Protein AF-0000000084405190 (afdb_homodimer)

InterPro domains:
  IPR005117 Nitrite/Sulfite reductase ferredoxin-like domain [PF03460] (567-628)
  IPR006066 Nitrite/sulphite reductase iron-sulphur/sirohaem-binding site [PR00397] (641-659)
  IPR006066 Nitrite/sulphite reductase iron-sulphur/sirohaem-binding site [PR00397] (684-702)
  IPR006066 Nitrite/sulphite reductase iron-sulphur/sirohaem-binding site [PS00365] (684-700)
  IPR006067 Nitrite/sulphite reductase 4Fe-4S domain [PF01077] (637-772)
  IPR007419 BFD-like [2Fe-2S]-binding domain [PF04324] (428-476)
  IPR007419 BFD-like [2Fe-2S]-binding domain [PF04324] (493-541)
  IPR012744 Nitrite reductase [NAD(P)H] large subunit, NirB [TIGR02374] (13-800)
  IPR016156 FAD/NAD-linked reductase, dimerisation domain superfamily [G3DSA:3.30.390.30] (323-403)
  IPR017121 Nitrite reductase [NAD(P)H], large subunit [PIRSF037149] (9-800)
  IPR023753 FAD/NAD(P)-binding domain [PF07992] (12-297)
  IPR036136 Nitrite/Sulfite reductase ferredoxin-like domain superfamily [SSF55124] (526-631)
  IPR036188 FAD/NAD(P)-binding domain superfamily [G3DSA:3.50.50.60] (14-304)
  IPR036188 FAD/NAD(P)-binding domain superfamily [G3DSA:3.50.50.60] (122-246)
  IPR036188 FAD/NAD(P)-binding domain superfamily [SSF51905] (7-195)
  IPR036188 FAD/NAD(P)-binding domain superfamily [SSF51905] (155-314)
  IPR041575 NADH-rubredoxin oxidoreductase, C-terminal [PF18267] (324-391)
  IPR041854 BFD-like [2Fe-2S]-binding domain superfamily [G3DSA:1.10.10.1100] (427-479)
  IPR045854 Nitrite and sulphite reductase 4Fe-4S domain-like superfamily [G3DSA:3.30.413.10] (640-800)
  IPR045854 Nitrite and sulphite reductase 4Fe-4S domain-like superfamily [SSF56014] (638-800)

Organism: Acidithiobacillus ferrooxidans (NCBI:txid920)

Secondary structure (DSSP, 8-state):
--------PPEEEEEE--SHHHHHHHHHHHHH-TTSEEEEEE-SSSS-SB-GGGHHHHHTTSS-GGGGBSS-HHHHHHTT-EEETT--EEEEETTTTEEEETTS-EEE-SEEEE---EEEP----TTTTSTTEEE-SSHHHHHHHHHHHTT-SEEEEE--SHHHHHHHHHHHHTT-EEEEEESSSSSSTTT--HHHHHHHHHHHHHTTEEEEES--EEEEEESSSEEEEEETTS-EEE-SEEEE-S-EEE--HHHHHTT--BSSSEEE-TTSB-SSTTEEE-STTEEETTB---SHHHHHHHHHHHHHHHTT-----------EEEEEETTEEEEEEESTT--TT-EEEEEEEGGGTEEEEEEEETTEEEEEEEES--TTHHHHHHHHHHT-B-GGGGGGTTT-SGGGT--TT-SSS-GGGS-TTSEEETTTTEEHHHHHHHHHHHT--SHHHHHHHH-TTSSS-TTHHHHHHHHHHHHGGG---------SSTT-S--HHHHHHHHHHTT--SHHHHHHHHT-SSTT--TTHHHHHHHHHHHH-TTTPPP-GGGS-HHHHHTSEE-TTS-EEE-B--GGGEE-HHHHHHHHHHHHHTT-SEEEE-TTS-EEEEEE-GGGHHHHHHHH---B--TTSSBEEEEEE--HHHH-SS--S-HHHHHHHHHHHHTT-B-SS-EEEEEESSTT-TT-GGGSSEEEEEETTEEEEEES-B-SSS-B--EEEEEESSHHHHHHHHHHHHHHHHHHSPTT--HHHHHHHH-HHHHIIIIII-HHHHHHHHHHHHHHHHT---HHHHHHTTS---S---------/--------PPEEEEEE--SHHHHHHHHHHHHH-TTSEEEEEE-SSSS-SB-GGGHHHHHTTSS-GGGGBSS-HHHHHHTT-EEETT--EEEEETTTTEEEETTS-EEE-SEEEE---EEEP----TTTTSTTEEE-SSHHHHHHHHHHHTT-SEEEEE--SHHHHHHHHHHHHTT-EEEEEESSSSSSTTT--HHHHHHHHHHHHHTTEEEEES--EEEEEESSSEEEEEETTS-EEE-SEEEE-S-EEE--HHHHHTT--BSSSEEE-TTSB-SSTTEEE-STTEEETTB---SHHHHHHHHHHHHHHHTT-----------EEEEEETTEEEEEEESTT--TT-EEEEEEEGGGTEEEEEEEETTEEEEEEEES--TTHHHHHHHHHHT-B-GGGGGGTTT-SGGGT--TT-SSSHHHHS-TT-EEETTTTEEHHHHHHHHHHHT--SHHHHHHHH-TTSSS-TTHHHHHHHHHHHHGGG---------SSTT-S--HHHHHHHHHHTT--SHHHHHHHHT-SSTT--TTHHHHHHHHHHHH-TTTPPP-GGGS-HHHHHTSEE-TTS-EEE-B--GGGEE-HHHHHHHHHHHHHTT-SEEEE-TTS-EEEEEE-GGGHHHHHHHH---B--TTSSBEEEEEE--HHHH-SS--S-HHHHHHHHHHHHTT-B-SS-EEEEEESSTT-TT-GGGSSEEEEEETTEEEEEES-B-SSS-B--EEEEEESSHHHHHHHHHHHHHHHHHHSPTT--HHHHHHHH-HHHHIIIIII-HHHHHHHHHHHHHHHHT---HHHHHHTTS---S---------

Foldseek 3Di:
DPPPPPPPDAFEEEEEAQEDLRVLLVVLLCVLPLRRYAYEYEHQAQAHYFAQVCLLCVLLVNDPPVVRHQAHPVNCVVSNYHYDHNWHWQAAAVVQQWTATPVGDIDHGQFYEYEHAWAFDFDPAAPCPAPQEAERGDPVRSVSVSVLLLVAEEEEEEAQAPVSLSNQNSSVSSPHQYEYEEQAPFGNVVFDPPVLRVLVQVVVVVVRYHYDYNWAWHHFDDDRHTFWTATPVGDIDGHRHYYYRHDIAADCVNVVNNPWDADSAGEAEFLQATPPNRYGYFYQRYAYPNDGDNDDQLRSLSSNSNSCVVSVVNDGTHPDDQDWDWDQRPNKTKIKGAPQVEDPQKDKDWDDDSVQFWIKIFIDHPQFTRMIITIRACQQVVVSVVSNVVRPRCVVPVVCSRVHDVVVPWDDPPDGLVLVVDDQCCQLAPVQRFGLVNLLCCCSVVVDQDLVSSCVRGVGCVPPNLSVSSSLSSSCVSCPSNNCPPPQQPPQDPFDSDHLVRLLVCCQVVVPQEPQSSCVVRPTNDSVDDLRVLLQNLLSNCLNPVQRHDHDLLSFDPCVLLLFAADPVRATKAWFDDFQLDDDPVLVVQLVVLCVVQVQVDWDADLQNTIIRPDHHSVCVLVSCLSSVGFGQSCRAQFENHEHEDQAPVDDPAFQARQSVLRRVLCVQRPQPHALGYFYAYEYRAPVCPRVRQQGQWRWHHDNQAIWIWHQHHDPSIGDTTHTLDGDRDSVLVNLLVQQLRLCRRNPPGRPDGSNVVCVVCDSVNSSVQCPVPPVNSNVSSVSSSVSVVSDDRQSVCVNVVNDDSPDDPNPPPDD/DPPPPPPPDAFEEEEEAQEDLRVLLVVLLCVLPLRRYAYEYEHQAQAHYFALVCLLCVLLVNDPPVVRHQAHPVNCVVSNYHYHHNWHWQAAAVVQQWTATPVGDIDHGQFYEYEHAWAFDFDPAAPCVAPQEAERGDPVRSVSVSVLLLVAEEEEEEAQADVRLSNQNSSVSSPHQYEYEYQAPFGNVVFDPPVLRVLVQVVVVVVRYHYDYNWAWHHFDDDRHTFWTATPVGDIDGHRHYYYRHDIAADCVNVVNNVWDADSAGEAEFLQATPPNRYGYFYQRYAYPNDGDDDDQLRSLSSNSNSCVVSVVPDGTHPDDQAWDWDQRPNKTKIKGAPQVEDPQKDKDWDDDSVQFWIKIFIDHPQFTRMIITIRACQQRVVSVVSNVVRPRCVVPVVCSRVHDVVVPWDDPRDGLVLVVDDQCCQLAPVQRFGLVNLLCCCSVVVDQDLVSSCVRGVGCVPPNLSVSSSLSSSCVSCPSNNCPPPQQDPQDPFDSDHLVRLLVCCQVVVPQEPQSSCVVRPTNDSVDDLRVLLQNLLSNCLNPVQRHDHDLLSFDPCVLLVFAADPVRATKAWFDDFQLDDDPVLVVQLVVLCVVQVQPDWDADLQNTIIRPRHHSVCVLVSCLSSVGFGQSCRAQFENHEHEDQAPVDDPAFQARQSVLRRVLCVQRPQPHALGYFYAYEYRAPVCPRVRQQGQWRWHHDNQAIWIWHQHHDPSIGDTTHTLDGDRDSVLVNLLVQQLRLCRRNPPGRPDGRNVVCVVCDSVNSSVQCPVPPVNSNVSSVSSSVSVVSDDRQSVCVNVVNDDSPDDPNPPPDD

pLDDT: mean 86.78, std 14.2, range [25.88, 98.69]

Sequence (1632 aa):
MNPVAVQHRKARLVVVGNGMAGIRAVEELLKMAPELYEITIFGDEPHPNYNRILLTPVLAGEMALEETILNPLGWYAEHGITLHTGSRVTAIDRVKRQVLTEDGCSAPYDRLLLAIGAAAAIAPIPGNHLPGVFSYRDMSDVEELTRSSELGGEAVVIGGGLLGLEVAHGLRARGMGVTVVHRRAWPLDKQLDARGGALLQKAMEDRGVRFLLDKESAEILGDTHVTGLRFTDDSEISADVLVMTIGIKPRIAIAQAAGLQCETGILVNDTLQTYDPRIYAVGECVQHRGQTYGLVAPLFEQAKVAANHLAEYGRMRYQGSVTSTKLKVTGIELFSAGDFMGGEGFEEVTLLDGNQGIYKKVILQDNKVVGGLLYGDTSIGPWLFQLMRDGTDVSAFRDNIVFGETHLGNSGHAGENQASRLADGAEICGCNGVAKGSIVRAIREQGLFTLEEVRKCTKASASCGSCTGLVEQLLASTLGGFYDSSPKKKALCGCTDFTHQEIRDAIIQQKLLSVRQTFARLGWRHPGGCATCRPAVNYYVRTAWPAEGLDDAQSRSINERAHANIQKDGTYSVIPRIYGGVTSPAELKRIAEVAERHNVPMVKFTGGQRLDLLGVKKEDLPQIWAELGMPSGHAYGKALRTVKSCVGTEFCRFGVQDSTHLAIELEKGLERMWAPHKVKLAVSGCPRNCSESTIKDFGIIGVDSGWELYVGGNGGMKVRAAELLCKVKTHDEVLEMAKAFLQMYREDAQYLERTAPWVERVGLDHIKAIVVMDVASRQQLAARLDFALSQEKDPWAEAVSGCLNIHAAPLRRIPAMNPVAVQHRKARLVVVGNGMAGIRAVEELLKMAPELYEITIFGDEPHPNYNRILLTPVLAGEMALEETILNPLGWYAEHGITLHTGSRVTAIDRVKRQVLTEDGCSAPYDRLLLAIGAAAAIAPIPGNHLPGVFSYRDMSDVEELTRSSELGGEAVVIGGGLLGLEVAHGLRARGMGVTVVHRRAWPLDKQLDARGGALLQKAMEDRGVRFLLDKESAEILGDTHVTGLRFTDDSEISADVLVMTIGIKPRIAIAQAAGLQCETGILVNDTLQTYDPRIYAVGECVQHRGQTYGLVAPLFEQAKVAANHLAEYGRMRYQGSVTSTKLKVTGIELFSAGDFMGGEGFEEVTLLDGNQGIYKKVILQDNKVVGGLLYGDTSIGPWLFQLMRDGTDVSAFRDNIVFGETHLGNSGHAGENQASRLADGAEICGCNGVAKGSIVRAIREQGLFTLEEVRKCTKASASCGSCTGLVEQLLASTLGGFYDSSPKKKALCGCTDFTHQEIRDAIIQQKLLSVRQTFARLGWRHPGGCATCRPAVNYYVRTAWPAEGLDDAQSRSINERAHANIQKDGTYSVIPRIYGGVTSPAELKRIAEVAERHNVPMVKFTGGQRLDLLGVKKEDLPQIWAELGMPSGHAYGKALRTVKSCVGTEFCRFGVQDSTHLAIELEKGLERMWAPHKVKLAVSGCPRNCSESTIKDFGIIGVDSGWELYVGGNGGMKVRAAELLCKVKTHDEVLEMAKAFLQMYREDAQYLERTAPWVERVGLDHIKAIVVMDVASRQQLAARLDFALSQEKDPWAEAVSGCLNIHAAPLRRIPA

Structure (mmCIF, N/CA/C/O backbone):
data_AF-0000000084405190-model_v1
#
loop_
_entity.id
_entity.type
_entity.pdbx_description
1 polymer 'Nitrite reductase large subunit'
#
loop_
_atom_site.group_PDB
_atom_site.id
_atom_site.type_symbol
_atom_site.label_atom_id
_atom_site.label_alt_id
_atom_site.label_comp_id
_atom_site.label_asym_id
_atom_site.label_entity_id
_atom_site.label_seq_id
_atom_site.pdbx_PDB_ins_code
_atom_site.Cartn_x
_atom_site.Cartn_y
_atom_site.Cartn_z
_atom_site.occupancy
_atom_site.B_iso_or_equiv
_atom_site.auth_seq_id
_atom_site.auth_comp_id
_atom_site.auth_asym_id
_atom_site.auth_atom_id
_atom_site.pdbx_PDB_model_num
ATOM 1 N N . MET A 1 1 ? -19.141 66.938 41.375 1 25.88 1 MET A N 1
ATOM 2 C CA . MET A 1 1 ? -17.812 66.875 40.75 1 25.88 1 MET A CA 1
ATOM 3 C C . MET A 1 1 ? -17.672 65.625 39.906 1 25.88 1 MET A C 1
ATOM 5 O O . MET A 1 1 ? -17.875 64.562 40.375 1 25.88 1 MET A O 1
ATOM 9 N N . ASN A 1 2 ? -18 65.688 38.625 1 30.11 2 ASN A N 1
ATOM 10 C CA . ASN A 1 2 ? -18.094 64.625 37.656 1 30.11 2 ASN A CA 1
ATOM 11 C C . ASN A 1 2 ? -16.812 63.812 37.562 1 30.11 2 ASN A C 1
ATOM 13 O O . ASN A 1 2 ? -15.719 64.375 37.594 1 30.11 2 ASN A O 1
ATOM 17 N N . PRO A 1 3 ? -16.781 62.562 38.094 1 37.75 3 PRO A N 1
ATOM 18 C CA . PRO A 1 3 ? -15.539 61.75 38.094 1 37.75 3 PRO A CA 1
ATOM 19 C C . PRO A 1 3 ? -14.812 61.812 36.75 1 37.75 3 PRO A C 1
ATOM 21 O O . PRO A 1 3 ? -15.445 61.75 35.688 1 37.75 3 PRO A O 1
ATOM 24 N N . VAL A 1 4 ? -13.883 62.75 36.625 1 41 4 VAL A N 1
ATOM 25 C CA . VAL A 1 4 ? -12.984 62.875 35.469 1 41 4 VAL A CA 1
ATOM 26 C C . VAL A 1 4 ? -12.562 61.469 35.031 1 41 4 VAL A C 1
ATOM 28 O O . VAL A 1 4 ? -12.102 60.656 35.812 1 41 4 VAL A O 1
ATOM 31 N N . ALA A 1 5 ? -13.133 60.906 34.062 1 43.72 5 ALA A N 1
ATOM 32 C CA . ALA A 1 5 ? -12.719 59.719 33.312 1 43.72 5 ALA A CA 1
ATOM 33 C C . ALA A 1 5 ? -11.203 59.719 33.125 1 43.72 5 ALA A C 1
ATOM 35 O O . ALA A 1 5 ? -10.648 60.531 32.406 1 43.72 5 ALA A O 1
ATOM 36 N N . VAL A 1 6 ? -10.43 59.375 34.062 1 40.53 6 VAL A N 1
ATOM 37 C CA . VAL A 1 6 ? -9.008 59.156 33.844 1 40.53 6 VAL A CA 1
ATOM 38 C C . VAL A 1 6 ? -8.781 58.406 32.531 1 40.53 6 VAL A C 1
ATOM 40 O O . VAL A 1 6 ? -9.25 57.281 32.375 1 40.53 6 VAL A O 1
ATOM 43 N N . GLN A 1 7 ? -8.844 59 31.422 1 42.34 7 GLN A N 1
ATOM 44 C CA . GLN A 1 7 ? -8.492 58.375 30.141 1 42.34 7 GLN A CA 1
ATOM 45 C C . GLN A 1 7 ? -7.25 57.531 30.266 1 42.34 7 GLN A C 1
ATOM 47 O O . GLN A 1 7 ? -6.168 58 30.594 1 42.34 7 GLN A O 1
ATOM 52 N N . HIS A 1 8 ? -7.215 56.344 30.766 1 52.09 8 HIS A N 1
ATOM 53 C CA . HIS A 1 8 ? -6.148 55.344 30.938 1 52.09 8 HIS A CA 1
ATOM 54 C C . HIS A 1 8 ? -5.234 55.312 29.719 1 52.09 8 HIS A C 1
ATOM 56 O O . HIS A 1 8 ? -5.684 55.031 28.609 1 52.09 8 HIS A O 1
ATOM 62 N N . ARG A 1 9 ? -4.102 56.125 29.625 1 72.19 9 ARG A N 1
ATOM 63 C CA . ARG A 1 9 ? -3.115 56.25 28.562 1 72.19 9 ARG A CA 1
ATOM 64 C C . ARG A 1 9 ? -2.508 54.875 28.219 1 72.19 9 ARG A C 1
ATOM 66 O O . ARG A 1 9 ? -2.07 54.156 29.109 1 72.19 9 ARG A O 1
ATOM 73 N N . LYS A 1 10 ? -2.523 54.375 27 1 88.5 10 LYS A N 1
ATOM 74 C CA . LYS A 1 10 ? -1.909 53.125 26.5 1 88.5 10 LYS A CA 1
ATOM 75 C C . LYS A 1 10 ? -0.402 53.125 26.734 1 88.5 10 LYS A C 1
ATOM 77 O O . LYS A 1 10 ? 0.24 54.188 26.672 1 88.5 10 LYS A O 1
ATOM 82 N N . ALA A 1 11 ? 0.119 52.125 27.266 1 94.19 11 ALA A N 1
ATOM 83 C CA . ALA A 1 11 ? 1.569 51.969 27.344 1 94.19 11 ALA A CA 1
ATOM 84 C C . ALA A 1 11 ? 2.215 52.125 25.969 1 94.19 11 ALA A C 1
ATOM 86 O O . ALA A 1 11 ? 1.584 51.844 24.953 1 94.19 11 ALA A O 1
ATOM 87 N N . ARG A 1 12 ? 3.479 52.688 25.922 1 95.69 12 ARG A N 1
ATOM 88 C CA . ARG A 1 12 ? 4.176 52.906 24.672 1 95.69 12 ARG A CA 1
ATOM 89 C C . ARG A 1 12 ? 5.117 51.75 24.328 1 95.69 12 ARG A C 1
ATOM 91 O O . ARG A 1 12 ? 6.027 51.469 25.109 1 95.69 12 ARG A O 1
ATOM 98 N N . LEU A 1 13 ? 4.879 51.156 23.203 1 97.88 13 LEU A N 1
ATOM 99 C CA . LEU A 1 13 ? 5.793 50.156 22.656 1 97.88 13 LEU A CA 1
ATOM 100 C C . LEU A 1 13 ? 6.547 50.688 21.453 1 97.88 13 LEU A C 1
ATOM 102 O O . LEU A 1 13 ? 5.934 51.156 20.484 1 97.88 13 LEU A O 1
ATOM 106 N N . VAL A 1 14 ? 7.852 50.719 21.562 1 98.31 14 VAL A N 1
ATOM 107 C CA . VAL A 1 14 ? 8.688 51.094 20.422 1 98.31 14 VAL A CA 1
ATOM 108 C C . VAL A 1 14 ? 9.328 49.844 19.828 1 98.31 14 VAL A C 1
ATOM 110 O O . VAL A 1 14 ? 9.859 49 20.562 1 98.31 14 VAL A O 1
ATOM 113 N N . VAL A 1 15 ? 9.242 49.656 18.531 1 98.5 15 VAL A N 1
ATOM 114 C CA . VAL A 1 15 ? 9.875 48.562 17.797 1 98.5 15 VAL A CA 1
ATOM 115 C C . VAL A 1 15 ? 11 49.125 16.922 1 98.5 15 VAL A C 1
ATOM 117 O O . VAL A 1 15 ? 10.766 50 16.078 1 98.5 15 VAL A O 1
ATOM 120 N N . VAL A 1 16 ? 12.156 48.625 17.172 1 98.31 16 VAL A N 1
ATOM 121 C CA . VAL A 1 16 ? 13.281 48.969 16.312 1 98.31 16 VAL A CA 1
ATOM 122 C C . VAL A 1 16 ? 13.523 47.875 15.297 1 98.31 16 VAL A C 1
ATOM 124 O O . VAL A 1 16 ? 14.078 46.812 15.625 1 98.31 16 VAL A O 1
ATOM 127 N N . GLY A 1 17 ? 13.211 48.156 14.086 1 96.75 17 GLY A N 1
ATOM 128 C CA . GLY A 1 17 ? 13.25 47.188 13.016 1 96.75 17 GLY A CA 1
ATOM 129 C C . GLY A 1 17 ? 11.883 46.875 12.422 1 96.75 17 GLY A C 1
ATOM 130 O O . GLY A 1 17 ? 10.961 46.469 13.141 1 96.75 17 GLY A O 1
ATOM 131 N N . ASN A 1 18 ? 11.672 47.062 11.172 1 96.62 18 ASN A N 1
ATOM 132 C CA . ASN A 1 18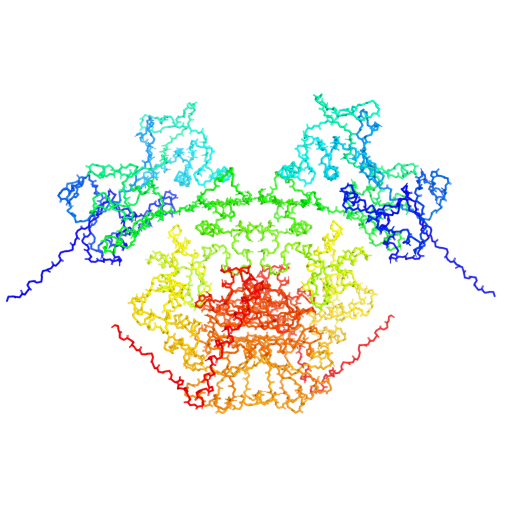 ? 10.422 46.844 10.461 1 96.62 18 ASN A CA 1
ATOM 133 C C . ASN A 1 18 ? 10.523 45.656 9.516 1 96.62 18 ASN A C 1
ATOM 135 O O . ASN A 1 18 ? 10.031 45.719 8.391 1 96.62 18 ASN A O 1
ATOM 139 N N . GLY A 1 19 ? 11.203 44.625 10.008 1 94.19 19 GLY A N 1
ATOM 140 C CA . GLY A 1 19 ? 11.352 43.406 9.25 1 94.19 19 GLY A CA 1
ATOM 141 C C . GLY A 1 19 ? 10.328 42.344 9.609 1 94.19 19 GLY A C 1
ATOM 142 O O . GLY A 1 19 ? 9.422 42.594 10.414 1 94.19 19 GLY A O 1
ATOM 143 N N . MET A 1 20 ? 10.531 41.156 9.109 1 89.12 20 MET A N 1
ATOM 144 C CA . MET A 1 20 ? 9.547 40.094 9.18 1 89.12 20 MET A CA 1
ATOM 145 C C . MET A 1 20 ? 9.328 39.656 10.625 1 89.12 20 MET A C 1
ATOM 147 O O . MET A 1 20 ? 8.188 39.531 11.078 1 89.12 20 MET A O 1
ATOM 151 N N . ALA A 1 21 ? 10.375 39.438 11.352 1 92.44 21 ALA A N 1
ATOM 152 C CA . ALA A 1 21 ? 10.25 38.969 12.719 1 92.44 21 ALA A CA 1
ATOM 153 C C . ALA A 1 21 ? 9.586 40.031 13.609 1 92.44 21 ALA A C 1
ATOM 155 O O . ALA A 1 21 ? 8.703 39.688 14.406 1 92.44 21 ALA A O 1
ATOM 156 N N . GLY A 1 22 ? 9.969 41.25 13.477 1 96.38 22 GLY A N 1
ATOM 157 C CA . GLY A 1 22 ? 9.398 42.312 14.273 1 96.38 22 GLY A CA 1
ATOM 158 C C . GLY A 1 22 ? 7.922 42.531 14.031 1 96.38 22 GLY A C 1
ATOM 159 O O . GLY A 1 22 ? 7.133 42.594 14.977 1 96.38 22 GLY A O 1
ATOM 160 N N . ILE A 1 23 ? 7.598 42.594 12.805 1 94.88 23 ILE A N 1
ATOM 161 C CA . ILE A 1 23 ? 6.207 42.844 12.453 1 94.88 23 ILE A CA 1
ATOM 162 C C . ILE A 1 23 ? 5.348 41.625 12.797 1 94.88 23 ILE A C 1
ATOM 164 O O . ILE A 1 23 ? 4.191 41.781 13.211 1 94.88 23 ILE A O 1
ATOM 168 N N . ARG A 1 24 ? 5.965 40.469 12.633 1 91.81 24 ARG A N 1
ATOM 169 C CA . ARG A 1 24 ? 5.242 39.281 13.078 1 91.81 24 ARG A CA 1
ATOM 170 C C . ARG A 1 24 ? 4.918 39.375 14.57 1 91.81 24 ARG A C 1
ATOM 172 O O . ARG A 1 24 ? 3.818 39 14.992 1 91.81 24 ARG A O 1
ATOM 179 N N . ALA A 1 25 ? 5.828 39.812 15.375 1 94.69 25 ALA A N 1
ATOM 180 C CA . ALA A 1 25 ? 5.586 40 16.812 1 94.69 25 ALA A CA 1
ATOM 181 C C . ALA A 1 25 ? 4.457 41 17.047 1 94.69 25 ALA A C 1
ATOM 183 O O . ALA A 1 25 ? 3.598 40.781 17.906 1 94.69 25 ALA A O 1
ATOM 184 N N . VAL A 1 26 ? 4.426 42.031 16.281 1 95.94 26 VAL A N 1
ATOM 185 C CA . VAL A 1 26 ? 3.4 43.062 16.406 1 95.94 26 VAL A CA 1
ATOM 186 C C . VAL A 1 26 ? 2.041 42.5 16 1 95.94 26 VAL A C 1
ATOM 188 O O . VAL A 1 26 ? 1.036 42.75 16.672 1 95.94 26 VAL A O 1
ATOM 191 N N . GLU A 1 27 ? 2.078 41.781 14.883 1 91.31 27 GLU A N 1
ATOM 192 C CA . GLU A 1 27 ? 0.845 41.125 14.445 1 91.31 27 GLU A CA 1
ATOM 193 C C . GLU A 1 27 ? 0.275 40.219 15.539 1 91.31 27 GLU A C 1
ATOM 195 O O . GLU A 1 27 ? -0.919 40.281 15.836 1 91.31 27 GLU A O 1
ATOM 200 N N . GLU A 1 28 ? 1.157 39.469 16.094 1 88.44 28 GLU A N 1
ATOM 201 C CA . GLU A 1 28 ? 0.735 38.562 17.156 1 88.44 28 GLU A CA 1
ATOM 202 C C . GLU A 1 28 ? 0.257 39.312 18.375 1 88.44 28 GLU A C 1
ATOM 204 O O . GLU A 1 28 ? -0.717 38.906 19.031 1 88.44 28 GLU A O 1
ATOM 209 N N . LEU A 1 29 ? 0.822 40.344 18.688 1 92.81 29 LEU A N 1
ATOM 210 C CA . LEU A 1 29 ? 0.462 41.188 19.828 1 92.81 29 LEU A CA 1
ATOM 211 C C . LEU A 1 29 ? -0.918 41.812 19.641 1 92.81 29 LEU A C 1
ATOM 213 O O . LEU A 1 29 ? -1.727 41.844 20.562 1 92.81 29 LEU A O 1
ATOM 217 N N . LEU A 1 30 ? -1.134 42.281 18.453 1 90.69 30 LEU A N 1
ATOM 218 C CA . LEU A 1 30 ? -2.408 42.906 18.156 1 90.69 30 LEU A CA 1
ATOM 219 C C . LEU A 1 30 ? -3.555 41.906 18.234 1 90.69 30 LEU A C 1
ATOM 221 O O . LEU A 1 30 ? -4.672 42.281 18.625 1 90.69 30 LEU A O 1
ATOM 225 N N . LYS A 1 31 ? -3.199 40.75 17.875 1 82.19 31 LYS A N 1
ATOM 226 C CA . LYS A 1 31 ? -4.199 39.688 18 1 82.19 31 LYS A CA 1
ATOM 227 C C . LYS A 1 31 ? -4.516 39.406 19.469 1 82.19 31 LYS A C 1
ATOM 229 O O . LYS A 1 31 ? -5.668 39.156 19.828 1 82.19 31 LYS A O 1
ATOM 234 N N . MET A 1 32 ? -3.492 39.5 20.25 1 81.88 32 MET A N 1
ATOM 235 C CA . MET A 1 32 ? -3.607 39.156 21.656 1 81.88 32 MET A CA 1
ATOM 236 C C . MET A 1 32 ? -4.133 40.344 22.469 1 81.88 32 MET A C 1
ATOM 238 O O . MET A 1 32 ? -4.973 40.156 23.359 1 81.88 32 MET A O 1
ATOM 242 N N . ALA A 1 33 ? -3.635 41.5 22.188 1 87.69 33 ALA A N 1
ATOM 243 C CA . ALA A 1 33 ? -3.957 42.688 22.938 1 87.69 33 ALA A CA 1
ATOM 244 C C . ALA A 1 33 ? -3.969 43.938 22.047 1 87.69 33 ALA A C 1
ATOM 246 O O . ALA A 1 33 ? -3.068 44.75 22.109 1 87.69 33 ALA A O 1
ATOM 247 N N . PRO A 1 34 ? -5.094 44.125 21.328 1 85.56 34 PRO A N 1
ATOM 248 C CA . PRO A 1 34 ? -5.117 45.156 20.297 1 85.56 34 PRO A CA 1
ATOM 249 C C . PRO A 1 34 ? -5.039 46.562 20.859 1 85.56 34 PRO A C 1
ATOM 251 O O . PRO A 1 34 ? -4.57 47.5 20.188 1 85.56 34 PRO A O 1
ATOM 254 N N . GLU A 1 35 ? -5.422 46.812 22.125 1 88.81 35 GLU A N 1
ATOM 255 C CA . GLU A 1 35 ? -5.512 48.156 22.625 1 88.81 35 GLU A CA 1
ATOM 256 C C . GLU A 1 35 ? -4.539 48.406 23.781 1 88.81 35 GLU A C 1
ATOM 258 O O . GLU A 1 35 ? -4.609 49.438 24.469 1 88.81 35 GLU A O 1
ATOM 263 N N . LEU A 1 36 ? -3.627 47.531 23.844 1 92.06 36 LEU A N 1
ATOM 264 C CA . LEU A 1 36 ? -2.77 47.594 25.016 1 92.06 36 LEU A CA 1
ATOM 265 C C . LEU A 1 36 ? -1.692 48.688 24.844 1 92.06 36 LEU A C 1
ATOM 267 O O . LEU A 1 36 ? -1.296 49.312 25.812 1 92.06 36 LEU A O 1
ATOM 271 N N . TYR A 1 37 ? -1.259 48.812 23.594 1 95.94 37 TYR A N 1
ATOM 272 C CA . TYR A 1 37 ? -0.106 49.688 23.391 1 95.94 37 TYR A CA 1
ATOM 273 C C . TYR A 1 37 ? -0.41 50.75 22.344 1 95.94 37 TYR A C 1
ATOM 275 O O . TYR A 1 37 ? -1.218 50.531 21.438 1 95.94 37 TYR A O 1
ATOM 283 N N . GLU A 1 38 ? 0.249 51.906 22.531 1 96.12 38 GLU A N 1
ATOM 284 C CA . GLU A 1 38 ? 0.568 52.781 21.422 1 96.12 38 GLU A CA 1
ATOM 285 C C . GLU A 1 38 ? 1.888 52.375 20.766 1 96.12 38 GLU A C 1
ATOM 287 O O . GLU A 1 38 ? 2.953 52.531 21.375 1 96.12 38 GLU A O 1
ATOM 292 N N . ILE A 1 39 ? 1.816 51.969 19.547 1 97.75 39 ILE A N 1
ATOM 293 C CA . ILE A 1 39 ? 2.977 51.312 18.938 1 97.75 39 ILE A CA 1
ATOM 294 C C . ILE A 1 39 ? 3.645 52.281 17.953 1 97.75 39 ILE A C 1
ATOM 296 O O . ILE A 1 39 ? 2.977 52.875 17.109 1 97.75 39 ILE A O 1
ATOM 300 N N . THR A 1 40 ? 4.957 52.469 18.109 1 97.69 40 THR A N 1
ATOM 301 C CA . THR A 1 40 ? 5.805 53.188 17.156 1 97.69 40 THR A CA 1
ATOM 302 C C . THR A 1 40 ? 6.898 52.281 16.609 1 97.69 40 THR A C 1
ATOM 304 O O . THR A 1 40 ? 7.609 51.625 17.375 1 97.69 40 THR A O 1
ATOM 307 N N . ILE A 1 41 ? 7.055 52.25 15.281 1 97.88 41 ILE A N 1
ATOM 308 C CA . ILE A 1 41 ? 8.031 51.375 14.641 1 97.88 41 ILE A CA 1
ATOM 309 C C . ILE A 1 41 ? 9.023 52.219 13.844 1 97.88 41 ILE A C 1
ATOM 311 O O . ILE A 1 41 ? 8.633 53.156 13.141 1 97.88 41 ILE A O 1
ATOM 315 N N . PHE A 1 42 ? 10.258 51.875 14.016 1 97.75 42 PHE A N 1
ATOM 316 C CA . PHE A 1 42 ? 11.312 52.5 13.227 1 97.75 42 PHE A CA 1
ATOM 317 C C . PHE A 1 42 ? 11.969 51.5 12.297 1 97.75 42 PHE A C 1
ATOM 319 O O . PHE A 1 42 ? 12.43 50.438 12.742 1 97.75 42 PHE A O 1
ATOM 326 N N . GLY A 1 43 ? 12 51.75 11.047 1 95.56 43 GLY A N 1
ATOM 327 C CA . GLY A 1 43 ? 12.734 50.969 10.055 1 95.56 43 GLY A CA 1
ATOM 328 C C . GLY A 1 43 ? 13.805 51.781 9.344 1 95.56 43 GLY A C 1
ATOM 329 O O . GLY A 1 43 ? 13.617 52.969 9.062 1 95.56 43 GLY A O 1
ATOM 330 N N . ASP A 1 44 ? 14.836 51.125 9.055 1 94 44 ASP A N 1
ATOM 331 C CA . ASP A 1 44 ? 15.922 51.844 8.391 1 94 44 ASP A CA 1
ATOM 332 C C . ASP A 1 44 ? 15.719 51.844 6.875 1 94 44 ASP A C 1
ATOM 334 O O . ASP A 1 44 ? 16.328 52.656 6.172 1 94 44 ASP A O 1
ATOM 338 N N . GLU A 1 45 ? 14.906 51 6.336 1 93.12 45 GLU A N 1
ATOM 339 C CA . GLU A 1 45 ? 14.609 50.969 4.91 1 93.12 45 GLU A CA 1
ATOM 340 C C . GLU A 1 45 ? 13.414 51.844 4.57 1 93.12 45 GLU A C 1
ATOM 342 O O . GLU A 1 45 ? 12.555 52.094 5.418 1 93.12 45 GLU A O 1
ATOM 347 N N . PRO A 1 46 ? 13.344 52.312 3.375 1 93.19 46 PRO A N 1
ATOM 348 C CA . PRO A 1 46 ? 12.242 53.188 2.996 1 93.19 46 PRO A CA 1
ATOM 349 C C . PRO A 1 46 ? 10.961 52.438 2.658 1 93.19 46 PRO A C 1
ATOM 351 O O . PRO A 1 46 ? 9.977 53.062 2.225 1 93.19 46 PRO A O 1
ATOM 354 N N . HIS A 1 47 ? 10.93 51.219 2.895 1 92.5 47 HIS A N 1
ATOM 355 C CA . HIS A 1 47 ? 9.812 50.344 2.525 1 92.5 47 HIS A CA 1
ATOM 356 C C . HIS A 1 47 ? 9.109 49.781 3.762 1 92.5 47 HIS A C 1
ATOM 358 O O . HIS A 1 47 ? 9.703 49.719 4.84 1 92.5 47 HIS A O 1
ATOM 364 N N . PRO A 1 48 ? 7.73 49.438 3.623 1 94.25 48 PRO A N 1
ATOM 365 C CA . PRO A 1 48 ? 7.102 48.688 4.699 1 94.25 48 PRO A CA 1
ATOM 366 C C . PRO A 1 48 ? 7.625 47.25 4.785 1 94.25 48 PRO A C 1
ATOM 368 O O . PRO A 1 48 ? 8.562 46.875 4.066 1 94.25 48 PRO A O 1
ATOM 371 N N . ASN A 1 49 ? 7.121 46.562 5.711 1 93.62 49 ASN A N 1
ATOM 372 C CA . ASN A 1 49 ? 7.559 45.156 5.891 1 93.62 49 ASN A CA 1
ATOM 373 C C . ASN A 1 49 ? 7.305 44.344 4.641 1 93.62 49 ASN A C 1
ATOM 375 O O . ASN A 1 49 ? 6.215 44.375 4.07 1 93.62 49 ASN A O 1
ATOM 379 N N . TYR A 1 50 ? 8.344 43.688 4.156 1 89 50 TYR A N 1
ATOM 380 C CA . TYR A 1 50 ? 8.25 42.844 2.975 1 89 50 TYR A CA 1
ATOM 381 C C . TYR A 1 50 ? 8.922 41.5 3.219 1 89 50 TYR A C 1
ATOM 383 O O . TYR A 1 50 ? 9.633 41.312 4.207 1 89 50 TYR A O 1
ATOM 391 N N . ASN A 1 51 ? 8.594 40.594 2.385 1 84.56 51 ASN A N 1
ATOM 392 C CA . ASN A 1 51 ? 9.156 39.25 2.473 1 84.56 51 ASN A CA 1
ATOM 393 C C . ASN A 1 51 ? 10.547 39.156 1.855 1 84.56 51 ASN A C 1
ATOM 395 O O . ASN A 1 51 ? 10.688 39.062 0.637 1 84.56 51 ASN A O 1
ATOM 399 N N . ARG A 1 52 ? 11.469 39.156 2.676 1 82.56 52 ARG A N 1
ATOM 400 C CA . ARG A 1 52 ? 12.859 39.188 2.227 1 82.56 52 ARG A CA 1
ATOM 401 C C . ARG A 1 52 ? 13.242 37.906 1.492 1 82.56 52 ARG A C 1
ATOM 403 O O . ARG A 1 52 ? 14.141 37.938 0.648 1 82.56 52 ARG A O 1
ATOM 410 N N . ILE A 1 53 ? 12.656 36.875 1.77 1 72.31 53 ILE A N 1
ATOM 411 C CA . ILE A 1 53 ? 12.93 35.594 1.122 1 72.31 53 ILE A CA 1
ATOM 412 C C . ILE A 1 53 ? 12.609 35.688 -0.367 1 72.31 53 ILE A C 1
ATOM 414 O O . ILE A 1 53 ? 13.266 35.031 -1.193 1 72.31 53 ILE A O 1
ATOM 418 N N . LEU A 1 54 ? 11.625 36.5 -0.709 1 74.44 54 LEU A N 1
ATOM 419 C CA . LEU A 1 54 ? 11.125 36.625 -2.074 1 74.44 54 LEU A CA 1
ATOM 420 C C . LEU A 1 54 ? 11.977 37.562 -2.898 1 74.44 54 LEU A C 1
ATOM 422 O O . LEU A 1 54 ? 11.617 37.906 -4.027 1 74.44 54 LEU A O 1
ATOM 426 N N . LEU A 1 55 ? 13.062 37.969 -2.373 1 81.88 55 LEU A N 1
ATOM 427 C CA . LEU A 1 55 ? 13.938 38.875 -3.121 1 81.88 55 LEU A CA 1
ATOM 428 C C . LEU A 1 55 ? 14.586 38.156 -4.293 1 81.88 55 LEU A C 1
ATOM 430 O O . LEU A 1 55 ? 14.922 38.75 -5.305 1 81.88 55 LEU A O 1
ATOM 434 N N . THR A 1 56 ? 14.68 36.844 -4.121 1 76.81 56 THR A N 1
ATOM 435 C CA . THR A 1 56 ? 15.305 36.031 -5.176 1 76.81 56 THR A CA 1
ATOM 436 C C . THR A 1 56 ? 14.43 36.031 -6.426 1 76.81 56 THR A C 1
ATOM 438 O O . THR A 1 56 ? 14.922 36.25 -7.535 1 76.81 56 THR A O 1
ATOM 441 N N . PRO A 1 57 ? 13.148 35.688 -6.34 1 74.75 57 PRO A N 1
ATOM 442 C CA . PRO A 1 57 ? 12.289 35.781 -7.523 1 74.75 57 PRO A CA 1
ATOM 443 C C . PRO A 1 57 ? 12.281 37.188 -8.133 1 74.75 57 PRO A C 1
ATOM 445 O O . PRO A 1 57 ? 12.141 37.344 -9.352 1 74.75 57 PRO A O 1
ATOM 448 N N . VAL A 1 58 ? 12.461 38.188 -7.297 1 81.62 58 VAL A N 1
ATOM 449 C CA . VAL A 1 58 ? 12.531 39.562 -7.793 1 81.62 58 VAL A CA 1
ATOM 450 C C . VAL A 1 58 ? 13.789 39.75 -8.633 1 81.62 58 VAL A C 1
ATOM 452 O O . VAL A 1 58 ? 13.734 40.312 -9.742 1 81.62 58 VAL A O 1
ATOM 455 N N . LEU A 1 59 ? 14.852 39.281 -8.141 1 85.19 59 LEU A N 1
ATOM 456 C CA . LEU A 1 59 ? 16.109 39.344 -8.875 1 85.19 59 LEU A CA 1
ATOM 457 C C . LEU A 1 59 ? 16.016 38.594 -10.195 1 85.19 59 LEU A C 1
ATOM 459 O O . LEU A 1 59 ? 16.547 39.031 -11.219 1 85.19 59 LEU A O 1
ATOM 463 N N . ALA A 1 60 ? 15.32 37.531 -10.164 1 80.19 60 ALA A N 1
ATOM 464 C CA . ALA A 1 60 ? 15.164 36.688 -11.359 1 80.19 60 ALA A CA 1
ATOM 465 C C . ALA A 1 60 ? 14.156 37.312 -12.328 1 80.19 60 ALA A C 1
ATOM 467 O O . ALA A 1 60 ? 13.984 36.812 -13.445 1 80.19 60 ALA A O 1
ATOM 468 N N . GLY A 1 61 ? 13.438 38.312 -11.883 1 78.81 61 GLY A N 1
ATOM 469 C CA . GLY A 1 61 ? 12.453 38.969 -12.727 1 78.81 61 GLY A CA 1
ATOM 470 C C . GLY A 1 61 ? 11.109 38.281 -12.727 1 78.81 61 GLY A C 1
ATOM 471 O O . GLY A 1 61 ? 10.258 38.531 -13.578 1 78.81 61 GLY A O 1
ATOM 472 N N . GLU A 1 62 ? 10.977 37.438 -11.812 1 72.88 62 GLU A N 1
ATOM 473 C CA . GLU A 1 62 ? 9.766 36.625 -11.766 1 72.88 62 GLU A CA 1
ATOM 474 C C . GLU A 1 62 ? 8.68 37.312 -10.93 1 72.88 62 GLU A C 1
ATOM 476 O O . GLU A 1 62 ? 7.504 36.969 -11.023 1 72.88 62 GLU A O 1
ATOM 481 N N . MET A 1 63 ? 9.102 38.25 -10.117 1 76 63 MET A N 1
ATOM 482 C CA . MET A 1 63 ? 8.203 38.938 -9.188 1 76 63 MET A CA 1
ATOM 483 C C . MET A 1 63 ? 8.555 40.406 -9.086 1 76 63 MET A C 1
ATOM 485 O O . MET A 1 63 ? 9.727 40.781 -9.133 1 76 63 MET A O 1
ATOM 489 N N . ALA A 1 64 ? 7.5 41.188 -9.039 1 81.56 64 ALA A N 1
ATOM 490 C CA . ALA A 1 64 ? 7.727 42.594 -8.789 1 81.56 64 ALA A CA 1
ATOM 491 C C . ALA A 1 64 ? 7.98 42.844 -7.309 1 81.56 64 ALA A C 1
ATOM 493 O O . ALA A 1 64 ? 7.488 42.125 -6.449 1 81.56 64 ALA A O 1
ATOM 494 N N . LEU A 1 65 ? 8.773 43.844 -7.059 1 80.62 65 LEU A N 1
ATOM 495 C CA . LEU A 1 65 ? 9.156 44.156 -5.691 1 80.62 65 LEU A CA 1
ATOM 496 C C . LEU A 1 65 ? 7.93 44.438 -4.828 1 80.62 65 LEU A C 1
ATOM 498 O O . LEU A 1 65 ? 7.898 44.062 -3.654 1 80.62 65 LEU A O 1
ATOM 502 N N . GLU A 1 66 ? 6.938 45 -5.371 1 81.81 66 GLU A N 1
ATOM 503 C CA . GLU A 1 66 ? 5.719 45.344 -4.648 1 81.81 66 GLU A CA 1
ATOM 504 C C . GLU A 1 66 ? 4.973 44.094 -4.191 1 81.81 66 GLU A C 1
ATOM 506 O O . GLU A 1 66 ? 4.27 44.125 -3.178 1 81.81 66 GLU A O 1
ATOM 511 N N . GLU A 1 67 ? 5.258 43.125 -4.965 1 78.88 67 GLU A N 1
ATOM 512 C CA . GLU A 1 67 ? 4.559 41.875 -4.676 1 78.88 67 GLU A CA 1
ATOM 513 C C . GLU A 1 67 ? 5.145 41.188 -3.447 1 78.88 67 GLU A C 1
ATOM 515 O O . GLU A 1 67 ? 4.535 40.25 -2.895 1 78.88 67 GLU A O 1
ATOM 520 N N . THR A 1 68 ? 6.273 41.688 -2.969 1 81.25 68 THR A N 1
ATOM 521 C CA . THR A 1 68 ? 6.922 41.062 -1.821 1 81.25 68 THR A CA 1
ATOM 522 C C . THR A 1 68 ? 6.414 41.656 -0.516 1 81.25 68 THR A C 1
ATOM 524 O O . THR A 1 68 ? 6.727 41.156 0.568 1 81.25 68 THR A O 1
ATOM 527 N N . ILE A 1 69 ? 5.562 42.75 -0.643 1 86.62 69 ILE A N 1
ATOM 528 C CA . ILE A 1 69 ? 5.117 43.469 0.542 1 86.62 69 ILE A CA 1
ATOM 529 C C . ILE A 1 69 ? 4.16 42.594 1.352 1 86.62 69 ILE A C 1
ATOM 531 O O . ILE A 1 69 ? 3.18 42.062 0.814 1 86.62 69 ILE A O 1
ATOM 535 N N . LEU A 1 70 ? 4.531 42.406 2.619 1 83.06 70 LEU A N 1
ATOM 536 C CA . LEU A 1 70 ? 3.697 41.625 3.52 1 83.06 70 LEU A CA 1
ATOM 537 C C . LEU A 1 70 ? 2.668 42.5 4.219 1 83.06 70 LEU A C 1
ATOM 539 O O . LEU A 1 70 ? 1.508 42.125 4.367 1 83.06 70 LEU A O 1
ATOM 543 N N . ASN A 1 71 ? 3.076 43.656 4.746 1 88.38 71 ASN A N 1
ATOM 544 C CA . ASN A 1 71 ? 2.234 44.656 5.398 1 88.38 71 ASN A CA 1
ATOM 545 C C . ASN A 1 71 ? 2.303 46 4.68 1 88.38 71 ASN A C 1
ATOM 547 O O . ASN A 1 71 ? 3.256 46.781 4.863 1 88.38 71 ASN A O 1
ATOM 551 N N . PRO A 1 72 ? 1.231 46.312 3.867 1 90.19 72 PRO A N 1
ATOM 552 C CA . PRO A 1 72 ? 1.24 47.625 3.207 1 90.19 72 PRO A CA 1
ATOM 553 C C . PRO A 1 72 ? 1.119 48.781 4.195 1 90.19 72 PRO A C 1
ATOM 555 O O . PRO A 1 72 ? 0.744 48.594 5.352 1 90.19 72 PRO A O 1
ATOM 558 N N . LEU A 1 73 ? 1.403 49.969 3.697 1 93.38 73 LEU A N 1
ATOM 559 C CA . LEU A 1 73 ? 1.363 51.156 4.551 1 93.38 73 LEU A CA 1
ATOM 560 C C . LEU A 1 73 ? -0.02 51.312 5.164 1 93.38 73 LEU A C 1
ATOM 562 O O . LEU A 1 73 ? -0.143 51.781 6.305 1 93.38 73 LEU A O 1
ATOM 566 N N . GLY A 1 74 ? -1.012 51 4.449 1 92.31 74 GLY A N 1
ATOM 567 C CA . GLY A 1 74 ? -2.377 51.062 4.941 1 92.31 74 GLY A CA 1
ATOM 568 C C . GLY A 1 74 ? -2.623 50.219 6.172 1 92.31 74 GLY A C 1
ATOM 569 O O . GLY A 1 74 ? -3.4 50.594 7.051 1 92.31 74 GLY A O 1
ATOM 570 N N . TRP A 1 75 ? -1.898 49.156 6.285 1 91.56 75 TRP A N 1
ATOM 571 C CA . TRP A 1 75 ? -2.057 48.25 7.426 1 91.56 75 TRP A CA 1
ATOM 572 C C . TRP A 1 75 ? -1.626 48.938 8.719 1 91.56 75 TRP A C 1
ATOM 574 O O . TRP A 1 75 ? -2.285 48.812 9.75 1 91.56 75 TRP A O 1
ATOM 584 N N . TYR A 1 76 ? -0.562 49.625 8.711 1 95.69 76 TYR A N 1
ATOM 585 C CA . TYR A 1 76 ? -0.06 50.344 9.883 1 95.69 76 TYR A CA 1
ATOM 586 C C . TYR A 1 76 ? -1.049 51.406 10.336 1 95.69 76 TYR A C 1
ATOM 588 O O . TYR A 1 76 ? -1.36 51.5 11.523 1 95.69 76 TYR A O 1
ATOM 596 N N . ALA A 1 77 ? -1.616 52.094 9.391 1 93.75 77 ALA A N 1
ATOM 597 C CA . ALA A 1 77 ? -2.584 53.125 9.688 1 93.75 77 ALA A CA 1
ATOM 598 C C . ALA A 1 77 ? -3.863 52.562 10.289 1 93.75 77 ALA A C 1
ATOM 600 O O . ALA A 1 77 ? -4.41 53.094 11.25 1 93.75 77 ALA A O 1
ATOM 601 N N . GLU A 1 78 ? -4.258 51.531 9.758 1 91.75 78 GLU A N 1
ATOM 602 C CA . GLU A 1 78 ? -5.484 50.875 10.203 1 91.75 78 GLU A CA 1
ATOM 603 C C . GLU A 1 78 ? -5.355 50.406 11.648 1 91.75 78 GLU A C 1
ATOM 605 O O . GLU A 1 78 ? -6.344 50.344 12.383 1 91.75 78 GLU A O 1
ATOM 610 N N . HIS A 1 79 ? -4.141 50.125 12.07 1 93.12 79 HIS A N 1
ATOM 611 C CA . HIS A 1 79 ? -3.939 49.594 13.406 1 93.12 79 HIS A CA 1
ATOM 612 C C . HIS A 1 79 ? -3.4 50.688 14.352 1 93.12 79 HIS A C 1
ATOM 614 O O . HIS A 1 79 ? -2.93 50.375 15.445 1 93.12 79 HIS A O 1
ATOM 620 N N . GLY A 1 80 ? -3.428 51.844 13.859 1 94.06 80 GLY A N 1
ATOM 621 C CA . GLY A 1 80 ? -2.99 52.969 14.688 1 94.06 80 GLY A CA 1
ATOM 622 C C . GLY A 1 80 ? -1.506 52.938 15 1 94.06 80 GLY A C 1
ATOM 623 O O . GLY A 1 80 ? -1.078 53.375 16.062 1 94.06 80 GLY A O 1
ATOM 624 N N . ILE A 1 81 ? -0.693 52.344 14.117 1 96.94 81 ILE A N 1
ATOM 625 C CA . ILE A 1 81 ? 0.748 52.219 14.305 1 96.94 81 ILE A CA 1
ATOM 626 C C . ILE A 1 81 ? 1.463 53.375 13.602 1 96.94 81 ILE A C 1
ATOM 628 O O . ILE A 1 81 ? 1.165 53.688 12.445 1 96.94 81 ILE A O 1
ATOM 632 N N . THR A 1 82 ? 2.342 54.062 14.32 1 96.81 82 THR A N 1
ATOM 633 C CA . THR A 1 82 ? 3.191 55.062 13.695 1 96.81 82 THR A CA 1
ATOM 634 C C . THR A 1 82 ? 4.461 54.438 13.133 1 96.81 82 THR A C 1
ATOM 636 O O . THR A 1 82 ? 5.332 54 13.891 1 96.81 82 THR A O 1
ATOM 639 N N . LEU A 1 83 ? 4.551 54.375 11.836 1 96.94 83 LEU A N 1
ATOM 640 C CA . LEU A 1 83 ? 5.727 53.812 11.172 1 96.94 83 LEU A CA 1
ATOM 641 C C . LEU A 1 83 ? 6.637 54.906 10.648 1 96.94 83 LEU A C 1
ATOM 643 O O . LEU A 1 83 ? 6.18 55.812 9.938 1 96.94 83 LEU A O 1
ATOM 647 N N . HIS A 1 84 ? 7.836 54.875 11.078 1 96.44 84 HIS A N 1
ATOM 648 C CA . HIS A 1 84 ? 8.875 55.75 10.523 1 96.44 84 HIS A CA 1
ATOM 649 C C . HIS A 1 84 ? 9.805 54.969 9.602 1 96.44 84 HIS A C 1
ATOM 651 O O . HIS A 1 84 ? 10.719 54.281 10.07 1 96.44 84 HIS A O 1
ATOM 657 N N . THR A 1 85 ? 9.664 55.125 8.312 1 94.44 85 THR A N 1
ATOM 658 C CA . THR A 1 85 ? 10.539 54.469 7.348 1 94.44 85 THR A CA 1
ATOM 659 C C . THR A 1 85 ? 11.797 55.312 7.113 1 94.44 85 THR A C 1
ATOM 661 O O . THR A 1 85 ? 11.781 56.531 7.277 1 94.44 85 THR A O 1
ATOM 664 N N . GLY A 1 86 ? 12.836 54.625 6.754 1 93.44 86 GLY A N 1
ATOM 665 C CA . GLY A 1 86 ? 14.07 55.344 6.492 1 93.44 86 GLY A CA 1
ATOM 666 C C . GLY A 1 86 ? 14.633 56.031 7.719 1 93.44 86 GLY A C 1
ATOM 667 O O . GLY A 1 86 ? 15.336 57.031 7.602 1 93.44 86 GLY A O 1
ATOM 668 N N . SER A 1 87 ? 14.234 55.594 8.828 1 94.06 87 SER A N 1
ATOM 669 C CA . SER A 1 87 ? 14.656 56.188 10.102 1 94.06 87 SER A CA 1
ATOM 670 C C . SER A 1 87 ? 15.445 55.156 10.938 1 94.06 87 SER A C 1
ATOM 672 O O . SER A 1 87 ? 14.859 54.406 11.703 1 94.06 87 SER A O 1
ATOM 674 N N . ARG A 1 88 ? 16.734 55.344 10.867 1 95.12 88 ARG A N 1
ATOM 675 C CA . ARG A 1 88 ? 17.609 54.406 11.578 1 95.12 88 ARG A CA 1
ATOM 676 C C . ARG A 1 88 ? 17.781 54.844 13.039 1 95.12 88 ARG A C 1
ATOM 678 O O . ARG A 1 88 ? 18.109 56 13.32 1 95.12 88 ARG A O 1
ATOM 685 N N . VAL A 1 89 ? 17.516 53.938 13.945 1 96.94 89 VAL A N 1
ATOM 686 C CA . VAL A 1 89 ? 17.781 54.156 15.359 1 96.94 89 VAL A CA 1
ATOM 687 C C . VAL A 1 89 ? 19.266 54 15.641 1 96.94 89 VAL A C 1
ATOM 689 O O . VAL A 1 89 ? 19.859 52.969 15.273 1 96.94 89 VAL A O 1
ATOM 692 N N . THR A 1 90 ? 19.859 55 16.312 1 95.62 90 THR A N 1
ATOM 693 C CA . THR A 1 90 ? 21.297 54.969 16.5 1 95.62 90 THR A CA 1
ATOM 694 C C . THR A 1 90 ? 21.656 54.75 17.969 1 95.62 90 THR A C 1
ATOM 696 O O . THR A 1 90 ? 22.781 54.406 18.297 1 95.62 90 THR A O 1
ATOM 699 N N . ALA A 1 91 ? 20.641 55 18.812 1 96.62 91 ALA A N 1
ATOM 700 C CA . ALA A 1 91 ? 20.969 54.844 20.234 1 96.62 91 ALA A CA 1
ATOM 701 C C . ALA A 1 91 ? 19.719 54.531 21.047 1 96.62 91 ALA A C 1
ATOM 703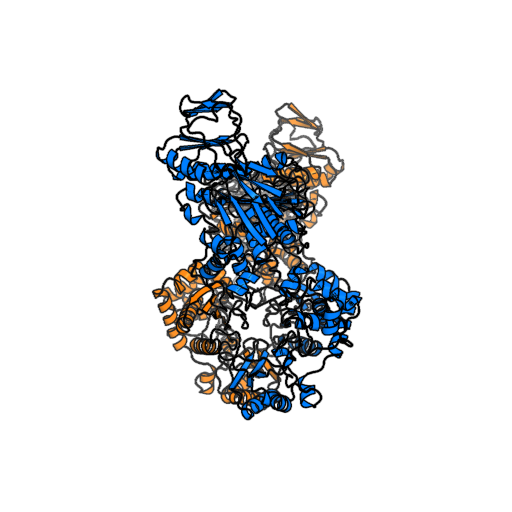 O O . ALA A 1 91 ? 18.609 54.906 20.672 1 96.62 91 ALA A O 1
ATOM 704 N N . ILE A 1 92 ? 20 53.812 22.156 1 97.25 92 ILE A N 1
ATOM 705 C CA . ILE A 1 92 ? 18.984 53.531 23.156 1 97.25 92 ILE A CA 1
ATOM 706 C C . ILE A 1 92 ? 19.406 54.094 24.516 1 97.25 92 ILE A C 1
ATOM 708 O O . ILE A 1 92 ? 20.484 53.781 25.016 1 97.25 92 ILE A O 1
ATOM 712 N N . ASP A 1 93 ? 18.609 54.938 25.031 1 96.75 93 ASP A N 1
ATOM 713 C CA . ASP A 1 93 ? 18.828 55.469 26.391 1 96.75 93 ASP A CA 1
ATOM 714 C C . ASP A 1 93 ? 17.969 54.719 27.406 1 96.75 93 ASP A C 1
ATOM 716 O O . ASP A 1 93 ? 16.797 55.062 27.594 1 96.75 93 ASP A O 1
ATOM 720 N N . ARG A 1 94 ? 18.531 53.875 28.109 1 95.44 94 ARG A N 1
ATOM 721 C CA . ARG A 1 94 ? 17.781 53.031 29.031 1 95.44 94 ARG A CA 1
ATOM 722 C C . ARG A 1 94 ? 17.359 53.781 30.281 1 95.44 94 ARG A C 1
ATOM 724 O O . ARG A 1 94 ? 16.406 53.406 30.953 1 95.44 94 ARG A O 1
ATOM 731 N N . VAL A 1 95 ? 18.094 54.812 30.578 1 94.56 95 VAL A N 1
ATOM 732 C CA . VAL A 1 95 ? 17.766 55.625 31.75 1 94.56 95 VAL A CA 1
ATOM 733 C C . VAL A 1 95 ? 16.516 56.469 31.5 1 94.56 95 VAL A C 1
ATOM 735 O O . VAL A 1 95 ? 15.57 56.438 32.281 1 94.56 95 VAL A O 1
ATOM 738 N N . LYS A 1 96 ? 16.516 57.188 30.406 1 95.25 96 LYS A N 1
ATOM 739 C CA . LYS A 1 96 ? 15.367 58 30.047 1 95.25 96 LYS A CA 1
ATOM 740 C C . LYS A 1 96 ? 14.289 57.188 29.344 1 95.25 96 LYS A C 1
ATOM 742 O O . LYS A 1 96 ? 13.18 57.656 29.125 1 95.25 96 LYS A O 1
ATOM 747 N N . ARG A 1 97 ? 14.609 55.969 29 1 96.31 97 ARG A N 1
ATOM 748 C CA . ARG A 1 97 ? 13.727 55.031 28.312 1 96.31 97 ARG A CA 1
ATOM 749 C C . ARG A 1 97 ? 13.234 55.594 26.984 1 96.31 97 ARG A C 1
ATOM 751 O O . ARG A 1 97 ? 12.031 55.656 26.75 1 96.31 97 ARG A O 1
ATOM 758 N N . GLN A 1 98 ? 14.172 55.875 26.172 1 97.25 98 GLN A N 1
ATOM 759 C CA . GLN A 1 98 ? 13.852 56.406 24.859 1 97.25 98 GLN A CA 1
ATOM 760 C C . GLN A 1 98 ? 14.852 55.938 23.812 1 97.25 98 GLN A C 1
ATOM 762 O O . GLN A 1 98 ? 15.977 55.562 24.156 1 97.25 98 GLN A O 1
ATOM 767 N N . VAL A 1 99 ? 14.469 55.906 22.562 1 97.75 99 VAL A N 1
ATOM 768 C CA . VAL A 1 99 ? 15.352 55.625 21.453 1 97.75 99 VAL A CA 1
ATOM 769 C C . VAL A 1 99 ? 15.617 56.875 20.641 1 97.75 99 VAL A C 1
ATOM 771 O O . VAL A 1 99 ? 14.766 57.781 20.594 1 97.75 99 VAL A O 1
ATOM 774 N N . LEU A 1 100 ? 16.781 56.938 20.062 1 97.06 100 LEU A N 1
ATOM 775 C CA . LEU A 1 100 ? 17.172 58.094 19.266 1 97.06 100 LEU A CA 1
ATOM 776 C C . LEU A 1 100 ? 17.469 57.656 17.828 1 97.06 100 LEU A C 1
ATOM 778 O O . LEU A 1 100 ? 18.109 56.656 17.594 1 97.06 100 LEU A O 1
ATOM 782 N N . THR A 1 101 ? 17 58.438 16.906 1 95.31 101 THR A N 1
ATOM 783 C CA . THR A 1 101 ? 17.234 58.156 15.5 1 95.31 101 THR A CA 1
ATOM 784 C C . THR A 1 101 ? 18.359 59.031 14.953 1 95.31 101 THR A C 1
ATOM 786 O O . THR A 1 101 ? 18.781 60 15.617 1 95.31 101 THR A O 1
ATOM 789 N N . GLU A 1 102 ? 18.812 58.656 13.82 1 92.06 102 GLU A N 1
ATOM 790 C CA . GLU A 1 102 ? 19.891 59.375 13.156 1 92.06 102 GLU A CA 1
ATOM 791 C C . GLU A 1 102 ? 19.453 60.812 12.844 1 92.06 102 GLU A C 1
ATOM 793 O O . GLU A 1 102 ? 20.266 61.75 12.906 1 92.06 102 GLU A O 1
ATOM 798 N N . ASP A 1 103 ? 18.172 61.031 12.5 1 88 103 ASP A N 1
ATOM 799 C CA . ASP A 1 103 ? 17.656 62.375 12.117 1 88 103 ASP A CA 1
ATOM 800 C C . ASP A 1 103 ? 17.281 63.188 13.344 1 88 103 ASP A C 1
ATOM 802 O O . ASP A 1 103 ? 16.75 64.312 13.219 1 88 103 ASP A O 1
ATOM 806 N N . GLY A 1 104 ? 17.453 62.656 14.531 1 86.62 104 GLY A N 1
ATOM 807 C CA . GLY A 1 104 ? 17.281 63.438 15.742 1 86.62 104 GLY A CA 1
ATOM 808 C C . GLY A 1 104 ? 15.93 63.188 16.406 1 86.62 104 GLY A C 1
ATOM 809 O O . GLY A 1 104 ? 15.641 63.781 17.453 1 86.62 104 GLY A O 1
ATOM 810 N N . CYS A 1 105 ? 15.172 62.375 15.859 1 89.44 105 CYS A N 1
ATOM 811 C CA . CYS A 1 105 ? 13.891 62.062 16.469 1 89.44 105 CYS A CA 1
ATOM 812 C C . CYS A 1 105 ? 14.086 61.156 17.688 1 89.44 105 CYS A C 1
ATOM 814 O O . CYS A 1 105 ? 15.016 60.344 17.719 1 89.44 105 CYS A O 1
ATOM 816 N N . SER A 1 106 ? 13.312 61.406 18.719 1 93.62 106 SER A N 1
ATOM 817 C CA . SER A 1 106 ? 13.32 60.562 19.906 1 93.62 106 SER A CA 1
ATOM 818 C C . SER A 1 106 ? 11.922 60.031 20.219 1 93.62 106 SER A C 1
ATOM 820 O O . SER A 1 106 ? 10.93 60.719 19.984 1 93.62 106 SER A O 1
ATOM 822 N N . ALA A 1 107 ? 11.867 58.844 20.688 1 96.19 107 ALA A N 1
ATOM 823 C CA . ALA A 1 107 ? 10.602 58.219 21.078 1 96.19 107 ALA A CA 1
ATOM 824 C C . ALA A 1 107 ? 10.719 57.531 22.422 1 96.19 107 ALA A C 1
ATOM 826 O O . ALA A 1 107 ? 11.531 56.625 22.594 1 96.19 107 ALA A O 1
ATOM 827 N N . PRO A 1 108 ? 9.953 58 23.391 1 96.44 108 PRO A N 1
ATOM 828 C CA . PRO A 1 108 ? 9.945 57.312 24.672 1 96.44 108 PRO A CA 1
ATOM 829 C C . PRO A 1 108 ? 9.242 55.969 24.609 1 96.44 108 PRO A C 1
ATOM 831 O O . PRO A 1 108 ? 8.344 55.75 23.781 1 96.44 108 PRO A O 1
ATOM 834 N N . TYR A 1 109 ? 9.719 55.031 25.5 1 97.06 109 TYR A N 1
ATOM 835 C CA . TYR A 1 109 ? 9.07 53.719 25.516 1 97.06 109 TYR A CA 1
ATOM 836 C C . TYR A 1 109 ? 8.828 53.25 26.938 1 97.06 109 TYR A C 1
ATOM 838 O O . TYR A 1 109 ? 9.594 53.562 27.859 1 97.06 109 TYR A O 1
ATOM 846 N N . ASP A 1 110 ? 7.742 52.531 27.141 1 97 110 ASP A N 1
ATOM 847 C CA . ASP A 1 110 ? 7.531 51.719 28.328 1 97 110 ASP A CA 1
ATOM 848 C C . ASP A 1 110 ? 8.078 50.312 28.125 1 97 110 ASP A C 1
ATOM 850 O O . ASP A 1 110 ? 8.594 49.688 29.062 1 97 110 ASP A O 1
ATOM 854 N N . ARG A 1 111 ? 7.969 49.812 26.891 1 97.81 111 ARG A N 1
ATOM 855 C CA . ARG A 1 111 ? 8.578 48.594 26.406 1 97.81 111 ARG A CA 1
ATOM 856 C C . ARG A 1 111 ? 9.281 48.781 25.078 1 97.81 111 ARG A C 1
ATOM 858 O O . ARG A 1 111 ? 8.852 49.625 24.266 1 97.81 111 ARG A O 1
ATOM 865 N N . LEU A 1 112 ? 10.344 48.062 24.891 1 98.38 112 LEU A N 1
ATOM 866 C CA . LEU A 1 112 ? 11.125 48.156 23.672 1 98.38 112 LEU A CA 1
ATOM 867 C C . LEU A 1 112 ? 11.32 46.781 23.047 1 98.38 112 LEU A C 1
ATOM 869 O O . LEU A 1 112 ? 11.617 45.812 23.766 1 98.38 112 LEU A O 1
ATOM 873 N N . LEU A 1 113 ? 11.094 46.625 21.766 1 98.56 113 LEU A N 1
ATOM 874 C CA . LEU A 1 113 ? 11.375 45.406 21.016 1 98.56 113 LEU A CA 1
ATOM 875 C C . LEU A 1 113 ? 12.461 45.656 19.969 1 98.56 113 LEU A C 1
ATOM 877 O O . LEU A 1 113 ? 12.297 46.469 19.062 1 98.56 113 LEU A O 1
ATOM 881 N N . LEU A 1 114 ? 13.508 44.938 20.141 1 98.38 114 LEU A N 1
ATOM 882 C CA . LEU A 1 114 ? 14.594 45 19.172 1 98.38 114 LEU A CA 1
ATOM 883 C C . LEU A 1 114 ? 14.43 43.906 18.109 1 98.38 114 LEU A C 1
ATOM 885 O O . LEU A 1 114 ? 14.484 42.719 18.422 1 98.38 114 LEU A O 1
ATOM 889 N N . ALA A 1 115 ? 14.219 44.281 16.875 1 98.06 115 ALA A N 1
ATOM 890 C CA . ALA A 1 115 ? 14.109 43.406 15.711 1 98.06 115 ALA A CA 1
ATOM 891 C C . ALA A 1 115 ? 14.969 43.938 14.562 1 98.06 115 ALA A C 1
ATOM 893 O O . ALA A 1 115 ? 14.477 44.094 13.438 1 98.06 115 ALA A O 1
ATOM 894 N N . ILE A 1 116 ? 16.219 44.062 14.805 1 96.56 116 ILE A N 1
ATOM 895 C CA . ILE A 1 116 ? 17.094 44.812 13.922 1 96.56 116 ILE A CA 1
ATOM 896 C C . ILE A 1 116 ? 17.766 43.875 12.938 1 96.56 116 ILE A C 1
ATOM 898 O O . ILE A 1 116 ? 18.469 44.312 12.016 1 96.56 116 ILE A O 1
ATOM 902 N N . GLY A 1 117 ? 17.625 42.625 13.078 1 94.88 117 GLY A N 1
ATOM 903 C CA . GLY A 1 117 ? 18.047 41.656 12.102 1 94.88 117 GLY A CA 1
ATOM 904 C C . GLY A 1 117 ? 19.547 41.5 12.016 1 94.88 117 GLY A C 1
ATOM 905 O O . GLY A 1 117 ? 20.25 41.656 13.016 1 94.88 117 GLY A O 1
ATOM 906 N N . ALA A 1 118 ? 20 41.031 10.891 1 94.25 118 ALA A N 1
ATOM 907 C CA . ALA A 1 118 ? 21.422 40.781 10.641 1 94.25 118 ALA A CA 1
ATOM 908 C C . ALA A 1 118 ? 21.906 41.531 9.391 1 94.25 118 ALA A C 1
ATOM 910 O O . ALA A 1 118 ? 21.094 41.938 8.562 1 94.25 118 ALA A O 1
ATOM 911 N N . ALA A 1 119 ? 23.188 41.781 9.383 1 91.62 119 ALA A N 1
ATOM 912 C CA . ALA A 1 119 ? 23.812 42.375 8.211 1 91.62 119 ALA A CA 1
ATOM 913 C C . ALA A 1 119 ? 24.547 41.312 7.379 1 91.62 119 ALA A C 1
ATOM 915 O O . ALA A 1 119 ? 24.922 40.25 7.902 1 91.62 119 ALA A O 1
ATOM 916 N N . ALA A 1 120 ? 24.672 41.625 6.07 1 90.69 120 ALA A N 1
ATOM 917 C CA . ALA A 1 120 ? 25.469 40.719 5.227 1 90.69 120 ALA A CA 1
ATOM 918 C C . ALA A 1 120 ? 26.938 40.719 5.66 1 90.69 120 ALA A C 1
ATOM 920 O O . ALA A 1 120 ? 27.484 41.781 5.988 1 90.69 120 ALA A O 1
ATOM 921 N N . ALA A 1 121 ? 27.453 39.562 5.73 1 89.69 121 ALA A N 1
ATOM 922 C CA . ALA A 1 121 ? 28.891 39.469 6.02 1 89.69 121 ALA A CA 1
ATOM 923 C C . ALA A 1 121 ? 29.719 39.875 4.801 1 89.69 121 ALA A C 1
ATOM 925 O O . ALA A 1 121 ? 29.375 39.531 3.668 1 89.69 121 ALA A O 1
ATOM 926 N N . ILE A 1 122 ? 30.719 40.688 5.012 1 89.75 122 ILE A N 1
ATOM 927 C CA . ILE A 1 122 ? 31.609 41.094 3.945 1 89.75 122 ILE A CA 1
ATOM 928 C C . ILE A 1 122 ? 33 40.531 4.195 1 89.75 122 ILE A C 1
ATOM 930 O O . ILE A 1 122 ? 33.562 40.656 5.289 1 89.75 122 ILE A O 1
ATOM 934 N N . ALA A 1 123 ? 33.5 39.812 3.188 1 89.62 123 ALA A N 1
ATOM 935 C CA . ALA A 1 123 ? 34.844 39.281 3.326 1 89.62 123 ALA A CA 1
ATOM 936 C C . ALA A 1 123 ? 35.875 40.375 3.436 1 89.62 123 ALA A C 1
ATOM 938 O O . ALA A 1 123 ? 35.875 41.344 2.654 1 89.62 123 ALA A O 1
ATOM 939 N N . PRO A 1 124 ? 36.688 40.219 4.43 1 90.19 124 PRO A N 1
ATOM 940 C CA . PRO A 1 124 ? 37.719 41.25 4.609 1 90.19 124 PRO A CA 1
ATOM 941 C C . PRO A 1 124 ? 38.875 41.094 3.637 1 90.19 124 PRO A C 1
ATOM 943 O O . PRO A 1 124 ? 40.031 40.844 4.059 1 90.19 124 PRO A O 1
ATOM 946 N N . ILE A 1 125 ? 38.688 41.25 2.41 1 92.94 125 ILE A N 1
ATOM 947 C CA . ILE A 1 125 ? 39.719 41.125 1.377 1 92.94 125 ILE A CA 1
ATOM 948 C C . ILE A 1 125 ? 39.875 42.469 0.662 1 92.94 125 ILE A C 1
ATOM 950 O O . ILE A 1 125 ? 38.906 43.25 0.544 1 92.94 125 ILE A O 1
ATOM 954 N N . PRO A 1 126 ? 41.094 42.75 0.225 1 94.56 126 PRO A N 1
ATOM 955 C CA . PRO A 1 126 ? 41.312 44 -0.493 1 94.56 126 PRO A CA 1
ATOM 956 C C . PRO A 1 126 ? 40.406 44.125 -1.712 1 94.56 126 PRO A C 1
ATOM 958 O O . PRO A 1 126 ? 40.156 43.156 -2.434 1 94.56 126 PRO A O 1
ATOM 961 N N . GLY A 1 127 ? 39.875 45.344 -1.863 1 94.19 127 GLY A N 1
ATOM 962 C CA . GLY A 1 127 ? 39.062 45.625 -3.029 1 94.19 127 GLY A CA 1
ATOM 963 C C . GLY A 1 127 ? 37.562 45.469 -2.771 1 94.19 127 GLY A C 1
ATOM 964 O O . GLY A 1 127 ? 36.75 45.719 -3.66 1 94.19 127 GLY A O 1
ATOM 965 N N . ASN A 1 128 ? 37.188 45.125 -1.541 1 93.44 128 ASN A N 1
ATOM 966 C CA . ASN A 1 128 ? 35.781 44.812 -1.252 1 93.44 128 ASN A CA 1
ATOM 967 C C . ASN A 1 128 ? 34.938 46.062 -1.244 1 93.44 128 ASN A C 1
ATOM 969 O O . ASN A 1 128 ? 33.688 46 -1.164 1 93.44 128 ASN A O 1
ATOM 973 N N . HIS A 1 129 ? 35.531 47.25 -1.502 1 92.38 129 HIS A N 1
ATOM 974 C CA . HIS A 1 129 ? 34.812 48.5 -1.521 1 92.38 129 HIS A CA 1
ATOM 975 C C . HIS A 1 129 ? 34.594 48.969 -2.951 1 92.38 129 HIS A C 1
ATOM 977 O O . HIS A 1 129 ? 33.906 49.969 -3.168 1 92.38 129 HIS A O 1
ATOM 983 N N . LEU A 1 130 ? 35.125 48.312 -3.879 1 93.94 130 LEU A N 1
ATOM 984 C CA . LEU A 1 130 ? 35.062 48.75 -5.27 1 93.94 130 LEU A CA 1
ATOM 985 C C . LEU A 1 130 ? 33.656 48.719 -5.801 1 93.94 130 LEU A C 1
ATOM 987 O O . LEU A 1 130 ? 32.875 47.812 -5.473 1 93.94 130 LEU A O 1
ATOM 991 N N . PRO A 1 131 ? 33.344 49.781 -6.625 1 92.62 131 PRO A N 1
ATOM 992 C CA . PRO A 1 131 ? 32.062 49.656 -7.34 1 92.62 131 PRO A CA 1
ATOM 993 C C . PRO A 1 131 ? 31.953 48.375 -8.141 1 92.62 131 PRO A C 1
ATOM 995 O O . PRO A 1 131 ? 32.938 47.938 -8.758 1 92.62 131 PRO A O 1
ATOM 998 N N . GLY A 1 132 ? 30.812 47.75 -7.957 1 93.12 132 GLY A N 1
ATOM 999 C CA . GLY A 1 132 ? 30.594 46.469 -8.602 1 93.12 132 GLY A CA 1
ATOM 1000 C C . GLY A 1 132 ? 30.578 45.312 -7.625 1 93.12 132 GLY A C 1
ATOM 1001 O O . GLY A 1 132 ? 30.188 44.188 -7.988 1 93.12 132 GLY A O 1
ATOM 1002 N N . VAL A 1 133 ? 31.078 45.625 -6.473 1 94.62 133 VAL A N 1
ATOM 1003 C CA . VAL A 1 133 ? 30.984 44.625 -5.398 1 94.62 133 VAL A CA 1
ATOM 1004 C C . VAL A 1 133 ? 29.688 44.844 -4.617 1 94.62 133 VAL A C 1
ATOM 1006 O O . VAL A 1 133 ? 29.422 45.938 -4.129 1 94.62 133 VAL A O 1
ATOM 1009 N N . PHE A 1 134 ? 28.922 43.781 -4.559 1 93.94 134 PHE A N 1
ATOM 1010 C CA . PHE A 1 134 ? 27.609 43.906 -3.93 1 93.94 134 PHE A CA 1
ATOM 1011 C C . PHE A 1 134 ? 27.422 42.844 -2.846 1 93.94 134 PHE A C 1
ATOM 1013 O O . PHE A 1 134 ? 28.062 41.781 -2.887 1 93.94 134 PHE A O 1
ATOM 1020 N N . SER A 1 135 ? 26.609 43.188 -1.891 1 91.81 135 SER A N 1
ATOM 1021 C CA . SER A 1 135 ? 26.016 42.188 -0.994 1 91.81 135 SER A CA 1
ATOM 1022 C C . SER A 1 135 ? 24.578 41.875 -1.403 1 91.81 135 SER A C 1
ATOM 1024 O O . SER A 1 135 ? 24.062 42.469 -2.355 1 91.81 135 SER A O 1
ATOM 1026 N N . TYR A 1 136 ? 24 40.875 -0.801 1 90.81 136 TYR A N 1
ATOM 1027 C CA . TYR A 1 136 ? 22.625 40.5 -1.101 1 90.81 136 TYR A CA 1
ATOM 1028 C C . TYR A 1 136 ? 21.812 40.312 0.18 1 90.81 136 TYR A C 1
ATOM 1030 O O . TYR A 1 136 ? 21.812 39.219 0.753 1 90.81 136 TYR A O 1
ATOM 1038 N N . ARG A 1 137 ? 21.094 41.312 0.547 1 89.75 137 ARG A N 1
ATOM 1039 C CA . ARG A 1 137 ? 20.391 41.219 1.822 1 89.75 137 ARG A CA 1
ATOM 1040 C C . ARG A 1 137 ? 19.047 41.938 1.747 1 89.75 137 ARG A C 1
ATOM 1042 O O . ARG A 1 137 ? 18.047 41.438 2.287 1 89.75 137 ARG A O 1
ATOM 1049 N N . ASP A 1 138 ? 19.016 43.062 1.13 1 89.69 138 ASP A N 1
ATOM 1050 C CA . ASP A 1 138 ? 17.797 43.844 1.17 1 89.69 138 ASP A CA 1
ATOM 1051 C C . ASP A 1 138 ? 17.391 44.312 -0.229 1 89.69 138 ASP A C 1
ATOM 1053 O O . ASP A 1 138 ? 18.016 43.938 -1.219 1 89.69 138 ASP A O 1
ATOM 1057 N N . MET A 1 139 ? 16.359 45.125 -0.308 1 88.88 139 MET A N 1
ATOM 1058 C CA . MET A 1 139 ? 15.773 45.531 -1.575 1 88.88 139 MET A CA 1
ATOM 1059 C C . MET A 1 139 ? 16.75 46.406 -2.361 1 88.88 139 MET A C 1
ATOM 1061 O O . MET A 1 139 ? 16.781 46.344 -3.592 1 88.88 139 MET A O 1
ATOM 1065 N N . SER A 1 140 ? 17.422 47.219 -1.627 1 90.75 140 SER A N 1
ATOM 1066 C CA . SER A 1 140 ? 18.406 48.094 -2.287 1 90.75 140 SER A CA 1
ATOM 1067 C C . SER A 1 140 ? 19.469 47.25 -3 1 90.75 140 SER A C 1
ATOM 1069 O O . SER A 1 140 ? 19.875 47.594 -4.113 1 90.75 140 SER A O 1
ATOM 1071 N N . ASP A 1 141 ? 19.906 46.188 -2.377 1 90.06 141 ASP A N 1
ATOM 1072 C CA . ASP A 1 141 ? 20.875 45.281 -2.992 1 90.06 141 ASP A CA 1
ATOM 1073 C C . ASP A 1 141 ? 20.328 44.719 -4.301 1 90.06 141 ASP A C 1
ATOM 1075 O O . ASP A 1 141 ? 21.047 44.656 -5.301 1 90.06 141 ASP A O 1
ATOM 1079 N N . VAL A 1 142 ? 19.109 44.281 -4.281 1 89.75 142 VAL A N 1
ATOM 1080 C CA . VAL A 1 142 ? 18.484 43.656 -5.441 1 89.75 142 VAL A CA 1
ATOM 1081 C C . VAL A 1 142 ? 18.359 44.688 -6.574 1 89.75 142 VAL A C 1
ATOM 1083 O O . VAL A 1 142 ? 18.609 44.344 -7.738 1 89.75 142 VAL A O 1
ATOM 1086 N N . GLU A 1 143 ? 17.953 45.844 -6.188 1 89.44 143 GLU A N 1
ATOM 1087 C CA . GLU A 1 143 ? 17.828 46.906 -7.191 1 89.44 143 GLU A CA 1
ATOM 1088 C C . GLU A 1 143 ? 19.188 47.219 -7.84 1 89.44 143 GLU A C 1
ATOM 1090 O O . GLU A 1 143 ? 19.266 47.344 -9.062 1 89.44 143 GLU A O 1
ATOM 1095 N N . GLU A 1 144 ? 20.172 47.312 -7.051 1 90.69 144 GLU A N 1
ATOM 1096 C CA . GLU A 1 144 ? 21.516 47.594 -7.562 1 90.69 144 GLU A CA 1
ATOM 1097 C C . GLU A 1 144 ? 22.016 46.469 -8.453 1 90.69 144 GLU A C 1
ATOM 1099 O O . GLU A 1 144 ? 22.609 46.719 -9.5 1 90.69 144 GLU A O 1
ATOM 1104 N N . LEU A 1 145 ? 21.812 45.312 -8.008 1 91.12 145 LEU A N 1
ATOM 1105 C CA . LEU A 1 145 ? 22.234 44.156 -8.766 1 91.12 145 LEU A CA 1
ATOM 1106 C C . LEU A 1 145 ? 21.484 44.031 -10.086 1 91.12 145 LEU A C 1
ATOM 1108 O O . LEU A 1 145 ? 22.047 43.656 -11.102 1 91.12 145 LEU A O 1
ATOM 1112 N N . THR A 1 146 ? 20.203 44.281 -10.016 1 90.25 146 THR A N 1
ATOM 1113 C CA . THR A 1 146 ? 19.375 44.281 -11.219 1 90.25 146 THR A CA 1
ATOM 1114 C C . THR A 1 146 ? 19.891 45.281 -12.25 1 90.25 146 THR A C 1
ATOM 1116 O O . THR A 1 146 ? 20 44.938 -13.438 1 90.25 146 THR A O 1
ATOM 1119 N N . ARG A 1 147 ? 20.219 46.438 -11.789 1 90 147 ARG A N 1
ATOM 1120 C CA . ARG A 1 147 ? 20.734 47.469 -12.672 1 90 147 ARG A CA 1
ATOM 1121 C C . ARG A 1 147 ? 22.078 47.062 -13.266 1 90 147 ARG A C 1
ATOM 1123 O O . ARG A 1 147 ? 22.312 47.219 -14.461 1 90 147 ARG A O 1
ATOM 1130 N N . SER A 1 148 ? 22.859 46.531 -12.469 1 89.69 148 SER A N 1
ATOM 1131 C CA . SER A 1 148 ? 24.188 46.125 -12.906 1 89.69 148 SER A CA 1
ATOM 1132 C C . SER A 1 148 ? 24.125 44.938 -13.883 1 89.69 148 SER A C 1
ATOM 1134 O O . SER A 1 148 ? 24.953 44.844 -14.789 1 89.69 148 SER A O 1
ATOM 1136 N N . SER A 1 149 ? 23.219 44.125 -13.703 1 90.31 149 SER A N 1
ATOM 1137 C CA . SER A 1 149 ? 23.094 42.906 -14.516 1 90.31 149 SER A CA 1
ATOM 1138 C C . SER A 1 149 ? 22.609 43.25 -15.93 1 90.31 149 SER A C 1
ATOM 1140 O O . SER A 1 149 ? 22.812 42.469 -16.859 1 90.31 149 SER A O 1
ATOM 1142 N N . GLU A 1 150 ? 21.938 44.344 -16.047 1 88.38 150 GLU A N 1
ATOM 1143 C CA . GLU A 1 150 ? 21.422 44.75 -17.344 1 88.38 150 GLU A CA 1
ATOM 1144 C C . GLU A 1 150 ? 22.562 45 -18.328 1 88.38 150 GLU A C 1
ATOM 1146 O O . GLU A 1 150 ? 22.375 44.906 -19.547 1 88.38 150 GLU A O 1
ATOM 1151 N N . LEU A 1 151 ? 23.719 45.281 -17.844 1 86.62 151 LEU A N 1
ATOM 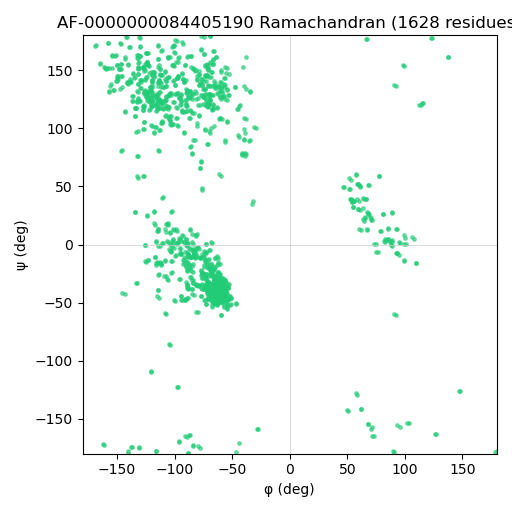1152 C CA . LEU A 1 151 ? 24.875 45.562 -18.688 1 86.62 151 LEU A CA 1
ATOM 1153 C C . LEU A 1 151 ? 25.484 44.25 -19.203 1 86.62 151 LEU A C 1
ATOM 1155 O O . LEU A 1 151 ? 26.281 44.25 -20.141 1 86.62 151 LEU A O 1
ATOM 1159 N N . GLY A 1 152 ? 25.047 43.125 -18.672 1 87.38 152 GLY A N 1
ATOM 1160 C CA . GLY A 1 152 ? 25.594 41.812 -19.031 1 87.38 152 GLY A CA 1
ATOM 1161 C C . GLY A 1 152 ? 26.984 41.594 -18.484 1 87.38 152 GLY A C 1
ATOM 1162 O O . GLY A 1 152 ? 27.375 42.219 -17.5 1 87.38 152 GLY A O 1
ATOM 1163 N N . GLY A 1 153 ? 27.703 40.562 -19.016 1 93.44 153 GLY A N 1
ATOM 1164 C CA . GLY A 1 153 ? 29.062 40.281 -18.625 1 93.44 153 GLY A CA 1
ATOM 1165 C C . GLY A 1 153 ? 29.172 39.094 -17.688 1 93.44 153 GLY A C 1
ATOM 1166 O O . GLY A 1 153 ? 28.344 38.188 -17.703 1 93.44 153 GLY A O 1
ATOM 1167 N N . GLU A 1 154 ? 30.297 39.188 -16.891 1 96.19 154 GLU A N 1
ATOM 1168 C CA . GLU A 1 154 ? 30.625 38.062 -16 1 96.19 154 GLU A CA 1
ATOM 1169 C C . GLU A 1 154 ? 30.375 38.406 -14.547 1 96.19 154 GLU A C 1
ATOM 1171 O O . GLU A 1 154 ? 30.859 39.438 -14.055 1 96.19 154 GLU A O 1
ATOM 1176 N N . ALA A 1 155 ? 29.562 37.594 -13.938 1 96.81 155 ALA A N 1
ATOM 1177 C CA . ALA A 1 155 ? 29.297 37.75 -12.508 1 96.81 155 ALA A CA 1
ATOM 1178 C C . ALA A 1 155 ? 29.969 36.656 -11.703 1 96.81 155 ALA A C 1
ATOM 1180 O O . ALA A 1 155 ? 30 35.469 -12.125 1 96.81 155 ALA A O 1
ATOM 1181 N N . VAL A 1 156 ? 30.562 37.031 -10.625 1 97.31 156 VAL A N 1
ATOM 1182 C CA . VAL A 1 156 ? 31.141 36.094 -9.68 1 97.31 156 VAL A CA 1
ATOM 1183 C C . VAL A 1 156 ? 30.391 36.156 -8.352 1 97.31 156 VAL A C 1
ATOM 1185 O O . VAL A 1 156 ? 30.219 37.25 -7.785 1 97.31 156 VAL A O 1
ATOM 1188 N N . VAL A 1 157 ? 29.906 35.062 -7.898 1 96.38 157 VAL A N 1
ATOM 1189 C CA . VAL A 1 157 ? 29.234 34.969 -6.605 1 96.38 157 VAL A CA 1
ATOM 1190 C C . VAL A 1 157 ? 30.141 34.219 -5.621 1 96.38 157 VAL A C 1
ATOM 1192 O O . VAL A 1 157 ? 30.469 33.062 -5.836 1 96.38 157 VAL A O 1
ATOM 1195 N N . ILE A 1 158 ? 30.547 34.875 -4.59 1 95.81 158 ILE A N 1
ATOM 1196 C CA . ILE A 1 158 ? 31.359 34.25 -3.564 1 95.81 158 ILE A CA 1
ATOM 1197 C C . ILE A 1 158 ? 30.453 33.625 -2.494 1 95.81 158 ILE A C 1
ATOM 1199 O O . ILE A 1 158 ? 29.75 34.344 -1.782 1 95.81 158 ILE A O 1
ATOM 1203 N N . GLY A 1 159 ? 30.578 32.312 -2.354 1 93.75 159 GLY A N 1
ATOM 1204 C CA . GLY A 1 159 ? 29.719 31.562 -1.443 1 93.75 159 GLY A CA 1
ATOM 1205 C C . GLY A 1 159 ? 28.766 30.625 -2.156 1 93.75 159 GLY A C 1
ATOM 1206 O O . GLY A 1 159 ? 27.891 31.062 -2.914 1 93.75 159 GLY A O 1
ATOM 1207 N N . GLY A 1 160 ? 28.891 29.422 -1.871 1 91.94 160 GLY A N 1
ATOM 1208 C CA . GLY A 1 160 ? 28.047 28.422 -2.49 1 91.94 160 GLY A CA 1
ATOM 1209 C C . GLY A 1 160 ? 26.938 27.938 -1.584 1 91.94 160 GLY A C 1
ATOM 1210 O O . GLY A 1 160 ? 26.484 26.797 -1.689 1 91.94 160 GLY A O 1
ATOM 1211 N N . GLY A 1 161 ? 26.484 28.766 -0.678 1 88.5 161 GLY A N 1
ATOM 1212 C CA . GLY A 1 161 ? 25.328 28.469 0.167 1 88.5 161 GLY A CA 1
ATOM 1213 C C . GLY A 1 161 ? 24 28.797 -0.493 1 88.5 161 GLY A C 1
ATOM 1214 O O . GLY A 1 161 ? 23.953 29.078 -1.689 1 88.5 161 GLY A O 1
ATOM 1215 N N . LEU A 1 162 ? 22.969 28.688 0.248 1 80.44 162 LEU A N 1
ATOM 1216 C CA . LEU A 1 162 ? 21.609 28.875 -0.264 1 80.44 162 LEU A CA 1
ATOM 1217 C C . LEU A 1 162 ? 21.469 30.219 -0.974 1 80.44 162 LEU A C 1
ATOM 1219 O O . LEU A 1 162 ? 21.047 30.266 -2.131 1 80.44 162 LEU A O 1
ATOM 1223 N N . LEU A 1 163 ? 21.844 31.234 -0.316 1 83.12 163 LEU A N 1
ATOM 1224 C CA . LEU A 1 163 ? 21.703 32.562 -0.882 1 83.12 163 LEU A CA 1
ATOM 1225 C C . LEU A 1 163 ? 22.547 32.719 -2.148 1 83.12 163 LEU A C 1
ATOM 1227 O O . LEU A 1 163 ? 22.109 33.312 -3.131 1 83.12 163 LEU A O 1
ATOM 1231 N N . GLY A 1 164 ? 23.719 32.188 -2.082 1 90.31 164 GLY A N 1
ATOM 1232 C CA . GLY A 1 164 ? 24.609 32.25 -3.234 1 90.31 164 GLY A CA 1
ATOM 1233 C C . GLY A 1 164 ? 24.047 31.562 -4.461 1 90.31 164 GLY A C 1
ATOM 1234 O O . GLY A 1 164 ? 24.094 32.094 -5.566 1 90.31 164 GLY A O 1
ATOM 1235 N N . LEU A 1 165 ? 23.547 30.469 -4.254 1 89.44 165 LEU A N 1
ATOM 1236 C CA . LEU A 1 165 ? 23 29.703 -5.371 1 89.44 165 LEU A CA 1
ATOM 1237 C C . LEU A 1 165 ? 21.75 30.375 -5.93 1 89.44 165 LEU A C 1
ATOM 1239 O O . LEU A 1 165 ? 21.516 30.359 -7.141 1 89.44 165 LEU A O 1
ATOM 1243 N N . GLU A 1 166 ? 20.969 30.938 -5.109 1 82.62 166 GLU A N 1
ATOM 1244 C CA . GLU A 1 166 ? 19.797 31.688 -5.555 1 82.62 166 GLU A CA 1
ATOM 1245 C C . GLU A 1 166 ? 20.188 32.906 -6.375 1 82.62 166 GLU A C 1
ATOM 1247 O O . GLU A 1 166 ? 19.578 33.188 -7.414 1 82.62 166 GLU A O 1
ATOM 1252 N N . VAL A 1 167 ? 21.125 33.562 -5.891 1 90.06 167 VAL A N 1
ATOM 1253 C CA . VAL A 1 167 ? 21.625 34.75 -6.598 1 90.06 167 VAL A CA 1
ATOM 1254 C C . VAL A 1 167 ? 22.203 34.312 -7.949 1 90.06 167 VAL A C 1
ATOM 1256 O O . VAL A 1 167 ? 21.969 34.969 -8.961 1 90.06 167 VAL A O 1
ATOM 1259 N N . ALA A 1 168 ? 22.984 33.281 -7.906 1 92.56 168 ALA A N 1
ATOM 1260 C CA . ALA A 1 168 ? 23.547 32.75 -9.148 1 92.56 168 ALA A CA 1
ATOM 1261 C C . ALA A 1 168 ? 22.469 32.469 -10.172 1 92.56 168 ALA A C 1
ATOM 1263 O O . ALA A 1 168 ? 22.578 32.812 -11.344 1 92.56 168 ALA A O 1
ATOM 1264 N N . HIS A 1 169 ? 21.453 31.828 -9.727 1 87.38 169 HIS A N 1
ATOM 1265 C CA . HIS A 1 169 ? 20.328 31.516 -10.602 1 87.38 169 HIS A CA 1
ATOM 1266 C C . HIS A 1 169 ? 19.672 32.781 -11.133 1 87.38 169 HIS A C 1
ATOM 1268 O O . HIS A 1 169 ? 19.344 32.844 -12.32 1 87.38 169 HIS A O 1
ATOM 1274 N N . GLY A 1 170 ? 19.438 33.719 -10.266 1 86.44 170 GLY A N 1
ATOM 1275 C CA . GLY A 1 170 ? 18.844 35 -10.664 1 86.44 170 GLY A CA 1
ATOM 1276 C C . GLY A 1 170 ? 19.656 35.75 -11.695 1 86.44 170 GLY A C 1
ATOM 1277 O O . GLY A 1 170 ? 19.109 36.25 -12.68 1 86.44 170 GLY A O 1
ATOM 1278 N N . LEU A 1 171 ? 20.906 35.812 -11.5 1 92.31 171 LEU A N 1
ATOM 1279 C CA . LEU A 1 171 ? 21.781 36.531 -12.422 1 92.31 171 LEU A CA 1
ATOM 1280 C C . LEU A 1 171 ? 21.875 35.812 -13.758 1 92.31 171 LEU A C 1
ATOM 1282 O O . LEU A 1 171 ? 21.922 36.438 -14.812 1 92.31 171 LEU A O 1
ATOM 1286 N N . ARG A 1 172 ? 21.922 34.5 -13.664 1 91.31 172 ARG A N 1
ATOM 1287 C CA . ARG A 1 172 ? 21.922 33.719 -14.891 1 91.31 172 ARG A CA 1
ATOM 1288 C C . ARG A 1 172 ? 20.656 33.969 -15.695 1 91.31 172 ARG A C 1
ATOM 1290 O O . ARG A 1 172 ? 20.688 34.062 -16.922 1 91.31 172 ARG A O 1
ATOM 1297 N N . ALA A 1 173 ? 19.594 34 -15.023 1 86.5 173 ALA A N 1
ATOM 1298 C CA . ALA A 1 173 ? 18.312 34.25 -15.656 1 86.5 173 ALA A CA 1
ATOM 1299 C C . ALA A 1 173 ? 18.281 35.625 -16.344 1 86.5 173 ALA A C 1
ATOM 1301 O O . ALA A 1 173 ? 17.562 35.812 -17.328 1 86.5 173 ALA A O 1
ATOM 1302 N N . ARG A 1 174 ? 19.109 36.5 -15.852 1 89.44 174 ARG A N 1
ATOM 1303 C CA . ARG A 1 174 ? 19.188 37.844 -16.422 1 89.44 174 ARG A CA 1
ATOM 1304 C C . ARG A 1 174 ? 20.203 37.875 -17.547 1 89.44 174 ARG A C 1
ATOM 1306 O O . ARG A 1 174 ? 20.469 38.969 -18.109 1 89.44 174 ARG A O 1
ATOM 1313 N N . GLY A 1 175 ? 20.812 36.719 -17.828 1 89.69 175 GLY A N 1
ATOM 1314 C CA . GLY A 1 175 ? 21.625 36.594 -19.031 1 89.69 175 GLY A CA 1
ATOM 1315 C C . GLY A 1 175 ? 23.109 36.75 -18.75 1 89.69 175 GLY A C 1
ATOM 1316 O O . GLY A 1 175 ? 23.922 36.75 -19.688 1 89.69 175 GLY A O 1
ATOM 1317 N N . MET A 1 176 ? 23.531 36.812 -17.562 1 94 176 MET A N 1
ATOM 1318 C CA . MET A 1 176 ? 24.953 36.938 -17.234 1 94 176 MET A CA 1
ATOM 1319 C C . MET A 1 176 ? 25.641 35.594 -17.234 1 94 176 MET A C 1
ATOM 1321 O O . MET A 1 176 ? 25 34.562 -17.016 1 94 176 MET A O 1
ATOM 1325 N N . GLY A 1 177 ? 26.906 35.625 -17.547 1 95.44 177 GLY A N 1
ATOM 1326 C CA . GLY A 1 177 ? 27.734 34.469 -17.156 1 95.44 177 GLY A CA 1
ATOM 1327 C C . GLY A 1 177 ? 28.047 34.438 -15.672 1 95.44 177 GLY A C 1
ATOM 1328 O O . GLY A 1 177 ? 28.438 35.469 -15.094 1 95.44 177 GLY A O 1
ATOM 1329 N N . VAL A 1 178 ? 27.766 33.344 -15.047 1 96.38 178 VAL A N 1
ATOM 1330 C CA . VAL A 1 178 ? 27.875 33.344 -13.594 1 96.38 178 VAL A CA 1
ATOM 1331 C C . VAL A 1 178 ? 28.828 32.25 -13.148 1 96.38 178 VAL A C 1
ATOM 1333 O O . VAL A 1 178 ? 28.734 31.109 -13.625 1 96.38 178 VAL A O 1
ATOM 1336 N N . THR A 1 179 ? 29.734 32.562 -12.289 1 97.38 179 THR A N 1
ATOM 1337 C CA . THR A 1 179 ? 30.625 31.609 -11.625 1 97.38 179 THR A CA 1
ATOM 1338 C C . THR A 1 179 ? 30.453 31.688 -10.109 1 97.38 179 THR A C 1
ATOM 1340 O O . THR A 1 179 ? 30.609 32.75 -9.516 1 97.38 179 THR A O 1
ATOM 1343 N N . VAL A 1 180 ? 30.141 30.594 -9.531 1 96.75 180 VAL A N 1
ATOM 1344 C CA . VAL A 1 180 ? 30.047 30.516 -8.078 1 96.75 180 VAL A CA 1
ATOM 1345 C C . VAL A 1 180 ? 31.375 30.016 -7.496 1 96.75 180 VAL A C 1
ATOM 1347 O O . VAL A 1 180 ? 31.859 28.953 -7.895 1 96.75 180 VAL A O 1
ATOM 1350 N N . VAL A 1 181 ? 31.922 30.797 -6.609 1 96.88 181 VAL A N 1
ATOM 1351 C CA . VAL A 1 181 ? 33.156 30.422 -5.93 1 96.88 181 VAL A CA 1
ATOM 1352 C C . VAL A 1 181 ? 32.844 29.984 -4.496 1 96.88 181 VAL A C 1
ATOM 1354 O O . VAL A 1 181 ? 32.156 30.703 -3.758 1 96.88 181 VAL A O 1
ATOM 1357 N N . HIS A 1 182 ? 33.344 28.828 -4.133 1 95.12 182 HIS A N 1
ATOM 1358 C CA . HIS A 1 182 ? 33.094 28.281 -2.809 1 95.12 182 HIS A CA 1
ATOM 1359 C C . HIS A 1 182 ? 34.312 27.609 -2.225 1 95.12 182 HIS A C 1
ATOM 1361 O O . HIS A 1 182 ? 35.031 26.891 -2.932 1 95.12 182 HIS A O 1
ATOM 1367 N N . ARG A 1 183 ? 34.531 27.844 -0.993 1 92.75 183 ARG A N 1
ATOM 1368 C CA . ARG A 1 183 ? 35.719 27.344 -0.343 1 92.75 183 ARG A CA 1
ATOM 1369 C C . ARG A 1 183 ? 35.625 25.844 -0.073 1 92.75 183 ARG A C 1
ATOM 1371 O O . ARG A 1 183 ? 36.625 25.172 0.057 1 92.75 183 ARG A O 1
ATOM 1378 N N . ARG A 1 184 ? 34.469 25.312 0.04 1 92.94 184 ARG A N 1
ATOM 1379 C CA . ARG A 1 184 ? 34.281 23.922 0.388 1 92.94 184 ARG A CA 1
ATOM 1380 C C . ARG A 1 184 ? 34.156 23.047 -0.864 1 92.94 184 ARG A C 1
ATOM 1382 O O . ARG A 1 184 ? 34.125 23.578 -1.981 1 92.94 184 ARG A O 1
ATOM 1389 N N . ALA A 1 185 ? 34.094 21.719 -0.679 1 93.5 185 ALA A N 1
ATOM 1390 C CA . ALA A 1 185 ? 34.219 20.75 -1.761 1 93.5 185 ALA A CA 1
ATOM 1391 C C . ALA A 1 185 ? 32.938 20.656 -2.57 1 93.5 185 ALA A C 1
ATOM 1393 O O . ALA A 1 185 ? 32.969 20.219 -3.727 1 93.5 185 ALA A O 1
ATOM 1394 N N . TRP A 1 186 ? 31.766 21.031 -2.01 1 93.94 186 TRP A N 1
ATOM 1395 C CA . TRP A 1 186 ? 30.484 21 -2.73 1 93.94 186 TRP A CA 1
ATOM 1396 C C . TRP A 1 186 ? 29.562 22.094 -2.254 1 93.94 186 TRP A C 1
ATOM 1398 O O . TRP A 1 186 ? 29.703 22.609 -1.14 1 93.94 186 TRP A O 1
ATOM 1408 N N . PRO A 1 187 ? 28.641 22.609 -3.115 1 93.69 187 PRO A N 1
ATOM 1409 C CA . PRO A 1 187 ? 27.703 23.656 -2.717 1 93.69 187 PRO A CA 1
ATOM 1410 C C . PRO A 1 187 ? 26.703 23.172 -1.672 1 93.69 187 PRO A C 1
ATOM 1412 O O . PRO A 1 187 ? 26.422 21.984 -1.577 1 93.69 187 PRO A O 1
ATOM 1415 N N . LEU A 1 188 ? 26.188 24.109 -0.913 1 90.06 188 LEU A N 1
ATOM 1416 C CA . LEU A 1 188 ? 25.203 23.859 0.141 1 90.06 188 LEU A CA 1
ATOM 1417 C C . LEU A 1 188 ? 25.703 22.766 1.083 1 90.06 188 LEU A C 1
ATOM 1419 O O . LEU A 1 188 ? 24.984 21.781 1.338 1 90.06 188 LEU A O 1
ATOM 1423 N N . ASP A 1 189 ? 26.953 22.922 1.491 1 89.81 189 ASP A N 1
ATOM 1424 C CA . ASP A 1 189 ? 27.656 21.906 2.262 1 89.81 189 ASP A CA 1
ATOM 1425 C C . ASP A 1 189 ? 27.094 21.797 3.676 1 89.81 189 ASP A C 1
ATOM 1427 O O . ASP A 1 189 ? 27.344 20.812 4.375 1 89.81 189 ASP A O 1
ATOM 1431 N N . LYS A 1 190 ? 26.266 22.766 4.078 1 81.31 190 LYS A N 1
ATOM 1432 C CA . LYS A 1 190 ? 25.641 22.688 5.391 1 81.31 190 LYS A CA 1
ATOM 1433 C C . LYS A 1 190 ? 24.328 21.891 5.324 1 81.31 190 LYS A C 1
ATOM 1435 O O . LYS A 1 190 ? 23.891 21.328 6.328 1 81.31 190 LYS A O 1
ATOM 1440 N N . GLN A 1 191 ? 23.797 21.812 4.121 1 84.69 191 GLN A N 1
ATOM 1441 C CA . GLN A 1 191 ? 22.484 21.219 3.986 1 84.69 191 GLN A CA 1
ATOM 1442 C C . GLN A 1 191 ? 22.547 19.922 3.186 1 84.69 191 GLN A C 1
ATOM 1444 O O . GLN A 1 191 ? 21.578 19.141 3.17 1 84.69 191 GLN A O 1
ATOM 1449 N N . LEU A 1 192 ? 23.625 19.703 2.492 1 90.19 192 LEU A N 1
ATOM 1450 C CA . LEU A 1 192 ? 23.766 18.516 1.666 1 90.19 192 LEU A CA 1
ATOM 1451 C C . LEU A 1 192 ? 25.062 17.766 1.995 1 90.19 192 LEU A C 1
ATOM 1453 O O . LEU A 1 192 ? 26.016 18.375 2.498 1 90.19 192 LEU A O 1
ATOM 1457 N N . ASP A 1 193 ? 25.047 16.484 1.762 1 90.94 193 ASP A N 1
ATOM 1458 C CA . ASP A 1 193 ? 26.297 15.734 1.794 1 90.94 193 ASP A CA 1
ATOM 1459 C C . ASP A 1 193 ? 26.969 15.734 0.427 1 90.94 193 ASP A C 1
ATOM 1461 O O . ASP A 1 193 ? 26.531 16.438 -0.487 1 90.94 193 ASP A O 1
ATOM 1465 N N . ALA A 1 194 ? 28.078 15.086 0.366 1 91.44 194 ALA A N 1
ATOM 1466 C CA . ALA A 1 194 ? 28.891 15.117 -0.839 1 91.44 194 ALA A CA 1
ATOM 1467 C C . ALA A 1 194 ? 28.109 14.664 -2.059 1 91.44 194 ALA A C 1
ATOM 1469 O O . ALA A 1 194 ? 28.219 15.25 -3.137 1 91.44 194 ALA A O 1
ATOM 1470 N N . ARG A 1 195 ? 27.344 13.617 -1.929 1 90.12 195 ARG A N 1
ATOM 1471 C CA . ARG A 1 195 ? 26.578 13.086 -3.043 1 90.12 195 ARG A CA 1
ATOM 1472 C C . ARG A 1 195 ? 25.484 14.07 -3.471 1 90.12 195 ARG A C 1
ATOM 1474 O O . ARG A 1 195 ? 25.312 14.328 -4.664 1 90.12 195 ARG A O 1
ATOM 1481 N N . GLY A 1 196 ? 24.719 14.555 -2.529 1 90.56 196 GLY A N 1
ATOM 1482 C CA . GLY A 1 196 ? 23.703 15.57 -2.83 1 90.56 196 GLY A CA 1
ATOM 1483 C C . GLY A 1 196 ? 24.297 16.812 -3.463 1 90.56 196 GLY A C 1
ATOM 1484 O O . GLY A 1 196 ? 23.719 17.359 -4.406 1 90.56 196 GLY A O 1
ATOM 1485 N N . GLY A 1 197 ? 25.391 17.234 -2.936 1 93.25 197 GLY A N 1
ATOM 1486 C CA . GLY A 1 197 ? 26.078 18.375 -3.494 1 93.25 197 GLY A CA 1
ATOM 1487 C C . GLY A 1 197 ? 26.516 18.172 -4.938 1 93.25 197 GLY A C 1
ATOM 1488 O O . GLY A 1 197 ? 26.391 19.094 -5.758 1 93.25 197 GLY A O 1
ATOM 1489 N N . ALA A 1 198 ? 27.016 16.984 -5.191 1 92.56 198 ALA A N 1
ATOM 1490 C CA . ALA A 1 198 ? 27.438 16.672 -6.551 1 92.56 198 ALA A CA 1
ATOM 1491 C C . ALA A 1 198 ? 26.266 16.688 -7.516 1 92.56 198 ALA A C 1
ATOM 1493 O O . ALA A 1 198 ? 26.391 17.156 -8.648 1 92.56 198 ALA A O 1
ATOM 1494 N N . LEU A 1 199 ? 25.156 16.141 -7.102 1 90.44 199 LEU A N 1
ATOM 1495 C CA . LEU A 1 199 ? 23.953 16.156 -7.918 1 90.44 199 LEU A CA 1
ATOM 1496 C C . LEU A 1 199 ? 23.5 17.594 -8.203 1 90.44 199 LEU A C 1
ATOM 1498 O O . LEU A 1 199 ? 23.156 17.922 -9.336 1 90.44 199 LEU A O 1
ATOM 1502 N N . LEU A 1 200 ? 23.547 18.422 -7.199 1 91.75 200 LEU A N 1
ATOM 1503 C CA . LEU A 1 200 ? 23.141 19.812 -7.332 1 91.75 200 LEU A CA 1
ATOM 1504 C C . LEU A 1 200 ? 24.094 20.562 -8.258 1 91.75 200 LEU A C 1
ATOM 1506 O O . LEU A 1 200 ? 23.641 21.328 -9.117 1 91.75 200 LEU A O 1
ATOM 1510 N N . GLN A 1 201 ? 25.359 20.359 -8.047 1 93.19 201 GLN A N 1
ATOM 1511 C CA . GLN A 1 201 ? 26.359 20.984 -8.898 1 93.19 201 GLN A CA 1
ATOM 1512 C C . GLN A 1 201 ? 26.125 20.656 -10.367 1 93.19 201 GLN A C 1
ATOM 1514 O O . GLN A 1 201 ? 26.109 21.547 -11.219 1 93.19 201 GLN A O 1
ATOM 1519 N N . LYS A 1 202 ? 25.969 19.391 -10.594 1 90.81 202 LYS A N 1
ATOM 1520 C CA . LYS A 1 202 ? 25.734 18.953 -11.969 1 90.81 202 LYS A CA 1
ATOM 1521 C C . LYS A 1 202 ? 24.469 19.594 -12.547 1 90.81 202 LYS A C 1
ATOM 1523 O O . LYS A 1 202 ? 24.469 20.062 -13.68 1 90.81 202 LYS A O 1
ATOM 1528 N N . ALA A 1 203 ? 23.438 19.609 -11.812 1 89.62 203 ALA A N 1
ATOM 1529 C CA . ALA A 1 203 ? 22.172 20.188 -12.258 1 89.62 203 ALA A CA 1
ATOM 1530 C C . ALA A 1 203 ? 22.328 21.672 -12.586 1 89.62 203 ALA A C 1
ATOM 1532 O O . ALA A 1 203 ? 21.781 22.141 -13.586 1 89.62 203 ALA A O 1
ATOM 1533 N N . MET A 1 204 ? 23.031 22.422 -11.805 1 91.56 204 MET A N 1
ATOM 1534 C CA . MET A 1 204 ? 23.219 23.859 -12.008 1 91.56 204 MET A CA 1
ATOM 1535 C C . MET A 1 204 ? 24.172 24.125 -13.18 1 91.56 204 MET A C 1
ATOM 1537 O O . MET A 1 204 ? 23.969 25.062 -13.945 1 91.56 204 MET A O 1
ATOM 1541 N N . GLU A 1 205 ? 25.156 23.25 -13.305 1 93.19 205 GLU A N 1
ATOM 1542 C CA . GLU A 1 205 ? 26.047 23.375 -14.445 1 93.19 205 GLU A CA 1
ATOM 1543 C C . GLU A 1 205 ? 25.312 23.125 -15.758 1 93.19 205 GLU A C 1
ATOM 1545 O O . GLU A 1 205 ? 25.578 23.797 -16.75 1 93.19 205 GLU A O 1
ATOM 1550 N N . ASP A 1 206 ? 24.422 22.203 -15.672 1 88.94 206 ASP A N 1
ATOM 1551 C CA . ASP A 1 206 ? 23.594 21.938 -16.844 1 88.94 206 ASP A CA 1
ATOM 1552 C C . ASP A 1 206 ? 22.75 23.156 -17.203 1 88.94 206 ASP A C 1
ATOM 1554 O O . ASP A 1 206 ? 22.344 23.297 -18.359 1 88.94 206 ASP A O 1
ATOM 1558 N N . ARG A 1 207 ? 22.609 24.062 -16.281 1 87.56 207 ARG A N 1
ATOM 1559 C CA . ARG A 1 207 ? 21.812 25.266 -16.516 1 87.56 207 ARG A CA 1
ATOM 1560 C C . ARG A 1 207 ? 22.703 26.469 -16.781 1 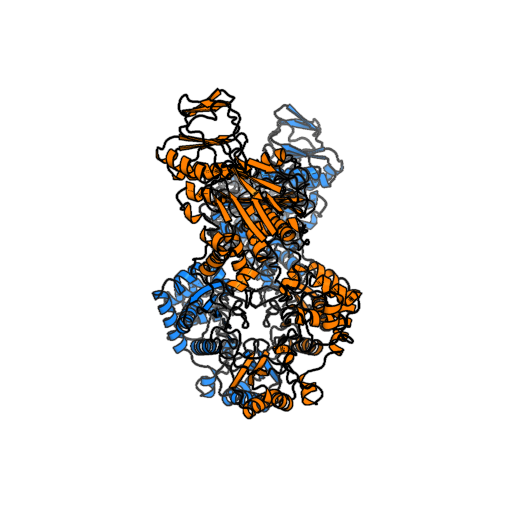87.56 207 ARG A C 1
ATOM 1562 O O . ARG A 1 207 ? 22.234 27.609 -16.812 1 87.56 207 ARG A O 1
ATOM 1569 N N . GLY A 1 208 ? 23.984 26.219 -16.75 1 91.06 208 GLY A N 1
ATOM 1570 C CA . GLY A 1 208 ? 24.891 27.25 -17.25 1 91.06 208 GLY A CA 1
ATOM 1571 C C . GLY A 1 208 ? 25.672 27.938 -16.141 1 91.06 208 GLY A C 1
ATOM 1572 O O . GLY A 1 208 ? 26.359 28.938 -16.391 1 91.06 208 GLY A O 1
ATOM 1573 N N . VAL A 1 209 ? 25.562 27.531 -14.961 1 94.19 209 VAL A N 1
ATOM 1574 C CA . VAL A 1 209 ? 26.328 28.109 -13.859 1 94.19 209 VAL A CA 1
ATOM 1575 C C . VAL A 1 209 ? 27.656 27.375 -13.711 1 94.19 209 VAL A C 1
ATOM 1577 O O . VAL A 1 209 ? 27.703 26.141 -13.789 1 94.19 209 VAL A O 1
ATOM 1580 N N . ARG A 1 210 ? 28.703 28.078 -13.586 1 95.56 210 ARG A N 1
ATOM 1581 C CA . ARG A 1 210 ? 30.016 27.5 -13.383 1 95.56 210 ARG A CA 1
ATOM 1582 C C . ARG A 1 210 ? 30.391 27.484 -11.898 1 95.56 210 ARG A C 1
ATOM 1584 O O . ARG A 1 210 ? 30.016 28.391 -11.156 1 95.56 210 ARG A O 1
ATOM 1591 N N . PHE A 1 211 ? 31.109 26.422 -11.531 1 96.56 211 PHE A N 1
ATOM 1592 C CA . PHE A 1 211 ? 31.531 26.312 -10.133 1 96.56 211 PHE A CA 1
ATOM 1593 C C . PHE A 1 211 ? 33.031 26.25 -10.023 1 96.56 211 PHE A C 1
ATOM 1595 O O . PHE A 1 211 ? 33.688 25.578 -10.836 1 96.56 211 PHE A O 1
ATOM 1602 N N . LEU A 1 212 ? 33.625 27.016 -9.164 1 96.88 212 LEU A N 1
ATOM 1603 C CA . LEU A 1 212 ? 35 26.859 -8.688 1 96.88 212 LEU A CA 1
ATOM 1604 C C . LEU A 1 212 ? 35.031 26.5 -7.203 1 96.88 212 LEU A C 1
ATOM 1606 O O . LEU A 1 212 ? 34.969 27.391 -6.348 1 96.88 212 LEU A O 1
ATOM 1610 N N . LEU A 1 213 ? 35.188 25.25 -6.949 1 95.31 213 LEU A N 1
ATOM 1611 C CA . LEU A 1 213 ? 35.125 24.734 -5.59 1 95.31 213 LEU A CA 1
ATOM 1612 C C . LEU A 1 213 ? 36.531 24.578 -5.008 1 95.31 213 LEU A C 1
ATOM 1614 O O . LEU A 1 213 ? 37.531 24.609 -5.742 1 95.31 213 LEU A O 1
ATOM 1618 N N . ASP A 1 214 ? 36.625 24.5 -3.697 1 94.25 214 ASP A N 1
ATOM 1619 C CA . ASP A 1 214 ? 37.875 24.406 -2.982 1 94.25 214 ASP A CA 1
ATOM 1620 C C . ASP A 1 214 ? 38.812 25.578 -3.334 1 94.25 214 ASP A C 1
ATOM 1622 O O . ASP A 1 214 ? 40 25.391 -3.572 1 94.25 214 ASP A O 1
ATOM 1626 N N . LYS A 1 215 ? 38.156 26.766 -3.506 1 93.75 215 LYS A N 1
ATOM 1627 C CA . LYS A 1 215 ? 38.906 27.984 -3.852 1 93.75 215 LYS A CA 1
ATOM 1628 C C . LYS A 1 215 ? 38.688 29.078 -2.805 1 93.75 215 LYS A C 1
ATOM 1630 O O . LYS A 1 215 ? 37.531 29.312 -2.375 1 93.75 215 LYS A O 1
ATOM 1635 N N . GLU A 1 216 ? 39.719 29.703 -2.438 1 93.56 216 GLU A N 1
ATOM 1636 C CA . GLU A 1 216 ? 39.656 30.781 -1.464 1 93.56 216 GLU A CA 1
ATOM 1637 C C . GLU A 1 216 ? 40 32.125 -2.105 1 93.56 216 GLU A C 1
ATOM 1639 O O . GLU A 1 216 ? 41.031 32.25 -2.773 1 93.56 216 GLU A O 1
ATOM 1644 N N . SER A 1 217 ? 39.188 33.125 -1.869 1 94.38 217 SER A N 1
ATOM 1645 C CA . SER A 1 217 ? 39.375 34.469 -2.451 1 94.38 217 SER A CA 1
ATOM 1646 C C . SER A 1 217 ? 40.469 35.219 -1.72 1 94.38 217 SER A C 1
ATOM 1648 O O . SER A 1 217 ? 40.531 35.219 -0.489 1 94.38 217 SER A O 1
ATOM 1650 N N . ALA A 1 218 ? 41.281 35.906 -2.5 1 95.31 218 ALA A N 1
ATOM 1651 C CA . ALA A 1 218 ? 42.406 36.625 -1.904 1 95.31 218 ALA A CA 1
ATOM 1652 C C . ALA A 1 218 ? 42.25 38.125 -2.084 1 95.31 218 ALA A C 1
ATOM 1654 O O . ALA A 1 218 ? 42.5 38.906 -1.163 1 95.31 218 ALA A O 1
ATOM 1655 N N . GLU A 1 219 ? 41.875 38.531 -3.275 1 96.62 219 GLU A N 1
ATOM 1656 C CA . GLU A 1 219 ? 41.812 39.938 -3.59 1 96.62 219 GLU A CA 1
ATOM 1657 C C . GLU A 1 219 ? 40.844 40.219 -4.734 1 96.62 219 GLU A C 1
ATOM 1659 O O . GLU A 1 219 ? 40.781 39.469 -5.711 1 96.62 219 GLU A O 1
ATOM 1664 N N . ILE A 1 220 ? 40.062 41.281 -4.527 1 96.75 220 ILE A N 1
ATOM 1665 C CA . ILE A 1 220 ? 39.188 41.75 -5.621 1 96.75 220 ILE A CA 1
ATOM 1666 C C . ILE A 1 220 ? 39.969 42.75 -6.492 1 96.75 220 ILE A C 1
ATOM 1668 O O . ILE A 1 220 ? 40.5 43.75 -5.992 1 96.75 220 ILE A O 1
ATOM 1672 N N . LEU A 1 221 ? 40 42.5 -7.781 1 97 221 LEU A N 1
ATOM 1673 C CA . LEU A 1 221 ? 40.844 43.25 -8.711 1 97 221 LEU A CA 1
ATOM 1674 C C . LEU A 1 221 ? 40.031 44.406 -9.312 1 97 221 LEU A C 1
ATOM 1676 O O . LEU A 1 221 ? 38.844 44.312 -9.523 1 97 221 LEU A O 1
ATOM 1680 N N . GLY A 1 222 ? 40.719 45.5 -9.602 1 94.12 222 GLY A N 1
ATOM 1681 C CA . GLY A 1 222 ? 40.156 46.688 -10.266 1 94.12 222 GLY A CA 1
ATOM 1682 C C . GLY A 1 222 ? 40.625 48 -9.656 1 94.12 222 GLY A C 1
ATOM 1683 O O . GLY A 1 222 ? 41.125 48 -8.523 1 94.12 222 GLY A O 1
ATOM 1684 N N . ASP A 1 223 ? 40.5 49.062 -10.344 1 92.19 223 ASP A N 1
ATOM 1685 C CA . ASP A 1 223 ? 40.844 50.406 -9.859 1 92.19 223 ASP A CA 1
ATOM 1686 C C . ASP A 1 223 ? 39.594 51.219 -9.586 1 92.19 223 ASP A C 1
ATOM 1688 O O . ASP A 1 223 ? 39.312 51.594 -8.438 1 92.19 223 ASP A O 1
ATOM 1692 N N . THR A 1 224 ? 38.812 51.406 -10.562 1 92.56 224 THR A N 1
ATOM 1693 C CA . THR A 1 224 ? 37.594 52.219 -10.422 1 92.56 224 THR A CA 1
ATOM 1694 C C . THR A 1 224 ? 36.375 51.312 -10.297 1 92.56 224 THR A C 1
ATOM 1696 O O . THR A 1 224 ? 35.312 51.781 -9.828 1 92.56 224 THR A O 1
ATOM 1699 N N . HIS A 1 225 ? 36.594 50.156 -10.82 1 94.19 225 HIS A N 1
ATOM 1700 C CA . HIS A 1 225 ? 35.531 49.156 -10.82 1 94.19 225 HIS A CA 1
ATOM 1701 C C . HIS A 1 225 ? 36.094 47.75 -10.773 1 94.19 225 HIS A C 1
ATOM 1703 O O . HIS A 1 225 ? 37.219 47.531 -11.195 1 94.19 225 HIS A O 1
ATOM 1709 N N . VAL A 1 226 ? 35.312 46.844 -10.266 1 95.81 226 VAL A N 1
ATOM 1710 C CA . VAL A 1 226 ? 35.781 45.438 -10.18 1 95.81 226 VAL A CA 1
ATOM 1711 C C . VAL A 1 226 ? 36.062 44.906 -11.578 1 95.81 226 VAL A C 1
ATOM 1713 O O . VAL A 1 226 ? 35.312 45.188 -12.516 1 95.81 226 VAL A O 1
ATOM 1716 N N . THR A 1 227 ? 37.188 44.219 -11.719 1 96.06 227 THR A N 1
ATOM 1717 C CA . THR A 1 227 ? 37.5 43.625 -13.008 1 96.06 227 THR A CA 1
ATOM 1718 C C . THR A 1 227 ? 37.75 42.125 -12.852 1 96.06 227 THR A C 1
ATOM 1720 O O . THR A 1 227 ? 37.812 41.406 -13.844 1 96.06 227 THR A O 1
ATOM 1723 N N . GLY A 1 228 ? 37.938 41.75 -11.641 1 96.81 228 GLY A N 1
ATOM 1724 C CA . GLY A 1 228 ? 38.188 40.312 -11.453 1 96.81 228 GLY A CA 1
ATOM 1725 C C . GLY A 1 228 ? 38.406 39.938 -10 1 96.81 228 GLY A C 1
ATOM 1726 O O . GLY A 1 228 ? 38.25 40.781 -9.109 1 96.81 228 GLY A O 1
ATOM 1727 N N . LEU A 1 229 ? 38.688 38.625 -9.742 1 97.12 229 LEU A N 1
ATOM 1728 C CA . LEU A 1 229 ? 38.938 38.031 -8.43 1 97.12 229 LEU A CA 1
ATOM 1729 C C . LEU A 1 229 ? 40.188 37.156 -8.469 1 97.12 229 LEU A C 1
ATOM 1731 O O . LEU A 1 229 ? 40.344 36.344 -9.367 1 97.12 229 LEU A O 1
ATOM 1735 N N . ARG A 1 230 ? 41.062 37.438 -7.613 1 97.62 230 ARG A N 1
ATOM 1736 C CA . ARG A 1 230 ? 42.25 36.625 -7.465 1 97.62 230 ARG A CA 1
ATOM 1737 C C . ARG A 1 230 ? 42.125 35.688 -6.27 1 97.62 230 ARG A C 1
ATOM 1739 O O . ARG A 1 230 ? 41.625 36.062 -5.215 1 97.62 230 ARG A O 1
ATOM 1746 N N . PHE A 1 231 ? 42.656 34.438 -6.504 1 96.69 231 PHE A N 1
ATOM 1747 C CA . PHE A 1 231 ? 42.594 33.438 -5.457 1 96.69 231 PHE A CA 1
ATOM 1748 C C . PHE A 1 231 ? 43.906 33.312 -4.73 1 96.69 231 PHE A C 1
ATOM 1750 O O . PHE A 1 231 ? 44.906 33.875 -5.164 1 96.69 231 PHE A O 1
ATOM 1757 N N . THR A 1 232 ? 43.906 32.562 -3.646 1 94.31 232 THR A N 1
ATOM 1758 C CA . THR A 1 232 ? 45.094 32.406 -2.822 1 94.31 232 THR A CA 1
ATOM 1759 C C . THR A 1 232 ? 46.156 31.609 -3.574 1 94.31 232 THR A C 1
ATOM 1761 O O . THR A 1 232 ? 47.344 31.703 -3.268 1 94.31 232 THR A O 1
ATOM 1764 N N . ASP A 1 233 ? 45.781 30.844 -4.594 1 93.31 233 ASP A N 1
ATOM 1765 C CA . ASP A 1 233 ? 46.75 30.094 -5.402 1 93.31 233 ASP A CA 1
ATOM 1766 C C . ASP A 1 233 ? 47.25 30.938 -6.578 1 93.31 233 ASP A C 1
ATOM 1768 O O . ASP A 1 233 ? 47.875 30.422 -7.5 1 93.31 233 ASP A O 1
ATOM 1772 N N . ASP A 1 234 ? 46.781 32.125 -6.688 1 93.12 234 ASP A N 1
ATOM 1773 C CA . ASP A 1 234 ? 47.25 33.156 -7.605 1 93.12 234 ASP A CA 1
ATOM 1774 C C . ASP A 1 234 ? 46.531 33.062 -8.953 1 93.12 234 ASP A C 1
ATOM 1776 O O . ASP A 1 234 ? 46.781 33.875 -9.852 1 93.12 234 ASP A O 1
ATOM 1780 N N . SER A 1 235 ? 45.656 32.094 -9.016 1 95.5 235 SER A N 1
ATOM 1781 C CA . SER A 1 235 ? 44.812 32.125 -10.211 1 95.5 235 SER A CA 1
ATOM 1782 C C . SER A 1 235 ? 43.781 33.219 -10.156 1 95.5 235 SER A C 1
ATOM 1784 O O . SER A 1 235 ? 43.469 33.75 -9.078 1 95.5 235 SER A O 1
ATOM 1786 N N . GLU A 1 236 ? 43.312 33.719 -11.391 1 96.75 236 GLU A N 1
ATOM 1787 C CA . GLU A 1 236 ? 42.375 34.812 -11.469 1 96.75 236 GLU A CA 1
ATOM 1788 C C . GLU A 1 236 ? 41.219 34.5 -12.398 1 96.75 236 GLU A C 1
ATOM 1790 O O . GLU A 1 236 ? 41.344 33.656 -13.297 1 96.75 236 GLU A O 1
ATOM 1795 N N . ILE A 1 237 ? 40.062 35.125 -12.125 1 96.81 237 ILE A N 1
ATOM 1796 C CA . ILE A 1 237 ? 38.938 35.062 -13.055 1 96.81 237 ILE A CA 1
ATOM 1797 C C . ILE A 1 237 ? 38.375 36.469 -13.281 1 96.81 237 ILE A C 1
ATOM 1799 O O . ILE A 1 237 ? 38.5 37.344 -12.414 1 96.81 237 ILE A O 1
ATOM 1803 N N . SER A 1 238 ? 37.844 36.688 -14.391 1 96 238 SER A N 1
ATOM 1804 C CA . SER A 1 238 ? 37.25 38 -14.719 1 96 238 SER A CA 1
ATOM 1805 C C . SER A 1 238 ? 35.875 38.156 -14.094 1 96 238 SER A C 1
ATOM 1807 O O . SER A 1 238 ? 35.156 37.188 -13.914 1 96 238 SER A O 1
ATOM 1809 N N . ALA A 1 239 ? 35.531 39.406 -13.68 1 96.31 239 ALA A N 1
ATOM 1810 C CA . ALA A 1 239 ? 34.219 39.688 -13.117 1 96.31 239 ALA A CA 1
ATOM 1811 C C . ALA A 1 239 ? 33.812 41.156 -13.336 1 96.31 239 ALA A C 1
ATOM 1813 O O . ALA A 1 239 ? 34.625 42.031 -13.125 1 96.31 239 ALA A O 1
ATOM 1814 N N . ASP A 1 240 ? 32.656 41.344 -13.773 1 95.62 240 ASP A N 1
ATOM 1815 C CA . ASP A 1 240 ? 32.062 42.688 -13.875 1 95.62 240 ASP A CA 1
ATOM 1816 C C . ASP A 1 240 ? 31.219 43 -12.656 1 95.62 240 ASP A C 1
ATOM 1818 O O . ASP A 1 240 ? 31.047 44.188 -12.312 1 95.62 240 ASP A O 1
ATOM 1822 N N . VAL A 1 241 ? 30.719 41.969 -12.148 1 95.56 241 VAL A N 1
ATOM 1823 C CA . VAL A 1 241 ? 29.906 42.062 -10.938 1 95.56 241 VAL A CA 1
ATOM 1824 C C . VAL A 1 241 ? 30.359 41 -9.945 1 95.56 241 VAL A C 1
ATOM 1826 O O . VAL A 1 241 ? 30.625 39.844 -10.328 1 95.56 241 VAL A O 1
ATOM 1829 N N . LEU A 1 242 ? 30.547 41.406 -8.734 1 96.44 242 LEU A N 1
ATOM 1830 C CA . LEU A 1 242 ? 30.906 40.469 -7.676 1 96.44 242 LEU A CA 1
ATOM 1831 C C . LEU A 1 242 ? 29.906 40.562 -6.516 1 96.44 242 LEU A C 1
ATOM 1833 O O . LEU A 1 242 ? 29.672 41.656 -5.988 1 96.44 242 LEU A O 1
ATOM 1837 N N . VAL A 1 243 ? 29.328 39.469 -6.184 1 95.56 243 VAL A N 1
ATOM 1838 C CA . VAL A 1 243 ? 28.359 39.438 -5.09 1 95.56 243 VAL A CA 1
ATOM 1839 C C . VAL A 1 243 ? 28.891 38.594 -3.949 1 95.56 243 VAL A C 1
ATOM 1841 O O . VAL A 1 243 ? 29.25 37.438 -4.164 1 95.56 243 VAL A O 1
ATOM 1844 N N . MET A 1 244 ? 28.906 39.062 -2.787 1 94.31 244 MET A N 1
ATOM 1845 C CA . MET A 1 244 ? 29.344 38.312 -1.617 1 94.31 244 MET A CA 1
ATOM 1846 C C . MET A 1 244 ? 28.156 37.719 -0.86 1 94.31 244 MET A C 1
ATOM 1848 O O . MET A 1 244 ? 27.297 38.469 -0.385 1 94.31 244 MET A O 1
ATOM 1852 N N . THR A 1 245 ? 28.125 36.469 -0.792 1 92.25 245 THR A N 1
ATOM 1853 C CA . THR A 1 245 ? 27.078 35.75 -0.054 1 92.25 245 THR A CA 1
ATOM 1854 C C . THR A 1 245 ? 27.703 34.781 0.936 1 92.25 245 THR A C 1
ATOM 1856 O O . THR A 1 245 ? 27.375 33.594 0.921 1 92.25 245 THR A O 1
ATOM 1859 N N . ILE A 1 246 ? 28.484 35.25 1.828 1 89.5 246 ILE A N 1
ATOM 1860 C CA . ILE A 1 246 ? 29.297 34.375 2.672 1 89.5 246 ILE A CA 1
ATOM 1861 C C . ILE A 1 246 ? 28.703 34.312 4.078 1 89.5 246 ILE A C 1
ATOM 1863 O O . ILE A 1 246 ? 29.406 34.062 5.051 1 89.5 246 ILE A O 1
ATOM 1867 N N . GLY A 1 247 ? 27.469 34.719 4.23 1 86.44 247 GLY A N 1
ATOM 1868 C CA . GLY A 1 247 ? 26.797 34.594 5.52 1 86.44 247 GLY A CA 1
ATOM 1869 C C . GLY A 1 247 ? 26.297 35.938 6.039 1 86.44 247 GLY A C 1
ATOM 1870 O O . GLY A 1 247 ? 26.344 36.938 5.332 1 86.44 247 GLY A O 1
ATOM 1871 N N . ILE A 1 248 ? 25.625 35.844 7.211 1 88.12 248 ILE A N 1
ATOM 1872 C CA . ILE A 1 248 ? 25.062 37.031 7.844 1 88.12 248 ILE A CA 1
ATOM 1873 C C . ILE A 1 248 ? 25.625 37.188 9.25 1 88.12 248 ILE A C 1
ATOM 1875 O O . ILE A 1 248 ? 26.109 36.219 9.844 1 88.12 248 ILE A O 1
ATOM 1879 N N . LYS A 1 249 ? 25.656 38.375 9.695 1 91.06 249 LYS A N 1
ATOM 1880 C CA . LYS A 1 249 ? 26.094 38.688 11.047 1 91.06 249 LYS A CA 1
ATOM 1881 C C . LYS A 1 249 ? 25.016 39.438 11.805 1 91.06 249 LYS A C 1
ATOM 1883 O O . LYS A 1 249 ? 24.562 40.5 11.359 1 91.06 249 LYS A O 1
ATOM 1888 N N . PRO A 1 250 ? 24.641 38.938 12.992 1 95.38 250 PRO A N 1
ATOM 1889 C CA . PRO A 1 250 ? 23.641 39.656 13.781 1 95.38 250 PRO A CA 1
ATOM 1890 C C . PRO A 1 250 ? 24.031 41.094 14.086 1 95.38 250 PRO A C 1
ATOM 1892 O O . PRO A 1 250 ? 25.203 41.375 14.383 1 95.38 250 PRO A O 1
ATOM 1895 N N . ARG A 1 251 ? 23.062 42 13.922 1 95.56 251 ARG A N 1
ATOM 1896 C CA . ARG A 1 251 ? 23.281 43.406 14.297 1 95.56 251 ARG A CA 1
ATOM 1897 C C . ARG A 1 251 ? 23.141 43.594 15.805 1 95.56 251 ARG A C 1
ATOM 1899 O O . ARG A 1 251 ? 22.031 43.5 16.344 1 95.56 251 ARG A O 1
ATOM 1906 N N . ILE A 1 252 ? 24.312 43.875 16.438 1 96.31 252 ILE A N 1
ATOM 1907 C CA . ILE A 1 252 ? 24.234 43.906 17.891 1 96.31 252 ILE A CA 1
ATOM 1908 C C . ILE A 1 252 ? 24.781 45.25 18.406 1 96.31 252 ILE A C 1
ATOM 1910 O O . ILE A 1 252 ? 24.719 45.531 19.609 1 96.31 252 ILE A O 1
ATOM 1914 N N . ALA A 1 253 ? 25.219 46.125 17.547 1 95.5 253 ALA A N 1
ATOM 1915 C CA . ALA A 1 253 ? 25.984 47.312 17.938 1 95.5 253 ALA A CA 1
ATOM 1916 C C . ALA A 1 253 ? 25.156 48.219 18.844 1 95.5 253 ALA A C 1
ATOM 1918 O O . ALA A 1 253 ? 25.656 48.688 19.875 1 95.5 253 ALA A O 1
ATOM 1919 N N . ILE A 1 254 ? 23.906 48.531 18.516 1 96.31 254 ILE A N 1
ATOM 1920 C CA . ILE A 1 254 ? 23.078 49.469 19.281 1 96.31 254 ILE A CA 1
ATOM 1921 C C . ILE A 1 254 ? 22.75 48.875 20.641 1 96.31 254 ILE A C 1
ATOM 1923 O O . ILE A 1 254 ? 22.656 49.594 21.641 1 96.31 254 ILE A O 1
ATOM 1927 N N . ALA A 1 255 ? 22.594 47.594 20.688 1 97.19 255 ALA A N 1
ATOM 1928 C CA . ALA A 1 255 ? 22.297 46.906 21.953 1 97.19 255 ALA A CA 1
ATOM 1929 C C . ALA A 1 255 ? 23.531 46.906 22.859 1 97.19 255 ALA A C 1
ATOM 1931 O O . ALA A 1 255 ? 23.422 47.156 24.062 1 97.19 255 ALA A O 1
ATOM 1932 N N . GLN A 1 256 ? 24.609 46.625 22.234 1 96.25 256 GLN A N 1
ATOM 1933 C CA . GLN A 1 256 ? 25.859 46.656 22.984 1 96.25 256 GLN A CA 1
ATOM 1934 C C . GLN A 1 256 ? 26.141 48.031 23.562 1 96.25 256 GLN A C 1
ATOM 1936 O O . GLN A 1 256 ? 26.531 48.156 24.719 1 96.25 256 GLN A O 1
ATOM 1941 N N . ALA A 1 257 ? 25.938 49.031 22.812 1 96.69 257 ALA A N 1
ATOM 1942 C CA . ALA A 1 257 ? 26.172 50.438 23.219 1 96.69 257 ALA A CA 1
ATOM 1943 C C . ALA A 1 257 ? 25.219 50.812 24.344 1 96.69 257 ALA A C 1
ATOM 1945 O O . ALA A 1 257 ? 25.547 51.688 25.172 1 96.69 257 ALA A O 1
ATOM 1946 N N . ALA A 1 258 ? 24.078 50.219 24.375 1 96.56 258 ALA A N 1
ATOM 1947 C CA . ALA A 1 258 ? 23.062 50.531 25.391 1 96.56 258 ALA A CA 1
ATOM 1948 C C . ALA A 1 258 ? 23.312 49.75 26.672 1 96.56 258 ALA A C 1
ATOM 1950 O O . ALA A 1 258 ? 22.578 49.906 27.656 1 96.56 258 ALA A O 1
ATOM 1951 N N . GLY A 1 259 ? 24.312 48.875 26.672 1 95.5 259 GLY A N 1
ATOM 1952 C CA . GLY A 1 259 ? 24.688 48.156 27.859 1 95.5 259 GLY A CA 1
ATOM 1953 C C . GLY A 1 259 ? 24 46.812 27.984 1 95.5 259 GLY A C 1
ATOM 1954 O O . GLY A 1 259 ? 24.016 46.188 29.047 1 95.5 259 GLY A O 1
ATOM 1955 N N . LEU A 1 260 ? 23.406 46.375 26.938 1 96.75 260 LEU A N 1
ATOM 1956 C CA . LEU A 1 260 ? 22.797 45.062 26.938 1 96.75 260 LEU A CA 1
ATOM 1957 C C . LEU A 1 260 ? 23.828 43.969 26.672 1 96.75 260 LEU A C 1
ATOM 1959 O O . LEU A 1 260 ? 24.812 44.219 25.953 1 96.75 260 LEU A O 1
ATOM 1963 N N . GLN A 1 261 ? 23.672 42.812 27.188 1 96.38 261 GLN A N 1
ATOM 1964 C CA . GLN A 1 261 ? 24.609 41.719 26.984 1 96.38 261 GLN A CA 1
ATOM 1965 C C . GLN A 1 261 ? 24.469 41.125 25.578 1 96.38 261 GLN A C 1
ATOM 1967 O O . GLN A 1 261 ? 23.359 40.812 25.141 1 96.38 261 GLN A O 1
ATOM 1972 N N . CYS A 1 262 ? 25.625 41.062 24.906 1 96.94 262 CYS A N 1
ATOM 1973 C CA . CYS A 1 262 ? 25.672 40.5 23.562 1 96.94 262 CYS A CA 1
ATOM 1974 C C . CYS A 1 262 ? 26.859 39.531 23.406 1 96.94 262 CYS A C 1
ATOM 1976 O O . CYS A 1 262 ? 27.859 39.688 24.109 1 96.94 262 CYS A O 1
ATOM 1978 N N . GLU A 1 263 ? 26.734 38.531 22.703 1 95.94 263 GLU A N 1
ATOM 1979 C CA . GLU A 1 263 ? 27.781 37.656 22.188 1 95.94 263 GLU A CA 1
ATOM 1980 C C . GLU A 1 263 ? 27.75 37.625 20.656 1 95.94 263 GLU A C 1
ATOM 1982 O O . GLU A 1 263 ? 27.906 38.656 20 1 95.94 263 GLU A O 1
ATOM 1987 N N . THR A 1 264 ? 27.328 36.469 20.172 1 94.19 264 THR A N 1
ATOM 1988 C CA . THR A 1 264 ? 27.109 36.438 18.719 1 94.19 264 THR A CA 1
ATOM 1989 C C . THR A 1 264 ? 25.891 37.281 18.344 1 94.19 264 THR A C 1
ATOM 1991 O O . THR A 1 264 ? 25.875 37.938 17.312 1 94.19 264 THR A O 1
ATOM 1994 N N . GLY A 1 265 ? 24.984 37.25 19.172 1 97.06 265 GLY A N 1
ATOM 1995 C CA . GLY A 1 265 ? 23.766 38.062 19.062 1 97.06 265 GLY A CA 1
ATOM 1996 C C . GLY A 1 265 ? 23.359 38.688 20.375 1 97.06 265 GLY A C 1
ATOM 1997 O O . GLY A 1 265 ? 24.125 38.656 21.359 1 97.06 265 GLY A O 1
ATOM 1998 N N . ILE A 1 266 ? 22.203 39.344 20.406 1 97.69 266 ILE A N 1
ATOM 1999 C CA . ILE A 1 266 ? 21.641 39.875 21.641 1 97.69 266 ILE A CA 1
ATOM 2000 C C . ILE A 1 266 ? 21.141 38.719 22.531 1 97.69 266 ILE A C 1
ATOM 2002 O O . ILE A 1 266 ? 20.281 37.938 22.125 1 97.69 266 ILE A O 1
ATOM 2006 N N . LEU A 1 267 ? 21.688 38.594 23.703 1 97.25 267 LEU A N 1
ATOM 2007 C CA . LEU A 1 267 ? 21.328 37.5 24.594 1 97.25 267 LEU A CA 1
ATOM 2008 C C . LEU A 1 267 ? 19.906 37.688 25.125 1 97.25 267 LEU A C 1
ATOM 2010 O O . LEU A 1 267 ? 19.578 38.75 25.656 1 97.25 267 LEU A O 1
ATOM 2014 N N . VAL A 1 268 ? 19.109 36.688 24.938 1 96.94 268 VAL A N 1
ATOM 2015 C CA . VAL A 1 268 ? 17.75 36.719 25.469 1 96.94 268 VAL A CA 1
ATOM 2016 C C . VAL A 1 268 ? 17.469 35.406 26.219 1 96.94 268 VAL A C 1
ATOM 2018 O O . VAL A 1 268 ? 18.156 34.406 26.016 1 96.94 268 VAL A O 1
ATOM 2021 N N . ASN A 1 269 ? 16.516 35.469 27.109 1 94.88 269 ASN A N 1
ATOM 2022 C CA . ASN A 1 269 ? 16.078 34.281 27.812 1 94.88 269 ASN A CA 1
ATOM 2023 C C . ASN A 1 269 ? 14.922 33.594 27.078 1 94.88 269 ASN A C 1
ATOM 2025 O O . ASN A 1 269 ? 14.633 33.938 25.938 1 94.88 269 ASN A O 1
ATOM 2029 N N . ASP A 1 270 ? 14.25 32.719 27.734 1 93.69 270 ASP A N 1
ATOM 2030 C CA . ASP A 1 270 ? 13.211 31.891 27.109 1 93.69 270 ASP A CA 1
ATOM 2031 C C . ASP A 1 270 ? 11.961 32.719 26.828 1 93.69 270 ASP A C 1
ATOM 2033 O O . ASP A 1 270 ? 11.07 32.281 26.078 1 93.69 270 ASP A O 1
ATOM 2037 N N . THR A 1 271 ? 11.852 33.875 27.391 1 94.12 271 THR A N 1
ATOM 2038 C CA . THR A 1 271 ? 10.719 34.75 27.156 1 94.12 271 THR A CA 1
ATOM 2039 C C . THR A 1 271 ? 11.086 35.844 26.172 1 94.12 271 THR A C 1
ATOM 2041 O O . THR A 1 271 ? 10.312 36.781 25.969 1 94.12 271 THR A O 1
ATOM 2044 N N . LEU A 1 272 ? 12.328 35.781 25.641 1 96.5 272 LEU A N 1
ATOM 2045 C CA . LEU A 1 272 ? 12.914 36.688 24.641 1 96.5 272 LEU A CA 1
ATOM 2046 C C . LEU A 1 272 ? 13.156 38.062 25.234 1 96.5 272 LEU A C 1
ATOM 2048 O O . LEU A 1 272 ? 13.141 39.062 24.5 1 96.5 272 LEU A O 1
ATOM 2052 N N . GLN A 1 273 ? 13.336 38.094 26.547 1 96.06 273 GLN A N 1
ATOM 2053 C CA . GLN A 1 273 ? 13.719 39.312 27.25 1 96.06 273 GLN A CA 1
ATOM 2054 C C . GLN A 1 273 ? 15.234 39.406 27.391 1 96.06 273 GLN A C 1
ATOM 2056 O O . GLN A 1 273 ? 15.906 38.375 27.594 1 96.06 273 GLN A O 1
ATOM 2061 N N . THR A 1 274 ? 15.703 40.656 27.25 1 96.38 274 THR A N 1
ATOM 2062 C CA . THR A 1 274 ? 17.109 40.906 27.562 1 96.38 274 THR A CA 1
ATOM 2063 C C . THR A 1 274 ? 17.312 41.031 29.062 1 96.38 274 THR A C 1
ATOM 2065 O O . THR A 1 274 ? 16.391 40.781 29.844 1 96.38 274 THR A O 1
ATOM 2068 N N . TYR A 1 275 ? 18.609 41.406 29.344 1 91.56 275 TYR A N 1
ATOM 2069 C CA . TYR A 1 275 ? 18.891 41.594 30.766 1 91.56 275 TYR A CA 1
ATOM 2070 C C . TYR A 1 275 ? 18.016 42.719 31.328 1 91.56 275 TYR A C 1
ATOM 2072 O O . TYR A 1 275 ? 17.719 42.719 32.531 1 91.56 275 TYR A O 1
ATOM 2080 N N . ASP A 1 276 ? 17.578 43.688 30.625 1 94.88 276 ASP A N 1
ATOM 2081 C CA . ASP A 1 276 ? 16.594 44.719 30.984 1 94.88 276 ASP A CA 1
ATOM 2082 C C . ASP A 1 276 ? 15.172 44.188 30.734 1 94.88 276 ASP A C 1
ATOM 2084 O O . ASP A 1 276 ? 14.781 43.969 29.594 1 94.88 276 ASP A O 1
ATOM 2088 N N . PRO A 1 277 ? 14.406 44 31.734 1 93.25 277 PRO A N 1
ATOM 2089 C CA . PRO A 1 277 ? 13.086 43.375 31.594 1 93.25 277 PRO A CA 1
ATOM 2090 C C . PRO A 1 277 ? 12.148 44.188 30.703 1 93.25 277 PRO A C 1
ATOM 2092 O O . PRO A 1 277 ? 11.117 43.656 30.266 1 93.25 277 PRO A O 1
ATOM 2095 N N . ARG A 1 278 ? 12.438 45.406 30.422 1 95.94 278 ARG A N 1
ATOM 2096 C CA . ARG A 1 278 ? 11.578 46.25 29.578 1 95.94 278 ARG A CA 1
ATOM 2097 C C . ARG A 1 278 ? 11.938 46.094 28.109 1 95.94 278 ARG A C 1
ATOM 2099 O O . ARG A 1 278 ? 11.203 46.562 27.234 1 95.94 278 ARG A O 1
ATOM 2106 N N . ILE A 1 279 ? 13.07 45.406 27.844 1 97.88 279 ILE A N 1
ATOM 2107 C CA . ILE A 1 279 ? 13.57 45.344 26.469 1 97.88 279 ILE A CA 1
ATOM 2108 C C . ILE A 1 279 ? 13.555 43.875 26 1 97.88 279 ILE A C 1
ATOM 2110 O O . ILE A 1 279 ? 14.234 43.031 26.578 1 97.88 279 ILE A O 1
ATOM 2114 N N . TYR A 1 280 ? 12.805 43.594 24.938 1 98.25 280 TYR A N 1
ATOM 2115 C CA . TYR A 1 280 ? 12.719 42.312 24.25 1 98.25 280 TYR A CA 1
ATOM 2116 C C . TYR A 1 280 ? 13.492 42.344 22.938 1 98.25 280 TYR A C 1
ATOM 2118 O O . TYR A 1 280 ? 13.828 43.438 22.422 1 98.25 280 TYR A O 1
ATOM 2126 N N . ALA A 1 281 ? 13.805 41.156 22.438 1 98.38 281 ALA A N 1
ATOM 2127 C CA . ALA A 1 281 ? 14.438 41.062 21.125 1 98.38 281 ALA A CA 1
ATOM 2128 C C . ALA A 1 281 ? 14 39.812 20.391 1 98.38 281 ALA A C 1
ATOM 2130 O O . ALA A 1 281 ? 13.781 38.75 21 1 98.38 281 ALA A O 1
ATOM 2131 N N . VAL A 1 282 ? 13.875 39.938 19.047 1 97.44 282 VAL A N 1
ATOM 2132 C CA . VAL A 1 282 ? 13.492 38.781 18.219 1 97.44 282 VAL A CA 1
ATOM 2133 C C . VAL A 1 282 ? 14.242 38.844 16.891 1 97.44 282 VAL A C 1
ATOM 2135 O O . VAL A 1 282 ? 14.773 39.906 16.516 1 97.44 282 VAL A O 1
ATOM 2138 N N . GLY A 1 283 ? 14.281 37.688 16.234 1 95 283 GLY A N 1
ATOM 2139 C CA . GLY A 1 283 ? 14.812 37.625 14.875 1 95 283 GLY A CA 1
ATOM 2140 C C . GLY A 1 283 ? 16.281 37.281 14.828 1 95 283 GLY A C 1
ATOM 2141 O O . GLY A 1 283 ? 16.812 36.688 15.766 1 95 283 GLY A O 1
ATOM 2142 N N . GLU A 1 284 ? 16.922 37.688 13.766 1 93.94 284 GLU A N 1
ATOM 2143 C CA . GLU A 1 284 ? 18.281 37.25 13.469 1 93.94 284 GLU A CA 1
ATOM 2144 C C . GLU A 1 284 ? 19.297 37.906 14.383 1 93.94 284 GLU A C 1
ATOM 2146 O O . GLU A 1 284 ? 20.438 37.469 14.484 1 93.94 284 GLU A O 1
ATOM 2151 N N . CYS A 1 285 ? 18.891 38.906 15.102 1 97.19 285 CYS A N 1
ATOM 2152 C CA . CYS A 1 285 ? 19.812 39.625 15.977 1 97.19 285 CYS A CA 1
ATOM 2153 C C . CYS A 1 285 ? 19.938 38.906 17.328 1 97.19 285 CYS A C 1
ATOM 2155 O O . CYS A 1 285 ? 20.766 39.281 18.156 1 97.19 285 CYS A O 1
ATOM 2157 N N . VAL A 1 286 ? 19.188 37.906 17.484 1 96.25 286 VAL A N 1
ATOM 2158 C CA . VAL A 1 286 ? 19.031 37.281 18.812 1 96.25 286 VAL A CA 1
ATOM 2159 C C . VAL A 1 286 ? 19.891 36.062 18.922 1 96.25 286 VAL A C 1
ATOM 2161 O O . VAL A 1 286 ? 20.047 35.312 17.938 1 96.25 286 VAL A O 1
ATOM 2164 N N . GLN A 1 287 ? 20.547 35.906 20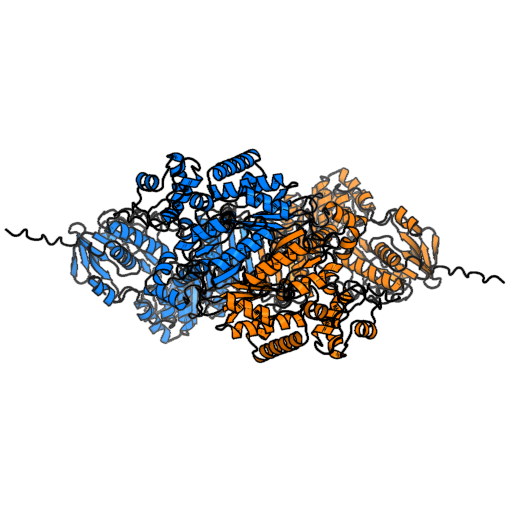.062 1 95.62 287 GLN A N 1
ATOM 2165 C CA . GLN A 1 287 ? 21.156 34.656 20.469 1 95.62 287 GLN A CA 1
ATOM 2166 C C . GLN A 1 287 ? 20.406 34.031 21.641 1 95.62 287 GLN A C 1
ATOM 2168 O O . GLN A 1 287 ? 20.266 34.656 22.703 1 95.62 287 GLN A O 1
ATOM 2173 N N . HIS A 1 288 ? 19.859 32.906 21.438 1 94.19 288 HIS A N 1
ATOM 2174 C CA . HIS A 1 288 ? 19.094 32.156 22.453 1 94.19 288 HIS A CA 1
ATOM 2175 C C . HIS A 1 288 ? 19.719 30.797 22.719 1 94.19 288 HIS A C 1
ATOM 2177 O O . HIS A 1 288 ? 19.938 30.016 21.781 1 94.19 288 HIS A O 1
ATOM 2183 N N . ARG A 1 289 ? 20.125 30.562 23.922 1 91.25 289 ARG A N 1
ATOM 2184 C CA . ARG A 1 289 ? 20.75 29.312 24.344 1 91.25 289 ARG A CA 1
ATOM 2185 C C . ARG A 1 289 ? 21.938 28.969 23.453 1 91.25 289 ARG A C 1
ATOM 2187 O O . ARG A 1 289 ? 22.062 27.844 22.984 1 91.25 289 ARG A O 1
ATOM 2194 N N . GLY A 1 290 ? 22.609 30.031 23.094 1 89.38 290 GLY A N 1
ATOM 2195 C CA . GLY A 1 290 ? 23.859 29.859 22.359 1 89.38 290 GLY A CA 1
ATOM 2196 C C . GLY A 1 290 ? 23.656 29.75 20.859 1 89.38 290 GLY A C 1
ATOM 2197 O O . GLY A 1 290 ? 24.625 29.578 20.109 1 89.38 290 GLY A O 1
ATOM 2198 N N . GLN A 1 291 ? 22.438 29.875 20.422 1 88.38 291 GLN A N 1
ATOM 2199 C CA . GLN A 1 291 ? 22.156 29.688 19 1 88.38 291 GLN A CA 1
ATOM 2200 C C . GLN A 1 291 ? 21.562 30.938 18.375 1 88.38 291 GLN A C 1
ATOM 2202 O O . GLN A 1 291 ? 20.828 31.672 19.031 1 88.38 291 GLN A O 1
ATOM 2207 N N . THR A 1 292 ? 21.906 31.172 17.109 1 89.88 292 THR A N 1
ATOM 2208 C CA . THR A 1 292 ? 21.266 32.156 16.266 1 89.88 292 THR A CA 1
ATOM 2209 C C . THR A 1 292 ? 20.531 31.5 15.109 1 89.88 292 THR A C 1
ATOM 2211 O O . THR A 1 292 ? 20.969 30.469 14.594 1 89.88 292 THR A O 1
ATOM 2214 N N . TYR A 1 293 ? 19.438 32.031 14.859 1 83.25 293 TYR A N 1
ATOM 2215 C CA . TYR A 1 293 ? 18.625 31.406 13.805 1 83.25 293 TYR A CA 1
ATOM 2216 C C . TYR A 1 293 ? 18.484 32.344 12.617 1 83.25 293 TYR A C 1
ATOM 2218 O O . TYR A 1 293 ? 18.359 33.562 12.789 1 83.25 293 TYR A O 1
ATOM 2226 N N . GLY A 1 294 ? 18.625 31.797 11.461 1 77.69 294 GLY A N 1
ATOM 2227 C CA . GLY A 1 294 ? 18.406 32.531 10.227 1 77.69 294 GLY A CA 1
ATOM 2228 C C . GLY A 1 294 ? 17.281 31.969 9.383 1 77.69 294 GLY A C 1
ATOM 2229 O O . GLY A 1 294 ? 17.312 32.031 8.156 1 77.69 294 GLY A O 1
ATOM 2230 N N . LEU A 1 295 ? 16.328 31.344 10.062 1 71.19 295 LEU A N 1
ATOM 2231 C CA . LEU A 1 295 ? 15.188 30.734 9.391 1 71.19 295 LEU A CA 1
ATOM 2232 C C . LEU A 1 295 ? 13.883 31.344 9.891 1 71.19 295 LEU A C 1
ATOM 2234 O O . LEU A 1 295 ? 13.766 31.688 11.07 1 71.19 295 LEU A O 1
ATOM 2238 N N . VAL A 1 296 ? 13 31.375 9.023 1 71.81 296 VAL A N 1
ATOM 2239 C CA . VAL A 1 296 ? 11.758 32.094 9.297 1 71.81 296 VAL A CA 1
ATOM 2240 C C . VAL A 1 296 ? 11 31.391 10.43 1 71.81 296 VAL A C 1
ATOM 2242 O O . VAL A 1 296 ? 10.516 32.031 11.359 1 71.81 296 VAL A O 1
ATOM 2245 N N . ALA A 1 297 ? 11.008 30.078 10.438 1 66.38 297 ALA A N 1
ATOM 2246 C CA . ALA A 1 297 ? 10.156 29.344 11.375 1 66.38 297 ALA A CA 1
ATOM 2247 C C . ALA A 1 297 ? 10.578 29.609 12.812 1 66.38 297 ALA A C 1
ATOM 2249 O O . ALA A 1 297 ? 9.766 30 13.648 1 66.38 297 ALA A O 1
ATOM 2250 N N . PRO A 1 298 ? 11.812 29.453 13.07 1 75.12 298 PRO A N 1
ATOM 2251 C CA . PRO A 1 298 ? 12.242 29.781 14.438 1 75.12 298 PRO A CA 1
ATOM 2252 C C . PRO A 1 298 ? 11.992 31.234 14.805 1 75.12 298 PRO A C 1
ATOM 2254 O O . PRO A 1 298 ? 11.602 31.531 15.938 1 75.12 298 PRO A O 1
ATOM 2257 N N . LEU A 1 299 ? 12.125 32.094 13.852 1 85.81 299 LEU A N 1
ATOM 2258 C CA . LEU A 1 299 ? 12 33.531 14.125 1 85.81 299 LEU A CA 1
ATOM 2259 C C . LEU A 1 299 ? 10.555 33.906 14.406 1 85.81 299 LEU A C 1
ATOM 2261 O O . LEU A 1 299 ? 10.273 34.719 15.273 1 85.81 299 LEU A O 1
ATOM 2265 N N . PHE A 1 300 ? 9.727 33.312 13.695 1 81.19 300 PHE A N 1
ATOM 2266 C CA . PHE A 1 300 ? 8.312 33.594 13.922 1 81.19 300 PHE A CA 1
ATOM 2267 C C . PHE A 1 300 ? 7.844 33 15.242 1 81.19 300 PHE A C 1
ATOM 2269 O O . PHE A 1 300 ? 6.984 33.562 15.922 1 81.19 300 PHE A O 1
ATOM 2276 N N . GLU A 1 301 ? 8.461 31.875 15.586 1 80.31 301 GLU A N 1
ATOM 2277 C CA . GLU A 1 301 ? 8.18 31.312 16.906 1 80.31 301 GLU A CA 1
ATOM 2278 C C . GLU A 1 301 ? 8.641 32.25 18.016 1 80.31 301 GLU A C 1
ATOM 2280 O O . GLU A 1 301 ? 7.926 32.469 19 1 80.31 301 GLU A O 1
ATOM 2285 N N . GLN A 1 302 ? 9.742 32.781 17.828 1 89.56 302 GLN A N 1
ATOM 2286 C CA . GLN A 1 302 ? 10.242 33.812 18.75 1 89.56 302 GLN A CA 1
ATOM 2287 C C . GLN A 1 302 ? 9.273 34.969 18.875 1 89.56 302 GLN A C 1
ATOM 2289 O O . GLN A 1 302 ? 8.969 35.438 19.969 1 89.56 302 GLN A O 1
ATOM 2294 N N . ALA A 1 303 ? 8.836 35.344 17.688 1 92.31 303 ALA A N 1
ATOM 2295 C CA . ALA A 1 303 ? 7.941 36.5 17.625 1 92.31 303 ALA A CA 1
ATOM 2296 C C . ALA A 1 303 ? 6.656 36.25 18.406 1 92.31 303 ALA A C 1
ATOM 2298 O O . ALA A 1 303 ? 6.188 37.125 19.141 1 92.31 303 ALA A O 1
ATOM 2299 N N . LYS A 1 304 ? 6.184 35.125 18.281 1 87.56 304 LYS A N 1
ATOM 2300 C CA . LYS A 1 304 ? 4.953 34.75 18.984 1 87.56 304 LYS A CA 1
ATOM 2301 C C . LYS A 1 304 ? 5.16 34.719 20.484 1 87.56 304 LYS A C 1
ATOM 2303 O O . LYS A 1 304 ? 4.316 35.219 21.25 1 87.56 304 LYS A O 1
ATOM 2308 N N . VAL A 1 305 ? 6.262 34.188 20.906 1 90.31 305 VAL A N 1
ATOM 2309 C CA . VAL A 1 305 ? 6.574 34.125 22.344 1 90.31 305 VAL A CA 1
ATOM 2310 C C . VAL A 1 305 ? 6.77 35.531 22.891 1 90.31 305 VAL A C 1
ATOM 2312 O O . VAL A 1 305 ? 6.25 35.844 23.969 1 90.31 305 VAL A O 1
ATOM 2315 N N . ALA A 1 306 ? 7.43 36.344 22.188 1 95.94 306 ALA A N 1
ATOM 2316 C CA . ALA A 1 306 ? 7.641 37.719 22.625 1 95.94 306 ALA A CA 1
ATOM 2317 C C . ALA A 1 306 ? 6.316 38.469 22.75 1 95.94 306 ALA A C 1
ATOM 2319 O O . ALA A 1 306 ? 6.094 39.219 23.719 1 95.94 306 ALA A O 1
ATOM 2320 N N . ALA A 1 307 ? 5.508 38.25 21.75 1 93 307 ALA A N 1
ATOM 2321 C CA . ALA A 1 307 ? 4.195 38.906 21.75 1 93 307 ALA A CA 1
ATOM 2322 C C . ALA A 1 307 ? 3.373 38.469 22.969 1 93 307 ALA A C 1
ATOM 2324 O O . ALA A 1 307 ? 2.684 39.281 23.578 1 93 307 ALA A O 1
ATOM 2325 N N . ASN A 1 308 ? 3.508 37.219 23.281 1 91.06 308 ASN A N 1
ATOM 2326 C CA . ASN A 1 308 ? 2.795 36.688 24.438 1 91.06 308 ASN A CA 1
ATOM 2327 C C . ASN A 1 308 ? 3.193 37.375 25.734 1 91.06 308 ASN A C 1
ATOM 2329 O O . ASN A 1 308 ? 2.342 37.656 26.578 1 91.06 308 ASN A O 1
ATOM 2333 N N . HIS A 1 309 ? 4.363 37.688 25.875 1 92.38 309 HIS A N 1
ATOM 2334 C CA . HIS A 1 309 ? 4.855 38.312 27.094 1 92.38 309 HIS A CA 1
ATOM 2335 C C . HIS A 1 309 ? 4.633 39.812 27.062 1 92.38 309 HIS A C 1
ATOM 2337 O O . HIS A 1 309 ? 4.367 40.438 28.109 1 92.38 309 HIS A O 1
ATOM 2343 N N . LEU A 1 310 ? 4.703 40.406 25.922 1 94.94 310 LEU A N 1
ATOM 2344 C CA . LEU A 1 310 ? 4.367 41.812 25.781 1 94.94 310 LEU A CA 1
ATOM 2345 C C . LEU A 1 310 ? 2.889 42.062 26.078 1 94.94 310 LEU A C 1
ATOM 2347 O O . LEU A 1 310 ? 2.514 43.094 26.594 1 94.94 310 LEU A O 1
ATOM 2351 N N . ALA A 1 311 ? 2.162 41.094 25.734 1 91.75 311 ALA A N 1
ATOM 2352 C CA . ALA A 1 311 ? 0.726 41.156 26 1 91.75 311 ALA A CA 1
ATOM 2353 C C . ALA A 1 311 ? 0.42 40.844 27.453 1 91.75 311 ALA A C 1
ATOM 2355 O O . ALA A 1 311 ? -0.743 40.844 27.875 1 91.75 311 ALA A O 1
ATOM 2356 N N . GLU A 1 312 ? 1.431 40.5 28.203 1 86.62 312 GLU A N 1
ATOM 2357 C CA . GLU A 1 312 ? 1.356 40.25 29.625 1 86.62 312 GLU A CA 1
ATOM 2358 C C . GLU A 1 312 ? 0.602 38.969 29.922 1 86.62 312 GLU A C 1
ATOM 2360 O O . GLU A 1 312 ? -0.046 38.844 30.969 1 86.62 312 GLU A O 1
ATOM 2365 N N . TYR A 1 313 ? 0.595 38.188 28.953 1 80.19 313 TYR A N 1
ATOM 2366 C CA . TYR A 1 313 ? 0.006 36.875 29.172 1 80.19 313 TYR A CA 1
ATOM 2367 C C . TYR A 1 313 ? 0.952 35.969 29.969 1 80.19 313 TYR A C 1
ATOM 2369 O O . TYR A 1 313 ? 0.519 35.219 30.859 1 80.19 313 TYR A O 1
ATOM 2377 N N . GLY A 1 314 ? 2.303 36.062 29.781 1 75.44 314 GLY A N 1
ATOM 2378 C CA . GLY A 1 314 ? 3.363 35.438 30.531 1 75.44 314 GLY A CA 1
ATOM 2379 C C . GLY A 1 314 ? 3.322 33.906 30.438 1 75.44 314 GLY A C 1
ATOM 2380 O O . GLY A 1 314 ? 3.789 33.219 31.344 1 75.44 314 GLY A O 1
ATOM 2381 N N . ARG A 1 315 ? 2.877 33.281 29.375 1 73.75 315 ARG A N 1
ATOM 2382 C CA . ARG A 1 315 ? 2.604 31.828 29.344 1 73.75 315 ARG A CA 1
ATOM 2383 C C . ARG A 1 315 ? 3.561 31.125 28.391 1 73.75 315 ARG A C 1
ATOM 2385 O O . ARG A 1 315 ? 3.896 29.953 28.609 1 73.75 315 ARG A O 1
ATOM 2392 N N . MET A 1 316 ? 4.098 31.734 27.406 1 78.31 316 MET A N 1
ATOM 2393 C CA . MET A 1 316 ? 4.863 31.062 26.344 1 78.31 316 MET A CA 1
ATOM 2394 C C . MET A 1 316 ? 6.359 31.156 26.625 1 78.31 316 MET A C 1
ATOM 2396 O O . MET A 1 316 ? 6.82 32.094 27.281 1 78.31 316 MET A O 1
ATOM 2400 N N . ARG A 1 317 ? 7.047 30.078 26.281 1 84.5 317 ARG A N 1
ATOM 2401 C CA . ARG A 1 317 ? 8.508 30.062 26.328 1 84.5 317 ARG A CA 1
ATOM 2402 C C . ARG A 1 317 ? 9.086 29.562 25.016 1 84.5 317 ARG A C 1
ATOM 2404 O O . ARG A 1 317 ? 8.531 28.656 24.375 1 84.5 317 ARG A O 1
ATOM 2411 N N . TYR A 1 318 ? 10.133 30.156 24.625 1 86.38 318 TYR A N 1
ATOM 2412 C CA . TYR A 1 318 ? 10.898 29.703 23.469 1 86.38 318 TYR A CA 1
ATOM 2413 C C . TYR A 1 318 ? 12.023 28.781 23.906 1 86.38 318 TYR A C 1
ATOM 2415 O O . TYR A 1 318 ? 12.938 29.188 24.625 1 86.38 318 TYR A O 1
ATOM 2423 N N . GLN A 1 319 ? 11.961 27.562 23.531 1 78.44 319 GLN A N 1
ATOM 2424 C CA . GLN A 1 319 ? 12.914 26.578 24.016 1 78.44 319 GLN A CA 1
ATOM 2425 C C . GLN A 1 319 ? 13.898 26.172 22.922 1 78.44 319 GLN A C 1
ATOM 2427 O O . GLN A 1 319 ? 14.602 25.172 23.062 1 78.44 319 GLN A O 1
ATOM 2432 N N . GLY A 1 320 ? 13.891 26.844 21.922 1 77.75 320 GLY A N 1
ATOM 2433 C CA . GLY A 1 320 ? 14.727 26.5 20.781 1 77.75 320 GLY A CA 1
ATOM 2434 C C . GLY A 1 320 ? 13.961 25.766 19.688 1 77.75 320 GLY A C 1
ATOM 2435 O O . GLY A 1 320 ? 12.859 25.266 19.922 1 77.75 320 GLY A O 1
ATOM 2436 N N . SER A 1 321 ? 14.391 25.844 18.438 1 64.31 321 SER A N 1
ATOM 2437 C CA . SER A 1 321 ? 13.734 25.219 17.297 1 64.31 321 SER A CA 1
ATOM 2438 C C . SER A 1 321 ? 14.625 24.156 16.672 1 64.31 321 SER A C 1
ATOM 2440 O O . SER A 1 321 ? 15.836 24.359 16.516 1 64.31 321 SER A O 1
ATOM 2442 N N . VAL A 1 322 ? 14.062 22.859 16.672 1 58.88 322 VAL A N 1
ATOM 2443 C CA . VAL A 1 322 ? 14.719 21.875 15.805 1 58.88 322 VAL A CA 1
ATOM 2444 C C . VAL A 1 322 ? 14.375 22.172 14.344 1 58.88 322 VAL A C 1
ATOM 2446 O O . VAL A 1 322 ? 13.203 22.297 13.992 1 58.88 322 VAL A O 1
ATOM 2449 N N . THR A 1 323 ? 15.445 22.406 13.664 1 60.69 323 THR A N 1
ATOM 2450 C CA . THR A 1 323 ? 15.094 22.969 12.359 1 60.69 323 THR A CA 1
ATOM 2451 C C . THR A 1 323 ? 15.352 21.953 11.25 1 60.69 323 THR A C 1
ATOM 2453 O O . THR A 1 323 ? 16.234 21.109 11.367 1 60.69 323 THR A O 1
ATOM 2456 N N . SER A 1 324 ? 14.234 21.688 10.469 1 65.62 324 SER A N 1
ATOM 2457 C CA . SER A 1 324 ? 14.422 21.109 9.148 1 65.62 324 SER A CA 1
ATOM 2458 C C . SER A 1 324 ? 14.523 22.188 8.07 1 65.62 324 SER A C 1
ATOM 2460 O O . SER A 1 324 ? 14.047 23.297 8.258 1 65.62 324 SER A O 1
ATOM 2462 N N . THR A 1 325 ? 15.422 21.953 7.145 1 68.06 325 THR A N 1
ATOM 2463 C CA . THR A 1 325 ? 15.578 22.891 6.047 1 68.06 325 THR A CA 1
ATOM 2464 C C . THR A 1 325 ? 14.938 22.344 4.77 1 68.06 325 THR A C 1
ATOM 2466 O O . THR A 1 325 ? 15.219 21.219 4.363 1 68.06 325 THR A O 1
ATOM 2469 N N . LYS A 1 326 ? 13.883 22.953 4.379 1 66.56 326 LYS A N 1
ATOM 2470 C CA . LYS A 1 326 ? 13.289 22.672 3.074 1 66.56 326 LYS A CA 1
ATOM 2471 C C . LYS A 1 326 ? 13.57 23.812 2.088 1 66.56 326 LYS A C 1
ATOM 2473 O O . LYS A 1 326 ? 13.242 24.969 2.354 1 66.56 326 LYS A O 1
ATOM 2478 N N . LEU A 1 327 ? 14.273 23.469 1.042 1 66.94 327 LEU A N 1
ATOM 2479 C CA . LEU A 1 327 ? 14.727 24.484 0.096 1 66.94 327 LEU A CA 1
ATOM 2480 C C . LEU A 1 327 ? 14.367 24.094 -1.334 1 66.94 327 LEU A C 1
ATOM 2482 O O . LEU A 1 327 ? 14.242 22.906 -1.641 1 66.94 327 LEU A O 1
ATOM 2486 N N . LYS A 1 328 ? 14 25.047 -2.043 1 66.94 328 LYS A N 1
ATOM 2487 C CA . LYS A 1 328 ? 13.898 24.875 -3.49 1 66.94 328 LYS A CA 1
ATOM 2488 C C . LYS A 1 328 ? 14.977 25.688 -4.211 1 66.94 328 LYS A C 1
ATOM 2490 O O . LYS A 1 328 ? 14.969 26.922 -4.184 1 66.94 328 LYS A O 1
ATOM 2495 N N . VAL A 1 329 ? 15.922 25.062 -4.691 1 67.5 329 VAL A N 1
ATOM 2496 C CA . VAL A 1 329 ? 17.016 25.719 -5.395 1 67.5 329 VAL A CA 1
ATOM 2497 C C . VAL A 1 329 ? 16.922 25.438 -6.891 1 67.5 329 VAL A C 1
ATOM 2499 O O . VAL A 1 329 ? 17.125 24.312 -7.336 1 67.5 329 VAL A O 1
ATOM 2502 N N . THR A 1 330 ? 16.609 26.438 -7.676 1 68.44 330 THR A N 1
ATOM 2503 C CA . THR A 1 330 ? 16.484 26.328 -9.125 1 68.44 330 THR A CA 1
ATOM 2504 C C . THR A 1 330 ? 15.539 25.203 -9.516 1 68.44 330 THR A C 1
ATOM 2506 O O . THR A 1 330 ? 15.867 24.359 -10.359 1 68.44 330 THR A O 1
ATOM 2509 N N . GLY A 1 331 ? 14.539 25.047 -8.82 1 68 331 GLY A N 1
ATOM 2510 C CA . GLY A 1 331 ? 13.5 24.094 -9.172 1 68 331 GLY A CA 1
ATOM 2511 C C . GLY A 1 331 ? 13.703 22.734 -8.531 1 68 331 GLY A C 1
ATOM 2512 O O . GLY A 1 331 ? 12.867 21.844 -8.68 1 68 331 GLY A O 1
ATOM 2513 N N . ILE A 1 332 ? 14.859 22.594 -7.895 1 80.38 332 ILE A N 1
ATOM 2514 C CA . ILE A 1 332 ? 15.125 21.328 -7.227 1 80.38 332 ILE A CA 1
ATOM 2515 C C . ILE A 1 332 ? 14.742 21.438 -5.75 1 80.38 332 ILE A C 1
ATOM 2517 O O . ILE A 1 332 ? 15.188 22.344 -5.051 1 80.38 332 ILE A O 1
ATOM 2521 N N . GLU A 1 333 ? 13.93 20.547 -5.301 1 78.81 333 GLU A N 1
ATOM 2522 C CA . GLU A 1 333 ? 13.5 20.531 -3.908 1 78.81 333 GLU A CA 1
ATOM 2523 C C . GLU A 1 333 ? 14.508 19.797 -3.029 1 78.81 333 GLU A C 1
ATOM 2525 O O . GLU A 1 333 ? 15.023 18.734 -3.416 1 78.81 333 GLU A O 1
ATOM 2530 N N . LEU A 1 334 ? 14.859 20.438 -1.995 1 83.94 334 LEU A N 1
ATOM 2531 C CA . LEU A 1 334 ? 15.812 19.875 -1.048 1 83.94 334 LEU A CA 1
ATOM 2532 C C . LEU A 1 334 ? 15.242 19.875 0.367 1 83.94 334 LEU A C 1
ATOM 2534 O O . LEU A 1 334 ? 14.5 20.797 0.739 1 83.94 334 LEU A O 1
ATOM 2538 N N . PHE A 1 335 ? 15.5 18.812 1.159 1 83.19 335 PHE A N 1
ATOM 2539 C CA . PHE A 1 335 ? 15.133 18.719 2.564 1 83.19 335 PHE A CA 1
ATOM 2540 C C . PHE A 1 335 ? 16.266 18.141 3.391 1 83.19 335 PHE A C 1
ATOM 2542 O O . PHE A 1 335 ? 16.922 17.188 2.967 1 83.19 335 PHE A O 1
ATOM 2549 N N . SER A 1 336 ? 16.641 18.797 4.426 1 86.56 336 SER A N 1
ATOM 2550 C CA . SER A 1 336 ? 17.594 18.203 5.355 1 86.56 336 SER A CA 1
ATOM 2551 C C . SER A 1 336 ? 17.203 18.5 6.801 1 86.56 336 SER A C 1
ATOM 2553 O O . SER A 1 336 ? 16.672 19.562 7.105 1 86.56 336 SER A O 1
ATOM 2555 N N . ALA A 1 337 ? 17.406 17.562 7.633 1 82.69 337 ALA A N 1
ATOM 2556 C CA . ALA A 1 337 ? 17.078 17.703 9.055 1 82.69 337 ALA A CA 1
ATOM 2557 C C . ALA A 1 337 ? 18 16.859 9.914 1 82.69 337 ALA A C 1
ATOM 2559 O O . ALA A 1 337 ? 18.422 15.773 9.5 1 82.69 337 ALA A O 1
ATOM 2560 N N . GLY A 1 338 ? 18.375 17.359 11.078 1 79.5 338 GLY A N 1
ATOM 2561 C CA . GLY A 1 338 ? 19.141 16.594 12.047 1 79.5 338 GLY A CA 1
ATOM 2562 C C . GLY A 1 338 ? 20.562 16.281 11.586 1 79.5 338 GLY A C 1
ATOM 2563 O O . GLY A 1 338 ? 21.172 17.078 10.875 1 79.5 338 GLY A O 1
ATOM 2564 N N . ASP A 1 339 ? 21.094 15.273 12.086 1 85.31 339 ASP A N 1
ATOM 2565 C CA . ASP A 1 339 ? 22.438 14.836 11.711 1 85.31 339 ASP A CA 1
ATOM 2566 C C . ASP A 1 339 ? 22.406 13.969 10.461 1 85.31 339 ASP A C 1
ATOM 2568 O O . ASP A 1 339 ? 22.609 12.758 10.531 1 85.31 339 ASP A O 1
ATOM 2572 N N . PHE A 1 340 ? 22.281 14.664 9.375 1 88.88 340 PHE A N 1
ATOM 2573 C CA . PHE A 1 340 ? 22.109 13.914 8.133 1 88.88 340 PHE A CA 1
ATOM 2574 C C . PHE A 1 340 ? 23.453 13.438 7.598 1 88.88 340 PHE A C 1
ATOM 2576 O O . PHE A 1 340 ? 23.5 12.594 6.699 1 88.88 340 PHE A O 1
ATOM 2583 N N . MET A 1 341 ? 24.578 13.875 8.164 1 86.69 341 MET A N 1
ATOM 2584 C CA . MET A 1 341 ? 25.891 13.43 7.719 1 86.69 341 MET A CA 1
ATOM 2585 C C . MET A 1 341 ? 26.188 12.023 8.227 1 86.69 341 MET A C 1
ATOM 2587 O O . MET A 1 341 ? 26.875 11.25 7.555 1 86.69 341 MET A O 1
ATOM 2591 N N . GLY A 1 342 ? 25.609 11.695 9.367 1 83 342 GLY A N 1
ATOM 2592 C CA . GLY A 1 342 ? 25.859 10.391 9.953 1 83 342 GLY A CA 1
ATOM 2593 C C . GLY A 1 342 ? 27.328 10.172 10.305 1 83 342 GLY A C 1
ATOM 2594 O O . GLY A 1 342 ? 27.984 11.078 10.789 1 83 342 GLY A O 1
ATOM 2595 N N . GLY A 1 343 ? 27.891 8.945 10.102 1 77.5 343 GLY A N 1
ATOM 2596 C CA . GLY A 1 343 ? 29.25 8.578 10.445 1 77.5 343 GLY A CA 1
ATOM 2597 C C . GLY A 1 343 ? 29.328 7.328 11.305 1 77.5 343 GLY A C 1
ATOM 2598 O O . GLY A 1 343 ? 28.438 6.484 11.266 1 77.5 343 GLY A O 1
ATOM 2599 N N . GLU A 1 344 ? 30.469 7.207 11.898 1 77.88 344 GLU A N 1
ATOM 2600 C CA . GLU A 1 344 ? 30.703 6.02 12.719 1 77.88 344 GLU A CA 1
ATOM 2601 C C . GLU A 1 344 ? 29.656 5.895 13.82 1 77.88 344 GLU A C 1
ATOM 2603 O O . GLU A 1 344 ? 29.344 6.871 14.508 1 77.88 344 GLU A O 1
ATOM 2608 N N . GLY A 1 345 ? 29.016 4.863 13.977 1 80.81 345 GLY A N 1
ATOM 2609 C CA . GLY A 1 345 ? 28.031 4.621 15.008 1 80.81 345 GLY A CA 1
ATOM 2610 C C . GLY A 1 345 ? 26.594 4.805 14.523 1 80.81 345 GLY A C 1
ATOM 2611 O O . GLY A 1 345 ? 25.641 4.488 15.242 1 80.81 345 GLY A O 1
ATOM 2612 N N . PHE A 1 346 ? 26.516 5.426 13.352 1 88.56 346 PHE A N 1
ATOM 2613 C CA . PHE A 1 346 ? 25.188 5.625 12.781 1 88.56 346 PHE A CA 1
ATOM 2614 C C . PHE A 1 346 ? 24.906 4.602 11.688 1 88.56 346 PHE A C 1
ATOM 2616 O O . PHE A 1 346 ? 25.828 4.012 11.125 1 88.56 346 PHE A O 1
ATOM 2623 N N . GLU A 1 347 ? 23.625 4.355 11.492 1 90.56 347 GLU A N 1
ATOM 2624 C CA . GLU A 1 347 ? 23.188 3.547 10.359 1 90.56 347 GLU A CA 1
ATOM 2625 C C . GLU A 1 347 ? 22.562 4.414 9.266 1 90.56 347 GLU A C 1
ATOM 2627 O O . GLU A 1 347 ? 21.953 5.445 9.562 1 90.56 347 GLU A O 1
ATOM 2632 N N . GLU A 1 348 ? 22.812 4 8.039 1 90.5 348 GLU A N 1
ATOM 2633 C CA . GLU A 1 348 ? 22.359 4.809 6.918 1 90.5 348 GLU A CA 1
ATOM 2634 C C . GLU A 1 348 ? 21.531 3.982 5.945 1 90.5 348 GLU A C 1
ATOM 2636 O O . GLU A 1 348 ? 21.859 2.832 5.656 1 90.5 348 GLU A O 1
ATOM 2641 N N . VAL A 1 349 ? 20.359 4.484 5.559 1 88.69 349 VAL A N 1
ATOM 2642 C CA . VAL A 1 349 ? 19.547 3.949 4.465 1 88.69 349 VAL A CA 1
ATOM 2643 C C . VAL A 1 349 ? 19.484 4.965 3.324 1 88.69 349 VAL A C 1
ATOM 2645 O O . VAL A 1 349 ? 19.109 6.117 3.529 1 88.69 349 VAL A O 1
ATOM 2648 N N . THR A 1 350 ? 19.875 4.574 2.123 1 89.56 350 THR A N 1
ATOM 2649 C CA . THR A 1 350 ? 19.938 5.527 1.02 1 89.56 350 THR A CA 1
ATOM 2650 C C . THR A 1 350 ? 19.203 4.984 -0.208 1 89.56 350 THR A C 1
ATOM 2652 O O . THR A 1 350 ? 19.281 3.787 -0.5 1 89.56 350 THR A O 1
ATOM 2655 N N . LEU A 1 351 ? 18.406 5.754 -0.86 1 87.12 351 LEU A N 1
ATOM 2656 C CA . LEU A 1 351 ? 17.828 5.52 -2.174 1 87.12 351 LEU A CA 1
ATOM 2657 C C . LEU A 1 351 ? 18.344 6.535 -3.188 1 87.12 351 LEU A C 1
ATOM 2659 O O . LEU A 1 351 ? 18.297 7.742 -2.945 1 87.12 351 LEU A O 1
ATOM 2663 N N . LEU A 1 352 ? 18.938 6.105 -4.258 1 87.06 352 LEU A N 1
ATOM 2664 C CA . LEU A 1 352 ? 19.5 7 -5.262 1 87.06 352 LEU A CA 1
ATOM 2665 C C . LEU A 1 352 ? 18.984 6.656 -6.652 1 87.06 352 LEU A C 1
ATOM 2667 O O . LEU A 1 352 ? 19.141 5.523 -7.117 1 87.06 352 LEU A O 1
ATOM 2671 N N . ASP A 1 353 ? 18.266 7.5 -7.293 1 85.56 353 ASP A N 1
ATOM 2672 C CA . ASP A 1 353 ? 17.953 7.531 -8.719 1 85.56 353 ASP A CA 1
ATOM 2673 C C . ASP A 1 353 ? 18.578 8.75 -9.391 1 85.56 353 ASP A C 1
ATOM 2675 O O . ASP A 1 353 ? 17.891 9.75 -9.633 1 85.56 353 ASP A O 1
ATOM 2679 N N . GLY A 1 354 ? 19.875 8.633 -9.688 1 78.69 354 GLY A N 1
ATOM 2680 C CA . GLY A 1 354 ? 20.672 9.75 -10.172 1 78.69 354 GLY A CA 1
ATOM 2681 C C . GLY A 1 354 ? 20.141 10.336 -11.469 1 78.69 354 GLY A C 1
ATOM 2682 O O . GLY A 1 354 ? 20.203 11.547 -11.68 1 78.69 354 GLY A O 1
ATOM 2683 N N . ASN A 1 355 ? 19.609 9.547 -12.281 1 79.31 355 ASN A N 1
ATOM 2684 C CA . ASN A 1 355 ? 19.141 10.016 -13.578 1 79.31 355 ASN A CA 1
ATOM 2685 C C . ASN A 1 355 ? 17.875 10.844 -13.453 1 79.31 355 ASN A C 1
ATOM 2687 O O . ASN A 1 355 ? 17.625 11.742 -14.266 1 79.31 355 ASN A O 1
ATOM 2691 N N . GLN A 1 356 ? 17.125 10.539 -12.43 1 79.5 356 GLN A N 1
ATOM 2692 C CA . GLN A 1 356 ? 15.914 11.32 -12.203 1 79.5 356 GLN A CA 1
ATOM 2693 C C . GLN A 1 356 ? 16.141 12.422 -11.172 1 79.5 356 GLN A C 1
ATOM 2695 O O . GLN A 1 356 ? 15.227 13.172 -10.844 1 79.5 356 GLN A O 1
ATOM 2700 N N . GLY A 1 357 ? 17.406 12.508 -10.703 1 86.25 357 GLY A N 1
ATOM 2701 C CA . GLY A 1 357 ? 17.734 13.523 -9.711 1 86.25 357 GLY A CA 1
ATOM 2702 C C . GLY A 1 357 ? 17.047 13.297 -8.375 1 86.25 357 GLY A C 1
ATOM 2703 O O . GLY A 1 357 ? 16.5 14.227 -7.789 1 86.25 357 GLY A O 1
ATOM 2704 N N . ILE A 1 358 ? 16.969 12.07 -7.992 1 87.44 358 ILE A N 1
ATOM 2705 C CA . ILE A 1 358 ? 16.359 11.734 -6.707 1 87.44 358 ILE A CA 1
ATOM 2706 C C . ILE A 1 358 ? 17.422 11.094 -5.797 1 87.44 358 ILE A C 1
ATOM 2708 O O . ILE A 1 358 ? 18.141 10.195 -6.215 1 87.44 358 ILE A O 1
ATOM 2712 N N . TYR A 1 359 ? 17.578 11.578 -4.609 1 91.5 359 TYR A N 1
ATOM 2713 C CA . TYR A 1 359 ? 18.484 11.062 -3.584 1 91.5 359 TYR A CA 1
ATOM 2714 C C . TYR A 1 359 ? 17.844 11.172 -2.201 1 91.5 359 TYR A C 1
ATOM 2716 O O . TYR A 1 359 ? 17.484 12.266 -1.76 1 91.5 359 TYR A O 1
ATOM 2724 N N . LYS A 1 360 ? 17.562 10.055 -1.552 1 90.88 360 LYS A N 1
ATOM 2725 C CA . LYS A 1 360 ? 17.031 10.016 -0.194 1 90.88 360 LYS A CA 1
ATOM 2726 C C . LYS A 1 360 ? 17.984 9.312 0.757 1 90.88 360 LYS A C 1
ATOM 2728 O O . LYS A 1 360 ? 18.484 8.219 0.458 1 90.88 360 LYS A O 1
ATOM 2733 N N . LYS A 1 361 ? 18.312 9.953 1.82 1 92 361 LYS A N 1
ATOM 2734 C CA . LYS A 1 361 ? 19.219 9.43 2.846 1 92 361 LYS A CA 1
ATOM 2735 C C . LYS A 1 361 ? 18.594 9.57 4.234 1 92 361 LYS A C 1
ATOM 2737 O O . LYS A 1 361 ? 18.188 10.656 4.629 1 92 361 LYS A O 1
ATOM 2742 N N . VAL A 1 362 ? 18.453 8.484 4.969 1 91.56 362 VAL A N 1
ATOM 2743 C CA . VAL A 1 362 ? 17.953 8.484 6.332 1 91.56 362 VAL A CA 1
ATOM 2744 C C . VAL A 1 362 ? 19 7.93 7.281 1 91.56 362 VAL A C 1
ATOM 2746 O O . VAL A 1 362 ? 19.578 6.867 7.031 1 91.56 362 VAL A O 1
ATOM 2749 N N . ILE A 1 363 ? 19.344 8.672 8.25 1 92 363 ILE A N 1
ATOM 2750 C CA . ILE A 1 363 ? 20.328 8.266 9.25 1 92 363 ILE A CA 1
ATOM 2751 C C . ILE A 1 363 ? 19.609 7.766 10.508 1 92 363 ILE A C 1
ATOM 2753 O O . ILE A 1 363 ? 18.703 8.43 11.016 1 92 363 ILE A O 1
ATOM 2757 N N . LEU A 1 364 ? 20 6.586 10.969 1 91.81 364 LEU A N 1
ATOM 2758 C CA . LEU A 1 364 ? 19.359 5.961 12.117 1 91.81 364 LEU A CA 1
ATOM 2759 C C . LEU A 1 364 ? 20.375 5.734 13.242 1 91.81 364 LEU A C 1
ATOM 2761 O O . LEU A 1 364 ? 21.547 5.484 12.977 1 91.81 364 LEU A O 1
ATOM 2765 N N . GLN A 1 365 ? 19.953 5.953 14.406 1 90.31 365 GLN A N 1
ATOM 2766 C CA . GLN A 1 365 ? 20.672 5.578 15.617 1 90.31 365 GLN A CA 1
ATOM 2767 C C . GLN A 1 365 ? 19.75 4.891 16.609 1 90.31 365 GLN A C 1
ATOM 2769 O O . GLN A 1 365 ? 18.703 5.445 17 1 90.31 365 GLN A O 1
ATOM 2774 N N . ASP A 1 366 ? 20.062 3.686 17.031 1 88.25 366 ASP A N 1
ATOM 2775 C CA . ASP A 1 366 ? 19.234 2.906 17.938 1 88.25 366 ASP A CA 1
ATOM 2776 C C . ASP A 1 366 ? 17.797 2.795 17.438 1 88.25 366 ASP A C 1
ATOM 2778 O O . ASP A 1 366 ? 16.844 3.059 18.172 1 88.25 366 ASP A O 1
ATOM 2782 N N . ASN A 1 367 ? 17.641 2.646 16.188 1 86.94 367 ASN A N 1
ATOM 2783 C CA . ASN A 1 367 ? 16.391 2.424 15.477 1 86.94 367 ASN A CA 1
ATOM 2784 C C . ASN A 1 367 ? 15.523 3.68 15.469 1 86.94 367 ASN A C 1
ATOM 2786 O O . ASN A 1 367 ? 14.297 3.594 15.328 1 86.94 367 ASN A O 1
ATOM 2790 N N . LYS A 1 368 ? 16.141 4.84 15.672 1 89.81 368 LYS A N 1
ATOM 2791 C CA . LYS A 1 368 ? 15.438 6.121 15.602 1 89.81 368 LYS A CA 1
ATOM 2792 C C . LYS A 1 368 ? 16.047 7.012 14.516 1 89.81 368 LYS A C 1
ATOM 2794 O O . LYS A 1 368 ? 17.25 7.008 14.312 1 89.81 368 LYS A O 1
ATOM 2799 N N . VAL A 1 369 ? 15.148 7.711 13.828 1 88.44 369 VAL A N 1
ATOM 2800 C CA . VAL A 1 369 ? 15.633 8.656 12.828 1 88.44 369 VAL A CA 1
ATOM 2801 C C . VAL A 1 369 ? 16.328 9.828 13.516 1 88.44 369 VAL A C 1
ATOM 2803 O O . VAL A 1 369 ? 15.758 10.477 14.391 1 88.44 369 VAL A O 1
ATOM 2806 N N . VAL A 1 370 ? 17.562 10.117 13.195 1 89.12 370 VAL A N 1
ATOM 2807 C CA . VAL A 1 370 ? 18.281 11.227 13.812 1 89.12 370 VAL A CA 1
ATOM 2808 C C . VAL A 1 370 ? 18.641 12.266 12.742 1 89.12 370 VAL A C 1
ATOM 2810 O O . VAL A 1 370 ? 19.047 13.383 13.07 1 89.12 370 VAL A O 1
ATOM 2813 N N . GLY A 1 371 ? 18.453 11.883 11.492 1 88.81 371 GLY A N 1
ATOM 2814 C CA . GLY A 1 371 ? 18.734 12.805 10.406 1 88.81 371 GLY A CA 1
ATOM 2815 C C . GLY A 1 371 ? 18.125 12.367 9.078 1 88.81 371 GLY A C 1
ATOM 2816 O O . GLY A 1 371 ? 17.875 11.18 8.875 1 88.81 371 GLY A O 1
ATOM 2817 N N . GLY A 1 372 ? 17.906 13.258 8.219 1 89.81 372 GLY A N 1
ATOM 2818 C CA . GLY A 1 372 ? 17.375 12.977 6.895 1 89.81 372 GLY A CA 1
ATOM 2819 C C . GLY A 1 372 ? 17.828 13.992 5.855 1 89.81 372 GLY A C 1
ATOM 2820 O O . GLY A 1 372 ? 17.953 15.18 6.152 1 89.81 372 GLY A O 1
ATOM 2821 N N . LEU A 1 373 ? 18.109 13.516 4.695 1 92.06 373 LEU A N 1
ATOM 2822 C CA . LEU A 1 373 ? 18.453 14.328 3.535 1 92.06 373 LEU A CA 1
ATOM 2823 C C . LEU A 1 373 ? 17.703 13.852 2.295 1 92.06 373 LEU A C 1
ATOM 2825 O O . LEU A 1 373 ? 17.781 12.68 1.93 1 92.06 373 LEU A O 1
ATOM 2829 N N . LEU A 1 374 ? 16.891 14.68 1.765 1 88.62 374 LEU A N 1
ATOM 2830 C CA . LEU A 1 374 ? 16.125 14.375 0.565 1 88.62 374 LEU A CA 1
ATOM 2831 C C . LEU A 1 374 ? 16.438 15.367 -0.553 1 88.62 374 LEU A C 1
ATOM 2833 O O . LEU A 1 374 ? 16.438 16.578 -0.334 1 88.62 374 LEU A O 1
ATOM 2837 N N . TYR A 1 375 ? 16.781 14.891 -1.688 1 90.81 375 TYR A N 1
ATOM 2838 C CA . TYR A 1 375 ? 17.094 15.656 -2.887 1 90.81 375 TYR A CA 1
ATOM 2839 C C . TYR A 1 375 ? 16.156 15.273 -4.035 1 90.81 375 TYR A C 1
ATOM 2841 O O . TYR A 1 375 ? 16.078 14.102 -4.41 1 90.81 375 TYR A O 1
ATOM 2849 N N . GLY A 1 376 ? 15.43 16.234 -4.633 1 85.19 376 GLY A N 1
ATOM 2850 C CA . GLY A 1 376 ? 14.539 16.016 -5.766 1 85.19 376 GLY A CA 1
ATOM 2851 C C . GLY A 1 376 ? 13.117 15.688 -5.352 1 85.19 376 GLY A C 1
ATOM 2852 O O . GLY A 1 376 ? 12.18 16.375 -5.762 1 85.19 376 GLY A O 1
ATOM 2853 N N . ASP A 1 377 ? 12.977 14.609 -4.621 1 80.25 377 ASP A N 1
ATOM 2854 C CA . ASP A 1 377 ? 11.695 14.219 -4.027 1 80.25 377 ASP A CA 1
ATOM 2855 C C . ASP A 1 377 ? 11.734 14.367 -2.508 1 80.25 377 ASP A C 1
ATOM 2857 O O . ASP A 1 377 ? 12.328 13.531 -1.814 1 80.25 377 ASP A O 1
ATOM 2861 N N . THR A 1 378 ? 11.094 15.414 -2.039 1 76.88 378 THR A N 1
ATOM 2862 C CA . THR A 1 378 ? 11.156 15.703 -0.609 1 76.88 378 THR A CA 1
ATOM 2863 C C . THR A 1 378 ? 9.828 15.367 0.068 1 76.88 378 THR A C 1
ATOM 2865 O O . THR A 1 378 ? 9.555 15.836 1.175 1 76.88 378 THR A O 1
ATOM 2868 N N . SER A 1 379 ? 8.984 14.547 -0.611 1 64 379 SER A N 1
ATOM 2869 C CA . SER A 1 379 ? 7.605 14.312 -0.199 1 64 379 SER A CA 1
ATOM 2870 C C . SER A 1 379 ? 7.543 13.672 1.184 1 64 379 SER A C 1
ATOM 2872 O O . SER A 1 379 ? 6.602 13.906 1.943 1 64 379 SER A O 1
ATOM 2874 N N . ILE A 1 380 ? 8.625 12.953 1.603 1 72.25 380 ILE A N 1
ATOM 2875 C CA . ILE A 1 380 ? 8.562 12.227 2.865 1 72.25 380 ILE A CA 1
ATOM 2876 C C . ILE A 1 380 ? 9.219 13.047 3.969 1 72.25 380 ILE A C 1
ATOM 2878 O O . ILE A 1 380 ? 9.289 12.609 5.121 1 72.25 380 ILE A O 1
ATOM 2882 N N . GLY A 1 381 ? 9.688 14.203 3.613 1 74.5 381 GLY A N 1
ATOM 2883 C CA . GLY A 1 381 ? 10.445 15.047 4.516 1 74.5 381 GLY A CA 1
ATOM 2884 C C . GLY A 1 381 ? 9.719 15.344 5.816 1 74.5 381 GLY A C 1
ATOM 2885 O O . GLY A 1 381 ? 10.242 15.062 6.898 1 74.5 381 GLY A O 1
ATOM 2886 N N . PRO A 1 382 ? 8.539 15.859 5.688 1 62.59 382 PRO A N 1
ATOM 2887 C CA . PRO A 1 382 ? 7.797 16.172 6.91 1 62.59 382 PRO A CA 1
ATOM 2888 C C . PRO A 1 382 ? 7.586 14.938 7.793 1 62.59 382 PRO A C 1
ATOM 2890 O O . PRO A 1 382 ? 7.695 15.031 9.023 1 62.59 382 PRO A O 1
ATOM 2893 N N . TRP A 1 383 ? 7.301 13.789 7.18 1 65.69 383 TRP A N 1
ATOM 2894 C CA . TRP A 1 383 ? 7.117 12.547 7.91 1 65.69 383 TRP A CA 1
ATOM 2895 C C . TRP A 1 383 ? 8.406 12.133 8.617 1 65.69 383 TRP A C 1
ATOM 2897 O O . TRP A 1 383 ? 8.383 11.766 9.797 1 65.69 383 TRP A O 1
ATOM 2907 N N . LEU A 1 384 ? 9.562 12.211 7.98 1 76.06 384 LEU A N 1
ATOM 2908 C CA . LEU A 1 384 ? 10.859 11.891 8.562 1 76.06 384 LEU A CA 1
ATOM 2909 C C . LEU A 1 384 ? 11.156 12.797 9.75 1 76.06 384 LEU A C 1
ATOM 2911 O O . LEU A 1 384 ? 11.656 12.336 10.781 1 76.06 384 LEU A O 1
ATOM 2915 N N . PHE A 1 385 ? 10.805 14.07 9.562 1 74.31 385 PHE A N 1
ATOM 2916 C CA . PHE A 1 385 ? 11.07 15.047 10.617 1 74.31 385 PHE A CA 1
ATOM 2917 C C . PHE A 1 385 ? 10.219 14.75 11.852 1 74.31 385 PHE A C 1
ATOM 2919 O O . PHE A 1 385 ? 10.695 14.867 12.977 1 74.31 385 PHE A O 1
ATOM 2926 N N . GLN A 1 386 ? 9.008 14.328 11.617 1 65.56 386 GLN A N 1
ATOM 2927 C CA . GLN A 1 386 ? 8.133 13.961 12.727 1 65.56 386 GLN A CA 1
ATOM 2928 C C . GLN A 1 386 ? 8.672 12.742 13.469 1 65.56 386 GLN A C 1
ATOM 2930 O O . GLN A 1 386 ? 8.656 12.703 14.703 1 65.56 386 GLN A O 1
ATOM 2935 N N . LEU A 1 387 ? 9.094 11.719 12.742 1 73.38 387 LEU A N 1
ATOM 2936 C CA . LEU A 1 387 ? 9.695 10.539 13.352 1 73.38 387 LEU A CA 1
ATOM 2937 C C . LEU A 1 387 ? 10.891 10.93 14.227 1 73.38 387 LEU A C 1
ATOM 2939 O O . LEU A 1 387 ? 11.078 10.367 15.312 1 73.38 387 LEU A O 1
ATOM 2943 N N . MET A 1 388 ? 11.711 11.867 13.75 1 77.5 388 MET A N 1
ATOM 2944 C CA . MET A 1 388 ? 12.906 12.336 14.445 1 77.5 388 MET A CA 1
ATOM 2945 C C . MET A 1 388 ? 12.531 13.047 15.742 1 77.5 388 MET A C 1
ATOM 2947 O O . MET A 1 388 ? 13.109 12.773 16.797 1 77.5 388 MET A O 1
ATOM 2951 N N . ARG A 1 389 ? 11.57 13.867 15.609 1 66.06 389 ARG A N 1
ATOM 2952 C CA . ARG A 1 389 ? 11.141 14.664 16.75 1 66.06 389 ARG A CA 1
ATOM 2953 C C . ARG A 1 389 ? 10.531 13.781 17.844 1 66.06 389 ARG A C 1
ATOM 2955 O O . ARG A 1 389 ? 10.781 13.984 19.031 1 66.06 389 ARG A O 1
ATOM 2962 N N . ASP A 1 390 ? 9.797 12.75 17.344 1 63.69 390 ASP A N 1
ATOM 2963 C CA . ASP A 1 390 ? 9.094 11.867 18.266 1 63.69 390 ASP A CA 1
ATOM 2964 C C . ASP A 1 390 ? 10.023 10.797 18.828 1 63.69 390 ASP A C 1
ATOM 2966 O O . ASP A 1 390 ? 9.695 10.125 19.797 1 63.69 390 ASP A O 1
ATOM 2970 N N . GLY A 1 391 ? 11.062 10.773 18.219 1 76.06 391 GLY A N 1
ATOM 2971 C CA . GLY A 1 391 ? 11.938 9.672 18.594 1 76.06 391 GLY A CA 1
ATOM 2972 C C . GLY A 1 391 ? 11.312 8.305 18.359 1 76.06 391 GLY A C 1
ATOM 2973 O O . GLY A 1 391 ? 11.461 7.402 19.188 1 76.06 391 GLY A O 1
ATOM 2974 N N . THR A 1 392 ? 10.586 8.203 17.297 1 72.25 392 THR A N 1
ATOM 2975 C CA . THR A 1 392 ? 9.828 6.992 17 1 72.25 392 THR A CA 1
ATOM 2976 C C . THR A 1 392 ? 10.766 5.836 16.656 1 72.25 392 THR A C 1
ATOM 2978 O O . THR A 1 392 ? 11.727 6.016 15.898 1 72.25 392 THR A O 1
ATOM 2981 N N . ASP A 1 393 ? 10.57 4.746 17.297 1 81.88 393 ASP A N 1
ATOM 2982 C CA . ASP A 1 393 ? 11.266 3.529 16.875 1 81.88 393 ASP A CA 1
ATOM 2983 C C . ASP A 1 393 ? 10.781 3.057 15.516 1 81.88 393 ASP A C 1
ATOM 2985 O O . ASP A 1 393 ? 9.602 2.734 15.344 1 81.88 393 ASP A O 1
ATOM 2989 N N . VAL A 1 394 ? 11.719 3.053 14.523 1 80.12 394 VAL A N 1
ATOM 2990 C CA . VAL A 1 394 ? 11.297 2.816 13.148 1 80.12 394 VAL A CA 1
ATOM 2991 C C . VAL A 1 394 ? 11.602 1.371 12.758 1 80.12 394 VAL A C 1
ATOM 2993 O O . VAL A 1 394 ? 11.492 1.002 11.586 1 80.12 394 VAL A O 1
ATOM 2996 N N . SER A 1 395 ? 11.914 0.495 13.695 1 75.5 395 SER A N 1
ATOM 2997 C CA . SER A 1 395 ? 12.32 -0.879 13.414 1 75.5 395 SER A CA 1
ATOM 2998 C C . SER A 1 395 ? 11.234 -1.619 12.633 1 75.5 395 SER A C 1
ATOM 3000 O O . SER A 1 395 ? 11.539 -2.43 11.758 1 75.5 395 SER A O 1
ATOM 3002 N N . ALA A 1 396 ? 10.031 -1.22 12.867 1 58.28 396 ALA A N 1
ATOM 3003 C CA . ALA A 1 396 ? 8.906 -1.946 12.289 1 58.28 396 ALA A CA 1
ATOM 3004 C C . ALA A 1 396 ? 8.742 -1.627 10.805 1 58.28 396 ALA A C 1
ATOM 3006 O O . ALA A 1 396 ? 8.172 -2.416 10.055 1 58.28 396 ALA A O 1
ATOM 3007 N N . PHE A 1 397 ? 9.203 -0.443 10.352 1 61.41 397 PHE A N 1
ATOM 3008 C CA . PHE A 1 397 ? 9 -0.056 8.961 1 61.41 397 PHE A CA 1
ATOM 3009 C C . PHE A 1 397 ? 10.281 0.503 8.359 1 61.41 397 PHE A C 1
ATOM 3011 O O . PHE A 1 397 ? 10.242 1.302 7.422 1 61.41 397 PHE A O 1
ATOM 3018 N N . ARG A 1 398 ? 11.414 0.116 8.812 1 77 398 ARG A N 1
ATOM 3019 C CA . ARG A 1 398 ? 12.727 0.578 8.367 1 77 398 ARG A CA 1
ATOM 3020 C C . ARG A 1 398 ? 12.922 0.323 6.879 1 77 398 ARG A C 1
ATOM 3022 O O . ARG A 1 398 ? 13.469 1.167 6.164 1 77 398 ARG A O 1
ATOM 3029 N N . ASP A 1 399 ? 12.344 -0.787 6.406 1 69.81 399 ASP A N 1
ATOM 3030 C CA . ASP A 1 399 ? 12.562 -1.205 5.023 1 69.81 399 ASP A CA 1
ATOM 3031 C C . ASP A 1 399 ? 11.852 -0.272 4.047 1 69.81 399 ASP A C 1
ATOM 3033 O O . ASP A 1 399 ? 12.203 -0.212 2.867 1 69.81 399 ASP A O 1
ATOM 3037 N N . ASN A 1 400 ? 10.867 0.444 4.562 1 64.56 400 ASN A N 1
ATOM 3038 C CA . ASN A 1 400 ? 10.078 1.314 3.701 1 64.56 400 ASN A CA 1
ATOM 3039 C C . ASN A 1 400 ? 10.266 2.785 4.059 1 64.56 400 ASN A C 1
ATOM 3041 O O . ASN A 1 400 ? 9.531 3.648 3.574 1 64.56 400 ASN A O 1
ATOM 3045 N N . ILE A 1 401 ? 11.242 3.035 4.867 1 77.31 401 ILE A N 1
ATOM 3046 C CA . ILE A 1 401 ? 11.328 4.355 5.484 1 77.31 401 ILE A CA 1
ATOM 3047 C C . ILE A 1 401 ? 11.594 5.41 4.41 1 77.31 401 ILE A C 1
ATOM 3049 O O . ILE A 1 401 ? 11.086 6.531 4.496 1 77.31 401 ILE A O 1
ATOM 3053 N N . VAL A 1 402 ? 12.328 5.043 3.307 1 80.56 402 VAL A N 1
ATOM 3054 C CA . VAL A 1 402 ? 12.68 6.039 2.299 1 80.56 402 VAL A CA 1
ATOM 3055 C C . VAL A 1 402 ? 11.516 6.227 1.329 1 80.56 402 VAL A C 1
ATOM 3057 O O . VAL A 1 402 ? 11.5 7.18 0.548 1 80.56 402 VAL A O 1
ATOM 3060 N N . PHE A 1 403 ? 10.531 5.461 1.408 1 64 403 PHE A N 1
ATOM 3061 C CA . PHE A 1 403 ? 9.406 5.559 0.493 1 64 403 PHE A CA 1
ATOM 3062 C C . PHE A 1 403 ? 8.25 6.324 1.134 1 64 403 PHE A C 1
ATOM 3064 O O . PHE A 1 403 ? 7.355 6.805 0.438 1 64 403 PHE A O 1
ATOM 3071 N N . GLY A 1 404 ? 8.336 6.551 2.271 1 58.88 404 GLY A N 1
ATOM 3072 C CA . GLY A 1 404 ? 7.309 7.355 2.912 1 58.88 404 GLY A CA 1
ATOM 3073 C C . GLY A 1 404 ? 6.168 6.527 3.477 1 58.88 404 GLY A C 1
ATOM 3074 O O . GLY A 1 404 ? 6.223 5.297 3.467 1 58.88 404 GLY A O 1
ATOM 3075 N N . GLU A 1 405 ? 5.184 7.164 4.039 1 46.78 405 GLU A N 1
ATOM 3076 C CA . GLU A 1 405 ? 4.047 6.578 4.742 1 46.78 405 GLU A CA 1
ATOM 3077 C C . GLU A 1 405 ? 3.131 5.824 3.781 1 46.78 405 GLU A C 1
ATOM 3079 O O . GLU A 1 405 ? 2.5 4.836 4.164 1 46.78 405 GLU A O 1
ATOM 3084 N N . THR A 1 406 ? 2.832 6.449 2.562 1 42.72 406 THR A N 1
ATOM 3085 C CA . THR A 1 406 ? 1.813 5.914 1.666 1 42.72 406 THR A CA 1
ATOM 3086 C C . THR A 1 406 ? 2.051 4.43 1.398 1 42.72 406 THR A C 1
ATOM 3088 O O . THR A 1 406 ? 1.101 3.668 1.216 1 42.72 406 THR A O 1
ATOM 3091 N N . HIS A 1 407 ? 3.273 4.16 1.017 1 40.53 407 HIS A N 1
ATOM 3092 C CA . HIS A 1 407 ? 3.418 2.764 0.626 1 40.53 407 HIS A CA 1
ATOM 3093 C C . HIS A 1 407 ? 3.158 1.831 1.805 1 40.53 407 HIS A C 1
ATOM 3095 O O . HIS A 1 407 ? 3.24 0.609 1.665 1 40.53 407 HIS A O 1
ATOM 3101 N N . LEU A 1 408 ? 3.08 2.484 2.912 1 33.75 408 LEU A N 1
ATOM 3102 C CA . LEU A 1 408 ? 2.59 1.641 3.996 1 33.75 408 LEU A CA 1
ATOM 3103 C C . LEU A 1 408 ? 1.084 1.428 3.883 1 33.75 408 LEU A C 1
ATOM 3105 O O . LEU A 1 408 ? 0.45 0.934 4.816 1 33.75 408 LEU A O 1
ATOM 3109 N N . GLY A 1 409 ? 0.596 1.089 2.688 1 31.97 409 GLY A N 1
ATOM 3110 C CA . GLY A 1 409 ? -0.737 0.602 2.371 1 31.97 409 GLY A CA 1
ATOM 3111 C C . GLY A 1 409 ? -1.791 1.692 2.395 1 31.97 409 GLY A C 1
ATOM 3112 O O . GLY A 1 409 ? -2.986 1.405 2.496 1 31.97 409 GLY A O 1
ATOM 3113 N N . ASN A 1 410 ? -1.448 2.949 2.828 1 29.77 410 ASN A N 1
ATOM 3114 C CA . ASN A 1 410 ? -2.615 3.805 3.025 1 29.77 410 ASN A CA 1
ATOM 3115 C C . ASN A 1 410 ? -3.229 4.23 1.694 1 29.77 410 ASN A C 1
ATOM 3117 O O . ASN A 1 410 ? -2.51 4.445 0.715 1 29.77 410 ASN A O 1
ATOM 3121 N N . SER A 1 411 ? -4.398 4.031 1.363 1 28.5 411 SER A N 1
ATOM 3122 C CA . SER A 1 411 ? -5.254 4.445 0.258 1 28.5 411 SER A CA 1
ATOM 3123 C C . SER A 1 411 ? -4.812 5.793 -0.31 1 28.5 411 SER A C 1
ATOM 3125 O O . SER A 1 411 ? -3.953 6.461 0.264 1 28.5 411 SER A O 1
ATOM 3127 N N . GLY A 1 412 ? -5.758 6.484 -1.013 1 29.7 412 GLY A N 1
ATOM 3128 C CA . GLY A 1 412 ? -6 7.555 -1.964 1 29.7 412 GLY A CA 1
ATOM 3129 C C . GLY A 1 412 ? -5.246 8.828 -1.638 1 29.7 412 GLY A C 1
ATOM 3130 O O . GLY A 1 412 ? -5.109 9.711 -2.486 1 29.7 412 GLY A O 1
ATOM 3131 N N . HIS A 1 413 ? -5.414 9.234 -0.399 1 29.33 413 HIS A N 1
ATOM 3132 C CA . HIS A 1 413 ? -5.039 10.625 -0.184 1 29.33 413 HIS A CA 1
ATOM 3133 C C . HIS A 1 413 ? -3.541 10.758 0.079 1 29.33 413 HIS A C 1
ATOM 3135 O O . HIS A 1 413 ? -3.059 11.844 0.415 1 29.33 413 HIS A O 1
ATOM 3141 N N . ALA A 1 414 ? -2.949 9.75 0.424 1 32.34 414 ALA A N 1
ATOM 3142 C CA . ALA A 1 414 ? -1.648 9.977 1.05 1 32.34 414 ALA A CA 1
ATOM 3143 C C . ALA A 1 414 ? -0.612 10.414 0.019 1 32.34 414 ALA A C 1
ATOM 3145 O O . ALA A 1 414 ? 0.584 10.461 0.314 1 32.34 414 ALA A O 1
ATOM 3146 N N . GLY A 1 415 ? -0.747 9.969 -1.177 1 32.5 415 GLY A N 1
ATOM 3147 C CA . GLY A 1 415 ? 0.487 10.273 -1.884 1 32.5 415 GLY A CA 1
ATOM 3148 C C . GLY A 1 415 ? 0.988 11.68 -1.626 1 32.5 415 GLY A C 1
ATOM 3149 O O . GLY A 1 415 ? 0.302 12.484 -0.988 1 32.5 415 GLY A O 1
ATOM 3150 N N . GLU A 1 416 ? 2.068 12.125 -2.424 1 34.91 416 GLU A N 1
ATOM 3151 C CA . GLU A 1 416 ? 2.859 13.336 -2.604 1 34.91 416 GLU A CA 1
ATOM 3152 C C . GLU A 1 416 ? 1.979 14.586 -2.555 1 34.91 416 GLU A C 1
ATOM 3154 O O . GLU A 1 416 ? 0.759 14.492 -2.701 1 34.91 416 GLU A O 1
ATOM 3159 N N . ASN A 1 417 ? 2.686 15.68 -2.127 1 40.69 417 ASN A N 1
ATOM 3160 C CA . ASN A 1 417 ? 2.326 17.078 -2.273 1 40.69 417 ASN A CA 1
ATOM 3161 C C . ASN A 1 417 ? 1.532 17.328 -3.555 1 40.69 417 ASN A C 1
ATOM 3163 O O . ASN A 1 417 ? 2.041 17.938 -4.5 1 40.69 417 ASN A O 1
ATOM 3167 N N . GLN A 1 418 ? 0.738 16.453 -3.865 1 46 418 GLN A N 1
ATOM 3168 C CA . GLN A 1 418 ? -0.093 16.5 -5.066 1 46 418 GLN A CA 1
ATOM 3169 C C . GLN A 1 418 ? -1.026 17.703 -5.039 1 46 418 GLN A C 1
ATOM 3171 O O . GLN A 1 418 ? -1.394 18.234 -6.09 1 46 418 GLN A O 1
ATOM 3176 N N . ALA A 1 419 ? -1.286 18.078 -3.748 1 55.44 419 ALA A N 1
ATOM 3177 C CA . ALA A 1 419 ? -2.25 19.172 -3.674 1 55.44 419 ALA A CA 1
ATOM 3178 C C . ALA A 1 419 ? -1.711 20.422 -4.359 1 55.44 419 ALA A C 1
ATOM 3180 O O . ALA A 1 419 ? -2.465 21.172 -4.988 1 55.44 419 ALA A O 1
ATOM 3181 N N . SER A 1 420 ? -0.325 20.578 -4.176 1 54.84 420 SER A N 1
ATOM 3182 C CA . SER A 1 420 ? 0.246 21.781 -4.77 1 54.84 420 SER A CA 1
ATOM 3183 C C . SER A 1 420 ? 0.204 21.719 -6.293 1 54.84 420 SER A C 1
ATOM 3185 O O . SER A 1 420 ? 0.18 22.75 -6.961 1 54.84 420 SER A O 1
ATOM 3187 N N . ARG A 1 421 ? 0.081 20.578 -6.82 1 49.62 421 ARG A N 1
ATOM 3188 C CA . ARG A 1 421 ? 0.126 20.406 -8.266 1 49.62 421 ARG A CA 1
ATOM 3189 C C . ARG A 1 421 ? -1.271 20.484 -8.875 1 49.62 421 ARG A C 1
ATOM 3191 O O . ARG A 1 421 ? -1.418 20.609 -10.094 1 49.62 421 ARG A O 1
ATOM 3198 N N . LEU A 1 422 ? -2.184 20.453 -7.91 1 62.47 422 LEU A N 1
ATOM 3199 C CA . LEU A 1 422 ? -3.551 20.562 -8.406 1 62.47 422 LEU A CA 1
ATOM 3200 C C . LEU A 1 422 ? -3.844 21.969 -8.898 1 62.47 422 LEU A C 1
ATOM 3202 O O . LEU A 1 422 ? -3.219 22.938 -8.438 1 62.47 422 LEU A O 1
ATOM 3206 N N . ALA A 1 423 ? -4.699 22.094 -9.984 1 64.38 423 ALA A N 1
ATOM 3207 C CA . ALA A 1 423 ? -5.137 23.406 -10.461 1 64.38 423 ALA A CA 1
ATOM 3208 C C . ALA A 1 423 ? -5.883 24.172 -9.367 1 64.38 423 ALA A C 1
ATOM 3210 O O . ALA A 1 423 ? -6.469 23.562 -8.469 1 64.38 423 ALA A O 1
ATOM 3211 N N . ASP A 1 424 ? -5.828 25.391 -9.328 1 70.38 424 ASP A N 1
ATOM 3212 C CA . ASP A 1 424 ? -6.496 26.234 -8.336 1 70.38 424 ASP A CA 1
ATOM 3213 C C . ASP A 1 424 ? -7.988 25.906 -8.266 1 70.38 424 ASP A C 1
ATOM 3215 O O . ASP A 1 424 ? -8.602 26.016 -7.195 1 70.38 424 ASP A O 1
ATOM 3219 N N . GLY A 1 425 ? -8.516 25.547 -9.43 1 70.94 425 GLY A N 1
ATOM 3220 C CA . GLY A 1 425 ? -9.938 25.25 -9.492 1 70.94 425 GLY A CA 1
ATOM 3221 C C . GLY A 1 425 ? -10.266 23.844 -9.023 1 70.94 425 GLY A C 1
ATOM 3222 O O . GLY A 1 425 ? -11.438 23.484 -8.898 1 70.94 425 GLY A O 1
ATOM 3223 N N . ALA A 1 426 ? -9.258 23.109 -8.703 1 74.44 426 ALA A N 1
ATOM 3224 C CA . ALA A 1 426 ? -9.484 21.734 -8.266 1 74.44 426 ALA A CA 1
ATOM 3225 C C . ALA A 1 426 ? -10.227 21.688 -6.93 1 74.44 426 ALA A C 1
ATOM 3227 O O . ALA A 1 426 ? -9.859 22.406 -5.992 1 74.44 426 ALA A O 1
ATOM 3228 N N . GLU A 1 427 ? -11.289 20.922 -6.91 1 74.56 427 GLU A N 1
ATOM 3229 C CA . GLU A 1 427 ? -12.047 20.75 -5.676 1 74.56 427 GLU A CA 1
ATOM 3230 C C . GLU A 1 427 ? -11.281 19.906 -4.668 1 74.56 427 GLU A C 1
ATOM 3232 O O . GLU A 1 427 ? -10.969 18.734 -4.934 1 74.56 427 GLU A O 1
ATOM 3237 N N . ILE A 1 428 ? -10.984 20.5 -3.543 1 75.81 428 ILE A N 1
ATOM 3238 C CA . ILE A 1 428 ? -10.234 19.828 -2.484 1 75.81 428 ILE A CA 1
ATOM 3239 C C . ILE A 1 428 ? -11.203 19.188 -1.486 1 75.81 428 ILE A C 1
ATOM 3241 O O . ILE A 1 428 ? -11.031 18.031 -1.098 1 75.81 428 ILE A O 1
ATOM 3245 N N . CYS A 1 429 ? -12.203 20 -1.081 1 77.19 429 CYS A N 1
ATOM 3246 C CA . CYS A 1 429 ? -13.234 19.5 -0.167 1 77.19 429 CYS A CA 1
ATOM 3247 C C . CYS A 1 429 ? -14.531 19.219 -0.909 1 77.19 429 CYS A C 1
ATOM 3249 O O . CYS A 1 429 ? -15.289 20.141 -1.221 1 77.19 429 CYS A O 1
ATOM 3251 N N . GLY A 1 430 ? -14.805 18.031 -1.073 1 68.62 430 GLY A N 1
ATOM 3252 C CA . GLY A 1 430 ? -15.977 17.625 -1.837 1 68.62 430 GLY A CA 1
ATOM 3253 C C . GLY A 1 430 ? -17.281 17.844 -1.09 1 68.62 430 GLY A C 1
ATOM 3254 O O . GLY A 1 430 ? -18.328 18.062 -1.704 1 68.62 430 GLY A O 1
ATOM 3255 N N . CYS A 1 431 ? -17.266 17.797 0.207 1 70.62 431 CYS A N 1
ATOM 3256 C CA . CYS A 1 431 ? -18.453 18 1.018 1 70.62 431 CYS A CA 1
ATOM 3257 C C . CYS A 1 431 ? -18.938 19.453 0.956 1 70.62 431 CYS A C 1
ATOM 3259 O O . CYS A 1 431 ? -20.141 19.703 0.91 1 70.62 431 CYS A O 1
ATOM 3261 N N . ASN A 1 432 ? -17.906 20.406 0.985 1 73.88 432 ASN A N 1
ATOM 3262 C CA . ASN A 1 432 ? -18.25 21.828 1.093 1 73.88 432 ASN A CA 1
ATOM 3263 C C . ASN A 1 432 ? -17.938 22.578 -0.2 1 73.88 432 ASN A C 1
ATOM 3265 O O . ASN A 1 432 ? -18.141 23.781 -0.282 1 73.88 432 ASN A O 1
ATOM 3269 N N . GLY A 1 433 ? -17.453 21.844 -1.19 1 72.25 433 GLY A N 1
ATOM 3270 C CA . GLY A 1 433 ? -17.188 22.438 -2.49 1 72.25 433 GLY A CA 1
ATOM 3271 C C . GLY A 1 433 ? -16.109 23.5 -2.449 1 72.25 433 GLY A C 1
ATOM 3272 O O . GLY A 1 433 ? -16.266 24.578 -3.016 1 72.25 433 GLY A O 1
ATOM 3273 N N . VAL A 1 434 ? -15.055 23.328 -1.706 1 80.56 434 VAL A N 1
ATOM 3274 C CA . VAL A 1 434 ? -13.977 24.297 -1.579 1 80.56 434 VAL A CA 1
ATOM 3275 C C . VAL A 1 434 ? -12.836 23.938 -2.533 1 80.56 434 VAL A C 1
ATOM 3277 O O . VAL A 1 434 ? -12.359 22.797 -2.537 1 80.56 434 VAL A O 1
ATOM 3280 N N . ALA A 1 435 ? -12.445 24.844 -3.33 1 80.94 435 ALA A N 1
ATOM 3281 C CA . ALA A 1 435 ? -11.383 24.625 -4.309 1 80.94 435 ALA A CA 1
ATOM 3282 C C . ALA A 1 435 ? -10.008 24.938 -3.711 1 80.94 435 ALA A C 1
ATOM 3284 O O . ALA A 1 435 ? -9.914 25.656 -2.713 1 80.94 435 ALA A O 1
ATOM 3285 N N . LYS A 1 436 ? -8.992 24.438 -4.355 1 82.44 436 LYS A N 1
ATOM 3286 C CA . LYS A 1 436 ? -7.625 24.688 -3.918 1 82.44 436 LYS A CA 1
ATOM 3287 C C . LYS A 1 436 ? -7.34 26.172 -3.82 1 82.44 436 LYS A C 1
ATOM 3289 O O . LYS A 1 436 ? -6.801 26.656 -2.816 1 82.44 436 LYS A O 1
ATOM 3294 N N . GLY A 1 437 ? -7.711 26.906 -4.863 1 79.25 437 GLY A N 1
ATOM 3295 C CA . GLY A 1 437 ? -7.441 28.328 -4.922 1 79.25 437 GLY A CA 1
ATOM 3296 C C . GLY A 1 437 ? -8.031 29.094 -3.75 1 79.25 437 GLY A C 1
ATOM 3297 O O . GLY A 1 437 ? -7.406 30.031 -3.236 1 79.25 437 GLY A O 1
ATOM 3298 N N . SER A 1 438 ? -9.227 28.656 -3.32 1 84.94 438 SER A N 1
ATOM 3299 C CA . SER A 1 438 ? -9.883 29.312 -2.195 1 84.94 438 SER A CA 1
ATOM 3300 C C . SER A 1 438 ? -9.117 29.078 -0.895 1 84.94 438 SER A C 1
ATOM 3302 O O . SER A 1 438 ? -9 29.984 -0.068 1 84.94 438 SER A O 1
ATOM 3304 N N . ILE A 1 439 ? -8.609 27.891 -0.807 1 86.94 439 ILE A N 1
ATOM 3305 C CA . ILE A 1 439 ? -7.879 27.547 0.408 1 86.94 439 ILE A CA 1
ATOM 3306 C C . ILE A 1 439 ? -6.551 28.297 0.447 1 86.94 439 ILE A C 1
ATOM 3308 O O . ILE A 1 439 ? -6.215 28.922 1.456 1 86.94 439 ILE A O 1
ATOM 3312 N N . VAL A 1 440 ? -5.875 28.266 -0.666 1 80.69 440 VAL A N 1
ATOM 3313 C CA . VAL A 1 440 ? -4.578 28.938 -0.75 1 80.69 440 VAL A CA 1
ATOM 3314 C C . VAL A 1 440 ? -4.746 30.438 -0.527 1 80.69 440 VAL A C 1
ATOM 3316 O O . VAL A 1 440 ? -3.965 31.047 0.202 1 80.69 440 VAL A O 1
ATOM 3319 N N . ARG A 1 441 ? -5.816 31.016 -1.125 1 78.69 441 ARG A N 1
ATOM 3320 C CA . ARG A 1 441 ? -6.105 32.438 -0.946 1 78.69 441 ARG A CA 1
ATOM 3321 C C . ARG A 1 441 ? -6.398 32.75 0.516 1 78.69 441 ARG A C 1
ATOM 3323 O O . ARG A 1 441 ? -5.918 33.75 1.045 1 78.69 441 ARG A O 1
ATOM 3330 N N . ALA A 1 442 ? -7.172 31.891 1.123 1 81.88 442 ALA A N 1
ATOM 3331 C CA . ALA A 1 442 ? -7.504 32.094 2.529 1 81.88 442 ALA A CA 1
ATOM 3332 C C . ALA A 1 442 ? -6.254 32.062 3.402 1 81.88 442 ALA A C 1
ATOM 3334 O O . ALA A 1 442 ? -6.09 32.875 4.312 1 81.88 442 ALA A O 1
ATOM 3335 N N . ILE A 1 443 ? -5.434 31.141 3.094 1 76.88 443 ILE A N 1
ATOM 3336 C CA . ILE A 1 443 ? -4.203 30.984 3.859 1 76.88 443 ILE A CA 1
ATOM 3337 C C . ILE A 1 443 ? -3.346 32.25 3.713 1 76.88 443 ILE A C 1
ATOM 3339 O O . ILE A 1 443 ? -2.852 32.781 4.703 1 76.88 443 ILE A O 1
ATOM 3343 N N . ARG A 1 444 ? -3.252 32.75 2.516 1 68.56 444 ARG A N 1
ATOM 3344 C CA . ARG A 1 444 ? -2.373 33.875 2.217 1 68.56 444 ARG A CA 1
ATOM 3345 C C . ARG A 1 444 ? -2.98 35.188 2.699 1 68.56 444 ARG A C 1
ATOM 3347 O O . ARG A 1 444 ? -2.303 36 3.34 1 68.56 444 ARG A O 1
ATOM 3354 N N . GLU A 1 445 ? -4.309 35.281 2.383 1 68.75 445 GLU A N 1
ATOM 3355 C CA . GLU A 1 445 ? -4.949 36.562 2.627 1 68.75 445 GLU A CA 1
ATOM 3356 C C . GLU A 1 445 ? -5.355 36.719 4.09 1 68.75 445 GLU A C 1
ATOM 3358 O O . GLU A 1 445 ? -5.336 37.812 4.641 1 68.75 445 GLU A O 1
ATOM 3363 N N . GLN A 1 446 ? -5.738 35.625 4.684 1 68.44 446 GLN A N 1
ATOM 3364 C CA . GLN A 1 446 ? -6.227 35.719 6.059 1 68.44 446 GLN A CA 1
ATOM 3365 C C . GLN A 1 446 ? -5.16 35.25 7.047 1 68.44 446 GLN A C 1
ATOM 3367 O O . GLN A 1 446 ? -5.391 35.25 8.258 1 68.44 446 GLN A O 1
ATOM 3372 N N . GLY A 1 447 ? -4.062 34.938 6.504 1 62.06 447 GLY A N 1
ATOM 3373 C CA . GLY A 1 447 ? -2.957 34.5 7.355 1 62.06 447 GLY A CA 1
ATOM 3374 C C . GLY A 1 447 ? -3.277 33.281 8.195 1 62.06 447 GLY A C 1
ATOM 3375 O O . GLY A 1 447 ? -3.129 33.312 9.422 1 62.06 447 GLY A O 1
ATOM 3376 N N . LEU A 1 448 ? -3.768 32.219 7.547 1 71 448 LEU A N 1
ATOM 3377 C CA . LEU A 1 448 ? -4.109 30.984 8.25 1 71 448 LEU A CA 1
ATOM 3378 C C . LEU A 1 448 ? -2.893 30.078 8.367 1 71 448 LEU A C 1
ATOM 3380 O O . LEU A 1 448 ? -2.156 29.891 7.391 1 71 448 LEU A O 1
ATOM 3384 N N . PHE A 1 449 ? -2.648 29.562 9.547 1 62.44 449 PHE A N 1
ATOM 3385 C CA . PHE A 1 449 ? -1.422 28.797 9.727 1 62.44 449 PHE A CA 1
ATOM 3386 C C . PHE A 1 449 ? -1.732 27.375 10.227 1 62.44 449 PHE A C 1
ATOM 3388 O O . PHE A 1 449 ? -0.841 26.531 10.297 1 62.44 449 PHE A O 1
ATOM 3395 N N . THR A 1 450 ? -2.969 27.266 10.633 1 70.5 450 THR A N 1
ATOM 3396 C CA . THR A 1 450 ? -3.334 25.953 11.172 1 70.5 450 THR A CA 1
ATOM 3397 C C . THR A 1 450 ? -4.523 25.375 10.422 1 70.5 450 THR A C 1
ATOM 3399 O O . THR A 1 450 ? -5.277 26.109 9.773 1 70.5 450 THR A O 1
ATOM 3402 N N . LEU A 1 451 ? -4.613 24.047 10.508 1 76.94 451 LEU A N 1
ATOM 3403 C CA . LEU A 1 451 ? -5.746 23.344 9.906 1 76.94 451 LEU A CA 1
ATOM 3404 C C . LEU A 1 451 ? -7.066 23.891 10.445 1 76.94 451 LEU A C 1
ATOM 3406 O O . LEU A 1 451 ? -8.016 24.094 9.688 1 76.94 451 LEU A O 1
ATOM 3410 N N . GLU A 1 452 ? -7.098 24.219 11.734 1 74.81 452 GLU A N 1
ATOM 3411 C CA . GLU A 1 452 ? -8.305 24.734 12.375 1 74.81 452 GLU A CA 1
ATOM 3412 C C . GLU A 1 452 ? -8.703 26.094 11.82 1 74.81 452 GLU A C 1
ATOM 3414 O O . GLU A 1 452 ? -9.883 26.359 11.609 1 74.81 452 GLU A O 1
ATOM 3419 N N . GLU A 1 453 ? -7.688 26.891 11.594 1 74.31 453 GLU A N 1
ATOM 3420 C CA . GLU A 1 453 ? -7.957 28.203 11.016 1 74.31 453 GLU A CA 1
ATOM 3421 C C . GLU A 1 453 ? -8.516 28.078 9.602 1 74.31 453 GLU A C 1
ATOM 3423 O O . GLU A 1 453 ? -9.43 28.812 9.219 1 74.31 453 GLU A O 1
ATOM 3428 N N . VAL A 1 454 ? -8.008 27.125 8.898 1 83 454 VAL A N 1
ATOM 3429 C CA . VAL A 1 454 ? -8.484 26.922 7.539 1 83 454 VAL A CA 1
ATOM 3430 C C . VAL A 1 454 ? -9.922 26.406 7.57 1 83 454 VAL A C 1
ATOM 3432 O O . VAL A 1 454 ? -10.766 26.859 6.797 1 83 454 VAL A O 1
ATOM 3435 N N . ARG A 1 455 ? -10.211 25.516 8.461 1 81.5 455 ARG A N 1
ATOM 3436 C CA . ARG A 1 455 ? -11.555 24.984 8.641 1 81.5 455 ARG A CA 1
ATOM 3437 C C . ARG A 1 455 ? -12.555 26.094 8.922 1 81.5 455 ARG A C 1
ATOM 3439 O O . ARG A 1 455 ? -13.625 26.141 8.305 1 81.5 455 ARG A O 1
ATOM 3446 N N . LYS A 1 456 ? -12.188 26.969 9.766 1 76.94 456 LYS A N 1
ATOM 3447 C CA . LYS A 1 456 ? -13.062 28.062 10.188 1 76.94 456 LYS A CA 1
ATOM 3448 C C . LYS A 1 456 ? -13.289 29.047 9.047 1 76.94 456 LYS A C 1
ATOM 3450 O O . LYS A 1 456 ? -14.398 29.547 8.859 1 76.94 456 LYS A O 1
ATOM 3455 N N . CYS A 1 457 ? -12.281 29.203 8.297 1 78.81 457 CYS A N 1
ATOM 3456 C CA . CYS A 1 457 ? -12.312 30.266 7.289 1 78.81 457 CYS A CA 1
ATOM 3457 C C . CYS A 1 457 ? -12.922 29.766 5.988 1 78.81 457 CYS A C 1
ATOM 3459 O O . CYS A 1 457 ? -13.641 30.5 5.305 1 78.81 457 CYS A O 1
ATOM 3461 N N . THR A 1 458 ? -12.648 28.516 5.637 1 85.06 458 THR A N 1
ATOM 3462 C CA . THR A 1 458 ? -13.023 28.047 4.305 1 85.06 458 THR A CA 1
ATOM 3463 C C . THR A 1 458 ? -14.055 26.938 4.387 1 85.06 458 THR A C 1
ATOM 3465 O O . THR A 1 458 ? -14.688 26.594 3.387 1 85.06 458 THR A O 1
ATOM 3468 N N . LYS A 1 459 ? -14.203 26.312 5.543 1 78.81 459 LYS A N 1
ATOM 3469 C CA . LYS A 1 459 ? -15.07 25.172 5.801 1 78.81 459 LYS A CA 1
ATOM 3470 C C . LYS A 1 459 ? -14.477 23.891 5.207 1 78.81 459 LYS A C 1
ATOM 3472 O O . LYS A 1 459 ? -15.062 22.812 5.328 1 78.81 459 LYS A O 1
ATOM 3477 N N . ALA A 1 460 ? -13.305 24.047 4.582 1 84 460 ALA A N 1
ATOM 3478 C CA . ALA A 1 460 ? -12.617 22.859 4.113 1 84 460 ALA A CA 1
ATOM 3479 C C . ALA A 1 460 ? -12.195 21.969 5.285 1 84 460 ALA A C 1
ATOM 3481 O O . ALA A 1 460 ? -11.695 22.469 6.297 1 84 460 ALA A O 1
ATOM 3482 N N . SER A 1 461 ? -12.414 20.594 5.113 1 78 461 SER A N 1
ATOM 3483 C CA . SER A 1 461 ? -12.047 19.578 6.102 1 78 461 SER A CA 1
ATOM 3484 C C . SER A 1 461 ? -12.891 19.719 7.363 1 78 461 SER A C 1
ATOM 3486 O O . SER A 1 461 ? -12.547 19.156 8.406 1 78 461 SER A O 1
ATOM 3488 N N . ALA A 1 462 ? -13.984 20.5 7.297 1 71.38 462 ALA A N 1
ATOM 3489 C CA . ALA A 1 462 ? -14.773 20.75 8.5 1 71.38 462 ALA A CA 1
ATOM 3490 C C . ALA A 1 462 ? -15.945 19.781 8.602 1 71.38 462 ALA A C 1
ATOM 3492 O O . ALA A 1 462 ? -16.656 19.75 9.609 1 71.38 462 ALA A O 1
ATOM 3493 N N . SER A 1 463 ? -16.141 19.031 7.535 1 63.47 463 SER A N 1
ATOM 3494 C CA . SER A 1 463 ? -17.281 18.109 7.512 1 63.47 463 SER A CA 1
ATOM 3495 C C . SER A 1 463 ? -16.844 16.672 7.734 1 63.47 463 SER A C 1
ATOM 3497 O O . SER A 1 463 ? -16.609 16.25 8.875 1 63.47 463 SER A O 1
ATOM 3499 N N . CYS A 1 464 ? -16.453 16 6.605 1 62.31 464 CYS A N 1
ATOM 3500 C CA . CYS A 1 464 ? -16.125 14.586 6.766 1 62.31 464 CYS A CA 1
ATOM 3501 C C . CYS A 1 464 ? -14.648 14.406 7.109 1 62.31 464 CYS A C 1
ATOM 3503 O O . CYS A 1 464 ? -14.25 13.375 7.652 1 62.31 464 CYS A O 1
ATOM 3505 N N . GLY A 1 465 ? -13.789 15.406 6.781 1 61.53 465 GLY A N 1
ATOM 3506 C CA . GLY A 1 465 ? -12.375 15.383 7.121 1 61.53 465 GLY A CA 1
ATOM 3507 C C . GLY A 1 465 ? -11.539 14.594 6.133 1 61.53 465 GLY A C 1
ATOM 3508 O O . GLY A 1 465 ? -10.328 14.453 6.309 1 61.53 465 GLY A O 1
ATOM 3509 N N . SER A 1 466 ? -12.125 14.07 5.043 1 63.28 466 SER A N 1
ATOM 3510 C CA . SER A 1 466 ? -11.375 13.258 4.09 1 63.28 466 SER A CA 1
ATOM 3511 C C . SER A 1 466 ? -10.281 14.078 3.41 1 63.28 466 SER A C 1
ATOM 3513 O O . SER A 1 466 ? -9.234 13.531 3.039 1 63.28 466 SER A O 1
ATOM 3515 N N . CYS A 1 467 ? -10.438 15.352 3.289 1 71.5 467 CYS A N 1
ATOM 3516 C CA . CYS A 1 467 ? -9.492 16.188 2.57 1 71.5 467 CYS A CA 1
ATOM 3517 C C . CYS A 1 467 ? -8.477 16.812 3.523 1 71.5 467 CYS A C 1
ATOM 3519 O O . CYS A 1 467 ? -7.688 17.672 3.127 1 71.5 467 CYS A O 1
ATOM 3521 N N . THR A 1 468 ? -8.586 16.406 4.809 1 71.88 468 THR A N 1
ATOM 3522 C CA . THR A 1 468 ? -7.715 17 5.816 1 71.88 468 THR A CA 1
ATOM 3523 C C . THR A 1 468 ? -6.254 16.938 5.367 1 71.88 468 THR A C 1
ATOM 3525 O O . THR A 1 468 ? -5.535 17.938 5.445 1 71.88 468 THR A O 1
ATOM 3528 N N . GLY A 1 469 ? -5.836 15.773 4.871 1 68.69 469 GLY A N 1
ATOM 3529 C CA . GLY A 1 469 ? -4.461 15.633 4.41 1 68.69 469 GLY A CA 1
ATOM 3530 C C . GLY A 1 469 ? -4.098 16.609 3.311 1 68.69 469 GLY A C 1
ATOM 3531 O O . GLY A 1 469 ? -3.023 17.219 3.34 1 68.69 469 GLY A O 1
ATOM 3532 N N . LEU A 1 470 ? -5.012 16.75 2.359 1 70.75 470 LEU A N 1
ATOM 3533 C CA . LEU A 1 470 ? -4.773 17.672 1.249 1 70.75 470 LEU A CA 1
ATOM 3534 C C . LEU A 1 470 ? -4.691 19.109 1.741 1 70.75 470 LEU A C 1
ATOM 3536 O O . LEU A 1 470 ? -3.846 19.875 1.279 1 70.75 470 LEU A O 1
ATOM 3540 N N . VAL A 1 471 ? -5.59 19.453 2.688 1 80.19 471 VAL A N 1
ATOM 3541 C CA . VAL A 1 471 ? -5.594 20.812 3.229 1 80.19 471 VAL A CA 1
ATOM 3542 C C . VAL A 1 471 ? -4.289 21.078 3.98 1 80.19 471 VAL A C 1
ATOM 3544 O O . VAL A 1 471 ? -3.701 22.156 3.863 1 80.19 471 VAL A O 1
ATOM 3547 N N . GLU A 1 472 ? -3.941 20 4.707 1 73.19 472 GLU A N 1
ATOM 3548 C CA . GLU A 1 472 ? -2.68 20.125 5.43 1 73.19 472 GLU A CA 1
ATOM 3549 C C . GLU A 1 472 ? -1.508 20.297 4.465 1 73.19 472 GLU A C 1
ATOM 3551 O O . GLU A 1 472 ? -0.596 21.078 4.723 1 73.19 472 GLU A O 1
ATOM 3556 N N . GLN A 1 473 ? -1.596 19.547 3.393 1 68.19 473 GLN A N 1
ATOM 3557 C CA . GLN A 1 473 ? -0.567 19.688 2.369 1 68.19 473 GLN A CA 1
ATOM 3558 C C . GLN A 1 473 ? -0.55 21.109 1.801 1 68.19 473 GLN A C 1
ATOM 3560 O O . GLN A 1 473 ? 0.52 21.672 1.569 1 68.19 473 GLN A O 1
ATOM 3565 N N . LEU A 1 474 ? -1.724 21.609 1.579 1 74.94 474 LEU A N 1
ATOM 3566 C CA . LEU A 1 474 ? -1.833 22.953 1.029 1 74.94 474 LEU A CA 1
ATOM 3567 C C . LEU A 1 474 ? -1.313 23.984 2.02 1 74.94 474 LEU A C 1
ATOM 3569 O O . LEU A 1 474 ? -0.654 24.953 1.628 1 74.94 474 LEU A O 1
ATOM 3573 N N . LEU A 1 475 ? -1.646 23.734 3.236 1 73.69 475 LEU A N 1
ATOM 3574 C CA . LEU A 1 475 ? -1.131 24.609 4.281 1 73.69 475 LEU A CA 1
ATOM 3575 C C . LEU A 1 475 ? 0.394 24.594 4.301 1 73.69 475 LEU A C 1
ATOM 3577 O O . LEU A 1 475 ? 1.027 25.656 4.328 1 73.69 475 LEU A O 1
ATOM 3581 N N . ALA A 1 476 ? 0.917 23.391 4.262 1 64.69 476 ALA A N 1
ATOM 3582 C CA . ALA A 1 476 ? 2.367 23.219 4.289 1 64.69 476 ALA A CA 1
ATOM 3583 C C . ALA A 1 476 ? 3.016 23.859 3.062 1 64.69 476 ALA A C 1
ATOM 3585 O O . ALA A 1 476 ? 4.039 24.547 3.174 1 64.69 476 ALA A O 1
ATOM 3586 N N . SER A 1 477 ? 2.344 23.547 1.937 1 65.5 477 SER A N 1
ATOM 3587 C CA . SER A 1 477 ? 2.91 24.047 0.684 1 65.5 477 SER A CA 1
ATOM 3588 C C . SER A 1 477 ? 2.797 25.562 0.584 1 65.5 477 SER A C 1
ATOM 3590 O O . SER A 1 477 ? 3.684 26.219 0.036 1 65.5 477 SER A O 1
ATOM 3592 N N . THR A 1 478 ? 1.713 26.062 1.023 1 65.62 478 THR A N 1
ATOM 3593 C CA . THR A 1 478 ? 1.462 27.5 0.91 1 65.62 478 THR A CA 1
ATOM 3594 C C . THR A 1 478 ? 2.297 28.266 1.923 1 65.62 478 THR A C 1
ATOM 3596 O O . THR A 1 478 ? 2.807 29.359 1.617 1 65.62 478 THR A O 1
ATOM 3599 N N . LEU A 1 479 ? 2.371 27.609 3.078 1 59.06 479 LEU A N 1
ATOM 3600 C CA . LEU A 1 479 ? 3.066 28.312 4.148 1 59.06 479 LEU A CA 1
ATOM 3601 C C . LEU A 1 479 ? 4.555 28 4.133 1 59.06 479 LEU A C 1
ATOM 3603 O O . LEU A 1 479 ? 5.359 28.719 4.719 1 59.06 479 LEU A O 1
ATOM 3607 N N . GLY A 1 480 ? 4.816 26.844 3.311 1 45.88 480 GLY A N 1
ATOM 3608 C CA . GLY A 1 480 ? 6.207 26.422 3.285 1 45.88 480 GLY A CA 1
ATOM 3609 C C . GLY A 1 480 ? 6.754 26.094 4.66 1 45.88 480 GLY A C 1
ATOM 3610 O O . GLY A 1 480 ? 6.152 25.312 5.402 1 45.88 480 GLY A O 1
ATOM 3611 N N . GLY A 1 481 ? 7.852 26.625 5.031 1 43.16 481 GLY A N 1
ATOM 3612 C CA . GLY A 1 481 ? 8.547 26.422 6.289 1 43.16 481 GLY A CA 1
ATOM 3613 C C . GLY A 1 481 ? 7.773 26.922 7.492 1 43.16 481 GLY A C 1
ATOM 3614 O O . GLY A 1 481 ? 8.125 26.625 8.633 1 43.16 481 GLY A O 1
ATOM 3615 N N . PHE A 1 482 ? 6.734 27.656 7.172 1 39.28 482 PHE A N 1
ATOM 3616 C CA . PHE A 1 482 ? 5.965 28.266 8.25 1 39.28 482 PHE A CA 1
ATOM 3617 C C . PHE A 1 482 ? 4.879 27.328 8.742 1 39.28 482 PHE A C 1
ATOM 3619 O O . PHE A 1 482 ? 4.199 27.625 9.734 1 39.28 482 PHE A O 1
ATOM 3626 N N . TYR A 1 483 ? 4.742 26.266 8.008 1 48.94 483 TYR A N 1
ATOM 3627 C CA . TYR A 1 483 ? 3.725 25.312 8.445 1 48.94 483 TYR A CA 1
ATOM 3628 C C . TYR A 1 483 ? 4.145 24.625 9.734 1 48.94 483 TYR A C 1
ATOM 3630 O O . TYR A 1 483 ? 5.223 24.031 9.805 1 48.94 483 TYR A O 1
ATOM 3638 N N . ASP A 1 484 ? 3.699 25.109 10.859 1 41.19 484 ASP A N 1
ATOM 3639 C CA . ASP A 1 484 ? 3.938 24.469 12.148 1 41.19 484 ASP A CA 1
ATOM 3640 C C . ASP A 1 484 ? 3.129 23.188 12.281 1 41.19 484 ASP A C 1
ATOM 3642 O O . ASP A 1 484 ? 1.923 23.219 12.539 1 41.19 484 ASP A O 1
ATOM 3646 N N . SER A 1 485 ? 3.686 22.125 11.797 1 43.75 485 SER A N 1
ATOM 3647 C CA . SER A 1 485 ? 3.059 20.828 11.977 1 43.75 485 SER A CA 1
ATOM 3648 C C . SER A 1 485 ? 3.219 20.328 13.414 1 43.75 485 SER A C 1
ATOM 3650 O O . SER A 1 485 ? 2.895 19.188 13.719 1 43.75 485 SER A O 1
ATOM 3652 N N . SER A 1 486 ? 4.035 21.109 14.305 1 40.66 486 SER A N 1
ATOM 3653 C CA . SER A 1 486 ? 4.422 20.609 15.617 1 40.66 486 SER A CA 1
ATOM 3654 C C . SER A 1 486 ? 3.236 19.984 16.344 1 40.66 486 SER A C 1
ATOM 3656 O O . SER A 1 486 ? 2.158 20.578 16.406 1 40.66 486 SER A O 1
ATOM 3658 N N . PRO A 1 487 ? 3.455 18.797 16.516 1 41.41 487 PRO A N 1
ATOM 3659 C CA . PRO A 1 487 ? 2.404 18.172 17.312 1 41.41 487 PRO A CA 1
ATOM 3660 C C . PRO A 1 487 ? 2.266 18.812 18.703 1 41.41 487 PRO A C 1
ATOM 3662 O O . PRO A 1 487 ? 3.189 18.75 19.516 1 41.41 487 PRO A O 1
ATOM 3665 N N . LYS A 1 488 ? 2.01 20.016 18.922 1 44.56 488 LYS A N 1
ATOM 3666 C CA . LYS A 1 488 ? 1.522 20.453 20.234 1 44.56 488 LYS A CA 1
ATOM 3667 C C . LYS A 1 488 ? 0.63 19.391 20.875 1 44.56 488 LYS A C 1
ATOM 3669 O O . LYS A 1 488 ? 0.025 18.578 20.172 1 44.56 488 LYS A O 1
ATOM 3674 N N . LYS A 1 489 ? 0.933 19.109 22.141 1 57.75 489 LYS A N 1
ATOM 3675 C CA . LYS A 1 489 ? -0.108 18.469 22.938 1 57.75 489 LYS A CA 1
ATOM 3676 C C . LYS A 1 489 ? -1.498 18.875 22.453 1 57.75 489 LYS A C 1
ATOM 3678 O O . LYS A 1 489 ? -1.881 20.031 22.562 1 57.75 489 LYS A O 1
ATOM 3683 N N . LYS A 1 490 ? -1.976 17.922 21.703 1 69.5 490 LYS A N 1
ATOM 3684 C CA . LYS A 1 490 ? -3.287 18.297 21.172 1 69.5 490 LYS A CA 1
ATOM 3685 C C . LYS A 1 490 ? -4.355 18.219 22.266 1 69.5 490 LYS A C 1
ATOM 3687 O O . LYS A 1 490 ? -4.688 17.141 22.734 1 69.5 490 LYS A O 1
ATOM 3692 N N . ALA A 1 491 ? -4.652 19.406 22.812 1 82.12 491 ALA A N 1
ATOM 3693 C CA . ALA A 1 491 ? -5.746 19.453 23.781 1 82.12 491 ALA A CA 1
ATOM 3694 C C . ALA A 1 491 ? -7.035 18.906 23.188 1 82.12 491 ALA A C 1
ATOM 3696 O O . ALA A 1 491 ? -7.184 18.859 21.953 1 82.12 491 ALA A O 1
ATOM 3697 N N . LEU A 1 492 ? -7.926 18.375 24.031 1 89.56 492 LEU A N 1
ATOM 3698 C CA . LEU A 1 492 ? -9.211 17.859 23.578 1 89.56 492 LEU A CA 1
ATOM 3699 C C . LEU A 1 492 ? -9.953 18.922 22.75 1 89.56 492 LEU A C 1
ATOM 3701 O O . LEU A 1 492 ? -10.539 18.609 21.719 1 89.56 492 LEU A O 1
ATOM 3705 N N . CYS A 1 493 ? -9.992 20.141 23.25 1 86.75 493 CYS A N 1
ATOM 3706 C CA . CYS A 1 493 ? -10.633 21.266 22.578 1 86.75 493 CYS A CA 1
ATOM 3707 C C . CYS A 1 493 ? -10.148 22.594 23.156 1 86.75 493 CYS A C 1
ATOM 3709 O O . CYS A 1 493 ? -9.242 22.609 23.984 1 86.75 493 CYS A O 1
ATOM 3711 N N . GLY A 1 494 ? -10.781 23.734 22.75 1 81.06 494 GLY A N 1
ATOM 3712 C CA . GLY A 1 494 ? -10.406 25.062 23.219 1 81.06 494 GLY A CA 1
ATOM 3713 C C . GLY A 1 494 ? -10.805 25.328 24.656 1 81.06 494 GLY A C 1
ATOM 3714 O O . GLY A 1 494 ? -10.312 26.266 25.281 1 81.06 494 GLY A O 1
ATOM 3715 N N . CYS A 1 495 ? -11.586 24.406 25.297 1 89.69 495 CYS A N 1
ATOM 3716 C CA . CYS A 1 495 ? -12.109 24.609 26.641 1 89.69 495 CYS A CA 1
ATOM 3717 C C . CYS A 1 495 ? -11.102 24.156 27.688 1 89.69 495 CYS A C 1
ATOM 3719 O O . CYS A 1 495 ? -11.25 24.469 28.875 1 89.69 495 CYS A O 1
ATOM 3721 N N . THR A 1 496 ? -10.055 23.469 27.297 1 91.31 496 THR A N 1
ATOM 3722 C CA . THR A 1 496 ? -9.102 22.906 28.234 1 91.31 496 THR A CA 1
ATOM 3723 C C . THR A 1 496 ? -7.734 22.734 27.594 1 91.31 496 THR A C 1
ATOM 3725 O O . THR A 1 496 ? -7.609 22.828 26.359 1 91.31 496 THR A O 1
ATOM 3728 N N . ASP A 1 497 ? -6.758 22.562 28.406 1 86.38 497 ASP A N 1
ATOM 3729 C CA . ASP A 1 497 ? -5.422 22.266 27.891 1 86.38 497 ASP A CA 1
ATOM 3730 C C . ASP A 1 497 ? -5.109 20.766 28.031 1 86.38 497 ASP A C 1
ATOM 3732 O O . ASP A 1 497 ? -4.055 20.312 27.594 1 86.38 497 ASP A O 1
ATOM 3736 N N . PHE A 1 498 ? -6.055 20.062 28.609 1 91.81 498 PHE A N 1
ATOM 3737 C CA . PHE A 1 498 ? -5.824 18.641 28.859 1 91.81 498 PHE A CA 1
ATOM 3738 C C . PHE A 1 498 ? -6.062 17.828 27.594 1 91.81 498 PHE A C 1
ATOM 3740 O O . PHE A 1 498 ? -6.98 18.125 26.812 1 91.81 498 PHE A O 1
ATOM 3747 N N . THR A 1 499 ? -5.215 16.844 27.438 1 90.31 499 THR A N 1
ATOM 3748 C CA . THR A 1 499 ? -5.402 15.875 26.359 1 90.31 499 THR A CA 1
ATOM 3749 C C . THR A 1 499 ? -6.496 14.875 26.703 1 90.31 499 THR A C 1
ATOM 3751 O O . THR A 1 499 ? -6.938 14.797 27.859 1 90.31 499 THR A O 1
ATOM 3754 N N . HIS A 1 500 ? -6.941 14.102 25.703 1 94 500 HIS A N 1
ATOM 3755 C CA . HIS A 1 500 ? -7.898 13.023 25.938 1 94 500 HIS A CA 1
ATOM 3756 C C . HIS A 1 500 ? -7.438 12.102 27.047 1 94 500 HIS A C 1
ATOM 3758 O O . HIS A 1 500 ? -8.203 11.805 27.969 1 94 500 HIS A O 1
ATOM 3764 N N . GLN A 1 501 ? -6.164 11.758 27.016 1 91.5 501 GLN A N 1
ATOM 3765 C CA . GLN A 1 501 ? -5.637 10.789 27.953 1 91.5 501 GLN A CA 1
ATOM 3766 C C . GLN A 1 501 ? -5.555 11.375 29.359 1 91.5 501 GLN A C 1
ATOM 3768 O O . GLN A 1 501 ? -5.867 10.695 30.344 1 91.5 501 GLN A O 1
ATOM 3773 N N . GLU A 1 502 ? -5.121 12.617 29.453 1 92.69 502 GLU A N 1
ATOM 3774 C CA . GLU A 1 502 ? -5.02 13.266 30.75 1 92.69 502 GLU A CA 1
ATOM 3775 C C . GLU A 1 502 ? -6.383 13.367 31.438 1 92.69 502 GLU A C 1
ATOM 3777 O O . GLU A 1 502 ? -6.488 13.211 32.656 1 92.69 502 GLU A O 1
ATOM 3782 N N . ILE A 1 503 ? -7.367 13.625 30.672 1 96.44 503 ILE A N 1
ATOM 3783 C CA . ILE A 1 503 ? -8.727 13.727 31.203 1 96.44 503 ILE A CA 1
ATOM 3784 C C . ILE A 1 503 ? -9.195 12.359 31.688 1 96.44 503 ILE A C 1
ATOM 3786 O O . ILE A 1 503 ? -9.758 12.242 32.781 1 96.44 503 ILE A O 1
ATOM 3790 N N . ARG A 1 504 ? -8.977 11.336 30.922 1 96 504 ARG A N 1
ATOM 3791 C CA . ARG A 1 504 ? -9.359 9.984 31.312 1 96 504 ARG A CA 1
ATOM 3792 C C . ARG A 1 504 ? -8.672 9.586 32.625 1 96 504 ARG A C 1
ATOM 3794 O O . ARG A 1 504 ? -9.297 9.008 33.5 1 96 504 ARG A O 1
ATOM 3801 N N . ASP A 1 505 ? -7.402 9.914 32.719 1 95.62 505 ASP A N 1
ATOM 3802 C CA . ASP A 1 505 ? -6.641 9.586 33.906 1 95.62 505 ASP A CA 1
ATOM 3803 C C . ASP A 1 505 ? -7.207 10.312 35.125 1 95.62 505 ASP A C 1
ATOM 3805 O O . ASP A 1 505 ? -7.32 9.734 36.219 1 95.62 505 ASP A O 1
ATOM 3809 N N . ALA A 1 506 ? -7.484 11.508 34.938 1 96.81 506 ALA A N 1
ATOM 3810 C CA . ALA A 1 506 ? -8.031 12.305 36.031 1 96.81 506 ALA A CA 1
ATOM 3811 C C . ALA A 1 506 ? -9.367 11.75 36.5 1 96.81 506 ALA A C 1
ATOM 3813 O O . ALA A 1 506 ? -9.648 11.719 37.719 1 96.81 506 ALA A O 1
ATOM 3814 N N . ILE A 1 507 ? -10.219 11.352 35.594 1 97.81 507 ILE A N 1
ATOM 3815 C CA . ILE A 1 507 ? -11.531 10.805 35.906 1 97.81 507 ILE A CA 1
ATOM 3816 C C . ILE A 1 507 ? -11.383 9.555 36.75 1 97.81 507 ILE A C 1
ATOM 3818 O O . ILE A 1 507 ? -12.109 9.383 37.75 1 97.81 507 ILE A O 1
ATOM 3822 N N . ILE A 1 508 ? -10.453 8.742 36.406 1 96.38 508 ILE A N 1
ATOM 3823 C CA . ILE A 1 508 ? -10.234 7.492 37.125 1 96.38 508 ILE A CA 1
ATOM 3824 C C . ILE A 1 508 ? -9.57 7.777 38.469 1 96.38 508 ILE A C 1
ATOM 3826 O O . ILE A 1 508 ? -10.031 7.293 39.5 1 96.38 508 ILE A O 1
ATOM 3830 N N . GLN A 1 509 ? -8.516 8.586 38.5 1 96.31 509 GLN A N 1
ATOM 3831 C CA . GLN A 1 509 ? -7.723 8.844 39.719 1 96.31 509 GLN A CA 1
ATOM 3832 C C . GLN A 1 509 ? -8.547 9.578 40.781 1 96.31 509 GLN A C 1
ATOM 3834 O O . GLN A 1 509 ? -8.391 9.328 41.969 1 96.31 509 GLN A O 1
ATOM 3839 N N . GLN A 1 510 ? -9.406 10.414 40.312 1 96.56 510 GLN A N 1
ATOM 3840 C CA . GLN A 1 510 ? -10.164 11.242 41.25 1 96.56 510 GLN A CA 1
ATOM 3841 C C . GLN A 1 510 ? -11.602 10.758 41.375 1 96.56 510 GLN A C 1
ATOM 3843 O O . GLN A 1 510 ? -12.422 11.383 42.031 1 96.56 510 GLN A O 1
ATOM 3848 N N . LYS A 1 511 ? -11.961 9.703 40.719 1 96.44 511 LYS A N 1
ATOM 3849 C CA . LYS A 1 511 ? -13.289 9.094 40.719 1 96.44 511 LYS A CA 1
ATOM 3850 C C . LYS A 1 511 ? -14.367 10.125 40.375 1 96.44 511 LYS A C 1
ATOM 3852 O O . LYS A 1 511 ? -15.305 10.32 41.156 1 96.44 511 LYS A O 1
ATOM 3857 N N . LEU A 1 512 ? -14.219 10.758 39.281 1 97.44 512 LEU A N 1
ATOM 3858 C CA . LEU A 1 512 ? -15.211 11.727 38.844 1 97.44 512 LEU A CA 1
ATOM 3859 C C . LEU A 1 512 ? -16.391 11.016 38.156 1 97.44 512 LEU A C 1
ATOM 3861 O O . LEU A 1 512 ? -16.188 10.188 37.281 1 97.44 512 LEU A O 1
ATOM 3865 N N . LEU A 1 513 ? -17.625 11.359 38.531 1 97.19 513 LEU A N 1
ATOM 3866 C CA . LEU A 1 513 ? -18.766 10.508 38.188 1 97.19 513 LEU A CA 1
ATOM 3867 C C . LEU A 1 513 ? -19.703 11.234 37.219 1 97.19 513 LEU A C 1
ATOM 3869 O O . LEU A 1 513 ? -20.734 10.68 36.844 1 97.19 513 LEU A O 1
ATOM 3873 N N . SER A 1 514 ? -19.344 12.5 36.875 1 96.44 514 SER A N 1
ATOM 3874 C CA . SER A 1 514 ? -20.203 13.227 35.938 1 96.44 514 SER A CA 1
ATOM 3875 C C . SER A 1 514 ? -19.406 14.234 35.125 1 96.44 514 SER A C 1
ATOM 3877 O O . SER A 1 514 ? -18.297 14.602 35.5 1 96.44 514 SER A O 1
ATOM 3879 N N . VAL A 1 515 ? -20.047 14.68 34 1 96.38 515 VAL A N 1
ATOM 3880 C CA . VAL A 1 515 ? -19.438 15.68 33.125 1 96.38 515 VAL A CA 1
ATOM 3881 C C . VAL A 1 515 ? -19.219 16.969 33.906 1 96.38 515 VAL A C 1
ATOM 3883 O O . VAL A 1 515 ? -18.141 17.562 33.844 1 96.38 515 VAL A O 1
ATOM 3886 N N . ARG A 1 516 ? -20.203 17.344 34.625 1 93.38 516 ARG A N 1
ATOM 3887 C CA . ARG A 1 516 ? -20.156 18.578 35.406 1 93.38 516 ARG A CA 1
ATOM 3888 C C . ARG A 1 516 ? -19.047 18.531 36.438 1 93.38 516 ARG A C 1
ATOM 3890 O O . ARG A 1 516 ? -18.328 19.516 36.656 1 93.38 516 ARG A O 1
ATOM 3897 N N . GLN A 1 517 ? -19.047 17.453 37.156 1 95.25 517 GLN A N 1
ATOM 3898 C CA . GLN A 1 517 ? -18 17.266 38.156 1 95.25 517 GLN A CA 1
ATOM 3899 C C . GLN A 1 517 ? -16.625 17.344 37.531 1 95.25 517 GLN A C 1
ATOM 3901 O O . GLN A 1 517 ? -15.695 17.922 38.094 1 95.25 517 GLN A O 1
ATOM 3906 N N . THR A 1 518 ? -16.453 16.781 36.406 1 96.94 518 THR A N 1
ATOM 3907 C CA . THR A 1 518 ? -15.172 16.75 35.688 1 96.94 518 THR A CA 1
ATOM 3908 C C . THR A 1 518 ? -14.758 18.156 35.281 1 96.94 518 THR A C 1
ATOM 3910 O O . THR A 1 518 ? -13.609 18.562 35.5 1 96.94 518 THR A O 1
ATOM 3913 N N . PHE A 1 519 ? -15.711 18.938 34.719 1 95.94 519 PHE A N 1
ATOM 3914 C CA . PHE A 1 519 ? -15.43 20.312 34.281 1 95.94 519 PHE A CA 1
ATOM 3915 C C . PHE A 1 519 ? -15.031 21.172 35.469 1 95.94 519 PHE A C 1
ATOM 3917 O O . PHE A 1 519 ? -14.086 21.953 35.375 1 95.94 519 PHE A O 1
ATOM 3924 N N . ALA A 1 520 ? -15.727 20.984 36.531 1 94.56 520 ALA A N 1
ATOM 3925 C CA . ALA A 1 520 ? -15.477 21.781 37.75 1 94.56 520 ALA A CA 1
ATOM 3926 C C . ALA A 1 520 ? -14.117 21.453 38.344 1 94.56 520 ALA A C 1
ATOM 3928 O O . ALA A 1 520 ? -13.344 22.359 38.656 1 94.56 520 ALA A O 1
ATOM 3929 N N . ARG A 1 521 ? -13.859 20.25 38.5 1 94.88 521 ARG A N 1
ATOM 3930 C CA . ARG A 1 521 ? -12.648 19.797 39.188 1 94.88 521 ARG A CA 1
ATOM 3931 C C . ARG A 1 521 ? -11.406 20.125 38.375 1 94.88 521 ARG A C 1
ATOM 3933 O O . ARG A 1 521 ? -10.336 20.375 38.938 1 94.88 521 ARG A O 1
ATOM 3940 N N . LEU A 1 522 ? -11.461 20.047 37.062 1 95.25 522 LEU A N 1
ATOM 3941 C CA . LEU A 1 522 ? -10.297 20.219 36.219 1 95.25 522 LEU A CA 1
ATOM 3942 C C . LEU A 1 522 ? -10.195 21.656 35.719 1 95.25 522 LEU A C 1
ATOM 3944 O O . LEU A 1 522 ? -9.273 22 34.969 1 95.25 522 LEU A O 1
ATOM 3948 N N . GLY A 1 523 ? -11.125 22.516 36 1 92.19 523 GLY A N 1
ATOM 3949 C CA . GLY A 1 523 ? -11.031 23.938 35.719 1 92.19 523 GLY A CA 1
ATOM 3950 C C . GLY A 1 523 ? -11.273 24.25 34.25 1 92.19 523 GLY A C 1
ATOM 3951 O O . GLY A 1 523 ? -10.461 24.922 33.625 1 92.19 523 GLY A O 1
ATOM 3952 N N . TRP A 1 524 ? -12.375 23.891 33.781 1 90.94 524 TRP A N 1
ATOM 3953 C CA . TRP A 1 524 ? -12.75 24.141 32.406 1 90.94 524 TRP A CA 1
ATOM 3954 C C . TRP A 1 524 ? -12.938 25.641 32.156 1 90.94 524 TRP A C 1
ATOM 3956 O O . TRP A 1 524 ? -13.516 26.344 32.969 1 90.94 524 TRP A O 1
ATOM 3966 N N . ARG A 1 525 ? -12.469 26.156 31.109 1 87.12 525 ARG A N 1
ATOM 3967 C CA . ARG A 1 525 ? -12.594 27.578 30.766 1 87.12 525 ARG A CA 1
ATOM 3968 C C . ARG A 1 525 ? -14.055 27.953 30.516 1 87.12 525 ARG A C 1
ATOM 3970 O O . ARG A 1 525 ? -14.484 29.047 30.891 1 87.12 525 ARG A O 1
ATOM 3977 N N . HIS A 1 526 ? -14.789 27.094 29.828 1 87.5 526 HIS A N 1
ATOM 3978 C CA . HIS A 1 526 ? -16.234 27.219 29.672 1 87.5 526 HIS A CA 1
ATOM 3979 C C . HIS A 1 526 ? -16.953 26.188 30.531 1 87.5 526 HIS A C 1
ATOM 3981 O O . HIS A 1 526 ? -16.984 25 30.188 1 87.5 526 HIS A O 1
ATOM 3987 N N . PRO A 1 527 ? -17.594 26.609 31.531 1 82.94 527 PRO A N 1
ATOM 3988 C CA . PRO A 1 527 ? -18.156 25.672 32.531 1 82.94 527 PRO A CA 1
ATOM 3989 C C . PRO A 1 527 ? -19.172 24.703 31.906 1 82.94 527 PRO A C 1
ATOM 3991 O O . PRO A 1 527 ? -19.375 23.609 32.438 1 82.94 527 PRO A O 1
ATOM 3994 N N . GLY A 1 528 ? -19.828 25.047 30.922 1 88.38 528 GLY A N 1
ATOM 3995 C CA . GLY A 1 528 ? -20.781 24.172 30.266 1 88.38 528 GLY A CA 1
ATOM 3996 C C . GLY A 1 528 ? -20.156 23.328 29.172 1 88.38 528 GLY A C 1
ATOM 3997 O O . GLY A 1 528 ? -20.828 22.484 28.578 1 88.38 528 GLY A O 1
ATOM 3998 N N . GLY A 1 529 ? -18.906 23.516 28.969 1 91.5 529 GLY A N 1
ATOM 3999 C CA . GLY A 1 529 ? -18.219 22.797 27.906 1 91.5 529 GLY A CA 1
ATOM 4000 C C . GLY A 1 529 ? -18.688 23.203 26.516 1 91.5 529 GLY A C 1
ATOM 4001 O O . GLY A 1 529 ? -19.531 24.094 26.375 1 91.5 529 GLY A O 1
ATOM 4002 N N . CYS A 1 530 ? -18.094 22.672 25.5 1 90.62 530 CYS A N 1
ATOM 4003 C CA . CYS A 1 530 ? -18.469 22.922 24.125 1 90.62 530 CYS A CA 1
ATOM 4004 C C . CYS A 1 530 ? -18.969 21.641 23.438 1 90.62 530 CYS A C 1
ATOM 4006 O O . CYS A 1 530 ? -19.094 20.609 24.094 1 90.62 530 CYS A O 1
ATOM 4008 N N . ALA A 1 531 ? -19.312 21.703 22.156 1 86.56 531 ALA A N 1
ATOM 4009 C CA . ALA A 1 531 ? -19.875 20.594 21.391 1 86.56 531 ALA A CA 1
ATOM 4010 C C . ALA A 1 531 ? -18.875 19.453 21.25 1 86.56 531 ALA A C 1
ATOM 4012 O O . ALA A 1 531 ? -19.266 18.297 21.016 1 86.56 531 ALA A O 1
ATOM 4013 N N . THR A 1 532 ? -17.594 19.719 21.438 1 89.62 532 THR A N 1
ATOM 4014 C CA . THR A 1 532 ? -16.547 18.734 21.266 1 89.62 532 THR A CA 1
ATOM 4015 C C . THR A 1 532 ? -16.281 18 22.578 1 89.62 532 THR A C 1
ATOM 4017 O O . THR A 1 532 ? -16.219 16.766 22.609 1 89.62 532 THR A O 1
ATOM 4020 N N . CYS A 1 533 ? -16.156 18.688 23.672 1 94.75 533 CYS A N 1
ATOM 4021 C CA . CYS A 1 533 ? -15.719 18.078 24.906 1 94.75 533 CYS A CA 1
ATOM 4022 C C . CYS A 1 533 ? -16.891 17.438 25.656 1 94.75 533 CYS A C 1
ATOM 4024 O O . CYS A 1 533 ? -16.719 16.453 26.359 1 94.75 533 CYS A O 1
ATOM 4026 N N . ARG A 1 534 ? -18.094 17.953 25.531 1 94.25 534 ARG A N 1
ATOM 4027 C CA . ARG A 1 534 ? -19.234 17.406 26.25 1 94.25 534 ARG A CA 1
ATOM 4028 C C . ARG A 1 534 ? -19.438 15.93 25.938 1 94.25 534 ARG A C 1
ATOM 4030 O O . ARG A 1 534 ? -19.438 15.102 26.859 1 94.25 534 ARG A O 1
ATOM 4037 N N . PRO A 1 535 ? -19.531 15.602 24.688 1 95.44 535 PRO A N 1
ATOM 4038 C CA . PRO A 1 535 ? -19.734 14.172 24.422 1 95.44 535 PRO A CA 1
ATOM 4039 C C . PRO A 1 535 ? -18.5 13.328 24.766 1 95.44 535 PRO A C 1
ATOM 4041 O O . PRO A 1 535 ? -18.641 12.195 25.219 1 95.44 535 PRO A O 1
ATOM 4044 N N . ALA A 1 536 ? -17.328 13.828 24.594 1 97.12 536 ALA A N 1
ATOM 4045 C CA . ALA A 1 536 ? -16.109 13.086 24.891 1 97.12 536 ALA A CA 1
ATOM 4046 C C . ALA A 1 536 ? -16.016 12.758 26.375 1 97.12 536 ALA A C 1
ATOM 4048 O O . ALA A 1 536 ? -15.797 11.602 26.75 1 97.12 536 ALA A O 1
ATOM 4049 N N . VAL A 1 537 ? -16.219 13.766 27.203 1 97.56 537 VAL A N 1
ATOM 4050 C CA . VAL A 1 537 ? -16.094 13.586 28.641 1 97.56 537 VAL A CA 1
ATOM 4051 C C . VAL A 1 537 ? -17.219 12.688 29.141 1 97.56 537 VAL A C 1
ATOM 4053 O O . VAL A 1 537 ? -17 11.859 30.047 1 97.56 537 VAL A O 1
ATOM 4056 N N . ASN A 1 538 ? -18.422 12.898 28.641 1 97.12 538 ASN A N 1
ATOM 4057 C CA . ASN A 1 538 ? -19.516 12 29 1 97.12 538 ASN A CA 1
ATOM 4058 C C . ASN A 1 538 ? -19.156 10.539 28.719 1 97.12 538 ASN A C 1
ATOM 4060 O O . ASN A 1 538 ? -19.422 9.672 29.547 1 97.12 538 ASN A O 1
ATOM 4064 N N . TYR A 1 539 ? -18.609 10.297 27.562 1 97.25 539 TYR A N 1
ATOM 4065 C CA . TYR A 1 539 ? -18.188 8.953 27.188 1 97.25 539 TYR A CA 1
ATOM 4066 C C . TYR A 1 539 ? -17.125 8.43 28.141 1 97.25 539 TYR A C 1
ATOM 4068 O O . TYR A 1 539 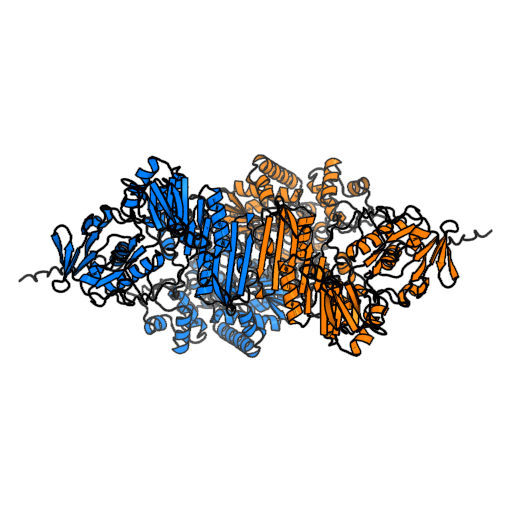? -17.172 7.277 28.578 1 97.25 539 TYR A O 1
ATOM 4076 N N . TYR A 1 540 ? -16.141 9.25 28.469 1 98.06 540 TYR A N 1
ATOM 4077 C CA . TYR A 1 540 ? -15.047 8.828 29.328 1 98.06 540 TYR A CA 1
ATOM 4078 C C . TYR A 1 540 ? -15.539 8.484 30.719 1 98.06 540 TYR A C 1
ATOM 4080 O O . TYR A 1 540 ? -15.102 7.5 31.312 1 98.06 540 TYR A O 1
ATOM 4088 N N . VAL A 1 541 ? -16.453 9.281 31.219 1 97.62 541 VAL A N 1
ATOM 4089 C CA . VAL A 1 541 ? -17 9.031 32.562 1 97.62 541 VAL A CA 1
ATOM 4090 C C . VAL A 1 541 ? -17.75 7.707 32.562 1 97.62 541 VAL A C 1
ATOM 4092 O O . VAL A 1 541 ? -17.547 6.875 33.438 1 97.62 541 VAL A O 1
ATOM 4095 N N . ARG A 1 542 ? -18.547 7.457 31.562 1 95.88 542 ARG A N 1
ATOM 4096 C CA . ARG A 1 542 ? -19.391 6.27 31.516 1 95.88 542 ARG A CA 1
ATOM 4097 C C . ARG A 1 542 ? -18.562 5.012 31.281 1 95.88 542 ARG A C 1
ATOM 4099 O O . ARG A 1 542 ? -18.891 3.938 31.781 1 95.88 542 ARG A O 1
ATOM 4106 N N . THR A 1 543 ? -17.5 5.133 30.531 1 96.75 543 THR A N 1
ATOM 4107 C CA . THR A 1 543 ? -16.625 3.988 30.266 1 96.75 543 THR A CA 1
ATOM 4108 C C . THR A 1 543 ? -15.812 3.627 31.5 1 96.75 543 THR A C 1
ATOM 4110 O O . THR A 1 543 ? -15.594 2.447 31.797 1 96.75 543 THR A O 1
ATOM 4113 N N . ALA A 1 544 ? -15.367 4.664 32.25 1 97 544 ALA A N 1
ATOM 4114 C CA . ALA A 1 544 ? -14.578 4.445 33.469 1 97 544 ALA A CA 1
ATOM 4115 C C . ALA A 1 544 ? -15.43 3.854 34.594 1 97 544 ALA A C 1
ATOM 4117 O O . ALA A 1 544 ? -14.961 3.016 35.344 1 97 544 ALA A O 1
ATOM 4118 N N . TRP A 1 545 ? -16.688 4.332 34.656 1 97.12 545 TRP A N 1
ATOM 4119 C CA . TRP A 1 545 ? -17.562 3.936 35.75 1 97.12 545 TRP A CA 1
ATOM 4120 C C . TRP A 1 545 ? -18.922 3.518 35.25 1 97.12 545 TRP A C 1
ATOM 4122 O O . TRP A 1 545 ? -19.922 4.207 35.469 1 97.12 545 TRP A O 1
ATOM 4132 N N . PRO A 1 546 ? -19.031 2.314 34.688 1 95.62 546 PRO A N 1
ATOM 4133 C CA . PRO A 1 546 ? -20.25 1.9 34 1 95.62 546 PRO A CA 1
ATOM 4134 C C . PRO A 1 546 ? -21.469 1.848 34.906 1 95.62 546 PRO A C 1
ATOM 4136 O O . PRO A 1 546 ? -22.594 2.121 34.5 1 95.62 546 PRO A O 1
ATOM 4139 N N . ALA A 1 547 ? -21.297 1.534 36.125 1 95 547 ALA A N 1
ATOM 4140 C CA . ALA A 1 547 ? -22.406 1.401 37.062 1 95 547 ALA A CA 1
ATOM 4141 C C . ALA A 1 547 ? -22.719 2.732 37.75 1 95 547 ALA A C 1
ATOM 4143 O O . ALA A 1 547 ? -23.875 3.068 37.969 1 95 547 ALA A O 1
ATOM 4144 N N . GLU A 1 548 ? -21.688 3.555 38 1 95.31 548 GLU A N 1
ATOM 4145 C CA . GLU A 1 548 ? -21.844 4.707 38.875 1 95.31 548 GLU A CA 1
ATOM 4146 C C . GLU A 1 548 ? -21.844 6.012 38.094 1 95.31 548 GLU A C 1
ATOM 4148 O O . GLU A 1 548 ? -22.359 7.027 38.562 1 95.31 548 GLU A O 1
ATOM 4153 N N . GLY A 1 549 ? -21.203 5.977 37 1 95.31 549 GLY A N 1
ATOM 4154 C CA . GLY A 1 549 ? -21.109 7.191 36.219 1 95.31 549 GLY A CA 1
ATOM 4155 C C . GLY A 1 549 ? -22.453 7.699 35.75 1 95.31 549 GLY A C 1
ATOM 4156 O O . GLY A 1 549 ? -23.297 6.914 35.281 1 95.31 549 GLY A O 1
ATOM 4157 N N . LEU A 1 550 ? -22.672 8.977 35.844 1 92.38 550 LEU A N 1
ATOM 4158 C CA . LEU A 1 550 ? -23.953 9.57 35.438 1 92.38 550 LEU A CA 1
ATOM 4159 C C . LEU A 1 550 ? -23.938 9.922 33.969 1 92.38 550 LEU A C 1
ATOM 4161 O O . LEU A 1 550 ? -23.031 10.609 33.469 1 92.38 550 LEU A O 1
ATOM 4165 N N . ASP A 1 551 ? -24.906 9.43 33.281 1 90.5 551 ASP A N 1
ATOM 4166 C CA . ASP A 1 551 ? -25.078 9.781 31.859 1 90.5 551 ASP A CA 1
ATOM 4167 C C . ASP A 1 551 ? -25.75 11.141 31.719 1 90.5 551 ASP A C 1
ATOM 4169 O O . ASP A 1 551 ? -26.797 11.406 32.344 1 90.5 551 ASP A O 1
ATOM 4173 N N . ASP A 1 552 ? -25.125 11.969 31 1 89.94 552 ASP A N 1
ATOM 4174 C CA . ASP A 1 552 ? -25.688 13.273 30.672 1 89.94 552 ASP A CA 1
ATOM 4175 C C . ASP A 1 552 ? -26.25 13.305 29.266 1 89.94 552 ASP A C 1
ATOM 4177 O O . ASP A 1 552 ? -25.516 13.484 28.297 1 89.94 552 ASP A O 1
ATOM 4181 N N . ALA A 1 553 ? -27.531 13.242 29.141 1 85.38 553 ALA A N 1
ATOM 4182 C CA . ALA A 1 553 ? -28.203 13.18 27.844 1 85.38 553 ALA A CA 1
ATOM 4183 C C . ALA A 1 553 ? -27.891 14.414 27 1 85.38 553 ALA A C 1
ATOM 4185 O O . ALA A 1 553 ? -27.797 14.336 25.766 1 85.38 553 ALA A O 1
ATOM 4186 N N . GLN A 1 554 ? -27.688 15.469 27.656 1 85.56 554 GLN A N 1
ATOM 4187 C CA . GLN A 1 554 ? -27.438 16.719 26.953 1 85.56 554 GLN A CA 1
ATOM 4188 C C . GLN A 1 554 ? -26.031 16.75 26.359 1 85.56 554 GLN A C 1
ATOM 4190 O O . GLN A 1 554 ? -25.734 17.578 25.5 1 85.56 554 GLN A O 1
ATOM 4195 N N . SER A 1 555 ? -25.234 15.859 26.891 1 90.94 555 SER A N 1
ATOM 4196 C CA . SER A 1 555 ? -23.859 15.812 26.422 1 90.94 555 SER A CA 1
ATOM 4197 C C . SER A 1 555 ? -23.688 14.781 25.297 1 90.94 555 SER A C 1
ATOM 4199 O O . SER A 1 555 ? -22.562 14.477 24.891 1 90.94 555 SER A O 1
ATOM 4201 N N . ARG A 1 556 ? -24.797 14.234 24.812 1 90.38 556 ARG A N 1
ATOM 4202 C CA . ARG A 1 556 ? -24.75 13.32 23.672 1 90.38 556 ARG A CA 1
ATOM 4203 C C . ARG A 1 556 ? -25.094 14.047 22.375 1 90.38 556 ARG A C 1
ATOM 4205 O O . ARG A 1 556 ? -25.688 15.133 22.391 1 90.38 556 ARG A O 1
ATOM 4212 N N . SER A 1 557 ? -24.656 13.492 21.312 1 88.44 557 SER A N 1
ATOM 4213 C CA . SER A 1 557 ? -25.047 14.031 20.016 1 88.44 557 SER A CA 1
ATOM 4214 C C . SER A 1 557 ? -26.547 13.898 19.781 1 88.44 557 SER A C 1
ATOM 4216 O O . SER A 1 557 ? -27.203 13.086 20.422 1 88.44 557 SER A O 1
ATOM 4218 N N . ILE A 1 558 ? -27.047 14.617 18.906 1 85.62 558 ILE A N 1
ATOM 4219 C CA . ILE A 1 558 ? -28.484 14.711 18.672 1 85.62 558 ILE A CA 1
ATOM 4220 C C . ILE A 1 558 ? -29.047 13.328 18.328 1 85.62 558 ILE A C 1
ATOM 4222 O O . ILE A 1 558 ? -30.125 12.953 18.797 1 85.62 558 ILE A O 1
ATOM 4226 N N . ASN A 1 559 ? -28.375 12.562 17.5 1 90.75 559 ASN A N 1
ATOM 4227 C CA . ASN A 1 559 ? -28.844 11.234 17.109 1 90.75 559 ASN A CA 1
ATOM 4228 C C . ASN A 1 559 ? -28.938 10.305 18.312 1 90.75 559 ASN A C 1
ATOM 4230 O O . ASN A 1 559 ? -29.891 9.539 18.438 1 90.75 559 ASN A O 1
ATOM 4234 N N . GLU A 1 560 ? -27.922 10.438 19.156 1 90.44 560 GLU A N 1
ATOM 4235 C CA . GLU A 1 560 ? -27.891 9.586 20.344 1 90.44 560 GLU A CA 1
ATOM 4236 C C . GLU A 1 560 ? -28.938 10.023 21.375 1 90.44 560 GLU A C 1
ATOM 4238 O O . GLU A 1 560 ? -29.547 9.195 22.047 1 90.44 560 GLU A O 1
ATOM 4243 N N . ARG A 1 561 ? -29.172 11.305 21.438 1 87.25 561 ARG A N 1
ATOM 4244 C CA . ARG A 1 561 ? -30.156 11.836 22.359 1 87.25 561 ARG A CA 1
ATOM 4245 C C . ARG A 1 561 ? -31.578 11.438 21.938 1 87.25 561 ARG A C 1
ATOM 4247 O O . ARG A 1 561 ? -32.406 11.125 22.781 1 87.25 561 ARG A O 1
ATOM 4254 N N . ALA A 1 562 ? -31.734 11.43 20.672 1 87.19 562 ALA A N 1
ATOM 4255 C CA . ALA A 1 562 ? -33.062 11.109 20.125 1 87.19 562 ALA A CA 1
ATOM 4256 C C . ALA A 1 562 ? -33.219 9.602 19.953 1 87.19 562 ALA A C 1
ATOM 4258 O O . ALA A 1 562 ? -34.344 9.125 19.703 1 87.19 562 ALA A O 1
ATOM 4259 N N . HIS A 1 563 ? -32.156 8.805 20.094 1 89.62 563 HIS A N 1
ATOM 4260 C CA . HIS A 1 563 ? -32.125 7.367 19.859 1 89.62 563 HIS A CA 1
ATOM 4261 C C . HIS A 1 563 ? -32.625 7.031 18.453 1 89.62 563 HIS A C 1
ATOM 4263 O O . HIS A 1 563 ? -33.406 6.078 18.281 1 89.62 563 HIS A O 1
ATOM 4269 N N . ALA A 1 564 ? -32.375 7.906 17.562 1 91.81 564 ALA A N 1
ATOM 4270 C CA . ALA A 1 564 ? -32.719 7.789 16.141 1 91.81 564 ALA A CA 1
ATOM 4271 C C . ALA A 1 564 ? -31.891 8.75 15.297 1 91.81 564 ALA A C 1
ATOM 4273 O O . ALA A 1 564 ? -31.422 9.773 15.797 1 91.81 564 ALA A O 1
ATOM 4274 N N . ASN A 1 565 ? -31.688 8.391 14.062 1 92.31 565 ASN A N 1
ATOM 4275 C CA . ASN A 1 565 ? -30.938 9.273 13.164 1 92.31 565 ASN A CA 1
ATOM 4276 C C . ASN A 1 565 ? -31.812 10.406 12.641 1 92.31 565 ASN A C 1
ATOM 4278 O O . ASN A 1 565 ? -32.844 10.164 11.977 1 92.31 565 ASN A O 1
ATOM 4282 N N . ILE A 1 566 ? -31.375 11.57 12.945 1 91.69 566 ILE A N 1
ATOM 4283 C CA . ILE A 1 566 ? -32.125 12.719 12.438 1 91.69 566 ILE A CA 1
ATOM 4284 C C . ILE A 1 566 ? -31.766 12.953 10.969 1 91.69 566 ILE A C 1
ATOM 4286 O O . ILE A 1 566 ? -30.609 12.812 10.578 1 91.69 566 ILE A O 1
ATOM 4290 N N . GLN A 1 567 ? -32.781 13.234 10.195 1 92.88 567 GLN A N 1
ATOM 4291 C CA . GLN A 1 567 ? -32.594 13.469 8.766 1 92.88 567 GLN A CA 1
ATOM 4292 C C . GLN A 1 567 ? -32.562 14.969 8.461 1 92.88 567 GLN A C 1
ATOM 4294 O O . GLN A 1 567 ? -32.719 15.797 9.359 1 92.88 567 GLN A O 1
ATOM 4299 N N . LYS A 1 568 ? -32.312 15.266 7.227 1 89.31 568 LYS A N 1
ATOM 4300 C CA . LYS A 1 568 ? -32.125 16.641 6.758 1 89.31 568 LYS A CA 1
ATOM 4301 C C . LYS A 1 568 ? -33.406 17.469 7.02 1 89.31 568 LYS A C 1
ATOM 4303 O O . LYS A 1 568 ? -33.312 18.656 7.34 1 89.31 568 LYS A O 1
ATOM 4308 N N . ASP A 1 569 ? -34.562 16.906 6.949 1 89.94 569 ASP A N 1
ATOM 4309 C CA . ASP A 1 569 ? -35.844 17.641 7.094 1 89.94 569 ASP A CA 1
ATOM 4310 C C . ASP A 1 569 ? -36.344 17.547 8.523 1 89.94 569 ASP A C 1
ATOM 4312 O O . ASP A 1 569 ? -37.5 17.938 8.797 1 89.94 569 ASP A O 1
ATOM 4316 N N . GLY A 1 570 ? -35.531 16.953 9.383 1 89.88 570 GLY A N 1
ATOM 4317 C CA . GLY A 1 570 ? -35.906 16.906 10.781 1 89.88 570 GLY A CA 1
ATOM 4318 C C . GLY A 1 570 ? -36.656 15.633 11.164 1 89.88 570 GLY A C 1
ATOM 4319 O O . GLY A 1 570 ? -36.906 15.391 12.336 1 89.88 570 GLY A O 1
ATOM 4320 N N . THR A 1 571 ? -36.969 14.852 10.141 1 94.56 571 THR A N 1
ATOM 4321 C CA . THR A 1 571 ? -37.562 13.547 10.438 1 94.56 571 THR A CA 1
ATOM 4322 C C . THR A 1 571 ? -36.5 12.57 10.898 1 94.56 571 THR A C 1
ATOM 4324 O O . THR A 1 571 ? -35.312 12.938 11.023 1 94.56 571 THR A O 1
ATOM 4327 N N . TYR A 1 572 ? -36.938 11.328 11.219 1 94.75 572 TYR A N 1
ATOM 4328 C CA . TYR A 1 572 ? -36.031 10.359 11.789 1 94.75 572 TYR A CA 1
ATOM 4329 C C . TYR A 1 572 ? -36.094 9.023 11.047 1 94.75 572 TYR A C 1
ATOM 4331 O O . TYR A 1 572 ? -37.031 8.781 10.297 1 94.75 572 TYR A O 1
ATOM 4339 N N . SER A 1 573 ? -35.094 8.227 11.234 1 95.25 573 SER A N 1
ATOM 4340 C CA . SER A 1 573 ? -35.094 6.863 10.719 1 95.25 573 SER A CA 1
ATOM 4341 C C . SER A 1 573 ? -35.25 5.848 11.844 1 95.25 573 SER A C 1
ATOM 4343 O O . SER A 1 573 ? -34.812 6.074 12.969 1 95.25 573 SER A O 1
ATOM 4345 N N . VAL A 1 574 ? -36 4.785 11.57 1 95.44 574 VAL A N 1
ATOM 4346 C CA . VAL A 1 574 ? -36.219 3.66 12.477 1 95.44 574 VAL A CA 1
ATOM 4347 C C . VAL A 1 574 ? -35.562 2.408 11.914 1 95.44 574 VAL A C 1
ATOM 4349 O O . VAL A 1 574 ? -35.906 1.948 10.82 1 95.44 574 VAL A O 1
ATOM 4352 N N . ILE A 1 575 ? -34.562 1.834 12.625 1 96.31 575 ILE A N 1
ATOM 4353 C CA . ILE A 1 575 ? -33.844 0.644 12.172 1 96.31 575 ILE A CA 1
ATOM 4354 C C . ILE A 1 575 ? -33.875 -0.424 13.266 1 96.31 575 ILE A C 1
ATOM 4356 O O . ILE A 1 575 ? -33.062 -0.415 14.188 1 96.31 575 ILE A O 1
ATOM 4360 N N . PRO A 1 576 ? -34.75 -1.373 13.148 1 95.62 576 PRO A N 1
ATOM 4361 C CA . PRO A 1 576 ? -34.812 -2.445 14.148 1 95.62 576 PRO A CA 1
ATOM 4362 C C . PRO A 1 576 ? -33.625 -3.4 14.055 1 95.62 576 PRO A C 1
ATOM 4364 O O . PRO A 1 576 ? -33.031 -3.541 12.984 1 95.62 576 PRO A O 1
ATOM 4367 N N . ARG A 1 577 ? -33.344 -4.008 15.141 1 95.31 577 ARG A N 1
ATOM 4368 C CA . ARG A 1 577 ? -32.281 -4.988 15.203 1 95.31 577 ARG A CA 1
ATOM 4369 C C . ARG A 1 577 ? -32.625 -6.25 14.422 1 95.31 577 ARG A C 1
ATOM 4371 O O . ARG A 1 577 ? -33.75 -6.738 14.508 1 95.31 577 ARG A O 1
ATOM 4378 N N . ILE A 1 578 ? -31.75 -6.688 13.57 1 96.44 578 ILE A N 1
ATOM 4379 C CA . ILE A 1 578 ? -31.812 -7.961 12.867 1 96.44 578 ILE A CA 1
ATOM 4380 C C . ILE A 1 578 ? -30.5 -8.734 13.086 1 96.44 578 ILE A C 1
ATOM 4382 O O . ILE A 1 578 ? -29.484 -8.43 12.461 1 96.44 578 ILE A O 1
ATOM 4386 N N . TYR A 1 579 ? -30.547 -9.727 13.906 1 97.06 579 TYR A N 1
ATOM 4387 C CA . TYR A 1 579 ? -29.344 -10.414 14.375 1 97.06 579 TYR A CA 1
ATOM 4388 C C . TYR A 1 579 ? -28.703 -11.219 13.25 1 97.06 579 TYR A C 1
ATOM 4390 O O . TYR A 1 579 ? -29.344 -12.109 12.68 1 97.06 579 TYR A O 1
ATOM 4398 N N . GLY A 1 580 ? -27.453 -10.898 12.938 1 96.5 580 GLY A N 1
ATOM 4399 C CA . GLY A 1 580 ? -26.719 -11.617 11.914 1 96.5 580 GLY A CA 1
ATOM 4400 C C . GLY A 1 580 ? -27.344 -11.523 10.539 1 96.5 580 GLY A C 1
ATOM 4401 O O . GLY A 1 580 ? -27.078 -12.344 9.664 1 96.5 580 GLY A O 1
ATOM 4402 N N . GLY A 1 581 ? -28.297 -10.633 10.352 1 97.31 581 GLY A N 1
ATOM 4403 C CA . GLY A 1 581 ? -29 -10.445 9.086 1 97.31 581 GLY A CA 1
ATOM 4404 C C . GLY A 1 581 ? -30.125 -11.43 8.875 1 97.31 581 GLY A C 1
ATOM 4405 O O . GLY A 1 581 ? -30.781 -11.43 7.828 1 97.31 581 GLY A O 1
ATOM 4406 N N . VAL A 1 582 ? -30.391 -12.297 9.844 1 98 582 VAL A N 1
ATOM 4407 C CA . VAL A 1 582 ? -31.422 -13.32 9.711 1 98 582 VAL A CA 1
ATOM 4408 C C . VAL A 1 582 ? -32.75 -12.773 10.219 1 98 582 VAL A C 1
ATOM 4410 O O . VAL A 1 582 ? -32.812 -12.172 11.297 1 98 582 VAL A O 1
ATOM 4413 N N . THR A 1 583 ? -33.75 -12.93 9.438 1 97.19 583 THR A N 1
ATOM 4414 C CA . THR A 1 583 ? -35.094 -12.5 9.82 1 97.19 583 THR A CA 1
ATOM 4415 C C . THR A 1 583 ? -36.094 -13.617 9.602 1 97.19 583 THR A C 1
ATOM 4417 O O . THR A 1 583 ? -35.719 -14.758 9.328 1 97.19 583 THR A O 1
ATOM 4420 N N . SER A 1 584 ? -37.375 -13.344 9.961 1 96.62 584 SER A N 1
ATOM 4421 C CA . SER A 1 584 ? -38.469 -14.281 9.75 1 96.62 584 SER A CA 1
ATOM 4422 C C . SER A 1 584 ? -39.594 -13.641 8.961 1 96.62 584 SER A C 1
ATOM 4424 O O . SER A 1 584 ? -39.719 -12.414 8.93 1 96.62 584 SER A O 1
ATOM 4426 N N . PRO A 1 585 ? -40.375 -14.531 8.273 1 96.88 585 PRO A N 1
ATOM 4427 C CA . PRO A 1 585 ? -41.531 -13.984 7.59 1 96.88 585 PRO A CA 1
ATOM 4428 C C . PRO A 1 585 ? -42.438 -13.164 8.516 1 96.88 585 PRO A C 1
ATOM 4430 O O . PRO A 1 585 ? -42.969 -12.117 8.117 1 96.88 585 PRO A O 1
ATOM 4433 N N . ALA A 1 586 ? -42.562 -13.562 9.695 1 96.25 586 ALA A N 1
ATOM 4434 C CA . ALA A 1 586 ? -43.406 -12.844 10.664 1 96.25 586 ALA A CA 1
ATOM 4435 C C . ALA A 1 586 ? -42.844 -11.453 10.945 1 96.25 586 ALA A C 1
ATOM 4437 O O . ALA A 1 586 ? -43.594 -10.477 11.008 1 96.25 586 ALA A O 1
ATOM 4438 N N . GLU A 1 587 ? -41.562 -11.391 11.203 1 96.06 587 GLU A N 1
ATOM 4439 C CA . GLU A 1 587 ? -40.906 -10.109 11.445 1 96.06 587 GLU A CA 1
ATOM 4440 C C . GLU A 1 587 ? -41.062 -9.188 10.234 1 96.06 587 GLU A C 1
ATOM 4442 O O . GLU A 1 587 ? -41.281 -7.988 10.383 1 96.06 587 GLU A O 1
ATOM 4447 N N . LEU A 1 588 ? -40.875 -9.703 9.055 1 97.12 588 LEU A N 1
ATOM 4448 C CA . LEU A 1 588 ? -40.969 -8.922 7.824 1 97.12 588 LEU A CA 1
ATOM 4449 C C . LEU A 1 588 ? -42.375 -8.352 7.66 1 97.12 588 LEU A C 1
ATOM 4451 O O . LEU A 1 588 ? -42.531 -7.195 7.277 1 97.12 588 LEU A O 1
ATOM 4455 N N . LYS A 1 589 ? -43.375 -9.164 7.898 1 96.56 589 LYS A N 1
ATOM 4456 C CA . LYS A 1 589 ? -44.75 -8.719 7.805 1 96.56 589 LYS A CA 1
ATOM 4457 C C . LYS A 1 589 ? -45.031 -7.598 8.805 1 96.56 589 LYS A C 1
ATOM 4459 O O . LYS A 1 589 ? -45.688 -6.613 8.461 1 96.56 589 LYS A O 1
ATOM 4464 N N . ARG A 1 590 ? -44.531 -7.812 9.977 1 96.81 590 ARG A N 1
ATOM 4465 C CA . ARG A 1 590 ? -44.75 -6.809 11.008 1 96.81 590 ARG A CA 1
ATOM 4466 C C . ARG A 1 590 ? -44.156 -5.469 10.609 1 96.81 590 ARG A C 1
ATOM 4468 O O . ARG A 1 590 ? -44.781 -4.422 10.758 1 96.81 590 ARG A O 1
ATOM 4475 N N . ILE A 1 591 ? -42.906 -5.457 10.148 1 97.56 591 ILE A N 1
ATOM 4476 C CA . ILE A 1 591 ? -42.25 -4.23 9.719 1 97.56 591 ILE A CA 1
ATOM 4477 C C . ILE A 1 591 ? -43.031 -3.588 8.578 1 97.56 591 ILE A C 1
ATOM 4479 O O . ILE A 1 591 ? -43.25 -2.373 8.57 1 97.56 591 ILE A O 1
ATOM 4483 N N . ALA A 1 592 ? -43.5 -4.441 7.621 1 97.62 592 ALA A N 1
ATOM 4484 C CA . ALA A 1 592 ? -44.25 -3.945 6.477 1 97.62 592 ALA A CA 1
ATOM 4485 C C . ALA A 1 592 ? -45.562 -3.295 6.926 1 97.62 592 ALA A C 1
ATOM 4487 O O . ALA A 1 592 ? -45.906 -2.225 6.434 1 97.62 592 ALA A O 1
ATOM 4488 N N . GLU A 1 593 ? -46.219 -3.875 7.801 1 97.44 593 GLU A N 1
ATOM 4489 C CA . GLU A 1 593 ? -47.5 -3.381 8.281 1 97.44 593 GLU A CA 1
ATOM 4490 C C . GLU A 1 593 ? -47.344 -2.064 9.039 1 97.44 593 GLU A C 1
ATOM 4492 O O . GLU A 1 593 ? -48.125 -1.143 8.867 1 97.44 593 GLU A O 1
ATOM 4497 N N . VAL A 1 594 ? -46.344 -2.039 9.891 1 97.81 594 VAL A N 1
ATOM 4498 C CA . VAL A 1 594 ? -46.094 -0.813 10.633 1 97.81 594 VAL A CA 1
ATOM 4499 C C . VAL A 1 594 ? -45.75 0.317 9.672 1 97.81 594 VAL A C 1
ATOM 4501 O O . VAL A 1 594 ? -46.219 1.442 9.82 1 97.81 594 VAL A O 1
ATOM 4504 N N . ALA A 1 595 ? -44.906 0.04 8.695 1 97.81 595 ALA A N 1
ATOM 4505 C CA . ALA A 1 595 ? -44.531 1.04 7.699 1 97.81 595 ALA A CA 1
ATOM 4506 C C . ALA A 1 595 ? -45.75 1.548 6.941 1 97.81 595 ALA A C 1
ATOM 4508 O O . ALA A 1 595 ? -45.844 2.742 6.648 1 97.81 595 ALA A O 1
ATOM 4509 N N . GLU A 1 596 ? -46.625 0.636 6.613 1 97.06 596 GLU A N 1
ATOM 4510 C CA . GLU A 1 596 ? -47.844 0.992 5.895 1 97.06 596 GLU A CA 1
ATOM 4511 C C . GLU A 1 596 ? -48.781 1.836 6.766 1 97.06 596 GLU A C 1
ATOM 4513 O O . GLU A 1 596 ? -49.312 2.861 6.32 1 97.06 596 GLU A O 1
ATOM 4518 N N . ARG A 1 597 ? -49.031 1.477 7.961 1 96.69 597 ARG A N 1
ATOM 4519 C CA . ARG A 1 597 ? -49.938 2.145 8.891 1 96.69 597 ARG A CA 1
ATOM 4520 C C . ARG A 1 597 ? -49.5 3.58 9.148 1 96.69 597 ARG A C 1
ATOM 4522 O O . ARG A 1 597 ? -50.312 4.48 9.273 1 96.69 597 ARG A O 1
ATOM 4529 N N . HIS A 1 598 ? -48.219 3.768 9.25 1 96.88 598 HIS A N 1
ATOM 4530 C CA . HIS A 1 598 ? -47.688 5.086 9.594 1 96.88 598 HIS A CA 1
ATOM 4531 C C . HIS A 1 598 ? -47.25 5.844 8.344 1 96.88 598 HIS A C 1
ATOM 4533 O O . HIS A 1 598 ? -46.594 6.887 8.445 1 96.88 598 HIS A O 1
ATOM 4539 N N . ASN A 1 599 ? -47.594 5.367 7.168 1 95.81 599 ASN A N 1
ATOM 4540 C CA . ASN A 1 599 ? -47.25 5.996 5.891 1 95.81 599 ASN A CA 1
ATOM 4541 C C . ASN A 1 599 ? -45.781 6.395 5.824 1 95.81 599 ASN A C 1
ATOM 4543 O O . ASN A 1 599 ? -45.469 7.551 5.535 1 95.81 599 ASN A O 1
ATOM 4547 N N . VAL A 1 600 ? -44.906 5.449 6.172 1 97.19 600 VAL A N 1
ATOM 4548 C CA . VAL A 1 600 ? -43.469 5.699 6.109 1 97.19 600 VAL A CA 1
ATOM 4549 C C . VAL A 1 600 ? -43.094 6.023 4.672 1 97.19 600 VAL A C 1
ATOM 4551 O O . VAL A 1 600 ? -43.344 5.246 3.752 1 97.19 600 VAL A O 1
ATOM 4554 N N . PRO A 1 601 ? -42.438 7.117 4.449 1 96.31 601 PRO A N 1
ATOM 4555 C CA . PRO A 1 601 ? -42.125 7.586 3.09 1 96.31 601 PRO A CA 1
ATOM 4556 C C . PRO A 1 601 ? -41.25 6.621 2.307 1 96.31 601 PRO A C 1
ATOM 4558 O O . PRO A 1 601 ? -41.438 6.434 1.103 1 96.31 601 PRO A O 1
ATOM 4561 N N . MET A 1 602 ? -40.25 6.012 2.961 1 97.12 602 MET A N 1
ATOM 4562 C CA . MET A 1 602 ? -39.344 5.105 2.256 1 97.12 602 MET A CA 1
ATOM 4563 C C . MET A 1 602 ? -38.875 3.977 3.17 1 97.12 602 MET A C 1
ATOM 4565 O O . MET A 1 602 ? -38.562 4.207 4.34 1 97.12 602 MET A O 1
ATOM 4569 N N . VAL A 1 603 ? -38.906 2.789 2.693 1 97.75 603 VAL A N 1
ATOM 4570 C CA . VAL A 1 603 ? -38.344 1.602 3.322 1 97.75 603 VAL A CA 1
ATOM 4571 C C . VAL A 1 603 ? -37.125 1.109 2.512 1 97.75 603 VAL A C 1
ATOM 4573 O O . VAL A 1 603 ? -37.25 0.853 1.312 1 97.75 603 VAL A O 1
ATOM 4576 N N . LYS A 1 604 ? -36 1.019 3.18 1 97.69 604 LYS A N 1
ATOM 4577 C CA . LYS A 1 604 ? -34.781 0.726 2.436 1 97.69 604 LYS A CA 1
ATOM 4578 C C . LYS A 1 604 ? -33.906 -0.273 3.188 1 97.69 604 LYS A C 1
ATOM 4580 O O . LYS A 1 604 ? -33.75 -0.187 4.41 1 97.69 604 LYS A O 1
ATOM 4585 N N . PHE A 1 605 ? -33.344 -1.181 2.418 1 97.19 605 PHE A N 1
ATOM 4586 C CA . PHE A 1 605 ? -32.344 -2.098 2.971 1 97.19 605 PHE A CA 1
ATOM 4587 C C . PHE A 1 605 ? -31.016 -1.381 3.229 1 97.19 605 PHE A C 1
ATOM 4589 O O . PHE A 1 605 ? -30.625 -0.502 2.461 1 97.19 605 PHE A O 1
ATOM 4596 N N . THR A 1 606 ? -30.312 -1.766 4.281 1 95.12 606 THR A N 1
ATOM 4597 C CA . THR A 1 606 ? -29.016 -1.173 4.594 1 95.12 606 THR A CA 1
ATOM 4598 C C . THR A 1 606 ? -27.891 -2.137 4.246 1 95.12 606 THR A C 1
ATOM 4600 O O . THR A 1 606 ? -28.109 -3.34 4.102 1 95.12 606 THR A O 1
ATOM 4603 N N . GLY A 1 607 ? -26.688 -1.604 4.113 1 92.31 607 GLY A N 1
ATOM 4604 C CA . GLY A 1 607 ? -25.516 -2.434 3.893 1 92.31 607 GLY A CA 1
ATOM 4605 C C . GLY A 1 607 ? -25.188 -3.324 5.074 1 92.31 607 GLY A C 1
ATOM 4606 O O . GLY A 1 607 ? -24.5 -4.336 4.918 1 92.31 607 GLY A O 1
ATOM 4607 N N . GLY A 1 608 ? -25.672 -2.971 6.223 1 94.38 608 GLY A N 1
ATOM 4608 C CA . GLY A 1 608 ? -25.453 -3.738 7.438 1 94.38 608 GLY A CA 1
ATOM 4609 C C . GLY A 1 608 ? -26.469 -4.852 7.637 1 94.38 608 GLY A C 1
ATOM 4610 O O . GLY A 1 608 ? -26.594 -5.387 8.734 1 94.38 608 GLY A O 1
ATOM 4611 N N . GLN A 1 609 ? -27.219 -5.164 6.621 1 96.25 609 GLN A N 1
ATOM 4612 C CA . GLN A 1 609 ? -28.172 -6.273 6.594 1 96.25 609 GLN A CA 1
ATOM 4613 C C . GLN A 1 609 ? -29.344 -6.023 7.539 1 96.25 609 GLN A C 1
ATOM 4615 O O . GLN A 1 609 ? -29.672 -6.883 8.359 1 96.25 609 GLN A O 1
ATOM 4620 N N . ARG A 1 610 ? -29.953 -4.863 7.418 1 96.56 610 ARG A N 1
ATOM 4621 C CA . ARG A 1 610 ? -31.156 -4.48 8.148 1 96.56 610 ARG A CA 1
ATOM 4622 C C . ARG A 1 610 ? -32.094 -3.697 7.258 1 96.56 610 ARG A C 1
ATOM 4624 O O . ARG A 1 610 ? -31.875 -3.57 6.055 1 96.56 610 ARG A O 1
ATOM 4631 N N . LEU A 1 611 ? -33.25 -3.275 7.855 1 96.81 611 LEU A N 1
ATOM 4632 C CA . LEU A 1 611 ? -34.219 -2.418 7.188 1 96.81 611 LEU A CA 1
ATOM 4633 C C . LEU A 1 611 ? -34.25 -1.039 7.84 1 96.81 611 LEU A C 1
ATOM 4635 O O . LEU A 1 611 ? -34.219 -0.927 9.062 1 96.81 611 LEU A O 1
ATOM 4639 N N . ASP A 1 612 ? -34.344 -0.053 7.012 1 96.94 612 ASP A N 1
ATOM 4640 C CA . ASP A 1 612 ? -34.406 1.343 7.434 1 96.94 612 ASP A CA 1
ATOM 4641 C C . ASP A 1 612 ? -35.75 1.979 7.066 1 96.94 612 ASP A C 1
ATOM 4643 O O . ASP A 1 612 ? -36.094 2.047 5.891 1 96.94 612 ASP A O 1
ATOM 4647 N N . LEU A 1 613 ? -36.531 2.369 8.008 1 97.88 613 LEU A N 1
ATOM 4648 C CA . LEU A 1 613 ? -37.719 3.162 7.801 1 97.88 613 LEU A CA 1
ATOM 4649 C C . LEU A 1 613 ? -37.406 4.652 7.871 1 97.88 613 LEU A C 1
ATOM 4651 O O . LEU A 1 613 ? -37.094 5.176 8.945 1 97.88 613 LEU A O 1
ATOM 4655 N N . LEU A 1 614 ? -37.562 5.359 6.785 1 97.38 614 LEU A N 1
ATOM 4656 C CA . LEU A 1 614 ? -37.094 6.73 6.676 1 97.38 614 LEU A CA 1
ATOM 4657 C C . LEU A 1 614 ? -38.25 7.711 6.605 1 97.38 614 LEU A C 1
ATOM 4659 O O . LEU A 1 614 ? -39.281 7.418 5.992 1 97.38 614 LEU A O 1
ATOM 4663 N N . GLY A 1 615 ? -38.031 8.891 7.191 1 96.56 615 GLY A N 1
ATOM 4664 C CA . GLY A 1 615 ? -39.031 9.969 7.109 1 96.56 615 GLY A CA 1
ATOM 4665 C C . GLY A 1 615 ? -40.062 9.922 8.227 1 96.56 615 GLY A C 1
ATOM 4666 O O . GLY A 1 615 ? -41.156 10.438 8.07 1 96.56 615 GLY A O 1
ATOM 4667 N N . VAL A 1 616 ? -39.688 9.367 9.352 1 96.62 616 VAL A N 1
ATOM 4668 C CA . VAL A 1 616 ? -40.594 9.211 10.469 1 96.62 616 VAL A CA 1
ATOM 4669 C C . VAL A 1 616 ? -40.594 10.477 11.328 1 96.62 616 VAL A C 1
ATOM 4671 O O . VAL A 1 616 ? -39.531 10.953 11.719 1 96.62 616 VAL A O 1
ATOM 4674 N N . LYS A 1 617 ? -41.719 10.945 11.602 1 93.81 617 LYS A N 1
ATOM 4675 C CA . LYS A 1 617 ? -41.812 12.125 12.461 1 93.81 617 LYS A CA 1
ATOM 4676 C C . LYS A 1 617 ? -41.469 11.773 13.906 1 93.81 617 LYS A C 1
ATOM 4678 O O . LYS A 1 617 ? -41.75 10.672 14.367 1 93.81 617 LYS A O 1
ATOM 4683 N N . LYS A 1 618 ? -40.969 12.758 14.594 1 90.06 618 LYS A N 1
ATOM 4684 C CA . LYS A 1 618 ? -40.531 12.57 15.969 1 90.06 618 LYS A CA 1
ATOM 4685 C C . LYS A 1 618 ? -41.656 12.062 16.844 1 90.06 618 LYS A C 1
ATOM 4687 O O . LYS A 1 618 ? -41.469 11.18 17.688 1 90.06 618 LYS A O 1
ATOM 4692 N N . GLU A 1 619 ? -42.844 12.562 16.719 1 89 619 GLU A N 1
ATOM 4693 C CA . GLU A 1 619 ? -44 12.266 17.562 1 89 619 GLU A CA 1
ATOM 4694 C C . GLU A 1 619 ? -44.469 10.836 17.359 1 89 619 GLU A C 1
ATOM 4696 O O . GLU A 1 619 ? -45.094 10.242 18.25 1 89 619 GLU A O 1
ATOM 4701 N N . ASP A 1 620 ? -44.094 10.242 16.203 1 92.88 620 ASP A N 1
ATOM 4702 C CA . ASP A 1 620 ? -44.594 8.914 15.867 1 92.88 620 ASP A CA 1
ATOM 4703 C C . ASP A 1 620 ? -43.625 7.832 16.359 1 92.88 620 ASP A C 1
ATOM 4705 O O . ASP A 1 620 ? -44 6.652 16.391 1 92.88 620 ASP A O 1
ATOM 4709 N N . LEU A 1 621 ? -42.469 8.133 16.734 1 92.94 621 LEU A N 1
ATOM 4710 C CA . LEU A 1 621 ? -41.375 7.191 17.031 1 92.94 621 LEU A CA 1
ATOM 4711 C C . LEU A 1 621 ? -41.812 6.223 18.125 1 92.94 621 LEU A C 1
ATOM 4713 O O . LEU A 1 621 ? -41.688 5.004 17.969 1 92.94 621 LEU A O 1
ATOM 4717 N N . PRO A 1 622 ? -42.406 6.73 19.25 1 90.81 622 PRO A N 1
ATOM 4718 C CA . PRO A 1 622 ? -42.75 5.789 20.312 1 90.81 622 PRO A CA 1
ATOM 4719 C C . PRO A 1 622 ? -43.781 4.766 19.875 1 90.81 622 PRO A C 1
ATOM 4721 O O . PRO A 1 622 ? -43.688 3.582 20.203 1 90.81 622 PRO A O 1
ATOM 4724 N N . GLN A 1 623 ? -44.75 5.207 19.188 1 92.94 623 GLN A N 1
ATOM 4725 C CA . GLN A 1 623 ? -45.812 4.309 18.719 1 92.94 623 GLN A CA 1
ATOM 4726 C C . GLN A 1 623 ? -45.281 3.289 17.719 1 92.94 623 GLN A C 1
ATOM 4728 O O . GLN A 1 623 ? -45.656 2.115 17.766 1 92.94 623 GLN A O 1
ATOM 4733 N N . ILE A 1 624 ? -44.469 3.713 16.812 1 95.44 624 ILE A N 1
ATOM 4734 C CA . ILE A 1 624 ? -43.875 2.834 15.812 1 95.44 624 ILE A CA 1
ATOM 4735 C C . ILE A 1 624 ? -43.031 1.747 16.5 1 95.44 624 ILE A C 1
ATOM 4737 O O . ILE A 1 624 ? -43.156 0.565 16.172 1 95.44 624 ILE A O 1
ATOM 4741 N N . TRP A 1 625 ? -42.25 2.082 17.438 1 94.81 625 TRP A N 1
ATOM 4742 C CA . TRP A 1 625 ? -41.406 1.112 18.156 1 94.81 625 TRP A CA 1
ATOM 4743 C C . TRP A 1 625 ? -42.281 0.151 18.969 1 94.81 625 TRP A C 1
ATOM 4745 O O . TRP A 1 625 ? -41.969 -1.04 19.062 1 94.81 625 TRP A O 1
ATOM 4755 N N . ALA A 1 626 ? -43.344 0.655 19.609 1 94.19 626 ALA A N 1
ATOM 4756 C CA . ALA A 1 626 ? -44.25 -0.199 20.359 1 94.19 626 ALA A CA 1
ATOM 4757 C C . ALA A 1 626 ? -44.906 -1.246 19.453 1 94.19 626 ALA A C 1
ATOM 4759 O O . ALA A 1 626 ? -45.062 -2.406 19.844 1 94.19 626 ALA A O 1
ATOM 4760 N N . GLU A 1 627 ? -45.219 -0.82 18.312 1 95.62 627 GLU A N 1
ATOM 4761 C CA . GLU A 1 627 ? -45.906 -1.715 17.375 1 95.62 627 GLU A CA 1
ATOM 4762 C C . GLU A 1 627 ? -44.906 -2.713 16.766 1 95.62 627 GLU A C 1
ATOM 4764 O O . GLU A 1 627 ? -45.281 -3.855 16.469 1 95.62 627 GLU A O 1
ATOM 4769 N N . LEU A 1 628 ? -43.719 -2.287 16.469 1 95.62 628 LEU A N 1
ATOM 4770 C CA . LEU A 1 628 ? -42.688 -3.197 15.961 1 95.62 628 LEU A CA 1
ATOM 4771 C C . LEU A 1 628 ? -42.375 -4.289 16.984 1 95.62 628 LEU A C 1
ATOM 4773 O O . LEU A 1 628 ? -42.281 -5.465 16.625 1 95.62 628 LEU A O 1
ATOM 4777 N N . GLY A 1 629 ? -42.219 -3.848 18.266 1 93.5 629 GLY A N 1
ATOM 4778 C CA . GLY A 1 629 ? -41.875 -4.793 19.312 1 93.5 629 GLY A CA 1
ATOM 4779 C C . GLY A 1 629 ? -40.5 -5.402 19.109 1 93.5 629 GLY A C 1
ATOM 4780 O O . GLY A 1 629 ? -40.25 -6.562 19.469 1 93.5 629 GLY A O 1
ATOM 4781 N N . MET A 1 630 ? -39.625 -4.816 18.438 1 93.94 630 MET A N 1
ATOM 4782 C CA . MET A 1 630 ? -38.25 -5.266 18.141 1 93.94 630 MET A CA 1
ATOM 4783 C C . MET A 1 630 ? -37.219 -4.367 18.828 1 93.94 630 MET A C 1
ATOM 4785 O O . MET A 1 630 ? -37.5 -3.188 19.062 1 93.94 630 MET A O 1
ATOM 4789 N N . PRO A 1 631 ? -36.094 -4.918 19.141 1 92.75 631 PRO A N 1
ATOM 4790 C CA . PRO A 1 631 ? -35.062 -4.074 19.734 1 92.75 631 PRO A CA 1
ATOM 4791 C C . PRO A 1 631 ? -34.469 -3.07 18.75 1 92.75 631 PRO A C 1
ATOM 4793 O O . PRO A 1 631 ? -34.531 -3.293 17.531 1 92.75 631 PRO A O 1
ATOM 4796 N N . SER A 1 632 ? -33.938 -1.995 19.297 1 92.44 632 SER A N 1
ATOM 4797 C CA . SER A 1 632 ? -33.25 -0.994 18.469 1 92.44 632 SER A CA 1
ATOM 4798 C C . SER A 1 632 ? -31.969 -1.54 17.891 1 92.44 632 SER A C 1
ATOM 4800 O O . SER A 1 632 ? -31.234 -2.264 18.562 1 92.44 632 SER A O 1
ATOM 4802 N N . GLY A 1 633 ? -31.688 -1.122 16.703 1 93 633 GLY A N 1
ATOM 4803 C CA . GLY A 1 633 ? -30.438 -1.499 16.062 1 93 633 GLY A CA 1
ATOM 4804 C C . GLY A 1 633 ? -29.281 -0.579 16.422 1 93 633 GLY A C 1
ATOM 4805 O O . GLY A 1 633 ? -28.125 -0.871 16.109 1 93 633 GLY A O 1
ATOM 4806 N N . HIS A 1 634 ? -29.531 0.563 17.078 1 93 634 HIS A N 1
ATOM 4807 C CA . HIS A 1 634 ? -28.547 1.561 17.5 1 93 634 HIS A CA 1
ATOM 4808 C C . HIS A 1 634 ? -27.781 2.113 16.312 1 93 634 HIS A C 1
ATOM 4810 O O . HIS A 1 634 ? -26.578 2.373 16.406 1 93 634 HIS A O 1
ATOM 4816 N N . ALA A 1 635 ? -28.359 2.193 15.148 1 90.69 635 ALA A N 1
ATOM 4817 C CA . ALA A 1 635 ? -27.719 2.646 13.922 1 90.69 635 ALA A CA 1
ATOM 4818 C C . ALA A 1 635 ? -27.406 4.137 13.984 1 90.69 635 ALA A C 1
ATOM 4820 O O . ALA A 1 635 ? -26.781 4.684 13.07 1 90.69 635 ALA A O 1
ATOM 4821 N N . TYR A 1 636 ? -27.672 4.82 15.055 1 88.56 636 TYR A N 1
ATOM 4822 C CA . TYR A 1 636 ? -27.547 6.266 15.195 1 88.56 636 TYR A CA 1
ATOM 4823 C C . TYR A 1 636 ? -26.359 6.625 16.094 1 88.56 636 TYR A C 1
ATOM 4825 O O . TYR A 1 636 ? -25.922 7.781 16.125 1 88.56 636 TYR A O 1
ATOM 4833 N N . GLY A 1 637 ? -25.828 5.707 16.781 1 88.62 637 GLY A N 1
ATOM 4834 C CA . GLY A 1 637 ? -24.859 6.051 17.828 1 88.62 637 GLY A CA 1
ATOM 4835 C C . GLY A 1 637 ? -23.469 5.551 17.531 1 88.62 637 GLY A C 1
ATOM 4836 O O . GLY A 1 637 ? -23.234 4.895 16.516 1 88.62 637 GLY A O 1
ATOM 4837 N N . LYS A 1 638 ? -22.562 6.016 18.375 1 94.56 638 LYS A N 1
ATOM 4838 C CA . LYS A 1 638 ? -21.234 5.418 18.469 1 94.56 638 LYS A CA 1
ATOM 4839 C C . LYS A 1 638 ? -21.281 4.109 19.25 1 94.56 638 LYS A C 1
ATOM 4841 O O . LYS A 1 638 ? -20.797 4.039 20.375 1 94.56 638 LYS A O 1
ATOM 4846 N N . ALA A 1 639 ? -21.859 3.174 18.594 1 95.19 639 ALA A N 1
ATOM 4847 C CA . ALA A 1 639 ? -22.203 1.87 19.156 1 95.19 639 ALA A CA 1
ATOM 4848 C C . ALA A 1 639 ? -21.969 0.757 18.125 1 95.19 639 ALA A C 1
ATOM 4850 O O . ALA A 1 639 ? -21.453 1.004 17.047 1 95.19 639 ALA A O 1
ATOM 4851 N N . LEU A 1 640 ? -22.234 -0.443 18.562 1 96 640 LEU A N 1
ATOM 4852 C CA . LEU A 1 640 ? -22.234 -1.532 17.594 1 96 640 LEU A CA 1
ATOM 4853 C C . LEU A 1 640 ? -23.328 -1.328 16.547 1 96 640 LEU A C 1
ATOM 4855 O O . LEU A 1 640 ? -24.516 -1.312 16.875 1 96 640 LEU A O 1
ATOM 4859 N N . ARG A 1 641 ? -22.844 -1.201 15.359 1 94.06 641 ARG A N 1
ATOM 4860 C CA . ARG A 1 641 ? -23.781 -0.919 14.273 1 94.06 641 ARG A CA 1
ATOM 4861 C C . ARG A 1 641 ? -24.281 -2.209 13.641 1 94.06 641 ARG A C 1
ATOM 4863 O O . ARG A 1 641 ? -25.469 -2.336 13.336 1 94.06 641 ARG A O 1
ATOM 4870 N N . THR A 1 642 ? -23.406 -3.096 13.336 1 92.88 642 THR A N 1
ATOM 4871 C CA . THR A 1 642 ? -23.844 -4.305 12.648 1 92.88 642 THR A CA 1
ATOM 4872 C C . THR A 1 642 ? -22.828 -5.426 12.82 1 92.88 642 THR A C 1
ATOM 4874 O O . THR A 1 642 ? -21.672 -5.176 13.164 1 92.88 642 THR A O 1
ATOM 4877 N N . VAL A 1 643 ? -23.328 -6.637 12.781 1 97.75 643 VAL A N 1
ATOM 4878 C CA . VAL A 1 643 ? -22.531 -7.832 12.547 1 97.75 643 VAL A CA 1
ATOM 4879 C C . VAL A 1 643 ? -22.984 -8.516 11.266 1 97.75 643 VAL A C 1
ATOM 4881 O O . VAL A 1 643 ? -23.891 -9.344 11.281 1 97.75 643 VAL A O 1
ATOM 4884 N N . LYS A 1 644 ? -22.266 -8.203 10.203 1 97.31 644 LYS A N 1
ATOM 4885 C CA . LYS A 1 644 ? -22.578 -8.766 8.891 1 97.31 644 LYS A CA 1
ATOM 4886 C C . LYS A 1 644 ? -22.109 -10.219 8.789 1 97.31 644 LYS A C 1
ATOM 4888 O O . LYS A 1 644 ? -21.047 -10.57 9.305 1 97.31 644 LYS A O 1
ATOM 4893 N N . SER A 1 645 ? -22.891 -11.062 8.109 1 98 645 SER A N 1
ATOM 4894 C CA . SER A 1 645 ? -22.453 -12.453 7.965 1 98 645 SER A CA 1
ATOM 4895 C C . SER A 1 645 ? -22.891 -13.031 6.629 1 98 645 SER A C 1
ATOM 4897 O O . SER A 1 645 ? -23.859 -12.555 6.027 1 98 645 SER A O 1
ATOM 4899 N N . CYS A 1 646 ? -22.141 -13.961 6.113 1 96.69 646 CYS A N 1
ATOM 4900 C CA . CYS A 1 646 ? -22.625 -14.828 5.047 1 96.69 646 CYS A CA 1
ATOM 4901 C C . CYS A 1 646 ? -23.344 -16.047 5.617 1 96.69 646 CYS A C 1
ATOM 4903 O O . CYS A 1 646 ? -23.75 -16.031 6.781 1 96.69 646 CYS A O 1
ATOM 4905 N N . VAL A 1 647 ? -23.562 -17.109 4.773 1 95.25 647 VAL A N 1
ATOM 4906 C CA . VAL A 1 647 ? -24.438 -18.188 5.23 1 95.25 647 VAL A CA 1
ATOM 4907 C C . VAL A 1 647 ? -23.594 -19.391 5.648 1 95.25 647 VAL A C 1
ATOM 4909 O O . VAL A 1 647 ? -24.141 -20.375 6.152 1 95.25 647 VAL A O 1
ATOM 4912 N N . GLY A 1 648 ? -22.312 -19.297 5.422 1 94.38 648 GLY A N 1
ATOM 4913 C CA . GLY A 1 648 ? -21.344 -20.266 5.926 1 94.38 648 GLY A CA 1
ATOM 4914 C C . GLY A 1 648 ? -21.734 -21.703 5.629 1 94.38 648 GLY A C 1
ATOM 4915 O O . GLY A 1 648 ? -22.25 -22 4.551 1 94.38 648 GLY A O 1
ATOM 4916 N N . THR A 1 649 ? -21.484 -22.656 6.535 1 93.56 649 THR A N 1
ATOM 4917 C CA . THR A 1 649 ? -21.641 -24.094 6.344 1 93.56 649 THR A CA 1
ATOM 4918 C C . THR A 1 649 ? -23.109 -24.469 6.305 1 93.56 649 THR A C 1
ATOM 4920 O O . THR A 1 649 ? -23.469 -25.562 5.875 1 93.56 649 THR A O 1
ATOM 4923 N N . GLU A 1 650 ? -23.906 -23.594 6.754 1 93.19 650 GLU A N 1
ATOM 4924 C CA . GLU A 1 650 ? -25.312 -23.922 6.828 1 93.19 650 GLU A CA 1
ATOM 4925 C C . GLU A 1 650 ? -25.906 -24.141 5.434 1 93.19 650 GLU A C 1
ATOM 4927 O O . GLU A 1 650 ? -26.719 -25.031 5.23 1 93.19 650 GLU A O 1
ATOM 4932 N N . PHE A 1 651 ? -25.453 -23.266 4.516 1 94.5 651 PHE A N 1
ATOM 4933 C CA . PHE A 1 651 ? -26.062 -23.375 3.197 1 94.5 651 PHE A CA 1
ATOM 4934 C C . PHE A 1 651 ? -25 -23.375 2.107 1 94.5 651 PHE A C 1
ATOM 4936 O O . PHE A 1 651 ? -25.141 -24.047 1.084 1 94.5 651 PHE A O 1
ATOM 4943 N N . CYS A 1 652 ? -23.906 -22.688 2.258 1 93.69 652 CYS A N 1
ATOM 4944 C CA . CYS A 1 652 ? -22.953 -22.438 1.188 1 93.69 652 CYS A CA 1
ATOM 4945 C C . CYS A 1 652 ? -22.109 -23.672 0.907 1 93.69 652 CYS A C 1
ATOM 4947 O O . CYS A 1 652 ? -21.594 -24.312 1.834 1 93.69 652 CYS A O 1
ATOM 4949 N N . ARG A 1 653 ? -21.891 -23.984 -0.3 1 88.94 653 ARG A N 1
ATOM 4950 C CA . ARG A 1 653 ? -21.109 -25.141 -0.728 1 88.94 653 ARG A CA 1
ATOM 4951 C C . ARG A 1 653 ? -19.641 -24.984 -0.356 1 88.94 653 ARG A C 1
ATOM 4953 O O . ARG A 1 653 ? -18.922 -25.969 -0.199 1 88.94 653 ARG A O 1
ATOM 4960 N N . PHE A 1 654 ? -19.266 -23.75 -0.173 1 85.94 654 PHE A N 1
ATOM 4961 C CA . PHE A 1 654 ? -17.859 -23.484 0.072 1 85.94 654 PHE A CA 1
ATOM 4962 C C . PHE A 1 654 ? -17.609 -23.203 1.549 1 85.94 654 PHE A C 1
ATOM 4964 O O . PHE A 1 654 ? -16.453 -23.219 2.004 1 85.94 654 PHE A O 1
ATOM 4971 N N . GLY A 1 655 ? -18.656 -22.953 2.281 1 92.06 655 GLY A N 1
ATOM 4972 C CA . GLY A 1 655 ? -18.516 -22.594 3.684 1 92.06 655 GLY A CA 1
ATOM 4973 C C . GLY A 1 655 ? -17.844 -23.672 4.508 1 92.06 655 GLY A C 1
ATOM 4974 O O . GLY A 1 655 ? -18.156 -24.859 4.371 1 92.06 655 GLY A O 1
ATOM 4975 N N . VAL A 1 656 ? -16.844 -23.266 5.32 1 91.06 656 VAL A N 1
ATOM 4976 C CA . VAL A 1 656 ? -16.109 -24.25 6.129 1 91.06 656 VAL A CA 1
ATOM 4977 C C . VAL A 1 656 ? -16.438 -24.031 7.605 1 91.06 656 VAL A C 1
ATOM 4979 O O . VAL A 1 656 ? -16.172 -24.906 8.438 1 91.06 656 VAL A O 1
ATOM 4982 N N . GLN A 1 657 ? -17 -22.859 7.945 1 94.88 657 GLN A N 1
ATOM 4983 C CA . GLN A 1 657 ? -17.422 -22.562 9.312 1 94.88 657 GLN A CA 1
ATOM 4984 C C . GLN A 1 657 ? -18.844 -22 9.336 1 94.88 657 GLN A C 1
ATOM 4986 O O . GLN A 1 657 ? -19.344 -21.516 8.312 1 94.88 657 GLN A O 1
ATOM 4991 N N . ASP A 1 658 ? -19.484 -22.062 10.5 1 96.62 658 ASP A N 1
ATOM 4992 C CA . ASP A 1 658 ? -20.844 -21.578 10.672 1 96.62 658 ASP A CA 1
ATOM 4993 C C . ASP A 1 658 ? -20.859 -20.078 11 1 96.62 658 ASP A C 1
ATOM 4995 O O . ASP A 1 658 ? -21.031 -19.688 12.156 1 96.62 658 ASP A O 1
ATOM 4999 N N . SER A 1 659 ? -20.797 -19.297 9.977 1 97.69 659 SER A N 1
ATOM 5000 C CA . SER A 1 659 ? -20.688 -17.859 10.133 1 97.69 659 SER A CA 1
ATOM 5001 C C . SER A 1 659 ? -21.984 -17.25 10.648 1 97.69 659 SER A C 1
ATOM 5003 O O . SER A 1 659 ? -21.953 -16.281 11.43 1 97.69 659 SER A O 1
ATOM 5005 N N . THR A 1 660 ? -23.172 -17.75 10.281 1 97.19 660 THR A N 1
ATOM 5006 C CA . THR A 1 660 ? -24.453 -17.203 10.68 1 97.19 660 THR A CA 1
ATOM 5007 C C . THR A 1 660 ? -24.641 -17.297 12.195 1 97.19 660 THR A C 1
ATOM 5009 O O . THR A 1 660 ? -24.953 -16.297 12.844 1 97.19 660 THR A O 1
ATOM 5012 N N . HIS A 1 661 ? -24.438 -18.422 12.711 1 97.19 661 HIS A N 1
ATOM 5013 C CA . HIS A 1 661 ? -24.609 -18.625 14.148 1 97.19 661 HIS A CA 1
ATOM 5014 C C . HIS A 1 661 ? -23.656 -17.766 14.953 1 97.19 661 HIS A C 1
ATOM 5016 O O . HIS A 1 661 ? -24.047 -17.156 15.953 1 97.19 661 HIS A O 1
ATOM 5022 N N . LEU A 1 662 ? -22.422 -17.75 14.523 1 98.19 662 LEU A N 1
ATOM 5023 C CA . LEU A 1 662 ? -21.438 -16.938 15.234 1 98.19 662 LEU A CA 1
ATOM 5024 C C . LEU A 1 662 ? -21.812 -15.469 15.211 1 98.19 662 LEU A C 1
ATOM 5026 O O . LEU A 1 662 ? -21.672 -14.773 16.219 1 98.19 662 LEU A O 1
ATOM 5030 N N . ALA A 1 663 ? -22.234 -14.984 14.078 1 98.44 663 ALA A N 1
ATOM 5031 C CA . ALA A 1 663 ? -22.609 -13.578 13.945 1 98.44 663 ALA A CA 1
ATOM 5032 C C . ALA A 1 663 ? -23.766 -13.234 14.875 1 98.44 663 ALA A C 1
ATOM 5034 O O . ALA A 1 663 ? -23.781 -12.164 15.484 1 98.44 663 ALA A O 1
ATOM 5035 N N . ILE A 1 664 ? -24.75 -14.109 14.953 1 98.06 664 ILE A N 1
ATOM 5036 C CA . ILE A 1 664 ? -25.906 -13.898 15.812 1 98.06 664 ILE A CA 1
ATOM 5037 C C . ILE A 1 664 ? -25.453 -13.828 17.266 1 98.06 664 ILE A C 1
ATOM 5039 O O . ILE A 1 664 ? -25.875 -12.93 18.016 1 98.06 664 ILE A O 1
ATOM 5043 N N . GLU A 1 665 ? -24.594 -14.695 17.641 1 97.75 665 GLU A N 1
ATOM 5044 C CA . GLU A 1 665 ? -24.109 -14.711 19.016 1 97.75 665 GLU A CA 1
ATOM 5045 C C . GLU A 1 665 ? -23.312 -13.445 19.328 1 97.75 665 GLU A C 1
ATOM 5047 O O . GLU A 1 665 ? -23.484 -12.867 20.406 1 97.75 665 GLU A O 1
ATOM 5052 N N . LEU A 1 666 ? -22.484 -13.07 18.453 1 98 666 LEU A N 1
ATOM 5053 C CA . LEU A 1 666 ? -21.703 -11.852 18.625 1 98 666 LEU A CA 1
ATOM 5054 C C . LEU A 1 666 ? -22.609 -10.641 18.781 1 98 666 LEU A C 1
ATOM 5056 O O . LEU A 1 666 ? -22.391 -9.812 19.672 1 98 666 LEU A O 1
ATOM 5060 N N . GLU A 1 667 ? -23.547 -10.523 17.906 1 97.25 667 GLU A N 1
ATOM 5061 C CA . GLU A 1 667 ? -24.438 -9.359 17.922 1 97.25 667 GLU A CA 1
ATOM 5062 C C . GLU A 1 667 ? -25.266 -9.328 19.203 1 97.25 667 GLU A C 1
ATOM 5064 O O . GLU A 1 667 ? -25.453 -8.266 19.797 1 97.25 667 GLU A O 1
ATOM 5069 N N . LYS A 1 668 ? -25.766 -10.453 19.641 1 96.31 668 LYS A N 1
ATOM 5070 C CA . LYS A 1 668 ? -26.531 -10.531 20.891 1 96.31 668 LYS A CA 1
ATOM 5071 C C . LYS A 1 668 ? -25.672 -10.195 22.094 1 96.31 668 LYS A C 1
ATOM 5073 O O . LYS A 1 668 ? -26.125 -9.531 23.031 1 96.31 668 LYS A O 1
ATOM 5078 N N . GLY A 1 669 ? -24.469 -10.648 22.016 1 95.75 669 GLY A N 1
ATOM 5079 C CA . GLY A 1 669 ? -23.562 -10.445 23.125 1 95.75 669 GLY A CA 1
ATOM 5080 C C . GLY A 1 669 ? -23.031 -9.023 23.219 1 95.75 669 GLY A C 1
ATOM 5081 O O . GLY A 1 669 ? -22.625 -8.578 24.297 1 95.75 669 GLY A O 1
ATOM 5082 N N . LEU A 1 670 ? -23.016 -8.305 22.125 1 96.94 670 LEU A N 1
ATOM 5083 C CA . LEU A 1 670 ? -22.344 -7.004 22.109 1 96.94 670 LEU A CA 1
ATOM 5084 C C . LEU A 1 670 ? -23.359 -5.887 21.844 1 96.94 670 LEU A C 1
ATOM 5086 O O . LEU A 1 670 ? -22.984 -4.711 21.797 1 96.94 670 LEU A O 1
ATOM 5090 N N . GLU A 1 671 ? -24.609 -6.348 21.75 1 92.94 671 GLU A N 1
ATOM 5091 C CA . GLU A 1 671 ? -25.609 -5.32 21.453 1 92.94 671 GLU A CA 1
ATOM 5092 C C . GLU A 1 671 ? -25.641 -4.254 22.547 1 92.94 671 GLU A C 1
ATOM 5094 O O . GLU A 1 671 ? -25.344 -4.535 23.703 1 92.94 671 GLU A O 1
ATOM 5099 N N . ARG A 1 672 ? -25.766 -2.984 22.344 1 90.12 672 ARG A N 1
ATOM 5100 C CA . ARG A 1 672 ? -25.859 -1.837 23.25 1 90.12 672 ARG A CA 1
ATOM 5101 C C . ARG A 1 672 ? -24.484 -1.354 23.656 1 90.12 672 ARG A C 1
ATOM 5103 O O . ARG A 1 672 ? -24.344 -0.52 24.562 1 90.12 672 ARG A O 1
ATOM 5110 N N . MET A 1 673 ? -23.438 -1.941 23.078 1 95.06 673 MET A N 1
ATOM 5111 C CA . MET A 1 673 ? -22.078 -1.479 23.359 1 95.06 673 MET A CA 1
ATOM 5112 C C . MET A 1 673 ? -21.859 -0.07 22.812 1 95.06 673 MET A C 1
ATOM 5114 O O . MET A 1 673 ? -22.047 0.175 21.625 1 95.06 673 MET A O 1
ATOM 5118 N N . TRP A 1 674 ? -21.547 0.803 23.688 1 95.25 674 TRP A N 1
ATOM 5119 C CA . TRP A 1 674 ? -21.094 2.121 23.266 1 95.25 674 TRP A CA 1
ATOM 5120 C C . TRP A 1 674 ? -19.578 2.143 23.109 1 95.25 674 TRP A C 1
ATOM 5122 O O . TRP A 1 674 ? -18.859 1.485 23.875 1 95.25 674 TRP A O 1
ATOM 5132 N N . ALA A 1 675 ? -19.109 2.807 22.141 1 97.31 675 ALA A N 1
ATOM 5133 C CA . ALA A 1 675 ? -17.688 2.873 21.812 1 97.31 675 ALA A CA 1
ATOM 5134 C C . ALA A 1 675 ? -17.281 4.285 21.406 1 97.31 675 ALA A C 1
ATOM 5136 O O . ALA A 1 675 ? -18.125 5.18 21.328 1 97.31 675 ALA A O 1
ATOM 5137 N N . PRO A 1 676 ? -15.938 4.492 21.281 1 96.44 676 PRO A N 1
ATOM 5138 C CA . PRO A 1 676 ? -15.492 5.824 20.859 1 96.44 676 PRO A CA 1
ATOM 5139 C C . PRO A 1 676 ? -16.094 6.258 19.531 1 96.44 676 PRO A C 1
ATOM 5141 O O . PRO A 1 676 ? -16.281 7.453 19.297 1 96.44 676 PRO A O 1
ATOM 5144 N N . HIS A 1 677 ? -16.297 5.359 18.734 1 96.44 677 HIS A N 1
ATOM 5145 C CA . HIS A 1 677 ? -16.906 5.547 17.422 1 96.44 677 HIS A CA 1
ATOM 5146 C C . HIS A 1 677 ? -17.75 4.332 17.031 1 96.44 677 HIS A C 1
ATOM 5148 O O . HIS A 1 677 ? -17.812 3.354 17.781 1 96.44 677 HIS A O 1
ATOM 5154 N N . LYS A 1 678 ? -18.469 4.496 15.914 1 95.56 678 LYS A N 1
ATOM 5155 C CA . LYS A 1 678 ? -19.266 3.373 15.438 1 95.56 678 LYS A CA 1
ATOM 5156 C C . LYS A 1 678 ? -18.406 2.133 15.219 1 95.56 678 LYS A C 1
ATOM 5158 O O . LYS A 1 678 ? -17.25 2.238 14.789 1 95.56 678 LYS A O 1
ATOM 5163 N N . VAL A 1 679 ? -18.938 0.944 15.516 1 97.69 679 VAL A N 1
ATOM 5164 C CA . VAL A 1 679 ? -18.219 -0.321 15.383 1 97.69 679 VAL A CA 1
ATOM 5165 C C . VAL A 1 679 ? -19 -1.269 14.484 1 97.69 679 VAL A C 1
ATOM 5167 O O . VAL A 1 679 ? -20.203 -1.457 14.664 1 97.69 679 VAL A O 1
ATOM 5170 N N . LYS A 1 680 ? -18.328 -1.812 13.508 1 97.06 680 LYS A N 1
ATOM 5171 C CA . LYS A 1 680 ? -18.922 -2.779 12.586 1 97.06 680 LYS A CA 1
ATOM 5172 C C . LYS A 1 680 ? -18.125 -4.082 12.57 1 97.06 680 LYS A C 1
ATOM 5174 O O . LYS A 1 680 ? -16.891 -4.059 12.453 1 97.06 680 LYS A O 1
ATOM 5179 N N . LEU A 1 681 ? -18.797 -5.184 12.703 1 98.25 681 LEU A N 1
ATOM 5180 C CA . LEU A 1 681 ? -18.188 -6.508 12.633 1 98.25 681 LEU A CA 1
ATOM 5181 C C . LEU A 1 681 ? -18.703 -7.277 11.422 1 98.25 681 LEU A C 1
ATOM 5183 O O . LEU A 1 681 ? -19.75 -6.93 10.852 1 98.25 681 LEU A O 1
ATOM 5187 N N . ALA A 1 682 ? -17.953 -8.281 11.016 1 98.31 682 ALA A N 1
ATOM 5188 C CA . ALA A 1 682 ? -18.391 -9.172 9.953 1 98.31 682 ALA A CA 1
ATOM 5189 C C . ALA A 1 682 ? -17.812 -10.578 10.141 1 98.31 682 ALA A C 1
ATOM 5191 O O . ALA A 1 682 ? -16.688 -10.734 10.633 1 98.31 682 ALA A O 1
ATOM 5192 N N . VAL A 1 683 ? -18.594 -11.562 9.766 1 98.5 683 VAL A N 1
ATOM 5193 C CA . VAL A 1 683 ? -18.188 -12.961 9.859 1 98.5 683 VAL A CA 1
ATOM 5194 C C . VAL A 1 683 ? -18.375 -13.641 8.5 1 98.5 683 VAL A C 1
ATOM 5196 O O . VAL A 1 683 ? -19.484 -13.719 7.984 1 98.5 683 VAL A O 1
ATOM 5199 N N . SER A 1 684 ? -17.297 -14.094 7.969 1 97.19 684 SER A N 1
ATOM 5200 C CA . SER A 1 684 ? -17.328 -14.891 6.746 1 97.19 684 SER A CA 1
ATOM 5201 C C . SER A 1 684 ? -17.031 -16.359 7.035 1 97.19 684 SER A C 1
ATOM 5203 O O . SER A 1 684 ? -16.156 -16.672 7.844 1 97.19 684 SER A O 1
ATOM 5205 N N . GLY A 1 685 ? -17.734 -17.234 6.359 1 95.69 685 GLY A N 1
ATOM 5206 C CA . GLY A 1 685 ? -17.625 -18.656 6.656 1 95.69 685 GLY A CA 1
ATOM 5207 C C . GLY A 1 685 ? -16.453 -19.328 5.977 1 95.69 685 GLY A C 1
ATOM 5208 O O . GLY A 1 685 ? -16.141 -20.484 6.258 1 95.69 685 GLY A O 1
ATOM 5209 N N . CYS A 1 686 ? -15.781 -18.672 5.105 1 91.62 686 CYS A N 1
ATOM 5210 C CA . CYS A 1 686 ? -14.625 -19.203 4.395 1 91.62 686 CYS A CA 1
ATOM 5211 C C . CYS A 1 686 ? -13.742 -18.078 3.865 1 91.62 686 CYS A C 1
ATOM 5213 O O . CYS A 1 686 ? -14.125 -16.906 3.922 1 91.62 686 CYS A O 1
ATOM 5215 N N . PRO A 1 687 ? -12.547 -18.297 3.277 1 88.06 687 PRO A N 1
ATOM 5216 C CA . PRO A 1 687 ? -11.578 -17.266 2.885 1 88.06 687 PRO A CA 1
ATOM 5217 C C . PRO A 1 687 ? -12.055 -16.438 1.699 1 88.06 687 PRO A C 1
ATOM 5219 O O . PRO A 1 687 ? -11.422 -15.43 1.354 1 88.06 687 PRO A O 1
ATOM 5222 N N . ARG A 1 688 ? -13.211 -16.828 1.144 1 87.69 688 ARG A N 1
ATOM 5223 C CA . ARG A 1 688 ? -13.75 -16 0.066 1 87.69 688 ARG A CA 1
ATOM 5224 C C . ARG A 1 688 ? -14.242 -14.656 0.595 1 87.69 688 ARG A C 1
ATOM 5226 O O . ARG A 1 688 ? -14.383 -13.695 -0.169 1 87.69 688 ARG A O 1
ATOM 5233 N N . ASN A 1 689 ? -14.523 -14.594 1.882 1 93.12 689 ASN A N 1
ATOM 5234 C CA . ASN A 1 689 ? -14.734 -13.328 2.578 1 93.12 689 ASN A CA 1
ATOM 5235 C C . ASN A 1 689 ? -15.914 -12.555 1.985 1 93.12 689 ASN A C 1
ATOM 5237 O O . ASN A 1 689 ? -15.812 -11.344 1.754 1 93.12 689 ASN A O 1
ATOM 5241 N N . CYS A 1 690 ? -17.031 -13.211 1.824 1 93.44 690 CYS A N 1
ATOM 5242 C CA . CYS A 1 690 ? -18.203 -12.625 1.171 1 93.44 690 CYS A CA 1
ATOM 5243 C C . CYS A 1 690 ? -18.828 -11.539 2.041 1 93.44 690 CYS A C 1
ATOM 5245 O O . CYS A 1 690 ? -19.562 -10.688 1.546 1 93.44 690 CYS A O 1
ATOM 5247 N N . SER A 1 691 ? -18.562 -11.531 3.311 1 95.31 691 SER A N 1
ATOM 5248 C CA . SER A 1 691 ? -19.109 -10.516 4.207 1 95.31 691 SER A CA 1
ATOM 5249 C C . SER A 1 691 ? -18.156 -9.328 4.344 1 95.31 691 SER A C 1
ATOM 5251 O O . SER A 1 691 ? -18.406 -8.422 5.141 1 95.31 691 SER A O 1
ATOM 5253 N N . GLU A 1 692 ? -17.062 -9.375 3.633 1 94.06 692 GLU A N 1
ATOM 5254 C CA . GLU A 1 692 ? -16.078 -8.289 3.633 1 94.06 692 GLU A CA 1
ATOM 5255 C C . GLU A 1 692 ? -15.531 -8.047 5.035 1 94.06 692 GLU A C 1
ATOM 5257 O O . GLU A 1 692 ? -15.508 -6.906 5.508 1 94.06 692 GLU A O 1
ATOM 5262 N N . SER A 1 693 ? -15.086 -9.102 5.633 1 95.88 693 SER A N 1
ATOM 5263 C CA . SER A 1 693 ? -14.617 -9.094 7.012 1 95.88 693 SER A CA 1
ATOM 5264 C C . SER A 1 693 ? -13.32 -8.305 7.145 1 95.88 693 SER A C 1
ATOM 5266 O O . SER A 1 693 ? -13.047 -7.719 8.195 1 95.88 693 SER A O 1
ATOM 5268 N N . THR A 1 694 ? -12.594 -8.141 6.102 1 93.19 694 THR A N 1
ATOM 5269 C CA . THR A 1 694 ? -11.25 -7.57 6.188 1 93.19 694 THR A CA 1
ATOM 5270 C C . THR A 1 694 ? -11.289 -6.055 6.047 1 93.19 694 THR A C 1
ATOM 5272 O O . THR A 1 694 ? -10.25 -5.402 5.973 1 93.19 694 THR A O 1
ATOM 5275 N N . ILE A 1 695 ? -12.445 -5.477 5.973 1 94.06 695 ILE A N 1
ATOM 5276 C CA . ILE A 1 695 ? -12.539 -4.02 5.969 1 94.06 695 ILE A CA 1
ATOM 5277 C C . ILE A 1 695 ? -13.445 -3.559 7.109 1 94.06 695 ILE A C 1
ATOM 5279 O O . ILE A 1 695 ? -14.148 -2.555 6.98 1 94.06 695 ILE A O 1
ATOM 5283 N N . LYS A 1 696 ? -13.562 -4.32 8.109 1 97.06 696 LYS A N 1
ATOM 5284 C CA . LYS A 1 696 ? -14.367 -4 9.281 1 97.06 696 LYS A CA 1
ATOM 5285 C C . LYS A 1 696 ? -13.492 -3.768 10.508 1 97.06 696 LYS A C 1
ATOM 5287 O O . LYS A 1 696 ? -12.305 -4.113 10.508 1 97.06 696 LYS A O 1
ATOM 5292 N N . ASP A 1 697 ? -14.141 -3.193 11.562 1 97.75 697 ASP A N 1
ATOM 5293 C CA . ASP A 1 697 ? -13.414 -2.959 12.812 1 97.75 697 ASP A CA 1
ATOM 5294 C C . ASP A 1 697 ? -12.883 -4.266 13.391 1 97.75 697 ASP A C 1
ATOM 5296 O O . ASP A 1 697 ? -11.758 -4.32 13.883 1 97.75 697 ASP A O 1
ATOM 5300 N N . PHE A 1 698 ? -13.711 -5.242 13.391 1 98.5 698 PHE A N 1
ATOM 5301 C CA . PHE A 1 698 ? -13.398 -6.609 13.773 1 98.5 698 PHE A CA 1
ATOM 5302 C C . PHE A 1 698 ? -13.977 -7.602 12.773 1 98.5 698 PHE A C 1
ATOM 5304 O O . PHE A 1 698 ? -15.195 -7.723 12.648 1 98.5 698 PHE A O 1
ATOM 5311 N N . GLY A 1 699 ? -13.07 -8.219 12.055 1 98 699 GLY A N 1
ATOM 5312 C CA . GLY A 1 699 ? -13.477 -9.164 11.023 1 98 699 GLY A CA 1
ATOM 5313 C C . GLY A 1 699 ? -13.078 -10.594 11.328 1 98 699 GLY A C 1
ATOM 5314 O O . GLY A 1 699 ? -11.992 -10.836 11.859 1 98 699 GLY A O 1
ATOM 5315 N N . ILE A 1 700 ? -13.984 -11.562 10.984 1 98.38 700 ILE A N 1
ATOM 5316 C CA . ILE A 1 700 ? -13.758 -12.984 11.258 1 98.38 700 ILE A CA 1
ATOM 5317 C C . ILE A 1 700 ? -13.898 -13.781 9.961 1 98.38 700 ILE A C 1
ATOM 5319 O O . ILE A 1 700 ? -14.867 -13.617 9.219 1 98.38 700 ILE A O 1
ATOM 5323 N N . ILE A 1 701 ? -12.922 -14.57 9.695 1 95.5 701 ILE A N 1
ATOM 5324 C CA . ILE A 1 701 ? -12.953 -15.422 8.508 1 95.5 701 ILE A CA 1
ATOM 5325 C C . ILE A 1 701 ? -12.797 -16.891 8.922 1 95.5 701 ILE A C 1
ATOM 5327 O O . ILE A 1 701 ? -11.836 -17.234 9.609 1 95.5 701 ILE A O 1
ATOM 5331 N N . GLY A 1 702 ? -13.734 -17.688 8.453 1 94.94 702 GLY A N 1
ATOM 5332 C CA . GLY A 1 702 ? -13.641 -19.109 8.703 1 94.94 702 GLY A CA 1
ATOM 5333 C C . GLY A 1 702 ? -12.602 -19.797 7.836 1 94.94 702 GLY A C 1
ATOM 5334 O O . GLY A 1 702 ? -12.461 -19.484 6.652 1 94.94 702 GLY A O 1
ATOM 5335 N N . VAL A 1 703 ? -11.781 -20.625 8.406 1 86.94 703 VAL A N 1
ATOM 5336 C CA . VAL A 1 703 ? -10.867 -21.531 7.727 1 86.94 703 VAL A CA 1
ATOM 5337 C C . VAL A 1 703 ? -11.109 -22.953 8.211 1 86.94 703 VAL A C 1
ATOM 5339 O O . VAL A 1 703 ? -11.836 -23.188 9.172 1 86.94 703 VAL A O 1
ATOM 5342 N N . ASP A 1 704 ? -10.602 -23.906 7.496 1 82.06 704 ASP A N 1
ATOM 5343 C CA . ASP A 1 704 ? -10.859 -25.312 7.828 1 82.06 704 ASP A CA 1
ATOM 5344 C C . ASP A 1 704 ? -10.477 -25.609 9.273 1 82.06 704 ASP A C 1
ATOM 5346 O O . ASP A 1 704 ? -11.164 -26.359 9.961 1 82.06 704 ASP A O 1
ATOM 5350 N N . SER A 1 705 ? -9.391 -25 9.789 1 84.31 705 SER A N 1
ATOM 5351 C CA . SER A 1 705 ? -8.852 -25.297 11.109 1 84.31 705 SER A CA 1
ATOM 5352 C C . SER A 1 705 ? -9.531 -24.453 12.188 1 84.31 705 SER A C 1
ATOM 5354 O O . SER A 1 705 ? -9.266 -24.625 13.375 1 84.31 705 SER A O 1
ATOM 5356 N N . GLY A 1 706 ? -10.445 -23.531 11.82 1 93.69 706 GLY A N 1
ATOM 5357 C CA . GLY A 1 706 ? -11.109 -22.656 12.781 1 93.69 706 GLY A CA 1
ATOM 5358 C C . GLY A 1 706 ? -11.43 -21.281 12.211 1 93.69 706 GLY A C 1
ATOM 5359 O O . GLY A 1 706 ? -12.055 -21.188 11.156 1 93.69 706 GLY A O 1
ATOM 5360 N N . TRP A 1 707 ? -10.914 -20.234 13.023 1 95.81 707 TRP A N 1
ATOM 5361 C CA . TRP A 1 707 ? -11.25 -18.875 12.633 1 95.81 707 TRP A CA 1
ATOM 5362 C C . TRP A 1 707 ? -10.008 -17.984 12.617 1 95.81 707 TRP A C 1
ATOM 5364 O O . TRP A 1 707 ? -9.148 -18.109 13.492 1 95.81 707 TRP A O 1
ATOM 5374 N N . GLU A 1 708 ? -9.93 -17.156 11.594 1 94 708 GLU A N 1
ATOM 5375 C CA . GLU A 1 708 ? -8.969 -16.047 11.578 1 94 708 GLU A CA 1
ATOM 5376 C C . GLU A 1 708 ? -9.625 -14.742 12 1 94 708 GLU A C 1
ATOM 5378 O O . GLU A 1 708 ? -10.695 -14.391 11.508 1 94 708 GLU A O 1
ATOM 5383 N N . LEU A 1 709 ? -9.008 -14.055 12.906 1 97.88 709 LEU A N 1
ATOM 5384 C CA . LEU A 1 709 ? -9.547 -12.797 13.414 1 97.88 709 LEU A CA 1
ATOM 5385 C C . LEU A 1 709 ? -8.742 -11.617 12.898 1 97.88 709 LEU A C 1
ATOM 5387 O O . LEU A 1 709 ? -7.512 -11.602 12.992 1 97.88 709 LEU A O 1
ATOM 5391 N N . TYR A 1 710 ? -9.438 -10.664 12.32 1 96.44 710 TYR A N 1
ATOM 5392 C CA . TYR A 1 710 ? -8.82 -9.477 11.75 1 96.44 710 TYR A CA 1
ATOM 5393 C C . TYR A 1 710 ? -9.32 -8.219 12.453 1 96.44 710 TYR A C 1
ATOM 5395 O O . TYR A 1 710 ? -10.477 -8.148 12.875 1 96.44 710 TYR A O 1
ATOM 5403 N N . VAL A 1 711 ? -8.398 -7.137 12.531 1 97.19 711 VAL A N 1
ATOM 5404 C CA . VAL A 1 711 ? -8.82 -5.945 13.258 1 97.19 711 VAL A CA 1
ATOM 5405 C C . VAL A 1 711 ? -8.336 -4.695 12.531 1 97.19 711 VAL A C 1
ATOM 5407 O O . VAL A 1 711 ? -7.379 -4.758 11.75 1 97.19 711 VAL A O 1
ATOM 5410 N N . GLY A 1 712 ? -9.062 -3.592 12.773 1 95.06 712 GLY A N 1
ATOM 5411 C CA . GLY A 1 712 ? -8.609 -2.285 12.32 1 95.06 712 GLY A CA 1
ATOM 5412 C C . GLY A 1 712 ? -8.914 -2.025 10.852 1 95.06 712 GLY A C 1
ATOM 5413 O O . GLY A 1 712 ? -8.18 -1.295 10.188 1 95.06 712 GLY A O 1
ATOM 5414 N N . GLY A 1 713 ? -9.906 -2.631 10.297 1 93.25 713 GLY A N 1
ATOM 5415 C CA . GLY A 1 713 ? -10.305 -2.385 8.922 1 93.25 713 GLY A CA 1
ATOM 5416 C C . GLY A 1 713 ? -11.25 -1.203 8.773 1 93.25 713 GLY A C 1
ATOM 5417 O O . GLY A 1 713 ? -11.82 -0.73 9.758 1 93.25 713 GLY A O 1
ATOM 5418 N N . ASN A 1 714 ? -11.344 -0.715 7.547 1 91.56 714 ASN A N 1
ATOM 5419 C CA . ASN A 1 714 ? -12.234 0.397 7.238 1 91.56 714 ASN A CA 1
ATOM 5420 C C . ASN A 1 714 ? -12.602 0.427 5.758 1 91.56 714 ASN A C 1
ATOM 5422 O O . ASN A 1 714 ? -11.734 0.28 4.895 1 91.56 714 ASN A O 1
ATOM 5426 N N . GLY A 1 715 ? -13.875 0.561 5.469 1 89.12 715 GLY A N 1
ATOM 5427 C CA . GLY A 1 715 ? -14.32 0.631 4.086 1 89.12 715 GLY A CA 1
ATOM 5428 C C . GLY A 1 715 ? -14.93 1.975 3.723 1 89.12 715 GLY A C 1
ATOM 5429 O O . GLY A 1 715 ? -15.523 2.125 2.652 1 89.12 715 GLY A O 1
ATOM 5430 N N . GLY A 1 716 ? -14.75 2.957 4.535 1 84.81 716 GLY A N 1
ATOM 5431 C CA . GLY A 1 716 ? -15.375 4.254 4.344 1 84.81 716 GLY A CA 1
ATOM 5432 C C . GLY A 1 716 ? -14.477 5.266 3.668 1 84.81 716 GLY A C 1
ATOM 5433 O O . GLY A 1 716 ? -13.914 4.992 2.604 1 84.81 716 GLY A O 1
ATOM 5434 N N . MET A 1 717 ? -14.281 6.309 4.309 1 75.94 717 MET A N 1
ATOM 5435 C CA . MET A 1 717 ? -13.586 7.461 3.748 1 75.94 717 MET A CA 1
ATOM 5436 C C . MET A 1 717 ? -12.172 7.078 3.305 1 75.94 717 MET A C 1
ATOM 5438 O O . MET A 1 717 ? -11.734 7.473 2.225 1 75.94 717 MET A O 1
ATOM 5442 N N . LYS A 1 718 ? -11.586 6.414 4.168 1 77.56 718 LYS A N 1
ATOM 5443 C CA . LYS A 1 718 ? -10.258 5.879 3.871 1 77.56 718 LYS A CA 1
ATOM 5444 C C . LYS A 1 718 ? -10.234 4.359 4.023 1 77.56 718 LYS A C 1
ATOM 5446 O O . LYS A 1 718 ? -10.375 3.838 5.133 1 77.56 718 LYS A O 1
ATOM 5451 N N . VAL A 1 719 ? -9.992 3.779 2.9 1 85.94 719 VAL A N 1
ATOM 5452 C CA . VAL A 1 719 ? -10.008 2.32 2.914 1 85.94 719 VAL A CA 1
ATOM 5453 C C . VAL A 1 719 ? -8.758 1.795 3.627 1 85.94 719 VAL A C 1
ATOM 5455 O O . VAL A 1 719 ? -7.656 2.305 3.418 1 85.94 719 VAL A O 1
ATOM 5458 N N . ARG A 1 720 ? -8.945 0.917 4.559 1 86.62 720 ARG A N 1
ATOM 5459 C CA . ARG A 1 720 ? -7.863 0.22 5.242 1 86.62 720 ARG A CA 1
ATOM 5460 C C . ARG A 1 720 ? -8.18 -1.263 5.402 1 86.62 720 ARG A C 1
ATOM 5462 O O . ARG A 1 720 ? -9.227 -1.624 5.941 1 86.62 720 ARG A O 1
ATOM 5469 N N . ALA A 1 721 ? -7.281 -2.047 4.895 1 87.38 721 ALA A N 1
ATOM 5470 C CA . ALA A 1 721 ? -7.434 -3.48 5.137 1 87.38 721 ALA A CA 1
ATOM 5471 C C . ALA A 1 721 ? -7.141 -3.826 6.594 1 87.38 721 ALA A C 1
ATOM 5473 O O . ALA A 1 721 ? -6.199 -3.297 7.188 1 87.38 721 ALA A O 1
ATOM 5474 N N . ALA A 1 722 ? -7.961 -4.652 7.125 1 92.31 722 ALA A N 1
ATOM 5475 C CA . ALA A 1 722 ? -7.73 -5.129 8.484 1 92.31 722 ALA A CA 1
ATOM 5476 C C . ALA A 1 722 ? -6.48 -6 8.562 1 92.31 722 ALA A C 1
ATOM 5478 O O . ALA A 1 722 ? -6.008 -6.504 7.539 1 92.31 722 ALA A O 1
ATOM 5479 N N . GLU A 1 723 ? -5.93 -6.133 9.742 1 87.81 723 GLU A N 1
ATOM 5480 C CA . GLU A 1 723 ? -4.734 -6.938 9.977 1 87.81 723 GLU A CA 1
ATOM 5481 C C . GLU A 1 723 ? -5.051 -8.164 10.828 1 87.81 723 GLU A C 1
ATOM 5483 O O . GLU A 1 723 ? -5.91 -8.109 11.711 1 87.81 723 GLU A O 1
ATOM 5488 N N . LEU A 1 724 ? -4.328 -9.234 10.523 1 90.19 724 LEU A N 1
ATOM 5489 C CA . LEU A 1 724 ? -4.555 -10.484 11.25 1 90.19 724 LEU A CA 1
ATOM 5490 C C . LEU A 1 724 ? -4.152 -10.344 12.711 1 90.19 724 LEU A C 1
ATOM 5492 O O . LEU A 1 724 ? -2.994 -10.047 13.016 1 90.19 724 LEU A O 1
ATOM 5496 N N . LEU A 1 725 ? -5.051 -10.469 13.586 1 94.62 725 LEU A N 1
ATOM 5497 C CA . LEU A 1 725 ? -4.797 -10.469 15.023 1 94.62 725 LEU A CA 1
ATOM 5498 C C . LEU A 1 725 ? -4.293 -11.828 15.492 1 94.62 725 LEU A C 1
ATOM 5500 O O . LEU A 1 725 ? -3.227 -11.922 16.094 1 94.62 725 LEU A O 1
ATOM 5504 N N . CYS A 1 726 ? -5.105 -12.844 15.234 1 93.56 726 CYS A N 1
ATOM 5505 C CA . CYS A 1 726 ? -4.727 -14.203 15.609 1 93.56 726 CYS A CA 1
ATOM 5506 C C . CYS A 1 726 ? -5.668 -15.227 14.984 1 93.56 726 CYS A C 1
ATOM 5508 O O . CYS A 1 726 ? -6.621 -14.859 14.297 1 93.56 726 CYS A O 1
ATOM 5510 N N . LYS A 1 727 ? -5.328 -16.5 15.094 1 91.62 727 LYS A N 1
ATOM 5511 C CA . LYS A 1 727 ? -6.176 -17.625 14.719 1 91.62 727 LYS A CA 1
ATOM 5512 C C . LYS A 1 727 ? -6.668 -18.391 15.945 1 91.62 727 LYS A C 1
ATOM 5514 O O . LYS A 1 727 ? -5.922 -18.578 16.906 1 91.62 727 LYS A O 1
ATOM 5519 N N . VAL A 1 728 ? -7.934 -18.703 15.922 1 95.31 728 VAL A N 1
ATOM 5520 C CA . VAL A 1 728 ? -8.5 -19.453 17.031 1 95.31 728 VAL A CA 1
ATOM 5521 C C . VAL A 1 728 ? -9.289 -20.641 16.484 1 95.31 728 VAL A C 1
ATOM 5523 O O . VAL A 1 728 ? -9.562 -20.719 15.281 1 95.31 728 VAL A O 1
ATOM 5526 N N . LYS A 1 729 ? -9.727 -21.594 17.375 1 92.88 729 LYS A N 1
ATOM 5527 C CA . LYS A 1 729 ? -10.312 -22.844 16.922 1 92.88 729 LYS A CA 1
ATOM 5528 C C . LYS A 1 729 ? -11.82 -22.859 17.125 1 92.88 729 LYS A C 1
ATOM 5530 O O . LYS A 1 729 ? -12.547 -23.531 16.375 1 92.88 729 LYS A O 1
ATOM 5535 N N . THR A 1 730 ? -12.289 -22.156 18.156 1 95.12 730 THR A N 1
ATOM 5536 C CA . THR A 1 730 ? -13.68 -22.344 18.547 1 95.12 730 THR A CA 1
ATOM 5537 C C . THR A 1 730 ? -14.438 -21.031 18.531 1 95.12 730 THR A C 1
ATOM 5539 O O . THR A 1 730 ? -13.828 -19.953 18.562 1 95.12 730 THR A O 1
ATOM 5542 N N . HIS A 1 731 ? -15.812 -21.094 18.562 1 95.69 731 HIS A N 1
ATOM 5543 C CA . HIS A 1 731 ? -16.688 -19.938 18.656 1 95.69 731 HIS A CA 1
ATOM 5544 C C . HIS A 1 731 ? -16.453 -19.156 19.953 1 95.69 731 HIS A C 1
ATOM 5546 O O . HIS A 1 731 ? -16.422 -17.922 19.953 1 95.69 731 HIS A O 1
ATOM 5552 N N . ASP A 1 732 ? -16.312 -19.891 21 1 96.5 732 ASP A N 1
ATOM 5553 C CA . ASP A 1 732 ? -16.141 -19.281 22.312 1 96.5 732 ASP A CA 1
ATOM 5554 C C . ASP A 1 732 ? -14.883 -18.422 22.359 1 96.5 732 ASP A C 1
ATOM 5556 O O . ASP A 1 732 ? -14.875 -17.344 22.953 1 96.5 732 ASP A O 1
ATOM 5560 N N . GLU A 1 733 ? -13.844 -18.938 21.734 1 97.38 733 GLU A N 1
ATOM 5561 C CA . GLU A 1 733 ? -12.602 -18.188 21.672 1 97.38 733 GLU A CA 1
ATOM 5562 C C . GLU A 1 733 ? -12.773 -16.891 20.875 1 97.38 733 GLU A C 1
ATOM 5564 O O . GLU A 1 733 ? -12.203 -15.859 21.219 1 97.38 733 GLU A O 1
ATOM 5569 N N . VAL A 1 734 ? -13.562 -16.953 19.812 1 98.31 734 VAL A N 1
ATOM 5570 C CA . VAL A 1 734 ? -13.828 -15.766 19.016 1 98.31 734 VAL A CA 1
ATOM 5571 C C . VAL A 1 734 ? -14.531 -14.719 19.875 1 98.31 734 VAL A C 1
ATOM 5573 O O . VAL A 1 734 ? -14.164 -13.539 19.859 1 98.31 734 VAL A O 1
ATOM 5576 N N . LEU A 1 735 ? -15.539 -15.164 20.625 1 98.12 735 LEU A N 1
ATOM 5577 C CA . LEU A 1 735 ? -16.312 -14.258 21.469 1 98.12 735 LEU A CA 1
ATOM 5578 C C . LEU A 1 735 ? -15.43 -13.594 22.516 1 98.12 735 LEU A C 1
ATOM 5580 O O . LEU A 1 735 ? -15.523 -12.383 22.734 1 98.12 735 LEU A O 1
ATOM 5584 N N . GLU A 1 736 ? -14.625 -14.359 23.109 1 97.94 736 GLU A N 1
ATOM 5585 C CA . GLU A 1 736 ? -13.727 -13.828 24.125 1 97.94 736 GLU A CA 1
ATOM 5586 C C . GLU A 1 736 ? -12.766 -12.805 23.547 1 97.94 736 GLU A C 1
ATOM 5588 O O . GLU A 1 736 ? -12.562 -11.734 24.109 1 97.94 736 GLU A O 1
ATOM 5593 N N . MET A 1 737 ? -12.156 -13.18 22.406 1 98.31 737 MET A N 1
ATOM 5594 C CA . MET A 1 737 ? -11.203 -12.297 21.734 1 98.31 737 MET A CA 1
ATOM 5595 C C . MET A 1 737 ? -11.867 -10.992 21.328 1 98.31 737 MET A C 1
ATOM 5597 O O . MET A 1 737 ? -11.281 -9.914 21.469 1 98.31 737 MET A O 1
ATOM 5601 N N . ALA A 1 738 ? -13.055 -11.117 20.766 1 98.56 738 ALA A N 1
ATOM 5602 C CA . ALA A 1 738 ? -13.797 -9.938 20.328 1 98.56 738 ALA A CA 1
ATOM 5603 C C . ALA A 1 738 ? -14.086 -9 21.5 1 98.56 738 ALA A C 1
ATOM 5605 O O . ALA A 1 738 ? -13.883 -7.789 21.391 1 98.56 738 ALA A O 1
ATOM 5606 N N . LYS A 1 739 ? -14.57 -9.562 22.609 1 98.44 739 LYS A N 1
ATOM 5607 C CA . LYS A 1 739 ? -14.875 -8.766 23.797 1 98.44 739 LYS A CA 1
ATOM 5608 C C . LYS A 1 739 ? -13.633 -8.078 24.328 1 98.44 739 LYS A C 1
ATOM 5610 O O . LYS A 1 739 ? -13.672 -6.891 24.672 1 98.44 739 LYS A O 1
ATOM 5615 N N . ALA A 1 740 ? -12.539 -8.789 24.391 1 98.62 740 ALA A N 1
ATOM 5616 C CA . ALA A 1 740 ? -11.297 -8.234 24.922 1 98.62 740 ALA A CA 1
ATOM 5617 C C . ALA A 1 740 ? -10.789 -7.094 24.047 1 98.62 740 ALA A C 1
ATOM 5619 O O . ALA A 1 740 ? -10.398 -6.039 24.562 1 98.62 740 ALA A O 1
ATOM 5620 N N . PHE A 1 741 ? -10.758 -7.324 22.766 1 98.31 741 PHE A N 1
ATOM 5621 C CA . PHE A 1 741 ? -10.289 -6.305 21.828 1 98.31 741 PHE A CA 1
ATOM 5622 C C . PHE A 1 741 ? -11.148 -5.047 21.922 1 98.31 741 PHE A C 1
ATOM 5624 O O . PHE A 1 741 ? -10.617 -3.938 22.016 1 98.31 741 PHE A O 1
ATOM 5631 N N . LEU A 1 742 ? -12.453 -5.215 21.875 1 98.69 742 LEU A N 1
ATOM 5632 C CA . LEU A 1 742 ? -13.375 -4.082 21.875 1 98.69 742 LEU A CA 1
ATOM 5633 C C . LEU A 1 742 ? -13.328 -3.334 23.203 1 98.69 742 LEU A C 1
ATOM 5635 O O . LEU A 1 742 ? -13.477 -2.111 23.234 1 98.69 742 LEU A O 1
ATOM 5639 N N . GLN A 1 743 ? -13.148 -4.078 24.297 1 98.62 743 GLN A N 1
ATOM 5640 C CA . GLN A 1 743 ? -13.039 -3.404 25.578 1 98.62 743 GLN A CA 1
ATOM 5641 C C . GLN A 1 743 ? -11.75 -2.592 25.672 1 98.62 743 GLN A C 1
ATOM 5643 O O . GLN A 1 743 ? -11.734 -1.492 26.219 1 98.62 743 GLN A O 1
ATOM 5648 N N . MET A 1 744 ? -10.688 -3.197 25.125 1 98.38 744 MET A N 1
ATOM 5649 C CA . MET A 1 744 ? -9.445 -2.422 25.062 1 98.38 744 MET A CA 1
ATOM 5650 C C . MET A 1 744 ? -9.648 -1.143 24.266 1 98.38 744 MET A C 1
ATOM 5652 O O . MET A 1 744 ? -9.188 -0.073 24.672 1 98.38 744 MET A O 1
ATOM 5656 N N . TYR A 1 745 ? -10.266 -1.269 23.172 1 98.19 745 TYR A N 1
ATOM 5657 C CA . TYR A 1 745 ? -10.594 -0.127 22.328 1 98.19 745 TYR A CA 1
ATOM 5658 C C . TYR A 1 745 ? -11.406 0.907 23.109 1 98.19 745 TYR A C 1
ATOM 5660 O O . TYR A 1 745 ? -11.086 2.098 23.078 1 98.19 745 TYR A O 1
ATOM 5668 N N . ARG A 1 746 ? -12.422 0.471 23.812 1 98.38 746 ARG A N 1
ATOM 5669 C CA . ARG A 1 746 ? -13.305 1.336 24.594 1 98.38 746 ARG A CA 1
ATOM 5670 C C . ARG A 1 746 ? -12.531 2.107 25.656 1 98.38 746 ARG A C 1
ATOM 5672 O O . ARG A 1 746 ? -12.805 3.285 25.891 1 98.38 746 ARG A O 1
ATOM 5679 N N . GLU A 1 747 ? -11.586 1.516 26.219 1 97.44 747 GLU A N 1
ATOM 5680 C CA . GLU A 1 747 ? -10.891 2.102 27.359 1 97.44 747 GLU A CA 1
ATOM 5681 C C . GLU A 1 747 ? -9.672 2.91 26.922 1 97.44 747 GLU A C 1
ATOM 5683 O O . GLU A 1 747 ? -9.148 3.727 27.672 1 97.44 747 GLU A O 1
ATOM 5688 N N . ASP A 1 748 ? -9.25 2.682 25.688 1 96.12 748 ASP A N 1
ATOM 5689 C CA . ASP A 1 748 ? -7.973 3.283 25.312 1 96.12 748 ASP A CA 1
ATOM 5690 C C . ASP A 1 748 ? -8.172 4.336 24.219 1 96.12 748 ASP A C 1
ATOM 5692 O O . ASP A 1 748 ? -7.48 5.359 24.203 1 96.12 748 ASP A O 1
ATOM 5696 N N . ALA A 1 749 ? -9.031 4.125 23.25 1 96.75 749 ALA A N 1
ATOM 5697 C CA . ALA A 1 749 ? -9.172 5.004 22.094 1 96.75 749 ALA A CA 1
ATOM 5698 C C . ALA A 1 749 ? -9.742 6.359 22.5 1 96.75 749 ALA A C 1
ATOM 5700 O O . ALA A 1 749 ? -10.516 6.457 23.453 1 96.75 749 ALA A O 1
ATOM 5701 N N . GLN A 1 750 ? -9.344 7.395 21.781 1 94.38 750 GLN A N 1
ATOM 5702 C CA . GLN A 1 750 ? -9.906 8.727 21.953 1 94.38 750 GLN A CA 1
ATOM 5703 C C . GLN A 1 750 ? -11.305 8.82 21.375 1 94.38 750 GLN A C 1
ATOM 5705 O O . GLN A 1 750 ? -11.625 8.141 20.391 1 94.38 750 GLN A O 1
ATOM 5710 N N . TYR A 1 751 ? -12.117 9.617 22.031 1 95.75 751 TYR A N 1
ATOM 5711 C CA . TYR A 1 751 ? -13.477 9.797 21.516 1 95.75 751 TYR A CA 1
ATOM 5712 C C . TYR A 1 751 ? -13.453 10.219 20.062 1 95.75 751 TYR A C 1
ATOM 5714 O O . TYR A 1 751 ? -12.695 11.117 19.672 1 95.75 751 TYR A O 1
ATOM 5722 N N . LEU A 1 752 ? -14.219 9.523 19.172 1 93.38 752 LEU A N 1
ATOM 5723 C CA . LEU A 1 752 ? -14.383 9.727 17.734 1 93.38 752 LEU A CA 1
ATOM 5724 C C . LEU A 1 752 ? -13.203 9.156 16.969 1 93.38 752 LEU A C 1
ATOM 5726 O O . LEU A 1 752 ? -13.023 9.453 15.781 1 93.38 752 LEU A O 1
ATOM 5730 N N . GLU A 1 753 ? -12.391 8.398 17.625 1 93.69 753 GLU A N 1
ATOM 5731 C CA . GLU A 1 753 ? -11.328 7.652 16.953 1 93.69 753 GLU A CA 1
ATOM 5732 C C . GLU A 1 753 ? -11.812 6.27 16.531 1 93.69 753 GLU A C 1
ATOM 5734 O O . GLU A 1 753 ? -12.227 5.469 17.359 1 93.69 753 GLU A O 1
ATOM 5739 N N . ARG A 1 754 ? -11.742 6 15.234 1 95.19 754 ARG A N 1
ATOM 5740 C CA . ARG A 1 754 ? -12.117 4.688 14.719 1 95.19 754 ARG A CA 1
ATOM 5741 C C . ARG A 1 754 ? -11.055 3.645 15.039 1 95.19 754 ARG A C 1
ATOM 5743 O O . ARG A 1 754 ? -9.922 3.99 15.367 1 95.19 754 ARG A O 1
ATOM 5750 N N . THR A 1 755 ? -11.367 2.406 14.93 1 97.06 755 THR A N 1
ATOM 5751 C CA . THR A 1 755 ? -10.414 1.344 15.25 1 97.06 755 THR A CA 1
ATOM 5752 C C . THR A 1 755 ? -9.219 1.39 14.305 1 97.06 755 THR A C 1
ATOM 5754 O O . THR A 1 755 ? -8.094 1.095 14.711 1 97.06 755 THR A O 1
ATOM 5757 N N . ALA A 1 756 ? -9.492 1.749 13.047 1 92.19 756 ALA A N 1
ATOM 5758 C CA . ALA A 1 756 ? -8.414 1.75 12.062 1 92.19 756 ALA A CA 1
ATOM 5759 C C . ALA A 1 756 ? -7.293 2.697 12.477 1 92.19 756 ALA A C 1
ATOM 5761 O O . ALA A 1 756 ? -6.16 2.268 12.688 1 92.19 756 ALA A O 1
ATOM 5762 N N . PRO A 1 757 ? -7.535 4.008 12.633 1 87.75 757 PRO A N 1
ATOM 5763 C CA . PRO A 1 757 ? -6.465 4.895 13.102 1 87.75 757 PRO A CA 1
ATOM 5764 C C . PRO A 1 757 ? -5.961 4.523 14.492 1 87.75 757 PRO A C 1
ATOM 5766 O O . PRO A 1 757 ? -4.781 4.723 14.797 1 87.75 757 PRO A O 1
ATOM 5769 N N . TRP A 1 758 ? -6.801 3.936 15.398 1 93.38 758 TRP A N 1
ATOM 5770 C CA . TRP A 1 758 ? -6.383 3.529 16.734 1 93.38 758 TRP A CA 1
ATOM 5771 C C . TRP A 1 758 ? -5.34 2.42 16.672 1 93.38 758 TRP A C 1
ATOM 5773 O O . TRP A 1 758 ? -4.316 2.479 17.359 1 93.38 758 TRP A O 1
ATOM 5783 N N . VAL A 1 759 ? -5.621 1.402 15.82 1 92.44 759 VAL A N 1
ATOM 5784 C CA . VAL A 1 759 ? -4.684 0.294 15.664 1 92.44 759 VAL A CA 1
ATOM 5785 C C . VAL A 1 759 ? -3.361 0.811 15.102 1 92.44 759 VAL A C 1
ATOM 5787 O O . VAL A 1 759 ? -2.289 0.348 15.5 1 92.44 759 VAL A O 1
ATOM 5790 N N . GLU A 1 760 ? -3.471 1.731 14.188 1 79.44 760 GLU A N 1
ATOM 5791 C CA . GLU A 1 760 ? -2.268 2.342 13.625 1 79.44 760 GLU A CA 1
ATOM 5792 C C . GLU A 1 760 ? -1.474 3.082 14.703 1 79.44 760 GLU A C 1
ATOM 5794 O O . GLU A 1 760 ? -0.243 3.008 14.734 1 79.44 760 GLU A O 1
ATOM 5799 N N . ARG A 1 761 ? -2.174 3.787 15.562 1 77.69 761 ARG A N 1
ATOM 5800 C CA . ARG A 1 761 ? -1.543 4.613 16.594 1 77.69 761 ARG A CA 1
ATOM 5801 C C . ARG A 1 761 ? -0.913 3.748 17.672 1 77.69 761 ARG A C 1
ATOM 5803 O O . ARG A 1 761 ? 0.238 3.965 18.062 1 77.69 761 ARG A O 1
ATOM 5810 N N . VAL A 1 762 ? -1.655 2.756 18.141 1 82.88 762 VAL A N 1
ATOM 5811 C CA . VAL A 1 762 ? -1.229 1.964 19.297 1 82.88 762 VAL A CA 1
ATOM 5812 C C . VAL A 1 762 ? -0.336 0.816 18.828 1 82.88 762 VAL A C 1
ATOM 5814 O O . VAL A 1 762 ? 0.527 0.351 19.578 1 82.88 762 VAL A O 1
ATOM 5817 N N . GLY A 1 763 ? -0.509 0.343 17.625 1 82.25 763 GLY A N 1
ATOM 5818 C CA . GLY A 1 763 ? 0.281 -0.75 17.094 1 82.25 763 GLY A CA 1
ATOM 5819 C C . GLY A 1 763 ? -0.345 -2.111 17.312 1 82.25 763 GLY A C 1
ATOM 5820 O O . GLY A 1 763 ? -0.824 -2.402 18.422 1 82.25 763 GLY A O 1
ATOM 5821 N N . LEU A 1 764 ? -0.324 -2.943 16.328 1 84.81 764 LEU A N 1
ATOM 5822 C CA . LEU A 1 764 ? -0.941 -4.262 16.406 1 84.81 764 LEU A CA 1
ATOM 5823 C C . LEU A 1 764 ? -0.199 -5.152 17.406 1 84.81 764 LEU A C 1
ATOM 5825 O O . LEU A 1 764 ? -0.815 -5.961 18.094 1 84.81 764 LEU A O 1
ATOM 5829 N N . ASP A 1 765 ? 1.114 -5.043 17.469 1 82.31 765 ASP A N 1
ATOM 5830 C CA . ASP A 1 765 ? 1.902 -5.875 18.375 1 82.31 765 ASP A CA 1
ATOM 5831 C C . ASP A 1 765 ? 1.527 -5.613 19.828 1 82.31 765 ASP A C 1
ATOM 5833 O O . ASP A 1 765 ? 1.451 -6.547 20.625 1 82.31 765 ASP A O 1
ATOM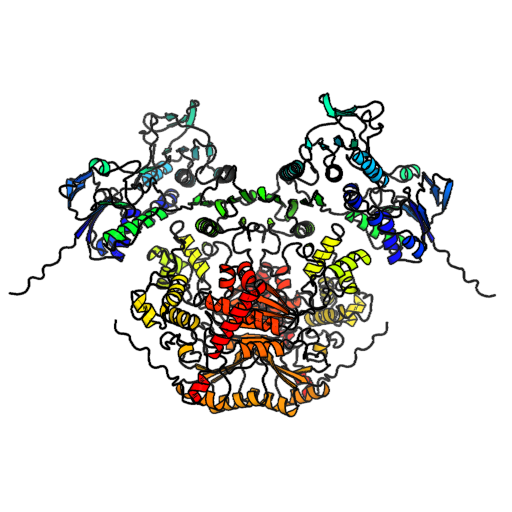 5837 N N . HIS A 1 766 ? 1.373 -4.32 20.094 1 86.81 766 HIS A N 1
ATOM 5838 C CA . HIS A 1 766 ? 0.944 -3.957 21.438 1 86.81 766 HIS A CA 1
ATOM 5839 C C . HIS A 1 766 ? -0.414 -4.57 21.766 1 86.81 766 HIS A C 1
ATOM 5841 O O . HIS A 1 766 ? -0.614 -5.094 22.859 1 86.81 766 HIS A O 1
ATOM 5847 N N . ILE A 1 767 ? -1.323 -4.555 20.906 1 94.56 767 ILE A N 1
ATOM 5848 C CA . ILE A 1 767 ? -2.654 -5.121 21.094 1 94.56 767 ILE A CA 1
ATOM 5849 C C . ILE A 1 767 ? -2.553 -6.637 21.25 1 94.56 767 ILE A C 1
ATOM 5851 O O . ILE A 1 767 ? -3.189 -7.215 22.141 1 94.56 767 ILE A O 1
ATOM 5855 N N . LYS A 1 768 ? -1.733 -7.281 20.422 1 93 768 LYS A N 1
ATOM 5856 C CA . LYS A 1 768 ? -1.542 -8.727 20.5 1 93 768 LYS A CA 1
ATOM 5857 C C . LYS A 1 768 ? -0.981 -9.133 21.859 1 93 768 LYS A C 1
ATOM 5859 O O . LYS A 1 768 ? -1.395 -10.141 22.438 1 93 768 LYS A O 1
ATOM 5864 N N . ALA A 1 769 ? -0.067 -8.336 22.359 1 91.12 769 ALA A N 1
ATOM 5865 C CA . ALA A 1 769 ? 0.56 -8.617 23.656 1 91.12 769 ALA A CA 1
ATOM 5866 C C . ALA A 1 769 ? -0.478 -8.664 24.766 1 91.12 769 ALA A C 1
ATOM 5868 O O . ALA A 1 769 ? -0.385 -9.492 25.672 1 91.12 769 ALA A O 1
ATOM 5869 N N . ILE A 1 770 ? -1.484 -7.863 24.672 1 94.5 770 ILE A N 1
ATOM 5870 C CA . ILE A 1 770 ? -2.451 -7.711 25.766 1 94.5 770 ILE A CA 1
ATOM 5871 C C . ILE A 1 770 ? -3.637 -8.648 25.531 1 94.5 770 ILE A C 1
ATOM 5873 O O . ILE A 1 770 ? -4.066 -9.359 26.438 1 94.5 770 ILE A O 1
ATOM 5877 N N . VAL A 1 771 ? -4.156 -8.719 24.312 1 97.56 771 VAL A N 1
ATOM 5878 C CA . VAL A 1 771 ? -5.41 -9.398 24 1 97.56 771 VAL A CA 1
ATOM 5879 C C . VAL A 1 771 ? -5.137 -10.867 23.688 1 97.56 771 VAL A C 1
ATOM 5881 O O . VAL A 1 771 ? -5.934 -11.742 24.031 1 97.56 771 VAL A O 1
ATOM 5884 N N . VAL A 1 772 ? -4.047 -11.164 23 1 96.31 772 VAL A N 1
ATOM 5885 C CA . VAL A 1 772 ? -3.818 -12.516 22.5 1 96.31 772 VAL A CA 1
ATOM 5886 C C . VAL A 1 772 ? -2.863 -13.258 23.438 1 96.31 772 VAL A C 1
ATOM 5888 O O . VAL A 1 772 ? -3.172 -14.352 23.906 1 96.31 772 VAL A O 1
ATOM 5891 N N . MET A 1 773 ? -1.718 -12.641 23.828 1 92.88 773 MET A N 1
ATOM 5892 C CA . MET A 1 773 ? -0.635 -13.336 24.516 1 92.88 773 MET A CA 1
ATOM 5893 C C . MET A 1 773 ? -0.891 -13.383 26.016 1 92.88 773 MET A C 1
ATOM 5895 O O . MET A 1 773 ? -0.584 -14.375 26.672 1 92.88 773 MET A O 1
ATOM 5899 N N . ASP A 1 774 ? -1.435 -12.32 26.594 1 95.12 774 ASP A N 1
ATOM 5900 C CA . ASP A 1 774 ? -1.712 -12.25 28.016 1 95.12 774 ASP A CA 1
ATOM 5901 C C . ASP A 1 774 ? -3.131 -12.727 28.328 1 95.12 774 ASP A C 1
ATOM 5903 O O . ASP A 1 774 ? -4.059 -11.922 28.406 1 95.12 774 ASP A O 1
ATOM 5907 N N . VAL A 1 775 ? -3.291 -13.984 28.703 1 96 775 VAL A N 1
ATOM 5908 C CA . VAL A 1 775 ? -4.586 -14.625 28.891 1 96 775 VAL A CA 1
ATOM 5909 C C . VAL A 1 775 ? -5.328 -13.953 30.047 1 96 775 VAL A C 1
ATOM 5911 O O . VAL A 1 775 ? -6.543 -13.742 29.969 1 96 775 VAL A O 1
ATOM 5914 N N . ALA A 1 776 ? -4.609 -13.633 31.047 1 96.06 776 ALA A N 1
ATOM 5915 C CA . ALA A 1 776 ? -5.234 -13.008 32.219 1 96.06 776 ALA A CA 1
ATOM 5916 C C . ALA A 1 776 ? -5.844 -11.656 31.859 1 96.06 776 ALA A C 1
ATOM 5918 O O . ALA A 1 776 ? -6.988 -11.367 32.219 1 96.06 776 ALA A O 1
ATOM 5919 N N . SER A 1 777 ? -5.098 -10.805 31.219 1 96.81 777 SER A N 1
ATOM 5920 C CA . SER A 1 777 ? -5.586 -9.5 30.797 1 96.81 777 SER A CA 1
ATOM 5921 C C . SER A 1 777 ? -6.777 -9.633 29.844 1 96.81 777 SER A C 1
ATOM 5923 O O . SER A 1 777 ? -7.734 -8.867 29.938 1 96.81 777 SER A O 1
ATOM 5925 N N . ARG A 1 778 ? -6.727 -10.578 29 1 97.5 778 ARG A N 1
ATOM 5926 C CA . ARG A 1 778 ? -7.809 -10.828 28.047 1 97.5 778 ARG A CA 1
ATOM 5927 C C . ARG A 1 778 ? -9.109 -11.141 28.781 1 97.5 778 ARG A C 1
ATOM 5929 O O . ARG A 1 778 ? -10.156 -10.562 28.469 1 97.5 778 ARG A O 1
ATOM 5936 N N . GLN A 1 779 ? -9.008 -12.008 29.703 1 97.81 779 GLN A N 1
ATOM 5937 C CA . GLN A 1 779 ? -10.188 -12.43 30.453 1 97.81 779 GLN A CA 1
ATOM 5938 C C . GLN A 1 779 ? -10.75 -11.281 31.281 1 97.81 779 GLN A C 1
ATOM 5940 O O . GLN A 1 779 ? -11.969 -11.133 31.406 1 97.81 779 GLN A O 1
ATOM 5945 N N . GLN A 1 780 ? -9.859 -10.5 31.812 1 97.81 780 GLN A N 1
ATOM 5946 C CA . GLN A 1 780 ? -10.305 -9.344 32.594 1 97.81 780 GLN A CA 1
ATOM 5947 C C . GLN A 1 780 ? -11.008 -8.32 31.703 1 97.81 780 GLN A C 1
ATOM 5949 O O . GLN A 1 780 ? -12.023 -7.746 32.094 1 97.81 780 GLN A O 1
ATOM 5954 N N . LEU A 1 781 ? -10.469 -8.07 30.594 1 98.25 781 LEU A N 1
ATOM 5955 C CA . LEU A 1 781 ? -11.086 -7.156 29.641 1 98.25 781 LEU A CA 1
ATOM 5956 C C . LEU A 1 781 ? -12.477 -7.648 29.234 1 98.25 781 LEU A C 1
ATOM 5958 O O . LEU A 1 781 ? -13.438 -6.879 29.25 1 98.25 781 LEU A O 1
ATOM 5962 N N . ALA A 1 782 ? -12.555 -8.922 28.891 1 98.12 782 ALA A N 1
ATOM 5963 C CA . ALA A 1 782 ? -13.836 -9.5 28.5 1 98.12 782 ALA A CA 1
ATOM 5964 C C . ALA A 1 782 ? -14.859 -9.375 29.625 1 98.12 782 ALA A C 1
ATOM 5966 O O . ALA A 1 782 ? -16.016 -9.039 29.375 1 98.12 782 ALA A O 1
ATOM 5967 N N . ALA A 1 783 ? -14.414 -9.633 30.812 1 97.94 783 ALA A N 1
ATOM 5968 C CA . ALA A 1 783 ? -15.305 -9.547 31.953 1 97.94 783 ALA A CA 1
ATOM 5969 C C . ALA A 1 783 ? -15.773 -8.117 32.188 1 97.94 783 ALA A C 1
ATOM 5971 O O . ALA A 1 783 ? -16.922 -7.887 32.562 1 97.94 783 ALA A O 1
ATOM 5972 N N . ARG A 1 784 ? -14.883 -7.16 32.062 1 97.75 784 ARG A N 1
ATOM 5973 C CA . ARG A 1 784 ? -15.25 -5.758 32.25 1 97.75 784 ARG A CA 1
ATOM 5974 C C . ARG A 1 784 ? -16.266 -5.309 31.219 1 97.75 784 ARG A C 1
ATOM 5976 O O . ARG A 1 784 ? -17.141 -4.488 31.5 1 97.75 784 ARG A O 1
ATOM 5983 N N . LEU A 1 785 ? -16.125 -5.797 29.984 1 98.12 785 LEU A N 1
ATOM 5984 C CA . LEU A 1 785 ? -17.109 -5.457 28.969 1 98.12 785 LEU A CA 1
ATOM 5985 C C . LEU A 1 785 ? -18.484 -6.039 29.328 1 98.12 785 LEU A C 1
ATOM 5987 O O . LEU A 1 785 ? -19.5 -5.363 29.188 1 98.12 785 LEU A O 1
ATOM 5991 N N . ASP A 1 786 ? -18.453 -7.32 29.719 1 97.56 786 ASP A N 1
ATOM 5992 C CA . ASP A 1 786 ? -19.719 -7.949 30.141 1 97.56 786 ASP A CA 1
ATOM 5993 C C . ASP A 1 786 ? -20.391 -7.145 31.234 1 97.56 786 ASP A C 1
ATOM 5995 O O . ASP A 1 786 ? -21.609 -6.969 31.219 1 97.56 786 ASP A O 1
ATOM 5999 N N . PHE A 1 787 ? -19.609 -6.684 32.156 1 97.38 787 PHE A N 1
ATOM 6000 C CA . PHE A 1 787 ? -20.141 -5.867 33.25 1 97.38 787 PHE A CA 1
ATOM 6001 C C . PHE A 1 787 ? -20.734 -4.566 32.719 1 97.38 787 PHE A C 1
ATOM 6003 O O . PHE A 1 787 ? -21.844 -4.18 33.094 1 97.38 787 PHE A O 1
ATOM 6010 N N . ALA A 1 788 ? -19.984 -3.906 31.906 1 97 788 ALA A N 1
ATOM 6011 C CA . ALA A 1 788 ? -20.453 -2.648 31.328 1 97 788 ALA A CA 1
ATOM 6012 C C . ALA A 1 788 ? -21.766 -2.848 30.578 1 97 788 ALA A C 1
ATOM 6014 O O . ALA A 1 788 ? -22.688 -2.041 30.719 1 97 788 ALA A O 1
ATOM 6015 N N . LEU A 1 789 ? -21.844 -3.893 29.781 1 96.44 789 LEU A N 1
ATOM 6016 C CA . LEU A 1 789 ? -23.016 -4.172 28.969 1 96.44 789 LEU A CA 1
ATOM 6017 C C . LEU A 1 789 ? -24.219 -4.5 29.844 1 96.44 789 LEU A C 1
ATOM 6019 O O . LEU A 1 789 ? -25.359 -4.184 29.5 1 96.44 789 LEU A O 1
ATOM 6023 N N . SER A 1 790 ? -23.984 -5.066 30.984 1 95.31 790 SER A N 1
ATOM 6024 C CA . SER A 1 790 ? -25.062 -5.434 31.906 1 95.31 790 SER A CA 1
ATOM 6025 C C . SER A 1 790 ? -25.734 -4.199 32.5 1 95.31 790 SER A C 1
ATOM 6027 O O . SER A 1 790 ? -26.844 -4.281 33 1 95.31 790 SER A O 1
ATOM 6029 N N . GLN A 1 791 ? -24.969 -3.045 32.344 1 93.44 791 GLN A N 1
ATOM 6030 C CA . GLN A 1 791 ? -25.531 -1.809 32.906 1 93.44 791 GLN A CA 1
ATOM 6031 C C . GLN A 1 791 ? -26.422 -1.109 31.875 1 93.44 791 GLN A C 1
ATOM 6033 O O . GLN A 1 791 ? -27.125 -0.154 32.219 1 93.44 791 GLN A O 1
ATOM 6038 N N . GLU A 1 792 ? -26.422 -1.549 30.641 1 91.06 792 GLU A N 1
ATOM 6039 C CA . GLU A 1 792 ? -27.109 -0.863 29.547 1 91.06 792 GLU A CA 1
ATOM 6040 C C . GLU A 1 792 ? -28.484 -1.486 29.281 1 91.06 792 GLU A C 1
ATOM 6042 O O . GLU A 1 792 ? -28.641 -2.707 29.375 1 91.06 792 GLU A O 1
ATOM 6047 N N . LYS A 1 793 ? -29.469 -0.646 28.938 1 86.94 793 LYS A N 1
ATOM 6048 C CA . LYS A 1 793 ? -30.812 -1.078 28.594 1 86.94 793 LYS A CA 1
ATOM 6049 C C . LYS A 1 793 ? -31.203 -0.572 27.203 1 86.94 793 LYS A C 1
ATOM 6051 O O . LYS A 1 793 ? -30.641 0.403 26.703 1 86.94 793 LYS A O 1
ATOM 6056 N N . ASP A 1 794 ? -32.125 -1.247 26.609 1 87.31 794 ASP A N 1
ATOM 6057 C CA . ASP A 1 794 ? -32.656 -0.763 25.344 1 87.31 794 ASP A CA 1
ATOM 6058 C C . ASP A 1 794 ? -33.5 0.483 25.547 1 87.31 794 ASP A C 1
ATOM 6060 O O . ASP A 1 794 ? -34.531 0.437 26.266 1 87.31 794 ASP A O 1
ATOM 6064 N N . PRO A 1 795 ? -33.094 1.5 24.922 1 85.44 795 PRO A N 1
ATOM 6065 C CA . PRO A 1 795 ? -33.781 2.76 25.203 1 85.44 795 PRO A CA 1
ATOM 6066 C C . PRO A 1 795 ? -35.25 2.729 24.781 1 85.44 795 PRO A C 1
ATOM 6068 O O . PRO A 1 795 ? -36.125 3.326 25.453 1 85.44 795 PRO A O 1
ATOM 6071 N N . TRP A 1 796 ? -35.562 2.094 23.75 1 88.44 796 TRP A N 1
ATOM 6072 C CA . TRP A 1 796 ? -36.938 2.1 23.281 1 88.44 796 TRP A CA 1
ATOM 6073 C C . TRP A 1 796 ? -37.812 1.127 24.078 1 88.44 796 TRP A C 1
ATOM 6075 O O . TRP A 1 796 ? -39 1.357 24.266 1 88.44 796 TRP A O 1
ATOM 6085 N N . ALA A 1 797 ? -37.219 0.037 24.453 1 85.25 797 ALA A N 1
ATOM 6086 C CA . ALA A 1 797 ? -37.938 -0.806 25.406 1 85.25 797 ALA A CA 1
ATOM 6087 C C . ALA A 1 797 ? -38.312 -0.029 26.656 1 85.25 797 ALA A C 1
ATOM 6089 O O . ALA A 1 797 ? -39.406 -0.176 27.188 1 85.25 797 ALA A O 1
ATOM 6090 N N . GLU A 1 798 ? -37.406 0.79 27.062 1 84.56 798 GLU A N 1
ATOM 6091 C CA . GLU A 1 798 ? -37.656 1.616 28.25 1 84.56 798 GLU A CA 1
ATOM 6092 C C . GLU A 1 798 ? -38.719 2.68 27.969 1 84.56 798 GLU A C 1
ATOM 6094 O O . GLU A 1 798 ? -39.562 2.961 28.828 1 84.56 798 GLU A O 1
ATOM 6099 N N . ALA A 1 799 ? -38.656 3.211 26.844 1 83.31 799 ALA A N 1
ATOM 6100 C CA . ALA A 1 799 ? -39.594 4.258 26.484 1 83.31 799 ALA A CA 1
ATOM 6101 C C . ALA A 1 799 ? -41 3.701 26.359 1 83.31 799 ALA A C 1
ATOM 6103 O O . ALA A 1 799 ? -41.969 4.301 26.875 1 83.31 799 ALA A O 1
ATOM 6104 N N . VAL A 1 800 ? -41.125 2.627 25.703 1 84.19 800 VAL A N 1
ATOM 6105 C CA . VAL A 1 800 ? -42.406 2.01 25.469 1 84.19 800 VAL A CA 1
ATOM 6106 C C . VAL A 1 800 ? -43 1.536 26.797 1 84.19 800 VAL A C 1
ATOM 6108 O O . VAL A 1 800 ? -44.219 1.592 26.984 1 84.19 800 VAL A O 1
ATOM 6111 N N . SER A 1 801 ? -42.125 1.174 27.688 1 82.75 801 SER A N 1
ATOM 6112 C CA . SER A 1 801 ? -42.594 0.724 28.984 1 82.75 801 SER A CA 1
ATOM 6113 C C . SER A 1 801 ? -42.906 1.905 29.906 1 82.75 801 SER A C 1
ATOM 6115 O O . SER A 1 801 ? -43.406 1.726 31.016 1 82.75 801 SER A O 1
ATOM 6117 N N . GLY A 1 802 ? -42.594 3.156 29.422 1 74.69 802 GLY A N 1
ATOM 6118 C CA . GLY A 1 802 ? -42.875 4.355 30.188 1 74.69 802 GLY A CA 1
ATOM 6119 C C . GLY A 1 802 ? -41.75 4.75 31.125 1 74.69 802 GLY A C 1
ATOM 6120 O O . GLY A 1 802 ? -41.844 5.75 31.844 1 74.69 802 GLY A O 1
ATOM 6121 N N . CYS A 1 803 ? -40.688 4.043 31.078 1 66.81 803 CYS A N 1
ATOM 6122 C CA . CYS A 1 803 ? -39.594 4.262 32.031 1 66.81 803 CYS A CA 1
ATOM 6123 C C . CYS A 1 803 ? -38.656 5.375 31.531 1 66.81 803 CYS A C 1
ATOM 6125 O O . CYS A 1 803 ? -37.875 5.898 32.312 1 66.81 803 CYS A O 1
ATOM 6127 N N . LEU A 1 804 ? -38.625 5.641 30.312 1 67.38 804 LEU A N 1
ATOM 6128 C CA . LEU A 1 804 ? -37.75 6.656 29.734 1 67.38 804 LEU A CA 1
ATOM 6129 C C . LEU A 1 804 ? -38.531 7.641 28.891 1 67.38 804 LEU A C 1
ATOM 6131 O O . LEU A 1 804 ? -39.375 7.23 28.078 1 67.38 804 LEU A O 1
ATOM 6135 N N . ASN A 1 805 ? -38.469 8.891 29.297 1 60.03 805 ASN A N 1
ATOM 6136 C CA . ASN A 1 805 ? -39.031 9.938 28.453 1 60.03 805 ASN A CA 1
ATOM 6137 C C . ASN A 1 805 ? -38.062 10.367 27.359 1 60.03 805 ASN A C 1
ATOM 6139 O O . ASN A 1 805 ? -37.062 11.055 27.641 1 60.03 805 ASN A O 1
ATOM 6143 N N . ILE A 1 806 ? -38.094 9.727 26.188 1 59.88 806 ILE A N 1
ATOM 6144 C CA . ILE A 1 806 ? -37.156 9.945 25.109 1 59.88 806 ILE A CA 1
ATOM 6145 C C . ILE A 1 806 ? -37.281 11.375 24.594 1 59.88 806 ILE A C 1
ATOM 6147 O O . ILE A 1 806 ? -36.438 11.836 23.828 1 59.88 806 ILE A O 1
ATOM 6151 N N . HIS A 1 807 ? -38.375 12.188 24.688 1 55 807 HIS A N 1
ATOM 6152 C CA . HIS A 1 807 ? -38.469 13.508 24.078 1 55 807 HIS A CA 1
ATOM 6153 C C . HIS A 1 807 ? -37.531 14.5 24.75 1 55 807 HIS A C 1
ATOM 6155 O O . HIS A 1 807 ? -37.469 14.578 25.969 1 55 807 HIS A O 1
ATOM 6161 N N . ALA A 1 808 ? -36.406 14.672 24.016 1 49.53 808 ALA A N 1
ATOM 6162 C CA . ALA A 1 808 ? -35.219 15.5 24.234 1 49.53 808 ALA A CA 1
ATOM 6163 C C . ALA A 1 808 ? -35.594 16.812 24.922 1 49.53 808 ALA A C 1
ATOM 6165 O O . ALA A 1 808 ? -36.438 17.578 24.406 1 49.53 808 ALA A O 1
ATOM 6166 N N . ALA A 1 809 ? -35.562 16.734 26.156 1 49.34 809 ALA A N 1
ATOM 6167 C CA . ALA A 1 809 ? -35.562 18.062 26.781 1 49.34 809 ALA A CA 1
ATOM 6168 C C . ALA A 1 809 ? -34.625 19.016 26.047 1 49.34 809 ALA A C 1
ATOM 6170 O O . ALA A 1 809 ? -33.562 18.609 25.562 1 49.34 809 ALA A O 1
ATOM 6171 N N . PRO A 1 810 ? -35.125 20.109 25.516 1 49.12 810 PRO A N 1
ATOM 6172 C CA . PRO A 1 810 ? -34.25 21.109 24.891 1 49.12 810 PRO A CA 1
ATOM 6173 C C . PRO A 1 810 ? -32.938 21.328 25.672 1 49.12 810 PRO A C 1
ATOM 6175 O O . PRO A 1 810 ? -32.906 21.078 26.875 1 49.12 810 PRO A O 1
ATOM 6178 N N . LEU A 1 811 ? -31.781 21.406 24.984 1 47.75 811 LEU A N 1
ATOM 6179 C CA . LEU A 1 811 ? -30.469 21.703 25.578 1 47.75 811 LEU A CA 1
ATOM 6180 C C . LEU A 1 811 ? -30.594 22.781 26.641 1 47.75 811 LEU A C 1
ATOM 6182 O O . LEU A 1 811 ? -31.203 23.828 26.391 1 47.75 811 LEU A O 1
ATOM 6186 N N . ARG A 1 812 ? -30.453 22.516 27.906 1 47.09 812 ARG A N 1
ATOM 6187 C CA . ARG A 1 812 ? -30.453 23.5 28.984 1 47.09 812 ARG A CA 1
ATOM 6188 C C . ARG A 1 812 ? -29.328 24.5 28.812 1 47.09 812 ARG A C 1
ATOM 6190 O O . ARG A 1 812 ? -28.188 24.109 28.547 1 47.09 812 ARG A O 1
ATOM 6197 N N . ARG A 1 813 ? -29.641 25.734 28.469 1 42.59 813 ARG A N 1
ATOM 6198 C CA . ARG A 1 813 ? -28.641 26.797 28.406 1 42.59 813 ARG A CA 1
ATOM 6199 C C . ARG A 1 813 ? -27.906 26.938 29.75 1 42.59 813 ARG A C 1
ATOM 6201 O O . ARG A 1 813 ? -28.547 27.109 30.797 1 42.59 813 ARG A O 1
ATOM 6208 N N . ILE A 1 814 ? -26.875 26.281 29.953 1 40.47 814 ILE A N 1
ATOM 6209 C CA . ILE A 1 814 ? -26.109 26.547 31.172 1 40.47 814 ILE A CA 1
ATOM 6210 C C . ILE A 1 814 ? -25.625 28 31.172 1 40.47 814 ILE A C 1
ATOM 6212 O O . ILE A 1 814 ? -24.984 28.453 30.219 1 40.47 814 ILE A O 1
ATOM 6216 N N . PRO A 1 815 ? -26.203 28.812 32 1 34.75 815 PRO A N 1
ATOM 6217 C CA . PRO A 1 815 ? -25.719 30.203 32.062 1 34.75 815 PRO A CA 1
ATOM 6218 C C . PRO A 1 815 ? -24.203 30.297 32.156 1 34.75 815 PRO A C 1
ATOM 6220 O O . PRO A 1 815 ? -23.547 29.422 32.719 1 34.75 815 PRO A O 1
ATOM 6223 N N . ALA A 1 816 ? -23.719 31.25 31.328 1 37.72 816 ALA A N 1
ATOM 6224 C CA . ALA A 1 816 ? -22.312 31.578 31.406 1 37.72 816 ALA A CA 1
ATOM 6225 C C . ALA A 1 816 ? -21.906 32 32.812 1 37.72 816 ALA A C 1
ATOM 6227 O O . ALA A 1 816 ? -22.656 32.688 33.5 1 37.72 816 ALA A O 1
ATOM 6228 N N . MET B 1 1 ? -4.48 -70.688 -38.156 1 26.23 1 MET B N 1
ATOM 6229 C CA . MET B 1 1 ? -3.141 -70.125 -37.938 1 26.23 1 MET B CA 1
ATOM 6230 C C . MET B 1 1 ? -3.188 -68.875 -37.094 1 26.23 1 MET B C 1
ATOM 6232 O O . MET B 1 1 ? -3.895 -67.938 -37.406 1 26.23 1 MET B O 1
ATOM 6236 N N . ASN B 1 2 ? -3.107 -69 -35.781 1 30.36 2 ASN B N 1
ATOM 6237 C CA . ASN B 1 2 ? -3.281 -68 -34.75 1 30.36 2 ASN B CA 1
ATOM 6238 C C . ASN B 1 2 ? -2.367 -66.812 -34.969 1 30.36 2 ASN B C 1
ATOM 6240 O O . ASN B 1 2 ? -1.191 -67 -35.281 1 30.36 2 ASN B O 1
ATOM 6244 N N . PRO B 1 3 ? -2.879 -65.625 -35.438 1 37.94 3 PRO B N 1
ATOM 6245 C CA . PRO B 1 3 ? -2.012 -64.5 -35.688 1 37.94 3 PRO B CA 1
ATOM 6246 C C . PRO B 1 3 ? -0.988 -64.25 -34.562 1 37.94 3 PRO B C 1
ATOM 6248 O O . PRO B 1 3 ? -1.323 -64.375 -33.406 1 37.94 3 PRO B O 1
ATOM 6251 N N . VAL B 1 4 ? 0.21 -64.812 -34.75 1 41.5 4 VAL B N 1
ATOM 6252 C CA . VAL B 1 4 ? 1.361 -64.562 -33.875 1 41.5 4 VAL B CA 1
ATOM 6253 C C . VAL B 1 4 ? 1.406 -63.125 -33.469 1 41.5 4 VAL B C 1
ATOM 6255 O O . VAL B 1 4 ? 1.366 -62.219 -34.344 1 41.5 4 VAL B O 1
ATOM 6258 N N . ALA B 1 5 ? 0.921 -62.75 -32.375 1 44.34 5 ALA B N 1
ATOM 6259 C CA . ALA B 1 5 ? 1.087 -61.469 -31.734 1 44.34 5 ALA B CA 1
ATOM 6260 C C . ALA B 1 5 ? 2.512 -60.938 -31.891 1 44.34 5 ALA B C 1
ATOM 6262 O O . ALA B 1 5 ? 3.457 -61.5 -31.344 1 44.34 5 ALA B O 1
ATOM 6263 N N . VAL B 1 6 ? 2.893 -60.438 -33 1 40.34 6 VAL B N 1
ATOM 6264 C CA . VAL B 1 6 ? 4.164 -59.75 -33.125 1 40.34 6 VAL B CA 1
ATOM 6265 C C . VAL B 1 6 ? 4.426 -58.906 -31.875 1 40.34 6 VAL B C 1
ATOM 6267 O O . VAL B 1 6 ? 3.66 -58 -31.562 1 40.34 6 VAL B O 1
ATOM 6270 N N . GLN B 1 7 ? 4.84 -59.469 -30.812 1 42.31 7 GLN B N 1
ATOM 6271 C CA . GLN B 1 7 ? 5.262 -58.719 -29.641 1 42.31 7 GLN B CA 1
ATOM 6272 C C . GLN B 1 7 ? 6.078 -57.5 -30.031 1 42.31 7 GLN B C 1
ATOM 6274 O O . GLN B 1 7 ? 7.148 -57.625 -30.625 1 42.31 7 GLN B O 1
ATOM 6279 N N . HIS B 1 8 ? 5.598 -56.375 -30.5 1 52.22 8 HIS B N 1
ATOM 6280 C CA . HIS B 1 8 ? 6.211 -55.125 -30.875 1 52.22 8 HIS B CA 1
ATOM 6281 C C . HIS B 1 8 ? 7.312 -54.719 -29.906 1 52.22 8 HIS B C 1
ATOM 6283 O O . HIS B 1 8 ? 7.059 -54.562 -28.719 1 52.22 8 HIS B O 1
ATOM 6289 N N . ARG B 1 9 ? 8.641 -55.094 -30.094 1 72.31 9 ARG B N 1
ATOM 6290 C CA . ARG B 1 9 ? 9.828 -54.844 -29.281 1 72.31 9 ARG B CA 1
ATOM 6291 C C . ARG B 1 9 ? 10.008 -53.344 -29.062 1 72.31 9 ARG B C 1
ATOM 6293 O O . ARG B 1 9 ? 9.953 -52.531 -30 1 72.31 9 ARG B O 1
ATOM 6300 N N . LYS B 1 10 ? 10.117 -52.812 -27.859 1 88.44 10 LYS B N 1
ATOM 6301 C CA . LYS B 1 10 ? 10.375 -51.438 -27.484 1 88.44 10 LYS B CA 1
ATOM 6302 C C . LYS B 1 10 ? 11.695 -50.938 -28.062 1 88.44 10 LYS B C 1
ATOM 6304 O O . LYS B 1 10 ? 12.656 -51.719 -28.172 1 88.44 10 LYS B O 1
ATOM 6309 N N . ALA B 1 11 ? 11.719 -49.812 -28.656 1 94.06 11 ALA B N 1
ATOM 6310 C CA . ALA B 1 11 ? 12.977 -49.188 -29.062 1 94.06 11 ALA B CA 1
ATOM 6311 C C . ALA B 1 11 ? 13.93 -49.031 -27.875 1 94.06 11 ALA B C 1
ATOM 6313 O O . ALA B 1 11 ? 13.492 -48.969 -26.734 1 94.06 11 ALA B O 1
ATOM 6314 N N . ARG B 1 12 ? 15.289 -49.125 -28.141 1 95.56 12 ARG B N 1
ATOM 6315 C CA . ARG B 1 12 ? 16.297 -49.062 -27.078 1 95.56 12 ARG B CA 1
ATOM 6316 C C . ARG B 1 12 ? 16.828 -47.656 -26.938 1 95.56 12 ARG B C 1
ATOM 6318 O O . ARG B 1 12 ? 17.375 -47.062 -27.891 1 95.56 12 ARG B O 1
ATOM 6325 N N . LEU B 1 13 ? 16.656 -47.094 -25.766 1 97.81 13 LEU B N 1
ATOM 6326 C CA . LEU B 1 13 ? 17.266 -45.844 -25.406 1 97.81 13 LEU B CA 1
ATOM 6327 C C . LEU B 1 13 ? 18.422 -46.031 -24.422 1 97.81 13 LEU B C 1
ATOM 6329 O O . LEU B 1 13 ? 18.234 -46.625 -23.359 1 97.81 13 LEU B O 1
ATOM 6333 N N . VAL B 1 14 ? 19.594 -45.625 -24.828 1 98.31 14 VAL B N 1
ATOM 6334 C CA . VAL B 1 14 ? 20.734 -45.625 -23.922 1 98.31 14 VAL B CA 1
ATOM 6335 C C . VAL B 1 14 ? 21.031 -44.219 -23.438 1 98.31 14 VAL B C 1
ATOM 6337 O O . VAL B 1 14 ? 21.062 -43.281 -24.25 1 98.31 14 VAL B O 1
ATOM 6340 N N . VAL B 1 15 ? 21.188 -44.031 -22.156 1 98.5 15 VAL B N 1
ATOM 6341 C CA . VAL B 1 15 ? 21.562 -42.75 -21.547 1 98.5 15 VAL B CA 1
ATOM 6342 C C . VAL B 1 15 ? 22.969 -42.844 -20.953 1 98.5 15 VAL B C 1
ATOM 6344 O O . VAL B 1 15 ? 23.234 -43.688 -20.125 1 98.5 15 VAL B O 1
ATOM 6347 N N . VAL B 1 16 ? 23.797 -42 -21.453 1 98.25 16 VAL B N 1
ATOM 6348 C CA . VAL B 1 16 ? 25.141 -41.906 -20.891 1 98.25 16 VAL B CA 1
ATOM 6349 C C . VAL B 1 16 ? 25.203 -40.75 -19.906 1 98.25 16 VAL B C 1
ATOM 6351 O O . VAL B 1 16 ? 25.266 -39.562 -20.312 1 98.25 16 VAL B O 1
ATOM 6354 N N . GLY B 1 17 ? 25.297 -41.062 -18.672 1 96.75 17 GLY B N 1
ATOM 6355 C CA . GLY B 1 17 ? 25.234 -40.062 -17.594 1 96.75 17 GLY B CA 1
ATOM 6356 C C . GLY B 1 17 ? 24.016 -40.25 -16.703 1 96.75 17 GLY B C 1
ATOM 6357 O O . GLY B 1 17 ? 22.891 -40.219 -17.188 1 96.75 17 GLY B O 1
ATOM 6358 N N . ASN B 1 18 ? 24.188 -40.438 -15.445 1 96.62 18 ASN B N 1
ATOM 6359 C CA . ASN B 1 18 ? 23.125 -40.594 -14.461 1 96.62 18 ASN B CA 1
ATOM 6360 C C . ASN B 1 18 ? 23.016 -39.406 -13.523 1 96.62 18 ASN B C 1
ATOM 6362 O O . ASN B 1 18 ? 22.844 -39.562 -12.32 1 96.62 18 ASN B O 1
ATOM 6366 N N . GLY B 1 19 ? 23.172 -38.219 -14.125 1 94.12 19 GLY B N 1
ATOM 6367 C CA . GLY B 1 19 ? 23.047 -37 -13.367 1 94.12 19 GLY B CA 1
ATOM 6368 C C . GLY B 1 19 ? 21.672 -36.375 -13.453 1 94.12 19 GLY B C 1
ATOM 6369 O O . GLY B 1 19 ? 20.75 -36.969 -14.023 1 94.12 19 GLY B O 1
ATOM 6370 N N . MET B 1 20 ? 21.578 -35.188 -12.977 1 88.88 20 MET B N 1
ATOM 6371 C CA . MET B 1 20 ? 20.297 -34.5 -12.781 1 88.88 20 MET B CA 1
ATOM 6372 C C . MET B 1 20 ? 19.625 -34.219 -14.125 1 88.88 20 MET B C 1
ATOM 6374 O O . MET B 1 20 ? 18.438 -34.531 -14.305 1 88.88 20 MET B O 1
ATOM 6378 N N . ALA B 1 21 ? 20.344 -33.719 -15.055 1 92.19 21 ALA B N 1
ATOM 6379 C CA . ALA B 1 21 ? 19.75 -33.375 -16.344 1 92.19 21 ALA B CA 1
ATOM 6380 C C . ALA B 1 21 ? 19.312 -34.625 -17.094 1 92.19 21 ALA B C 1
ATOM 6382 O O . ALA B 1 21 ? 18.203 -34.656 -17.656 1 92.19 21 ALA B O 1
ATOM 6383 N N . GLY B 1 22 ? 20.094 -35.625 -17.094 1 96.31 22 GLY B N 1
ATOM 6384 C CA . GLY B 1 22 ? 19.766 -36.875 -17.781 1 96.31 22 GLY B CA 1
ATOM 6385 C C . GLY B 1 22 ? 18.547 -37.562 -17.219 1 96.31 22 GLY B C 1
ATOM 6386 O O . GLY B 1 22 ? 17.641 -37.938 -17.953 1 96.31 22 GLY B O 1
ATOM 6387 N N . ILE B 1 23 ? 18.562 -37.688 -15.953 1 94.75 23 ILE B N 1
ATOM 6388 C CA . ILE B 1 23 ? 17.453 -38.375 -15.305 1 94.75 23 ILE B CA 1
ATOM 6389 C C . ILE B 1 23 ? 16.172 -37.562 -15.398 1 94.75 23 ILE B C 1
ATOM 6391 O O . ILE B 1 23 ? 15.086 -38.094 -15.547 1 94.75 23 ILE B O 1
ATOM 6395 N N . ARG B 1 24 ? 16.375 -36.25 -15.336 1 91.62 24 ARG B N 1
ATOM 6396 C CA . ARG B 1 24 ? 15.203 -35.406 -15.562 1 91.62 24 ARG B CA 1
ATOM 6397 C C . ARG B 1 24 ? 14.602 -35.656 -16.938 1 91.62 24 ARG B C 1
ATOM 6399 O O . ARG B 1 24 ? 13.383 -35.719 -17.094 1 91.62 24 ARG B O 1
ATOM 6406 N N . ALA B 1 25 ? 15.398 -35.781 -17.953 1 94.56 25 ALA B N 1
ATOM 6407 C CA . ALA B 1 25 ? 14.922 -36.094 -19.297 1 94.56 25 ALA B CA 1
ATOM 6408 C C . ALA B 1 25 ? 14.18 -37.438 -19.312 1 94.56 25 ALA B C 1
ATOM 6410 O O . ALA B 1 25 ? 13.125 -37.562 -19.938 1 94.56 25 ALA B O 1
ATOM 6411 N N . VAL B 1 26 ? 14.68 -38.406 -18.578 1 95.88 26 VAL B N 1
ATOM 6412 C CA . VAL B 1 26 ? 14.07 -39.719 -18.516 1 95.88 26 VAL B CA 1
ATOM 6413 C C . VAL B 1 26 ? 12.719 -39.625 -17.797 1 95.88 26 VAL B C 1
ATOM 6415 O O . VAL B 1 26 ? 11.734 -40.219 -18.234 1 95.88 26 VAL B O 1
ATOM 6418 N N . GLU B 1 27 ? 12.758 -38.875 -16.703 1 91 27 GLU B N 1
ATOM 6419 C CA . GLU B 1 27 ? 11.516 -38.688 -15.969 1 91 27 GLU B CA 1
ATOM 6420 C C . GLU B 1 27 ? 10.438 -38.094 -16.875 1 91 27 GLU B C 1
ATOM 6422 O O . GLU B 1 27 ? 9.305 -38.562 -16.891 1 91 27 GLU B O 1
ATOM 6427 N N . GLU B 1 28 ? 10.852 -37.062 -17.578 1 88.06 28 GLU B N 1
ATOM 6428 C CA . GLU B 1 28 ? 9.914 -36.406 -18.484 1 88.06 28 GLU B CA 1
ATOM 6429 C C . GLU B 1 28 ? 9.461 -37.344 -19.594 1 88.06 28 GLU B C 1
ATOM 6431 O O . GLU B 1 28 ? 8.289 -37.344 -19.984 1 88.06 28 GLU B O 1
ATOM 6436 N N . LEU B 1 29 ? 10.273 -38.156 -20.078 1 92.56 29 LEU B N 1
ATOM 6437 C CA . LEU B 1 29 ? 9.969 -39.094 -21.125 1 92.56 29 LEU B CA 1
ATOM 6438 C C . LEU B 1 29 ? 8.969 -40.156 -20.641 1 92.56 29 LEU B C 1
ATOM 6440 O O . LEU B 1 29 ? 8.031 -40.5 -21.359 1 92.56 29 LEU B O 1
ATOM 6444 N N . LEU B 1 30 ? 9.188 -40.594 -19.453 1 90.56 30 LEU B N 1
ATOM 6445 C CA . LEU B 1 30 ? 8.312 -41.625 -18.891 1 90.56 30 LEU B CA 1
ATOM 6446 C C . LEU B 1 30 ? 6.906 -41.062 -18.688 1 90.56 30 LEU B C 1
ATOM 6448 O O . LEU B 1 30 ? 5.926 -41.812 -18.812 1 90.56 30 LEU B O 1
ATOM 6452 N N . LYS B 1 31 ? 6.91 -39.844 -18.359 1 81.88 31 LYS B N 1
ATOM 6453 C CA . LYS B 1 31 ? 5.609 -39.188 -18.234 1 81.88 31 LYS B CA 1
ATOM 6454 C C . LYS B 1 31 ? 4.895 -39.125 -19.578 1 81.88 31 LYS B C 1
ATOM 6456 O O . LYS B 1 31 ? 3.676 -39.312 -19.641 1 81.88 31 LYS B O 1
ATOM 6461 N N . MET B 1 32 ? 5.684 -38.875 -20.562 1 81.69 32 MET B N 1
ATOM 6462 C CA . MET B 1 32 ? 5.141 -38.656 -21.906 1 81.69 32 MET B CA 1
ATOM 6463 C C . MET B 1 32 ? 4.883 -40 -22.609 1 81.69 32 MET B C 1
ATOM 6465 O O . MET B 1 32 ? 3.852 -40.156 -23.266 1 81.69 32 MET B O 1
ATOM 6469 N N . ALA B 1 33 ? 5.793 -40.875 -22.484 1 87.56 33 ALA B N 1
ATOM 6470 C CA . ALA B 1 33 ? 5.738 -42.156 -23.203 1 87.56 33 ALA B CA 1
ATOM 6471 C C . ALA B 1 33 ? 6.352 -43.281 -22.359 1 87.56 33 ALA B C 1
ATOM 6473 O O . ALA B 1 33 ? 7.445 -43.75 -22.656 1 87.56 33 ALA B O 1
ATOM 6474 N N . PRO B 1 34 ? 5.555 -43.812 -21.422 1 85.31 34 PRO B N 1
ATOM 6475 C CA . PRO B 1 34 ? 6.121 -44.75 -20.438 1 85.31 34 PRO B CA 1
ATOM 6476 C C . PRO B 1 34 ? 6.547 -46.062 -21.062 1 85.31 34 PRO B C 1
ATOM 6478 O O . PRO B 1 34 ? 7.438 -46.75 -20.531 1 85.31 34 PRO B O 1
ATOM 6481 N N . GLU B 1 35 ? 5.988 -46.469 -22.219 1 88.56 35 GLU B N 1
ATOM 6482 C CA . GLU B 1 35 ? 6.262 -47.812 -22.719 1 88.56 35 GLU B CA 1
ATOM 6483 C C . GLU B 1 35 ? 6.973 -47.75 -24.078 1 88.56 35 GLU B C 1
ATOM 6485 O O . GLU B 1 35 ? 7.094 -48.781 -24.766 1 88.56 35 GLU B O 1
ATOM 6490 N N . LEU B 1 36 ? 7.496 -46.656 -24.328 1 92.06 36 LEU B N 1
ATOM 6491 C CA . LEU B 1 36 ? 8.039 -46.469 -25.672 1 92.06 36 LEU B CA 1
ATOM 6492 C C . LEU B 1 36 ? 9.422 -47.094 -25.781 1 92.06 36 LEU B C 1
ATOM 6494 O O . LEU B 1 36 ? 9.789 -47.625 -26.844 1 92.06 36 LEU B O 1
ATOM 6498 N N . TYR B 1 37 ? 10.156 -47.031 -24.656 1 95.88 37 TYR B N 1
ATOM 6499 C CA . TYR B 1 37 ? 11.555 -47.438 -24.75 1 95.88 37 TYR B CA 1
ATOM 6500 C C . TYR B 1 37 ? 11.875 -48.5 -23.703 1 95.88 37 TYR B C 1
ATOM 6502 O O . TYR B 1 37 ? 11.273 -48.531 -22.625 1 95.88 37 TYR B O 1
ATOM 6510 N N . GLU B 1 38 ? 12.828 -49.375 -24.078 1 96.06 38 GLU B N 1
ATOM 6511 C CA . GLU B 1 38 ? 13.672 -50.031 -23.094 1 96.06 38 GLU B CA 1
ATOM 6512 C C . GLU B 1 38 ? 14.891 -49.188 -22.734 1 96.06 38 GLU B C 1
ATOM 6514 O O . GLU B 1 38 ? 15.773 -49 -23.578 1 96.06 38 GLU B O 1
ATOM 6519 N N . ILE B 1 39 ? 14.969 -48.75 -21.516 1 97.69 39 ILE B N 1
ATOM 6520 C CA . ILE B 1 39 ? 15.938 -47.719 -21.172 1 97.69 39 ILE B CA 1
ATOM 6521 C C . ILE B 1 39 ? 17.094 -48.375 -20.406 1 97.69 39 ILE B C 1
ATOM 6523 O O . ILE B 1 39 ? 16.891 -49.094 -19.438 1 97.69 39 ILE B O 1
ATOM 6527 N N . THR B 1 40 ? 18.328 -48.094 -20.859 1 97.69 40 THR B N 1
ATOM 6528 C CA . THR B 1 40 ? 19.562 -48.438 -20.156 1 97.69 40 THR B CA 1
ATOM 6529 C C . THR B 1 40 ? 20.375 -47.188 -19.828 1 97.69 40 THR B C 1
ATOM 6531 O O . THR B 1 40 ? 20.625 -46.375 -20.719 1 97.69 40 THR B O 1
ATOM 6534 N N . ILE B 1 41 ? 20.812 -47.062 -18.578 1 97.88 41 ILE B N 1
ATOM 6535 C CA . ILE B 1 41 ? 21.547 -45.875 -18.141 1 97.88 41 ILE B CA 1
ATOM 6536 C C . ILE B 1 41 ? 22.922 -46.281 -17.625 1 97.88 41 ILE B C 1
ATOM 6538 O O . ILE B 1 41 ? 23.047 -47.25 -16.875 1 97.88 41 ILE B O 1
ATOM 6542 N N . PHE B 1 42 ? 23.891 -45.531 -18.062 1 97.81 42 PHE B N 1
ATOM 6543 C CA . PHE B 1 42 ? 25.25 -45.75 -17.547 1 97.81 42 PHE B CA 1
ATOM 6544 C C . PHE B 1 42 ? 25.703 -44.531 -16.766 1 97.81 42 PHE B C 1
ATOM 6546 O O . PHE B 1 42 ? 25.656 -43.406 -17.266 1 97.81 42 PHE B O 1
ATOM 6553 N N . GLY B 1 43 ? 26.109 -44.688 -15.562 1 95.62 43 GLY B N 1
ATOM 6554 C CA . GLY B 1 43 ? 26.734 -43.688 -14.727 1 95.62 43 GLY B CA 1
ATOM 6555 C C . GLY B 1 43 ? 28.141 -44.062 -14.312 1 95.62 43 GLY B C 1
ATOM 6556 O O . GLY B 1 43 ? 28.438 -45.219 -14.031 1 95.62 43 GLY B O 1
ATOM 6557 N N . ASP B 1 44 ? 28.922 -43.062 -14.242 1 94.06 44 ASP B N 1
ATOM 6558 C CA . ASP B 1 44 ? 30.312 -43.344 -13.859 1 94.06 44 ASP B CA 1
ATOM 6559 C C . ASP B 1 44 ? 30.469 -43.344 -12.344 1 94.06 44 ASP B C 1
ATOM 6561 O O . ASP B 1 44 ? 31.453 -43.875 -11.82 1 94.06 44 ASP B O 1
ATOM 6565 N N . GLU B 1 45 ? 29.562 -42.812 -11.602 1 93.19 45 GLU B N 1
ATOM 6566 C CA . GLU B 1 45 ? 29.594 -42.812 -10.141 1 93.19 45 GLU B CA 1
ATOM 6567 C C . GLU B 1 45 ? 28.875 -44.031 -9.57 1 93.19 45 GLU B C 1
ATOM 6569 O O . GLU B 1 45 ? 27.984 -44.594 -10.211 1 93.19 45 GLU B O 1
ATOM 6574 N N . PRO B 1 46 ? 29.219 -44.438 -8.414 1 93.31 46 PRO B N 1
ATOM 6575 C CA . PRO B 1 46 ? 28.609 -45.625 -7.824 1 93.31 46 PRO B CA 1
ATOM 6576 C C . PRO B 1 46 ? 27.25 -45.344 -7.18 1 93.31 46 PRO B C 1
ATOM 6578 O O . PRO B 1 46 ? 26.672 -46.219 -6.555 1 93.31 46 PRO B O 1
ATOM 6581 N N . HIS B 1 47 ? 26.75 -44.188 -7.355 1 92.5 47 HIS B N 1
ATOM 6582 C CA . HIS B 1 47 ? 25.516 -43.75 -6.711 1 92.5 47 HIS B CA 1
ATOM 6583 C C . HIS B 1 47 ? 24.422 -43.531 -7.738 1 92.5 47 HIS B C 1
ATOM 6585 O O . HIS B 1 47 ? 24.688 -43.312 -8.922 1 92.5 47 HIS B O 1
ATOM 6591 N N . PRO B 1 48 ? 23.078 -43.656 -7.277 1 94.19 48 PRO B N 1
ATOM 6592 C CA . PRO B 1 48 ? 22 -43.188 -8.156 1 94.19 48 PRO B CA 1
ATOM 6593 C C . PRO B 1 48 ? 21.969 -41.688 -8.305 1 94.19 48 PRO B C 1
ATOM 6595 O O . PRO B 1 48 ? 22.844 -41 -7.797 1 94.19 48 PRO B O 1
ATOM 6598 N N . ASN B 1 49 ? 21.047 -41.25 -9.07 1 93.5 49 ASN B N 1
ATOM 6599 C CA . ASN B 1 49 ? 20.938 -39.812 -9.297 1 93.5 49 ASN B CA 1
ATOM 6600 C C . ASN B 1 49 ? 20.703 -39.031 -7.992 1 93.5 49 ASN B C 1
ATOM 6602 O O . ASN B 1 49 ? 19.859 -39.438 -7.191 1 93.5 49 ASN B O 1
ATOM 6606 N N . TYR B 1 50 ? 21.547 -38.062 -7.738 1 88.75 50 TYR B N 1
ATOM 6607 C CA . TYR B 1 50 ? 21.438 -37.25 -6.535 1 88.75 50 TYR B CA 1
ATOM 6608 C C . TYR B 1 50 ? 21.531 -35.75 -6.879 1 88.75 50 TYR B C 1
ATOM 6610 O O . TYR B 1 50 ? 21.906 -35.406 -7.996 1 88.75 50 TYR B O 1
ATOM 6618 N N . ASN B 1 51 ? 21.109 -34.969 -5.969 1 84.25 51 ASN B N 1
ATOM 6619 C CA . ASN B 1 51 ? 21.141 -33.531 -6.137 1 84.25 51 ASN B CA 1
ATOM 6620 C C . ASN B 1 51 ? 22.531 -32.969 -5.844 1 84.25 51 ASN B C 1
ATOM 6622 O O . ASN B 1 51 ? 22.875 -32.75 -4.684 1 84.25 51 ASN B O 1
ATOM 6626 N N . ARG B 1 52 ? 23.172 -32.656 -6.852 1 82.38 52 ARG B N 1
ATOM 6627 C CA . ARG B 1 52 ? 24.562 -32.219 -6.727 1 82.38 52 ARG B CA 1
ATOM 6628 C C . ARG B 1 52 ? 24.641 -30.859 -6.055 1 82.38 52 ARG B C 1
ATOM 6630 O O . ARG B 1 52 ? 25.656 -30.531 -5.441 1 82.38 52 ARG B O 1
ATOM 6637 N N . ILE B 1 53 ? 23.688 -30.094 -6.16 1 72.25 53 ILE B N 1
ATOM 6638 C CA . ILE B 1 53 ? 23.641 -28.766 -5.547 1 72.25 53 ILE B CA 1
ATOM 6639 C C . ILE B 1 53 ? 23.719 -28.906 -4.027 1 72.25 53 ILE B C 1
ATOM 6641 O O . ILE B 1 53 ? 24.281 -28.047 -3.352 1 72.25 53 ILE B O 1
ATOM 6645 N N . LEU B 1 54 ? 23.188 -30 -3.496 1 74.12 54 LEU B N 1
ATOM 6646 C CA . LEU B 1 54 ? 23.062 -30.203 -2.057 1 74.12 54 LEU B CA 1
ATOM 6647 C C . LEU B 1 54 ? 24.359 -30.781 -1.48 1 74.12 54 LEU B C 1
ATOM 6649 O O . LEU B 1 54 ? 24.406 -31.172 -0.313 1 74.12 54 LEU B O 1
ATOM 6653 N N . LEU B 1 55 ? 25.359 -30.812 -2.262 1 81.69 55 LEU B N 1
ATOM 6654 C CA . LEU B 1 55 ? 26.641 -31.312 -1.764 1 81.69 55 LEU B CA 1
ATOM 6655 C C . LEU B 1 55 ? 27.234 -30.359 -0.744 1 81.69 55 LEU B C 1
ATOM 6657 O O . LEU B 1 55 ? 27.984 -30.766 0.147 1 81.69 55 LEU B O 1
ATOM 6661 N N . THR B 1 56 ? 26.844 -29.109 -0.885 1 76.69 56 THR B N 1
ATOM 6662 C CA . THR B 1 56 ? 27.375 -28.094 0.028 1 76.69 56 THR B CA 1
ATOM 6663 C C . THR B 1 56 ? 26.859 -28.312 1.443 1 76.69 56 THR B C 1
ATOM 6665 O O . THR B 1 56 ? 27.625 -28.328 2.404 1 76.69 56 THR B O 1
ATOM 6668 N N . PRO B 1 57 ? 25.547 -28.438 1.656 1 74.31 57 PRO B N 1
ATOM 6669 C CA . PRO B 1 57 ? 25.047 -28.766 2.998 1 74.31 57 PRO B CA 1
ATOM 6670 C C . PRO B 1 57 ? 25.656 -30.062 3.547 1 74.31 57 PRO B C 1
ATOM 6672 O O . PRO B 1 57 ? 25.859 -30.188 4.758 1 74.31 57 PRO B O 1
ATOM 6675 N N . VAL B 1 58 ? 25.984 -31 2.662 1 81.5 58 VAL B N 1
ATOM 6676 C CA . VAL B 1 58 ? 26.625 -32.25 3.088 1 81.5 58 VAL B CA 1
ATOM 6677 C C . VAL B 1 58 ? 28.031 -31.953 3.619 1 81.5 58 VAL B C 1
ATOM 6679 O O . VAL B 1 58 ? 28.406 -32.438 4.691 1 81.5 58 VAL B O 1
ATOM 6682 N N . LEU B 1 59 ? 28.734 -31.141 2.904 1 85.06 59 LEU B N 1
ATOM 6683 C CA . LEU B 1 59 ? 30.062 -30.766 3.336 1 85.06 59 LEU B CA 1
ATOM 6684 C C . LEU B 1 59 ? 30.016 -30.016 4.668 1 85.06 59 LEU B C 1
ATOM 6686 O O . LEU B 1 59 ? 30.875 -30.234 5.531 1 85.06 59 LEU B O 1
ATOM 6690 N N . ALA B 1 60 ? 29.016 -29.25 4.84 1 79.81 60 ALA B N 1
ATOM 6691 C CA . ALA B 1 60 ? 28.859 -28.469 6.062 1 79.81 60 ALA B CA 1
ATOM 6692 C C . ALA B 1 60 ? 28.359 -29.344 7.215 1 79.81 60 ALA B C 1
ATOM 6694 O O . ALA B 1 60 ? 28.281 -28.891 8.359 1 79.81 60 ALA B O 1
ATOM 6695 N N . GLY B 1 61 ? 27.938 -30.562 6.906 1 78.75 61 GLY B N 1
ATOM 6696 C CA . GLY B 1 61 ? 27.453 -31.484 7.93 1 78.75 61 GLY B CA 1
ATOM 6697 C C . GLY B 1 61 ? 25.984 -31.281 8.258 1 78.75 61 GLY B C 1
ATOM 6698 O O . GLY B 1 61 ? 25.5 -31.781 9.266 1 78.75 61 GLY B O 1
ATOM 6699 N N . GLU B 1 62 ? 25.391 -30.578 7.418 1 72.31 62 GLU B N 1
ATOM 6700 C CA . GLU B 1 62 ? 23.984 -30.234 7.676 1 72.31 62 GLU B CA 1
ATOM 6701 C C . GLU B 1 62 ? 23.047 -31.281 7.082 1 72.31 62 GLU B C 1
ATOM 6703 O O . GLU B 1 62 ? 21.875 -31.359 7.453 1 72.31 62 GLU B O 1
ATOM 6708 N N . MET B 1 63 ? 23.562 -32.031 6.156 1 75.75 63 MET B N 1
ATOM 6709 C CA . MET B 1 63 ? 22.766 -33.031 5.43 1 75.75 63 MET B CA 1
ATOM 6710 C C . MET B 1 63 ? 23.578 -34.312 5.199 1 75.75 63 MET B C 1
ATOM 6712 O O . MET B 1 63 ? 24.781 -34.25 4.961 1 75.75 63 MET B O 1
ATOM 6716 N N . ALA B 1 64 ? 22.859 -35.406 5.375 1 81.38 64 ALA B N 1
ATOM 6717 C CA . ALA B 1 64 ? 23.5 -36.688 5.031 1 81.38 64 ALA B CA 1
ATOM 6718 C C . ALA B 1 64 ? 23.484 -36.906 3.521 1 81.38 64 ALA B C 1
ATOM 6720 O O . ALA B 1 64 ? 22.594 -36.406 2.82 1 81.38 64 ALA B O 1
ATOM 6721 N N . LEU B 1 65 ? 24.5 -37.531 3.066 1 80.44 65 LEU B N 1
ATOM 6722 C CA . LEU B 1 65 ? 24.672 -37.781 1.637 1 80.44 65 LEU B CA 1
ATOM 6723 C C . LEU B 1 65 ? 23.438 -38.5 1.066 1 80.44 65 LEU B C 1
ATOM 6725 O O . LEU B 1 65 ? 23.016 -38.188 -0.052 1 80.44 65 LEU B O 1
ATOM 6729 N N . GLU B 1 66 ? 22.844 -39.344 1.805 1 81.69 66 GLU B N 1
ATOM 6730 C CA . GLU B 1 66 ? 21.688 -40.125 1.364 1 81.69 66 GLU B CA 1
ATOM 6731 C C . GLU B 1 66 ? 20.484 -39.219 1.132 1 81.69 66 GLU B C 1
ATOM 6733 O O . GLU B 1 66 ? 19.625 -39.531 0.305 1 81.69 66 GLU B O 1
ATOM 6738 N N . GLU B 1 67 ? 20.578 -38.156 1.86 1 78.44 67 GLU B N 1
ATOM 6739 C CA . GLU B 1 67 ? 19.453 -37.25 1.784 1 78.44 67 GLU B CA 1
ATOM 6740 C C . GLU B 1 67 ? 19.469 -36.438 0.479 1 78.44 67 GLU B C 1
ATOM 6742 O O . GLU B 1 67 ? 18.469 -35.812 0.115 1 78.44 67 GLU B O 1
ATOM 6747 N N . THR B 1 68 ? 20.562 -36.562 -0.267 1 80.88 68 THR B N 1
ATOM 6748 C CA . THR B 1 68 ? 20.688 -35.812 -1.51 1 80.88 68 THR B CA 1
ATOM 6749 C C . THR B 1 68 ? 20.141 -36.625 -2.686 1 80.88 68 THR B C 1
ATOM 6751 O O . THR B 1 68 ? 20 -36.094 -3.793 1 80.88 68 THR B O 1
ATOM 6754 N N . ILE B 1 69 ? 19.766 -37.906 -2.414 1 86.38 69 ILE B N 1
ATOM 6755 C CA . ILE B 1 69 ? 19.344 -38.781 -3.492 1 86.38 69 ILE B CA 1
ATOM 6756 C C . ILE B 1 69 ? 17.984 -38.344 -4.031 1 86.38 69 ILE B C 1
ATOM 6758 O O . ILE B 1 69 ? 17.031 -38.156 -3.27 1 86.38 69 ILE B O 1
ATOM 6762 N N . LEU B 1 70 ? 17.984 -38.094 -5.336 1 82.31 70 LEU B N 1
ATOM 6763 C CA . LEU B 1 70 ? 16.75 -37.688 -5.996 1 82.31 70 LEU B CA 1
ATOM 6764 C C . LEU B 1 70 ? 15.945 -38.906 -6.477 1 82.31 70 LEU B C 1
ATOM 6766 O O . LEU B 1 70 ? 14.727 -38.938 -6.332 1 82.31 70 LEU B O 1
ATOM 6770 N N . ASN B 1 71 ? 16.594 -39.875 -7.125 1 88.06 71 ASN B N 1
ATOM 6771 C CA . ASN B 1 71 ? 16.016 -41.125 -7.605 1 88.06 71 ASN B CA 1
ATOM 6772 C C . ASN B 1 71 ? 16.703 -42.312 -6.973 1 88.06 71 ASN B C 1
ATOM 6774 O O . ASN B 1 71 ? 17.797 -42.719 -7.387 1 88.06 71 ASN B O 1
ATOM 6778 N N . PRO B 1 72 ? 16.016 -42.938 -5.945 1 89.88 72 PRO B N 1
ATOM 6779 C CA . PRO B 1 72 ? 16.625 -44.156 -5.355 1 89.88 72 PRO B CA 1
ATOM 6780 C C . PRO B 1 72 ? 16.688 -45.312 -6.328 1 89.88 72 PRO B C 1
ATOM 6782 O O . PRO B 1 72 ? 16.016 -45.312 -7.363 1 89.88 72 PRO B O 1
ATOM 6785 N N . LEU B 1 73 ? 17.453 -46.312 -5.953 1 93.38 73 LEU B N 1
ATOM 6786 C CA . LEU B 1 73 ? 17.625 -47.469 -6.816 1 93.38 73 LEU B CA 1
ATOM 6787 C C . LEU B 1 73 ? 16.297 -48.156 -7.109 1 93.38 73 LEU B C 1
ATOM 6789 O O . LEU B 1 73 ? 16.078 -48.656 -8.211 1 93.38 73 LEU B O 1
ATOM 6793 N N . GLY B 1 74 ? 15.43 -48.125 -6.168 1 92.31 74 GLY B N 1
ATOM 6794 C CA . GLY B 1 74 ? 14.102 -48.688 -6.34 1 92.31 74 GLY B CA 1
ATOM 6795 C C . GLY B 1 74 ? 13.305 -48.031 -7.445 1 92.31 74 GLY B C 1
ATOM 6796 O O . GLY B 1 74 ? 12.531 -48.688 -8.141 1 92.31 74 GLY B O 1
ATOM 6797 N N . TRP B 1 75 ? 13.578 -46.781 -7.68 1 91.44 75 TRP B N 1
ATOM 6798 C CA . TRP B 1 75 ? 12.867 -46.062 -8.719 1 91.44 75 TRP B CA 1
ATOM 6799 C C . TRP B 1 75 ? 13.203 -46.594 -10.102 1 91.44 75 TRP B C 1
ATOM 6801 O O . TRP B 1 75 ? 12.32 -46.75 -10.945 1 91.44 75 TRP B O 1
ATOM 6811 N N . TYR B 1 76 ? 14.422 -46.875 -10.375 1 95.62 76 TYR B N 1
ATOM 6812 C CA . TYR B 1 76 ? 14.859 -47.438 -11.648 1 95.62 76 TYR B CA 1
ATOM 6813 C C . TYR B 1 76 ? 14.219 -48.781 -11.906 1 95.62 76 TYR B C 1
ATOM 6815 O O . TYR B 1 76 ? 13.695 -49.031 -12.992 1 95.62 76 TYR B O 1
ATOM 6823 N N . ALA B 1 77 ? 14.141 -49.594 -10.883 1 93.62 77 ALA B N 1
ATOM 6824 C CA . ALA B 1 77 ? 13.555 -50.906 -10.984 1 93.62 77 ALA B CA 1
ATOM 6825 C C . ALA B 1 77 ? 12.055 -50.844 -11.258 1 93.62 77 ALA B C 1
ATOM 6827 O O . ALA B 1 77 ? 11.531 -51.562 -12.094 1 93.62 77 ALA B O 1
ATOM 6828 N N . GLU B 1 78 ? 11.469 -50 -10.602 1 91.62 78 GLU B N 1
ATOM 6829 C CA . GLU B 1 78 ? 10.023 -49.812 -10.742 1 91.62 78 GLU B CA 1
ATOM 6830 C C . GLU B 1 78 ? 9.656 -49.375 -12.156 1 91.62 78 GLU B C 1
ATOM 6832 O O . GLU B 1 78 ? 8.57 -49.688 -12.648 1 91.62 78 GLU B O 1
ATOM 6837 N N . HIS B 1 79 ? 10.578 -48.719 -12.844 1 93.06 79 HIS B N 1
ATOM 6838 C CA . HIS B 1 79 ? 10.273 -48.219 -14.18 1 93.06 79 HIS B CA 1
ATOM 6839 C C . HIS B 1 79 ? 10.922 -49.094 -15.258 1 93.06 79 HIS B C 1
ATOM 6841 O O . HIS B 1 79 ? 10.992 -48.688 -16.422 1 93.06 79 HIS B O 1
ATOM 6847 N N . GLY B 1 80 ? 11.406 -50.188 -14.797 1 93.94 80 GLY B N 1
ATOM 6848 C CA . GLY B 1 80 ? 12 -51.094 -15.742 1 93.94 80 GLY B CA 1
ATOM 6849 C C . GLY B 1 80 ? 13.273 -50.594 -16.375 1 93.94 80 GLY B C 1
ATOM 6850 O O . GLY B 1 80 ? 13.578 -50.906 -17.531 1 93.94 80 GLY B O 1
ATOM 6851 N N . ILE B 1 81 ? 14.023 -49.719 -15.703 1 96.94 81 ILE B N 1
ATOM 6852 C CA . ILE B 1 81 ? 15.258 -49.125 -16.203 1 96.94 81 ILE B CA 1
ATOM 6853 C C . ILE B 1 81 ? 16.453 -49.938 -15.719 1 96.94 81 ILE B C 1
ATOM 6855 O O . ILE B 1 81 ? 16.547 -50.281 -14.531 1 96.94 81 ILE B O 1
ATOM 6859 N N . THR B 1 82 ? 17.344 -50.312 -16.641 1 96.81 82 THR B N 1
ATOM 6860 C CA . THR B 1 82 ? 18.594 -50.938 -16.25 1 96.81 82 THR B CA 1
ATOM 6861 C C . THR B 1 82 ? 19.672 -49.875 -15.969 1 96.81 82 THR B C 1
ATOM 6863 O O . THR B 1 82 ? 20.141 -49.219 -16.891 1 96.81 82 THR B O 1
ATOM 6866 N N . LEU B 1 83 ? 20.016 -49.719 -14.727 1 96.94 83 LEU B N 1
ATOM 6867 C CA . LEU B 1 83 ? 21.047 -48.781 -14.336 1 96.94 83 LEU B CA 1
ATOM 6868 C C . LEU B 1 83 ? 22.375 -49.469 -14.07 1 96.94 83 LEU B C 1
ATOM 6870 O O . LEU B 1 83 ? 22.422 -50.438 -13.297 1 96.94 83 LEU B O 1
ATOM 6874 N N . HIS B 1 84 ? 23.359 -49.062 -14.766 1 96.5 84 HIS B N 1
ATOM 6875 C CA . HIS B 1 84 ? 24.734 -49.5 -14.492 1 96.5 84 HIS B CA 1
ATOM 6876 C C . HIS B 1 84 ? 25.516 -48.406 -13.773 1 96.5 84 HIS B C 1
ATOM 6878 O O . HIS B 1 84 ? 26.016 -47.469 -14.414 1 96.5 84 HIS B O 1
ATOM 6884 N N . THR B 1 85 ? 25.719 -48.531 -12.477 1 94.44 85 THR B N 1
ATOM 6885 C CA . THR B 1 85 ? 26.516 -47.594 -11.711 1 94.44 85 THR B CA 1
ATOM 6886 C C . THR B 1 85 ? 28 -47.938 -11.797 1 94.44 85 THR B C 1
ATOM 6888 O O . THR B 1 85 ? 28.359 -49.094 -11.992 1 94.44 85 THR B O 1
ATOM 6891 N N . GLY B 1 86 ? 28.797 -46.938 -11.672 1 93.44 86 GLY B N 1
ATOM 6892 C CA . GLY B 1 86 ? 30.234 -47.156 -11.719 1 93.44 86 GLY B CA 1
ATOM 6893 C C . GLY B 1 86 ? 30.703 -47.688 -13.062 1 93.44 86 GLY B C 1
ATOM 6894 O O . GLY B 1 86 ? 31.719 -48.375 -13.141 1 93.44 86 GLY B O 1
ATOM 6895 N N . SER B 1 87 ? 29.938 -47.469 -14.039 1 94.06 87 SER B N 1
ATOM 6896 C CA . SER B 1 87 ? 30.25 -47.938 -15.391 1 94.06 87 SER B CA 1
ATOM 6897 C C . SER B 1 87 ? 30.438 -46.75 -16.344 1 94.06 87 SER B C 1
ATOM 6899 O O . SER B 1 87 ? 29.469 -46.25 -16.938 1 94.06 87 SER B O 1
ATOM 6901 N N . ARG B 1 88 ? 31.703 -46.469 -16.594 1 95.06 88 ARG B N 1
ATOM 6902 C CA . ARG B 1 88 ? 32.031 -45.344 -17.453 1 95.06 88 ARG B CA 1
ATOM 6903 C C . ARG B 1 88 ? 32 -45.75 -18.922 1 95.06 88 ARG B C 1
ATOM 6905 O O . ARG B 1 88 ? 32.625 -46.719 -19.312 1 95.06 88 ARG B O 1
ATOM 6912 N N . VAL B 1 89 ? 31.219 -45.031 -19.703 1 97 89 VAL B N 1
ATOM 6913 C CA . VAL B 1 89 ? 31.234 -45.219 -21.156 1 97 89 VAL B CA 1
ATOM 6914 C C . VAL B 1 89 ? 32.469 -44.562 -21.766 1 97 89 VAL B C 1
ATOM 6916 O O . VAL B 1 89 ? 32.75 -43.406 -21.5 1 97 89 VAL B O 1
ATOM 6919 N N . THR B 1 90 ? 33.188 -45.344 -22.578 1 95.69 90 THR B N 1
ATOM 6920 C CA . THR B 1 90 ? 34.438 -44.812 -23.078 1 95.69 90 THR B CA 1
ATOM 6921 C C . THR B 1 90 ? 34.375 -44.562 -24.594 1 95.69 90 THR B C 1
ATOM 6923 O O . THR B 1 90 ? 35.219 -43.875 -25.141 1 95.69 90 THR B O 1
ATOM 6926 N N . ALA B 1 91 ? 33.344 -45.156 -25.188 1 96.62 91 ALA B N 1
ATOM 6927 C CA . ALA B 1 91 ? 33.281 -44.969 -26.641 1 96.62 91 ALA B CA 1
ATOM 6928 C C . ALA B 1 91 ? 31.844 -45.156 -27.141 1 96.62 91 ALA B C 1
ATOM 6930 O O . ALA B 1 91 ? 31.047 -45.875 -26.531 1 96.62 91 ALA B O 1
ATOM 6931 N N . ILE B 1 92 ? 31.609 -44.438 -28.25 1 97.25 92 ILE B N 1
ATOM 6932 C CA . ILE B 1 92 ? 30.359 -44.531 -28.984 1 97.25 92 ILE B CA 1
ATOM 6933 C C . ILE B 1 92 ? 30.641 -45 -30.422 1 97.25 92 ILE B C 1
ATOM 6935 O O . ILE B 1 92 ? 31.391 -44.344 -31.141 1 97.25 92 ILE B O 1
ATOM 6939 N N . ASP B 1 93 ? 30.078 -46.125 -30.781 1 96.75 93 ASP B N 1
ATOM 6940 C CA . ASP B 1 93 ? 30.141 -46.594 -32.156 1 96.75 93 ASP B CA 1
ATOM 6941 C C . ASP B 1 93 ? 28.875 -46.219 -32.938 1 96.75 93 ASP B C 1
ATOM 6943 O O . ASP B 1 93 ? 27.875 -46.938 -32.844 1 96.75 93 ASP B O 1
ATOM 6947 N N . ARG B 1 94 ? 28.953 -45.25 -33.719 1 95.56 94 ARG B N 1
ATOM 6948 C CA . ARG B 1 94 ? 27.766 -44.75 -34.406 1 95.56 94 ARG B CA 1
ATOM 6949 C C . ARG B 1 94 ? 27.359 -45.688 -35.562 1 95.56 94 ARG B C 1
ATOM 6951 O O . ARG B 1 94 ? 26.203 -45.688 -36 1 95.56 94 ARG B O 1
ATOM 6958 N N . VAL B 1 95 ? 28.312 -46.406 -36.062 1 94.62 95 VAL B N 1
ATOM 6959 C CA . VAL B 1 95 ? 28.031 -47.312 -37.156 1 94.62 95 VAL B CA 1
ATOM 6960 C C . VAL B 1 95 ? 27.234 -48.531 -36.656 1 94.62 95 VAL B C 1
ATOM 6962 O O . VAL B 1 95 ? 26.188 -48.844 -37.188 1 94.62 95 VAL B O 1
ATOM 6965 N N . LYS B 1 96 ? 27.734 -49.156 -35.625 1 95.31 96 LYS B N 1
ATOM 6966 C CA . LYS B 1 96 ? 27.047 -50.312 -35.031 1 95.31 96 LYS B CA 1
ATOM 6967 C C . LYS B 1 96 ? 25.938 -49.875 -34.094 1 95.31 96 LYS B C 1
ATOM 6969 O O . LYS B 1 96 ? 25.156 -50.688 -33.594 1 95.31 96 LYS B O 1
ATOM 6974 N N . ARG B 1 97 ? 25.891 -48.594 -33.781 1 96.31 97 ARG B N 1
ATOM 6975 C CA . ARG B 1 97 ? 24.906 -47.969 -32.875 1 96.31 97 ARG B CA 1
ATOM 6976 C C . ARG B 1 97 ? 24.953 -48.625 -31.5 1 96.31 97 ARG B C 1
ATOM 6978 O O . ARG B 1 97 ? 23.922 -49.094 -30.984 1 96.31 97 ARG B O 1
ATOM 6985 N N . GLN B 1 98 ? 26.078 -48.531 -30.922 1 97.25 98 GLN B N 1
ATOM 6986 C CA . GLN B 1 98 ? 26.266 -49.094 -29.578 1 97.25 98 GLN B CA 1
ATOM 6987 C C . GLN B 1 98 ? 27.25 -48.25 -28.766 1 97.25 98 GLN B C 1
ATOM 6989 O O . GLN B 1 98 ? 28.078 -47.531 -29.344 1 97.25 98 GLN B O 1
ATOM 6994 N N . VAL B 1 99 ? 27.188 -48.281 -27.484 1 97.75 99 VAL B N 1
ATOM 6995 C CA . VAL B 1 99 ? 28.141 -47.656 -26.578 1 97.75 99 VAL B CA 1
ATOM 6996 C C . VAL B 1 99 ? 29 -48.719 -25.891 1 97.75 99 VAL B C 1
ATOM 6998 O O . VAL B 1 99 ? 28.531 -49.844 -25.688 1 97.75 99 VAL B O 1
ATOM 7001 N N . LEU B 1 100 ? 30.203 -48.344 -25.609 1 97.06 100 LEU B N 1
ATOM 7002 C CA . LEU B 1 100 ? 31.141 -49.281 -24.953 1 97.06 100 LEU B CA 1
ATOM 7003 C C . LEU B 1 100 ? 31.594 -48.719 -23.609 1 97.06 100 LEU B C 1
ATOM 7005 O O . LEU B 1 100 ? 31.891 -47.531 -23.5 1 97.06 100 LEU B O 1
ATOM 7009 N N . THR B 1 101 ? 31.609 -49.562 -22.625 1 95.31 101 THR B N 1
ATOM 7010 C CA . THR B 1 101 ? 32.062 -49.156 -21.297 1 95.31 101 THR B CA 1
ATOM 7011 C C . THR B 1 101 ? 33.5 -49.594 -21.062 1 95.31 101 THR B C 1
ATOM 7013 O O . THR B 1 101 ? 34.062 -50.375 -21.828 1 95.31 101 THR B O 1
ATOM 7016 N N . GLU B 1 102 ? 34.062 -49 -20.047 1 92 102 GLU B N 1
ATOM 7017 C CA . GLU B 1 102 ? 35.438 -49.312 -19.672 1 92 102 GLU B CA 1
ATOM 7018 C C . GLU B 1 102 ? 35.594 -50.781 -19.328 1 92 102 GLU B C 1
ATOM 7020 O O . GLU B 1 102 ? 36.656 -51.375 -19.609 1 92 102 GLU B O 1
ATOM 7025 N N . ASP B 1 103 ? 34.562 -51.438 -18.703 1 87.94 103 ASP B N 1
ATOM 7026 C CA . ASP B 1 103 ? 34.656 -52.812 -18.266 1 87.94 103 ASP B CA 1
ATOM 7027 C C . ASP B 1 103 ? 34.312 -53.781 -19.406 1 87.94 103 ASP B C 1
ATOM 7029 O O . ASP B 1 103 ? 34.25 -55 -19.203 1 87.94 103 ASP B O 1
ATOM 7033 N N . GLY B 1 104 ? 34.031 -53.25 -20.578 1 86.5 104 GLY B N 1
ATOM 7034 C CA . GLY B 1 104 ? 33.844 -54.094 -21.75 1 86.5 104 GLY B CA 1
ATOM 7035 C C . GLY B 1 104 ? 32.406 -54.375 -22.094 1 86.5 104 GLY B C 1
ATOM 7036 O O . GLY B 1 104 ? 32.094 -55.062 -23.062 1 86.5 104 GLY B O 1
ATOM 7037 N N . CYS B 1 105 ? 31.547 -53.844 -21.344 1 89.44 105 CYS B N 1
ATOM 7038 C CA . CYS B 1 105 ? 30.141 -54 -21.641 1 89.44 105 CYS B CA 1
ATOM 7039 C C . CYS B 1 105 ? 29.734 -53.156 -22.844 1 89.44 105 CYS B C 1
ATOM 7041 O O . CYS B 1 105 ? 30.297 -52.094 -23.062 1 89.44 105 CYS B O 1
ATOM 7043 N N . SER B 1 106 ? 28.875 -53.719 -23.672 1 93.75 106 SER B N 1
ATOM 7044 C CA . SER B 1 106 ? 28.328 -52.969 -24.797 1 93.75 106 SER B CA 1
ATOM 7045 C C . SER B 1 106 ? 26.812 -52.969 -24.766 1 93.75 106 SER B C 1
ATOM 7047 O O . SER B 1 106 ? 26.188 -53.938 -24.328 1 93.75 106 SER B O 1
ATOM 7049 N N . ALA B 1 107 ? 26.234 -51.844 -25.172 1 96.19 107 ALA B N 1
ATOM 7050 C CA . ALA B 1 107 ? 24.781 -51.719 -25.234 1 96.19 107 ALA B CA 1
ATOM 7051 C C . ALA B 1 107 ? 24.344 -51.094 -26.547 1 96.19 107 ALA B C 1
ATOM 7053 O O . ALA B 1 107 ? 24.75 -49.969 -26.875 1 96.19 107 ALA B O 1
ATOM 7054 N N . PRO B 1 108 ? 23.594 -51.844 -27.328 1 96.38 108 PRO B N 1
ATOM 7055 C CA . PRO B 1 108 ? 23.062 -51.25 -28.547 1 96.38 108 PRO B CA 1
ATOM 7056 C C . PRO B 1 108 ? 21.969 -50.219 -28.281 1 96.38 108 PRO B C 1
ATOM 7058 O O . PRO B 1 108 ? 21.266 -50.281 -27.266 1 96.38 108 PRO B O 1
ATOM 7061 N N . TYR B 1 109 ? 21.891 -49.219 -29.234 1 97 109 TYR B N 1
ATOM 7062 C CA . TYR B 1 109 ? 20.844 -48.219 -29.047 1 97 109 TYR B CA 1
ATOM 7063 C C . TYR B 1 109 ? 20.141 -47.938 -30.375 1 97 109 TYR B C 1
ATOM 7065 O O . TYR B 1 109 ? 20.75 -48 -31.438 1 97 109 TYR B O 1
ATOM 7073 N N . ASP B 1 110 ? 18.859 -47.625 -30.297 1 96.94 110 ASP B N 1
ATOM 7074 C CA . ASP B 1 110 ? 18.109 -46.969 -31.375 1 96.94 110 ASP B CA 1
ATOM 7075 C C . ASP B 1 110 ? 18.188 -45.438 -31.25 1 96.94 110 ASP B C 1
ATOM 7077 O O . ASP B 1 110 ? 18.25 -44.75 -32.25 1 96.94 110 ASP B O 1
ATOM 7081 N N . ARG B 1 111 ? 18.188 -44.969 -30 1 97.75 111 ARG B N 1
ATOM 7082 C CA . ARG B 1 111 ? 18.438 -43.594 -29.625 1 97.75 111 ARG B CA 1
ATOM 7083 C C . ARG B 1 111 ? 19.453 -43.469 -28.5 1 97.75 111 ARG B C 1
ATOM 7085 O O . ARG B 1 111 ? 19.516 -44.375 -27.641 1 97.75 111 ARG B O 1
ATOM 7092 N N . LEU B 1 112 ? 20.219 -42.438 -28.531 1 98.38 112 LEU B N 1
ATOM 7093 C CA . LEU B 1 112 ? 21.234 -42.188 -27.531 1 98.38 112 LEU B CA 1
ATOM 7094 C C . LEU B 1 112 ? 21.078 -40.812 -26.922 1 98.38 112 LEU B C 1
ATOM 7096 O O . LEU B 1 112 ? 20.859 -39.844 -27.656 1 98.38 112 LEU B O 1
ATOM 7100 N N . LEU B 1 113 ? 21.125 -40.688 -25.594 1 98.56 113 LEU B N 1
ATOM 7101 C CA . LEU B 1 113 ? 21.125 -39.438 -24.891 1 98.56 113 LEU B CA 1
ATOM 7102 C C . LEU B 1 113 ? 22.438 -39.219 -24.141 1 98.56 113 LEU B C 1
ATOM 7104 O O . LEU B 1 113 ? 22.766 -40 -23.234 1 98.56 113 LEU B O 1
ATOM 7108 N N . LEU B 1 114 ? 23.109 -38.219 -24.516 1 98.38 114 LEU B N 1
ATOM 7109 C CA . LEU B 1 114 ? 24.328 -37.844 -23.812 1 98.38 114 LEU B CA 1
ATOM 7110 C C . LEU B 1 114 ? 24.062 -36.844 -22.703 1 98.38 114 LEU B C 1
ATOM 7112 O O . LEU B 1 114 ? 23.641 -35.719 -22.984 1 98.38 114 LEU B O 1
ATOM 7116 N N . ALA B 1 115 ? 24.266 -37.219 -21.484 1 98.06 115 ALA B N 1
ATOM 7117 C CA . ALA B 1 115 ? 24.125 -36.375 -20.281 1 98.06 115 ALA B CA 1
ATOM 7118 C C . ALA B 1 115 ? 25.344 -36.5 -19.375 1 98.06 115 ALA B C 1
ATOM 7120 O O . ALA B 1 115 ? 25.203 -36.781 -18.188 1 98.06 115 ALA B O 1
ATOM 7121 N N . ILE B 1 116 ? 26.469 -36.219 -19.906 1 96.62 116 ILE B N 1
ATOM 7122 C CA . ILE B 1 116 ? 27.734 -36.594 -19.281 1 96.62 116 ILE B CA 1
ATOM 7123 C C . ILE B 1 116 ? 28.25 -35.438 -18.438 1 96.62 116 ILE B C 1
ATOM 7125 O O . ILE B 1 116 ? 29.25 -35.594 -17.703 1 96.62 116 ILE B O 1
ATOM 7129 N N . GLY B 1 117 ? 27.656 -34.312 -18.484 1 94.88 117 GLY B N 1
ATOM 7130 C CA . GLY B 1 117 ? 27.938 -33.219 -17.594 1 94.88 117 GLY B CA 1
ATOM 7131 C C . GLY B 1 117 ? 29.281 -32.562 -17.844 1 94.88 117 GLY B C 1
ATOM 7132 O O . GLY B 1 117 ? 29.75 -32.5 -18.984 1 94.88 117 GLY B O 1
ATOM 7133 N N . ALA B 1 118 ? 29.781 -31.891 -16.844 1 94.31 118 ALA B N 1
ATOM 7134 C CA . ALA B 1 118 ? 31.047 -31.156 -16.906 1 94.31 118 ALA B CA 1
ATOM 7135 C C . ALA B 1 118 ? 32 -31.641 -15.828 1 94.31 118 ALA B C 1
ATOM 7137 O O . ALA B 1 118 ? 31.609 -32.281 -14.852 1 94.31 118 ALA B O 1
ATOM 7138 N N . ALA B 1 119 ? 33.281 -31.453 -16.125 1 91.69 119 ALA B N 1
ATOM 7139 C CA . ALA B 1 119 ? 34.312 -31.734 -15.148 1 91.69 119 ALA B CA 1
ATOM 7140 C C . ALA B 1 119 ? 34.812 -30.469 -14.469 1 91.69 119 ALA B C 1
ATOM 7142 O O . ALA B 1 119 ? 34.688 -29.375 -15.023 1 91.69 119 ALA B O 1
ATOM 7143 N N . ALA B 1 120 ? 35.312 -30.656 -13.219 1 90.75 120 ALA B N 1
ATOM 7144 C CA . ALA B 1 120 ? 35.938 -29.5 -12.547 1 90.75 120 ALA B CA 1
ATOM 7145 C C . ALA B 1 120 ? 37.188 -29.031 -13.297 1 90.75 120 ALA B C 1
ATOM 7147 O O . ALA B 1 120 ? 37.969 -29.844 -13.773 1 90.75 120 ALA B O 1
ATOM 7148 N N . ALA B 1 121 ? 37.25 -27.734 -13.445 1 89.69 121 ALA B N 1
ATOM 7149 C CA . ALA B 1 121 ? 38.469 -27.172 -14.039 1 89.69 121 ALA B CA 1
ATOM 7150 C C . ALA B 1 121 ? 39.625 -27.219 -13.055 1 89.69 121 ALA B C 1
ATOM 7152 O O . ALA B 1 121 ? 39.438 -26.969 -11.859 1 89.69 121 ALA B O 1
ATOM 7153 N N . ILE B 1 122 ? 40.781 -27.656 -13.508 1 89.81 122 ILE B N 1
ATOM 7154 C CA . ILE B 1 122 ? 41.969 -27.703 -12.688 1 89.81 122 ILE B CA 1
ATOM 7155 C C . ILE B 1 122 ? 43 -26.703 -13.219 1 89.81 122 ILE B C 1
ATOM 7157 O O . ILE B 1 122 ? 43.312 -26.703 -14.414 1 89.81 122 ILE B O 1
ATOM 7161 N N . ALA B 1 123 ? 43.406 -25.828 -12.32 1 89.75 123 ALA B N 1
ATOM 7162 C CA . ALA B 1 123 ? 44.438 -24.859 -12.734 1 89.75 123 ALA B CA 1
ATOM 7163 C C . ALA B 1 123 ? 45.719 -25.547 -13.117 1 89.75 123 ALA B C 1
ATOM 7165 O O . ALA B 1 123 ? 46.219 -26.406 -12.375 1 89.75 123 ALA B O 1
ATOM 7166 N N . PRO B 1 124 ? 46.188 -25.172 -14.266 1 90.19 124 PRO B N 1
ATOM 7167 C CA . PRO B 1 124 ? 47.438 -25.781 -14.703 1 90.19 124 PRO B CA 1
ATOM 7168 C C . PRO B 1 124 ? 48.656 -25.188 -14.016 1 90.19 124 PRO B C 1
ATOM 7170 O O . PRO B 1 124 ? 49.531 -24.609 -14.672 1 90.19 124 PRO B O 1
ATOM 7173 N N . ILE B 1 125 ? 48.812 -25.359 -12.773 1 93 125 ILE B N 1
ATOM 7174 C CA . ILE B 1 125 ? 49.938 -24.859 -11.992 1 93 125 ILE B CA 1
ATOM 7175 C C . ILE B 1 125 ? 50.688 -26.031 -11.375 1 93 125 ILE B C 1
ATOM 7177 O O . ILE B 1 125 ? 50.094 -27.062 -11.07 1 93 125 ILE B O 1
ATOM 7181 N N . PRO B 1 126 ? 52 -25.828 -11.234 1 94.56 126 PRO B N 1
ATOM 7182 C CA . PRO B 1 126 ? 52.781 -26.906 -10.625 1 94.56 126 PRO B CA 1
ATOM 7183 C C . PRO B 1 126 ? 52.281 -27.297 -9.242 1 94.56 126 PRO B C 1
ATOM 7185 O O . PRO B 1 126 ? 51.875 -26.438 -8.453 1 94.56 126 PRO B O 1
ATOM 7188 N N . GLY B 1 127 ? 52.25 -28.594 -9.023 1 94.25 127 GLY B N 1
ATOM 7189 C CA . GLY B 1 127 ? 51.875 -29.109 -7.719 1 94.25 127 GLY B CA 1
ATOM 7190 C C . GLY B 1 127 ? 50.406 -29.469 -7.629 1 94.25 127 GLY B C 1
ATOM 7191 O O . GLY B 1 127 ? 49.938 -29.938 -6.59 1 94.25 127 GLY B O 1
ATOM 7192 N N . ASN B 1 128 ? 49.625 -29.328 -8.727 1 93.5 128 ASN B N 1
ATOM 7193 C CA . ASN B 1 128 ? 48.188 -29.531 -8.68 1 93.5 128 ASN B CA 1
ATOM 7194 C C . ASN B 1 128 ? 47.844 -31 -8.547 1 93.5 128 ASN B C 1
ATOM 7196 O O . ASN B 1 128 ? 46.656 -31.344 -8.367 1 93.5 128 ASN B O 1
ATOM 7200 N N . HIS B 1 129 ? 48.875 -31.891 -8.477 1 92.44 129 HIS B N 1
ATOM 7201 C CA . HIS B 1 129 ? 48.625 -33.312 -8.344 1 92.44 129 HIS B CA 1
ATOM 7202 C C . HIS B 1 129 ? 48.906 -33.781 -6.914 1 92.44 129 HIS B C 1
ATOM 7204 O O . HIS B 1 129 ? 48.656 -34.938 -6.582 1 92.44 129 HIS B O 1
ATOM 7210 N N . LEU B 1 130 ? 49.375 -32.938 -6.098 1 94 130 LEU B N 1
ATOM 7211 C CA . LEU B 1 130 ? 49.781 -33.281 -4.746 1 94 130 LEU B CA 1
ATOM 7212 C C . LEU B 1 130 ? 48.594 -33.719 -3.91 1 94 130 LEU B C 1
ATOM 7214 O O . LEU B 1 130 ? 47.5 -33.156 -4.02 1 94 130 LEU B O 1
ATOM 7218 N N . PRO B 1 131 ? 48.875 -34.812 -3.08 1 92.62 131 PRO B N 1
ATOM 7219 C CA . PRO B 1 131 ? 47.812 -35.094 -2.094 1 92.62 131 PRO B CA 1
ATOM 7220 C C . PRO B 1 131 ? 47.469 -33.875 -1.243 1 92.62 131 PRO B C 1
ATOM 7222 O O . PRO B 1 131 ? 48.344 -33.125 -0.839 1 92.62 131 PRO B O 1
ATOM 7225 N N . GLY B 1 132 ? 46.156 -33.688 -1.144 1 93.12 132 GLY B N 1
ATOM 7226 C CA . GLY B 1 132 ? 45.656 -32.531 -0.422 1 93.12 132 GLY B CA 1
ATOM 7227 C C . GLY B 1 132 ? 45.031 -31.484 -1.327 1 93.12 132 GLY B C 1
ATOM 7228 O O . GLY B 1 132 ? 44.406 -30.547 -0.85 1 93.12 132 GLY B O 1
ATOM 7229 N N . VAL B 1 133 ? 45.344 -31.656 -2.584 1 94.62 133 VAL B N 1
ATOM 7230 C CA . VAL B 1 133 ? 44.688 -30.797 -3.572 1 94.62 133 VAL B CA 1
ATOM 7231 C C . VAL B 1 133 ? 43.406 -31.469 -4.047 1 94.62 133 VAL B C 1
ATOM 7233 O O . VAL B 1 133 ? 43.406 -32.625 -4.5 1 94.62 133 VAL B O 1
ATOM 7236 N N . PHE B 1 134 ? 42.312 -30.734 -3.896 1 93.94 134 PHE B N 1
ATOM 7237 C CA . PHE B 1 134 ? 41 -31.328 -4.219 1 93.94 134 PHE B CA 1
ATOM 7238 C C . PHE B 1 134 ? 40.25 -30.438 -5.199 1 93.94 134 PHE B C 1
ATOM 7240 O O . PHE B 1 134 ? 40.469 -29.234 -5.258 1 93.94 134 PHE B O 1
ATOM 7247 N N . SER B 1 135 ? 39.406 -31.094 -5.965 1 91.81 135 SER B N 1
ATOM 7248 C CA . SER B 1 135 ? 38.312 -30.406 -6.668 1 91.81 135 SER B CA 1
ATOM 7249 C C . SER B 1 135 ? 37 -30.578 -5.938 1 91.81 135 SER B C 1
ATOM 7251 O O . SER B 1 135 ? 36.938 -31.266 -4.918 1 91.81 135 SER B O 1
ATOM 7253 N N . TYR B 1 136 ? 35.969 -29.891 -6.352 1 90.81 136 TYR B N 1
ATOM 7254 C CA . TYR B 1 136 ? 34.656 -29.984 -5.73 1 90.81 136 TYR B CA 1
ATOM 7255 C C . TYR B 1 136 ? 33.562 -30.125 -6.789 1 90.81 136 TYR B C 1
ATOM 7257 O O . TYR B 1 136 ? 33.062 -29.125 -7.312 1 90.81 136 TYR B O 1
ATOM 7265 N N . ARG B 1 137 ? 33.188 -31.328 -7.02 1 89.75 137 ARG B N 1
ATOM 7266 C CA . ARG B 1 137 ? 32.219 -31.547 -8.102 1 89.75 137 ARG B CA 1
ATOM 7267 C C . ARG B 1 137 ? 31.234 -32.656 -7.746 1 89.75 137 ARG B C 1
ATOM 7269 O O . ARG B 1 137 ? 30.047 -32.562 -8.031 1 89.75 137 ARG B O 1
ATOM 7276 N N . ASP B 1 138 ? 31.75 -33.719 -7.176 1 89.75 138 ASP B N 1
ATOM 7277 C CA . ASP B 1 138 ? 30.891 -34.875 -6.969 1 89.75 138 ASP B CA 1
ATOM 7278 C C . ASP B 1 138 ? 31 -35.406 -5.531 1 89.75 138 ASP B C 1
ATOM 7280 O O . ASP B 1 138 ? 31.656 -34.781 -4.695 1 89.75 138 ASP B O 1
ATOM 7284 N N . MET B 1 139 ? 30.344 -36.5 -5.25 1 88.94 139 MET B N 1
ATOM 7285 C CA . MET B 1 139 ? 30.234 -37.031 -3.9 1 88.94 139 MET B CA 1
ATOM 7286 C C . MET B 1 139 ? 31.609 -37.469 -3.389 1 88.94 139 MET B C 1
ATOM 7288 O O . MET B 1 139 ? 31.891 -37.344 -2.197 1 88.94 139 MET B O 1
ATOM 7292 N N . SER B 1 140 ? 32.344 -38.031 -4.293 1 90.75 140 SER B N 1
ATOM 7293 C CA . SER B 1 140 ? 33.688 -38.469 -3.902 1 90.75 140 SER B CA 1
ATOM 7294 C C . SER B 1 140 ? 34.531 -37.312 -3.416 1 90.75 140 SER B C 1
ATOM 7296 O O . SER B 1 140 ? 35.25 -37.438 -2.43 1 90.75 140 SER B O 1
ATOM 7298 N N . ASP B 1 141 ? 34.406 -36.188 -4.086 1 90.12 141 ASP B N 1
ATOM 7299 C CA . ASP B 1 141 ? 35.125 -35 -3.672 1 90.12 141 ASP B CA 1
ATOM 7300 C C . ASP B 1 141 ? 34.719 -34.562 -2.256 1 90.12 141 ASP B C 1
ATOM 7302 O O . ASP B 1 141 ? 35.594 -34.25 -1.438 1 90.12 141 ASP B O 1
ATOM 7306 N N . VAL B 1 142 ? 33.469 -34.594 -1.982 1 89.81 142 VAL B N 1
ATOM 7307 C CA . VAL B 1 142 ? 32.938 -34.156 -0.691 1 89.81 142 VAL B CA 1
ATOM 7308 C C . VAL B 1 142 ? 33.438 -35.125 0.404 1 89.81 142 VAL B C 1
ATOM 7310 O O . VAL B 1 142 ? 33.812 -34.656 1.492 1 89.81 142 VAL B O 1
ATOM 7313 N N . GLU B 1 143 ? 33.375 -36.375 0.08 1 89.5 143 GLU B N 1
ATOM 7314 C CA . GLU B 1 143 ? 33.844 -37.344 1.047 1 89.5 143 GLU B CA 1
ATOM 7315 C C . GLU B 1 143 ? 35.312 -37.156 1.365 1 89.5 143 GLU B C 1
ATOM 7317 O O . GLU B 1 143 ? 35.719 -37.219 2.529 1 89.5 143 GLU B O 1
ATOM 7322 N N . GLU B 1 144 ? 36.094 -36.938 0.37 1 90.69 144 GLU B N 1
ATOM 7323 C CA . GLU B 1 144 ? 37.5 -36.719 0.556 1 90.69 144 GLU B CA 1
ATOM 7324 C C . GLU B 1 144 ? 37.781 -35.469 1.348 1 90.69 144 GLU B C 1
ATOM 7326 O O . GLU B 1 144 ? 38.656 -35.438 2.236 1 90.69 144 GLU B O 1
ATOM 7331 N N . LEU B 1 145 ? 37.094 -34.469 1.004 1 91.12 145 LEU B N 1
ATOM 7332 C CA . LEU B 1 145 ? 37.281 -33.188 1.687 1 91.12 145 LEU B CA 1
ATOM 7333 C C . LEU B 1 145 ? 36.844 -33.281 3.145 1 91.12 145 LEU B C 1
ATOM 7335 O O . LEU B 1 145 ? 37.469 -32.688 4.027 1 91.12 145 LEU B O 1
ATOM 7339 N N . THR B 1 146 ? 35.75 -33.969 3.365 1 90.31 146 THR B N 1
ATOM 7340 C CA . THR B 1 146 ? 35.25 -34.188 4.723 1 90.31 146 THR B CA 1
ATOM 7341 C C . THR B 1 146 ? 36.281 -34.906 5.574 1 90.31 146 THR B C 1
ATOM 7343 O O . THR B 1 146 ? 36.531 -34.5 6.711 1 90.31 146 THR B O 1
ATOM 7346 N N . ARG B 1 147 ? 36.875 -35.906 5.004 1 90.06 147 ARG B N 1
ATOM 7347 C CA . ARG B 1 147 ? 37.906 -36.656 5.707 1 90.06 147 ARG B CA 1
ATOM 7348 C C . ARG B 1 147 ? 39.125 -35.781 6 1 90.06 147 ARG B C 1
ATOM 7350 O O . ARG B 1 147 ? 39.656 -35.812 7.105 1 90.06 147 ARG B O 1
ATOM 7357 N N . SER B 1 148 ? 39.469 -35.062 5.07 1 89.69 148 SER B N 1
ATOM 7358 C CA . SER B 1 148 ? 40.656 -34.188 5.211 1 89.69 148 SER B CA 1
ATOM 7359 C C . SER B 1 148 ? 40.406 -33.094 6.219 1 89.69 148 SER B C 1
ATOM 7361 O O . SER B 1 148 ? 41.344 -32.656 6.934 1 89.69 148 SER B O 1
ATOM 7363 N N . SER B 1 149 ? 39.25 -32.625 6.273 1 90.25 149 SER B N 1
ATOM 7364 C CA . SER B 1 149 ? 38.906 -31.484 7.145 1 90.25 149 SER B CA 1
ATOM 7365 C C . SER B 1 149 ? 38.906 -31.906 8.609 1 90.25 149 SER B C 1
ATOM 7367 O O . SER B 1 149 ? 39.031 -31.062 9.5 1 90.25 149 SER B O 1
ATOM 7369 N N . GLU B 1 150 ? 38.688 -33.156 8.844 1 88.44 150 GLU B N 1
ATOM 7370 C CA . GLU B 1 150 ? 38.656 -33.656 10.211 1 88.44 150 GLU B CA 1
ATOM 7371 C C . GLU B 1 150 ? 40 -33.469 10.898 1 88.44 150 GLU B C 1
ATOM 7373 O O . GLU B 1 150 ? 40.062 -33.375 12.125 1 88.44 150 GLU B O 1
ATOM 7378 N N . LEU B 1 151 ? 41.031 -33.375 10.148 1 86.75 151 LEU B N 1
ATOM 7379 C CA . LEU B 1 151 ? 42.375 -33.188 10.695 1 86.75 151 LEU B CA 1
ATOM 7380 C C . LEU B 1 151 ? 42.594 -31.719 11.109 1 86.75 151 LEU B C 1
ATOM 7382 O O . LEU B 1 151 ? 43.562 -31.406 11.836 1 86.75 151 LEU B O 1
ATOM 7386 N N . GLY B 1 152 ? 41.719 -30.828 10.734 1 87.69 152 GLY B N 1
ATOM 7387 C CA . GLY B 1 152 ? 41.844 -29.406 11.008 1 87.69 152 GLY B CA 1
ATOM 7388 C C . GLY B 1 152 ? 42.906 -28.734 10.172 1 87.69 152 GLY B C 1
ATOM 7389 O O . GLY B 1 152 ? 43.281 -29.234 9.102 1 87.69 152 GLY B O 1
ATOM 7390 N N . GLY B 1 153 ? 43.312 -27.516 10.57 1 93.44 153 GLY B N 1
ATOM 7391 C CA . GLY B 1 153 ? 44.375 -26.781 9.891 1 93.44 153 GLY B CA 1
ATOM 7392 C C . GLY B 1 153 ? 43.875 -25.688 8.984 1 93.44 153 GLY B C 1
ATOM 7393 O O . GLY B 1 153 ? 42.812 -25.125 9.234 1 93.44 153 GLY B O 1
ATOM 7394 N N . GLU B 1 154 ? 44.75 -25.422 7.969 1 96.19 154 GLU B N 1
ATOM 7395 C CA . GLU B 1 154 ? 44.469 -24.297 7.074 1 96.19 154 GLU B CA 1
ATOM 7396 C C . GLU B 1 154 ? 44.031 -24.781 5.699 1 96.19 154 GLU B C 1
ATOM 7398 O O . GLU B 1 154 ? 44.719 -25.594 5.066 1 96.19 154 GLU B O 1
ATOM 7403 N N . ALA B 1 155 ? 42.875 -24.312 5.316 1 96.81 155 ALA B N 1
ATOM 7404 C CA . ALA B 1 155 ? 42.375 -24.609 3.98 1 96.81 155 ALA B CA 1
ATOM 7405 C C . ALA B 1 155 ? 42.438 -23.375 3.082 1 96.81 155 ALA B C 1
ATOM 7407 O O . ALA B 1 155 ? 42.156 -22.266 3.525 1 96.81 155 ALA B O 1
ATOM 7408 N N . VAL B 1 156 ? 42.875 -23.578 1.883 1 97.31 156 VAL B N 1
ATOM 7409 C CA . VAL B 1 156 ? 42.844 -22.531 0.873 1 97.31 156 VAL B CA 1
ATOM 7410 C C . VAL B 1 156 ? 41.906 -22.906 -0.26 1 97.31 156 VAL B C 1
ATOM 7412 O O . VAL B 1 156 ? 42 -24.016 -0.81 1 97.31 156 VAL B O 1
ATOM 7415 N N . VAL B 1 157 ? 40.969 -22.078 -0.554 1 96.31 157 VAL B N 1
ATOM 7416 C CA . VAL B 1 157 ? 40.062 -22.25 -1.666 1 96.31 157 VAL B CA 1
ATOM 7417 C C . VAL B 1 157 ? 40.406 -21.297 -2.797 1 96.31 157 VAL B C 1
ATOM 7419 O O . VAL B 1 157 ? 40.375 -20.078 -2.619 1 96.31 157 VAL B O 1
ATOM 7422 N N . ILE B 1 158 ? 40.781 -21.828 -3.912 1 95.81 158 ILE B N 1
ATOM 7423 C CA . ILE B 1 158 ? 41.062 -20.984 -5.07 1 95.81 158 ILE B CA 1
ATOM 7424 C C . ILE B 1 158 ? 39.812 -20.781 -5.891 1 95.81 158 ILE B C 1
ATOM 7426 O O . ILE B 1 158 ? 39.25 -21.719 -6.461 1 95.81 158 ILE B O 1
ATOM 7430 N N . GLY B 1 159 ? 39.406 -19.5 -6.004 1 93.69 159 GLY B N 1
ATOM 7431 C CA . GLY B 1 159 ? 38.188 -19.141 -6.672 1 93.69 159 GLY B CA 1
ATOM 7432 C C . GLY B 1 159 ? 37.156 -18.547 -5.73 1 93.69 159 GLY B C 1
ATOM 7433 O O . GLY B 1 159 ? 36.688 -19.234 -4.812 1 93.69 159 GLY B O 1
ATOM 7434 N N . GLY B 1 160 ? 36.781 -17.391 -6 1 91.88 160 GLY B N 1
ATOM 7435 C CA . GLY B 1 160 ? 35.812 -16.703 -5.172 1 91.88 160 GLY B CA 1
ATOM 7436 C C . GLY B 1 160 ? 34.438 -16.672 -5.785 1 91.88 160 GLY B C 1
ATOM 7437 O O . GLY B 1 160 ? 33.656 -15.75 -5.539 1 91.88 160 GLY B O 1
ATOM 7438 N N . GLY B 1 161 ? 34.094 -17.656 -6.598 1 88.5 161 GLY B N 1
ATOM 7439 C CA . GLY B 1 161 ? 32.75 -17.812 -7.148 1 88.5 161 GLY B CA 1
ATOM 7440 C C . GLY B 1 161 ? 31.812 -18.531 -6.215 1 88.5 161 GLY B C 1
ATOM 7441 O O . GLY B 1 161 ? 32.125 -18.75 -5.043 1 88.5 161 GLY B O 1
ATOM 7442 N N . LEU B 1 162 ? 30.656 -18.828 -6.703 1 80.31 162 LEU B N 1
ATOM 7443 C CA . LEU B 1 162 ? 29.609 -19.438 -5.902 1 80.31 162 LEU B CA 1
ATOM 7444 C C . LEU B 1 162 ? 30.094 -20.703 -5.227 1 80.31 162 LEU B C 1
ATOM 7446 O O . LEU B 1 162 ? 29.984 -20.859 -4.008 1 80.31 162 LEU B O 1
ATOM 7450 N N . LEU B 1 163 ? 30.625 -21.562 -5.984 1 83.12 163 LEU B N 1
ATOM 7451 C CA . LEU B 1 163 ? 31.094 -22.844 -5.453 1 83.12 163 LEU B CA 1
ATOM 7452 C C . LEU B 1 163 ? 32.188 -22.625 -4.418 1 83.12 163 LEU B C 1
ATOM 7454 O O . LEU B 1 163 ? 32.219 -23.297 -3.379 1 83.12 163 LEU B O 1
ATOM 7458 N N . GLY B 1 164 ? 33.062 -21.734 -4.738 1 90.25 164 GLY B N 1
ATOM 7459 C CA . GLY B 1 164 ? 34.156 -21.438 -3.818 1 90.25 164 GLY B CA 1
ATOM 7460 C C . GLY B 1 164 ? 33.688 -20.938 -2.469 1 90.25 164 GLY B C 1
ATOM 7461 O O . GLY B 1 164 ? 34.156 -21.375 -1.428 1 90.25 164 GLY B O 1
ATOM 7462 N N . LEU B 1 165 ? 32.812 -20.078 -2.516 1 89.44 165 LEU B N 1
ATOM 7463 C CA . LEU B 1 165 ? 32.281 -19.5 -1.278 1 89.44 165 LEU B CA 1
ATOM 7464 C C . LEU B 1 165 ? 31.516 -20.547 -0.477 1 89.44 165 LEU B C 1
ATOM 7466 O O . LEU B 1 165 ? 31.562 -20.562 0.755 1 89.44 165 LEU B O 1
ATOM 7470 N N . GLU B 1 166 ? 30.812 -21.375 -1.124 1 82.56 166 GLU B N 1
ATOM 7471 C CA . GLU B 1 166 ? 30.078 -22.453 -0.452 1 82.56 166 GLU B CA 1
ATOM 7472 C C . GLU B 1 166 ? 31.047 -23.438 0.213 1 82.56 166 GLU B C 1
ATOM 7474 O O . GLU B 1 166 ? 30.812 -23.859 1.351 1 82.56 166 GLU B O 1
ATOM 7479 N N . VAL B 1 167 ? 32.031 -23.75 -0.492 1 90 167 VAL B N 1
ATOM 7480 C CA . VAL B 1 167 ? 33.031 -24.641 0.04 1 90 167 VAL B CA 1
ATOM 7481 C C . VAL B 1 167 ? 33.719 -24 1.241 1 90 167 VAL B C 1
ATOM 7483 O O . VAL B 1 167 ? 33.938 -24.656 2.26 1 90 167 VAL B O 1
ATOM 7486 N N . ALA B 1 168 ? 34.062 -22.766 1.067 1 92.56 168 ALA B N 1
ATOM 7487 C CA . ALA B 1 168 ? 34.688 -22.031 2.164 1 92.56 168 ALA B CA 1
ATOM 7488 C C . ALA B 1 168 ? 33.812 -22.078 3.418 1 92.56 168 ALA B C 1
ATOM 7490 O O . ALA B 1 168 ? 34.312 -22.328 4.516 1 92.56 168 ALA B O 1
ATOM 7491 N N . HIS B 1 169 ? 32.594 -21.844 3.232 1 87.31 169 HIS B N 1
ATOM 7492 C CA . HIS B 1 169 ? 31.641 -21.891 4.344 1 87.31 169 HIS B CA 1
ATOM 7493 C C . HIS B 1 169 ? 31.594 -23.281 4.969 1 87.31 169 HIS B C 1
ATOM 7495 O O . HIS B 1 169 ? 31.594 -23.422 6.191 1 87.31 169 HIS B O 1
ATOM 7501 N N . GLY B 1 170 ? 31.516 -24.281 4.137 1 86.38 170 GLY B N 1
ATOM 7502 C CA . GLY B 1 170 ? 31.484 -25.656 4.613 1 86.38 170 GLY B CA 1
ATOM 7503 C C . GLY B 1 170 ? 32.719 -26.047 5.414 1 86.38 170 GLY B C 1
ATOM 7504 O O . GLY B 1 170 ? 32.594 -26.656 6.477 1 86.38 170 GLY B O 1
ATOM 7505 N N . LEU B 1 171 ? 33.844 -25.688 4.93 1 92.12 171 LEU B N 1
ATOM 7506 C CA . LEU B 1 171 ? 35.094 -26.031 5.605 1 92.12 171 LEU B CA 1
ATOM 7507 C C . LEU B 1 171 ? 35.219 -25.25 6.91 1 92.12 171 LEU B C 1
ATOM 7509 O O . LEU B 1 171 ? 35.719 -25.797 7.906 1 92.12 171 LEU B O 1
ATOM 7513 N N . ARG B 1 172 ? 34.812 -24.016 6.859 1 91.25 172 ARG B N 1
ATOM 7514 C CA . ARG B 1 172 ? 34.812 -23.234 8.086 1 91.25 172 ARG B CA 1
ATOM 7515 C C . ARG B 1 172 ? 33.906 -23.859 9.148 1 91.25 172 ARG B C 1
ATOM 7517 O O . ARG B 1 172 ? 34.25 -23.875 10.328 1 91.25 172 ARG B O 1
ATOM 7524 N N . ALA B 1 173 ? 32.812 -24.281 8.719 1 86.44 173 ALA B N 1
ATOM 7525 C CA . ALA B 1 173 ? 31.844 -24.922 9.625 1 86.44 173 ALA B CA 1
ATOM 7526 C C . ALA B 1 173 ? 32.469 -26.188 10.25 1 86.44 173 ALA B C 1
ATOM 7528 O O . ALA B 1 173 ? 32.094 -26.562 11.367 1 86.44 173 ALA B O 1
ATOM 7529 N N . ARG B 1 174 ? 33.406 -26.75 9.555 1 89.44 174 ARG B N 1
ATOM 7530 C CA . ARG B 1 174 ? 34.062 -27.953 10.039 1 89.44 174 ARG B CA 1
ATOM 7531 C C . ARG B 1 174 ? 35.25 -27.609 10.906 1 89.44 174 ARG B C 1
ATOM 7533 O O . ARG B 1 174 ? 36 -28.5 11.328 1 89.44 174 ARG B O 1
ATOM 7540 N N . GLY B 1 175 ? 35.469 -26.297 11.086 1 89.75 175 GLY B N 1
ATOM 7541 C CA . GLY B 1 175 ? 36.438 -25.859 12.078 1 89.75 175 GLY B CA 1
ATOM 7542 C C . GLY B 1 175 ? 37.781 -25.484 11.477 1 89.75 175 GLY B C 1
ATOM 7543 O O . GLY B 1 175 ? 38.719 -25.188 12.195 1 89.75 175 GLY B O 1
ATOM 7544 N N . MET B 1 176 ? 37.906 -25.469 10.203 1 94 176 MET B N 1
ATOM 7545 C CA . MET B 1 176 ? 39.188 -25.125 9.57 1 94 176 MET B CA 1
ATOM 7546 C C . MET B 1 176 ? 39.344 -23.609 9.461 1 94 176 MET B C 1
ATOM 7548 O O . MET B 1 176 ? 38.344 -22.891 9.414 1 94 176 MET B O 1
ATOM 7552 N N . GLY B 1 177 ? 40.594 -23.188 9.492 1 95.44 177 GLY B N 1
ATOM 7553 C CA . GLY B 1 177 ? 40.875 -21.859 8.961 1 95.44 177 GLY B CA 1
ATOM 7554 C C . GLY B 1 177 ? 40.812 -21.797 7.449 1 95.44 177 GLY B C 1
ATOM 7555 O O . GLY B 1 177 ? 41.375 -22.641 6.758 1 95.44 177 GLY B O 1
ATOM 7556 N N . VAL B 1 178 ? 40.031 -20.891 6.949 1 96.44 178 VAL B N 1
ATOM 7557 C CA . VAL B 1 178 ? 39.812 -20.906 5.508 1 96.44 178 VAL B CA 1
ATOM 7558 C C . VAL B 1 178 ? 40.188 -19.562 4.898 1 96.44 178 VAL B C 1
ATOM 7560 O O . VAL B 1 178 ? 39.844 -18.516 5.426 1 96.44 178 VAL B O 1
ATOM 7563 N N . THR B 1 179 ? 40.969 -19.594 3.854 1 97.38 179 THR B N 1
ATOM 7564 C CA . THR B 1 179 ? 41.281 -18.438 3.041 1 97.38 179 THR B CA 1
ATOM 7565 C C . THR B 1 179 ? 40.844 -18.625 1.6 1 97.38 179 THR B C 1
ATOM 7567 O O . THR B 1 179 ? 41.188 -19.609 0.955 1 97.38 179 THR B O 1
ATOM 7570 N N . VAL B 1 180 ? 40.031 -17.719 1.142 1 96.75 180 VAL B N 1
ATOM 7571 C CA . VAL B 1 180 ? 39.594 -17.75 -0.25 1 96.75 180 VAL B CA 1
ATOM 7572 C C . VAL B 1 180 ? 40.5 -16.844 -1.092 1 96.75 180 VAL B C 1
ATOM 7574 O O . VAL B 1 180 ? 40.688 -15.672 -0.774 1 96.75 180 VAL B O 1
ATOM 7577 N N . VAL B 1 181 ? 41.094 -17.422 -2.1 1 96.88 181 VAL B N 1
ATOM 7578 C CA . VAL B 1 181 ? 41.938 -16.703 -3.031 1 96.88 181 VAL B CA 1
ATOM 7579 C C . VAL B 1 181 ? 41.188 -16.453 -4.34 1 96.88 181 VAL B C 1
ATOM 7581 O O . VAL B 1 181 ? 40.656 -17.391 -4.93 1 96.88 181 VAL B O 1
ATOM 7584 N N . HIS B 1 182 ? 41.188 -15.211 -4.766 1 95.06 182 HIS B N 1
ATOM 7585 C CA . HIS B 1 182 ? 40.438 -14.844 -5.973 1 95.06 182 HIS B CA 1
ATOM 7586 C C . HIS B 1 182 ? 41.219 -13.82 -6.797 1 95.06 182 HIS B C 1
ATOM 7588 O O . HIS B 1 182 ? 41.781 -12.867 -6.246 1 95.06 182 HIS B O 1
ATOM 7594 N N . ARG B 1 183 ? 41.188 -14.016 -8.047 1 92.69 183 ARG B N 1
ATOM 7595 C CA . ARG B 1 183 ? 41.969 -13.164 -8.93 1 92.69 183 ARG B CA 1
ATOM 7596 C C . ARG B 1 183 ? 41.312 -11.805 -9.117 1 92.69 183 ARG B C 1
ATOM 7598 O O . ARG B 1 183 ? 41.969 -10.82 -9.453 1 92.69 183 ARG B O 1
ATOM 7605 N N . ARG B 1 184 ? 40.062 -11.711 -8.945 1 92.88 184 ARG B N 1
ATOM 7606 C CA . ARG B 1 184 ? 39.312 -10.477 -9.188 1 92.88 184 ARG B CA 1
ATOM 7607 C C . ARG B 1 184 ? 39.188 -9.648 -7.914 1 92.88 184 ARG B C 1
ATOM 7609 O O . ARG B 1 184 ? 39.594 -10.102 -6.836 1 92.88 184 ARG B O 1
ATOM 7616 N N . ALA B 1 185 ? 38.656 -8.43 -8.031 1 93.44 185 ALA B N 1
ATOM 7617 C CA . ALA B 1 185 ? 38.688 -7.422 -6.977 1 93.44 185 ALA B CA 1
ATOM 7618 C C . ALA B 1 185 ? 37.656 -7.727 -5.891 1 93.44 185 ALA B C 1
ATOM 7620 O O . ALA B 1 185 ? 37.781 -7.262 -4.758 1 93.44 185 ALA B O 1
ATOM 7621 N N . TRP B 1 186 ? 36.594 -8.516 -6.195 1 94 186 TRP B N 1
ATOM 7622 C CA . TRP B 1 186 ? 35.562 -8.883 -5.207 1 94 186 TRP B CA 1
ATOM 7623 C C . TRP B 1 186 ? 35 -10.258 -5.504 1 94 186 TRP B C 1
ATOM 7625 O O . TRP B 1 186 ? 35.031 -10.727 -6.641 1 94 186 TRP B O 1
ATOM 7635 N N . PRO B 1 187 ? 34.531 -11.008 -4.477 1 93.56 187 PRO B N 1
ATOM 7636 C CA . PRO B 1 187 ? 33.938 -12.328 -4.695 1 93.56 187 PRO B CA 1
ATOM 7637 C C . PRO B 1 187 ? 32.625 -12.273 -5.469 1 93.56 187 PRO B C 1
ATOM 7639 O O . PRO B 1 187 ? 31.953 -11.242 -5.465 1 93.56 187 PRO B O 1
ATOM 7642 N N . LEU B 1 188 ? 32.312 -13.359 -6.125 1 90 188 LEU B N 1
ATOM 7643 C CA . LEU B 1 188 ? 31.094 -13.492 -6.926 1 90 188 LEU B CA 1
ATOM 7644 C C . LEU B 1 188 ? 30.953 -12.336 -7.914 1 90 188 LEU B C 1
ATOM 7646 O O . LEU B 1 188 ? 29.922 -11.68 -7.969 1 90 188 LEU B O 1
ATOM 7650 N N . ASP B 1 189 ? 32.062 -12.094 -8.602 1 89.81 189 ASP B N 1
ATOM 7651 C CA . ASP B 1 189 ? 32.188 -10.93 -9.469 1 89.81 189 ASP B CA 1
ATOM 7652 C C . ASP B 1 189 ? 31.312 -11.078 -10.711 1 89.81 189 ASP B C 1
ATOM 7654 O O . ASP B 1 189 ? 31.047 -10.102 -11.414 1 89.81 189 ASP B O 1
ATOM 7658 N N . LYS B 1 190 ? 30.812 -12.289 -10.953 1 81.31 190 LYS B N 1
ATOM 7659 C CA . LYS B 1 190 ? 29.906 -12.484 -12.094 1 81.31 190 LYS B CA 1
ATOM 7660 C C . LYS B 1 190 ? 28.453 -12.188 -11.703 1 81.31 190 LYS B C 1
ATOM 7662 O O . LYS B 1 190 ? 27.641 -11.844 -12.562 1 81.31 190 LYS B O 1
ATOM 7667 N N . GLN B 1 191 ? 28.219 -12.242 -10.414 1 84.5 191 GLN B N 1
ATOM 7668 C CA . GLN B 1 191 ? 26.828 -12.125 -9.969 1 84.5 191 GLN B CA 1
ATOM 7669 C C . GLN B 1 191 ? 26.625 -10.852 -9.148 1 84.5 191 GLN B C 1
ATOM 7671 O O . GLN B 1 191 ? 25.484 -10.453 -8.891 1 84.5 191 GLN B O 1
ATOM 7676 N N . LEU B 1 192 ? 27.703 -10.242 -8.703 1 90.12 192 LEU B N 1
ATOM 7677 C CA . LEU B 1 192 ? 27.609 -9.039 -7.887 1 90.12 192 LEU B CA 1
ATOM 7678 C C . LEU B 1 192 ? 28.469 -7.922 -8.469 1 90.12 192 LEU B C 1
ATOM 7680 O O . LEU B 1 192 ? 29.422 -8.18 -9.203 1 90.12 192 LEU B O 1
ATOM 7684 N N . ASP B 1 193 ? 28.062 -6.703 -8.188 1 90.94 193 ASP B N 1
ATOM 7685 C CA . ASP B 1 193 ? 28.938 -5.566 -8.469 1 90.94 193 ASP B CA 1
ATOM 7686 C C . ASP B 1 193 ? 29.859 -5.285 -7.289 1 90.94 193 ASP B C 1
ATOM 7688 O O . ASP B 1 193 ? 29.891 -6.051 -6.324 1 90.94 193 ASP B O 1
ATOM 7692 N N . ALA B 1 194 ? 30.656 -4.297 -7.453 1 91.5 194 ALA B N 1
ATOM 7693 C CA . ALA B 1 194 ? 31.688 -3.994 -6.465 1 91.5 194 ALA B CA 1
ATOM 7694 C C . ALA B 1 194 ? 31.062 -3.789 -5.082 1 91.5 194 ALA B C 1
ATOM 7696 O O . ALA B 1 194 ? 31.609 -4.27 -4.082 1 91.5 194 ALA B O 1
ATOM 7697 N N . ARG B 1 195 ? 30 -3.066 -4.996 1 90.19 195 ARG B N 1
ATOM 7698 C CA . ARG B 1 195 ? 29.359 -2.789 -3.719 1 90.19 195 ARG B CA 1
ATOM 7699 C C . ARG B 1 195 ? 28.797 -4.066 -3.098 1 90.19 195 ARG B C 1
ATOM 7701 O O . ARG B 1 195 ? 29 -4.324 -1.91 1 90.19 195 ARG B O 1
ATOM 7708 N N . GLY B 1 196 ? 28.047 -4.828 -3.859 1 90.44 196 GLY B N 1
ATOM 7709 C CA . GLY B 1 196 ? 27.547 -6.109 -3.383 1 90.44 196 GLY B CA 1
ATOM 7710 C C . GLY B 1 196 ? 28.656 -7.055 -2.945 1 90.44 196 GLY B C 1
ATOM 7711 O O . GLY B 1 196 ? 28.531 -7.73 -1.921 1 90.44 196 GLY B O 1
ATOM 7712 N N . GLY B 1 197 ? 29.672 -7.094 -3.727 1 93.12 197 GLY B N 1
ATOM 7713 C CA . GLY B 1 197 ? 30.812 -7.914 -3.383 1 93.12 197 GLY B CA 1
ATOM 7714 C C . GLY B 1 197 ? 31.469 -7.52 -2.066 1 93.12 197 GLY B C 1
ATOM 7715 O O . GLY B 1 197 ? 31.844 -8.383 -1.274 1 93.12 197 GLY B O 1
ATOM 7716 N N . ALA B 1 198 ? 31.562 -6.207 -1.877 1 92.56 198 ALA B N 1
ATOM 7717 C CA . ALA B 1 198 ? 32.156 -5.711 -0.635 1 92.56 198 ALA B CA 1
ATOM 7718 C C . ALA B 1 198 ? 31.297 -6.094 0.568 1 92.56 198 ALA B C 1
ATOM 7720 O O . ALA B 1 198 ? 31.828 -6.457 1.623 1 92.56 198 ALA B O 1
ATOM 7721 N N . LEU B 1 199 ? 30.016 -5.969 0.431 1 90.38 199 LEU B N 1
ATOM 7722 C CA . LEU B 1 199 ? 29.094 -6.363 1.493 1 90.38 199 LEU B CA 1
ATOM 7723 C C . LEU B 1 199 ? 29.25 -7.848 1.815 1 90.38 199 LEU B C 1
ATOM 7725 O O . LEU B 1 199 ? 29.297 -8.227 2.986 1 90.38 199 LEU B O 1
ATOM 7729 N N . LEU B 1 200 ? 29.328 -8.656 0.801 1 91.69 200 LEU B N 1
ATOM 7730 C CA . LEU B 1 200 ? 29.469 -10.094 0.97 1 91.69 200 LEU B CA 1
ATOM 7731 C C . LEU B 1 200 ? 30.797 -10.438 1.631 1 91.69 200 LEU B C 1
ATOM 7733 O O . LEU B 1 200 ? 30.844 -11.266 2.545 1 91.69 200 LEU B O 1
ATOM 7737 N N . GLN B 1 201 ? 31.828 -9.82 1.146 1 93.19 201 GLN B N 1
ATOM 7738 C CA . GLN B 1 201 ? 33.156 -10.031 1.726 1 93.19 201 GLN B CA 1
ATOM 7739 C C . GLN B 1 201 ? 33.156 -9.742 3.223 1 93.19 201 GLN B C 1
ATOM 7741 O O . GLN B 1 201 ? 33.625 -10.547 4.02 1 93.19 201 GLN B O 1
ATOM 7746 N N . LYS B 1 202 ? 32.625 -8.594 3.525 1 90.81 202 LYS B N 1
ATOM 7747 C CA . LYS B 1 202 ? 32.562 -8.195 4.93 1 90.81 202 LYS B CA 1
ATOM 7748 C C . LYS B 1 202 ? 31.781 -9.203 5.75 1 90.81 202 LYS B C 1
ATOM 7750 O O . LYS B 1 202 ? 32.188 -9.602 6.844 1 90.81 202 LYS B O 1
ATOM 7755 N N . ALA B 1 203 ? 30.672 -9.617 5.27 1 89.5 203 ALA B N 1
ATOM 7756 C CA . ALA B 1 203 ? 29.812 -10.57 5.961 1 89.5 203 ALA B CA 1
ATOM 7757 C C . ALA B 1 203 ? 30.531 -11.898 6.191 1 89.5 203 ALA B C 1
ATOM 7759 O O . ALA B 1 203 ? 30.438 -12.484 7.273 1 89.5 203 ALA B O 1
ATOM 7760 N N . MET B 1 204 ? 31.266 -12.391 5.246 1 91.56 204 MET B N 1
ATOM 7761 C CA . MET B 1 204 ? 31.984 -13.656 5.348 1 91.56 204 MET B CA 1
ATOM 7762 C C . MET B 1 204 ? 33.188 -13.531 6.266 1 91.56 204 MET B C 1
ATOM 7764 O O . MET B 1 204 ? 33.5 -14.453 7.02 1 91.56 204 MET B O 1
ATOM 7768 N N . GLU B 1 205 ? 33.812 -12.375 6.199 1 93.25 205 GLU B N 1
ATOM 7769 C CA . GLU B 1 205 ? 34.938 -12.133 7.102 1 93.25 205 GLU B CA 1
ATOM 7770 C C . GLU B 1 205 ? 34.469 -12.094 8.555 1 93.25 205 GLU B C 1
ATOM 7772 O O . GLU B 1 205 ? 35.156 -12.594 9.445 1 93.25 205 GLU B O 1
ATOM 7777 N N . ASP B 1 206 ? 33.344 -11.539 8.711 1 88.94 206 ASP B N 1
ATOM 7778 C CA . ASP B 1 206 ? 32.75 -11.516 10.039 1 88.94 206 ASP B CA 1
ATOM 7779 C C . ASP B 1 206 ? 32.469 -12.93 10.547 1 88.94 206 ASP B C 1
ATOM 7781 O O . ASP B 1 206 ? 32.406 -13.164 11.758 1 88.94 206 ASP B O 1
ATOM 7785 N N . ARG B 1 207 ? 32.469 -13.883 9.633 1 87.69 207 ARG B N 1
ATOM 7786 C CA . ARG B 1 207 ? 32.188 -15.273 9.984 1 87.69 207 ARG B CA 1
ATOM 7787 C C . ARG B 1 207 ? 33.469 -16.094 10 1 87.69 207 ARG B C 1
ATOM 7789 O O . ARG B 1 207 ? 33.438 -17.312 10.094 1 87.69 207 ARG B O 1
ATOM 7796 N N . GLY B 1 208 ? 34.562 -15.414 9.711 1 91.06 208 GLY B N 1
ATOM 7797 C CA . GLY B 1 208 ? 35.844 -16.047 9.953 1 91.06 208 GLY B CA 1
ATOM 7798 C C . GLY B 1 208 ? 36.531 -16.484 8.672 1 91.06 208 GLY B C 1
ATOM 7799 O O . GLY B 1 208 ? 37.562 -17.172 8.719 1 91.06 208 GLY B O 1
ATOM 7800 N N . VAL B 1 209 ? 36.031 -16.172 7.559 1 94.19 209 VAL B N 1
ATOM 7801 C CA . VAL B 1 209 ? 36.688 -16.5 6.293 1 94.19 209 VAL B CA 1
ATOM 7802 C C . VAL B 1 209 ? 37.625 -15.359 5.883 1 94.19 209 VAL B C 1
ATOM 7804 O O . VAL B 1 209 ? 37.25 -14.188 5.984 1 94.19 209 VAL B O 1
ATOM 7807 N N . ARG B 1 210 ? 38.781 -15.68 5.504 1 95.56 210 ARG B N 1
ATOM 7808 C CA . ARG B 1 210 ? 39.75 -14.688 5.031 1 95.56 210 ARG B CA 1
ATOM 7809 C C . ARG B 1 210 ? 39.75 -14.609 3.508 1 95.56 210 ARG B C 1
ATOM 7811 O O . ARG B 1 210 ? 39.562 -15.617 2.828 1 95.56 210 ARG B O 1
ATOM 7818 N N . PHE B 1 211 ? 39.969 -13.398 3.023 1 96.56 211 PHE B N 1
ATOM 7819 C CA . PHE B 1 211 ? 40 -13.211 1.577 1 96.56 211 PHE B CA 1
ATOM 7820 C C . PHE B 1 211 ? 41.312 -12.633 1.134 1 96.56 211 PHE B C 1
ATOM 7822 O O . PHE B 1 211 ? 41.875 -11.75 1.793 1 96.56 211 PHE B O 1
ATOM 7829 N N . LEU B 1 212 ? 41.938 -13.188 0.137 1 96.88 212 LEU B N 1
ATOM 7830 C CA . LEU B 1 212 ? 43.031 -12.602 -0.63 1 96.88 212 LEU B CA 1
ATOM 7831 C C . LEU B 1 212 ? 42.594 -12.32 -2.066 1 96.88 212 LEU B C 1
ATOM 7833 O O . LEU B 1 212 ? 42.625 -13.219 -2.912 1 96.88 212 LEU B O 1
ATOM 7837 N N . LEU B 1 213 ? 42.25 -11.102 -2.301 1 95.31 213 LEU B N 1
ATOM 7838 C CA . LEU B 1 213 ? 41.719 -10.695 -3.594 1 95.31 213 LEU B CA 1
ATOM 7839 C C . LEU B 1 213 ? 42.844 -10.102 -4.469 1 95.31 213 LEU B C 1
ATOM 7841 O O . LEU B 1 213 ? 43.906 -9.766 -3.979 1 95.31 213 LEU B O 1
ATOM 7845 N N . ASP B 1 214 ? 42.594 -10.047 -5.77 1 94.25 214 ASP B N 1
ATOM 7846 C CA . ASP B 1 214 ? 43.562 -9.555 -6.746 1 94.25 214 ASP B CA 1
ATOM 7847 C C . ASP B 1 214 ? 44.875 -10.328 -6.648 1 94.25 214 ASP B C 1
ATOM 7849 O O . ASP B 1 214 ? 45.938 -9.734 -6.676 1 94.25 214 ASP B O 1
ATOM 7853 N N . LYS B 1 215 ? 44.75 -11.656 -6.383 1 93.69 215 LYS B N 1
ATOM 7854 C CA . LYS B 1 215 ? 45.906 -12.539 -6.25 1 93.69 215 LYS B CA 1
ATOM 7855 C C . LYS B 1 215 ? 45.844 -13.68 -7.262 1 93.69 215 LYS B C 1
ATOM 7857 O O . LYS B 1 215 ? 44.781 -14.305 -7.441 1 93.69 215 LYS B O 1
ATOM 7862 N N . GLU B 1 216 ? 46.938 -13.93 -7.863 1 93.5 216 GLU B N 1
ATOM 7863 C CA . GLU B 1 216 ? 47.031 -15.016 -8.836 1 93.5 216 GLU B CA 1
ATOM 7864 C C . GLU B 1 216 ? 47.938 -16.125 -8.336 1 93.5 216 GLU B C 1
ATOM 7866 O O . GLU B 1 216 ? 49.062 -15.859 -7.91 1 93.5 216 GLU B O 1
ATOM 7871 N N . SER B 1 217 ? 47.469 -17.375 -8.422 1 94.31 217 SER B N 1
ATOM 7872 C CA . SER B 1 217 ? 48.219 -18.516 -7.949 1 94.31 217 SER B CA 1
ATOM 7873 C C . SER B 1 217 ? 49.312 -18.891 -8.938 1 94.31 217 SER B C 1
ATOM 7875 O O . SER B 1 217 ? 49.094 -18.922 -10.148 1 94.31 217 SER B O 1
ATOM 7877 N N . ALA B 1 218 ? 50.469 -19.219 -8.383 1 95.25 218 ALA B N 1
ATOM 7878 C CA . ALA B 1 218 ? 51.625 -19.547 -9.242 1 95.25 218 ALA B CA 1
ATOM 7879 C C . ALA B 1 218 ? 52 -21 -9.086 1 95.25 218 ALA B C 1
ATOM 7881 O O . ALA B 1 218 ? 52.312 -21.688 -10.07 1 95.25 218 ALA B O 1
ATOM 7882 N N . GLU B 1 219 ? 52.062 -21.453 -7.855 1 96.56 219 GLU B N 1
ATOM 7883 C CA . GLU B 1 219 ? 52.562 -22.797 -7.586 1 96.56 219 GLU B CA 1
ATOM 7884 C C . GLU B 1 219 ? 52 -23.328 -6.262 1 96.56 219 GLU B C 1
ATOM 7886 O O . GLU B 1 219 ? 51.938 -22.594 -5.277 1 96.56 219 GLU B O 1
ATOM 7891 N N . ILE B 1 220 ? 51.625 -24.625 -6.324 1 96.75 220 ILE B N 1
ATOM 7892 C CA . ILE B 1 220 ? 51.25 -25.312 -5.09 1 96.75 220 ILE B CA 1
ATOM 7893 C C . ILE B 1 220 ? 52.5 -25.922 -4.449 1 96.75 220 ILE B C 1
ATOM 7895 O O . ILE B 1 220 ? 53.219 -26.703 -5.09 1 96.75 220 ILE B O 1
ATOM 7899 N N . LEU B 1 221 ? 52.719 -25.625 -3.182 1 97 221 LEU B N 1
ATOM 7900 C CA . LEU B 1 221 ? 53.938 -26.016 -2.49 1 97 221 LEU B CA 1
ATOM 7901 C C . LEU B 1 221 ? 53.75 -27.344 -1.772 1 97 221 LEU B C 1
ATOM 7903 O O . LEU B 1 221 ? 52.656 -27.656 -1.299 1 97 221 LEU B O 1
ATOM 7907 N N . GLY B 1 222 ? 54.812 -28.141 -1.687 1 94.06 222 GLY B N 1
ATOM 7908 C CA . GLY B 1 222 ? 54.844 -29.391 -0.957 1 94.06 222 GLY B CA 1
ATOM 7909 C C . GLY B 1 222 ? 55.562 -30.5 -1.702 1 94.06 222 GLY B C 1
ATOM 7910 O O . GLY B 1 222 ? 55.781 -30.406 -2.916 1 94.06 222 GLY B O 1
ATOM 7911 N N . ASP B 1 223 ? 55.969 -31.531 -1.036 1 92.12 223 ASP B N 1
ATOM 7912 C CA . ASP B 1 223 ? 56.656 -32.688 -1.633 1 92.12 223 ASP B CA 1
ATOM 7913 C C . ASP B 1 223 ? 55.719 -33.906 -1.651 1 92.12 223 ASP B C 1
ATOM 7915 O O . ASP B 1 223 ? 55.344 -34.375 -2.721 1 92.12 223 ASP B O 1
ATOM 7919 N N . THR B 1 224 ? 55.281 -34.281 -0.524 1 92.5 224 THR B N 1
ATOM 7920 C CA . THR B 1 224 ? 54.438 -35.469 -0.418 1 92.5 224 THR B CA 1
ATOM 7921 C C . THR B 1 224 ? 52.969 -35.062 -0.238 1 92.5 224 THR B C 1
ATOM 7923 O O . THR B 1 224 ? 52.062 -35.844 -0.492 1 92.5 224 THR B O 1
ATOM 7926 N N . HIS B 1 225 ? 52.875 -33.875 0.273 1 94.12 225 HIS B N 1
ATOM 7927 C CA . HIS B 1 225 ? 51.562 -33.312 0.542 1 94.12 225 HIS B CA 1
ATOM 7928 C C . HIS B 1 225 ? 51.594 -31.781 0.416 1 94.12 225 HIS B C 1
ATOM 7930 O O . HIS B 1 225 ? 52.656 -31.172 0.576 1 94.12 225 HIS B O 1
ATOM 7936 N N . VAL B 1 226 ? 50.469 -31.188 0.114 1 95.75 226 VAL B N 1
ATOM 7937 C CA . VAL B 1 226 ? 50.375 -29.734 -0.02 1 95.75 226 VAL B CA 1
ATOM 7938 C C . VAL B 1 226 ? 50.781 -29.078 1.301 1 95.75 226 VAL B C 1
ATOM 7940 O O . VAL B 1 226 ? 50.375 -29.547 2.375 1 95.75 226 VAL B O 1
ATOM 7943 N N . THR B 1 227 ? 51.594 -28.047 1.227 1 96.06 227 THR B N 1
ATOM 7944 C CA . THR B 1 227 ? 51.969 -27.328 2.43 1 96.06 227 THR B CA 1
ATOM 7945 C C . THR B 1 227 ? 51.656 -25.828 2.273 1 96.06 227 THR B C 1
ATOM 7947 O O . THR B 1 227 ? 51.688 -25.078 3.25 1 96.06 227 THR B O 1
ATOM 7950 N N . GLY B 1 228 ? 51.406 -25.453 1.063 1 96.75 228 GLY B N 1
ATOM 7951 C CA . GLY B 1 228 ? 51.125 -24.047 0.876 1 96.75 228 GLY B CA 1
ATOM 7952 C C . GLY B 1 228 ? 50.875 -23.672 -0.574 1 96.75 228 GLY B C 1
ATOM 7953 O O . GLY B 1 228 ? 50.812 -24.547 -1.44 1 96.75 228 GLY B O 1
ATOM 7954 N N . LEU B 1 229 ? 50.625 -22.359 -0.85 1 97.12 229 LEU B N 1
ATOM 7955 C CA . LEU B 1 229 ? 50.375 -21.766 -2.164 1 97.12 229 LEU B CA 1
ATOM 7956 C C . LEU B 1 229 ? 51.219 -20.516 -2.373 1 97.12 229 LEU B C 1
ATOM 7958 O O . LEU B 1 229 ? 51.281 -19.656 -1.495 1 97.12 229 LEU B O 1
ATOM 7962 N N . ARG B 1 230 ? 51.906 -20.531 -3.406 1 97.56 230 ARG B N 1
ATOM 7963 C CA . ARG B 1 230 ? 52.688 -19.359 -3.789 1 97.56 230 ARG B CA 1
ATOM 7964 C C . ARG B 1 230 ? 51.969 -18.562 -4.887 1 97.56 230 ARG B C 1
ATOM 7966 O O . ARG B 1 230 ? 51.406 -19.156 -5.816 1 97.56 230 ARG B O 1
ATOM 7973 N N . PHE B 1 231 ? 52.094 -17.219 -4.738 1 96.69 231 PHE B N 1
ATOM 7974 C CA . PHE B 1 231 ? 51.469 -16.344 -5.703 1 96.69 231 PHE B CA 1
ATOM 7975 C C . PHE B 1 231 ? 52.469 -15.789 -6.703 1 96.69 231 PHE B C 1
ATOM 7977 O O . PHE B 1 231 ? 53.688 -15.969 -6.527 1 96.69 231 PHE B O 1
ATOM 7984 N N . THR B 1 232 ? 51.969 -15.156 -7.723 1 94.31 232 THR B N 1
ATOM 7985 C CA . THR B 1 232 ? 52.812 -14.617 -8.781 1 94.31 232 THR B CA 1
ATOM 7986 C C . THR B 1 232 ? 53.688 -13.477 -8.258 1 94.31 232 THR B C 1
ATOM 7988 O O . THR B 1 232 ? 54.719 -13.18 -8.828 1 94.31 232 THR B O 1
ATOM 7991 N N . ASP B 1 233 ? 53.312 -12.836 -7.156 1 93.31 233 ASP B N 1
ATOM 7992 C CA . ASP B 1 233 ? 54.125 -11.773 -6.555 1 93.31 233 ASP B CA 1
ATOM 7993 C C . ASP B 1 233 ? 55.125 -12.352 -5.547 1 93.31 233 ASP B C 1
ATOM 7995 O O . ASP B 1 233 ? 55.719 -11.602 -4.77 1 93.31 233 ASP B O 1
ATOM 7999 N N . ASP B 1 234 ? 55.125 -13.617 -5.383 1 93.12 234 ASP B N 1
ATOM 8000 C CA . ASP B 1 234 ? 56.125 -14.391 -4.633 1 93.12 234 ASP B CA 1
ATOM 8001 C C . ASP B 1 234 ? 55.719 -14.492 -3.16 1 93.12 234 ASP B C 1
ATOM 8003 O O . ASP B 1 234 ? 56.438 -15.125 -2.369 1 93.12 234 ASP B O 1
ATOM 8007 N N . SER B 1 235 ? 54.625 -13.883 -2.859 1 95.5 235 SER B N 1
ATOM 8008 C CA . SER B 1 235 ? 54.125 -14.125 -1.512 1 95.5 235 SER B CA 1
ATOM 8009 C C . SER B 1 235 ? 53.531 -15.531 -1.377 1 95.5 235 SER B C 1
ATOM 8011 O O . SER B 1 235 ? 53.188 -16.156 -2.377 1 95.5 235 SER B O 1
ATOM 8013 N N . GLU B 1 236 ? 53.531 -16.094 -0.09 1 96.75 236 GLU B N 1
ATOM 8014 C CA . GLU B 1 236 ? 53.062 -17.453 0.158 1 96.75 236 GLU B CA 1
ATOM 8015 C C . GLU B 1 236 ? 52.094 -17.5 1.338 1 96.75 236 GLU B C 1
ATOM 8017 O O . GLU B 1 236 ? 52.156 -16.641 2.213 1 96.75 236 GLU B O 1
ATOM 8022 N N . ILE B 1 237 ? 51.219 -18.484 1.296 1 96.81 237 ILE B N 1
ATOM 8023 C CA . ILE B 1 237 ? 50.375 -18.781 2.453 1 96.81 237 ILE B CA 1
ATOM 8024 C C . ILE B 1 237 ? 50.406 -20.281 2.746 1 96.81 237 ILE B C 1
ATOM 8026 O O . ILE B 1 237 ? 50.625 -21.094 1.846 1 96.81 237 ILE B O 1
ATOM 8030 N N . SER B 1 238 ? 50.219 -20.641 3.943 1 95.94 238 SER B N 1
ATOM 8031 C CA . SER B 1 238 ? 50.219 -22.031 4.344 1 95.94 238 SER B CA 1
ATOM 8032 C C . SER B 1 238 ? 48.875 -22.688 4.031 1 95.94 238 SER B C 1
ATOM 8034 O O . SER B 1 238 ? 47.844 -22.016 4.066 1 95.94 238 SER B O 1
ATOM 8036 N N . ALA B 1 239 ? 48.875 -23.984 3.652 1 96.31 239 ALA B N 1
ATOM 8037 C CA . ALA B 1 239 ? 47.656 -24.734 3.389 1 96.31 239 ALA B CA 1
ATOM 8038 C C . ALA B 1 239 ? 47.844 -26.219 3.639 1 96.31 239 ALA B C 1
ATOM 8040 O O . ALA B 1 239 ? 48.844 -26.797 3.207 1 96.31 239 ALA B O 1
ATOM 8041 N N . ASP B 1 240 ? 46.938 -26.781 4.328 1 95.56 240 ASP B N 1
ATOM 8042 C CA . ASP B 1 240 ? 46.906 -28.234 4.512 1 95.56 240 ASP B CA 1
ATOM 8043 C C . ASP B 1 240 ? 45.969 -28.891 3.5 1 95.56 240 ASP B C 1
ATOM 8045 O O . ASP B 1 240 ? 46.125 -30.062 3.174 1 95.56 240 ASP B O 1
ATOM 8049 N N . VAL B 1 241 ? 45.031 -28.125 3.158 1 95.56 241 VAL B N 1
ATOM 8050 C CA . VAL B 1 241 ? 44.062 -28.531 2.16 1 95.56 241 VAL B CA 1
ATOM 8051 C C . VAL B 1 241 ? 43.875 -27.422 1.129 1 95.56 241 VAL B C 1
ATOM 8053 O O . VAL B 1 241 ? 43.812 -26.234 1.484 1 95.56 241 VAL B O 1
ATOM 8056 N N . LEU B 1 242 ? 43.938 -27.781 -0.109 1 96.44 242 LEU B N 1
ATOM 8057 C CA . LEU B 1 242 ? 43.688 -26.828 -1.185 1 96.44 242 LEU B CA 1
ATOM 8058 C C . LEU B 1 242 ? 42.562 -27.297 -2.098 1 96.44 242 LEU B C 1
ATOM 8060 O O . LEU B 1 242 ? 42.594 -28.422 -2.602 1 96.44 242 LEU B O 1
ATOM 8064 N N . VAL B 1 243 ? 41.562 -26.484 -2.25 1 95.56 243 VAL B N 1
ATOM 8065 C CA . VAL B 1 243 ? 40.438 -26.844 -3.098 1 95.56 243 VAL B CA 1
ATOM 8066 C C . VAL B 1 243 ? 40.375 -25.891 -4.293 1 95.56 243 VAL B C 1
ATOM 8068 O O . VAL B 1 243 ? 40.375 -24.672 -4.129 1 95.56 243 VAL B O 1
ATOM 8071 N N . MET B 1 244 ? 40.281 -26.391 -5.445 1 94.38 244 MET B N 1
ATOM 8072 C CA . MET B 1 244 ? 40.188 -25.594 -6.66 1 94.38 244 MET B CA 1
ATOM 8073 C C . MET B 1 244 ? 38.719 -25.484 -7.109 1 94.38 244 MET B C 1
ATOM 8075 O O . MET B 1 244 ? 38.094 -26.5 -7.41 1 94.38 244 MET B O 1
ATOM 8079 N N . THR B 1 245 ? 38.25 -24.312 -7.129 1 92.25 245 THR B N 1
ATOM 8080 C CA . THR B 1 245 ? 36.906 -24.031 -7.59 1 92.25 245 THR B CA 1
ATOM 8081 C C . THR B 1 245 ? 36.906 -22.938 -8.656 1 92.25 245 THR B C 1
ATOM 8083 O O . THR B 1 245 ? 36.219 -21.922 -8.523 1 92.25 245 THR B O 1
ATOM 8086 N N . ILE B 1 246 ? 37.594 -23.156 -9.727 1 89.44 246 ILE B N 1
ATOM 8087 C CA . ILE B 1 246 ? 37.812 -22.094 -10.695 1 89.44 246 ILE B CA 1
ATOM 8088 C C . ILE B 1 246 ? 36.969 -22.312 -11.93 1 89.44 246 ILE B C 1
ATOM 8090 O O . ILE B 1 246 ? 37.312 -21.844 -13.023 1 89.44 246 ILE B O 1
ATOM 8094 N N . GLY B 1 247 ? 35.938 -23.125 -11.836 1 86.5 247 GLY B N 1
ATOM 8095 C CA . GLY B 1 247 ? 35 -23.297 -12.938 1 86.5 247 GLY B CA 1
ATOM 8096 C C . GLY B 1 247 ? 34.875 -24.75 -13.367 1 86.5 247 GLY B C 1
ATOM 8097 O O . GLY B 1 247 ? 35.438 -25.641 -12.727 1 86.5 247 GLY B O 1
ATOM 8098 N N . ILE B 1 248 ? 33.969 -24.953 -14.359 1 88.19 248 ILE B N 1
ATOM 8099 C CA . ILE B 1 248 ? 33.719 -26.297 -14.891 1 88.19 248 ILE B CA 1
ATOM 8100 C C . ILE B 1 248 ? 33.969 -26.312 -16.391 1 88.19 248 ILE B C 1
ATOM 8102 O O . ILE B 1 248 ? 33.969 -25.25 -17.047 1 88.19 248 ILE B O 1
ATOM 8106 N N . LYS B 1 249 ? 34.281 -27.438 -16.875 1 91.12 249 LYS B N 1
ATOM 8107 C CA . LYS B 1 249 ? 34.5 -27.656 -18.297 1 91.12 249 LYS B CA 1
ATOM 8108 C C . LYS B 1 249 ? 33.594 -28.766 -18.812 1 91.12 249 LYS B C 1
ATOM 8110 O O . LYS B 1 249 ? 33.656 -29.891 -18.312 1 91.12 249 LYS B O 1
ATOM 8115 N N . PRO B 1 250 ? 32.844 -28.469 -19.875 1 95.44 250 PRO B N 1
ATOM 8116 C CA . PRO B 1 250 ? 31.984 -29.516 -20.438 1 95.44 250 PRO B CA 1
ATOM 8117 C C . PRO B 1 250 ? 32.781 -30.75 -20.875 1 95.44 250 PRO B C 1
ATOM 8119 O O . PRO B 1 250 ? 33.875 -30.625 -21.438 1 95.44 250 PRO B O 1
ATOM 8122 N N . ARG B 1 251 ? 32.219 -31.922 -20.516 1 95.62 251 ARG B N 1
ATOM 8123 C CA . ARG B 1 251 ? 32.812 -33.188 -20.984 1 95.62 251 ARG B CA 1
ATOM 8124 C C . ARG B 1 251 ? 32.406 -33.469 -22.438 1 95.62 251 ARG B C 1
ATOM 8126 O O . ARG B 1 251 ? 31.25 -33.781 -22.703 1 95.62 251 ARG B O 1
ATOM 8133 N N . ILE B 1 252 ? 33.438 -33.375 -23.328 1 96.38 252 ILE B N 1
ATOM 8134 C CA . ILE B 1 252 ? 33.062 -33.5 -24.719 1 96.38 252 ILE B CA 1
ATOM 8135 C C . ILE B 1 252 ? 33.875 -34.594 -25.391 1 96.38 252 ILE B C 1
ATOM 8137 O O . ILE B 1 252 ? 33.656 -34.938 -26.562 1 96.38 252 ILE B O 1
ATOM 8141 N N . ALA B 1 253 ? 34.781 -35.25 -24.688 1 95.56 253 ALA B N 1
ATOM 8142 C CA . ALA B 1 253 ? 35.781 -36.094 -25.281 1 95.56 253 ALA B CA 1
ATOM 8143 C C . ALA B 1 253 ? 35.156 -37.281 -26.016 1 95.56 253 ALA B C 1
ATOM 8145 O O . ALA B 1 253 ? 35.531 -37.594 -27.141 1 95.56 253 ALA B O 1
ATOM 8146 N N . ILE B 1 254 ? 34.188 -38 -25.422 1 96.38 254 ILE B N 1
ATOM 8147 C CA . ILE B 1 254 ? 33.594 -39.188 -26.016 1 96.38 254 ILE B CA 1
ATOM 8148 C C . ILE B 1 254 ? 32.781 -38.812 -27.234 1 96.38 254 ILE B C 1
ATOM 8150 O O . ILE B 1 254 ? 32.719 -39.562 -28.219 1 96.38 254 ILE B O 1
ATOM 8154 N N . ALA B 1 255 ? 32.156 -37.656 -27.203 1 97.25 255 ALA B N 1
ATOM 8155 C CA . ALA B 1 255 ? 31.391 -37.156 -28.344 1 97.25 255 ALA B CA 1
ATOM 8156 C C . ALA B 1 255 ? 32.281 -36.781 -29.5 1 97.25 255 ALA B C 1
ATOM 8158 O O . ALA B 1 255 ? 32.031 -37.125 -30.656 1 97.25 255 ALA B O 1
ATOM 8159 N N . GLN B 1 256 ? 33.344 -36.125 -29.125 1 96.25 256 GLN B N 1
ATOM 8160 C CA . GLN B 1 256 ? 34.312 -35.75 -30.141 1 96.25 256 GLN B CA 1
ATOM 8161 C C . GLN B 1 256 ? 34.938 -37 -30.812 1 96.25 256 GLN B C 1
ATOM 8163 O O . GLN B 1 256 ? 35.062 -37.031 -32.031 1 96.25 256 GLN B O 1
ATOM 8168 N N . ALA B 1 257 ? 35.25 -37.969 -30.078 1 96.69 257 ALA B N 1
ATOM 8169 C CA . ALA B 1 257 ? 35.844 -39.219 -30.578 1 96.69 257 ALA B CA 1
ATOM 8170 C C . ALA B 1 257 ? 34.844 -39.969 -31.469 1 96.69 257 ALA B C 1
ATOM 8172 O O . ALA B 1 257 ? 35.25 -40.688 -32.375 1 96.69 257 ALA B O 1
ATOM 8173 N N . ALA B 1 258 ? 33.594 -39.781 -31.219 1 96.56 258 ALA B N 1
ATOM 8174 C CA . ALA B 1 258 ? 32.531 -40.469 -31.984 1 96.56 258 ALA B CA 1
ATOM 8175 C C . ALA B 1 258 ? 32.219 -39.719 -33.281 1 96.56 258 ALA B C 1
ATOM 8177 O O . ALA B 1 258 ? 31.375 -40.156 -34.062 1 96.56 258 ALA B O 1
ATOM 8178 N N . GLY B 1 259 ? 32.844 -38.531 -33.469 1 95.62 259 GLY B N 1
ATOM 8179 C CA . GLY B 1 259 ? 32.688 -37.781 -34.688 1 95.62 259 GLY B CA 1
ATOM 8180 C C . GLY B 1 259 ? 31.562 -36.75 -34.594 1 95.62 259 GLY B C 1
ATOM 8181 O O . GLY B 1 259 ? 31.141 -36.188 -35.594 1 95.62 259 GLY B O 1
ATOM 8182 N N . LEU B 1 260 ? 31.094 -36.5 -33.438 1 96.81 260 LEU B N 1
ATOM 8183 C CA . LEU B 1 260 ? 30.094 -35.469 -33.25 1 96.81 260 LEU B CA 1
ATOM 8184 C C . LEU B 1 260 ? 30.734 -34.094 -33.188 1 96.81 260 LEU B C 1
ATOM 8186 O O . LEU B 1 260 ? 31.859 -33.969 -32.719 1 96.81 260 LEU B O 1
ATOM 8190 N N . GLN B 1 261 ? 30.078 -33.094 -33.594 1 96.44 261 GLN B N 1
ATOM 8191 C CA . GLN B 1 261 ? 30.594 -31.719 -33.594 1 96.44 261 GLN B CA 1
ATOM 8192 C C . GLN B 1 261 ? 30.578 -31.156 -32.156 1 96.44 261 GLN B C 1
ATOM 8194 O O . GLN B 1 261 ? 29.562 -31.219 -31.469 1 96.44 261 GLN B O 1
ATOM 8199 N N . CYS B 1 262 ? 31.766 -30.672 -31.766 1 97 262 CYS B N 1
ATOM 8200 C CA . CYS B 1 262 ? 31.922 -30.062 -30.438 1 97 262 CYS B CA 1
ATOM 8201 C C . CYS B 1 262 ? 32.719 -28.766 -30.531 1 97 262 CYS B C 1
ATOM 8203 O O . CYS B 1 262 ? 33.531 -28.594 -31.438 1 97 262 CYS B O 1
ATOM 8205 N N . GLU B 1 263 ? 32.406 -27.797 -29.781 1 96 263 GLU B N 1
ATOM 8206 C CA . GLU B 1 263 ? 33.188 -26.609 -29.484 1 96 263 GLU B CA 1
ATOM 8207 C C . GLU B 1 263 ? 33.469 -26.5 -27.984 1 96 263 GLU B C 1
ATOM 8209 O O . GLU B 1 263 ? 34.125 -27.391 -27.422 1 96 263 GLU B O 1
ATOM 8214 N N . THR B 1 264 ? 32.812 -25.547 -27.375 1 94.25 264 THR B N 1
ATOM 8215 C CA . THR B 1 264 ? 32.938 -25.531 -25.922 1 94.25 264 THR B CA 1
ATOM 8216 C C . THR B 1 264 ? 32.188 -26.719 -25.312 1 94.25 264 THR B C 1
ATOM 8218 O O . THR B 1 264 ? 32.656 -27.297 -24.312 1 94.25 264 THR B O 1
ATOM 8221 N N . GLY B 1 265 ? 31.172 -27.062 -25.906 1 97.12 265 GLY B N 1
ATOM 8222 C CA . GLY B 1 265 ? 30.359 -28.219 -25.547 1 97.12 265 GLY B CA 1
ATOM 8223 C C . GLY B 1 265 ? 29.906 -29.016 -26.75 1 97.12 265 GLY B C 1
ATOM 8224 O O . GLY B 1 265 ? 30.375 -28.781 -27.875 1 97.12 265 GLY B O 1
ATOM 8225 N N . ILE B 1 266 ? 29.078 -30.016 -26.547 1 97.69 266 ILE B N 1
ATOM 8226 C CA . ILE B 1 266 ? 28.469 -30.766 -27.641 1 97.69 266 ILE B CA 1
ATOM 8227 C C . ILE B 1 266 ? 27.422 -29.906 -28.344 1 97.69 266 ILE B C 1
ATOM 8229 O O . ILE B 1 266 ? 26.469 -29.438 -27.734 1 97.69 266 ILE B O 1
ATOM 8233 N N . LEU B 1 267 ? 27.609 -29.641 -29.609 1 97.25 267 LEU B N 1
ATOM 8234 C CA . LEU B 1 267 ? 26.703 -28.781 -30.344 1 97.25 267 LEU B CA 1
ATOM 8235 C C . LEU B 1 267 ? 25.344 -29.469 -30.547 1 97.25 267 LEU B C 1
ATOM 8237 O O . LEU B 1 267 ? 25.281 -30.594 -31.047 1 97.25 267 LEU B O 1
ATOM 8241 N N . VAL B 1 268 ? 24.328 -28.781 -30.172 1 96.94 268 VAL B N 1
ATOM 8242 C CA . VAL B 1 268 ? 22.969 -29.297 -30.375 1 96.94 268 VAL B CA 1
ATOM 8243 C C . VAL B 1 268 ? 22.094 -28.203 -31 1 96.94 268 VAL B C 1
ATOM 8245 O O . VAL B 1 268 ? 22.422 -27.016 -30.922 1 96.94 268 VAL B O 1
ATOM 8248 N N . ASN B 1 269 ? 21.062 -28.641 -31.656 1 94.94 269 ASN B N 1
ATOM 8249 C CA . ASN B 1 269 ? 20.078 -27.703 -32.188 1 94.94 269 ASN B CA 1
ATOM 8250 C C . ASN B 1 269 ? 18.969 -27.406 -31.203 1 94.94 269 ASN B C 1
ATOM 8252 O O . ASN B 1 269 ? 19.062 -27.766 -30.031 1 94.94 269 ASN B O 1
ATOM 8256 N N . ASP B 1 270 ? 17.891 -26.828 -31.641 1 93.56 270 ASP B N 1
ATOM 8257 C CA . ASP B 1 270 ? 16.812 -26.375 -30.766 1 93.56 270 ASP B CA 1
ATOM 8258 C C . ASP B 1 270 ? 16.016 -27.562 -30.234 1 93.56 270 ASP B C 1
ATOM 8260 O O . ASP B 1 270 ? 15.219 -27.422 -29.312 1 93.56 270 ASP B O 1
ATOM 8264 N N . THR B 1 271 ? 16.188 -28.719 -30.812 1 94.12 271 THR B N 1
ATOM 8265 C CA . THR B 1 271 ? 15.5 -29.922 -30.344 1 94.12 271 THR B CA 1
ATOM 8266 C C . THR B 1 271 ? 16.438 -30.797 -29.516 1 94.12 271 THR B C 1
ATOM 8268 O O . THR B 1 271 ? 16.094 -31.922 -29.172 1 94.12 271 THR B O 1
ATOM 8271 N N . LEU B 1 272 ? 17.672 -30.281 -29.281 1 96.5 272 LEU B N 1
ATOM 8272 C CA . LEU B 1 272 ? 18.734 -30.875 -28.484 1 96.5 272 LEU B CA 1
ATOM 8273 C C . LEU B 1 272 ? 19.297 -32.125 -29.141 1 96.5 272 LEU B C 1
ATOM 8275 O O . LEU B 1 272 ? 19.781 -33.031 -28.469 1 96.5 272 LEU B O 1
ATOM 8279 N N . GLN B 1 273 ? 19.156 -32.125 -30.469 1 96.06 273 GLN B N 1
ATOM 8280 C CA . GLN B 1 273 ? 19.766 -33.188 -31.281 1 96.06 273 GLN B CA 1
ATOM 8281 C C . GLN B 1 273 ? 21.156 -32.75 -31.766 1 96.06 273 GLN B C 1
ATOM 8283 O O . GLN B 1 273 ? 21.375 -31.578 -32.094 1 96.06 273 GLN B O 1
ATOM 8288 N N . THR B 1 274 ? 22.047 -33.781 -31.766 1 96.38 274 THR B N 1
ATOM 8289 C CA . THR B 1 274 ? 23.344 -33.562 -32.406 1 96.38 274 THR B CA 1
ATOM 8290 C C . THR B 1 274 ? 23.219 -33.656 -33.938 1 96.38 274 THR B C 1
ATOM 8292 O O . THR B 1 274 ? 22.125 -33.781 -34.469 1 96.38 274 THR B O 1
ATOM 8295 N N . TYR B 1 275 ? 24.469 -33.562 -34.531 1 91.56 275 TYR B N 1
ATOM 8296 C CA . TYR B 1 275 ? 24.469 -33.75 -35.969 1 91.56 275 TYR B CA 1
ATOM 8297 C C . TYR B 1 275 ? 23.922 -35.094 -36.375 1 91.56 275 TYR B C 1
ATOM 8299 O O . TYR B 1 275 ? 23.391 -35.281 -37.469 1 91.56 275 TYR B O 1
ATOM 8307 N N . ASP B 1 276 ? 24.031 -36.156 -35.625 1 94.94 276 ASP B N 1
ATOM 8308 C CA . ASP B 1 276 ? 23.406 -37.438 -35.781 1 94.94 276 ASP B CA 1
ATOM 8309 C C . ASP B 1 276 ? 21.984 -37.438 -35.188 1 94.94 276 ASP B C 1
ATOM 8311 O O . ASP B 1 276 ? 21.812 -37.312 -33.969 1 94.94 276 ASP B O 1
ATOM 8315 N N . PRO B 1 277 ? 20.984 -37.562 -35.969 1 93.31 277 PRO B N 1
ATOM 8316 C CA . PRO B 1 277 ? 19.609 -37.438 -35.531 1 93.31 277 PRO B CA 1
ATOM 8317 C C . PRO B 1 277 ? 19.219 -38.469 -34.469 1 93.31 277 PRO B C 1
ATOM 8319 O O . PRO B 1 277 ? 18.203 -38.312 -33.781 1 93.31 277 PRO B O 1
ATOM 8322 N N . ARG B 1 278 ? 19.969 -39.5 -34.312 1 96 278 ARG B N 1
ATOM 8323 C CA . ARG B 1 278 ? 19.656 -40.531 -33.312 1 96 278 ARG B CA 1
ATOM 8324 C C . ARG B 1 278 ? 20.266 -40.188 -31.953 1 96 278 ARG B C 1
ATOM 8326 O O . ARG B 1 278 ? 19.969 -40.844 -30.953 1 96 278 ARG B O 1
ATOM 8333 N N . ILE B 1 279 ? 21.141 -39.156 -31.938 1 97.94 279 ILE B N 1
ATOM 8334 C CA . ILE B 1 279 ? 21.875 -38.844 -30.719 1 97.94 279 ILE B CA 1
ATOM 8335 C C . ILE B 1 279 ? 21.469 -37.469 -30.203 1 97.94 279 ILE B C 1
ATOM 8337 O O . ILE B 1 279 ? 21.672 -36.469 -30.875 1 97.94 279 ILE B O 1
ATOM 8341 N N . TYR B 1 280 ? 20.938 -37.438 -28.969 1 98.25 280 TYR B N 1
ATOM 8342 C CA . TYR B 1 280 ? 20.562 -36.219 -28.25 1 98.25 280 TYR B CA 1
ATOM 8343 C C . TYR B 1 280 ? 21.578 -35.906 -27.141 1 98.25 280 TYR B C 1
ATOM 8345 O O . TYR B 1 280 ? 22.359 -36.781 -26.75 1 98.25 280 TYR B O 1
ATOM 8353 N N . ALA B 1 281 ? 21.578 -34.656 -26.688 1 98.38 281 ALA B N 1
ATOM 8354 C CA . ALA B 1 281 ? 22.422 -34.312 -25.547 1 98.38 281 ALA B CA 1
ATOM 8355 C C . ALA B 1 281 ? 21.75 -33.25 -24.688 1 98.38 281 ALA B C 1
ATOM 8357 O O . ALA B 1 281 ? 21.047 -32.375 -25.203 1 98.38 281 ALA B O 1
ATOM 8358 N N . VAL B 1 282 ? 21.969 -33.344 -23.359 1 97.38 282 VAL B N 1
ATOM 8359 C CA . VAL B 1 282 ? 21.422 -32.375 -22.422 1 97.38 282 VAL B CA 1
ATOM 8360 C C . VAL B 1 282 ? 22.422 -32.125 -21.297 1 97.38 282 VAL B C 1
ATOM 8362 O O . VAL B 1 282 ? 23.344 -32.906 -21.078 1 97.38 282 VAL B O 1
ATOM 8365 N N . GLY B 1 283 ? 22.219 -30.953 -20.625 1 94.94 283 GLY B N 1
ATOM 8366 C CA . GLY B 1 283 ? 23 -30.688 -19.422 1 94.94 283 GLY B CA 1
ATOM 8367 C C . GLY B 1 283 ? 24.234 -29.844 -19.703 1 94.94 283 GLY B C 1
ATOM 8368 O O . GLY B 1 283 ? 24.297 -29.141 -20.719 1 94.94 283 GLY B O 1
ATOM 8369 N N . GLU B 1 284 ? 25.188 -29.969 -18.828 1 93.88 284 GLU B N 1
ATOM 8370 C CA . GLU B 1 284 ? 26.328 -29.078 -18.828 1 93.88 284 GLU B CA 1
ATOM 8371 C C . GLU B 1 284 ? 27.281 -29.406 -19.969 1 93.88 284 GLU B C 1
ATOM 8373 O O . GLU B 1 284 ? 28.156 -28.594 -20.312 1 93.88 284 GLU B O 1
ATOM 8378 N N . CYS B 1 285 ? 27.094 -30.5 -20.625 1 97.19 285 CYS B N 1
ATOM 8379 C CA . CYS B 1 285 ? 27.984 -30.891 -21.703 1 97.19 285 CYS B CA 1
ATOM 8380 C C . CYS B 1 285 ? 27.547 -30.234 -23.016 1 97.19 285 CYS B C 1
ATOM 8382 O O . CYS B 1 285 ? 28.25 -30.344 -24.031 1 97.19 285 CYS B O 1
ATOM 8384 N N . VAL B 1 286 ? 26.484 -29.562 -22.984 1 96.25 286 VAL B N 1
ATOM 8385 C CA . VAL B 1 286 ? 25.844 -29.109 -24.203 1 96.25 286 VAL B CA 1
ATOM 8386 C C . VAL B 1 286 ? 26.188 -27.641 -24.469 1 96.25 286 VAL B C 1
ATOM 8388 O O . VAL B 1 286 ? 26.297 -26.844 -23.531 1 96.25 286 VAL B O 1
ATOM 8391 N N . GLN B 1 287 ? 26.469 -27.359 -25.719 1 95.62 287 GLN B N 1
ATOM 8392 C CA . GLN B 1 287 ? 26.516 -25.984 -26.219 1 95.62 287 GLN B CA 1
ATOM 8393 C C . GLN B 1 287 ? 25.344 -25.703 -27.156 1 95.62 287 GLN B C 1
ATOM 8395 O O . GLN B 1 287 ? 25.188 -26.375 -28.172 1 95.62 287 GLN B O 1
ATOM 8400 N N . HIS B 1 288 ? 24.5 -24.812 -26.812 1 94.31 288 HIS B N 1
ATOM 8401 C CA . HIS B 1 288 ? 23.328 -24.422 -27.594 1 94.31 288 HIS B CA 1
ATOM 8402 C C . HIS B 1 288 ? 23.375 -22.953 -27.938 1 94.31 288 HIS B C 1
ATOM 8404 O O . HIS B 1 288 ? 23.516 -22.094 -27.062 1 94.31 288 HIS B O 1
ATOM 8410 N N . ARG B 1 289 ? 23.391 -22.641 -29.203 1 91.38 289 ARG B N 1
ATOM 8411 C CA . ARG B 1 289 ? 23.438 -21.266 -29.703 1 91.38 289 ARG B CA 1
ATOM 8412 C C . ARG B 1 289 ? 24.609 -20.5 -29.109 1 91.38 289 ARG B C 1
ATOM 8414 O O . ARG B 1 289 ? 24.453 -19.375 -28.641 1 91.38 289 ARG B O 1
ATOM 8421 N N . GLY B 1 290 ? 25.656 -21.25 -28.953 1 89.62 290 GLY B N 1
ATOM 8422 C CA . GLY B 1 290 ? 26.906 -20.641 -28.516 1 89.62 290 GLY B CA 1
ATOM 8423 C C . GLY B 1 290 ? 27.031 -20.547 -27 1 89.62 290 GLY B C 1
ATOM 8424 O O . GLY B 1 290 ? 28.016 -20.031 -26.484 1 89.62 290 GLY B O 1
ATOM 8425 N N . GLN B 1 291 ? 26.047 -21.062 -26.297 1 88.5 291 GLN B N 1
ATOM 8426 C CA . GLN B 1 291 ? 26.047 -20.906 -24.859 1 88.5 291 GLN B CA 1
ATOM 8427 C C . GLN B 1 291 ? 26.078 -22.25 -24.156 1 88.5 291 GLN B C 1
ATOM 8429 O O . GLN B 1 291 ? 25.5 -23.234 -24.656 1 88.5 291 GLN B O 1
ATOM 8434 N N . THR B 1 292 ? 26.766 -22.297 -23 1 89.94 292 THR B N 1
ATOM 8435 C CA . THR B 1 292 ? 26.703 -23.422 -22.062 1 89.94 292 THR B CA 1
ATOM 8436 C C . THR B 1 292 ? 26.062 -23 -20.75 1 89.94 292 THR B C 1
ATOM 8438 O O . THR B 1 292 ? 26.234 -21.859 -20.312 1 89.94 292 THR B O 1
ATOM 8441 N N . TYR B 1 293 ? 25.281 -23.828 -20.281 1 83.31 293 TYR B N 1
ATOM 8442 C CA . TYR B 1 293 ? 24.562 -23.5 -19.047 1 83.31 293 TYR B CA 1
ATOM 8443 C C . TYR B 1 293 ? 25.031 -24.359 -17.891 1 83.31 293 TYR B C 1
ATOM 8445 O O . TYR B 1 293 ? 25.297 -25.562 -18.062 1 83.31 293 TYR B O 1
ATOM 8453 N N . GLY B 1 294 ? 25.234 -23.734 -16.781 1 77.88 294 GLY B N 1
ATOM 8454 C CA . GLY B 1 294 ? 25.562 -24.438 -15.555 1 77.88 294 GLY B CA 1
ATOM 8455 C C . GLY B 1 294 ? 24.531 -24.25 -14.461 1 77.88 294 GLY B C 1
ATOM 8456 O O . GLY B 1 294 ? 24.875 -24.266 -13.273 1 77.88 294 GLY B O 1
ATOM 8457 N N . LEU B 1 295 ? 23.312 -24.031 -14.875 1 71.31 295 LEU B N 1
ATOM 8458 C CA . LEU B 1 295 ? 22.219 -23.812 -13.938 1 71.31 295 LEU B CA 1
ATOM 8459 C C . LEU B 1 295 ? 21.109 -24.844 -14.156 1 71.31 295 LEU B C 1
ATOM 8461 O O . LEU B 1 295 ? 20.859 -25.266 -15.289 1 71.31 295 LEU B O 1
ATOM 8465 N N . VAL B 1 296 ? 20.516 -25.156 -13.125 1 72.06 296 VAL B N 1
ATOM 8466 C CA . VAL B 1 296 ? 19.562 -26.25 -13.133 1 72.06 296 VAL B CA 1
ATOM 8467 C C . VAL B 1 296 ? 18.375 -25.906 -14.039 1 72.06 296 VAL B C 1
ATOM 8469 O O . VAL B 1 296 ? 17.953 -26.734 -14.859 1 72.06 296 VAL B O 1
ATOM 8472 N N . ALA B 1 297 ? 17.938 -24.672 -13.992 1 66.5 297 ALA B N 1
ATOM 8473 C CA . ALA B 1 297 ? 16.703 -24.328 -14.68 1 66.5 297 ALA B CA 1
ATOM 8474 C C . ALA B 1 297 ? 16.844 -24.5 -16.188 1 66.5 297 ALA B C 1
ATOM 8476 O O . ALA B 1 297 ? 16.047 -25.188 -16.828 1 66.5 297 ALA B O 1
ATOM 8477 N N . PRO B 1 298 ? 17.859 -23.938 -16.719 1 75 298 PRO B N 1
ATOM 8478 C CA . PRO B 1 298 ? 18.047 -24.156 -18.156 1 75 298 PRO B CA 1
ATOM 8479 C C . PRO B 1 298 ? 18.234 -25.625 -18.516 1 75 298 PRO B C 1
ATOM 8481 O O . PRO B 1 298 ? 17.719 -26.094 -19.531 1 75 298 PRO B O 1
ATOM 8484 N N . LEU B 1 299 ? 18.875 -26.328 -17.641 1 85.75 299 LEU B N 1
ATOM 8485 C CA . LEU B 1 299 ? 19.188 -27.734 -17.938 1 85.75 299 LEU B CA 1
ATOM 8486 C C . LEU B 1 299 ? 17.938 -28.594 -17.891 1 85.75 299 LEU B C 1
ATOM 8488 O O . LEU B 1 299 ? 17.766 -29.5 -18.688 1 85.75 299 LEU B O 1
ATOM 8492 N N . PHE B 1 300 ? 17.125 -28.312 -16.984 1 81.25 300 PHE B N 1
ATOM 8493 C CA . PHE B 1 300 ? 15.883 -29.062 -16.891 1 81.25 300 PHE B CA 1
ATOM 8494 C C . PHE B 1 300 ? 14.953 -28.703 -18.047 1 81.25 300 PHE B C 1
ATOM 8496 O O . PHE B 1 300 ? 14.211 -29.562 -18.531 1 81.25 300 PHE B O 1
ATOM 8503 N N . GLU B 1 301 ? 15.047 -27.453 -18.484 1 80.44 301 GLU B N 1
ATOM 8504 C CA . GLU B 1 301 ? 14.305 -27.078 -19.672 1 80.44 301 GLU B CA 1
ATOM 8505 C C . GLU B 1 301 ? 14.797 -27.859 -20.891 1 80.44 301 GLU B C 1
ATOM 8507 O O . GLU B 1 301 ? 13.992 -28.359 -21.688 1 80.44 301 GLU B O 1
ATOM 8512 N N . GLN B 1 302 ? 16.031 -27.984 -21 1 89.5 302 GLN B N 1
ATOM 8513 C CA . GLN B 1 302 ? 16.625 -28.797 -22.047 1 89.5 302 GLN B CA 1
ATOM 8514 C C . GLN B 1 302 ? 16.109 -30.234 -21.969 1 89.5 302 GLN B C 1
ATOM 8516 O O . GLN B 1 302 ? 15.742 -30.812 -23 1 89.5 302 GLN B O 1
ATOM 8521 N N . ALA B 1 303 ? 16.109 -30.703 -20.734 1 92.19 303 ALA B N 1
ATOM 8522 C CA . ALA B 1 303 ? 15.711 -32.094 -20.516 1 92.19 303 ALA B CA 1
ATOM 8523 C C . ALA B 1 303 ? 14.273 -32.312 -20.969 1 92.19 303 ALA B C 1
ATOM 8525 O O . ALA B 1 303 ? 13.977 -33.312 -21.625 1 92.19 303 ALA B O 1
ATOM 8526 N N . LYS B 1 304 ? 13.477 -31.406 -20.703 1 87.5 304 LYS B N 1
ATOM 8527 C CA . LYS B 1 304 ? 12.07 -31.5 -21.078 1 87.5 304 LYS B CA 1
ATOM 8528 C C . LYS B 1 304 ? 11.914 -31.484 -22.594 1 87.5 304 LYS B C 1
ATOM 8530 O O . LYS B 1 304 ? 11.141 -32.281 -23.156 1 87.5 304 LYS B O 1
ATOM 8535 N N . VAL B 1 305 ? 12.641 -30.625 -23.25 1 90.31 305 VAL B N 1
ATOM 8536 C CA . VAL B 1 305 ? 12.578 -30.516 -24.703 1 90.31 305 VAL B CA 1
ATOM 8537 C C . VAL B 1 305 ? 13.109 -31.797 -25.344 1 90.31 305 VAL B C 1
ATOM 8539 O O . VAL B 1 305 ? 12.5 -32.344 -26.266 1 90.31 305 VAL B O 1
ATOM 8542 N N . ALA B 1 306 ? 14.164 -32.312 -24.844 1 96 306 ALA B N 1
ATOM 8543 C CA . ALA B 1 306 ? 14.727 -33.562 -25.359 1 96 306 ALA B CA 1
ATOM 8544 C C . ALA B 1 306 ? 13.742 -34.719 -25.203 1 96 306 ALA B C 1
ATOM 8546 O O . ALA B 1 306 ? 13.562 -35.531 -26.125 1 96 306 ALA B O 1
ATOM 8547 N N . ALA B 1 307 ? 13.141 -34.75 -24.031 1 92.94 307 ALA B N 1
ATOM 8548 C CA . ALA B 1 307 ? 12.156 -35.781 -23.766 1 92.94 307 ALA B CA 1
ATOM 8549 C C . ALA B 1 307 ? 10.984 -35.719 -24.734 1 92.94 307 ALA B C 1
ATOM 8551 O O . ALA B 1 307 ? 10.508 -36.75 -25.219 1 92.94 307 ALA B O 1
ATOM 8552 N N . ASN B 1 308 ? 10.617 -34.531 -25.047 1 91 308 ASN B N 1
ATOM 8553 C CA . ASN B 1 308 ? 9.516 -34.281 -25.969 1 91 308 ASN B CA 1
ATOM 8554 C C . ASN B 1 308 ? 9.828 -34.875 -27.359 1 91 308 ASN B C 1
ATOM 8556 O O . ASN B 1 308 ? 8.953 -35.469 -28 1 91 308 ASN B O 1
ATOM 8560 N N . HIS B 1 309 ? 10.969 -34.781 -27.766 1 92.25 309 HIS B N 1
ATOM 8561 C CA . HIS B 1 309 ? 11.359 -35.25 -29.094 1 92.25 309 HIS B CA 1
ATOM 8562 C C . HIS B 1 309 ? 11.672 -36.75 -29.078 1 92.25 309 HIS B C 1
ATOM 8564 O O . HIS B 1 309 ? 11.391 -37.438 -30.047 1 92.25 309 HIS B O 1
ATOM 8570 N N . LEU B 1 310 ? 12.203 -37.219 -27.984 1 94.88 310 LEU B N 1
ATOM 8571 C CA . LEU B 1 310 ? 12.406 -38.656 -27.828 1 94.88 310 LEU B CA 1
ATOM 8572 C C . LEU B 1 310 ? 11.07 -39.375 -27.781 1 94.88 310 LEU B C 1
ATOM 8574 O O . LEU B 1 310 ? 10.969 -40.531 -28.234 1 94.88 310 LEU B O 1
ATOM 8578 N N . ALA B 1 311 ? 10.148 -38.688 -27.25 1 91.62 311 ALA B N 1
ATOM 8579 C CA . ALA B 1 311 ? 8.797 -39.281 -27.188 1 91.62 311 ALA B CA 1
ATOM 8580 C C . ALA B 1 311 ? 8.086 -39.156 -28.531 1 91.62 311 ALA B C 1
ATOM 8582 O O . ALA B 1 311 ? 6.934 -39.562 -28.656 1 91.62 311 ALA B O 1
ATOM 8583 N N . GLU B 1 312 ? 8.734 -38.531 -29.469 1 86.5 312 GLU B N 1
ATOM 8584 C CA . GLU B 1 312 ? 8.266 -38.375 -30.844 1 86.5 312 GLU B CA 1
ATOM 8585 C C . GLU B 1 312 ? 7.066 -37.438 -30.906 1 86.5 312 GLU B C 1
ATOM 8587 O O . GLU B 1 312 ? 6.199 -37.594 -31.766 1 86.5 312 GLU B O 1
ATOM 8592 N N . TYR B 1 313 ? 7.004 -36.656 -29.938 1 80 313 TYR B N 1
ATOM 8593 C CA . TYR B 1 313 ? 5.969 -35.625 -29.969 1 80 313 TYR B CA 1
ATOM 8594 C C . TYR B 1 313 ? 6.352 -34.5 -30.922 1 80 313 TYR B C 1
ATOM 8596 O O . TYR B 1 313 ? 5.508 -34.031 -31.688 1 80 313 TYR B O 1
ATOM 8604 N N . GLY B 1 314 ? 7.664 -34.156 -31.047 1 75.31 314 GLY B N 1
ATOM 8605 C CA . GLY B 1 314 ? 8.242 -33.219 -32 1 75.31 314 GLY B CA 1
ATOM 8606 C C . GLY B 1 314 ? 7.715 -31.797 -31.859 1 75.31 314 GLY B C 1
ATOM 8607 O O . GLY B 1 314 ? 7.703 -31.031 -32.812 1 75.31 314 GLY B O 1
ATOM 8608 N N . ARG B 1 315 ? 7.305 -31.281 -30.703 1 74.25 315 ARG B N 1
ATOM 8609 C CA . ARG B 1 315 ? 6.582 -30.016 -30.562 1 74.25 315 ARG B CA 1
ATOM 8610 C C . ARG B 1 315 ? 7.422 -28.984 -29.828 1 74.25 315 ARG B C 1
ATOM 8612 O O . ARG B 1 315 ? 7.285 -27.781 -30.062 1 74.25 315 ARG B O 1
ATOM 8619 N N . MET B 1 316 ? 8.359 -29.344 -29 1 78.56 316 MET B N 1
ATOM 8620 C CA . MET B 1 316 ? 9.062 -28.406 -28.125 1 78.56 316 MET B CA 1
ATOM 8621 C C . MET B 1 316 ? 10.398 -28 -28.734 1 78.56 316 MET B C 1
ATOM 8623 O O . MET B 1 316 ? 11 -28.75 -29.5 1 78.56 316 MET B O 1
ATOM 8627 N N . ARG B 1 317 ? 10.742 -26.719 -28.516 1 84.56 317 ARG B N 1
ATOM 8628 C CA . ARG B 1 317 ? 12.047 -26.203 -28.891 1 84.56 317 ARG B CA 1
ATOM 8629 C C . ARG B 1 317 ? 12.711 -25.484 -27.734 1 84.56 317 ARG B C 1
ATOM 8631 O O . ARG B 1 317 ? 12.039 -24.797 -26.953 1 84.56 317 ARG B O 1
ATOM 8638 N N . TYR B 1 318 ? 13.961 -25.688 -27.609 1 86.38 318 TYR B N 1
ATOM 8639 C CA . TYR B 1 318 ? 14.766 -24.938 -26.641 1 86.38 318 TYR B CA 1
ATOM 8640 C C . TYR B 1 318 ? 15.391 -23.703 -27.297 1 86.38 318 TYR B C 1
ATOM 8642 O O . TYR B 1 318 ? 16.203 -23.828 -28.219 1 86.38 318 TYR B O 1
ATOM 8650 N N . GLN B 1 319 ? 15 -22.578 -26.875 1 78.94 319 GLN B N 1
ATOM 8651 C CA . GLN B 1 319 ? 15.43 -21.344 -27.547 1 78.94 319 GLN B CA 1
ATOM 8652 C C . GLN B 1 319 ? 16.422 -20.578 -26.672 1 78.94 319 GLN B C 1
ATOM 8654 O O . GLN B 1 319 ? 16.703 -19.406 -26.938 1 78.94 319 GLN B O 1
ATOM 8659 N N . GLY B 1 320 ? 16.891 -21.188 -25.734 1 77.75 320 GLY B N 1
ATOM 8660 C CA . GLY B 1 320 ? 17.781 -20.516 -24.797 1 77.75 320 GLY B CA 1
ATOM 8661 C C . GLY B 1 320 ? 17.078 -20.047 -23.531 1 77.75 320 GLY B C 1
ATOM 8662 O O . GLY B 1 320 ? 15.852 -19.969 -23.484 1 77.75 320 GLY B O 1
ATOM 8663 N N . SER B 1 321 ? 17.797 -19.906 -22.422 1 64.44 321 SER B N 1
ATOM 8664 C CA . SER B 1 321 ? 17.234 -19.469 -21.141 1 64.44 321 SER B CA 1
ATOM 8665 C C . SER B 1 321 ? 17.828 -18.141 -20.688 1 64.44 321 SER B C 1
ATOM 8667 O O . SER B 1 321 ? 19.031 -17.922 -20.812 1 64.44 321 SER B O 1
ATOM 8669 N N . VAL B 1 322 ? 16.875 -17.125 -20.5 1 59.06 322 VAL B N 1
ATOM 8670 C CA . VAL B 1 322 ? 17.344 -15.945 -19.781 1 59.06 322 VAL B CA 1
ATOM 8671 C C . VAL B 1 322 ? 17.453 -16.266 -18.297 1 59.06 322 VAL B C 1
ATOM 8673 O O . VAL B 1 322 ? 16.5 -16.766 -17.688 1 59.06 322 VAL B O 1
ATOM 8676 N N . THR B 1 323 ? 18.656 -16.094 -17.875 1 61.06 323 THR B N 1
ATOM 8677 C CA . THR B 1 323 ? 18.812 -16.688 -16.547 1 61.06 323 THR B CA 1
ATOM 8678 C C . THR B 1 323 ? 18.969 -15.594 -15.484 1 61.06 323 THR B C 1
ATOM 8680 O O . THR B 1 323 ? 19.469 -14.508 -15.773 1 61.06 323 THR B O 1
ATOM 8683 N N . SER B 1 324 ? 18.031 -15.672 -14.469 1 65.31 324 SER B N 1
ATOM 8684 C CA . SER B 1 324 ? 18.297 -14.992 -13.203 1 65.31 324 SER B CA 1
ATOM 8685 C C . SER B 1 324 ? 19 -15.922 -12.211 1 65.31 324 SER B C 1
ATOM 8687 O O . SER B 1 324 ? 18.906 -17.141 -12.328 1 65.31 324 SER B O 1
ATOM 8689 N N . THR B 1 325 ? 19.953 -15.344 -11.508 1 68.62 325 THR B N 1
ATOM 8690 C CA . THR B 1 325 ? 20.656 -16.125 -10.508 1 68.62 325 THR B CA 1
ATOM 8691 C C . THR B 1 325 ? 20.172 -15.789 -9.102 1 68.62 325 THR B C 1
ATOM 8693 O O . THR B 1 325 ? 20.125 -14.617 -8.719 1 68.62 325 THR B O 1
ATOM 8696 N N . LYS B 1 326 ? 19.5 -16.703 -8.508 1 66.44 326 LYS B N 1
ATOM 8697 C CA . LYS B 1 326 ? 19.156 -16.594 -7.09 1 66.44 326 LYS B CA 1
ATOM 8698 C C . LYS B 1 326 ? 20.016 -17.516 -6.238 1 66.44 326 LYS B C 1
ATOM 8700 O O . LYS B 1 326 ? 20.047 -18.734 -6.465 1 66.44 326 LYS B O 1
ATOM 8705 N N . LEU B 1 327 ? 20.766 -16.906 -5.359 1 66.94 327 LEU B N 1
ATOM 8706 C CA . LEU B 1 327 ? 21.734 -17.672 -4.578 1 66.94 327 LEU B CA 1
ATOM 8707 C C . LEU B 1 327 ? 21.594 -17.359 -3.09 1 66.94 327 LEU B C 1
ATOM 8709 O O . LEU B 1 327 ? 21.141 -16.281 -2.719 1 66.94 327 LEU B O 1
ATOM 8713 N N . LYS B 1 328 ? 21.75 -18.359 -2.352 1 66.44 328 LYS B N 1
ATOM 8714 C CA . LYS B 1 328 ? 21.922 -18.172 -0.915 1 66.44 328 LYS B CA 1
ATOM 8715 C C . LYS B 1 328 ? 23.344 -18.531 -0.484 1 66.44 328 LYS B C 1
ATOM 8717 O O . LYS B 1 328 ? 23.766 -19.688 -0.566 1 66.44 328 LYS B O 1
ATOM 8722 N N . VAL B 1 329 ? 24.109 -17.594 -0.206 1 67.31 329 VAL B N 1
ATOM 8723 C CA . VAL B 1 329 ? 25.5 -17.812 0.208 1 67.31 329 VAL B CA 1
ATOM 8724 C C . VAL B 1 329 ? 25.641 -17.516 1.701 1 67.31 329 VAL B C 1
ATOM 8726 O O . VAL B 1 329 ? 25.531 -16.375 2.131 1 67.31 329 VAL B O 1
ATOM 8729 N N . THR B 1 330 ? 25.875 -18.531 2.494 1 68.38 330 THR B N 1
ATOM 8730 C CA . THR B 1 330 ? 26.062 -18.406 3.936 1 68.38 330 THR B CA 1
ATOM 8731 C C . THR B 1 330 ? 24.891 -17.656 4.566 1 68.38 330 THR B C 1
ATOM 8733 O O . THR B 1 330 ? 25.094 -16.734 5.348 1 68.38 330 THR B O 1
ATOM 8736 N N . GLY B 1 331 ? 23.766 -17.891 4.129 1 67.75 331 GLY B N 1
ATOM 8737 C CA . GLY B 1 331 ? 22.578 -17.344 4.734 1 67.75 331 GLY B CA 1
ATOM 8738 C C . GLY B 1 331 ? 22.141 -16.016 4.117 1 67.75 331 GLY B C 1
ATOM 8739 O O . GLY B 1 331 ? 21.109 -15.461 4.48 1 67.75 331 GLY B O 1
ATOM 8740 N N . ILE B 1 332 ? 23.016 -15.523 3.244 1 80.19 332 ILE B N 1
ATOM 8741 C CA . ILE B 1 332 ? 22.672 -14.273 2.584 1 80.19 332 ILE B CA 1
ATOM 8742 C C . ILE B 1 332 ? 22.031 -14.562 1.229 1 80.19 332 ILE B C 1
ATOM 8744 O O . ILE B 1 332 ? 22.609 -15.289 0.41 1 80.19 332 ILE B O 1
ATOM 8748 N N . GLU B 1 333 ? 20.891 -14.031 1.008 1 78.38 333 GLU B N 1
ATOM 8749 C CA . GLU B 1 333 ? 20.172 -14.211 -0.254 1 78.38 333 GLU B CA 1
ATOM 8750 C C . GLU B 1 333 ? 20.656 -13.219 -1.306 1 78.38 333 GLU B C 1
ATOM 8752 O O . GLU B 1 333 ? 20.844 -12.039 -1.004 1 78.38 333 GLU B O 1
ATOM 8757 N N . LEU B 1 334 ? 20.969 -13.758 -2.42 1 83.62 334 LEU B N 1
ATOM 8758 C CA . LEU B 1 334 ? 21.422 -12.93 -3.533 1 83.62 334 LEU B CA 1
ATOM 8759 C C . LEU B 1 334 ? 20.594 -13.188 -4.781 1 83.62 334 LEU B C 1
ATOM 8761 O O . LEU B 1 334 ? 20.141 -14.312 -5.012 1 83.62 334 LEU B O 1
ATOM 8765 N N . PHE B 1 335 ? 20.297 -12.133 -5.566 1 83 335 PHE B N 1
ATOM 8766 C CA . PHE B 1 335 ? 19.609 -12.234 -6.852 1 83 335 PHE B CA 1
ATOM 8767 C C . PHE B 1 335 ? 20.266 -11.328 -7.887 1 83 335 PHE B C 1
ATOM 8769 O O . PHE B 1 335 ? 20.625 -10.188 -7.582 1 83 335 PHE B O 1
ATOM 8776 N N . SER B 1 336 ? 20.594 -11.859 -9 1 86.5 336 SER B N 1
ATOM 8777 C CA . SER B 1 336 ? 21.062 -11.023 -10.102 1 86.5 336 SER B CA 1
ATOM 8778 C C . SER B 1 336 ? 20.484 -11.484 -11.43 1 86.5 336 SER B C 1
ATOM 8780 O O . SER B 1 336 ? 20.281 -12.68 -11.648 1 86.5 336 SER B O 1
ATOM 8782 N N . ALA B 1 337 ? 20.141 -10.578 -12.25 1 82.62 337 ALA B N 1
ATOM 8783 C CA . ALA B 1 337 ? 19.578 -10.883 -13.562 1 82.62 337 ALA B CA 1
ATOM 8784 C C . ALA B 1 337 ? 19.938 -9.805 -14.578 1 82.62 337 ALA B C 1
ATOM 8786 O O . ALA B 1 337 ? 20.062 -8.625 -14.227 1 82.62 337 ALA B O 1
ATOM 8787 N N . GLY B 1 338 ? 20.203 -10.195 -15.828 1 79.56 338 GLY B N 1
ATOM 8788 C CA . GLY B 1 338 ? 20.438 -9.25 -16.906 1 79.56 338 GLY B CA 1
ATOM 8789 C C . GLY B 1 338 ? 21.719 -8.461 -16.766 1 79.56 338 GLY B C 1
ATOM 8790 O O . GLY B 1 338 ? 22.703 -8.977 -16.234 1 79.56 338 GLY B O 1
ATOM 8791 N N . ASP B 1 339 ? 21.75 -7.34 -17.328 1 85.38 339 ASP B N 1
ATOM 8792 C CA . ASP B 1 339 ? 22.906 -6.457 -17.25 1 85.38 339 ASP B CA 1
ATOM 8793 C C . ASP B 1 339 ? 22.859 -5.602 -15.984 1 85.38 339 ASP B C 1
ATOM 8795 O O . ASP B 1 339 ? 22.609 -4.398 -16.047 1 85.38 339 ASP B O 1
ATOM 8799 N N . PHE B 1 340 ? 23.219 -6.27 -14.922 1 88.88 340 PHE B N 1
ATOM 8800 C CA . PHE B 1 340 ? 23.078 -5.578 -13.641 1 88.88 340 PHE B CA 1
ATOM 8801 C C . PHE B 1 340 ? 24.266 -4.645 -13.398 1 88.88 340 PHE B C 1
ATOM 8803 O O . PHE B 1 340 ? 24.219 -3.807 -12.492 1 88.88 340 PHE B O 1
ATOM 8810 N N . MET B 1 341 ? 25.328 -4.676 -14.227 1 86.81 341 MET B N 1
ATOM 8811 C CA . MET B 1 341 ? 26.469 -3.781 -14.07 1 86.81 341 MET B CA 1
ATOM 8812 C C . MET B 1 341 ? 26.141 -2.381 -14.57 1 86.81 341 MET B C 1
ATOM 8814 O O . MET B 1 341 ? 26.641 -1.391 -14.039 1 86.81 341 MET B O 1
ATOM 8818 N N . GLY B 1 342 ? 25.234 -2.32 -15.539 1 83.31 342 GLY B N 1
ATOM 8819 C CA . GLY B 1 342 ? 24.891 -1.03 -16.109 1 83.31 342 GLY B CA 1
ATOM 8820 C C . GLY B 1 342 ? 26.062 -0.34 -16.781 1 83.31 342 GLY B C 1
ATOM 8821 O O . GLY B 1 342 ? 26.875 -0.987 -17.438 1 83.31 342 GLY B O 1
ATOM 8822 N N . GLY B 1 343 ? 26.203 1.004 -16.656 1 77.69 343 GLY B N 1
ATOM 8823 C CA . GLY B 1 343 ? 27.25 1.802 -17.281 1 77.69 343 GLY B CA 1
ATOM 8824 C C . GLY B 1 343 ? 26.703 2.965 -18.094 1 77.69 343 GLY B C 1
ATOM 8825 O O . GLY B 1 343 ? 25.609 3.451 -17.812 1 77.69 343 GLY B O 1
ATOM 8826 N N . GLU B 1 344 ? 27.578 3.443 -18.906 1 77.94 344 GLU B N 1
ATOM 8827 C CA . GLU B 1 344 ? 27.203 4.605 -19.703 1 77.94 344 GLU B CA 1
ATOM 8828 C C . GLU B 1 344 ? 25.953 4.316 -20.547 1 77.94 344 GLU B C 1
ATOM 8830 O O . GLU B 1 344 ? 25.859 3.268 -21.188 1 77.94 344 GLU B O 1
ATOM 8835 N N . GLY B 1 345 ? 24.984 5.051 -20.531 1 81.12 345 GLY B N 1
ATOM 8836 C CA . GLY B 1 345 ? 23.766 4.891 -21.312 1 81.12 345 GLY B CA 1
ATOM 8837 C C . GLY B 1 345 ? 22.641 4.254 -20.516 1 81.12 345 GLY B C 1
ATOM 8838 O O . GLY B 1 345 ? 21.5 4.191 -21 1 81.12 345 GLY B O 1
ATOM 8839 N N . PHE B 1 346 ? 23.031 3.707 -19.375 1 88.88 346 PHE B N 1
ATOM 8840 C CA . PHE B 1 346 ? 22.016 3.09 -18.531 1 88.88 346 PHE B CA 1
ATOM 8841 C C . PHE B 1 346 ? 21.656 4 -17.359 1 88.88 346 PHE B C 1
ATOM 8843 O O . PHE B 1 346 ? 22.438 4.891 -17 1 88.88 346 PHE B O 1
ATOM 8850 N N . GLU B 1 347 ? 20.453 3.809 -16.875 1 90.56 347 GLU B N 1
ATOM 8851 C CA . GLU B 1 347 ? 20.016 4.465 -15.641 1 90.56 347 GLU B CA 1
ATOM 8852 C C . GLU B 1 347 ? 20 3.479 -14.477 1 90.56 347 GLU B C 1
ATOM 8854 O O . GLU B 1 347 ? 19.719 2.291 -14.672 1 90.56 347 GLU B O 1
ATOM 8859 N N . GLU B 1 348 ? 20.359 4.008 -13.32 1 90.62 348 GLU B N 1
ATOM 8860 C CA . GLU B 1 348 ? 20.469 3.129 -12.156 1 90.62 348 GLU B CA 1
ATOM 8861 C C . GLU B 1 348 ? 19.641 3.658 -10.984 1 90.62 348 GLU B C 1
ATOM 8863 O O . GLU B 1 348 ? 19.609 4.867 -10.734 1 90.62 348 GLU B O 1
ATOM 8868 N N . VAL B 1 349 ? 18.812 2.799 -10.367 1 88.88 349 VAL B N 1
ATOM 8869 C CA . VAL B 1 349 ? 18.141 3.066 -9.102 1 88.88 349 VAL B CA 1
ATOM 8870 C C . VAL B 1 349 ? 18.688 2.141 -8.023 1 88.88 349 VAL B C 1
ATOM 8872 O O . VAL B 1 349 ? 18.703 0.918 -8.188 1 88.88 349 VAL B O 1
ATOM 8875 N N . THR B 1 350 ? 19.172 2.686 -6.918 1 89.56 350 THR B N 1
ATOM 8876 C CA . THR B 1 350 ? 19.797 1.86 -5.895 1 89.56 350 THR B CA 1
ATOM 8877 C C . THR B 1 350 ? 19.219 2.168 -4.516 1 89.56 350 THR B C 1
ATOM 8879 O O . THR B 1 350 ? 18.938 3.326 -4.199 1 89.56 350 THR B O 1
ATOM 8882 N N . LEU B 1 351 ? 18.906 1.202 -3.74 1 87.19 351 LEU B N 1
ATOM 8883 C CA . LEU B 1 351 ? 18.578 1.27 -2.32 1 87.19 351 LEU B CA 1
ATOM 8884 C C . LEU B 1 351 ? 19.625 0.539 -1.485 1 87.19 351 LEU B C 1
ATOM 8886 O O . LEU B 1 351 ? 19.938 -0.621 -1.759 1 87.19 351 LEU B O 1
ATOM 8890 N N . LEU B 1 352 ? 20.25 1.192 -0.556 1 87 352 LEU B N 1
ATOM 8891 C CA . LEU B 1 352 ? 21.297 0.59 0.26 1 87 352 LEU B CA 1
ATOM 8892 C C . LEU B 1 352 ? 21.016 0.792 1.745 1 87 352 LEU B C 1
ATOM 8894 O O . LEU B 1 352 ? 20.875 1.926 2.205 1 87 352 LEU B O 1
ATOM 8898 N N . ASP B 1 353 ? 20.797 -0.221 2.494 1 85.38 353 ASP B N 1
ATOM 8899 C CA . ASP B 1 353 ? 20.844 -0.3 3.951 1 85.38 353 ASP B CA 1
ATOM 8900 C C . ASP B 1 353 ? 21.969 -1.208 4.422 1 85.38 353 ASP B C 1
ATOM 8902 O O . ASP B 1 353 ? 21.75 -2.371 4.762 1 85.38 353 ASP B O 1
ATOM 8906 N N . GLY B 1 354 ? 23.172 -0.633 4.438 1 78.62 354 GLY B N 1
ATOM 8907 C CA . GLY B 1 354 ? 24.391 -1.39 4.691 1 78.62 354 GLY B CA 1
ATOM 8908 C C . GLY B 1 354 ? 24.391 -2.072 6.047 1 78.62 354 GLY B C 1
ATOM 8909 O O . GLY B 1 354 ? 24.922 -3.18 6.191 1 78.62 354 GLY B O 1
ATOM 8910 N N . ASN B 1 355 ? 23.812 -1.481 6.984 1 79.12 355 ASN B N 1
ATOM 8911 C CA . ASN B 1 355 ? 23.828 -2.029 8.336 1 79.12 355 ASN B CA 1
ATOM 8912 C C . ASN B 1 355 ? 22.938 -3.256 8.453 1 79.12 355 ASN B C 1
ATOM 8914 O O . ASN B 1 355 ? 23.203 -4.152 9.258 1 79.12 355 ASN B O 1
ATOM 8918 N N . GLN B 1 356 ? 21.922 -3.271 7.629 1 79.25 356 GLN B N 1
ATOM 8919 C CA . GLN B 1 356 ? 21.031 -4.43 7.645 1 79.25 356 GLN B CA 1
ATOM 8920 C C . GLN B 1 356 ? 21.406 -5.422 6.547 1 79.25 356 GLN B C 1
ATOM 8922 O O . GLN B 1 356 ? 20.75 -6.453 6.391 1 79.25 356 GLN B O 1
ATOM 8927 N N . GLY B 1 357 ? 22.484 -5.074 5.816 1 86.06 357 GLY B N 1
ATOM 8928 C CA . GLY B 1 357 ? 22.922 -5.953 4.738 1 86.06 357 GLY B CA 1
ATOM 8929 C C . GLY B 1 357 ? 21.922 -6.031 3.598 1 86.06 357 GLY B C 1
ATOM 8930 O O . GLY B 1 357 ? 21.609 -7.121 3.107 1 86.06 357 GLY B O 1
ATOM 8931 N N . ILE B 1 358 ? 21.328 -4.934 3.283 1 87.38 358 ILE B N 1
ATOM 8932 C CA . ILE B 1 358 ? 20.375 -4.875 2.176 1 87.38 358 ILE B CA 1
ATOM 8933 C C . ILE B 1 358 ? 20.922 -3.959 1.081 1 87.38 358 ILE B C 1
ATOM 8935 O O . ILE B 1 358 ? 21.375 -2.846 1.361 1 87.38 358 ILE B O 1
ATOM 8939 N N . TYR B 1 359 ? 20.969 -4.395 -0.129 1 91.38 359 TYR B N 1
ATOM 8940 C CA . TYR B 1 359 ? 21.391 -3.643 -1.308 1 91.38 359 TYR B CA 1
ATOM 8941 C C . TYR B 1 359 ? 20.547 -4.016 -2.52 1 91.38 359 TYR B C 1
ATOM 8943 O O . TYR B 1 359 ? 20.484 -5.184 -2.91 1 91.38 359 TYR B O 1
ATOM 8951 N N . LYS B 1 360 ? 19.766 -3.098 -3.039 1 90.75 360 LYS B N 1
ATOM 8952 C CA . LYS B 1 360 ? 18.969 -3.303 -4.242 1 90.75 360 LYS B CA 1
ATOM 8953 C C . LYS B 1 360 ? 19.391 -2.35 -5.355 1 90.75 360 LYS B C 1
ATOM 8955 O O . LYS B 1 360 ? 19.531 -1.146 -5.129 1 90.75 360 LYS B O 1
ATOM 8960 N N . LYS B 1 361 ? 19.656 -2.879 -6.484 1 92.19 361 LYS B N 1
ATOM 8961 C CA . LYS B 1 361 ? 20.078 -2.119 -7.664 1 92.19 361 LYS B CA 1
ATOM 8962 C C . LYS B 1 361 ? 19.25 -2.516 -8.891 1 92.19 361 LYS B C 1
ATOM 8964 O O . LYS B 1 361 ? 19.172 -3.699 -9.227 1 92.19 361 LYS B O 1
ATOM 8969 N N . VAL B 1 362 ? 18.594 -1.588 -9.531 1 91.44 362 VAL B N 1
ATOM 8970 C CA . VAL B 1 362 ? 17.828 -1.814 -10.75 1 91.44 362 VAL B CA 1
ATOM 8971 C C . VAL B 1 362 ? 18.391 -0.97 -11.883 1 91.44 362 VAL B C 1
ATOM 8973 O O . VAL B 1 362 ? 18.609 0.234 -11.727 1 91.44 362 VAL B O 1
ATOM 8976 N N . ILE B 1 363 ? 18.734 -1.579 -12.938 1 92 363 ILE B N 1
ATOM 8977 C CA . ILE B 1 363 ? 19.266 -0.901 -14.117 1 92 363 ILE B CA 1
ATOM 8978 C C . ILE B 1 363 ? 18.172 -0.729 -15.156 1 92 363 ILE B C 1
ATOM 8980 O O . ILE B 1 363 ? 17.453 -1.683 -15.469 1 92 363 ILE B O 1
ATOM 8984 N N . LEU B 1 364 ? 18.016 0.493 -15.648 1 91.88 364 LEU B N 1
ATOM 8985 C CA . LEU B 1 364 ? 16.953 0.812 -16.609 1 91.88 364 LEU B CA 1
ATOM 8986 C C . LEU B 1 364 ? 17.547 1.326 -17.922 1 91.88 364 LEU B C 1
ATOM 8988 O O . LEU B 1 364 ? 18.594 1.98 -17.906 1 91.88 364 LEU B O 1
ATOM 8992 N N . GLN B 1 365 ? 17 0.924 -18.969 1 90.44 365 GLN B N 1
ATOM 8993 C CA . GLN B 1 365 ? 17.266 1.473 -20.297 1 90.44 365 GLN B CA 1
ATOM 8994 C C . GLN B 1 365 ? 15.953 1.758 -21.031 1 90.44 365 GLN B C 1
ATOM 8996 O O . GLN B 1 365 ? 15.117 0.866 -21.188 1 90.44 365 GLN B O 1
ATOM 9001 N N . ASP B 1 366 ? 15.734 2.98 -21.453 1 88.44 366 ASP B N 1
ATOM 9002 C CA . ASP B 1 366 ? 14.516 3.387 -22.141 1 88.44 366 ASP B CA 1
ATOM 9003 C C . ASP B 1 366 ? 13.281 3.018 -21.312 1 88.44 366 ASP B C 1
ATOM 9005 O O . ASP B 1 366 ? 12.344 2.408 -21.844 1 88.44 366 ASP B O 1
ATOM 9009 N N . ASN B 1 367 ? 13.359 3.15 -20.078 1 87.06 367 ASN B N 1
ATOM 9010 C CA . ASN B 1 367 ? 12.289 2.955 -19.094 1 87.06 367 ASN B CA 1
ATOM 9011 C C . ASN B 1 367 ? 11.93 1.48 -18.938 1 87.06 367 ASN B C 1
ATOM 9013 O O . ASN B 1 367 ? 10.82 1.146 -18.531 1 87.06 367 ASN B O 1
ATOM 9017 N N . LYS B 1 368 ? 12.852 0.602 -19.328 1 89.94 368 LYS B N 1
ATOM 9018 C CA . LYS B 1 368 ? 12.672 -0.836 -19.141 1 89.94 368 LYS B CA 1
ATOM 9019 C C . LYS B 1 368 ? 13.773 -1.419 -18.25 1 89.94 368 LYS B C 1
ATOM 9021 O O . LYS B 1 368 ? 14.922 -0.987 -18.328 1 89.94 368 LYS B O 1
ATOM 9026 N N . VAL B 1 369 ? 13.344 -2.361 -17.406 1 88.44 369 VAL B N 1
ATOM 9027 C CA . VAL B 1 369 ? 14.336 -3.039 -16.578 1 88.44 369 VAL B CA 1
ATOM 9028 C C . VAL B 1 369 ? 15.219 -3.926 -17.453 1 88.44 369 VAL B C 1
ATOM 9030 O O . VAL B 1 369 ? 14.727 -4.762 -18.203 1 88.44 369 VAL B O 1
ATOM 9033 N N . VAL B 1 370 ? 16.516 -3.758 -17.422 1 89.12 370 VAL B N 1
ATOM 9034 C CA . VAL B 1 370 ? 17.422 -4.578 -18.219 1 89.12 370 VAL B CA 1
ATOM 9035 C C . VAL B 1 370 ? 18.344 -5.383 -17.297 1 89.12 370 VAL B C 1
ATOM 9037 O O . VAL B 1 370 ? 19.031 -6.305 -17.75 1 89.12 370 VAL B O 1
ATOM 9040 N N . GLY B 1 371 ? 18.312 -5.035 -16.016 1 89 371 GLY B N 1
ATOM 9041 C CA . GLY B 1 371 ? 19.125 -5.758 -15.055 1 89 371 GLY B CA 1
ATOM 9042 C C . GLY B 1 371 ? 18.719 -5.508 -13.617 1 89 371 GLY B C 1
ATOM 9043 O O . GLY B 1 371 ? 18.109 -4.477 -13.305 1 89 371 GLY B O 1
ATOM 9044 N N . GLY B 1 372 ? 19 -6.387 -12.773 1 89.75 372 GLY B N 1
ATOM 9045 C CA . GLY B 1 372 ? 18.719 -6.262 -11.352 1 89.75 372 GLY B CA 1
ATOM 9046 C C . GLY B 1 372 ? 19.703 -7.012 -10.477 1 89.75 372 GLY B C 1
ATOM 9047 O O . GLY B 1 372 ? 20.156 -8.094 -10.844 1 89.75 372 GLY B O 1
ATOM 9048 N N . LEU B 1 373 ? 20.062 -6.418 -9.391 1 92.06 373 LEU B N 1
ATOM 9049 C CA . LEU B 1 373 ? 20.922 -7.008 -8.367 1 92.06 373 LEU B CA 1
ATOM 9050 C C . LEU B 1 373 ? 20.344 -6.773 -6.973 1 92.06 373 LEU B C 1
ATOM 9052 O O . LEU B 1 373 ? 20.094 -5.629 -6.586 1 92.06 373 LEU B O 1
ATOM 9056 N N . LEU B 1 374 ? 20.016 -7.816 -6.309 1 88.44 374 LEU B N 1
ATOM 9057 C CA . LEU B 1 374 ? 19.469 -7.746 -4.957 1 88.44 374 LEU B CA 1
ATOM 9058 C C . LEU B 1 374 ? 20.344 -8.516 -3.975 1 88.44 374 LEU B C 1
ATOM 9060 O O . LEU B 1 374 ? 20.719 -9.656 -4.234 1 88.44 374 LEU B O 1
ATOM 9064 N N . TYR B 1 375 ? 20.734 -7.891 -2.928 1 90.75 375 TYR B N 1
ATOM 9065 C CA . TYR B 1 375 ? 21.547 -8.453 -1.858 1 90.75 375 TYR B CA 1
ATOM 9066 C C . TYR B 1 375 ? 20.828 -8.367 -0.52 1 90.75 375 TYR B C 1
ATOM 9068 O O . TYR B 1 375 ? 20.438 -7.281 -0.087 1 90.75 375 TYR B O 1
ATOM 9076 N N . GLY B 1 376 ? 20.609 -9.508 0.186 1 84.88 376 GLY B N 1
ATOM 9077 C CA . GLY B 1 376 ? 19.984 -9.547 1.494 1 84.88 376 GLY B CA 1
ATOM 9078 C C . GLY B 1 376 ? 18.484 -9.742 1.424 1 84.88 376 GLY B C 1
ATOM 9079 O O . GLY B 1 376 ? 17.938 -10.688 2.008 1 84.88 376 GLY B O 1
ATOM 9080 N N . ASP B 1 377 ? 17.828 -8.82 0.785 1 80.06 377 ASP B N 1
ATOM 9081 C CA . ASP B 1 377 ? 16.391 -8.922 0.504 1 80.06 377 ASP B CA 1
ATOM 9082 C C . ASP B 1 377 ? 16.141 -9.102 -0.99 1 80.06 377 ASP B C 1
ATOM 9084 O O . ASP B 1 377 ? 16.25 -8.156 -1.767 1 80.06 377 ASP B O 1
ATOM 9088 N N . THR B 1 378 ? 15.805 -10.328 -1.338 1 76.69 378 THR B N 1
ATOM 9089 C CA . THR B 1 378 ? 15.648 -10.641 -2.754 1 76.69 378 THR B CA 1
ATOM 9090 C C . THR B 1 378 ? 14.172 -10.812 -3.109 1 76.69 378 THR B C 1
ATOM 9092 O O . THR B 1 378 ? 13.844 -11.391 -4.148 1 76.69 378 THR B O 1
ATOM 9095 N N . SER B 1 379 ? 13.281 -10.305 -2.234 1 63.94 379 SER B N 1
ATOM 9096 C CA . SER B 1 379 ? 11.852 -10.57 -2.32 1 63.94 379 SER B CA 1
ATOM 9097 C C . SER B 1 379 ? 11.266 -10.047 -3.629 1 63.94 379 SER B C 1
ATOM 9099 O O . SER B 1 379 ? 10.32 -10.625 -4.172 1 63.94 379 SER B O 1
ATOM 9101 N N . ILE B 1 380 ? 11.906 -9.023 -4.25 1 72.12 380 ILE B N 1
ATOM 9102 C CA . ILE B 1 380 ? 11.312 -8.414 -5.438 1 72.12 380 ILE B CA 1
ATOM 9103 C C . ILE B 1 380 ? 11.961 -9 -6.691 1 72.12 380 ILE B C 1
ATOM 9105 O O . ILE B 1 380 ? 11.609 -8.609 -7.812 1 72.12 380 ILE B O 1
ATOM 9109 N N . GLY B 1 381 ? 12.859 -9.906 -6.484 1 74.06 381 GLY B N 1
ATOM 9110 C CA . GLY B 1 381 ? 13.641 -10.477 -7.57 1 74.06 381 GLY B CA 1
ATOM 9111 C C . GLY B 1 381 ? 12.789 -11.055 -8.68 1 74.06 381 GLY B C 1
ATOM 9112 O O . GLY B 1 381 ? 12.922 -10.656 -9.844 1 74.06 381 GLY B O 1
ATOM 9113 N N . PRO B 1 382 ? 11.914 -11.945 -8.312 1 62.78 382 PRO B N 1
ATOM 9114 C CA . PRO B 1 382 ? 11.062 -12.539 -9.352 1 62.78 382 PRO B CA 1
ATOM 9115 C C . PRO B 1 382 ? 10.25 -11.5 -10.117 1 62.78 382 PRO B C 1
ATOM 9117 O O . PRO B 1 382 ? 10.109 -11.602 -11.336 1 62.78 382 PRO B O 1
ATOM 9120 N N . TRP B 1 383 ? 9.734 -10.492 -9.414 1 65.69 383 TRP B N 1
ATOM 9121 C CA . TRP B 1 383 ? 8.977 -9.414 -10.047 1 65.69 383 TRP B CA 1
ATOM 9122 C C . TRP B 1 383 ? 9.859 -8.617 -11 1 65.69 383 TRP B C 1
ATOM 9124 O O . TRP B 1 383 ? 9.453 -8.336 -12.133 1 65.69 383 TRP B O 1
ATOM 9134 N N . LEU B 1 384 ? 11.086 -8.266 -10.641 1 75.81 384 LEU B N 1
ATOM 9135 C CA . LEU B 1 384 ? 12.023 -7.543 -11.492 1 75.81 384 LEU B CA 1
ATOM 9136 C C . LEU B 1 384 ? 12.344 -8.344 -12.75 1 75.81 384 LEU B C 1
ATOM 9138 O O . LEU B 1 384 ? 12.414 -7.781 -13.844 1 75.81 384 LEU B O 1
ATOM 9142 N N . PHE B 1 385 ? 12.508 -9.656 -12.531 1 74.44 385 PHE B N 1
ATOM 9143 C CA . PHE B 1 385 ? 12.852 -10.523 -13.648 1 74.44 385 PHE B CA 1
ATOM 9144 C C . PHE B 1 385 ? 11.703 -10.586 -14.648 1 74.44 385 PHE B C 1
ATOM 9146 O O . PHE B 1 385 ? 11.922 -10.578 -15.859 1 74.44 385 PHE B O 1
ATOM 9153 N N . GLN B 1 386 ? 10.492 -10.594 -14.141 1 65.69 386 GLN B N 1
ATOM 9154 C CA . GLN B 1 386 ? 9.32 -10.594 -15.016 1 65.69 386 GLN B CA 1
ATOM 9155 C C . GLN B 1 386 ? 9.234 -9.297 -15.812 1 65.69 386 GLN B C 1
ATOM 9157 O O . GLN B 1 386 ? 8.945 -9.312 -17.016 1 65.69 386 GLN B O 1
ATOM 9162 N N . LEU B 1 387 ? 9.438 -8.164 -15.156 1 73.25 387 LEU B N 1
ATOM 9163 C CA . LEU B 1 387 ? 9.445 -6.871 -15.844 1 73.25 387 LEU B CA 1
ATOM 9164 C C . LEU B 1 387 ? 10.469 -6.863 -16.969 1 73.25 387 LEU B C 1
ATOM 9166 O O . LEU B 1 387 ? 10.203 -6.316 -18.047 1 73.25 387 LEU B O 1
ATOM 9170 N N . MET B 1 388 ? 11.648 -7.434 -16.719 1 77.06 388 MET B N 1
ATOM 9171 C CA . MET B 1 388 ? 12.742 -7.492 -17.688 1 77.06 388 MET B CA 1
ATOM 9172 C C . MET B 1 388 ? 12.352 -8.336 -18.891 1 77.06 388 MET B C 1
ATOM 9174 O O . MET B 1 388 ? 12.555 -7.922 -20.031 1 77.06 388 MET B O 1
ATOM 9178 N N . ARG B 1 389 ? 11.773 -9.438 -18.594 1 66.19 389 ARG B N 1
ATOM 9179 C CA . ARG B 1 389 ? 11.398 -10.375 -19.641 1 66.19 389 ARG B CA 1
ATOM 9180 C C . ARG B 1 389 ? 10.297 -9.797 -20.516 1 66.19 389 ARG B C 1
ATOM 9182 O O . ARG B 1 389 ? 10.328 -9.953 -21.75 1 66.19 389 ARG B O 1
ATOM 9189 N N . ASP B 1 390 ? 9.391 -9.062 -19.844 1 63.88 390 ASP B N 1
ATOM 9190 C CA . ASP B 1 390 ? 8.242 -8.516 -20.547 1 63.88 390 ASP B CA 1
ATOM 9191 C C . ASP B 1 390 ? 8.602 -7.211 -21.25 1 63.88 390 ASP B C 1
ATOM 9193 O O . ASP B 1 390 ? 7.859 -6.734 -22.109 1 63.88 390 ASP B O 1
ATOM 9197 N N . GLY B 1 391 ? 9.672 -6.816 -20.906 1 76.12 391 GLY B N 1
ATOM 9198 C CA . GLY B 1 391 ? 10.008 -5.5 -21.422 1 76.12 391 GLY B CA 1
ATOM 9199 C C . GLY B 1 391 ? 9.016 -4.426 -21.016 1 76.12 391 GLY B C 1
ATOM 9200 O O . GLY B 1 391 ? 8.664 -3.561 -21.812 1 76.12 391 GLY B O 1
ATOM 9201 N N . THR B 1 392 ? 8.57 -4.523 -19.797 1 72.5 392 THR B N 1
ATOM 9202 C CA . THR B 1 392 ? 7.527 -3.637 -19.297 1 72.5 392 THR B CA 1
ATOM 9203 C C . THR B 1 392 ? 8.062 -2.217 -19.125 1 72.5 392 THR B C 1
ATOM 9205 O O . THR B 1 392 ? 9.164 -2.021 -18.609 1 72.5 392 THR B O 1
ATOM 9208 N N . ASP B 1 393 ? 7.371 -1.279 -19.656 1 82.06 393 ASP B N 1
ATOM 9209 C CA . ASP B 1 393 ? 7.676 0.118 -19.359 1 82.06 393 ASP B CA 1
ATOM 9210 C C . ASP B 1 393 ? 7.375 0.452 -17.906 1 82.06 393 ASP B C 1
ATOM 9212 O O . ASP B 1 393 ? 6.23 0.359 -17.469 1 82.06 393 ASP B O 1
ATOM 9216 N N . VAL B 1 394 ? 8.453 0.803 -17.156 1 80.19 394 VAL B N 1
ATOM 9217 C CA . VAL B 1 394 ? 8.297 0.939 -15.711 1 80.19 394 VAL B CA 1
ATOM 9218 C C . VAL B 1 394 ? 8.156 2.414 -15.336 1 80.19 394 VAL B C 1
ATOM 9220 O O . VAL B 1 394 ? 8.188 2.771 -14.156 1 80.19 394 VAL B O 1
ATOM 9223 N N . SER B 1 395 ? 7.938 3.314 -16.297 1 75.81 395 SER B N 1
ATOM 9224 C CA . SER B 1 395 ? 7.891 4.754 -16.047 1 75.81 395 SER B CA 1
ATOM 9225 C C . SER B 1 395 ? 6.824 5.105 -15.023 1 75.81 395 SER B C 1
ATOM 9227 O O . SER B 1 395 ? 7.016 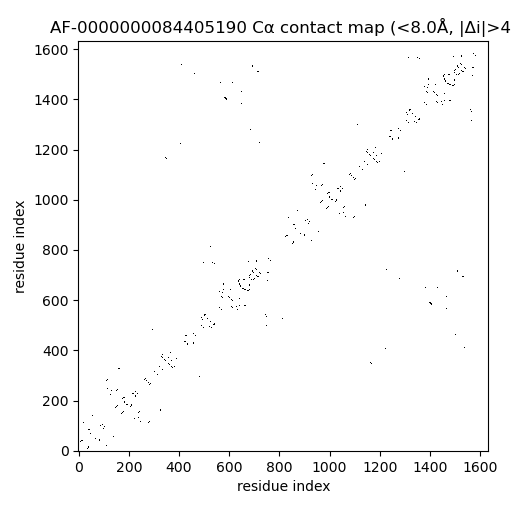6.008 -14.203 1 75.81 395 SER B O 1
ATOM 9229 N N . ALA B 1 396 ? 5.816 4.305 -14.984 1 58.28 396 ALA B N 1
ATOM 9230 C CA . ALA B 1 396 ? 4.664 4.621 -14.148 1 58.28 396 ALA B CA 1
ATOM 9231 C C . ALA B 1 396 ? 4.957 4.324 -12.68 1 58.28 396 ALA B C 1
ATOM 9233 O O . ALA B 1 396 ? 4.328 4.895 -11.781 1 58.28 396 ALA B O 1
ATOM 9234 N N . PHE B 1 397 ? 5.887 3.389 -12.398 1 61.53 397 PHE B N 1
ATOM 9235 C CA . PHE B 1 397 ? 6.141 3.012 -11.016 1 61.53 397 PHE B CA 1
ATOM 9236 C C . PHE B 1 397 ? 7.637 2.955 -10.734 1 61.53 397 PHE B C 1
ATOM 9238 O O . PHE B 1 397 ? 8.078 2.234 -9.836 1 61.53 397 PHE B O 1
ATOM 9245 N N . ARG B 1 398 ? 8.43 3.689 -11.398 1 77.06 398 ARG B N 1
ATOM 9246 C CA . ARG B 1 398 ? 9.883 3.725 -11.273 1 77.06 398 ARG B CA 1
ATOM 9247 C C . ARG B 1 398 ? 10.305 4.094 -9.859 1 77.06 398 ARG B C 1
ATOM 9249 O O . ARG B 1 398 ? 11.258 3.518 -9.312 1 77.06 398 ARG B O 1
ATOM 9256 N N . ASP B 1 399 ? 9.508 4.957 -9.219 1 69.75 399 ASP B N 1
ATOM 9257 C CA . ASP B 1 399 ? 9.867 5.484 -7.906 1 69.75 399 ASP B CA 1
ATOM 9258 C C . ASP B 1 399 ? 9.75 4.402 -6.832 1 69.75 399 ASP B C 1
ATOM 9260 O O . ASP B 1 399 ? 10.352 4.52 -5.762 1 69.75 399 ASP B O 1
ATOM 9264 N N . ASN B 1 400 ? 9 3.363 -7.141 1 64.44 400 ASN B N 1
ATOM 9265 C CA . ASN B 1 400 ? 8.766 2.309 -6.16 1 64.44 400 ASN B CA 1
ATOM 9266 C C . ASN B 1 400 ? 9.367 0.981 -6.609 1 64.44 400 ASN B C 1
ATOM 9268 O O . ASN B 1 400 ? 9.102 -0.061 -6.008 1 64.44 400 ASN B O 1
ATOM 9272 N N . ILE B 1 401 ? 10.156 1.05 -7.625 1 77.25 401 ILE B N 1
ATOM 9273 C CA . ILE B 1 401 ? 10.555 -0.182 -8.297 1 77.25 401 ILE B CA 1
ATOM 9274 C C . ILE B 1 401 ? 11.398 -1.036 -7.352 1 77.25 401 ILE B C 1
ATOM 9276 O O . ILE B 1 401 ? 11.312 -2.266 -7.371 1 77.25 401 ILE B O 1
ATOM 9280 N N . VAL B 1 402 ? 12.195 -0.391 -6.418 1 80.38 402 VAL B N 1
ATOM 9281 C CA . VAL B 1 402 ? 13.086 -1.162 -5.555 1 80.38 402 VAL B CA 1
ATOM 9282 C C . VAL B 1 402 ? 12.297 -1.703 -4.359 1 80.38 402 VAL B C 1
ATOM 9284 O O . VAL B 1 402 ? 12.789 -2.572 -3.631 1 80.38 402 VAL B O 1
ATOM 9287 N N . PHE B 1 403 ? 11.109 -1.327 -4.176 1 63.69 403 PHE B N 1
ATOM 9288 C CA . PHE B 1 403 ? 10.32 -1.773 -3.037 1 63.69 403 PHE B CA 1
ATOM 9289 C C . PHE B 1 403 ? 9.398 -2.922 -3.438 1 63.69 403 PHE B C 1
ATOM 9291 O O . PHE B 1 403 ? 8.898 -3.652 -2.578 1 63.69 403 PHE B O 1
ATOM 9298 N N . GLY B 1 404 ? 9.32 -3.16 -4.566 1 59.19 404 GLY B N 1
ATOM 9299 C CA . GLY B 1 404 ? 8.523 -4.297 -4.996 1 59.19 404 GLY B CA 1
ATOM 9300 C C . GLY B 1 404 ? 7.074 -3.945 -5.258 1 59.19 404 GLY B C 1
ATOM 9301 O O . GLY B 1 404 ? 6.699 -2.771 -5.215 1 59.19 404 GLY B O 1
ATOM 9302 N N . GLU B 1 405 ? 6.281 -4.91 -5.602 1 46.84 405 GLU B N 1
ATOM 9303 C CA . GLU B 1 405 ? 4.883 -4.789 -6.008 1 46.84 405 GLU B CA 1
ATOM 9304 C C . GLU B 1 405 ? 4.004 -4.352 -4.836 1 46.84 405 GLU B C 1
ATOM 9306 O O . GLU B 1 405 ? 3.006 -3.656 -5.027 1 46.84 405 GLU B O 1
ATOM 9311 N N . THR B 1 406 ? 4.227 -4.996 -3.602 1 42.59 406 THR B N 1
ATOM 9312 C CA . THR B 1 406 ? 3.312 -4.816 -2.48 1 42.59 406 THR B CA 1
ATOM 9313 C C . THR B 1 406 ? 3.086 -3.332 -2.199 1 42.59 406 THR B C 1
ATOM 9315 O O . THR B 1 406 ? 1.999 -2.934 -1.777 1 42.59 406 THR B O 1
ATOM 9318 N N . HIS B 1 407 ? 4.199 -2.639 -2.062 1 40.25 407 HIS B N 1
ATOM 9319 C CA . HIS B 1 407 ? 3.943 -1.267 -1.644 1 40.25 407 HIS B CA 1
ATOM 9320 C C . HIS B 1 407 ? 3.119 -0.518 -2.686 1 40.25 407 HIS B C 1
ATOM 9322 O O . HIS B 1 407 ? 2.799 0.659 -2.5 1 40.25 407 HIS B O 1
ATOM 9328 N N . LEU B 1 408 ? 3.037 -1.173 -3.773 1 33.41 408 LEU B N 1
ATOM 9329 C CA . LEU B 1 408 ? 2.045 -0.603 -4.676 1 33.41 408 LEU B CA 1
ATOM 9330 C C . LEU B 1 408 ? 0.631 -0.948 -4.219 1 33.41 408 LEU B C 1
ATOM 9332 O O . LEU B 1 408 ? -0.324 -0.819 -4.988 1 33.41 408 LEU B O 1
ATOM 9336 N N . GLY B 1 409 ? 0.326 -0.739 -2.924 1 31.8 409 GLY B N 1
ATOM 9337 C CA . GLY B 1 409 ? -0.985 -0.758 -2.297 1 31.8 409 GLY B CA 1
ATOM 9338 C C . GLY B 1 409 ? -1.525 -2.16 -2.082 1 31.8 409 GLY B C 1
ATOM 9339 O O . GLY B 1 409 ? -2.73 -2.346 -1.896 1 31.8 409 GLY B O 1
ATOM 9340 N N . ASN B 1 410 ? -0.829 -3.23 -2.596 1 29.78 410 ASN B N 1
ATOM 9341 C CA . ASN B 1 410 ? -1.588 -4.477 -2.527 1 29.78 410 ASN B CA 1
ATOM 9342 C C . ASN B 1 410 ? -1.687 -4.992 -1.095 1 29.78 410 ASN B C 1
ATOM 9344 O O . ASN B 1 410 ? -0.743 -4.855 -0.314 1 29.78 410 ASN B O 1
ATOM 9348 N N . SER B 1 411 ? -2.76 -5.199 -0.497 1 28.23 411 SER B N 1
ATOM 9349 C CA . SER B 1 411 ? -3.146 -5.816 0.769 1 28.23 411 SER B CA 1
ATOM 9350 C C . SER B 1 411 ? -2.152 -6.895 1.185 1 28.23 411 SER B C 1
ATOM 9352 O O . SER B 1 411 ? -1.278 -7.277 0.403 1 28.23 411 SER B O 1
ATOM 9354 N N . GLY B 1 412 ? -2.607 -7.84 2.072 1 29.5 412 GLY B N 1
ATOM 9355 C CA . GLY B 1 412 ? -2.254 -8.875 3.025 1 29.5 412 GLY B CA 1
ATOM 9356 C C . GLY B 1 412 ? -1.193 -9.828 2.506 1 29.5 412 GLY B C 1
ATOM 9357 O O . GLY B 1 412 ? -0.603 -10.594 3.275 1 29.5 412 GLY B O 1
ATOM 9358 N N . HIS B 1 413 ? -1.462 -10.312 1.309 1 29.12 413 HIS B N 1
ATOM 9359 C CA . HIS B 1 413 ? -0.651 -11.484 0.982 1 29.12 413 HIS B CA 1
ATOM 9360 C C . HIS B 1 413 ? 0.708 -11.07 0.426 1 29.12 413 HIS B C 1
ATOM 9362 O O . HIS B 1 413 ? 1.464 -11.914 -0.064 1 29.12 413 HIS B O 1
ATOM 9368 N N . ALA B 1 414 ? 0.804 -9.914 0.046 1 32.69 414 ALA B N 1
ATOM 9369 C CA . ALA B 1 414 ? 1.95 -9.641 -0.816 1 32.69 414 ALA B CA 1
ATOM 9370 C C . ALA B 1 414 ? 3.256 -9.695 -0.029 1 32.69 414 ALA B C 1
ATOM 9372 O O . ALA B 1 414 ? 4.309 -9.305 -0.533 1 32.69 414 ALA B O 1
ATOM 9373 N N . GLY B 1 415 ? 3.234 -9.344 1.197 1 32.53 415 GLY B N 1
ATOM 9374 C CA . GLY B 1 415 ? 4.621 -9.219 1.614 1 32.53 415 GLY B CA 1
ATOM 9375 C C . GLY B 1 415 ? 5.484 -10.391 1.191 1 32.53 415 GLY B C 1
ATOM 9376 O O . GLY B 1 415 ? 4.969 -11.406 0.715 1 32.53 415 GLY B O 1
ATOM 9377 N N . GLU B 1 416 ? 6.867 -10.367 1.591 1 34.56 416 GLU B N 1
ATOM 9378 C CA . GLU B 1 416 ? 8.039 -11.242 1.484 1 34.56 416 GLU B CA 1
ATOM 9379 C C . GLU B 1 416 ? 7.648 -12.703 1.651 1 34.56 416 GLU B C 1
ATOM 9381 O O . GLU B 1 416 ? 6.551 -13.016 2.121 1 34.56 416 GLU B O 1
ATOM 9386 N N . ASN B 1 417 ? 8.641 -13.555 1.137 1 40.84 417 ASN B N 1
ATOM 9387 C CA . ASN B 1 417 ? 8.898 -14.977 1.323 1 40.84 417 ASN B CA 1
ATOM 9388 C C . ASN B 1 417 ? 8.5 -15.445 2.721 1 40.84 417 ASN B C 1
ATOM 9390 O O . ASN B 1 417 ? 9.359 -15.789 3.531 1 40.84 417 ASN B O 1
ATOM 9394 N N . GLN B 1 418 ? 7.527 -14.906 3.188 1 46.22 418 GLN B N 1
ATOM 9395 C CA . GLN B 1 418 ? 7.039 -15.203 4.531 1 46.22 418 GLN B CA 1
ATOM 9396 C C . GLN B 1 418 ? 6.621 -16.656 4.652 1 46.22 418 GLN B C 1
ATOM 9398 O O . GLN B 1 418 ? 6.711 -17.25 5.734 1 46.22 418 GLN B O 1
ATOM 9403 N N . ALA B 1 419 ? 6.223 -17.141 3.426 1 55.41 419 ALA B N 1
ATOM 9404 C CA . ALA B 1 419 ? 5.73 -18.516 3.514 1 55.41 419 ALA B CA 1
ATOM 9405 C C . ALA B 1 419 ? 6.824 -19.453 4.008 1 55.41 419 ALA B C 1
ATOM 9407 O O . ALA B 1 419 ? 6.547 -20.406 4.754 1 55.41 419 ALA B O 1
ATOM 9408 N N . SER B 1 420 ? 8.102 -19.094 3.512 1 55.28 420 SER B N 1
ATOM 9409 C CA . SER B 1 420 ? 9.18 -19.984 3.914 1 55.28 420 SER B CA 1
ATOM 9410 C C . SER B 1 420 ? 9.453 -19.891 5.414 1 55.28 420 SER B C 1
ATOM 9412 O O . SER B 1 420 ? 9.945 -20.844 6.023 1 55.28 420 SER B O 1
ATOM 9414 N N . ARG B 1 421 ? 9.062 -18.859 6.008 1 50.47 421 ARG B N 1
ATOM 9415 C CA . ARG B 1 421 ? 9.352 -18.625 7.418 1 50.47 421 ARG B CA 1
ATOM 9416 C C . ARG B 1 421 ? 8.25 -19.188 8.305 1 50.47 421 ARG B C 1
ATOM 9418 O O . ARG B 1 421 ? 8.422 -19.312 9.523 1 50.47 421 ARG B O 1
ATOM 9425 N N . LEU B 1 422 ? 7.195 -19.531 7.582 1 62.28 422 LEU B N 1
ATOM 9426 C CA . LEU B 1 422 ? 6.102 -20.109 8.359 1 62.28 422 LEU B CA 1
ATOM 9427 C C . LEU B 1 422 ? 6.457 -21.5 8.836 1 62.28 422 LEU B C 1
ATOM 9429 O O . LEU B 1 422 ? 7.277 -22.188 8.219 1 62.28 422 LEU B O 1
ATOM 9433 N N . ALA B 1 423 ? 5.957 -21.859 10.07 1 64.5 423 ALA B N 1
ATOM 9434 C CA . ALA B 1 423 ? 6.141 -23.219 10.578 1 64.5 423 ALA B CA 1
ATOM 9435 C C . ALA B 1 423 ? 5.504 -24.234 9.641 1 64.5 423 ALA B C 1
ATOM 9437 O O . ALA B 1 423 ? 4.562 -23.922 8.914 1 64.5 423 ALA B O 1
ATOM 9438 N N . ASP B 1 424 ? 5.988 -25.375 9.555 1 70.69 424 ASP B N 1
ATOM 9439 C CA . ASP B 1 424 ? 5.469 -26.438 8.695 1 70.69 424 ASP B CA 1
ATOM 9440 C C . ASP B 1 424 ? 3.986 -26.688 8.961 1 70.69 424 ASP B C 1
ATOM 9442 O O . ASP B 1 424 ? 3.238 -27.047 8.047 1 70.69 424 ASP B O 1
ATOM 9446 N N . GLY B 1 425 ? 3.643 -26.5 10.227 1 70.75 425 GLY B N 1
ATOM 9447 C CA . GLY B 1 425 ? 2.258 -26.719 10.609 1 70.75 425 GLY B CA 1
ATOM 9448 C C . GLY B 1 425 ? 1.347 -25.562 10.281 1 70.75 425 GLY B C 1
ATOM 9449 O O . GLY B 1 425 ? 0.126 -25.656 10.422 1 70.75 425 GLY B O 1
ATOM 9450 N N . ALA B 1 426 ? 1.917 -24.516 9.758 1 74.5 426 ALA B N 1
ATOM 9451 C CA . ALA B 1 426 ? 1.121 -23.344 9.438 1 74.5 426 ALA B CA 1
ATOM 9452 C C . ALA B 1 426 ? 0.148 -23.625 8.297 1 74.5 426 ALA B C 1
ATOM 9454 O O . ALA B 1 426 ? 0.533 -24.203 7.273 1 74.5 426 ALA B O 1
ATOM 9455 N N . GLU B 1 427 ? -1.105 -23.297 8.547 1 74.75 427 GLU B N 1
ATOM 9456 C CA . GLU B 1 427 ? -2.125 -23.469 7.512 1 74.75 427 GLU B CA 1
ATOM 9457 C C . GLU B 1 427 ? -1.951 -22.438 6.395 1 74.75 427 GLU B C 1
ATOM 9459 O O . GLU B 1 427 ? -2.016 -21.234 6.633 1 74.75 427 GLU B O 1
ATOM 9464 N N . ILE B 1 428 ? -1.72 -22.922 5.211 1 76 428 ILE B N 1
ATOM 9465 C CA . ILE B 1 428 ? -1.508 -22.078 4.039 1 76 428 ILE B CA 1
ATOM 9466 C C . ILE B 1 428 ? -2.83 -21.891 3.301 1 76 428 ILE B C 1
ATOM 9468 O O . ILE B 1 428 ? -3.18 -20.766 2.932 1 76 428 ILE B O 1
ATOM 9472 N N . CYS B 1 429 ? -3.531 -23.016 3.084 1 77.31 429 CYS B N 1
ATOM 9473 C CA . CYS B 1 429 ? -4.836 -22.969 2.434 1 77.31 429 CYS B CA 1
ATOM 9474 C C . CYS B 1 429 ? -5.957 -23.156 3.447 1 77.31 429 CYS B C 1
ATOM 9476 O O . CYS B 1 429 ? -6.242 -24.281 3.867 1 77.31 429 CYS B O 1
ATOM 9478 N N . GLY B 1 430 ? -6.605 -22.125 3.725 1 68.75 430 GLY B N 1
ATOM 9479 C CA . GLY B 1 430 ? -7.648 -22.156 4.738 1 68.75 430 GLY B CA 1
ATOM 9480 C C . GLY B 1 430 ? -8.906 -22.859 4.277 1 68.75 430 GLY B C 1
ATOM 9481 O O . GLY B 1 430 ? -9.648 -23.422 5.09 1 68.75 430 GLY B O 1
ATOM 9482 N N . CYS B 1 431 ? -9.211 -22.875 3.012 1 70.75 431 CYS B N 1
ATOM 9483 C CA . CYS B 1 431 ? -10.398 -23.516 2.469 1 70.75 431 CYS B CA 1
ATOM 9484 C C . CYS B 1 431 ? -10.281 -25.031 2.566 1 70.75 431 CYS B C 1
ATOM 9486 O O . CYS B 1 431 ? -11.273 -25.719 2.854 1 70.75 431 CYS B O 1
ATOM 9488 N N . ASN B 1 432 ? -9.016 -25.562 2.273 1 73.75 432 ASN B N 1
ATOM 9489 C CA . ASN B 1 432 ? -8.828 -27 2.182 1 73.75 432 ASN B CA 1
ATOM 9490 C C . ASN B 1 432 ? -7.996 -27.531 3.346 1 73.75 432 ASN B C 1
ATOM 9492 O O . ASN B 1 432 ? -7.711 -28.734 3.414 1 73.75 432 ASN B O 1
ATOM 9496 N N . GLY B 1 433 ? -7.605 -26.641 4.242 1 72.06 433 GLY B N 1
ATOM 9497 C CA . GLY B 1 433 ? -6.867 -27.047 5.43 1 72.06 433 GLY B CA 1
ATOM 9498 C C . GLY B 1 433 ? -5.508 -27.641 5.113 1 72.06 433 GLY B C 1
ATOM 9499 O O . GLY B 1 433 ? -5.145 -28.688 5.656 1 72.06 433 GLY B O 1
ATOM 9500 N N . VAL B 1 434 ? -4.781 -27.125 4.172 1 80.81 434 VAL B N 1
ATOM 9501 C CA . VAL B 1 434 ? -3.477 -27.641 3.775 1 80.81 434 VAL B CA 1
ATOM 9502 C C . VAL B 1 434 ? -2.373 -26.859 4.48 1 80.81 434 VAL B C 1
ATOM 9504 O O . VAL B 1 434 ? -2.35 -25.625 4.426 1 80.81 434 VAL B O 1
ATOM 9507 N N . ALA B 1 435 ? -1.506 -27.531 5.129 1 80.81 435 ALA B N 1
ATOM 9508 C CA . ALA B 1 435 ? -0.408 -26.906 5.863 1 80.81 435 ALA B CA 1
ATOM 9509 C C . ALA B 1 435 ? 0.816 -26.719 4.973 1 80.81 435 ALA B C 1
ATOM 9511 O O . ALA B 1 435 ? 0.945 -27.391 3.939 1 80.81 435 ALA B O 1
ATOM 9512 N N . LYS B 1 436 ? 1.688 -25.844 5.406 1 82.44 436 LYS B N 1
ATOM 9513 C CA . LYS B 1 436 ? 2.926 -25.594 4.672 1 82.44 436 LYS B CA 1
ATOM 9514 C C . LYS B 1 436 ? 3.705 -26.891 4.449 1 82.44 436 LYS B C 1
ATOM 9516 O O . LYS B 1 436 ? 4.141 -27.172 3.334 1 82.44 436 LYS B O 1
ATOM 9521 N N . GLY B 1 437 ? 3.861 -27.656 5.52 1 79.19 437 GLY B N 1
ATOM 9522 C CA . GLY B 1 437 ? 4.633 -28.891 5.453 1 79.19 437 GLY B CA 1
ATOM 9523 C C . GLY B 1 437 ? 4.125 -29.859 4.406 1 79.19 437 GLY B C 1
ATOM 9524 O O . GLY B 1 437 ? 4.914 -30.531 3.729 1 79.19 437 GLY B O 1
ATOM 9525 N N . SER B 1 438 ? 2.797 -29.891 4.258 1 84.69 438 SER B N 1
ATOM 9526 C CA . SER B 1 438 ? 2.191 -30.781 3.275 1 84.69 438 SER B CA 1
ATOM 9527 C C . SER B 1 438 ? 2.518 -30.344 1.854 1 84.69 438 SER B C 1
ATOM 9529 O O . SER B 1 438 ? 2.773 -31.172 0.982 1 84.69 438 SER B O 1
ATOM 9531 N N . ILE B 1 439 ? 2.529 -29.062 1.708 1 86.88 439 ILE B N 1
ATOM 9532 C CA . ILE B 1 439 ? 2.805 -28.531 0.38 1 86.88 439 ILE B CA 1
ATOM 9533 C C . ILE B 1 439 ? 4.273 -28.75 0.026 1 86.88 439 ILE B C 1
ATOM 9535 O O . ILE B 1 439 ? 4.586 -29.25 -1.057 1 86.88 439 ILE B O 1
ATOM 9539 N N . VAL B 1 440 ? 5.113 -28.438 0.973 1 80.81 440 VAL B N 1
ATOM 9540 C CA . VAL B 1 440 ? 6.547 -28.578 0.748 1 80.81 440 VAL B CA 1
ATOM 9541 C C . VAL B 1 440 ? 6.891 -30.047 0.504 1 80.81 440 VAL B C 1
ATOM 9543 O O . VAL B 1 440 ? 7.664 -30.375 -0.401 1 80.81 440 VAL B O 1
ATOM 9546 N N . ARG B 1 441 ? 6.25 -30.938 1.296 1 78.56 441 ARG B N 1
ATOM 9547 C CA . ARG B 1 441 ? 6.465 -32.375 1.127 1 78.56 441 ARG B CA 1
ATOM 9548 C C . ARG B 1 441 ? 6 -32.844 -0.25 1 78.56 441 ARG B C 1
ATOM 9550 O O . ARG B 1 441 ? 6.684 -33.625 -0.91 1 78.56 441 ARG B O 1
ATOM 9557 N N . ALA B 1 442 ? 4.852 -32.344 -0.656 1 81.62 442 ALA B N 1
ATOM 9558 C CA . ALA B 1 442 ? 4.324 -32.719 -1.966 1 81.62 442 ALA B CA 1
ATOM 9559 C C . ALA B 1 442 ? 5.254 -32.25 -3.084 1 81.62 442 ALA B C 1
ATOM 9561 O O . ALA B 1 442 ? 5.504 -33 -4.039 1 81.62 442 ALA B O 1
ATOM 9562 N N . ILE B 1 443 ? 5.742 -31.109 -2.928 1 76.56 443 ILE B N 1
ATOM 9563 C CA . ILE B 1 443 ? 6.641 -30.547 -3.936 1 76.56 443 ILE B CA 1
ATOM 9564 C C . ILE B 1 443 ? 7.902 -31.406 -4.027 1 76.56 443 ILE B C 1
ATOM 9566 O O . ILE B 1 443 ? 8.328 -31.781 -5.121 1 76.56 443 ILE B O 1
ATOM 9570 N N . ARG B 1 444 ? 8.422 -31.781 -2.896 1 68.44 444 ARG B N 1
ATOM 9571 C CA . ARG B 1 444 ? 9.695 -32.5 -2.84 1 68.44 444 ARG B CA 1
ATOM 9572 C C . ARG B 1 444 ? 9.508 -33.969 -3.236 1 68.44 444 ARG B C 1
ATOM 9574 O O . ARG B 1 444 ? 10.273 -34.5 -4.043 1 68.44 444 ARG B O 1
ATOM 9581 N N . GLU B 1 445 ? 8.406 -34.531 -2.646 1 68.19 445 GLU B N 1
ATOM 9582 C CA . GLU B 1 445 ? 8.234 -35.969 -2.803 1 68.19 445 GLU B CA 1
ATOM 9583 C C . GLU B 1 445 ? 7.605 -36.312 -4.148 1 68.19 445 GLU B C 1
ATOM 9585 O O . GLU B 1 445 ? 7.902 -37.375 -4.734 1 68.19 445 GLU B O 1
ATOM 9590 N N . GLN B 1 446 ? 6.738 -35.469 -4.598 1 68.38 446 GLN B N 1
ATOM 9591 C CA . GLN B 1 446 ? 6.027 -35.75 -5.836 1 68.38 446 GLN B CA 1
ATOM 9592 C C . GLN B 1 446 ? 6.613 -34.969 -7.008 1 68.38 446 GLN B C 1
ATOM 9594 O O . GLN B 1 446 ? 6.148 -35.125 -8.141 1 68.38 446 GLN B O 1
ATOM 9599 N N . GLY B 1 447 ? 7.625 -34.25 -6.695 1 62.16 447 GLY B N 1
ATOM 9600 C CA . GLY B 1 447 ? 8.297 -33.531 -7.746 1 62.16 447 GLY B CA 1
ATOM 9601 C C . GLY B 1 447 ? 7.387 -32.531 -8.453 1 62.16 447 GLY B C 1
ATOM 9602 O O . GLY B 1 447 ? 7.273 -32.562 -9.68 1 62.16 447 GLY B O 1
ATOM 9603 N N . LEU B 1 448 ? 6.691 -31.688 -7.656 1 71 448 LEU B N 1
ATOM 9604 C CA . LEU B 1 448 ? 5.785 -30.688 -8.219 1 71 448 LEU B CA 1
ATOM 9605 C C . LEU B 1 448 ? 6.531 -29.406 -8.555 1 71 448 LEU B C 1
ATOM 9607 O O . LEU B 1 448 ? 7.34 -28.922 -7.754 1 71 448 LEU B O 1
ATOM 9611 N N . PHE B 1 449 ? 6.32 -28.875 -9.742 1 62.53 449 PHE B N 1
ATOM 9612 C CA . PHE B 1 449 ? 7.113 -27.719 -10.156 1 62.53 449 PHE B CA 1
ATOM 9613 C C . PHE B 1 449 ? 6.215 -26.547 -10.516 1 62.53 449 PHE B C 1
ATOM 9615 O O . PHE B 1 449 ? 6.699 -25.438 -10.742 1 62.53 449 PHE B O 1
ATOM 9622 N N . THR B 1 450 ? 4.953 -26.906 -10.641 1 70.75 450 THR B N 1
ATOM 9623 C CA . THR B 1 450 ? 4.035 -25.844 -11.031 1 70.75 450 THR B CA 1
ATOM 9624 C C . THR B 1 450 ? 2.906 -25.703 -10.016 1 70.75 450 THR B C 1
ATOM 9626 O O . THR B 1 450 ? 2.629 -26.625 -9.258 1 70.75 450 THR B O 1
ATOM 9629 N N . LEU B 1 451 ? 2.318 -24.5 -10.023 1 76.88 451 LEU B N 1
ATOM 9630 C CA . LEU B 1 451 ? 1.168 -24.234 -9.164 1 76.88 451 LEU B CA 1
ATOM 9631 C C . LEU B 1 451 ? 0.056 -25.25 -9.43 1 76.88 451 LEU B C 1
ATOM 9633 O O . LEU B 1 451 ? -0.579 -25.734 -8.492 1 76.88 451 LEU B O 1
ATOM 9637 N N . GLU B 1 452 ? -0.127 -25.609 -10.695 1 74.94 452 GLU B N 1
ATOM 9638 C CA . GLU B 1 452 ? -1.179 -26.547 -11.086 1 74.94 452 GLU B CA 1
ATOM 9639 C C . GLU B 1 452 ? -0.921 -27.938 -10.508 1 74.94 452 GLU B C 1
ATOM 9641 O O . GLU B 1 452 ? -1.852 -28.609 -10.062 1 74.94 452 GLU B O 1
ATOM 9646 N N . GLU B 1 453 ? 0.337 -28.312 -10.547 1 74.62 453 GLU B N 1
ATOM 9647 C CA . GLU B 1 453 ? 0.694 -29.609 -9.977 1 74.62 453 GLU B CA 1
ATOM 9648 C C . GLU B 1 453 ? 0.444 -29.641 -8.469 1 74.62 453 GLU B C 1
ATOM 9650 O O . GLU B 1 453 ? -0.034 -30.641 -7.934 1 74.62 453 GLU B O 1
ATOM 9655 N N . VAL B 1 454 ? 0.716 -28.531 -7.855 1 83.12 454 VAL B N 1
ATOM 9656 C CA . VAL B 1 454 ? 0.494 -28.453 -6.414 1 83.12 454 VAL B CA 1
ATOM 9657 C C . VAL B 1 454 ? -1.003 -28.5 -6.121 1 83.12 454 VAL B C 1
ATOM 9659 O O . VAL B 1 454 ? -1.436 -29.203 -5.203 1 83.12 454 VAL B O 1
ATOM 9662 N N . ARG B 1 455 ? -1.778 -27.812 -6.891 1 81.44 455 ARG B N 1
ATOM 9663 C CA . ARG B 1 455 ? -3.23 -27.812 -6.754 1 81.44 455 ARG B CA 1
ATOM 9664 C C . ARG B 1 455 ? -3.791 -29.219 -6.852 1 81.44 455 ARG B C 1
ATOM 9666 O O . ARG B 1 455 ? -4.609 -29.625 -6.027 1 81.44 455 ARG B O 1
ATOM 9673 N N . LYS B 1 456 ? -3.322 -29.938 -7.793 1 76.62 456 LYS B N 1
ATOM 9674 C CA . LYS B 1 456 ? -3.814 -31.297 -8.055 1 76.62 456 LYS B CA 1
ATOM 9675 C C . LYS B 1 456 ? -3.412 -32.25 -6.934 1 76.62 456 LYS B C 1
ATOM 9677 O O . LYS B 1 456 ? -4.199 -33.125 -6.535 1 76.62 456 LYS B O 1
ATOM 9682 N N . CYS B 1 457 ? -2.285 -32 -6.426 1 78.75 457 CYS B N 1
ATOM 9683 C CA . CYS B 1 457 ? -1.716 -32.969 -5.477 1 78.75 457 CYS B CA 1
ATOM 9684 C C . CYS B 1 457 ? -2.18 -32.656 -4.059 1 78.75 457 CYS B C 1
ATOM 9686 O O . CYS B 1 457 ? -2.424 -33.562 -3.27 1 78.75 457 CYS B O 1
ATOM 9688 N N . THR B 1 458 ? -2.291 -31.375 -3.717 1 84.88 458 THR B N 1
ATOM 9689 C CA . THR B 1 458 ? -2.516 -31.031 -2.318 1 84.88 458 THR B CA 1
ATOM 9690 C C . THR B 1 458 ? -3.877 -30.359 -2.137 1 84.88 458 THR B C 1
ATOM 9692 O O . THR B 1 458 ? -4.363 -30.234 -1.013 1 84.88 458 THR B O 1
ATOM 9695 N N . LYS B 1 459 ? -4.477 -29.906 -3.211 1 78.56 459 LYS B N 1
ATOM 9696 C CA . LYS B 1 459 ? -5.73 -29.156 -3.232 1 78.56 459 LYS B CA 1
ATOM 9697 C C . LYS B 1 459 ? -5.535 -27.734 -2.73 1 78.56 459 LYS B C 1
ATOM 9699 O O . LYS B 1 459 ? -6.484 -26.938 -2.678 1 78.56 459 LYS B O 1
ATOM 9704 N N . ALA B 1 460 ? -4.273 -27.422 -2.383 1 84.12 460 ALA B N 1
ATOM 9705 C CA . ALA B 1 460 ? -3.986 -26.031 -2.023 1 84.12 460 ALA B CA 1
ATOM 9706 C C . ALA B 1 460 ? -4.172 -25.109 -3.221 1 84.12 460 ALA B C 1
ATOM 9708 O O . ALA B 1 460 ? -3.764 -25.438 -4.336 1 84.12 460 ALA B O 1
ATOM 9709 N N . SER B 1 461 ? -4.844 -23.891 -2.949 1 77.94 461 SER B N 1
ATOM 9710 C CA . SER B 1 461 ? -5.09 -22.859 -3.953 1 77.94 461 SER B CA 1
ATOM 9711 C C . SER B 1 461 ? -6.082 -23.344 -5.008 1 77.94 461 SER B C 1
ATOM 9713 O O . SER B 1 461 ? -6.195 -22.75 -6.078 1 77.94 461 SER B O 1
ATOM 9715 N N . ALA B 1 462 ? -6.762 -24.469 -4.738 1 71.56 462 ALA B N 1
ATOM 9716 C CA . ALA B 1 462 ? -7.645 -25.047 -5.75 1 71.56 462 ALA B CA 1
ATOM 9717 C C . ALA B 1 462 ? -9.086 -24.578 -5.555 1 71.56 462 ALA B C 1
ATOM 9719 O O . ALA B 1 462 ? -9.953 -24.859 -6.379 1 71.56 462 ALA B O 1
ATOM 9720 N N . SER B 1 463 ? -9.312 -23.891 -4.449 1 63.03 463 SER B N 1
ATOM 9721 C CA . SER B 1 463 ? -10.672 -23.469 -4.137 1 63.03 463 SER B CA 1
ATOM 9722 C C . SER B 1 463 ? -10.859 -21.969 -4.395 1 63.03 463 SER B C 1
ATOM 9724 O O . SER B 1 463 ? -11.055 -21.562 -5.535 1 63.03 463 SER B O 1
ATOM 9726 N N . CYS B 1 464 ? -10.492 -21.156 -3.352 1 61.97 464 CYS B N 1
ATOM 9727 C CA . CYS B 1 464 ? -10.742 -19.719 -3.521 1 61.97 464 CYS B CA 1
ATOM 9728 C C . CYS B 1 464 ? -9.547 -19.031 -4.168 1 61.97 464 CYS B C 1
ATOM 9730 O O . CYS B 1 464 ? -9.688 -17.953 -4.742 1 61.97 464 CYS B O 1
ATOM 9732 N N . GLY B 1 465 ? -8.344 -19.641 -4.062 1 61.41 465 GLY B N 1
ATOM 9733 C CA . GLY B 1 465 ? -7.145 -19.125 -4.699 1 61.41 465 GLY B CA 1
ATOM 9734 C C . GLY B 1 465 ? -6.461 -18.031 -3.885 1 61.41 465 GLY B C 1
ATOM 9735 O O . GLY B 1 465 ? -5.445 -17.484 -4.309 1 61.41 465 GLY B O 1
ATOM 9736 N N . SER B 1 466 ? -6.938 -17.719 -2.682 1 63.34 466 SER B N 1
ATOM 9737 C CA . SER B 1 466 ? -6.348 -16.641 -1.878 1 63.34 466 SER B CA 1
ATOM 9738 C C . SER B 1 466 ? -4.91 -16.984 -1.485 1 63.34 466 SER B C 1
ATOM 9740 O O . SER B 1 466 ? -4.082 -16.078 -1.329 1 63.34 466 SER B O 1
ATOM 9742 N N . CYS B 1 467 ? -4.574 -18.219 -1.383 1 71.38 467 CYS B N 1
ATOM 9743 C CA . CYS B 1 467 ? -3.256 -18.641 -0.918 1 71.38 467 CYS B CA 1
ATOM 9744 C C . CYS B 1 467 ? -2.316 -18.875 -2.094 1 71.38 467 CYS B C 1
ATOM 9746 O O . CYS B 1 467 ? -1.204 -19.375 -1.912 1 71.38 467 CYS B O 1
ATOM 9748 N N . THR B 1 468 ? -2.83 -18.594 -3.303 1 71.94 468 THR B N 1
ATOM 9749 C CA . THR B 1 468 ? -2.039 -18.875 -4.496 1 71.94 468 THR B CA 1
ATOM 9750 C C . THR B 1 468 ? -0.642 -18.281 -4.375 1 71.94 468 THR B C 1
ATOM 9752 O O . THR B 1 468 ? 0.356 -18.953 -4.641 1 71.94 468 THR B O 1
ATOM 9755 N N . GLY B 1 469 ? -0.575 -17.016 -3.936 1 68.75 469 GLY B N 1
ATOM 9756 C CA . GLY B 1 469 ? 0.717 -16.375 -3.777 1 68.75 469 GLY B CA 1
ATOM 9757 C C . GLY B 1 469 ? 1.64 -17.109 -2.82 1 68.75 469 GLY B C 1
ATOM 9758 O O . GLY B 1 469 ? 2.826 -17.281 -3.105 1 68.75 469 GLY B O 1
ATOM 9759 N N . LEU B 1 470 ? 1.063 -17.516 -1.702 1 70.94 470 LEU B N 1
ATOM 9760 C CA . LEU B 1 470 ? 1.851 -18.234 -0.708 1 70.94 470 LEU B CA 1
ATOM 9761 C C . LEU B 1 470 ? 2.344 -19.562 -1.266 1 70.94 470 LEU B C 1
ATOM 9763 O O . LEU B 1 470 ? 3.49 -19.953 -1.03 1 70.94 470 LEU B O 1
ATOM 9767 N N . VAL B 1 471 ? 1.451 -20.25 -2.012 1 80.38 471 VAL B N 1
ATOM 9768 C CA . VAL B 1 471 ? 1.826 -21.531 -2.592 1 80.38 471 VAL B CA 1
ATOM 9769 C C . VAL B 1 471 ? 2.939 -21.344 -3.617 1 80.38 471 VAL B C 1
ATOM 9771 O O . VAL B 1 471 ? 3.893 -22.125 -3.67 1 80.38 471 VAL B O 1
ATOM 9774 N N . GLU B 1 472 ? 2.705 -20.25 -4.363 1 73.12 472 GLU B N 1
ATOM 9775 C CA . GLU B 1 472 ? 3.742 -19.938 -5.344 1 73.12 472 GLU B CA 1
ATOM 9776 C C . GLU B 1 472 ? 5.074 -19.641 -4.664 1 73.12 472 GLU B C 1
ATOM 9778 O O . GLU B 1 472 ? 6.129 -20.047 -5.145 1 73.12 472 GLU B O 1
ATOM 9783 N N . GLN B 1 473 ? 4.957 -18.922 -3.562 1 68.19 473 GLN B N 1
ATOM 9784 C CA . GLN B 1 473 ? 6.164 -18.641 -2.791 1 68.19 473 GLN B CA 1
ATOM 9785 C C . GLN B 1 473 ? 6.816 -19.922 -2.297 1 68.19 473 GLN B C 1
ATOM 9787 O O . GLN B 1 473 ? 8.039 -20.062 -2.324 1 68.19 473 GLN B O 1
ATOM 9792 N N . LEU B 1 474 ? 5.977 -20.812 -1.846 1 75 474 LEU B N 1
ATOM 9793 C CA . LEU B 1 474 ? 6.484 -22.078 -1.339 1 75 474 LEU B CA 1
ATOM 9794 C C . LEU B 1 474 ? 7.117 -22.906 -2.459 1 75 474 LEU B C 1
ATOM 9796 O O . LEU B 1 474 ? 8.148 -23.547 -2.258 1 75 474 LEU B O 1
ATOM 9800 N N . LEU B 1 475 ? 6.465 -22.844 -3.574 1 73.88 475 LEU B N 1
ATOM 9801 C CA . LEU B 1 475 ? 7.023 -23.516 -4.742 1 73.88 475 LEU B CA 1
ATOM 9802 C C . LEU B 1 475 ? 8.398 -22.953 -5.09 1 73.88 475 LEU B C 1
ATOM 9804 O O . LEU B 1 475 ? 9.352 -23.703 -5.293 1 73.88 475 LEU B O 1
ATOM 9808 N N . ALA B 1 476 ? 8.438 -21.625 -5.113 1 64.5 476 ALA B N 1
ATOM 9809 C CA . ALA B 1 476 ? 9.688 -20.953 -5.445 1 64.5 476 ALA B CA 1
ATOM 9810 C C . ALA B 1 476 ? 10.766 -21.25 -4.41 1 64.5 476 ALA B C 1
ATOM 9812 O O . ALA B 1 476 ? 11.922 -21.516 -4.77 1 64.5 476 ALA B O 1
ATOM 9813 N N . SER B 1 477 ? 10.305 -21.172 -3.156 1 65.38 477 SER B N 1
ATOM 9814 C CA . SER B 1 477 ? 11.258 -21.375 -2.076 1 65.38 477 SER B CA 1
ATOM 9815 C C . SER B 1 477 ? 11.734 -22.828 -2.02 1 65.38 477 SER B C 1
ATOM 9817 O O . SER B 1 477 ? 12.891 -23.094 -1.703 1 65.38 477 SER B O 1
ATOM 9819 N N . THR B 1 478 ? 10.844 -23.703 -2.236 1 65.75 478 THR B N 1
ATOM 9820 C CA . THR B 1 478 ? 11.156 -25.125 -2.131 1 65.75 478 THR B CA 1
ATOM 9821 C C . THR B 1 478 ? 11.977 -25.578 -3.332 1 65.75 478 THR B C 1
ATOM 9823 O O . THR B 1 478 ? 12.898 -26.391 -3.188 1 65.75 478 THR B O 1
ATOM 9826 N N . LEU B 1 479 ? 11.562 -25 -4.434 1 59.44 479 LEU B N 1
ATOM 9827 C CA . LEU B 1 479 ? 12.219 -25.438 -5.66 1 59.44 479 LEU B CA 1
ATOM 9828 C C . LEU B 1 479 ? 13.453 -24.609 -5.957 1 59.44 479 LEU B C 1
ATOM 9830 O O . LEU B 1 479 ? 14.32 -25.016 -6.73 1 59.44 479 LEU B O 1
ATOM 9834 N N . GLY B 1 480 ? 13.453 -23.406 -5.156 1 45.75 480 GLY B N 1
ATOM 9835 C CA . GLY B 1 480 ? 14.562 -22.5 -5.418 1 45.75 480 GLY B CA 1
ATOM 9836 C C . GLY B 1 480 ? 14.633 -22.047 -6.863 1 45.75 480 GLY B C 1
ATOM 9837 O O . GLY B 1 480 ? 13.641 -21.578 -7.418 1 45.75 480 GLY B O 1
ATOM 9838 N N . GLY B 1 481 ? 15.734 -22.172 -7.484 1 43.06 481 GLY B N 1
ATOM 9839 C CA . GLY B 1 481 ? 16.016 -21.781 -8.859 1 43.06 481 GLY B CA 1
ATOM 9840 C C . GLY B 1 481 ? 15.227 -22.578 -9.883 1 43.06 481 GLY B C 1
ATOM 9841 O O . GLY B 1 481 ? 15.188 -22.219 -11.055 1 43.06 481 GLY B O 1
ATOM 9842 N N . PHE B 1 482 ? 14.617 -23.625 -9.352 1 39.56 482 PHE B N 1
ATOM 9843 C CA . PHE B 1 482 ? 13.914 -24.531 -10.258 1 39.56 482 PHE B CA 1
ATOM 9844 C C . PHE B 1 482 ? 12.477 -24.078 -10.469 1 39.56 482 PHE B C 1
ATOM 9846 O O . PHE B 1 482 ? 11.758 -24.641 -11.289 1 39.56 482 PHE B O 1
ATOM 9853 N N . TYR B 1 483 ? 12.117 -23.109 -9.688 1 49.12 483 TYR B N 1
ATOM 9854 C CA . TYR B 1 483 ? 10.758 -22.625 -9.852 1 49.12 483 TYR B CA 1
ATOM 9855 C C . TYR B 1 483 ? 10.602 -21.875 -11.172 1 49.12 483 TYR B C 1
ATOM 9857 O O . TYR B 1 483 ? 11.352 -20.953 -11.461 1 49.12 483 TYR B O 1
ATOM 9865 N N . ASP B 1 484 ? 10.109 -22.531 -12.195 1 41.47 484 ASP B N 1
ATOM 9866 C CA . ASP B 1 484 ? 9.805 -21.906 -13.477 1 41.47 484 ASP B CA 1
ATOM 9867 C C . ASP B 1 484 ? 8.578 -21 -13.367 1 41.47 484 ASP B C 1
ATOM 9869 O O . ASP B 1 484 ? 7.445 -21.484 -13.344 1 41.47 484 ASP B O 1
ATOM 9873 N N . SER B 1 485 ? 8.844 -19.797 -12.984 1 43.72 485 SER B N 1
ATOM 9874 C CA . SER B 1 485 ? 7.773 -18.797 -12.969 1 43.72 485 SER B CA 1
ATOM 9875 C C . SER B 1 485 ? 7.418 -18.359 -14.383 1 43.72 485 SER B C 1
ATOM 9877 O O . SER B 1 485 ? 6.633 -17.422 -14.562 1 43.72 485 SER B O 1
ATOM 9879 N N . SER B 1 486 ? 8.227 -18.828 -15.461 1 40.78 486 SER B N 1
ATOM 9880 C CA . SER B 1 486 ? 8.102 -18.281 -16.812 1 40.78 486 SER B CA 1
ATOM 9881 C C . SER B 1 486 ? 6.641 -18.172 -17.234 1 40.78 486 SER B C 1
ATOM 9883 O O . SER B 1 486 ? 5.875 -19.125 -17.078 1 40.78 486 SER B O 1
ATOM 9885 N N . PRO B 1 487 ? 6.375 -17 -17.406 1 41.56 487 PRO B N 1
ATOM 9886 C CA . PRO B 1 487 ? 5.016 -16.859 -17.922 1 41.56 487 PRO B CA 1
ATOM 9887 C C . PRO B 1 487 ? 4.82 -17.547 -19.281 1 41.56 487 PRO B C 1
ATOM 9889 O O . PRO B 1 487 ? 5.453 -17.172 -20.266 1 41.56 487 PRO B O 1
ATOM 9892 N N . LYS B 1 488 ? 4.969 -18.766 -19.5 1 45.12 488 LYS B N 1
ATOM 9893 C CA . LYS B 1 488 ? 4.414 -19.391 -20.688 1 45.12 488 LYS B CA 1
ATOM 9894 C C . LYS B 1 488 ? 3.086 -18.75 -21.078 1 45.12 488 LYS B C 1
ATOM 9896 O O . LYS B 1 488 ? 2.391 -18.188 -20.234 1 45.12 488 LYS B O 1
ATOM 9901 N N . LYS B 1 489 ? 3.002 -18.438 -22.359 1 57.62 489 LYS B N 1
ATOM 9902 C CA . LYS B 1 489 ? 1.654 -18.219 -22.875 1 57.62 489 LYS B CA 1
ATOM 9903 C C . LYS B 1 489 ? 0.638 -19.078 -22.125 1 57.62 489 LYS B C 1
ATOM 9905 O O . LYS B 1 489 ? 0.68 -20.312 -22.203 1 57.62 489 LYS B O 1
ATOM 9910 N N . LYS B 1 490 ? 0.029 -18.328 -21.25 1 68.94 490 LYS B N 1
ATOM 9911 C CA . LYS B 1 490 ? -0.918 -19.125 -20.469 1 68.94 490 LYS B CA 1
ATOM 9912 C C . LYS B 1 490 ? -2.145 -19.484 -21.297 1 68.94 490 LYS B C 1
ATOM 9914 O O . LYS B 1 490 ? -2.943 -18.625 -21.656 1 68.94 490 LYS B O 1
ATOM 9919 N N . ALA B 1 491 ? -2.094 -20.719 -21.828 1 81.94 491 ALA B N 1
ATOM 9920 C CA . ALA B 1 491 ? -3.271 -21.219 -22.531 1 81.94 491 ALA B CA 1
ATOM 9921 C C . ALA B 1 491 ? -4.512 -21.141 -21.656 1 81.94 491 ALA B C 1
ATOM 9923 O O . ALA B 1 491 ? -4.402 -21.094 -20.422 1 81.94 491 ALA B O 1
ATOM 9924 N N . LEU B 1 492 ? -5.695 -21 -22.281 1 89.56 492 LEU B N 1
ATOM 9925 C CA . LEU B 1 492 ? -6.945 -20.969 -21.531 1 89.56 492 LEU B CA 1
ATOM 9926 C C . LEU B 1 492 ? -7.055 -22.188 -20.625 1 89.56 492 LEU B C 1
ATOM 9928 O O . LEU B 1 492 ? -7.48 -22.062 -19.469 1 89.56 492 LEU B O 1
ATOM 9932 N N . CYS B 1 493 ? -6.773 -23.359 -21.125 1 86.62 493 CYS B N 1
ATOM 9933 C CA . CYS B 1 493 ? -6.805 -24.609 -20.375 1 86.62 493 CYS B CA 1
ATOM 9934 C C . CYS B 1 493 ? -6.012 -25.688 -21.094 1 86.62 493 CYS B C 1
ATOM 9936 O O . CYS B 1 493 ? -5.348 -25.406 -22.109 1 86.62 493 CYS B O 1
ATOM 9938 N N . GLY B 1 494 ? -6.066 -26.969 -20.609 1 80.94 494 GLY B N 1
ATOM 9939 C CA . GLY B 1 494 ? -5.34 -28.078 -21.203 1 80.94 494 GLY B CA 1
ATOM 9940 C C . GLY B 1 494 ? -5.922 -28.547 -22.516 1 80.94 494 GLY B C 1
ATOM 9941 O O . GLY B 1 494 ? -5.266 -29.266 -23.266 1 80.94 494 GLY B O 1
ATOM 9942 N N . CYS B 1 495 ? -7.102 -28.016 -22.938 1 89.38 495 CYS B N 1
ATOM 9943 C CA . CYS B 1 495 ? -7.785 -28.453 -24.156 1 89.38 495 CYS B CA 1
ATOM 9944 C C . CYS B 1 495 ? -7.266 -27.703 -25.375 1 89.38 495 CYS B C 1
ATOM 9946 O O . CYS B 1 495 ? -7.543 -28.094 -26.516 1 89.38 495 CYS B O 1
ATOM 9948 N N . THR B 1 496 ? -6.488 -26.656 -25.188 1 91.06 496 THR B N 1
ATOM 9949 C CA . THR B 1 496 ? -6.031 -25.812 -26.297 1 91.06 496 THR B CA 1
ATOM 9950 C C . THR B 1 496 ? -4.715 -25.125 -25.938 1 91.06 496 THR B C 1
ATOM 9952 O O . THR B 1 496 ? -4.312 -25.109 -24.781 1 91.06 496 THR B O 1
ATOM 9955 N N . ASP B 1 497 ? -4.051 -24.656 -26.938 1 86.25 497 ASP B N 1
ATOM 9956 C CA . ASP B 1 497 ? -2.846 -23.859 -26.734 1 86.25 497 ASP B CA 1
ATOM 9957 C C . ASP B 1 497 ? -3.137 -22.375 -26.875 1 86.25 497 ASP B C 1
ATOM 9959 O O . ASP B 1 497 ? -2.256 -21.547 -26.656 1 86.25 497 ASP B O 1
ATOM 9963 N N . PHE B 1 498 ? -4.379 -22.094 -27.203 1 91.69 498 PHE B N 1
ATOM 9964 C CA . PHE B 1 498 ? -4.738 -20.703 -27.422 1 91.69 498 PHE B CA 1
ATOM 9965 C C . PHE B 1 498 ? -4.977 -19.984 -26.109 1 91.69 498 PHE B C 1
ATOM 9967 O O . PHE B 1 498 ? -5.539 -20.547 -25.172 1 91.69 498 PHE B O 1
ATOM 9974 N N . THR B 1 499 ? -4.535 -18.734 -26.109 1 90.19 499 THR B N 1
ATOM 9975 C CA . THR B 1 499 ? -4.816 -17.859 -24.984 1 90.19 499 THR B CA 1
ATOM 9976 C C . THR B 1 499 ? -6.25 -17.344 -25.031 1 90.19 499 THR B C 1
ATOM 9978 O O . THR B 1 499 ? -6.926 -17.484 -26.062 1 90.19 499 THR B O 1
ATOM 9981 N N . HIS B 1 500 ? -6.707 -16.734 -23.938 1 93.88 500 HIS B N 1
ATOM 9982 C CA . HIS B 1 500 ? -8.016 -16.094 -23.906 1 93.88 500 HIS B CA 1
ATOM 9983 C C . HIS B 1 500 ? -8.172 -15.117 -25.062 1 93.88 500 HIS B C 1
ATOM 9985 O O . HIS B 1 500 ? -9.18 -15.148 -25.781 1 93.88 500 HIS B O 1
ATOM 9991 N N . GLN B 1 501 ? -7.125 -14.336 -25.281 1 91.38 501 GLN B N 1
ATOM 9992 C CA . GLN B 1 501 ? -7.211 -13.281 -26.281 1 91.38 501 GLN B CA 1
ATOM 9993 C C . GLN B 1 501 ? -7.227 -13.859 -27.703 1 91.38 501 GLN B C 1
ATOM 9995 O O . GLN B 1 501 ? -7.969 -13.383 -28.562 1 91.38 501 GLN B O 1
ATOM 10000 N N . GLU B 1 502 ? -6.414 -14.859 -27.938 1 92.56 502 GLU B N 1
ATOM 10001 C CA . GLU B 1 502 ? -6.367 -15.484 -29.25 1 92.56 502 GLU B CA 1
ATOM 10002 C C . GLU B 1 502 ? -7.711 -16.109 -29.625 1 92.56 502 GLU B C 1
ATOM 10004 O O . GLU B 1 502 ? -8.133 -16.047 -30.781 1 92.56 502 GLU B O 1
ATOM 10009 N N . ILE B 1 503 ? -8.344 -16.672 -28.672 1 96.38 503 ILE B N 1
ATOM 10010 C CA . ILE B 1 503 ? -9.648 -17.281 -28.891 1 96.38 503 ILE B CA 1
ATOM 10011 C C . ILE B 1 503 ? -10.68 -16.203 -29.219 1 96.38 503 ILE B C 1
ATOM 10013 O O . ILE B 1 503 ? -11.469 -16.344 -30.156 1 96.38 503 ILE B O 1
ATOM 10017 N N . ARG B 1 504 ? -10.688 -15.125 -28.469 1 96 504 ARG B N 1
ATOM 10018 C CA . ARG B 1 504 ? -11.609 -14.023 -28.719 1 96 504 ARG B CA 1
ATOM 10019 C C . ARG B 1 504 ? -11.414 -13.453 -30.125 1 96 504 ARG B C 1
ATOM 10021 O O . ARG B 1 504 ? -12.383 -13.188 -30.828 1 96 504 ARG B O 1
ATOM 10028 N N . ASP B 1 505 ? -10.164 -13.305 -30.5 1 95.5 505 ASP B N 1
ATOM 10029 C CA . ASP B 1 505 ? -9.852 -12.773 -31.828 1 95.5 505 ASP B CA 1
ATOM 10030 C C . ASP B 1 505 ? -10.359 -13.711 -32.938 1 95.5 505 ASP B C 1
ATOM 10032 O O . ASP B 1 505 ? -10.914 -13.25 -33.938 1 95.5 505 ASP B O 1
ATOM 10036 N N . ALA B 1 506 ? -10.148 -14.914 -32.719 1 96.75 506 ALA B N 1
ATOM 10037 C CA . ALA B 1 506 ? -10.594 -15.906 -33.719 1 96.75 506 ALA B CA 1
ATOM 10038 C C . ALA B 1 506 ? -12.109 -15.891 -33.844 1 96.75 506 ALA B C 1
ATOM 10040 O O . ALA B 1 506 ? -12.641 -16 -34.969 1 96.75 506 ALA B O 1
ATOM 10041 N N . ILE B 1 507 ? -12.812 -15.797 -32.75 1 97.81 507 ILE B N 1
ATOM 10042 C CA . ILE B 1 507 ? -14.273 -15.773 -32.75 1 97.81 507 ILE B CA 1
ATOM 10043 C C . ILE B 1 507 ? -14.781 -14.594 -33.594 1 97.81 507 ILE B C 1
ATOM 10045 O O . ILE B 1 507 ? -15.719 -14.734 -34.375 1 97.81 507 ILE B O 1
ATOM 10049 N N . ILE B 1 508 ? -14.156 -13.477 -33.406 1 96.31 508 ILE B N 1
ATOM 10050 C CA . ILE B 1 508 ? -14.57 -12.266 -34.094 1 96.31 508 ILE B CA 1
ATOM 10051 C C . ILE B 1 508 ? -14.156 -12.344 -35.562 1 96.31 508 ILE B C 1
ATOM 10053 O O . ILE B 1 508 ? -14.969 -12.102 -36.438 1 96.31 508 ILE B O 1
ATOM 10057 N N . GLN B 1 509 ? -12.914 -12.719 -35.875 1 96.25 509 GLN B N 1
ATOM 10058 C CA . GLN B 1 509 ? -12.359 -12.719 -37.219 1 96.25 509 GLN B CA 1
ATOM 10059 C C . GLN B 1 509 ? -13.062 -13.75 -38.094 1 96.25 509 GLN B C 1
ATOM 10061 O O . GLN B 1 509 ? -13.266 -13.508 -39.281 1 96.25 509 GLN B O 1
ATOM 10066 N N . GLN B 1 510 ? -13.445 -14.82 -37.5 1 96.5 510 GLN B N 1
ATOM 10067 C CA . GLN B 1 510 ? -14.031 -15.906 -38.281 1 96.5 510 GLN B CA 1
ATOM 10068 C C . GLN B 1 510 ? -15.539 -15.984 -38.062 1 96.5 510 GLN B C 1
ATOM 10070 O O . GLN B 1 510 ? -16.203 -16.891 -38.562 1 96.5 510 GLN B O 1
ATOM 10075 N N . LYS B 1 511 ? -16.109 -15.109 -37.312 1 96.44 511 LYS B N 1
ATOM 10076 C CA . LYS B 1 511 ? -17.531 -15.023 -37 1 96.44 511 LYS B CA 1
ATOM 10077 C C . LYS B 1 511 ? -18.062 -16.359 -36.5 1 96.44 511 LYS B C 1
ATOM 10079 O O . LYS B 1 511 ? -19.016 -16.906 -37.031 1 96.44 511 LYS B O 1
ATOM 10084 N N . LEU B 1 512 ? -17.469 -16.844 -35.469 1 97.44 512 LEU B N 1
ATOM 10085 C CA . LEU B 1 512 ? -17.906 -18.078 -34.844 1 97.44 512 LEU B CA 1
ATOM 10086 C C . LEU B 1 512 ? -19.094 -17.828 -33.906 1 97.44 512 LEU B C 1
ATOM 10088 O O . LEU B 1 512 ? -19.031 -16.938 -33.062 1 97.44 512 LEU B O 1
ATOM 10092 N N . LEU B 1 513 ? -20.172 -18.609 -34.031 1 97.19 513 LEU B N 1
ATOM 10093 C CA . LEU B 1 513 ? -21.438 -18.234 -33.406 1 97.19 513 LEU B CA 1
ATOM 10094 C C . LEU B 1 513 ? -21.812 -19.203 -32.281 1 97.19 513 LEU B C 1
ATOM 10096 O O . LEU B 1 513 ? -22.859 -19.047 -31.641 1 97.19 513 LEU B O 1
ATOM 10100 N N . SER B 1 514 ? -20.953 -20.234 -32.062 1 96.5 514 SER B N 1
ATOM 10101 C CA . SER B 1 514 ? -21.266 -21.188 -30.984 1 96.5 514 SER B CA 1
ATOM 10102 C C . SER B 1 514 ? -20 -21.797 -30.406 1 96.5 514 SER B C 1
ATOM 10104 O O . SER B 1 514 ? -18.938 -21.75 -31.031 1 96.5 514 SER B O 1
ATOM 10106 N N . VAL B 1 515 ? -20.172 -22.391 -29.172 1 96.44 515 VAL B N 1
ATOM 10107 C CA . VAL B 1 515 ? -19.062 -23.062 -28.5 1 96.44 515 VAL B CA 1
ATOM 10108 C C . VAL B 1 515 ? -18.562 -24.234 -29.359 1 96.44 515 VAL B C 1
ATOM 10110 O O . VAL B 1 515 ? -17.359 -24.375 -29.562 1 96.44 515 VAL B O 1
ATOM 10113 N N . ARG B 1 516 ? -19.484 -24.953 -29.891 1 93.38 516 ARG B N 1
ATOM 10114 C CA . ARG B 1 516 ? -19.156 -26.125 -30.688 1 93.38 516 ARG B CA 1
ATOM 10115 C C . ARG B 1 516 ? -18.406 -25.734 -31.953 1 93.38 516 ARG B C 1
ATOM 10117 O O . ARG B 1 516 ? -17.438 -26.375 -32.344 1 93.38 516 ARG B O 1
ATOM 10124 N N . GLN B 1 517 ? -18.953 -24.75 -32.594 1 95.31 517 GLN B N 1
ATOM 10125 C CA . GLN B 1 517 ? -18.281 -24.234 -33.812 1 95.31 517 GLN B CA 1
ATOM 10126 C C . GLN B 1 517 ? -16.875 -23.781 -33.5 1 95.31 517 GLN B C 1
ATOM 10128 O O . GLN B 1 517 ? -15.945 -24 -34.281 1 95.31 517 GLN B O 1
ATOM 10133 N N . THR B 1 518 ? -16.672 -23.141 -32.406 1 96.94 518 THR B N 1
ATOM 10134 C CA . THR B 1 518 ? -15.375 -22.625 -32 1 96.94 518 THR B CA 1
ATOM 10135 C C . THR B 1 518 ? -14.398 -23.766 -31.734 1 96.94 518 THR B C 1
ATOM 10137 O O . THR B 1 518 ? -13.258 -23.75 -32.219 1 96.94 518 THR B O 1
ATOM 10140 N N . PHE B 1 519 ? -14.852 -24.812 -31 1 95.94 519 PHE B N 1
ATOM 10141 C CA . PHE B 1 519 ? -14.008 -25.969 -30.703 1 95.94 519 PHE B CA 1
ATOM 10142 C C . PHE B 1 519 ? -13.594 -26.688 -31.984 1 95.94 519 PHE B C 1
ATOM 10144 O O . PHE B 1 519 ? -12.43 -27.062 -32.156 1 95.94 519 PHE B O 1
ATOM 10151 N N . ALA B 1 520 ? -14.531 -26.797 -32.875 1 94.5 520 ALA B N 1
ATOM 10152 C CA . ALA B 1 520 ? -14.273 -27.5 -34.125 1 94.5 520 ALA B CA 1
ATOM 10153 C C . ALA B 1 520 ? -13.289 -26.734 -35 1 94.5 520 ALA B C 1
ATOM 10155 O O . ALA B 1 520 ? -12.328 -27.297 -35.531 1 94.5 520 ALA B O 1
ATOM 10156 N N . ARG B 1 521 ? -13.523 -25.516 -35.156 1 94.81 521 ARG B N 1
ATOM 10157 C CA . ARG B 1 521 ? -12.742 -24.688 -36.062 1 94.81 521 ARG B CA 1
ATOM 10158 C C . ARG B 1 521 ? -11.32 -24.5 -35.562 1 94.81 521 ARG B C 1
ATOM 10160 O O . ARG B 1 521 ? -10.375 -24.375 -36.344 1 94.81 521 ARG B O 1
ATOM 10167 N N . LEU B 1 522 ? -11.117 -24.391 -34.25 1 95.19 522 LEU B N 1
ATOM 10168 C CA . LEU B 1 522 ? -9.805 -24.094 -33.688 1 95.19 522 LEU B CA 1
ATOM 10169 C C . LEU B 1 522 ? -9.086 -25.375 -33.281 1 95.19 522 LEU B C 1
ATOM 10171 O O . LEU B 1 522 ? -7.965 -25.328 -32.781 1 95.19 522 LEU B O 1
ATOM 10175 N N . GLY B 1 523 ? -9.688 -26.531 -33.406 1 92.19 523 GLY B N 1
ATOM 10176 C CA . GLY B 1 523 ? -9.016 -27.797 -33.219 1 92.19 523 GLY B CA 1
ATOM 10177 C C . GLY B 1 523 ? -8.805 -28.125 -31.734 1 92.19 523 GLY B C 1
ATOM 10178 O O . GLY B 1 523 ? -7.68 -28.422 -31.312 1 92.19 523 GLY B O 1
ATOM 10179 N N . TRP B 1 524 ? -9.844 -28.188 -31.031 1 90.75 524 TRP B N 1
ATOM 10180 C CA . TRP B 1 524 ? -9.789 -28.484 -29.609 1 90.75 524 TRP B CA 1
ATOM 10181 C C . TRP B 1 524 ? -9.367 -29.938 -29.375 1 90.75 524 TRP B C 1
ATOM 10183 O O . TRP B 1 524 ? -9.797 -30.844 -30.094 1 90.75 524 TRP B O 1
ATOM 10193 N N . ARG B 1 525 ? -8.516 -30.203 -28.484 1 87.19 525 ARG B N 1
ATOM 10194 C CA . ARG B 1 525 ? -8.039 -31.547 -28.172 1 87.19 525 ARG B CA 1
ATOM 10195 C C . ARG B 1 525 ? -9.172 -32.438 -27.641 1 87.19 525 ARG B C 1
ATOM 10197 O O . ARG B 1 525 ? -9.227 -33.625 -27.953 1 87.19 525 ARG B O 1
ATOM 10204 N N . HIS B 1 526 ? -9.984 -31.875 -26.781 1 87.25 526 HIS B N 1
ATOM 10205 C CA . HIS B 1 526 ? -11.219 -32.5 -26.312 1 87.25 526 HIS B CA 1
ATOM 10206 C C . HIS B 1 526 ? -12.445 -31.859 -26.953 1 87.25 526 HIS B C 1
ATOM 10208 O O . HIS B 1 526 ? -12.828 -30.75 -26.562 1 87.25 526 HIS B O 1
ATOM 10214 N N . PRO B 1 527 ? -13.078 -32.5 -27.812 1 82.75 527 PRO B N 1
ATOM 10215 C CA . PRO B 1 527 ? -14.133 -31.891 -28.609 1 82.75 527 PRO B CA 1
ATOM 10216 C C . PRO B 1 527 ? -15.266 -31.328 -27.766 1 82.75 527 PRO B C 1
ATOM 10218 O O . PRO B 1 527 ? -15.977 -30.406 -28.188 1 82.75 527 PRO B O 1
ATOM 10221 N N . GLY B 1 528 ? -15.523 -31.844 -26.656 1 88.31 528 GLY B N 1
ATOM 10222 C CA . GLY B 1 528 ? -16.562 -31.344 -25.781 1 88.31 528 GLY B CA 1
ATOM 10223 C C . GLY B 1 528 ? -16.062 -30.297 -24.812 1 88.31 528 GLY B C 1
ATOM 10224 O O . GLY B 1 528 ? -16.844 -29.719 -24.047 1 88.31 528 GLY B O 1
ATOM 10225 N N . GLY B 1 529 ? -14.82 -30 -24.891 1 91.38 529 GLY B N 1
ATOM 10226 C CA . GLY B 1 529 ? -14.227 -29.031 -23.984 1 91.38 529 GLY B CA 1
ATOM 10227 C C . GLY B 1 529 ? -14.203 -29.516 -22.547 1 91.38 529 GLY B C 1
ATOM 10228 O O . GLY B 1 529 ? -14.609 -30.641 -22.25 1 91.38 529 GLY B O 1
ATOM 10229 N N . CYS B 1 530 ? -13.648 -28.766 -21.672 1 90.44 530 CYS B N 1
ATOM 10230 C CA . CYS B 1 530 ? -13.594 -29.078 -20.234 1 90.44 530 CYS B CA 1
ATOM 10231 C C . CYS B 1 530 ? -14.359 -28.047 -19.422 1 90.44 530 CYS B C 1
ATOM 10233 O O . CYS B 1 530 ? -14.992 -27.156 -19.984 1 90.44 530 CYS B O 1
ATOM 10235 N N . ALA B 1 531 ? -14.367 -28.156 -18.078 1 86.5 531 ALA B N 1
ATOM 10236 C CA . ALA B 1 531 ? -15.133 -27.312 -17.172 1 86.5 531 ALA B CA 1
ATOM 10237 C C . ALA B 1 531 ? -14.609 -25.875 -17.203 1 86.5 531 ALA B C 1
ATOM 10239 O O . ALA B 1 531 ? -15.336 -24.938 -16.859 1 86.5 531 ALA B O 1
ATOM 10240 N N . THR B 1 532 ? -13.398 -25.672 -17.688 1 89.62 532 THR B N 1
ATOM 10241 C CA . THR B 1 532 ? -12.773 -24.359 -17.703 1 89.62 532 THR B CA 1
ATOM 10242 C C . THR B 1 532 ? -13.086 -23.625 -19.016 1 89.62 532 THR B C 1
ATOM 10244 O O . THR B 1 532 ? -13.477 -22.453 -19 1 89.62 532 THR B O 1
ATOM 10247 N N . CYS B 1 533 ? -12.938 -24.281 -20.125 1 94.81 533 CYS B N 1
ATOM 10248 C CA . CYS B 1 533 ? -13.039 -23.594 -21.406 1 94.81 533 CYS B CA 1
ATOM 10249 C C . CYS B 1 533 ? -14.492 -23.469 -21.844 1 94.81 533 CYS B C 1
ATOM 10251 O O . CYS B 1 533 ? -14.859 -22.516 -22.531 1 94.81 533 CYS B O 1
ATOM 10253 N N . ARG B 1 534 ? -15.375 -24.375 -21.5 1 94.12 534 ARG B N 1
ATOM 10254 C CA . ARG B 1 534 ? -16.766 -24.312 -21.938 1 94.12 534 ARG B CA 1
ATOM 10255 C C . ARG B 1 534 ? -17.422 -23 -21.531 1 94.12 534 ARG B C 1
ATOM 10257 O O . ARG B 1 534 ? -17.922 -22.266 -22.391 1 94.12 534 ARG B O 1
ATOM 10264 N N . PRO B 1 535 ? -17.344 -22.672 -20.266 1 95.5 535 PRO B N 1
ATOM 10265 C CA . PRO B 1 535 ? -17.984 -21.406 -19.906 1 95.5 535 PRO B CA 1
ATOM 10266 C C . PRO B 1 535 ? -17.25 -20.188 -20.484 1 95.5 535 PRO B C 1
ATOM 10268 O O . PRO B 1 535 ? -17.891 -19.203 -20.844 1 95.5 535 PRO B O 1
ATOM 10271 N N . ALA B 1 536 ? -15.984 -20.219 -20.578 1 97.19 536 ALA B N 1
ATOM 10272 C CA . ALA B 1 536 ? -15.203 -19.094 -21.109 1 97.19 536 ALA B CA 1
ATOM 10273 C C . ALA B 1 536 ? -15.562 -18.812 -22.562 1 97.19 536 ALA B C 1
ATOM 10275 O O . ALA B 1 536 ? -15.867 -17.688 -22.938 1 97.19 536 ALA B O 1
ATOM 10276 N N . VAL B 1 537 ? -15.562 -19.875 -23.359 1 97.56 537 VAL B N 1
ATOM 10277 C CA . VAL B 1 537 ? -15.82 -19.719 -24.781 1 97.56 537 VAL B CA 1
ATOM 10278 C C . VAL B 1 537 ? -17.281 -19.312 -25 1 97.56 537 VAL B C 1
ATOM 10280 O O . VAL B 1 537 ? -17.578 -18.5 -25.891 1 97.56 537 VAL B O 1
ATOM 10283 N N . ASN B 1 538 ? -18.188 -19.922 -24.266 1 97.19 538 ASN B N 1
ATOM 10284 C CA . ASN B 1 538 ? -19.578 -19.5 -24.344 1 97.19 538 ASN B CA 1
ATOM 10285 C C . ASN B 1 538 ? -19.719 -18 -24.094 1 97.19 538 ASN B C 1
ATOM 10287 O O . ASN B 1 538 ? -20.453 -17.312 -24.812 1 97.19 538 ASN B O 1
ATOM 10291 N N . TYR B 1 539 ? -19.062 -17.516 -23.062 1 97.31 539 TYR B N 1
ATOM 10292 C CA . TYR B 1 539 ? -19.078 -16.094 -22.734 1 97.31 539 TYR B CA 1
ATOM 10293 C C . TYR B 1 539 ? -18.516 -15.266 -23.875 1 97.31 539 TYR B C 1
ATOM 10295 O O . TYR B 1 539 ? -19.078 -14.227 -24.234 1 97.31 539 TYR B O 1
ATOM 10303 N N . TYR B 1 540 ? -17.406 -15.68 -24.438 1 98 540 TYR B N 1
ATOM 10304 C CA . TYR B 1 540 ? -16.75 -14.922 -25.5 1 98 540 TYR B CA 1
ATOM 10305 C C . TYR B 1 540 ? -17.625 -14.844 -26.734 1 98 540 TYR B C 1
ATOM 10307 O O . TYR B 1 540 ? -17.719 -13.789 -27.375 1 98 540 TYR B O 1
ATOM 10315 N N . VAL B 1 541 ? -18.281 -15.938 -27.062 1 97.62 541 VAL B N 1
ATOM 10316 C CA . VAL B 1 541 ? -19.156 -15.961 -28.234 1 97.62 541 VAL B CA 1
ATOM 10317 C C . VAL B 1 541 ? -20.328 -15.008 -28.031 1 97.62 541 VAL B C 1
ATOM 10319 O O . VAL B 1 541 ? -20.625 -14.188 -28.891 1 97.62 541 VAL B O 1
ATOM 10322 N N . ARG B 1 542 ? -20.906 -15.023 -26.859 1 95.94 542 ARG B N 1
ATOM 10323 C CA . ARG B 1 542 ? -22.094 -14.219 -26.578 1 95.94 542 ARG B CA 1
ATOM 10324 C C . ARG B 1 542 ? -21.75 -12.734 -26.484 1 95.94 542 ARG B C 1
ATOM 10326 O O . ARG B 1 542 ? -22.547 -11.883 -26.859 1 95.94 542 ARG B O 1
ATOM 10333 N N . THR B 1 543 ? -20.578 -12.438 -26 1 96.69 543 THR B N 1
ATOM 10334 C CA . THR B 1 543 ? -20.156 -11.047 -25.875 1 96.69 543 THR B CA 1
ATOM 10335 C C . THR B 1 543 ? -19.812 -10.461 -27.25 1 96.69 543 THR B C 1
ATOM 10337 O O . THR B 1 543 ? -20.109 -9.297 -27.516 1 96.69 543 THR B O 1
ATOM 10340 N N . ALA B 1 544 ? -19.203 -11.297 -28.109 1 96.94 544 ALA B N 1
ATOM 10341 C CA . ALA B 1 544 ? -18.828 -10.859 -29.453 1 96.94 544 ALA B CA 1
ATOM 10342 C C . ALA B 1 544 ? -20.062 -10.664 -30.328 1 96.94 544 ALA B C 1
ATOM 10344 O O . ALA B 1 544 ? -20.109 -9.75 -31.156 1 96.94 544 ALA B O 1
ATOM 10345 N N . TRP B 1 545 ? -21.031 -11.562 -30.172 1 97.06 545 TRP B N 1
ATOM 10346 C CA . TRP B 1 545 ? -22.219 -11.555 -31.031 1 97.06 545 TRP B CA 1
ATOM 10347 C C . TRP B 1 545 ? -23.484 -11.648 -30.219 1 97.06 545 TRP B C 1
ATOM 10349 O O . TRP B 1 545 ? -24.188 -12.664 -30.25 1 97.06 545 TRP B O 1
ATOM 10359 N N . PRO B 1 546 ? -23.891 -10.539 -29.578 1 95.62 546 PRO B N 1
ATOM 10360 C CA . PRO B 1 546 ? -25.016 -10.57 -28.625 1 95.62 546 PRO B CA 1
ATOM 10361 C C . PRO B 1 546 ? -26.328 -11 -29.266 1 95.62 546 PRO B C 1
ATOM 10363 O O . PRO B 1 546 ? -27.156 -11.641 -28.609 1 95.62 546 PRO B O 1
ATOM 10366 N N . ALA B 1 547 ? -26.547 -10.688 -30.469 1 94.94 547 ALA B N 1
ATOM 10367 C CA . ALA B 1 547 ? -27.797 -11.008 -31.125 1 94.94 547 ALA B CA 1
ATOM 10368 C C . ALA B 1 547 ? -27.734 -12.383 -31.797 1 94.94 547 ALA B C 1
ATOM 10370 O O . ALA B 1 547 ? -28.719 -13.133 -31.766 1 94.94 547 ALA B O 1
ATOM 10371 N N . GLU B 1 548 ? -26.562 -12.797 -32.281 1 95.31 548 GLU B N 1
ATOM 10372 C CA . GLU B 1 548 ? -26.484 -13.961 -33.156 1 95.31 548 GLU B CA 1
ATOM 10373 C C . GLU B 1 548 ? -25.828 -15.148 -32.438 1 95.31 548 GLU B C 1
ATOM 10375 O O . GLU B 1 548 ? -26.031 -16.297 -32.844 1 95.31 548 GLU B O 1
ATOM 10380 N N . GLY B 1 549 ? -25.031 -14.836 -31.531 1 95.38 549 GLY B N 1
ATOM 10381 C CA . GLY B 1 549 ? -24.328 -15.898 -30.828 1 95.38 549 GLY B CA 1
ATOM 10382 C C . GLY B 1 549 ? -25.266 -16.844 -30.094 1 95.38 549 GLY B C 1
ATOM 10383 O O . GLY B 1 549 ? -26.203 -16.406 -29.438 1 95.38 549 GLY B O 1
ATOM 10384 N N . LEU B 1 550 ? -25.016 -18.125 -30.188 1 92.38 550 LEU B N 1
ATOM 10385 C CA . LEU B 1 550 ? -25.859 -19.125 -29.547 1 92.38 550 LEU B CA 1
ATOM 10386 C C . LEU B 1 550 ? -25.406 -19.375 -28.109 1 92.38 550 LEU B C 1
ATOM 10388 O O . LEU B 1 550 ? -24.234 -19.656 -27.875 1 92.38 550 LEU B O 1
ATOM 10392 N N . ASP B 1 551 ? -26.328 -19.266 -27.219 1 90.56 551 ASP B N 1
ATOM 10393 C CA . ASP B 1 551 ? -26.047 -19.578 -25.828 1 90.56 551 ASP B CA 1
ATOM 10394 C C . ASP B 1 551 ? -26.125 -21.078 -25.578 1 90.56 551 ASP B C 1
ATOM 10396 O O . ASP B 1 551 ? -27.109 -21.734 -25.953 1 90.56 551 ASP B O 1
ATOM 10400 N N . ASP B 1 552 ? -25.094 -21.594 -25.062 1 89.88 552 ASP B N 1
ATOM 10401 C CA . ASP B 1 552 ? -25.062 -23 -24.688 1 89.88 552 ASP B CA 1
ATOM 10402 C C . ASP B 1 552 ? -25.266 -23.172 -23.188 1 89.88 552 ASP B C 1
ATOM 10404 O O . ASP B 1 552 ? -24.312 -23.031 -22.406 1 89.88 552 ASP B O 1
ATOM 10408 N N . ALA B 1 553 ? -26.406 -23.578 -22.766 1 85.38 553 ALA B N 1
ATOM 10409 C CA . ALA B 1 553 ? -26.766 -23.719 -21.359 1 85.38 553 ALA B CA 1
ATOM 10410 C C . ALA B 1 553 ? -25.844 -24.719 -20.656 1 85.38 553 ALA B C 1
ATOM 10412 O O . ALA B 1 553 ? -25.516 -24.547 -19.484 1 85.38 553 ALA B O 1
ATOM 10413 N N . GLN B 1 554 ? -25.422 -25.641 -21.391 1 85.44 554 GLN B N 1
ATOM 10414 C CA . GLN B 1 554 ? -24.594 -26.688 -20.812 1 85.44 554 GLN B CA 1
ATOM 10415 C C . GLN B 1 554 ? -23.188 -26.172 -20.531 1 85.44 554 GLN B C 1
ATOM 10417 O O . GLN B 1 554 ? -22.422 -26.797 -19.781 1 85.44 554 GLN B O 1
ATOM 10422 N N . SER B 1 555 ? -22.891 -25.094 -21.203 1 90.94 555 SER B N 1
ATOM 10423 C CA . SER B 1 555 ? -21.547 -24.531 -21.031 1 90.94 555 SER B CA 1
ATOM 10424 C C . SER B 1 555 ? -21.531 -23.469 -19.922 1 90.94 555 SER B C 1
ATOM 10426 O O . SER B 1 555 ? -20.531 -22.781 -19.734 1 90.94 555 SER B O 1
ATOM 10428 N N . ARG B 1 556 ? -22.641 -23.328 -19.203 1 90.38 556 ARG B N 1
ATOM 10429 C CA . ARG B 1 556 ? -22.688 -22.406 -18.062 1 90.38 556 ARG B CA 1
ATOM 10430 C C . ARG B 1 556 ? -22.438 -23.156 -16.75 1 90.38 556 ARG B C 1
ATOM 10432 O O . ARG B 1 556 ? -22.594 -24.375 -16.688 1 90.38 556 ARG B O 1
ATOM 10439 N N . SER B 1 557 ? -22.016 -22.438 -15.781 1 88.44 557 SER B N 1
ATOM 10440 C CA . SER B 1 557 ? -21.875 -23.016 -14.453 1 88.44 557 SER B CA 1
ATOM 10441 C C . SER B 1 557 ? -23.234 -23.438 -13.898 1 88.44 557 SER B C 1
ATOM 10443 O O . SER B 1 557 ? -24.281 -22.953 -14.352 1 88.44 557 SER B O 1
ATOM 10445 N N . ILE B 1 558 ? -23.25 -24.25 -12.961 1 85.56 558 ILE B N 1
ATOM 10446 C CA . ILE B 1 558 ? -24.469 -24.859 -12.438 1 85.56 558 ILE B CA 1
ATOM 10447 C C . ILE B 1 558 ? -25.406 -23.766 -11.93 1 85.56 558 ILE B C 1
ATOM 10449 O O . ILE B 1 558 ? -26.625 -23.828 -12.133 1 85.56 558 ILE B O 1
ATOM 10453 N N . ASN B 1 559 ? -24.891 -22.766 -11.211 1 90.62 559 ASN B N 1
ATOM 10454 C CA . ASN B 1 559 ? -25.719 -21.688 -10.688 1 90.62 559 ASN B CA 1
ATOM 10455 C C . ASN B 1 559 ? -26.406 -20.922 -11.805 1 90.62 559 ASN B C 1
ATOM 10457 O O . ASN B 1 559 ? -27.578 -20.547 -11.688 1 90.62 559 ASN B O 1
ATOM 10461 N N . GLU B 1 560 ? -25.641 -20.688 -12.859 1 90.5 560 GLU B N 1
ATOM 10462 C CA . GLU B 1 560 ? -26.172 -19.938 -13.992 1 90.5 560 GLU B CA 1
ATOM 10463 C C . GLU B 1 560 ? -27.172 -20.781 -14.781 1 90.5 560 GLU B C 1
ATOM 10465 O O . GLU B 1 560 ? -28.172 -20.25 -15.273 1 90.5 560 GLU B O 1
ATOM 10470 N N . ARG B 1 561 ? -26.922 -22.047 -14.852 1 87.25 561 ARG B N 1
ATOM 10471 C CA . ARG B 1 561 ? -27.828 -22.938 -15.555 1 87.25 561 ARG B CA 1
ATOM 10472 C C . ARG B 1 561 ? -29.156 -23.062 -14.82 1 87.25 561 ARG B C 1
ATOM 10474 O O . ARG B 1 561 ? -30.219 -23.125 -15.453 1 87.25 561 ARG B O 1
ATOM 10481 N N . ALA B 1 562 ? -29.047 -23.078 -13.547 1 87.25 562 ALA B N 1
ATOM 10482 C CA . ALA B 1 562 ? -30.234 -23.234 -12.727 1 87.25 562 ALA B CA 1
ATOM 10483 C C . ALA B 1 562 ? -30.906 -21.891 -12.453 1 87.25 562 ALA B C 1
ATOM 10485 O O . ALA B 1 562 ? -32.031 -21.828 -11.945 1 87.25 562 ALA B O 1
ATOM 10486 N N . HIS B 1 563 ? -30.234 -20.75 -12.789 1 89.81 563 HIS B N 1
ATOM 10487 C CA . HIS B 1 563 ? -30.688 -19.391 -12.5 1 89.81 563 HIS B CA 1
ATOM 10488 C C . HIS B 1 563 ? -30.969 -19.203 -11.016 1 89.81 563 HIS B C 1
ATOM 10490 O O . HIS B 1 563 ? -31.969 -18.578 -10.641 1 89.81 563 HIS B O 1
ATOM 10496 N N . ALA B 1 564 ? -30.234 -19.891 -10.227 1 92.06 564 ALA B N 1
ATOM 10497 C CA . ALA B 1 564 ? -30.281 -19.844 -8.766 1 92.06 564 ALA B CA 1
ATOM 10498 C C . ALA B 1 564 ? -29 -20.406 -8.156 1 92.06 564 ALA B C 1
ATOM 10500 O O . ALA B 1 564 ? -28.297 -21.203 -8.789 1 92.06 564 ALA B O 1
ATOM 10501 N N . ASN B 1 565 ? -28.656 -19.938 -6.98 1 92.38 565 ASN B N 1
ATOM 10502 C CA . ASN B 1 565 ? -27.469 -20.453 -6.297 1 92.38 565 ASN B CA 1
ATOM 10503 C C . ASN B 1 565 ? -27.75 -21.797 -5.648 1 92.38 565 ASN B C 1
ATOM 10505 O O . ASN B 1 565 ? -28.609 -21.906 -4.773 1 92.38 565 ASN B O 1
ATOM 10509 N N . ILE B 1 566 ? -27 -22.734 -6.082 1 91.75 566 ILE B N 1
ATOM 10510 C CA . ILE B 1 566 ? -27.141 -24.062 -5.477 1 91.75 566 ILE B CA 1
ATOM 10511 C C . ILE B 1 566 ? -26.422 -24.094 -4.129 1 91.75 566 ILE B C 1
ATOM 10513 O O . ILE B 1 566 ? -25.344 -23.516 -3.986 1 91.75 566 ILE B O 1
ATOM 10517 N N . GLN B 1 567 ? -27.062 -24.688 -3.182 1 92.94 567 GLN B N 1
ATOM 10518 C CA . GLN B 1 567 ? -26.516 -24.797 -1.832 1 92.94 567 GLN B CA 1
ATOM 10519 C C . GLN B 1 567 ? -25.859 -26.156 -1.607 1 92.94 567 GLN B C 1
ATOM 10521 O O . GLN B 1 567 ? -25.906 -27.016 -2.482 1 92.94 567 GLN B O 1
ATOM 10526 N N . LYS B 1 568 ? -25.266 -26.281 -0.466 1 89.19 568 LYS B N 1
ATOM 10527 C CA . LYS B 1 568 ? -24.5 -27.484 -0.104 1 89.19 568 LYS B CA 1
ATOM 10528 C C . LYS B 1 568 ? -25.391 -28.719 -0.127 1 89.19 568 LYS B C 1
ATOM 10530 O O . LYS B 1 568 ? -24.953 -29.812 -0.507 1 89.19 568 LYS B O 1
ATOM 10535 N N . ASP B 1 569 ? -26.656 -28.641 0.227 1 89.88 569 ASP B N 1
ATOM 10536 C CA . ASP B 1 569 ? -27.562 -29.781 0.324 1 89.88 569 ASP B CA 1
ATOM 10537 C C . ASP B 1 569 ? -28.375 -29.953 -0.954 1 89.88 569 ASP B C 1
ATOM 10539 O O . ASP B 1 569 ? -29.328 -30.734 -0.99 1 89.88 569 ASP B O 1
ATOM 10543 N N . GLY B 1 570 ? -28.047 -29.125 -1.947 1 90 570 GLY B N 1
ATOM 10544 C CA . GLY B 1 570 ? -28.703 -29.281 -3.232 1 90 570 GLY B CA 1
ATOM 10545 C C . GLY B 1 570 ? -29.906 -28.375 -3.391 1 90 570 GLY B C 1
ATOM 10546 O O . GLY B 1 570 ? -30.5 -28.297 -4.473 1 90 570 GLY B O 1
ATOM 10547 N N . THR B 1 571 ? -30.281 -27.734 -2.281 1 94.62 571 THR B N 1
ATOM 10548 C CA . THR B 1 571 ? -31.344 -26.734 -2.383 1 94.62 571 THR B CA 1
ATOM 10549 C C . THR B 1 571 ? -30.828 -25.453 -3.031 1 94.62 571 THR B C 1
ATOM 10551 O O . THR B 1 571 ? -29.656 -25.375 -3.424 1 94.62 571 THR B O 1
ATOM 10554 N N . TYR B 1 572 ? -31.75 -24.484 -3.199 1 94.81 572 TYR B N 1
ATOM 10555 C CA . TYR B 1 572 ? -31.375 -23.266 -3.914 1 94.81 572 TYR B CA 1
ATOM 10556 C C . TYR B 1 572 ? -31.781 -22.016 -3.123 1 94.81 572 TYR B C 1
ATOM 10558 O O . TYR B 1 572 ? -32.562 -22.109 -2.174 1 94.81 572 TYR B O 1
ATOM 10566 N N . SER B 1 573 ? -31.188 -20.922 -3.48 1 95.31 573 SER B N 1
ATOM 10567 C CA . SER B 1 573 ? -31.578 -19.625 -2.92 1 95.31 573 SER B CA 1
ATOM 10568 C C . SER B 1 573 ? -32.344 -18.797 -3.939 1 95.31 573 SER B C 1
ATOM 10570 O O . SER B 1 573 ? -32.094 -18.875 -5.141 1 95.31 573 SER B O 1
ATOM 10572 N N . VAL B 1 574 ? -33.344 -18.047 -3.48 1 95.5 574 VAL B N 1
ATOM 10573 C CA . VAL B 1 574 ? -34.156 -17.125 -4.273 1 95.5 574 VAL B CA 1
ATOM 10574 C C . VAL B 1 574 ? -33.875 -15.688 -3.812 1 95.5 574 VAL B C 1
ATOM 10576 O O . VAL B 1 574 ? -34.125 -15.344 -2.654 1 95.5 574 VAL B O 1
ATOM 10579 N N . ILE B 1 575 ? -33.344 -14.82 -4.691 1 96.38 575 ILE B N 1
ATOM 10580 C CA . ILE B 1 575 ? -33.031 -13.438 -4.359 1 96.38 575 ILE B CA 1
ATOM 10581 C C . ILE B 1 575 ? -33.688 -12.5 -5.375 1 96.38 575 ILE B C 1
ATOM 10583 O O . ILE B 1 575 ? -33.125 -12.242 -6.445 1 96.38 575 ILE B O 1
ATOM 10587 N N . PRO B 1 576 ? -34.781 -11.93 -5.043 1 95.62 576 PRO B N 1
ATOM 10588 C CA . PRO B 1 576 ? -35.438 -10.992 -5.961 1 95.62 576 PRO B CA 1
ATOM 10589 C C . PRO B 1 576 ? -34.688 -9.672 -6.086 1 95.62 576 PRO B C 1
ATOM 10591 O O . PRO B 1 576 ? -33.969 -9.273 -5.164 1 95.62 576 PRO B O 1
ATOM 10594 N N . ARG B 1 577 ? -34.906 -9.055 -7.172 1 95.31 577 ARG B N 1
ATOM 10595 C CA . ARG B 1 577 ? -34.312 -7.746 -7.426 1 95.31 577 ARG B CA 1
ATOM 10596 C C . ARG B 1 577 ? -34.938 -6.676 -6.535 1 95.31 577 ARG B C 1
ATOM 10598 O O . ARG B 1 577 ? -36.156 -6.637 -6.359 1 95.31 577 ARG B O 1
ATOM 10605 N N . ILE B 1 578 ? -34.094 -5.906 -5.867 1 96.44 578 ILE B N 1
ATOM 10606 C CA . ILE B 1 578 ? -34.469 -4.711 -5.113 1 96.44 578 ILE B CA 1
ATOM 10607 C C . ILE B 1 578 ? -33.625 -3.533 -5.578 1 96.44 578 ILE B C 1
ATOM 10609 O O . ILE B 1 578 ? -32.438 -3.42 -5.207 1 96.44 578 ILE B O 1
ATOM 10613 N N . TYR B 1 579 ? -34.188 -2.652 -6.328 1 97.06 579 TYR B N 1
ATOM 10614 C CA . TYR B 1 579 ? -33.469 -1.597 -7.016 1 97.06 579 TYR B CA 1
ATOM 10615 C C . TYR B 1 579 ? -32.938 -0.569 -6.02 1 97.06 579 TYR B C 1
ATOM 10617 O O . TYR B 1 579 ? -33.719 0.058 -5.293 1 97.06 579 TYR B O 1
ATOM 10625 N N . GLY B 1 580 ? -31.625 -0.388 -6.004 1 96.5 580 GLY B N 1
ATOM 10626 C CA . GLY B 1 580 ? -30.984 0.589 -5.133 1 96.5 580 GLY B CA 1
ATOM 10627 C C . GLY B 1 580 ? -31.234 0.323 -3.658 1 96.5 580 GLY B C 1
ATOM 10628 O O . GLY B 1 580 ? -31.094 1.223 -2.828 1 96.5 580 GLY B O 1
ATOM 10629 N N . GLY B 1 581 ? -31.734 -0.84 -3.307 1 97.38 581 GLY B N 1
ATOM 10630 C CA . GLY B 1 581 ? -32.031 -1.216 -1.933 1 97.38 581 GLY B CA 1
ATOM 10631 C C . GLY B 1 581 ? -33.375 -0.705 -1.445 1 97.38 581 GLY B C 1
ATOM 10632 O O . GLY B 1 581 ? -33.719 -0.911 -0.286 1 97.38 581 GLY B O 1
ATOM 10633 N N . VAL B 1 582 ? -34.125 -0.03 -2.303 1 98 582 VAL B N 1
ATOM 10634 C CA . VAL B 1 582 ? -35.406 0.548 -1.909 1 98 582 VAL B CA 1
ATOM 10635 C C . VAL B 1 582 ? -36.5 -0.466 -2.141 1 98 582 VAL B C 1
ATOM 10637 O O . VAL B 1 582 ? -36.594 -1.094 -3.201 1 98 582 VAL B O 1
ATOM 10640 N N . THR B 1 583 ? -37.312 -0.647 -1.152 1 97.19 583 THR B N 1
ATOM 10641 C CA . THR B 1 583 ? -38.438 -1.552 -1.255 1 97.19 583 THR B CA 1
ATOM 10642 C C . THR B 1 583 ? -39.719 -0.868 -0.779 1 97.19 583 THR B C 1
ATOM 10644 O O . THR B 1 583 ? -39.75 0.345 -0.559 1 97.19 583 THR B O 1
ATOM 10647 N N . SER B 1 584 ? -40.844 -1.609 -0.867 1 96.56 584 SER B N 1
ATOM 10648 C CA . SER B 1 584 ? -42.125 -1.129 -0.389 1 96.56 584 SER B CA 1
ATOM 10649 C C . SER B 1 584 ? -42.75 -2.107 0.6 1 96.56 584 SER B C 1
ATOM 10651 O O . SER B 1 584 ? -42.406 -3.293 0.604 1 96.56 584 SER B O 1
ATOM 10653 N N . PRO B 1 585 ? -43.625 -1.536 1.471 1 96.88 585 PRO B N 1
ATOM 10654 C CA . PRO B 1 585 ? -44.344 -2.449 2.369 1 96.88 585 PRO B CA 1
ATOM 10655 C C . PRO B 1 585 ? -45.062 -3.576 1.625 1 96.88 585 PRO B C 1
ATOM 10657 O O . PRO B 1 585 ? -45.062 -4.723 2.084 1 96.88 585 PRO B O 1
ATOM 10660 N N . ALA B 1 586 ? -45.594 -3.297 0.513 1 96.25 586 ALA B N 1
ATOM 10661 C CA . ALA B 1 586 ? -46.281 -4.305 -0.281 1 96.25 586 ALA B CA 1
ATOM 10662 C C . ALA B 1 586 ? -45.312 -5.406 -0.733 1 96.25 586 ALA B C 1
ATOM 10664 O O . ALA B 1 586 ? -45.656 -6.59 -0.669 1 96.25 586 ALA B O 1
ATOM 10665 N N . GLU B 1 587 ? -44.219 -5.023 -1.249 1 96.06 587 GLU B N 1
ATOM 10666 C CA . GLU B 1 587 ? -43.188 -5.984 -1.681 1 96.06 587 GLU B CA 1
ATOM 10667 C C . GLU B 1 587 ? -42.719 -6.84 -0.513 1 96.06 587 GLU B C 1
ATOM 10669 O O . GLU B 1 587 ? -42.531 -8.055 -0.656 1 96.06 587 GLU B O 1
ATOM 10674 N N . LEU B 1 588 ? -42.469 -6.234 0.618 1 97.12 588 LEU B N 1
ATOM 10675 C CA . LEU B 1 588 ? -42.031 -6.953 1.804 1 97.12 588 LEU B CA 1
ATOM 10676 C C . LEU B 1 588 ? -43.062 -7.984 2.246 1 97.12 588 LEU B C 1
ATOM 10678 O O . LEU B 1 588 ? -42.688 -9.109 2.605 1 97.12 588 LEU B O 1
ATOM 10682 N N . LYS B 1 589 ? -44.312 -7.609 2.262 1 96.56 589 LYS B N 1
ATOM 10683 C CA . LYS B 1 589 ? -45.375 -8.531 2.635 1 96.56 589 LYS B CA 1
ATOM 10684 C C . LYS B 1 589 ? -45.438 -9.719 1.679 1 96.56 589 LYS B C 1
ATOM 10686 O O . LYS B 1 589 ? -45.594 -10.859 2.109 1 96.56 589 LYS B O 1
ATOM 10691 N N . ARG B 1 590 ? -45.312 -9.383 0.436 1 96.81 590 ARG B N 1
ATOM 10692 C CA . ARG B 1 590 ? -45.375 -10.438 -0.571 1 96.81 590 ARG B CA 1
ATOM 10693 C C . ARG B 1 590 ? -44.25 -11.445 -0.364 1 96.81 590 ARG B C 1
ATOM 10695 O O . ARG B 1 590 ? -44.469 -12.656 -0.411 1 96.81 590 ARG B O 1
ATOM 10702 N N . ILE B 1 591 ? -43.031 -10.992 -0.18 1 97.56 591 ILE B N 1
ATOM 10703 C CA . ILE B 1 591 ? -41.875 -11.875 0.041 1 97.56 591 ILE B CA 1
ATOM 10704 C C . ILE B 1 591 ? -42.125 -12.711 1.298 1 97.56 591 ILE B C 1
ATOM 10706 O O . ILE B 1 591 ? -41.875 -13.914 1.304 1 97.56 591 ILE B O 1
ATOM 10710 N N . ALA B 1 592 ? -42.625 -12.039 2.359 1 97.69 592 ALA B N 1
ATOM 10711 C CA . ALA B 1 592 ? -42.906 -12.727 3.619 1 97.69 592 ALA B CA 1
ATOM 10712 C C . ALA B 1 592 ? -43.938 -13.828 3.436 1 97.69 592 ALA B C 1
ATOM 10714 O O . ALA B 1 592 ? -43.781 -14.938 3.947 1 97.69 592 ALA B O 1
ATOM 10715 N N . GLU B 1 593 ? -44.938 -13.562 2.756 1 97.5 593 GLU B N 1
ATOM 10716 C CA . GLU B 1 593 ? -46.031 -14.516 2.541 1 97.5 593 GLU B CA 1
ATOM 10717 C C . GLU B 1 593 ? -45.562 -15.711 1.716 1 97.5 593 GLU B C 1
ATOM 10719 O O . GLU B 1 593 ? -45.906 -16.859 2.016 1 97.5 593 GLU B O 1
ATOM 10724 N N . VAL B 1 594 ? -44.844 -15.406 0.664 1 97.81 594 VAL B N 1
ATOM 10725 C CA . VAL B 1 594 ? -44.312 -16.484 -0.174 1 97.81 594 VAL B CA 1
ATOM 10726 C C . VAL B 1 594 ? -43.375 -17.375 0.649 1 97.81 594 VAL B C 1
ATOM 10728 O O . VAL B 1 594 ? -43.438 -18.594 0.553 1 97.81 594 VAL B O 1
ATOM 10731 N N . ALA B 1 595 ? -42.5 -16.766 1.431 1 97.81 595 ALA B N 1
ATOM 10732 C CA . ALA B 1 595 ? -41.562 -17.516 2.279 1 97.81 595 ALA B CA 1
ATOM 10733 C C . ALA B 1 595 ? -42.344 -18.406 3.26 1 97.81 595 ALA B C 1
ATOM 10735 O O . ALA B 1 595 ? -41.938 -19.547 3.516 1 97.81 595 ALA B O 1
ATOM 10736 N N . GLU B 1 596 ? -43.406 -17.875 3.812 1 97.06 596 GLU B N 1
ATOM 10737 C CA . GLU B 1 596 ? -44.25 -18.609 4.762 1 97.06 596 GLU B CA 1
ATOM 10738 C C . GLU B 1 596 ? -44.969 -19.781 4.074 1 97.06 596 GLU B C 1
ATOM 10740 O O . GLU B 1 596 ? -44.969 -20.906 4.578 1 97.06 596 GLU B O 1
ATOM 10745 N N . ARG B 1 597 ? -45.562 -19.578 2.965 1 96.69 597 ARG B N 1
ATOM 10746 C CA . ARG B 1 597 ? -46.344 -20.562 2.23 1 96.69 597 ARG B CA 1
ATOM 10747 C C . ARG B 1 597 ? -45.469 -21.75 1.821 1 96.69 597 ARG B C 1
ATOM 10749 O O . ARG B 1 597 ? -45.906 -22.891 1.846 1 96.69 597 ARG B O 1
ATOM 10756 N N . HIS B 1 598 ? -44.281 -21.469 1.446 1 96.88 598 HIS B N 1
ATOM 10757 C CA . HIS B 1 598 ? -43.406 -22.531 0.948 1 96.88 598 HIS B CA 1
ATOM 10758 C C . HIS B 1 598 ? -42.438 -23.016 2.039 1 96.88 598 HIS B C 1
ATOM 10760 O O . HIS B 1 598 ? -41.5 -23.75 1.757 1 96.88 598 HIS B O 1
ATOM 10766 N N . ASN B 1 599 ? -42.688 -22.641 3.289 1 95.88 599 ASN B N 1
ATOM 10767 C CA . ASN B 1 599 ? -41.875 -23.047 4.441 1 95.88 599 ASN B CA 1
ATOM 10768 C C . ASN B 1 599 ? -40.375 -22.891 4.176 1 95.88 599 ASN B C 1
ATOM 10770 O O . ASN B 1 599 ? -39.625 -23.828 4.34 1 95.88 599 ASN B O 1
ATOM 10774 N N . VAL B 1 600 ? -40.031 -21.703 3.684 1 97.19 600 VAL B N 1
ATOM 10775 C CA . VAL B 1 600 ? -38.625 -21.422 3.428 1 97.19 600 VAL B CA 1
ATOM 10776 C C . VAL B 1 600 ? -37.812 -21.516 4.73 1 97.19 600 VAL B C 1
ATOM 10778 O O . VAL B 1 600 ? -38.156 -20.844 5.715 1 97.19 600 VAL B O 1
ATOM 10781 N N . PRO B 1 601 ? -36.781 -22.266 4.77 1 96.31 601 PRO B N 1
ATOM 10782 C CA . PRO B 1 601 ? -36.062 -22.547 6.016 1 96.31 601 PRO B CA 1
ATOM 10783 C C . PRO B 1 601 ? -35.438 -21.281 6.625 1 96.31 601 PRO B C 1
ATOM 10785 O O . PRO B 1 601 ? -35.438 -21.125 7.848 1 96.31 601 PRO B O 1
ATOM 10788 N N . MET B 1 602 ? -34.875 -20.375 5.797 1 97.12 602 MET B N 1
ATOM 10789 C CA . MET B 1 602 ? -34.25 -19.188 6.328 1 97.12 602 MET B CA 1
ATOM 10790 C C . MET B 1 602 ? -34.438 -18 5.383 1 97.12 602 MET B C 1
ATOM 10792 O O . MET B 1 602 ? -34.344 -18.156 4.164 1 97.12 602 MET B O 1
ATOM 10796 N N . VAL B 1 603 ? -34.781 -16.875 5.891 1 97.75 603 VAL B N 1
ATOM 10797 C CA . VAL B 1 603 ? -34.844 -15.594 5.203 1 97.75 603 VAL B CA 1
ATOM 10798 C C . VAL B 1 603 ? -33.75 -14.664 5.758 1 97.75 603 VAL B C 1
ATOM 10800 O O . VAL B 1 603 ? -33.688 -14.414 6.965 1 97.75 603 VAL B O 1
ATOM 10803 N N . LYS B 1 604 ? -32.875 -14.188 4.871 1 97.69 604 LYS B N 1
ATOM 10804 C CA . LYS B 1 604 ? -31.734 -13.445 5.344 1 97.69 604 LYS B CA 1
ATOM 10805 C C . LYS B 1 604 ? -31.469 -12.227 4.461 1 97.69 604 LYS B C 1
ATOM 10807 O O . LYS B 1 604 ? -31.562 -12.305 3.236 1 97.69 604 LYS B O 1
ATOM 10812 N N . PHE B 1 605 ? -31.125 -11.141 5.121 1 97.25 605 PHE B N 1
ATOM 10813 C CA . PHE B 1 605 ? -30.672 -9.945 4.406 1 97.25 605 PHE B CA 1
ATOM 10814 C C . PHE B 1 605 ? -29.281 -10.148 3.834 1 97.25 605 PHE B C 1
ATOM 10816 O O . PHE B 1 605 ? -28.438 -10.789 4.461 1 97.25 605 PHE B O 1
ATOM 10823 N N . THR B 1 606 ? -29.016 -9.57 2.678 1 95.19 606 THR B N 1
ATOM 10824 C CA . THR B 1 606 ? -27.688 -9.656 2.066 1 95.19 606 THR B CA 1
ATOM 10825 C C . THR B 1 606 ? -26.938 -8.336 2.203 1 95.19 606 THR B C 1
ATOM 10827 O O . THR B 1 606 ? -27.547 -7.293 2.447 1 95.19 606 THR B O 1
ATOM 10830 N N . GLY B 1 607 ? -25.641 -8.391 2.055 1 92.25 607 GLY B N 1
ATOM 10831 C CA . GLY B 1 607 ? -24.828 -7.188 2.051 1 92.25 607 GLY B CA 1
ATOM 10832 C C . GLY B 1 607 ? -25.109 -6.285 0.865 1 92.25 607 GLY B C 1
ATOM 10833 O O . GLY B 1 607 ? -24.844 -5.082 0.912 1 92.25 607 GLY B O 1
ATOM 10834 N N . GLY B 1 608 ? -25.672 -6.832 -0.17 1 94.38 608 GLY B N 1
ATOM 10835 C CA . GLY B 1 608 ? -26.016 -6.086 -1.371 1 94.38 608 GLY B CA 1
ATOM 10836 C C . GLY B 1 608 ? -27.375 -5.43 -1.298 1 94.38 608 GLY B C 1
ATOM 10837 O O . GLY B 1 608 ? -27.938 -5.027 -2.32 1 94.38 608 GLY B O 1
ATOM 10838 N N . GLN B 1 609 ? -27.969 -5.375 -0.13 1 96.31 609 GLN B N 1
ATOM 10839 C CA . GLN B 1 609 ? -29.219 -4.688 0.152 1 96.31 609 GLN B CA 1
ATOM 10840 C C . GLN B 1 609 ? -30.391 -5.387 -0.53 1 96.31 609 GLN B C 1
ATOM 10842 O O . GLN B 1 609 ? -31.188 -4.742 -1.219 1 96.31 609 GLN B O 1
ATOM 10847 N N . ARG B 1 610 ? -30.484 -6.68 -0.327 1 96.56 610 ARG B N 1
ATOM 10848 C CA . ARG B 1 610 ? -31.594 -7.508 -0.797 1 96.56 610 ARG B CA 1
ATOM 10849 C C . ARG B 1 610 ? -31.984 -8.547 0.248 1 96.56 610 ARG B C 1
ATOM 10851 O O . ARG B 1 610 ? -31.469 -8.531 1.37 1 96.56 610 ARG B O 1
ATOM 10858 N N . LEU B 1 611 ? -32.969 -9.383 -0.117 1 96.81 611 LEU B N 1
ATOM 10859 C CA . LEU B 1 611 ? -33.406 -10.508 0.708 1 96.81 611 LEU B CA 1
ATOM 10860 C C . LEU B 1 611 ? -33.062 -11.836 0.026 1 96.81 611 LEU B C 1
ATOM 10862 O O . LEU B 1 611 ? -33.25 -11.969 -1.186 1 96.81 611 LEU B O 1
ATOM 10866 N N . ASP B 1 612 ? -32.625 -12.75 0.816 1 97 612 ASP B N 1
ATOM 10867 C CA . ASP B 1 612 ? -32.25 -14.086 0.357 1 97 612 ASP B CA 1
ATOM 10868 C C . ASP B 1 612 ? -33.156 -15.156 0.977 1 97 612 ASP B C 1
ATOM 10870 O O . ASP B 1 612 ? -33.188 -15.297 2.199 1 97 612 ASP B O 1
ATOM 10874 N N . LEU B 1 613 ? -33.938 -15.844 0.22 1 97.94 613 LEU B N 1
ATOM 10875 C CA . LEU B 1 613 ? -34.688 -17.016 0.649 1 97.94 613 LEU B CA 1
ATOM 10876 C C . LEU B 1 613 ? -33.875 -18.281 0.45 1 97.94 613 LEU B C 1
ATOM 10878 O O . LEU B 1 613 ? -33.625 -18.703 -0.685 1 97.94 613 LEU B O 1
ATOM 10882 N N . LEU B 1 614 ? -33.531 -18.953 1.509 1 97.44 614 LEU B N 1
ATOM 10883 C CA . LEU B 1 614 ? -32.562 -20.062 1.452 1 97.44 614 LEU B CA 1
ATOM 10884 C C . LEU B 1 614 ? -33.25 -21.391 1.732 1 97.44 614 LEU B C 1
ATOM 10886 O O . LEU B 1 614 ? -34.156 -21.469 2.564 1 97.44 614 LEU B O 1
ATOM 10890 N N . GLY B 1 615 ? -32.75 -22.438 1.062 1 96.62 615 GLY B N 1
ATOM 10891 C CA . GLY B 1 615 ? -33.25 -23.797 1.309 1 96.62 615 GLY B CA 1
ATOM 10892 C C . GLY B 1 615 ? -34.438 -24.172 0.448 1 96.62 615 GLY B C 1
ATOM 10893 O O . GLY B 1 615 ? -35.219 -25.047 0.818 1 96.62 615 GLY B O 1
ATOM 10894 N N . VAL B 1 616 ? -34.531 -23.578 -0.71 1 96.69 616 VAL B N 1
ATOM 10895 C CA . VAL B 1 616 ? -35.688 -23.812 -1.593 1 96.69 616 VAL B CA 1
ATOM 10896 C C . VAL B 1 616 ? -35.375 -25.016 -2.492 1 96.69 616 VAL B C 1
ATOM 10898 O O . VAL B 1 616 ? -34.312 -25.094 -3.117 1 96.69 616 VAL B O 1
ATOM 10901 N N . LYS B 1 617 ? -36.281 -25.891 -2.537 1 93.88 617 LYS B N 1
ATOM 10902 C CA . LYS B 1 617 ? -36.125 -27.047 -3.406 1 93.88 617 LYS B CA 1
ATOM 10903 C C . LYS B 1 617 ? -36.25 -26.656 -4.875 1 93.88 617 LYS B C 1
ATOM 10905 O O . LYS B 1 617 ? -37.031 -25.75 -5.215 1 93.88 617 LYS B O 1
ATOM 10910 N N . LYS B 1 618 ? -35.594 -27.422 -5.688 1 90.06 618 LYS B N 1
ATOM 10911 C CA . LYS B 1 618 ? -35.562 -27.141 -7.121 1 90.06 618 LYS B CA 1
ATOM 10912 C C . LYS B 1 618 ? -36.969 -27.109 -7.715 1 90.06 618 LYS B C 1
ATOM 10914 O O . LYS B 1 618 ? -37.281 -26.25 -8.531 1 90.06 618 LYS B O 1
ATOM 10919 N N . GLU B 1 619 ? -37.812 -28.016 -7.359 1 89 619 GLU B N 1
ATOM 10920 C CA . GLU B 1 619 ? -39.156 -28.188 -7.922 1 89 619 GLU B CA 1
ATOM 10921 C C . GLU B 1 619 ? -40.062 -27.016 -7.559 1 89 619 GLU B C 1
ATOM 10923 O O . GLU B 1 619 ? -41.031 -26.734 -8.266 1 89 619 GLU B O 1
ATOM 10928 N N . ASP B 1 620 ? -39.688 -26.297 -6.48 1 92.94 620 ASP B N 1
ATOM 10929 C CA . ASP B 1 620 ? -40.562 -25.219 -5.98 1 92.94 620 ASP B CA 1
ATOM 10930 C C . ASP B 1 620 ? -40.188 -23.875 -6.617 1 92.94 620 ASP B C 1
ATOM 10932 O O . ASP B 1 620 ? -40.938 -22.922 -6.531 1 92.94 620 ASP B O 1
ATOM 10936 N N . LEU B 1 621 ? -39.094 -23.75 -7.258 1 93 621 LEU B N 1
ATOM 10937 C CA . LEU B 1 621 ? -38.531 -22.5 -7.738 1 93 621 LEU B CA 1
ATOM 10938 C C . LEU B 1 621 ? -39.5 -21.797 -8.68 1 93 621 LEU B C 1
ATOM 10940 O O . LEU B 1 621 ? -39.812 -20.609 -8.5 1 93 621 LEU B O 1
ATOM 10944 N N . PRO B 1 622 ? -40.062 -22.516 -9.672 1 90.88 622 PRO B N 1
ATOM 10945 C CA . PRO B 1 622 ? -40.969 -21.812 -10.594 1 90.88 622 PRO B CA 1
ATOM 10946 C C . PRO B 1 622 ? -42.188 -21.219 -9.891 1 90.88 622 PRO B C 1
ATOM 10948 O O . PRO B 1 622 ? -42.594 -20.094 -10.188 1 90.88 622 PRO B O 1
ATOM 10951 N N . GLN B 1 623 ? -42.75 -21.953 -9.031 1 92.81 623 GLN B N 1
ATOM 10952 C CA . GLN B 1 623 ? -43.938 -21.484 -8.32 1 92.81 623 GLN B CA 1
ATOM 10953 C C . GLN B 1 623 ? -43.625 -20.297 -7.418 1 92.81 623 GLN B C 1
ATOM 10955 O O . GLN B 1 623 ? -44.406 -19.344 -7.328 1 92.81 623 GLN B O 1
ATOM 10960 N N . ILE B 1 624 ? -42.531 -20.375 -6.727 1 95.5 624 ILE B N 1
ATOM 10961 C CA . ILE B 1 624 ? -42.094 -19.297 -5.832 1 95.5 624 ILE B CA 1
ATOM 10962 C C . ILE B 1 624 ? -41.906 -18.016 -6.633 1 95.5 624 ILE B C 1
ATOM 10964 O O . ILE B 1 624 ? -42.375 -16.938 -6.238 1 95.5 624 ILE B O 1
ATOM 10968 N N . TRP B 1 625 ? -41.25 -18.062 -7.75 1 94.81 625 TRP B N 1
ATOM 10969 C CA . TRP B 1 625 ? -41 -16.891 -8.578 1 94.81 625 TRP B CA 1
ATOM 10970 C C . TRP B 1 625 ? -42.312 -16.344 -9.148 1 94.81 625 TRP B C 1
ATOM 10972 O O . TRP B 1 625 ? -42.5 -15.133 -9.258 1 94.81 625 TRP B O 1
ATOM 10982 N N . ALA B 1 626 ? -43.219 -17.234 -9.57 1 94.19 626 ALA B N 1
ATOM 10983 C CA . ALA B 1 626 ? -44.531 -16.797 -10.078 1 94.19 626 ALA B CA 1
ATOM 10984 C C . ALA B 1 626 ? -45.312 -16.016 -9.008 1 94.19 626 ALA B C 1
ATOM 10986 O O . ALA B 1 626 ? -45.938 -15.016 -9.312 1 94.19 626 ALA B O 1
ATOM 10987 N N . GLU B 1 627 ? -45.188 -16.484 -7.828 1 95.62 627 GLU B N 1
ATOM 10988 C CA . GLU B 1 627 ? -45.938 -15.867 -6.734 1 95.62 627 GLU B CA 1
ATOM 10989 C C . GLU B 1 627 ? -45.281 -14.555 -6.312 1 95.62 627 GLU B C 1
ATOM 10991 O O . GLU B 1 627 ? -45.969 -13.609 -5.906 1 95.62 627 GLU B O 1
ATOM 10996 N N . LEU B 1 628 ? -43.969 -14.492 -6.309 1 95.56 628 LEU B N 1
ATOM 10997 C CA . LEU B 1 628 ? -43.281 -13.258 -5.992 1 95.56 628 LEU B CA 1
ATOM 10998 C C . LEU B 1 628 ? -43.594 -12.172 -7.012 1 95.56 628 LEU B C 1
ATOM 11000 O O . LEU B 1 628 ? -43.875 -11.023 -6.637 1 95.56 628 LEU B O 1
ATOM 11004 N N . GLY B 1 629 ? -43.562 -12.57 -8.32 1 93.38 629 GLY B N 1
ATOM 11005 C CA . GLY B 1 629 ? -43.812 -11.602 -9.383 1 93.38 629 GLY B CA 1
ATOM 11006 C C . GLY B 1 629 ? -42.75 -10.531 -9.461 1 93.38 629 GLY B C 1
ATOM 11007 O O . GLY B 1 629 ? -43.031 -9.383 -9.805 1 93.38 629 GLY B O 1
ATOM 11008 N N . MET B 1 630 ? -41.594 -10.727 -9 1 93.88 630 MET B N 1
ATOM 11009 C CA . MET B 1 630 ? -40.469 -9.797 -8.992 1 93.88 630 MET B CA 1
ATOM 11010 C C . MET B 1 630 ? -39.344 -10.289 -9.914 1 93.88 630 MET B C 1
ATOM 11012 O O . MET B 1 630 ? -39.219 -11.492 -10.141 1 93.88 630 MET B O 1
ATOM 11016 N N . PRO B 1 631 ? -38.594 -9.383 -10.445 1 92.75 631 PRO B N 1
ATOM 11017 C CA . PRO B 1 631 ? -37.5 -9.805 -11.289 1 92.75 631 PRO B CA 1
ATOM 11018 C C . PRO B 1 631 ? -36.375 -10.492 -10.484 1 92.75 631 PRO B C 1
ATOM 11020 O O . PRO B 1 631 ? -36.25 -10.242 -9.289 1 92.75 631 PRO B O 1
ATOM 11023 N N . SER B 1 632 ? -35.594 -11.32 -11.188 1 92.5 632 SER B N 1
ATOM 11024 C CA . SER B 1 632 ? -34.469 -11.969 -10.57 1 92.5 632 SER B CA 1
ATOM 11025 C C . SER B 1 632 ? -33.344 -10.969 -10.25 1 92.5 632 SER B C 1
ATOM 11027 O O . SER B 1 632 ? -33.094 -10.055 -11.039 1 92.5 632 SER B O 1
ATOM 11029 N N . GLY B 1 633 ? -32.688 -11.195 -9.164 1 93.12 633 GLY B N 1
ATOM 11030 C CA . GLY B 1 633 ? -31.562 -10.359 -8.797 1 93.12 633 GLY B CA 1
ATOM 11031 C C . GLY B 1 633 ? -30.266 -10.812 -9.438 1 93.12 633 GLY B C 1
ATOM 11032 O O . GLY B 1 633 ? -29.25 -10.102 -9.367 1 93.12 633 GLY B O 1
ATOM 11033 N N . HIS B 1 634 ? -30.219 -12 -10.07 1 93.25 634 HIS B N 1
ATOM 11034 C CA . HIS B 1 634 ? -29.062 -12.586 -10.734 1 93.25 634 HIS B CA 1
ATOM 11035 C C . HIS B 1 634 ? -27.906 -12.773 -9.75 1 93.25 634 HIS B C 1
ATOM 11037 O O . HIS B 1 634 ? -26.734 -12.578 -10.109 1 93.25 634 HIS B O 1
ATOM 11043 N N . ALA B 1 635 ? -28.172 -13.008 -8.5 1 90.94 635 ALA B N 1
ATOM 11044 C CA . ALA B 1 635 ? -27.156 -13.148 -7.453 1 90.94 635 ALA B CA 1
ATOM 11045 C C . ALA B 1 635 ? -26.328 -14.414 -7.648 1 90.94 635 ALA B C 1
ATOM 11047 O O . ALA B 1 635 ? -25.375 -14.664 -6.91 1 90.94 635 ALA B O 1
ATOM 11048 N N . TYR B 1 636 ? -26.547 -15.188 -8.664 1 88.88 636 TYR B N 1
ATOM 11049 C CA . TYR B 1 636 ? -25.938 -16.484 -8.883 1 88.88 636 TYR B CA 1
ATOM 11050 C C . TYR B 1 636 ? -24.922 -16.438 -10.023 1 88.88 636 TYR B C 1
ATOM 11052 O O . TYR B 1 636 ? -24.125 -17.359 -10.203 1 88.88 636 TYR B O 1
ATOM 11060 N N . GLY B 1 637 ? -24.922 -15.422 -10.789 1 88.94 637 GLY B N 1
ATOM 11061 C CA . GLY B 1 637 ? -24.156 -15.438 -12.023 1 88.94 637 GLY B CA 1
ATOM 11062 C C . GLY B 1 637 ? -23.016 -14.453 -12.023 1 88.94 637 GLY B C 1
ATOM 11063 O O . GLY B 1 637 ? -22.828 -13.711 -11.055 1 88.94 637 GLY B O 1
ATOM 11064 N N . LYS B 1 638 ? -22.203 -14.586 -13.07 1 94.75 638 LYS B N 1
ATOM 11065 C CA . LYS B 1 638 ? -21.25 -13.547 -13.43 1 94.75 638 LYS B CA 1
ATOM 11066 C C . LYS B 1 638 ? -21.938 -12.375 -14.133 1 94.75 638 LYS B C 1
ATOM 11068 O O . LYS B 1 638 ? -21.766 -12.188 -15.336 1 94.75 638 LYS B O 1
ATOM 11073 N N . ALA B 1 639 ? -22.656 -11.68 -13.328 1 95.31 639 ALA B N 1
ATOM 11074 C CA . ALA B 1 639 ? -23.562 -10.625 -13.742 1 95.31 639 ALA B CA 1
ATOM 11075 C C . ALA B 1 639 ? -23.547 -9.461 -12.758 1 95.31 639 ALA B C 1
ATOM 11077 O O . ALA B 1 639 ? -22.75 -9.453 -11.812 1 95.31 639 ALA B O 1
ATOM 11078 N N . LEU B 1 640 ? -24.312 -8.461 -13.078 1 96.06 640 LEU B N 1
ATOM 11079 C CA . LEU B 1 640 ? -24.484 -7.406 -12.086 1 96.06 640 LEU B CA 1
ATOM 11080 C C . LEU B 1 640 ? -25.172 -7.949 -10.836 1 96.06 640 LEU B C 1
ATOM 11082 O O . LEU B 1 640 ? -26.312 -8.414 -10.898 1 96.06 640 LEU B O 1
ATOM 11086 N N . ARG B 1 641 ? -24.453 -7.852 -9.781 1 94.12 641 ARG B N 1
ATOM 11087 C CA . ARG B 1 641 ? -24.969 -8.406 -8.531 1 94.12 641 ARG B CA 1
ATOM 11088 C C . ARG B 1 641 ? -25.75 -7.363 -7.754 1 94.12 641 ARG B C 1
ATOM 11090 O O . ARG B 1 641 ? -26.828 -7.66 -7.215 1 94.12 641 ARG B O 1
ATOM 11097 N N . THR B 1 642 ? -25.203 -6.199 -7.598 1 92.94 642 THR B N 1
ATOM 11098 C CA . THR B 1 642 ? -25.906 -5.207 -6.781 1 92.94 642 THR B CA 1
ATOM 11099 C C . THR B 1 642 ? -25.422 -3.801 -7.121 1 92.94 642 THR B C 1
ATOM 11101 O O . THR B 1 642 ? -24.359 -3.629 -7.719 1 92.94 642 THR B O 1
ATOM 11104 N N . VAL B 1 643 ? -26.297 -2.855 -6.93 1 97.75 643 VAL B N 1
ATOM 11105 C CA . VAL B 1 643 ? -25.953 -1.439 -6.828 1 97.75 643 VAL B CA 1
ATOM 11106 C C . VAL B 1 643 ? -26.344 -0.915 -5.445 1 97.75 643 VAL B C 1
ATOM 11108 O O . VAL B 1 643 ? -27.469 -0.482 -5.23 1 97.75 643 VAL B O 1
ATOM 11111 N N . LYS B 1 644 ? -25.344 -0.893 -4.574 1 97.31 644 LYS B N 1
ATOM 11112 C CA . LYS B 1 644 ? -25.547 -0.432 -3.207 1 97.31 644 LYS B CA 1
ATOM 11113 C C . LYS B 1 644 ? -25.625 1.091 -3.145 1 97.31 644 LYS B C 1
ATOM 11115 O O . LYS B 1 644 ? -24.906 1.782 -3.865 1 97.31 644 LYS B O 1
ATOM 11120 N N . SER B 1 645 ? -26.484 1.635 -2.283 1 98 645 SER B N 1
ATOM 11121 C CA . SER B 1 645 ? -26.562 3.088 -2.18 1 98 645 SER B CA 1
ATOM 11122 C C . SER B 1 645 ? -26.891 3.525 -0.756 1 98 645 SER B C 1
ATOM 11124 O O . SER B 1 645 ? -27.469 2.754 0.019 1 98 645 SER B O 1
ATOM 11126 N N . CYS B 1 646 ? -26.438 4.68 -0.373 1 96.69 646 CYS B N 1
ATOM 11127 C CA . CYS B 1 646 ? -26.969 5.355 0.808 1 96.69 646 CYS B CA 1
ATOM 11128 C C . CYS B 1 646 ? -28.188 6.195 0.454 1 96.69 646 CYS B C 1
ATOM 11130 O O . CYS B 1 646 ? -28.797 5.996 -0.594 1 96.69 646 CYS B O 1
ATOM 11132 N N . VAL B 1 647 ? -28.594 7.141 1.375 1 95.38 647 VAL B N 1
ATOM 11133 C CA . VAL B 1 647 ? -29.875 7.805 1.161 1 95.38 647 VAL B CA 1
ATOM 11134 C C . VAL B 1 647 ? -29.641 9.211 0.614 1 95.38 647 VAL B C 1
ATOM 11136 O O . VAL B 1 647 ? -30.594 9.914 0.273 1 95.38 647 VAL B O 1
ATOM 11139 N N . GLY B 1 648 ? -28.391 9.609 0.554 1 94.38 648 GLY B N 1
ATOM 11140 C CA . GLY B 1 648 ? -27.969 10.836 -0.107 1 94.38 648 GLY B CA 1
ATOM 11141 C C . GLY B 1 648 ? -28.781 12.047 0.329 1 94.38 648 GLY B C 1
ATOM 11142 O O . GLY B 1 648 ? -29.125 12.18 1.505 1 94.38 648 GLY B O 1
ATOM 11143 N N . THR B 1 649 ? -29.094 12.992 -0.575 1 93.62 649 THR B N 1
ATOM 11144 C CA . THR B 1 649 ? -29.719 14.281 -0.294 1 93.62 649 THR B CA 1
ATOM 11145 C C . THR B 1 649 ? -31.188 14.094 0.082 1 93.62 649 THR B C 1
ATOM 11147 O O . THR B 1 649 ? -31.812 15.008 0.629 1 93.62 649 THR B O 1
ATOM 11150 N N . GLU B 1 650 ? -31.672 12.961 -0.226 1 93.31 650 GLU B N 1
ATOM 11151 C CA . GLU B 1 650 ? -33.094 12.758 0.023 1 93.31 650 GLU B CA 1
ATOM 11152 C C . GLU B 1 650 ? -33.406 12.797 1.517 1 93.31 650 GLU B C 1
ATOM 11154 O O . GLU B 1 650 ? -34.438 13.344 1.931 1 93.31 650 GLU B O 1
ATOM 11159 N N . PHE B 1 651 ? -32.469 12.195 2.285 1 94.5 651 PHE B N 1
ATOM 11160 C CA . PHE B 1 651 ? -32.781 12.125 3.709 1 94.5 651 PHE B CA 1
ATOM 11161 C C . PHE B 1 651 ? -31.578 12.555 4.543 1 94.5 651 PHE B C 1
ATOM 11163 O O . PHE B 1 651 ? -31.75 13.148 5.613 1 94.5 651 PHE B O 1
ATOM 11170 N N . CYS B 1 652 ? -30.375 12.312 4.129 1 93.75 652 CYS B N 1
ATOM 11171 C CA . CYS B 1 652 ? -29.188 12.477 4.957 1 93.75 652 CYS B CA 1
ATOM 11172 C C . CYS B 1 652 ? -28.812 13.945 5.102 1 93.75 652 CYS B C 1
ATOM 11174 O O . CYS B 1 652 ? -28.797 14.688 4.113 1 93.75 652 CYS B O 1
ATOM 11176 N N . ARG B 1 653 ? -28.469 14.367 6.242 1 88.88 653 ARG B N 1
ATOM 11177 C CA . ARG B 1 653 ? -28.094 15.75 6.535 1 88.88 653 ARG B CA 1
ATOM 11178 C C . ARG B 1 653 ? -26.781 16.125 5.848 1 88.88 653 ARG B C 1
ATOM 11180 O O . ARG B 1 653 ? -26.531 17.297 5.578 1 88.88 653 ARG B O 1
ATOM 11187 N N . PHE B 1 654 ? -26.031 15.102 5.543 1 86.06 654 PHE B N 1
ATOM 11188 C CA . PHE B 1 654 ? -24.703 15.352 4.988 1 86.06 654 PHE B CA 1
ATOM 11189 C C . PHE B 1 654 ? -24.703 15.125 3.48 1 86.06 654 PHE B C 1
ATOM 11191 O O . PHE B 1 654 ? -23.766 15.531 2.791 1 86.06 654 PHE B O 1
ATOM 11198 N N . GLY B 1 655 ? -25.734 14.484 2.984 1 92.19 655 GLY B N 1
ATOM 11199 C CA . GLY B 1 655 ? -25.781 14.141 1.571 1 92.19 655 GLY B CA 1
ATOM 11200 C C . GLY B 1 655 ? -25.734 15.352 0.664 1 92.19 655 GLY B C 1
ATOM 11201 O O . GLY B 1 655 ? -26.422 16.344 0.916 1 92.19 655 GLY B O 1
ATOM 11202 N N . VAL B 1 656 ? -24.859 15.305 -0.373 1 91.19 656 VAL B N 1
ATOM 11203 C CA . VAL B 1 656 ? -24.719 16.438 -1.279 1 91.19 656 VAL B CA 1
ATOM 11204 C C . VAL B 1 656 ? -25.25 16.062 -2.66 1 91.19 656 VAL B C 1
ATOM 11206 O O . VAL B 1 656 ? -25.516 16.938 -3.49 1 91.19 656 VAL B O 1
ATOM 11209 N N . GLN B 1 657 ? -25.422 14.75 -2.912 1 94.81 657 GLN B N 1
ATOM 11210 C CA . GLN B 1 657 ? -26 14.258 -4.164 1 94.81 657 GLN B CA 1
ATOM 11211 C C . GLN B 1 657 ? -27.078 13.219 -3.904 1 94.81 657 GLN B C 1
ATOM 11213 O O . GLN B 1 657 ? -27.125 12.625 -2.822 1 94.81 657 GLN B O 1
ATOM 11218 N N . ASP B 1 658 ? -27.938 13.008 -4.902 1 96.62 658 ASP B N 1
ATOM 11219 C CA . ASP B 1 658 ? -29.031 12.047 -4.797 1 96.62 658 ASP B CA 1
ATOM 11220 C C . ASP B 1 658 ? -28.562 10.641 -5.172 1 96.62 658 ASP B C 1
ATOM 11222 O O . ASP B 1 658 ? -28.828 10.172 -6.277 1 96.62 658 ASP B O 1
ATOM 11226 N N . SER B 1 659 ? -28.016 9.977 -4.207 1 97.69 659 SER B N 1
ATOM 11227 C CA . SER B 1 659 ? -27.422 8.664 -4.445 1 97.69 659 SER B CA 1
ATOM 11228 C C . SER B 1 659 ? -28.484 7.602 -4.691 1 97.69 659 SER B C 1
ATOM 11230 O O . SER B 1 659 ? -28.297 6.688 -5.492 1 97.69 659 SER B O 1
ATOM 11232 N N . THR B 1 660 ? -29.656 7.66 -4.062 1 97.25 660 THR B N 1
ATOM 11233 C CA . THR B 1 660 ? -30.719 6.668 -4.191 1 97.25 660 THR B CA 1
ATOM 11234 C C . THR B 1 660 ? -31.234 6.617 -5.625 1 97.25 660 THR B C 1
ATOM 11236 O O . THR B 1 660 ? -31.312 5.547 -6.23 1 97.25 660 THR B O 1
ATOM 11239 N N . HIS B 1 661 ? -31.578 7.727 -6.125 1 97.25 661 HIS B N 1
ATOM 11240 C CA . HIS B 1 661 ? -32.125 7.797 -7.477 1 97.25 661 HIS B CA 1
ATOM 11241 C C . HIS B 1 661 ? -31.109 7.305 -8.508 1 97.25 661 HIS B C 1
ATOM 11243 O O . HIS B 1 661 ? -31.469 6.551 -9.414 1 97.25 661 HIS B O 1
ATOM 11249 N N . LEU B 1 662 ? -29.906 7.742 -8.352 1 98.19 662 LEU B N 1
ATOM 11250 C CA . LEU B 1 662 ? -28.875 7.328 -9.289 1 98.19 662 LEU B CA 1
ATOM 11251 C C . LEU B 1 662 ? -28.672 5.816 -9.25 1 98.19 662 LEU B C 1
ATOM 11253 O O . LEU B 1 662 ? -28.516 5.176 -10.289 1 98.19 662 LEU B O 1
ATOM 11257 N N . ALA B 1 663 ? -28.641 5.262 -8.078 1 98.44 663 ALA B N 1
ATOM 11258 C CA . ALA B 1 663 ? -28.438 3.824 -7.926 1 98.44 663 ALA B CA 1
ATOM 11259 C C . ALA B 1 663 ? -29.562 3.041 -8.594 1 98.44 663 ALA B C 1
ATOM 11261 O O . ALA B 1 663 ? -29.328 2.014 -9.234 1 98.44 663 ALA B O 1
ATOM 11262 N N . ILE B 1 664 ? -30.781 3.498 -8.422 1 98 664 ILE B N 1
ATOM 11263 C CA . ILE B 1 664 ? -31.938 2.846 -9.023 1 98 664 ILE B CA 1
ATOM 11264 C C . ILE B 1 664 ? -31.828 2.883 -10.547 1 98 664 ILE B C 1
ATOM 11266 O O . ILE B 1 664 ? -32.031 1.869 -11.211 1 98 664 ILE B O 1
ATOM 11270 N N . GLU B 1 665 ? -31.438 3.994 -11.055 1 97.81 665 GLU B N 1
ATOM 11271 C CA . GLU B 1 665 ? -31.297 4.133 -12.5 1 97.81 665 GLU B CA 1
ATOM 11272 C C . GLU B 1 665 ? -30.188 3.223 -13.039 1 97.81 665 GLU B C 1
ATOM 11274 O O . GLU B 1 665 ? -30.359 2.584 -14.078 1 97.81 665 GLU B O 1
ATOM 11279 N N . LEU B 1 666 ? -29.109 3.205 -12.359 1 98.06 666 LEU B N 1
ATOM 11280 C CA . LEU B 1 666 ? -27.984 2.35 -12.758 1 98.06 666 LEU B CA 1
ATOM 11281 C C . LEU B 1 666 ? -28.406 0.883 -12.766 1 98.06 666 LEU B C 1
ATOM 11283 O O . LEU B 1 666 ? -28.109 0.154 -13.719 1 98.06 666 LEU B O 1
ATOM 11287 N N . GLU B 1 667 ? -29.031 0.478 -11.703 1 97.25 667 GLU B N 1
ATOM 11288 C CA . GLU B 1 667 ? -29.422 -0.927 -11.586 1 97.25 667 GLU B CA 1
ATOM 11289 C C . GLU B 1 667 ? -30.438 -1.312 -12.648 1 97.25 667 GLU B C 1
ATOM 11291 O O . GLU B 1 667 ? -30.359 -2.395 -13.234 1 97.25 667 GLU B O 1
ATOM 11296 N N . LYS B 1 668 ? -31.391 -0.47 -12.93 1 96.31 668 LYS B N 1
ATOM 11297 C CA . LYS B 1 668 ? -32.375 -0.727 -13.969 1 96.31 668 LYS B CA 1
ATOM 11298 C C . LYS B 1 668 ? -31.734 -0.772 -15.352 1 96.31 668 LYS B C 1
ATOM 11300 O O . LYS B 1 668 ? -32.094 -1.592 -16.188 1 96.31 668 LYS B O 1
ATOM 11305 N N . GLY B 1 669 ? -30.781 0.085 -15.516 1 95.88 669 GLY B N 1
ATOM 11306 C CA . GLY B 1 669 ? -30.125 0.181 -16.812 1 95.88 669 GLY B CA 1
ATOM 11307 C C . GLY B 1 669 ? -29.156 -0.95 -17.078 1 95.88 669 GLY B C 1
ATOM 11308 O O . GLY B 1 669 ? -28.844 -1.258 -18.219 1 95.88 669 GLY B O 1
ATOM 11309 N N . LEU B 1 670 ? -28.641 -1.568 -16.047 1 97 670 LEU B N 1
ATOM 11310 C CA . LEU B 1 670 ? -27.562 -2.533 -16.219 1 97 670 LEU B CA 1
ATOM 11311 C C . LEU B 1 670 ? -28.016 -3.932 -15.797 1 97 670 LEU B C 1
ATOM 11313 O O . LEU B 1 670 ? -27.234 -4.887 -15.883 1 97 670 LEU B O 1
ATOM 11317 N N . GLU B 1 671 ? -29.297 -3.965 -15.406 1 93 671 GLU B N 1
ATOM 11318 C CA . GLU B 1 671 ? -29.766 -5.27 -14.945 1 93 671 GLU B CA 1
ATOM 11319 C C . GLU B 1 671 ? -29.641 -6.316 -16.047 1 93 671 GLU B C 1
ATOM 11321 O O . GLU B 1 671 ? -29.734 -5.992 -17.234 1 93 671 GLU B O 1
ATOM 11326 N N . ARG B 1 672 ? -29.25 -7.543 -15.883 1 90.31 672 ARG B N 1
ATOM 11327 C CA . ARG B 1 672 ? -29.125 -8.68 -16.781 1 90.31 672 ARG B CA 1
ATOM 11328 C C . ARG B 1 672 ? -27.781 -8.648 -17.5 1 90.31 672 ARG B C 1
ATOM 11330 O O . ARG B 1 672 ? -27.547 -9.43 -18.438 1 90.31 672 ARG B O 1
ATOM 11337 N N . MET B 1 673 ? -26.922 -7.691 -17.141 1 95.19 673 MET B N 1
ATOM 11338 C CA . MET B 1 673 ? -25.594 -7.645 -17.734 1 95.19 673 MET B CA 1
ATOM 11339 C C . MET B 1 673 ? -24.766 -8.859 -17.312 1 95.19 673 MET B C 1
ATOM 11341 O O . MET B 1 673 ? -24.594 -9.109 -16.109 1 95.19 673 MET B O 1
ATOM 11345 N N . TRP B 1 674 ? -24.344 -9.594 -18.266 1 95.31 674 TRP B N 1
ATOM 11346 C CA . TRP B 1 674 ? -23.359 -10.641 -18 1 95.31 674 TRP B CA 1
ATOM 11347 C C . TRP B 1 674 ? -21.938 -10.102 -18.188 1 95.31 674 TRP B C 1
ATOM 11349 O O . TRP B 1 674 ? -21.703 -9.266 -19.062 1 95.31 674 TRP B O 1
ATOM 11359 N N . ALA B 1 675 ? -21.062 -10.5 -17.359 1 97.31 675 ALA B N 1
ATOM 11360 C CA . ALA B 1 675 ? -19.688 -10.031 -17.344 1 97.31 675 ALA B CA 1
ATOM 11361 C C . ALA B 1 675 ? -18.719 -11.18 -17.094 1 97.31 675 ALA B C 1
ATOM 11363 O O . ALA B 1 675 ? -19.141 -12.32 -16.875 1 97.31 675 ALA B O 1
ATOM 11364 N N . PRO B 1 676 ? -17.391 -10.883 -17.281 1 96.5 676 PRO B N 1
ATOM 11365 C CA . PRO B 1 676 ? -16.422 -11.945 -17.016 1 96.5 676 PRO B CA 1
ATOM 11366 C C . PRO B 1 676 ? -16.516 -12.516 -15.609 1 96.5 676 PRO B C 1
ATOM 11368 O O . PRO B 1 676 ? -16.188 -13.68 -15.383 1 96.5 676 PRO B O 1
ATOM 11371 N N . HIS B 1 677 ? -16.859 -11.727 -14.742 1 96.44 677 HIS B N 1
ATOM 11372 C CA . HIS B 1 677 ? -17.062 -12.07 -13.344 1 96.44 677 HIS B CA 1
ATOM 11373 C C . HIS B 1 677 ? -18.172 -11.227 -12.727 1 96.44 677 HIS B C 1
ATOM 11375 O O . HIS B 1 677 ? -18.75 -10.367 -13.398 1 96.44 677 HIS B O 1
ATOM 11381 N N . LYS B 1 678 ? -18.516 -11.578 -11.484 1 95.62 678 LYS B N 1
ATOM 11382 C CA . LYS B 1 678 ? -19.547 -10.805 -10.805 1 95.62 678 LYS B CA 1
ATOM 11383 C C . LYS B 1 678 ? -19.172 -9.328 -10.734 1 95.62 678 LYS B C 1
ATOM 11385 O O . LYS B 1 678 ? -18 -8.984 -10.562 1 95.62 678 LYS B O 1
ATOM 11390 N N . VAL B 1 679 ? -20.156 -8.414 -10.859 1 97.69 679 VAL B N 1
ATOM 11391 C CA . VAL B 1 679 ? -19.938 -6.973 -10.836 1 97.69 679 VAL B CA 1
ATOM 11392 C C . VAL B 1 679 ? -20.797 -6.34 -9.742 1 97.69 679 VAL B C 1
ATOM 11394 O O . VAL B 1 679 ? -21.984 -6.609 -9.656 1 97.69 679 VAL B O 1
ATOM 11397 N N . LYS B 1 680 ? -20.172 -5.555 -8.922 1 97.12 680 LYS B N 1
ATOM 11398 C CA . LYS B 1 680 ? -20.859 -4.832 -7.852 1 97.12 680 LYS B CA 1
ATOM 11399 C C . LYS B 1 680 ? -20.609 -3.328 -7.957 1 97.12 680 LYS B C 1
ATOM 11401 O O . LYS B 1 680 ? -19.453 -2.896 -8.109 1 97.12 680 LYS B O 1
ATOM 11406 N N . LEU B 1 681 ? -21.656 -2.545 -7.895 1 98.25 681 LEU B N 1
ATOM 11407 C CA . LEU B 1 681 ? -21.562 -1.089 -7.902 1 98.25 681 LEU B CA 1
ATOM 11408 C C . LEU B 1 681 ? -22.047 -0.508 -6.578 1 98.25 681 LEU B C 1
ATOM 11410 O O . LEU B 1 681 ? -22.734 -1.188 -5.812 1 98.25 681 LEU B O 1
ATOM 11414 N N . ALA B 1 682 ? -21.641 0.709 -6.301 1 98.31 682 ALA B N 1
ATOM 11415 C CA . ALA B 1 682 ? -22.125 1.429 -5.129 1 98.31 682 ALA B CA 1
ATOM 11416 C C . ALA B 1 682 ? -22.156 2.934 -5.383 1 98.31 682 ALA B C 1
ATOM 11418 O O . ALA B 1 682 ? -21.312 3.467 -6.094 1 98.31 682 ALA B O 1
ATOM 11419 N N . VAL B 1 683 ? -23.141 3.59 -4.812 1 98.56 683 VAL B N 1
ATOM 11420 C CA . VAL B 1 683 ? -23.312 5.035 -4.93 1 98.56 683 VAL B CA 1
ATOM 11421 C C . VAL B 1 683 ? -23.422 5.652 -3.537 1 98.56 683 VAL B C 1
ATOM 11423 O O . VAL B 1 683 ? -24.359 5.344 -2.789 1 98.56 683 VAL B O 1
ATOM 11426 N N . SER B 1 684 ? -22.5 6.492 -3.225 1 97.19 684 SER B N 1
ATOM 11427 C CA . SER B 1 684 ? -22.562 7.273 -1.993 1 97.19 684 SER B CA 1
ATOM 11428 C C . SER B 1 684 ? -22.875 8.734 -2.281 1 97.19 684 SER B C 1
ATOM 11430 O O . SER B 1 684 ? -22.375 9.312 -3.25 1 97.19 684 SER B O 1
ATOM 11432 N N . GLY B 1 685 ? -23.688 9.328 -1.437 1 95.75 685 GLY B N 1
ATOM 11433 C CA . GLY B 1 685 ? -24.172 10.672 -1.694 1 95.75 685 GLY B CA 1
ATOM 11434 C C . GLY B 1 685 ? -23.203 11.758 -1.254 1 95.75 685 GLY B C 1
ATOM 11435 O O . GLY B 1 685 ? -23.406 12.938 -1.543 1 95.75 685 GLY B O 1
ATOM 11436 N N . CYS B 1 686 ? -22.156 11.414 -0.57 1 91.69 686 CYS B N 1
ATOM 11437 C CA . CYS B 1 686 ? -21.156 12.359 -0.106 1 91.69 686 CYS B CA 1
ATOM 11438 C C . CYS B 1 686 ? -19.828 11.656 0.174 1 91.69 686 CYS B C 1
ATOM 11440 O O . CYS B 1 686 ? -19.766 10.422 0.154 1 91.69 686 CYS B O 1
ATOM 11442 N N . PRO B 1 687 ? -18.703 12.328 0.49 1 88 687 PRO B N 1
ATOM 11443 C CA . PRO B 1 687 ? -17.375 11.742 0.625 1 88 687 PRO B CA 1
ATOM 11444 C C . PRO B 1 687 ? -17.25 10.836 1.849 1 88 687 PRO B C 1
ATOM 11446 O O . PRO B 1 687 ? -16.234 10.141 2.008 1 88 687 PRO B O 1
ATOM 11449 N N . ARG B 1 688 ? -18.312 10.789 2.664 1 87.69 688 ARG B N 1
ATOM 11450 C CA . ARG B 1 688 ? -18.266 9.875 3.799 1 87.69 688 ARG B CA 1
ATOM 11451 C C . ARG B 1 688 ? -18.328 8.422 3.332 1 87.69 688 ARG B C 1
ATOM 11453 O O . ARG B 1 688 ? -17.953 7.512 4.07 1 87.69 688 ARG B O 1
ATOM 11460 N N . ASN B 1 689 ? -18.844 8.211 2.129 1 93.06 689 ASN B N 1
ATOM 11461 C CA . ASN B 1 689 ? -18.734 6.93 1.445 1 93.06 689 ASN B CA 1
ATOM 11462 C C . ASN B 1 689 ? -19.375 5.805 2.246 1 93.06 689 ASN B C 1
ATOM 11464 O O . ASN B 1 689 ? -18.797 4.73 2.404 1 93.06 689 ASN B O 1
ATOM 11468 N N . CYS B 1 690 ? -20.609 6.012 2.668 1 93.38 690 CYS B N 1
ATOM 11469 C CA . CYS B 1 690 ? -21.297 5.066 3.533 1 93.38 690 CYS B CA 1
ATOM 11470 C C . CYS B 1 690 ? -21.656 3.795 2.775 1 93.38 690 CYS B C 1
ATOM 11472 O O . CYS B 1 690 ? -21.922 2.754 3.385 1 93.38 690 CYS B O 1
ATOM 11474 N N . SER B 1 691 ? -21.688 3.84 1.482 1 95.31 691 SER B N 1
ATOM 11475 C CA . SER B 1 691 ? -22.016 2.662 0.686 1 95.31 691 SER B CA 1
ATOM 11476 C C . SER B 1 691 ? -20.75 1.896 0.295 1 95.31 691 SER B C 1
ATOM 11478 O O . SER B 1 691 ? -20.828 0.927 -0.465 1 95.31 691 SER B O 1
ATOM 11480 N N . GLU B 1 692 ? -19.625 2.35 0.75 1 94.06 692 GLU B N 1
ATOM 11481 C CA . GLU B 1 692 ? -18.344 1.697 0.494 1 94.06 692 GLU B CA 1
ATOM 11482 C C . GLU B 1 692 ? -18.062 1.611 -1.003 1 94.06 692 GLU B C 1
ATOM 11484 O O . GLU B 1 692 ? -17.734 0.541 -1.517 1 94.06 692 GLU B O 1
ATOM 11489 N N . SER B 1 693 ? -18.172 2.744 -1.635 1 95.88 693 SER B N 1
ATOM 11490 C CA . SER B 1 693 ? -18.031 2.854 -3.084 1 95.88 693 SER B CA 1
ATOM 11491 C C . SER B 1 693 ? -16.609 2.58 -3.525 1 95.88 693 SER B C 1
ATOM 11493 O O . SER B 1 693 ? -16.375 2.092 -4.633 1 95.88 693 SER B O 1
ATOM 11495 N N . THR B 1 694 ? -15.664 2.73 -2.672 1 93.25 694 THR B N 1
ATOM 11496 C CA . THR B 1 694 ? -14.258 2.688 -3.068 1 93.25 694 THR B CA 1
ATOM 11497 C C . THR B 1 694 ? -13.719 1.264 -2.984 1 93.25 694 THR B C 1
ATOM 11499 O O . THR B 1 694 ? -12.516 1.04 -3.16 1 93.25 694 THR B O 1
ATOM 11502 N N . ILE B 1 695 ? -14.547 0.307 -2.693 1 94.06 695 ILE B N 1
ATOM 11503 C CA . ILE B 1 695 ? -14.102 -1.081 -2.732 1 94.06 695 ILE B CA 1
ATOM 11504 C C . ILE B 1 695 ? -15 -1.887 -3.666 1 94.06 695 ILE B C 1
ATOM 11506 O O . ILE B 1 695 ? -15.242 -3.072 -3.434 1 94.06 695 ILE B O 1
ATOM 11510 N N . LYS B 1 696 ? -15.602 -1.262 -4.574 1 97.12 696 LYS B N 1
ATOM 11511 C CA . LYS B 1 696 ? -16.469 -1.901 -5.559 1 97.12 696 LYS B CA 1
ATOM 11512 C C . LYS B 1 696 ? -15.852 -1.852 -6.949 1 97.12 696 LYS B C 1
ATOM 11514 O O . LYS B 1 696 ? -14.906 -1.097 -7.191 1 97.12 696 LYS B O 1
ATOM 11519 N N . ASP B 1 697 ? -16.469 -2.658 -7.871 1 97.75 697 ASP B N 1
ATOM 11520 C CA . ASP B 1 697 ? -15.992 -2.664 -9.258 1 97.75 697 ASP B CA 1
ATOM 11521 C C . ASP B 1 697 ? -16.109 -1.276 -9.883 1 97.75 697 ASP B C 1
ATOM 11523 O O . ASP B 1 697 ? -15.211 -0.835 -10.602 1 97.75 697 ASP B O 1
ATOM 11527 N N . PHE B 1 698 ? -17.219 -0.668 -9.664 1 98.5 698 PHE B N 1
ATOM 11528 C CA . PHE B 1 698 ? -17.516 0.706 -10.055 1 98.5 698 PHE B CA 1
ATOM 11529 C C . PHE B 1 698 ? -18.172 1.462 -8.914 1 98.5 698 PHE B C 1
ATOM 11531 O O . PHE B 1 698 ? -19.297 1.139 -8.523 1 98.5 698 PHE B O 1
ATOM 11538 N N . GLY B 1 699 ? -17.422 2.393 -8.375 1 98 699 GLY B N 1
ATOM 11539 C CA . GLY B 1 699 ? -17.906 3.16 -7.238 1 98 699 GLY B CA 1
ATOM 11540 C C . GLY B 1 699 ? -18.125 4.629 -7.555 1 98 699 GLY B C 1
ATOM 11541 O O . GLY B 1 699 ? -17.359 5.227 -8.305 1 98 699 GLY B O 1
ATOM 11542 N N . ILE B 1 700 ? -19.234 5.219 -6.984 1 98.38 700 ILE B N 1
ATOM 11543 C CA . ILE B 1 700 ? -19.609 6.605 -7.242 1 98.38 700 ILE B CA 1
ATOM 11544 C C . ILE B 1 700 ? -19.734 7.355 -5.918 1 98.38 700 ILE B C 1
ATOM 11546 O O . ILE B 1 700 ? -20.391 6.875 -4.984 1 98.38 700 ILE B O 1
ATOM 11550 N N . ILE B 1 701 ? -19.062 8.453 -5.82 1 95.44 701 ILE B N 1
ATOM 11551 C CA . ILE B 1 701 ? -19.156 9.281 -4.625 1 95.44 701 ILE B CA 1
ATOM 11552 C C . ILE B 1 701 ? -19.625 10.688 -5.004 1 95.44 701 ILE B C 1
ATOM 11554 O O . ILE B 1 701 ? -19.047 11.336 -5.875 1 95.44 701 ILE B O 1
ATOM 11558 N N . GLY B 1 702 ? -20.688 11.117 -4.328 1 94.94 702 GLY B N 1
ATOM 11559 C CA . GLY B 1 702 ? -21.172 12.477 -4.539 1 94.94 702 GLY B CA 1
ATOM 11560 C C . GLY B 1 702 ? -20.281 13.523 -3.889 1 94.94 702 GLY B C 1
ATOM 11561 O O . GLY B 1 702 ? -19.781 13.328 -2.779 1 94.94 702 GLY B O 1
ATOM 11562 N N . VAL B 1 703 ? -19.969 14.547 -4.602 1 86.94 703 VAL B N 1
ATOM 11563 C CA . VAL B 1 703 ? -19.328 15.75 -4.094 1 86.94 703 VAL B CA 1
ATOM 11564 C C . VAL B 1 703 ? -20.156 16.984 -4.457 1 86.94 703 VAL B C 1
ATOM 11566 O O . VAL B 1 703 ? -21.109 16.875 -5.227 1 86.94 703 VAL B O 1
ATOM 11569 N N . ASP B 1 704 ? -19.891 18.078 -3.832 1 81.94 704 ASP B N 1
ATOM 11570 C CA . ASP B 1 704 ? -20.703 19.281 -4.047 1 81.94 704 ASP B CA 1
ATOM 11571 C C . ASP B 1 704 ? -20.781 19.625 -5.527 1 81.94 704 ASP B C 1
ATOM 11573 O O . ASP B 1 704 ? -21.828 20.062 -6.016 1 81.94 704 ASP B O 1
ATOM 11577 N N . SER B 1 705 ? -19.688 19.438 -6.289 1 84.44 705 SER B N 1
ATOM 11578 C CA . SER B 1 705 ? -19.594 19.844 -7.688 1 84.44 705 SER B CA 1
ATOM 11579 C C . SER B 1 705 ? -20.141 18.766 -8.617 1 84.44 705 SER B C 1
ATOM 11581 O O . SER B 1 705 ? -20.219 18.969 -9.828 1 84.44 705 SER B O 1
ATOM 11583 N N . GLY B 1 706 ? -20.547 17.594 -8.102 1 93.62 706 GLY B N 1
ATOM 11584 C CA . GLY B 1 706 ? -21.047 16.5 -8.922 1 93.62 706 GLY B CA 1
ATOM 11585 C C . GLY B 1 706 ? -20.719 15.133 -8.344 1 93.62 706 GLY B C 1
ATOM 11586 O O . GLY B 1 706 ? -21.016 14.852 -7.184 1 93.62 706 GLY B O 1
ATOM 11587 N N . TRP B 1 707 ? -20.047 14.305 -9.297 1 95.75 707 TRP B N 1
ATOM 11588 C CA . TRP B 1 707 ? -19.766 12.922 -8.898 1 95.75 707 TRP B CA 1
ATOM 11589 C C . TRP B 1 707 ? -18.312 12.555 -9.188 1 95.75 707 TRP B C 1
ATOM 11591 O O . TRP B 1 707 ? -17.766 12.938 -10.227 1 95.75 707 TRP B O 1
ATOM 11601 N N . GLU B 1 708 ? -17.719 11.859 -8.227 1 94 708 GLU B N 1
ATOM 11602 C CA . GLU B 1 708 ? -16.438 11.18 -8.461 1 94 708 GLU B CA 1
ATOM 11603 C C . GLU B 1 708 ? -16.656 9.711 -8.789 1 94 708 GLU B C 1
ATOM 11605 O O . GLU B 1 708 ? -17.391 9.008 -8.094 1 94 708 GLU B O 1
ATOM 11610 N N . LEU B 1 709 ? -16.047 9.25 -9.836 1 97.88 709 LEU B N 1
ATOM 11611 C CA . LEU B 1 709 ? -16.188 7.867 -10.266 1 97.88 709 LEU B CA 1
ATOM 11612 C C . LEU B 1 709 ? -14.914 7.078 -9.984 1 97.88 709 LEU B C 1
ATOM 11614 O O . LEU B 1 709 ? -13.812 7.516 -10.336 1 97.88 709 LEU B O 1
ATOM 11618 N N . TYR B 1 710 ? -15.078 5.969 -9.305 1 96.31 710 TYR B N 1
ATOM 11619 C CA . TYR B 1 710 ? -13.961 5.105 -8.93 1 96.31 710 TYR B CA 1
ATOM 11620 C C . TYR B 1 710 ? -14.102 3.725 -9.562 1 96.31 710 TYR B C 1
ATOM 11622 O O . TYR B 1 710 ? -15.219 3.225 -9.734 1 96.31 710 TYR B O 1
ATOM 11630 N N . VAL B 1 711 ? -12.891 3.061 -9.891 1 97.19 711 VAL B N 1
ATOM 11631 C CA . VAL B 1 711 ? -12.992 1.767 -10.562 1 97.19 711 VAL B CA 1
ATOM 11632 C C . VAL B 1 711 ? -11.938 0.812 -10.008 1 97.19 711 VAL B C 1
ATOM 11634 O O . VAL B 1 711 ? -10.93 1.249 -9.445 1 97.19 711 VAL B O 1
ATOM 11637 N N . GLY B 1 712 ? -12.258 -0.494 -10.133 1 95.06 712 GLY B N 1
ATOM 11638 C CA . GLY B 1 712 ? -11.273 -1.526 -9.836 1 95.06 712 GLY B CA 1
ATOM 11639 C C . GLY B 1 712 ? -11.133 -1.818 -8.359 1 95.06 712 GLY B C 1
ATOM 11640 O O . GLY B 1 712 ? -10.055 -2.201 -7.891 1 95.06 712 GLY B O 1
ATOM 11641 N N . GLY B 1 713 ? -12.141 -1.594 -7.57 1 93.25 713 GLY B N 1
ATOM 11642 C CA . GLY B 1 713 ? -12.117 -1.912 -6.152 1 93.25 713 GLY B CA 1
ATOM 11643 C C . GLY B 1 713 ? -12.5 -3.35 -5.855 1 93.25 713 GLY B C 1
ATOM 11644 O O . GLY B 1 713 ? -13.062 -4.035 -6.715 1 93.25 713 GLY B O 1
ATOM 11645 N N . ASN B 1 714 ? -12.148 -3.781 -4.664 1 91.62 714 ASN B N 1
ATOM 11646 C CA . ASN B 1 714 ? -12.484 -5.129 -4.215 1 91.62 714 ASN B CA 1
ATOM 11647 C C . ASN B 1 714 ? -12.492 -5.227 -2.691 1 91.62 714 ASN B C 1
ATOM 11649 O O . ASN B 1 714 ? -11.578 -4.734 -2.029 1 91.62 714 ASN B O 1
ATOM 11653 N N . GLY B 1 715 ? -13.531 -5.805 -2.145 1 89.25 715 GLY B N 1
ATOM 11654 C CA . GLY B 1 715 ? -13.625 -5.977 -0.704 1 89.25 715 GLY B CA 1
ATOM 11655 C C . GLY B 1 715 ? -13.602 -7.43 -0.272 1 89.25 715 GLY B C 1
ATOM 11656 O O . GLY B 1 715 ? -13.852 -7.742 0.895 1 89.25 715 GLY B O 1
ATOM 11657 N N . GLY B 1 716 ? -13.25 -8.312 -1.135 1 85 716 GLY B N 1
ATOM 11658 C CA . GLY B 1 716 ? -13.312 -9.734 -0.863 1 85 716 GLY B CA 1
ATOM 11659 C C . GLY B 1 716 ? -11.977 -10.32 -0.441 1 85 716 GLY B C 1
ATOM 11660 O O . GLY B 1 716 ? -11.344 -9.82 0.487 1 85 716 GLY B O 1
ATOM 11661 N N . MET B 1 717 ? -11.57 -11.258 -1.151 1 76.06 717 MET B N 1
ATOM 11662 C CA . MET B 1 717 ? -10.391 -12.055 -0.806 1 76.06 717 MET B CA 1
ATOM 11663 C C . MET B 1 717 ? -9.164 -11.164 -0.653 1 76.06 717 MET B C 1
ATOM 11665 O O . MET B 1 717 ? -8.391 -11.328 0.294 1 76.06 717 MET B O 1
ATOM 11669 N N . LYS B 1 718 ? -9.047 -10.375 -1.604 1 77.69 718 LYS B N 1
ATOM 11670 C CA . LYS B 1 718 ? -7.973 -9.375 -1.571 1 77.69 718 LYS B CA 1
ATOM 11671 C C . LYS B 1 718 ? -8.539 -7.961 -1.664 1 77.69 718 LYS B C 1
ATOM 11673 O O . LYS B 1 718 ? -9.094 -7.578 -2.693 1 77.69 718 LYS B O 1
ATOM 11678 N N . VAL B 1 719 ? -8.281 -7.277 -0.601 1 86 719 VAL B N 1
ATOM 11679 C CA . VAL B 1 719 ? -8.828 -5.926 -0.553 1 86 719 VAL B CA 1
ATOM 11680 C C . VAL B 1 719 ? -8.047 -5.016 -1.494 1 86 719 VAL B C 1
ATOM 11682 O O . VAL B 1 719 ? -6.816 -5.078 -1.547 1 86 719 VAL B O 1
ATOM 11685 N N . ARG B 1 720 ? -8.727 -4.305 -2.338 1 86.5 720 ARG B N 1
ATOM 11686 C CA . ARG B 1 720 ? -8.141 -3.289 -3.209 1 86.5 720 ARG B CA 1
ATOM 11687 C C . ARG B 1 720 ? -9.008 -2.031 -3.236 1 86.5 720 ARG B C 1
ATOM 11689 O O . ARG B 1 720 ? -10.203 -2.1 -3.52 1 86.5 720 ARG B O 1
ATOM 11696 N N . ALA B 1 721 ? -8.375 -0.956 -2.891 1 87.38 721 ALA B N 1
ATOM 11697 C CA . ALA B 1 721 ? -9.086 0.314 -3.031 1 87.38 721 ALA B CA 1
ATOM 11698 C C . ALA B 1 721 ? -9.258 0.684 -4.504 1 87.38 721 ALA B C 1
ATOM 11700 O O . ALA B 1 721 ? -8.336 0.512 -5.305 1 87.38 721 ALA B O 1
ATOM 11701 N N . ALA B 1 722 ? -10.422 1.125 -4.816 1 92.25 722 ALA B N 1
ATOM 11702 C CA . ALA B 1 722 ? -10.68 1.597 -6.176 1 92.25 722 ALA B CA 1
ATOM 11703 C C . ALA B 1 722 ? -9.875 2.859 -6.48 1 92.25 722 ALA B C 1
ATOM 11705 O O . ALA B 1 722 ? -9.406 3.539 -5.562 1 92.25 722 ALA B O 1
ATOM 11706 N N . GLU B 1 723 ? -9.688 3.137 -7.75 1 87.69 723 GLU B N 1
ATOM 11707 C CA . GLU B 1 723 ? -8.945 4.312 -8.203 1 87.69 723 GLU B CA 1
ATOM 11708 C C . GLU B 1 723 ? -9.867 5.301 -8.914 1 87.69 723 GLU B C 1
ATOM 11710 O O . GLU B 1 723 ? -10.812 4.902 -9.586 1 87.69 723 GLU B O 1
ATOM 11715 N N . LEU B 1 724 ? -9.531 6.57 -8.734 1 90.12 724 LEU B N 1
ATOM 11716 C CA . LEU B 1 724 ? -10.344 7.617 -9.336 1 90.12 724 LEU B CA 1
ATOM 11717 C C . LEU B 1 724 ? -10.25 7.574 -10.859 1 90.12 724 LEU B C 1
ATOM 11719 O O . LEU B 1 724 ? -9.164 7.703 -11.422 1 90.12 724 LEU B O 1
ATOM 11723 N N . LEU B 1 725 ? -11.305 7.344 -11.508 1 94.5 725 LEU B N 1
ATOM 11724 C CA . LEU B 1 725 ? -11.383 7.371 -12.961 1 94.5 725 LEU B CA 1
ATOM 11725 C C . LEU B 1 725 ? -11.523 8.805 -13.469 1 94.5 725 LEU B C 1
ATOM 11727 O O . LEU B 1 725 ? -10.727 9.258 -14.297 1 94.5 725 LEU B O 1
ATOM 11731 N N . CYS B 1 726 ? -12.578 9.461 -13 1 93.44 726 CYS B N 1
ATOM 11732 C CA . CYS B 1 726 ? -12.812 10.844 -13.391 1 93.44 726 CYS B CA 1
ATOM 11733 C C . CYS B 1 726 ? -13.898 11.484 -12.531 1 93.44 726 CYS B C 1
ATOM 11735 O O . CYS B 1 726 ? -14.477 10.82 -11.664 1 93.44 726 CYS B O 1
ATOM 11737 N N . LYS B 1 727 ? -14.078 12.781 -12.672 1 91.62 727 LYS B N 1
ATOM 11738 C CA . LYS B 1 727 ? -15.172 13.547 -12.07 1 91.62 727 LYS B CA 1
ATOM 11739 C C . LYS B 1 727 ? -16.156 14.016 -13.133 1 91.62 727 LYS B C 1
ATOM 11741 O O . LYS B 1 727 ? -15.766 14.414 -14.227 1 91.62 727 LYS B O 1
ATOM 11746 N N . VAL B 1 728 ? -17.422 13.852 -12.82 1 95.31 728 VAL B N 1
ATOM 11747 C CA . VAL B 1 728 ? -18.453 14.305 -13.742 1 95.31 728 VAL B CA 1
ATOM 11748 C C . VAL B 1 728 ? -19.484 15.148 -12.992 1 95.31 728 VAL B C 1
ATOM 11750 O O . VAL B 1 728 ? -19.484 15.172 -11.758 1 95.31 728 VAL B O 1
ATOM 11753 N N . LYS B 1 729 ? -20.422 15.82 -13.734 1 92.81 729 LYS B N 1
ATOM 11754 C CA . LYS B 1 729 ? -21.297 16.797 -13.109 1 92.81 729 LYS B CA 1
ATOM 11755 C C . LYS B 1 729 ? -22.719 16.25 -12.984 1 92.81 729 LYS B C 1
ATOM 11757 O O . LYS B 1 729 ? -23.453 16.625 -12.062 1 92.81 729 LYS B O 1
ATOM 11762 N N . THR B 1 730 ? -23.109 15.367 -13.93 1 95.12 730 THR B N 1
ATOM 11763 C CA . THR B 1 730 ? -24.531 15.031 -13.992 1 95.12 730 THR B CA 1
ATOM 11764 C C . THR B 1 730 ? -24.734 13.523 -13.867 1 95.12 730 THR B C 1
ATOM 11766 O O . THR B 1 730 ? -23.797 12.742 -14.078 1 95.12 730 THR B O 1
ATOM 11769 N N . HIS B 1 731 ? -26.016 13.078 -13.586 1 95.75 731 HIS B N 1
ATOM 11770 C CA . HIS B 1 731 ? -26.406 11.672 -13.539 1 95.75 731 HIS B CA 1
ATOM 11771 C C . HIS B 1 731 ? -26.203 10.992 -14.883 1 95.75 731 HIS B C 1
ATOM 11773 O O . HIS B 1 731 ? -25.719 9.859 -14.938 1 95.75 731 HIS B O 1
ATOM 11779 N N . ASP B 1 732 ? -26.562 11.695 -15.906 1 96.56 732 ASP B N 1
ATOM 11780 C CA . ASP B 1 732 ? -26.469 11.133 -17.25 1 96.56 732 ASP B CA 1
ATOM 11781 C C . ASP B 1 732 ? -25.016 10.789 -17.594 1 96.56 732 ASP B C 1
ATOM 11783 O O . ASP B 1 732 ? -24.75 9.766 -18.234 1 96.56 732 ASP B O 1
ATOM 11787 N N . GLU B 1 733 ? -24.125 11.672 -17.188 1 97.38 733 GLU B N 1
ATOM 11788 C CA . GLU B 1 733 ? -22.703 11.422 -17.438 1 97.38 733 GLU B CA 1
ATOM 11789 C C . GLU B 1 733 ? -22.234 10.188 -16.672 1 97.38 733 GLU B C 1
ATOM 11791 O O . GLU B 1 733 ? -21.406 9.422 -17.188 1 97.38 733 GLU B O 1
ATOM 11796 N N . VAL B 1 734 ? -22.734 10.008 -15.453 1 98.31 734 VAL B N 1
ATOM 11797 C CA . VAL B 1 734 ? -22.375 8.836 -14.672 1 98.31 734 VAL B CA 1
ATOM 11798 C C . VAL B 1 734 ? -22.828 7.566 -15.398 1 98.31 734 VAL B C 1
ATOM 11800 O O . VAL B 1 734 ? -22.062 6.605 -15.516 1 98.31 734 VAL B O 1
ATOM 11803 N N . LEU B 1 735 ? -24.047 7.594 -15.898 1 98.12 735 LEU B N 1
ATOM 11804 C CA . LEU B 1 735 ? -24.609 6.434 -16.594 1 98.12 735 LEU B CA 1
ATOM 11805 C C . LEU B 1 735 ? -23.797 6.094 -17.828 1 98.12 735 LEU B C 1
ATOM 11807 O O . LEU B 1 735 ? -23.484 4.926 -18.078 1 98.12 735 LEU B O 1
ATOM 11811 N N . GLU B 1 736 ? -23.453 7.078 -18.562 1 97.94 736 GLU B N 1
ATOM 11812 C CA . GLU B 1 736 ? -22.672 6.867 -19.766 1 97.94 736 GLU B CA 1
ATOM 11813 C C . GLU B 1 736 ? -21.297 6.289 -19.453 1 97.94 736 GLU B C 1
ATOM 11815 O O . GLU B 1 736 ? -20.859 5.34 -20.094 1 97.94 736 GLU B O 1
ATOM 11820 N N . MET B 1 737 ? -20.641 6.902 -18.453 1 98.31 737 MET B N 1
ATOM 11821 C CA . MET B 1 737 ? -19.312 6.453 -18.047 1 98.31 737 MET B CA 1
ATOM 11822 C C . MET B 1 737 ? -19.359 5.012 -17.547 1 98.31 737 MET B C 1
ATOM 11824 O O . MET B 1 737 ? -18.469 4.219 -17.859 1 98.31 737 MET B O 1
ATOM 11828 N N . ALA B 1 738 ? -20.359 4.711 -16.75 1 98.62 738 ALA B N 1
ATOM 11829 C CA . ALA B 1 738 ? -20.5 3.363 -16.203 1 98.62 738 ALA B CA 1
ATOM 11830 C C . ALA B 1 738 ? -20.672 2.336 -17.328 1 98.62 738 ALA B C 1
ATOM 11832 O O . ALA B 1 738 ? -20.031 1.287 -17.312 1 98.62 738 ALA B O 1
ATOM 11833 N N . LYS B 1 739 ? -21.562 2.65 -18.281 1 98.44 739 LYS B N 1
ATOM 11834 C CA . LYS B 1 739 ? -21.812 1.745 -19.391 1 98.44 739 LYS B CA 1
ATOM 11835 C C . LYS B 1 739 ? -20.547 1.53 -20.219 1 98.44 739 LYS B C 1
ATOM 11837 O O . LYS B 1 739 ? -20.234 0.4 -20.594 1 98.44 739 LYS B O 1
ATOM 11842 N N . ALA B 1 740 ? -19.828 2.594 -20.484 1 98.62 740 ALA B N 1
ATOM 11843 C CA . ALA B 1 740 ? -18.625 2.506 -21.297 1 98.62 740 ALA B CA 1
ATOM 11844 C C . ALA B 1 740 ? -17.547 1.665 -20.609 1 98.62 740 ALA B C 1
ATOM 11846 O O . ALA B 1 740 ? -16.938 0.801 -21.234 1 98.62 740 ALA B O 1
ATOM 11847 N N . PHE B 1 741 ? -17.328 1.941 -19.344 1 98.38 741 PHE B N 1
ATOM 11848 C CA . PHE B 1 741 ? -16.344 1.2 -18.578 1 98.38 741 PHE B CA 1
ATOM 11849 C C . PHE B 1 741 ? -16.672 -0.286 -18.547 1 98.38 741 PHE B C 1
ATOM 11851 O O . PHE B 1 741 ? -15.812 -1.13 -18.797 1 98.38 741 PHE B O 1
ATOM 11858 N N . LEU B 1 742 ? -17.906 -0.605 -18.203 1 98.69 742 LEU B N 1
ATOM 11859 C CA . LEU B 1 742 ? -18.328 -1.992 -18.047 1 98.69 742 LEU B CA 1
ATOM 11860 C C . LEU B 1 742 ? -18.312 -2.727 -19.375 1 98.69 742 LEU B C 1
ATOM 11862 O O . LEU B 1 742 ? -18.016 -3.922 -19.422 1 98.69 742 LEU B O 1
ATOM 11866 N N . GLN B 1 743 ? -18.641 -2.01 -20.453 1 98.62 743 GLN B N 1
ATOM 11867 C CA . GLN B 1 743 ? -18.578 -2.646 -21.766 1 98.62 743 GLN B CA 1
ATOM 11868 C C . GLN B 1 743 ? -17.141 -2.939 -22.156 1 98.62 743 GLN B C 1
ATOM 11870 O O . GLN B 1 743 ? -16.844 -3.982 -22.75 1 98.62 743 GLN B O 1
ATOM 11875 N N . MET B 1 744 ? -16.266 -1.968 -21.844 1 98.31 744 MET B N 1
ATOM 11876 C CA . MET B 1 744 ? -14.859 -2.238 -22.078 1 98.31 744 MET B CA 1
ATOM 11877 C C . MET B 1 744 ? -14.398 -3.471 -21.297 1 98.31 744 MET B C 1
ATOM 11879 O O . MET B 1 744 ? -13.68 -4.316 -21.844 1 98.31 744 MET B O 1
ATOM 11883 N N . TYR B 1 745 ? -14.773 -3.539 -20.109 1 98.19 745 TYR B N 1
ATOM 11884 C CA . TYR B 1 745 ? -14.469 -4.688 -19.266 1 98.19 745 TYR B CA 1
ATOM 11885 C C . TYR B 1 745 ? -15 -5.977 -19.875 1 98.19 745 TYR B C 1
ATOM 11887 O O . TYR B 1 745 ? -14.273 -6.969 -19.969 1 98.19 745 TYR B O 1
ATOM 11895 N N . ARG B 1 746 ? -16.234 -5.969 -20.344 1 98.38 746 ARG B N 1
ATOM 11896 C CA . ARG B 1 746 ? -16.891 -7.129 -20.938 1 98.38 746 ARG B CA 1
ATOM 11897 C C . ARG B 1 746 ? -16.141 -7.609 -22.172 1 98.38 746 ARG B C 1
ATOM 11899 O O . ARG B 1 746 ? -16 -8.812 -22.391 1 98.38 746 ARG B O 1
ATOM 11906 N N . GLU B 1 747 ? -15.609 -6.73 -22.906 1 97.44 747 GLU B N 1
ATOM 11907 C CA . GLU B 1 747 ? -15.016 -7.07 -24.203 1 97.44 747 GLU B CA 1
ATOM 11908 C C . GLU B 1 747 ? -13.523 -7.359 -24.062 1 97.44 747 GLU B C 1
ATOM 11910 O O . GLU B 1 747 ? -12.914 -7.957 -24.953 1 97.44 747 GLU B O 1
ATOM 11915 N N . ASP B 1 748 ? -12.945 -6.945 -22.953 1 96.06 748 ASP B N 1
ATOM 11916 C CA . ASP B 1 748 ? -11.492 -7.023 -22.875 1 96.06 748 ASP B CA 1
ATOM 11917 C C . ASP B 1 748 ? -11.047 -8.031 -21.812 1 96.06 748 ASP B C 1
ATOM 11919 O O . ASP B 1 748 ? -10.055 -8.734 -22 1 96.06 748 ASP B O 1
ATOM 11923 N N . ALA B 1 749 ? -11.703 -8.117 -20.672 1 96.75 749 ALA B N 1
ATOM 11924 C CA . ALA B 1 749 ? -11.258 -8.93 -19.547 1 96.75 749 ALA B CA 1
ATOM 11925 C C . ALA B 1 749 ? -11.367 -10.422 -19.875 1 96.75 749 ALA B C 1
ATOM 11927 O O . ALA B 1 749 ? -12.242 -10.836 -20.641 1 96.75 749 ALA B O 1
ATOM 11928 N N . GLN B 1 750 ? -10.477 -11.203 -19.312 1 94.38 750 GLN B N 1
ATOM 11929 C CA . GLN B 1 750 ? -10.531 -12.656 -19.406 1 94.38 750 GLN B CA 1
ATOM 11930 C C . GLN B 1 750 ? -11.641 -13.227 -18.531 1 94.38 750 GLN B C 1
ATOM 11932 O O . GLN B 1 750 ? -11.961 -12.664 -17.484 1 94.38 750 GLN B O 1
ATOM 11937 N N . TYR B 1 751 ? -12.234 -14.297 -19.047 1 95.75 751 TYR B N 1
ATOM 11938 C CA . TYR B 1 751 ? -13.281 -14.938 -18.266 1 95.75 751 TYR B CA 1
ATOM 11939 C C . TYR B 1 751 ? -12.797 -15.266 -16.859 1 95.75 751 TYR B C 1
ATOM 11941 O O . TYR B 1 751 ? -11.703 -15.805 -16.688 1 95.75 751 TYR B O 1
ATOM 11949 N N . LEU B 1 752 ? -13.555 -14.859 -15.797 1 93.38 752 LEU B N 1
ATOM 11950 C CA . LEU B 1 752 ? -13.328 -15.047 -14.367 1 93.38 752 LEU B CA 1
ATOM 11951 C C . LEU B 1 752 ? -12.297 -14.047 -13.844 1 93.38 752 LEU B C 1
ATOM 11953 O O . LEU B 1 752 ? -11.781 -14.203 -12.742 1 93.38 752 LEU B O 1
ATOM 11957 N N . GLU B 1 753 ? -11.969 -13.078 -14.633 1 93.69 753 GLU B N 1
ATOM 11958 C CA . GLU B 1 753 ? -11.133 -11.977 -14.18 1 93.69 753 GLU B CA 1
ATOM 11959 C C . GLU B 1 753 ? -11.984 -10.844 -13.602 1 93.69 753 GLU B C 1
ATOM 11961 O O . GLU B 1 753 ? -12.836 -10.281 -14.297 1 93.69 753 GLU B O 1
ATOM 11966 N N . ARG B 1 754 ? -11.75 -10.5 -12.344 1 95.25 754 ARG B N 1
ATOM 11967 C CA . ARG B 1 754 ? -12.453 -9.398 -11.703 1 95.25 754 ARG B CA 1
ATOM 11968 C C . ARG B 1 754 ? -11.938 -8.055 -12.211 1 95.25 754 ARG B C 1
ATOM 11970 O O . ARG B 1 754 ? -10.859 -7.977 -12.797 1 95.25 754 ARG B O 1
ATOM 11977 N N . THR B 1 755 ? -12.641 -6.996 -11.992 1 97.06 755 THR B N 1
ATOM 11978 C CA . THR B 1 755 ? -12.234 -5.676 -12.461 1 97.06 755 THR B CA 1
ATOM 11979 C C . THR B 1 755 ? -10.922 -5.246 -11.797 1 97.06 755 THR B C 1
ATOM 11981 O O . THR B 1 755 ? -10.102 -4.578 -12.422 1 97.06 755 THR B O 1
ATOM 11984 N N . ALA B 1 756 ? -10.781 -5.641 -10.523 1 92.19 756 ALA B N 1
ATOM 11985 C CA . ALA B 1 756 ? -9.586 -5.215 -9.797 1 92.19 756 ALA B CA 1
ATOM 11986 C C . ALA B 1 756 ? -8.32 -5.703 -10.484 1 92.19 756 ALA B C 1
ATOM 11988 O O . ALA B 1 756 ? -7.492 -4.902 -10.922 1 92.19 756 ALA B O 1
ATOM 11989 N N . PRO B 1 757 ? -8.094 -7.008 -10.641 1 87.75 757 PRO B N 1
ATOM 11990 C CA . PRO B 1 757 ? -6.906 -7.465 -11.359 1 87.75 757 PRO B CA 1
ATOM 11991 C C . PRO B 1 757 ? -6.887 -6.996 -12.812 1 87.75 757 PRO B C 1
ATOM 11993 O O . PRO B 1 757 ? -5.812 -6.766 -13.383 1 87.75 757 PRO B O 1
ATOM 11996 N N . TRP B 1 758 ? -8.055 -6.793 -13.492 1 93.31 758 TRP B N 1
ATOM 11997 C CA . TRP B 1 758 ? -8.117 -6.316 -14.867 1 93.31 758 TRP B CA 1
ATOM 11998 C C . TRP B 1 758 ? -7.562 -4.902 -14.984 1 93.31 758 TRP B C 1
ATOM 12000 O O . TRP B 1 758 ? -6.766 -4.609 -15.875 1 93.31 758 TRP B O 1
ATOM 12010 N N . VAL B 1 759 ? -8.008 -4.02 -14.062 1 92.25 759 VAL B N 1
ATOM 12011 C CA . VAL B 1 759 ? -7.527 -2.643 -14.062 1 92.25 759 VAL B CA 1
ATOM 12012 C C . VAL B 1 759 ? -6.02 -2.617 -13.828 1 92.25 759 VAL B C 1
ATOM 12014 O O . VAL B 1 759 ? -5.305 -1.812 -14.43 1 92.25 759 VAL B O 1
ATOM 12017 N N . GLU B 1 760 ? -5.586 -3.486 -12.961 1 79.19 760 GLU B N 1
ATOM 12018 C CA . GLU B 1 760 ? -4.152 -3.594 -12.703 1 79.19 760 GLU B CA 1
ATOM 12019 C C . GLU B 1 760 ? -3.4 -4.035 -13.953 1 79.19 760 GLU B C 1
ATOM 12021 O O . GLU B 1 760 ? -2.322 -3.516 -14.25 1 79.19 760 GLU B O 1
ATOM 12026 N N . ARG B 1 761 ? -3.961 -4.973 -14.656 1 77.5 761 ARG B N 1
ATOM 12027 C CA . ARG B 1 761 ? -3.314 -5.551 -15.828 1 77.5 761 ARG B CA 1
ATOM 12028 C C . ARG B 1 761 ? -3.297 -4.559 -16.984 1 77.5 761 ARG B C 1
ATOM 12030 O O . ARG B 1 761 ? -2.26 -4.359 -17.625 1 77.5 761 ARG B O 1
ATOM 12037 N N . VAL B 1 762 ? -4.441 -3.934 -17.25 1 82.5 762 VAL B N 1
ATOM 12038 C CA . VAL B 1 762 ? -4.598 -3.086 -18.438 1 82.5 762 VAL B CA 1
ATOM 12039 C C . VAL B 1 762 ? -4.102 -1.676 -18.125 1 82.5 762 VAL B C 1
ATOM 12041 O O . VAL B 1 762 ? -3.654 -0.958 -19.016 1 82.5 762 VAL B O 1
ATOM 12044 N N . GLY B 1 763 ? -4.152 -1.249 -16.891 1 82.12 763 GLY B N 1
ATOM 12045 C CA . GLY B 1 763 ? -3.717 0.077 -16.484 1 82.12 763 GLY B CA 1
ATOM 12046 C C . GLY B 1 763 ? -4.828 1.108 -16.516 1 82.12 763 GLY B C 1
ATOM 12047 O O . GLY B 1 763 ? -5.605 1.159 -17.469 1 82.12 763 GLY B O 1
ATOM 12048 N N . LEU B 1 764 ? -4.906 1.936 -15.531 1 84.56 764 LEU B N 1
ATOM 12049 C CA . LEU B 1 764 ? -5.961 2.938 -15.422 1 84.56 764 LEU B CA 1
ATOM 12050 C C . LEU B 1 764 ? -5.828 3.992 -16.516 1 84.56 764 LEU B C 1
ATOM 12052 O O . LEU B 1 764 ? -6.832 4.492 -17.031 1 84.56 764 LEU B O 1
ATOM 12056 N N . ASP B 1 765 ? -4.609 4.367 -16.859 1 82 765 ASP B N 1
ATOM 12057 C CA . ASP B 1 765 ? -4.395 5.391 -17.875 1 82 765 ASP B CA 1
ATOM 12058 C C . ASP B 1 765 ? -4.957 4.953 -19.219 1 82 765 ASP B C 1
ATOM 12060 O O . ASP B 1 765 ? -5.539 5.758 -19.953 1 82 765 ASP B O 1
ATOM 12064 N N . HIS B 1 766 ? -4.691 3.676 -19.516 1 86.69 766 HIS B N 1
ATOM 12065 C CA . HIS B 1 766 ? -5.242 3.127 -20.75 1 86.69 766 HIS B CA 1
ATOM 12066 C C . HIS B 1 766 ? -6.766 3.189 -20.75 1 86.69 766 HIS B C 1
ATOM 12068 O O . HIS B 1 766 ? -7.375 3.561 -21.75 1 86.69 766 HIS B O 1
ATOM 12074 N N . ILE B 1 767 ? -7.387 2.881 -19.688 1 94.56 767 ILE B N 1
ATOM 12075 C CA . ILE B 1 767 ? -8.836 2.918 -19.562 1 94.56 767 ILE B CA 1
ATOM 12076 C C . ILE B 1 767 ? -9.328 4.359 -19.672 1 94.56 767 ILE B C 1
ATOM 12078 O O . ILE B 1 767 ? -10.312 4.629 -20.375 1 94.56 767 ILE B O 1
ATOM 12082 N N . LYS B 1 768 ? -8.641 5.293 -19.031 1 93 768 LYS B N 1
ATOM 12083 C CA . LYS B 1 768 ? -9.008 6.707 -19.094 1 93 768 LYS B CA 1
ATOM 12084 C C . LYS B 1 768 ? -8.945 7.227 -20.516 1 93 768 LYS B C 1
ATOM 12086 O O . LYS B 1 768 ? -9.812 7.988 -20.953 1 93 768 LYS B O 1
ATOM 12091 N N . ALA B 1 769 ? -7.941 6.797 -21.234 1 91.12 769 ALA B N 1
ATOM 12092 C CA . ALA B 1 769 ? -7.754 7.238 -22.625 1 91.12 769 ALA B CA 1
ATOM 12093 C C . ALA B 1 769 ? -8.953 6.855 -23.484 1 91.12 769 ALA B C 1
ATOM 12095 O O . ALA B 1 769 ? -9.367 7.621 -24.359 1 91.12 769 ALA B O 1
ATOM 12096 N N . ILE B 1 770 ? -9.547 5.746 -23.203 1 94.56 770 ILE B N 1
ATOM 12097 C CA . ILE B 1 770 ? -10.602 5.211 -24.062 1 94.56 770 ILE B CA 1
ATOM 12098 C C . ILE B 1 770 ? -11.969 5.656 -23.531 1 94.56 770 ILE B C 1
ATOM 12100 O O . ILE B 1 770 ? -12.812 6.117 -24.297 1 94.56 770 ILE B O 1
ATOM 12104 N N . VAL B 1 771 ? -12.203 5.586 -22.219 1 97.62 771 VAL B N 1
ATOM 12105 C CA . VAL B 1 771 ? -13.516 5.777 -21.625 1 97.62 771 VAL B CA 1
ATOM 12106 C C . VAL B 1 771 ? -13.734 7.258 -21.312 1 97.62 771 VAL B C 1
ATOM 12108 O O . VAL B 1 771 ? -14.852 7.77 -21.453 1 97.62 771 VAL B O 1
ATOM 12111 N N . VAL B 1 772 ? -12.703 7.965 -20.875 1 96.31 772 VAL B N 1
ATOM 12112 C CA . VAL B 1 772 ? -12.883 9.328 -20.375 1 96.31 772 VAL B CA 1
ATOM 12113 C C . VAL B 1 772 ? -12.484 10.32 -21.469 1 96.31 772 VAL B C 1
ATOM 12115 O O . VAL B 1 772 ? -13.266 11.211 -21.812 1 96.31 772 VAL B O 1
ATOM 12118 N N . MET B 1 773 ? -11.32 10.148 -22.125 1 93.19 773 MET B N 1
ATOM 12119 C CA . MET B 1 773 ? -10.734 11.156 -23.016 1 93.19 773 MET B CA 1
ATOM 12120 C C . MET B 1 773 ? -11.312 11.047 -24.422 1 93.19 773 MET B C 1
ATOM 12122 O O . MET B 1 773 ? -11.539 12.055 -25.078 1 93.19 773 MET B O 1
ATOM 12126 N N . ASP B 1 774 ? -11.539 9.836 -24.891 1 95.06 774 ASP B N 1
ATOM 12127 C CA . ASP B 1 774 ? -12.078 9.617 -26.234 1 95.06 774 ASP B CA 1
ATOM 12128 C C . ASP B 1 774 ? -13.602 9.531 -26.203 1 95.06 774 ASP B C 1
ATOM 12130 O O . ASP B 1 774 ? -14.164 8.438 -26.109 1 95.06 774 ASP B O 1
ATOM 12134 N N . VAL B 1 775 ? -14.281 10.617 -26.484 1 96.06 775 VAL B N 1
ATOM 12135 C CA . VAL B 1 775 ? -15.734 10.734 -26.359 1 96.06 775 VAL B CA 1
ATOM 12136 C C . VAL B 1 775 ? -16.406 9.789 -27.359 1 96.06 775 VAL B C 1
ATOM 12138 O O . VAL B 1 775 ? -17.422 9.156 -27.031 1 96.06 775 VAL B O 1
ATOM 12141 N N . ALA B 1 776 ? -15.852 9.711 -28.5 1 96.06 776 ALA B N 1
ATOM 12142 C CA . ALA B 1 776 ? -16.438 8.852 -29.531 1 96.06 776 ALA B CA 1
ATOM 12143 C C . ALA B 1 776 ? -16.422 7.387 -29.094 1 96.06 776 ALA B C 1
ATOM 12145 O O . ALA B 1 776 ? -17.438 6.684 -29.203 1 96.06 776 ALA B O 1
ATOM 12146 N N . SER B 1 777 ? -15.297 6.895 -28.672 1 96.81 777 SER B N 1
ATOM 12147 C CA . SER B 1 777 ? -15.172 5.52 -28.203 1 96.81 777 SER B CA 1
ATOM 12148 C C . SER B 1 777 ? -16.094 5.254 -27.016 1 96.81 777 SER B C 1
ATOM 12150 O O . SER B 1 777 ? -16.703 4.184 -26.922 1 96.81 777 SER B O 1
ATOM 12152 N N . ARG B 1 778 ? -16.219 6.188 -26.156 1 97.5 778 ARG B N 1
ATOM 12153 C CA . ARG B 1 778 ? -17.078 6.066 -25 1 97.5 778 ARG B CA 1
ATOM 12154 C C . ARG B 1 778 ? -18.531 5.848 -25.406 1 97.5 778 ARG B C 1
ATOM 12156 O O . ARG B 1 778 ? -19.203 4.945 -24.906 1 97.5 778 ARG B O 1
ATOM 12163 N N . GLN B 1 779 ? -18.953 6.652 -26.297 1 97.81 779 GLN B N 1
ATOM 12164 C CA . GLN B 1 779 ? -20.344 6.586 -26.75 1 97.81 779 GLN B CA 1
ATOM 12165 C C . GLN B 1 779 ? -20.609 5.277 -27.5 1 97.81 779 GLN B C 1
ATOM 12167 O O . GLN B 1 779 ? -21.688 4.695 -27.359 1 97.81 779 GLN B O 1
ATOM 12172 N N . GLN B 1 780 ? -19.625 4.848 -28.234 1 97.88 780 GLN B N 1
ATOM 12173 C CA . GLN B 1 780 ? -19.781 3.584 -28.953 1 97.88 780 GLN B CA 1
ATOM 12174 C C . GLN B 1 780 ? -19.859 2.41 -27.969 1 97.88 780 GLN B C 1
ATOM 12176 O O . GLN B 1 780 ? -20.656 1.487 -28.172 1 97.88 780 GLN B O 1
ATOM 12181 N N . LEU B 1 781 ? -19.031 2.416 -27.016 1 98.25 781 LEU B N 1
ATOM 12182 C CA . LEU B 1 781 ? -19.047 1.381 -25.984 1 98.25 781 LEU B CA 1
ATOM 12183 C C . LEU B 1 781 ? -20.406 1.35 -25.281 1 98.25 781 LEU B C 1
ATOM 12185 O O . LEU B 1 781 ? -21 0.283 -25.109 1 98.25 781 LEU B O 1
ATOM 12189 N N . ALA B 1 782 ? -20.859 2.525 -24.875 1 98.12 782 ALA B N 1
ATOM 12190 C CA . ALA B 1 782 ? -22.141 2.613 -24.188 1 98.12 782 ALA B CA 1
ATOM 12191 C C . ALA B 1 782 ? -23.266 2.076 -25.062 1 98.12 782 ALA B C 1
ATOM 12193 O O . ALA B 1 782 ? -24.156 1.354 -24.578 1 98.12 782 ALA B O 1
ATOM 12194 N N . ALA B 1 783 ? -23.219 2.428 -26.312 1 97.94 783 ALA B N 1
ATOM 12195 C CA . ALA B 1 783 ? -24.234 1.981 -27.25 1 97.94 783 ALA B CA 1
ATOM 12196 C C . ALA B 1 783 ? -24.203 0.468 -27.438 1 97.94 783 ALA B C 1
ATOM 12198 O O . ALA B 1 783 ? -25.234 -0.182 -27.547 1 97.94 783 ALA B O 1
ATOM 12199 N N . ARG B 1 784 ? -23.016 -0.1 -27.531 1 97.75 784 ARG B N 1
ATOM 12200 C CA . ARG B 1 784 ? -22.891 -1.543 -27.703 1 97.75 784 ARG B CA 1
ATOM 12201 C C . ARG B 1 784 ? -23.406 -2.289 -26.469 1 97.75 784 ARG B C 1
ATOM 12203 O O . ARG B 1 784 ? -23.969 -3.379 -26.594 1 97.75 784 ARG B O 1
ATOM 12210 N N . LEU B 1 785 ? -23.188 -1.734 -25.297 1 98.12 785 LEU B N 1
ATOM 12211 C CA . LEU B 1 785 ? -23.75 -2.369 -24.109 1 98.12 785 LEU B CA 1
ATOM 12212 C C . LEU B 1 785 ? -25.266 -2.342 -24.125 1 98.12 785 LEU B C 1
ATOM 12214 O O . LEU B 1 785 ? -25.922 -3.336 -23.797 1 98.12 785 LEU B O 1
ATOM 12218 N N . ASP B 1 786 ? -25.812 -1.155 -24.469 1 97.56 786 ASP B N 1
ATOM 12219 C CA . ASP B 1 786 ? -27.266 -1.043 -24.562 1 97.56 786 ASP B CA 1
ATOM 12220 C C . ASP B 1 786 ? -27.828 -2.084 -25.531 1 97.56 786 ASP B C 1
ATOM 12222 O O . ASP B 1 786 ? -28.859 -2.689 -25.266 1 97.56 786 ASP B O 1
ATOM 12226 N N . PHE B 1 787 ? -27.141 -2.271 -26.625 1 97.38 787 PHE B N 1
ATOM 12227 C CA . PHE B 1 787 ? -27.562 -3.268 -27.609 1 97.38 787 PHE B CA 1
ATOM 12228 C C . PHE B 1 787 ? -27.516 -4.668 -27.016 1 97.38 787 PHE B C 1
ATOM 12230 O O . PHE B 1 787 ? -28.453 -5.449 -27.156 1 97.38 787 PHE B O 1
ATOM 12237 N N . ALA B 1 788 ? -26.422 -4.984 -26.422 1 97.06 788 ALA B N 1
ATOM 12238 C CA . ALA B 1 788 ? -26.266 -6.301 -25.812 1 97.06 788 ALA B CA 1
ATOM 12239 C C . ALA B 1 788 ? -27.359 -6.566 -24.781 1 97.06 788 ALA B C 1
ATOM 12241 O O . ALA B 1 788 ? -27.938 -7.66 -24.75 1 97.06 788 ALA B O 1
ATOM 12242 N N . LEU B 1 789 ? -27.641 -5.586 -23.938 1 96.44 789 LEU B N 1
ATOM 12243 C CA . LEU B 1 789 ? -28.641 -5.727 -22.875 1 96.44 789 LEU B CA 1
ATOM 12244 C C . LEU B 1 789 ? -30.031 -5.895 -23.469 1 96.44 789 LEU B C 1
ATOM 12246 O O . LEU B 1 789 ? -30.875 -6.59 -22.891 1 96.44 789 LEU B O 1
ATOM 12250 N N . SER B 1 790 ? -30.266 -5.316 -24.609 1 95.31 790 SER B N 1
ATOM 12251 C CA . SER B 1 790 ? -31.562 -5.406 -25.25 1 95.31 790 SER B CA 1
ATOM 12252 C C . SER B 1 790 ? -31.844 -6.824 -25.734 1 95.31 790 SER B C 1
ATOM 12254 O O . SER B 1 790 ? -33 -7.18 -25.984 1 95.31 790 SER B O 1
ATOM 12256 N N . GLN B 1 791 ? -30.719 -7.625 -25.812 1 93.5 791 GLN B N 1
ATOM 12257 C CA . GLN B 1 791 ? -30.891 -9 -26.281 1 93.5 791 GLN B CA 1
ATOM 12258 C C . GLN B 1 791 ? -31.219 -9.93 -25.125 1 93.5 791 GLN B C 1
ATOM 12260 O O . GLN B 1 791 ? -31.578 -11.094 -25.328 1 93.5 791 GLN B O 1
ATOM 12265 N N . GLU B 1 792 ? -31.109 -9.469 -23.891 1 91.12 792 GLU B N 1
ATOM 12266 C CA . GLU B 1 792 ? -31.25 -10.312 -22.703 1 91.12 792 GLU B CA 1
ATOM 12267 C C . GLU B 1 792 ? -32.656 -10.219 -22.125 1 91.12 792 GLU B C 1
ATOM 12269 O O . GLU B 1 792 ? -33.25 -9.141 -22.109 1 91.12 792 GLU B O 1
ATOM 12274 N N . LYS B 1 793 ? -33.156 -11.344 -21.609 1 87 793 LYS B N 1
ATOM 12275 C CA . LYS B 1 793 ? -34.469 -11.414 -20.938 1 87 793 LYS B CA 1
ATOM 12276 C C . LYS B 1 793 ? -34.344 -11.969 -19.531 1 87 793 LYS B C 1
ATOM 12278 O O . LYS B 1 793 ? -33.344 -12.656 -19.219 1 87 793 LYS B O 1
ATOM 12283 N N . ASP B 1 794 ? -35.281 -11.633 -18.719 1 87.44 794 ASP B N 1
ATOM 12284 C CA . ASP B 1 794 ? -35.312 -12.234 -17.391 1 87.44 794 ASP B CA 1
ATOM 12285 C C . ASP B 1 794 ? -35.688 -13.711 -17.469 1 87.44 794 ASP B C 1
ATOM 12287 O O . ASP B 1 794 ? -36.781 -14.062 -17.938 1 87.44 794 ASP B O 1
ATOM 12291 N N . PRO B 1 795 ? -34.781 -14.492 -16.984 1 85.62 795 PRO B N 1
ATOM 12292 C CA . PRO B 1 795 ? -35.031 -15.93 -17.156 1 85.62 795 PRO B CA 1
ATOM 12293 C C . PRO B 1 795 ? -36.281 -16.422 -16.438 1 85.62 795 PRO B C 1
ATOM 12295 O O . PRO B 1 795 ? -36.969 -17.312 -16.922 1 85.62 795 PRO B O 1
ATOM 12298 N N . TRP B 1 796 ? -36.562 -15.898 -15.344 1 88.5 796 TRP B N 1
ATOM 12299 C CA . TRP B 1 796 ? -37.719 -16.391 -14.578 1 88.5 796 TRP B CA 1
ATOM 12300 C C . TRP B 1 796 ? -39.031 -15.836 -15.133 1 88.5 796 TRP B C 1
ATOM 12302 O O . TRP B 1 796 ? -40.062 -16.5 -15.078 1 88.5 796 TRP B O 1
ATOM 12312 N N . ALA B 1 797 ? -38.969 -14.609 -15.594 1 85.25 797 ALA B N 1
ATOM 12313 C CA . ALA B 1 797 ? -40.156 -14.133 -16.328 1 85.25 797 ALA B CA 1
ATOM 12314 C C . ALA B 1 797 ? -40.469 -15.047 -17.516 1 85.25 797 ALA B C 1
ATOM 12316 O O . ALA B 1 797 ? -41.625 -15.328 -17.781 1 85.25 797 ALA B O 1
ATOM 12317 N N . GLU B 1 798 ? -39.438 -15.5 -18.125 1 84.62 798 GLU B N 1
ATOM 12318 C CA . GLU B 1 798 ? -39.594 -16.406 -19.266 1 84.62 798 GLU B CA 1
ATOM 12319 C C . GLU B 1 798 ? -40.125 -17.766 -18.812 1 84.62 798 GLU B C 1
ATOM 12321 O O . GLU B 1 798 ? -40.938 -18.375 -19.469 1 84.62 798 GLU B O 1
ATOM 12326 N N . ALA B 1 799 ? -39.625 -18.188 -17.734 1 83.56 799 ALA B N 1
ATOM 12327 C CA . ALA B 1 799 ? -40 -19.5 -17.219 1 83.56 799 ALA B CA 1
ATOM 12328 C C . ALA B 1 799 ? -41.469 -19.484 -16.781 1 83.56 799 ALA B C 1
ATOM 12330 O O . ALA B 1 799 ? -42.219 -20.422 -17.094 1 83.56 799 ALA B O 1
ATOM 12331 N N . VAL B 1 800 ? -41.812 -18.5 -16.078 1 84.31 800 VAL B N 1
ATOM 12332 C CA . VAL B 1 800 ? -43.156 -18.391 -15.539 1 84.31 800 VAL B CA 1
ATOM 12333 C C . VAL B 1 800 ? -44.156 -18.219 -16.688 1 84.31 800 VAL B C 1
ATOM 12335 O O . VAL B 1 800 ? -45.281 -18.719 -16.609 1 84.31 800 VAL B O 1
ATOM 12338 N N . SER B 1 801 ? -43.688 -17.594 -17.734 1 82.75 801 SER B N 1
ATOM 12339 C CA . SER B 1 801 ? -44.562 -17.406 -18.891 1 82.75 801 SER B CA 1
ATOM 12340 C C . SER B 1 801 ? -44.594 -18.656 -19.766 1 82.75 801 SER B C 1
ATOM 12342 O O . SER B 1 801 ? -45.375 -18.719 -20.734 1 82.75 801 SER B O 1
ATOM 12344 N N . GLY B 1 802 ? -43.75 -19.688 -19.406 1 74.62 802 GLY B N 1
ATOM 12345 C CA . GLY B 1 802 ? -43.719 -20.938 -20.156 1 74.62 802 GLY B CA 1
ATOM 12346 C C . GLY B 1 802 ? -42.75 -20.922 -21.312 1 74.62 802 GLY B C 1
ATOM 12347 O O . GLY B 1 802 ? -42.625 -21.922 -22.031 1 74.62 802 GLY B O 1
ATOM 12348 N N . CYS B 1 803 ? -42.062 -19.875 -21.469 1 66.62 803 CYS B N 1
ATOM 12349 C CA . CYS B 1 803 ? -41.188 -19.703 -22.641 1 66.62 803 CYS B CA 1
ATOM 12350 C C . CYS B 1 803 ? -39.844 -20.375 -22.406 1 66.62 803 CYS B C 1
ATOM 12352 O O . CYS B 1 803 ? -39.094 -20.609 -23.344 1 66.62 803 CYS B O 1
ATOM 12354 N N . LEU B 1 804 ? -39.438 -20.562 -21.234 1 67 804 LEU B N 1
ATOM 12355 C CA . LEU B 1 804 ? -38.156 -21.172 -20.891 1 67 804 LEU B CA 1
ATOM 12356 C C . LEU B 1 804 ? -38.344 -22.328 -19.938 1 67 804 LEU B C 1
ATOM 12358 O O . LEU B 1 804 ? -39.062 -22.219 -18.938 1 67 804 LEU B O 1
ATOM 12362 N N . ASN B 1 805 ? -37.906 -23.484 -20.406 1 59.47 805 ASN B N 1
ATOM 12363 C CA . ASN B 1 805 ? -37.875 -24.625 -19.5 1 59.47 805 ASN B CA 1
ATOM 12364 C C . ASN B 1 805 ? -36.594 -24.641 -18.656 1 59.47 805 ASN B C 1
ATOM 12366 O O . ASN B 1 805 ? -35.531 -24.953 -19.172 1 59.47 805 ASN B O 1
ATOM 12370 N N . ILE B 1 806 ? -36.625 -24 -17.5 1 59.09 806 ILE B N 1
ATOM 12371 C CA . ILE B 1 806 ? -35.438 -23.828 -16.656 1 59.09 806 ILE B CA 1
ATOM 12372 C C . ILE B 1 806 ? -34.906 -25.188 -16.203 1 59.09 806 ILE B C 1
ATOM 12374 O O . ILE B 1 806 ? -33.812 -25.297 -15.672 1 59.09 806 ILE B O 1
ATOM 12378 N N . HIS B 1 807 ? -35.656 -26.328 -16.047 1 54.84 807 HIS B N 1
ATOM 12379 C CA . HIS B 1 807 ? -35.156 -27.578 -15.492 1 54.84 807 HIS B CA 1
ATOM 12380 C C . HIS B 1 807 ? -34.094 -28.188 -16.406 1 54.84 807 HIS B C 1
ATOM 12382 O O . HIS B 1 807 ? -34.312 -28.297 -17.625 1 54.84 807 HIS B O 1
ATOM 12388 N N . ALA B 1 808 ? -32.844 -27.984 -15.961 1 48.97 808 ALA B N 1
ATOM 12389 C CA . ALA B 1 808 ? -31.531 -28.359 -16.469 1 48.97 808 ALA B CA 1
ATOM 12390 C C . ALA B 1 808 ? -31.562 -29.734 -17.141 1 48.97 808 ALA B C 1
ATOM 12392 O O . ALA B 1 808 ? -31.938 -30.719 -16.5 1 48.97 808 ALA B O 1
ATOM 12393 N N . ALA B 1 809 ? -31.828 -29.672 -18.344 1 48.5 809 ALA B N 1
ATOM 12394 C CA . ALA B 1 809 ? -31.484 -30.922 -19 1 48.5 809 ALA B CA 1
ATOM 12395 C C . ALA B 1 809 ? -30.125 -31.422 -18.531 1 48.5 809 ALA B C 1
ATOM 12397 O O . ALA B 1 809 ? -29.203 -30.641 -18.281 1 48.5 809 ALA B O 1
ATOM 12398 N N . PRO B 1 810 ? -30.078 -32.594 -17.938 1 48.59 810 PRO B N 1
ATOM 12399 C CA . PRO B 1 810 ? -28.781 -33.188 -17.562 1 48.59 810 PRO B CA 1
ATOM 12400 C C . PRO B 1 810 ? -27.688 -32.938 -18.594 1 48.59 810 PRO B C 1
ATOM 12402 O O . PRO B 1 810 ? -28 -32.75 -19.781 1 48.59 810 PRO B O 1
ATOM 12405 N N . LEU B 1 811 ? -26.469 -32.531 -18.188 1 47.25 811 LEU B N 1
ATOM 12406 C CA . LEU B 1 811 ? -25.312 -32.375 -19.062 1 47.25 811 LEU B CA 1
ATOM 12407 C C . LEU B 1 811 ? -25.266 -33.469 -20.125 1 47.25 811 LEU B C 1
ATOM 12409 O O . LEU B 1 811 ? -25.375 -34.656 -19.797 1 47.25 811 LEU B O 1
ATOM 12413 N N . ARG B 1 812 ? -25.531 -33.219 -21.375 1 46.66 812 ARG B N 1
ATOM 12414 C CA . ARG B 1 812 ? -25.422 -34.188 -22.469 1 46.66 812 ARG B CA 1
ATOM 12415 C C . ARG B 1 812 ? -23.984 -34.688 -22.594 1 46.66 812 ARG B C 1
ATOM 12417 O O . ARG B 1 812 ? -23.031 -33.906 -22.578 1 46.66 812 ARG B O 1
ATOM 12424 N N . ARG B 1 813 ? -23.734 -35.938 -22.234 1 42 813 ARG B N 1
ATOM 12425 C CA . ARG B 1 813 ? -22.422 -36.562 -22.438 1 42 813 ARG B CA 1
ATOM 12426 C C . ARG B 1 813 ? -22.016 -36.5 -23.906 1 42 813 ARG B C 1
ATOM 12428 O O . ARG B 1 813 ? -22.75 -36.938 -24.797 1 42 813 ARG B O 1
ATOM 12435 N N . ILE B 1 814 ? -21.391 -35.5 -24.328 1 40.12 814 ILE B N 1
ATOM 12436 C CA . ILE B 1 814 ? -20.875 -35.5 -25.688 1 40.12 814 ILE B CA 1
ATOM 12437 C C . ILE B 1 814 ? -19.906 -36.688 -25.859 1 40.12 814 ILE B C 1
ATOM 12439 O O . ILE B 1 814 ? -18.953 -36.844 -25.094 1 40.12 814 ILE B O 1
ATOM 12443 N N . PRO B 1 815 ? -20.297 -37.688 -26.578 1 34.78 815 PRO B N 1
ATOM 12444 C CA . PRO B 1 815 ? -19.391 -38.812 -26.812 1 34.78 815 PRO B CA 1
ATOM 12445 C C . PRO B 1 815 ? -17.984 -38.344 -27.234 1 34.78 815 PRO B C 1
ATOM 12447 O O . PRO B 1 815 ? -17.844 -37.312 -27.875 1 34.78 815 PRO B O 1
ATOM 12450 N N . ALA B 1 816 ? -17.031 -39 -26.594 1 38.09 816 ALA B N 1
ATOM 12451 C CA . ALA B 1 816 ? -15.648 -38.812 -26.984 1 38.09 816 ALA B CA 1
ATOM 12452 C C . ALA B 1 816 ? -15.461 -39.125 -28.469 1 38.09 816 ALA B C 1
ATOM 12454 O O . ALA B 1 816 ? -16.031 -40.062 -29 1 38.09 816 ALA B O 1
#

Solvent-accessible surface area (backbone atoms only — not comparable to full-atom values): 83068 Å² total; per-residue (Å²): 131,77,82,73,75,74,75,80,76,54,48,31,34,32,30,41,24,48,35,61,32,33,46,46,17,49,54,44,20,41,73,72,36,65,76,53,50,44,40,37,36,28,15,60,47,82,58,64,28,38,44,66,82,52,47,45,45,30,49,42,66,74,38,58,72,74,72,32,50,71,43,55,72,66,52,37,57,76,68,62,36,47,74,37,57,52,36,40,72,63,42,49,40,74,87,81,28,29,38,31,31,73,90,67,51,70,47,69,36,68,32,38,38,40,17,63,23,53,40,68,38,73,74,94,37,56,51,64,78,31,50,46,52,39,56,75,73,51,68,65,35,44,54,51,48,49,59,55,41,72,75,43,57,34,34,32,28,39,22,35,36,70,67,19,49,44,48,45,52,15,45,38,67,60,62,27,47,31,36,36,32,17,60,47,87,42,45,32,61,91,64,32,52,72,68,56,12,50,54,50,51,52,56,42,40,74,73,60,42,41,76,43,58,63,39,50,84,46,34,44,36,62,85,78,37,37,48,22,42,30,29,76,87,68,50,72,46,73,19,54,32,35,37,41,36,71,49,71,38,36,51,38,65,51,47,45,74,46,69,44,61,62,72,81,13,35,43,32,51,47,51,26,31,32,89,50,84,48,33,32,47,29,31,37,13,24,20,49,92,88,39,67,53,92,48,67,45,55,20,48,51,40,10,45,23,34,16,33,43,73,55,65,66,70,77,53,66,49,85,75,68,89,64,67,47,78,43,70,58,94,84,38,32,33,26,23,28,66,50,50,80,59,53,92,88,45,36,52,39,37,39,37,29,67,80,78,49,29,35,36,39,39,18,30,49,95,47,16,42,50,14,29,32,21,32,48,60,42,69,41,43,67,60,52,51,48,35,34,75,65,54,37,73,38,73,88,48,55,92,43,55,88,69,28,69,33,44,68,48,50,49,90,72,50,61,60,73,47,53,71,72,46,55,48,79,37,69,54,19,40,77,70,55,28,28,40,42,59,51,53,46,42,30,67,75,67,64,43,66,44,72,66,47,40,22,74,73,63,43,40,45,61,74,83,38,79,30,37,60,45,51,45,39,37,45,30,63,72,45,42,75,56,36,67,74,70,80,58,85,62,34,68,45,95,48,45,80,48,30,60,65,56,49,49,48,48,34,62,76,66,63,39,41,32,51,64,54,44,31,62,74,72,59,38,74,43,76,74,53,51,91,68,50,30,37,40,44,34,50,46,28,35,66,76,28,50,84,71,23,48,85,52,64,78,30,43,54,69,24,51,43,59,74,25,36,64,30,58,86,66,22,23,38,50,41,51,52,42,55,25,15,45,55,45,43,67,56,40,33,46,52,18,50,53,38,55,75,68,63,45,76,41,39,29,36,32,66,56,16,37,51,36,38,32,64,35,49,73,87,48,48,60,59,53,48,56,70,59,68,57,55,75,25,49,77,40,41,38,14,44,48,32,30,27,30,36,56,8,46,80,38,37,68,73,27,55,23,60,12,34,63,52,17,29,52,50,38,68,72,43,57,82,35,70,38,42,24,62,36,39,32,14,18,9,9,19,64,58,20,84,33,30,14,47,32,17,37,40,9,30,31,14,20,52,78,24,36,39,35,25,35,25,9,28,45,40,65,60,46,30,69,30,42,81,69,51,73,46,66,48,70,66,54,50,52,45,48,51,36,12,48,52,32,48,45,46,76,64,47,48,70,69,40,43,50,34,65,42,38,67,70,66,31,63,66,58,50,35,50,43,45,66,69,30,60,68,56,16,53,50,30,26,50,52,39,55,54,42,46,71,61,55,75,61,65,62,64,31,31,64,72,65,74,36,81,60,75,67,70,74,78,75,81,65,79,128,132,78,80,73,73,74,75,80,77,56,46,31,34,32,30,41,25,46,36,61,31,32,45,46,17,48,54,45,21,42,72,74,37,64,73,54,50,45,41,36,36,27,14,62,48,81,58,64,28,40,44,66,82,52,47,46,46,32,49,41,66,74,39,59,72,76,74,31,50,71,44,56,70,65,54,38,56,75,68,62,36,48,73,38,57,52,37,40,72,63,40,49,39,76,85,80,27,30,40,30,31,72,91,65,51,71,47,69,37,68,31,36,36,41,17,65,24,54,40,70,38,74,74,94,38,56,51,64,79,32,50,44,51,39,56,74,74,50,68,66,35,43,53,51,49,50,60,55,39,72,75,43,55,34,33,33,29,39,21,35,35,70,67,19,50,45,48,46,50,15,43,38,66,59,63,26,47,30,35,35,34,17,60,48,88,41,46,34,59,91,62,33,52,71,67,57,11,49,54,49,50,52,55,42,39,76,71,60,43,42,78,43,56,63,41,52,83,46,33,41,35,60,86,81,36,38,47,22,41,30,31,73,85,70,50,72,47,74,20,54,32,35,36,42,35,72,51,70,37,36,50,38,65,52,47,46,74,49,68,41,61,60,72,80,11,35,42,32,51,47,50,24,31,32,89,50,84,49,33,32,46,28,30,36,12,25,18,47,93,88,40,68,53,91,46,66,44,54,21,47,51,41,9,45,23,35,17,33,41,74,56,64,65,70,77,53,67,49,86,76,69,89,64,67,49,69,44,70,58,93,85,38,33,34,25,25,27,67,50,51,79,61,53,92,87,44,38,52,39,36,40,37,28,68,79,78,47,30,37,36,39,40,18,30,46,95,48,17,42,50,15,30,33,21,32,48,59,41,70,41,43,68,59,52,52,48,35,34,74,66,55,38,74,39,75,88,49,57,91,43,55,90,68,26,71,33,45,69,47,50,48,89,74,48,66,62,74,48,54,72,70,44,55,47,79,37,70,55,18,41,76,70,54,28,28,40,41,56,49,52,46,44,30,69,75,65,64,42,64,44,71,67,49,40,21,73,72,64,43,40,46,60,75,83,39,78,30,37,62,48,52,47,40,38,45,31,63,72,46,42,70,52,35,66,75,70,78,58,84,63,35,67,43,94,45,45,79,48,31,60,66,56,49,50,48,47,33,62,78,66,64,38,42,32,51,65,55,43,32,61,75,71,59,38,74,42,76,76,54,51,90,66,48,31,36,39,45,34,50,47,26,35,67,74,29,48,84,71,23,47,85,53,63,79,31,42,55,69,25,51,43,58,73,26,36,62,29,58,87,65,23,26,38,51,42,51,53,42,55,23,16,46,55,46,43,67,58,38,34,46,51,18,49,53,38,54,75,66,64,44,76,41,37,30,37,32,67,56,16,39,51,36,39,33,65,37,49,73,87,48,47,61,60,51,47,56,70,58,69,59,55,76,25,47,78,40,40,40,13,46,48,32,31,27,31,35,57,9,46,79,38,36,67,72,28,55,23,59,11,35,64,52,16,29,51,50,36,68,71,43,56,82,36,71,40,41,24,63,37,38,32,15,19,10,10,20,64,57,20,84,32,31,14,48,31,16,37,40,9,30,30,13,19,54,78,23,36,39,34,23,35,26,9,26,46,39,64,61,46,29,68,30,42,82,70,52,74,45,66,47,70,68,54,50,53,45,46,51,36,13,50,52,34,48,44,48,75,64,47,48,69,69,42,43,50,34,65,42,38,65,71,66,33,63,67,57,49,35,50,43,45,65,69,30,60,66,57,17,52,49,30,25,50,51,39,55,54,41,46,70,61,56,74,60,64,61,64,32,32,63,72,64,74,36,81,61,78,66,69,73,77,75,80,65,79,130

Radius of gyration: 39.93 Å; Cα contacts (8 Å, |Δi|>4): 3618; chains: 2; bounding box: 107×137×80 Å

Nearest PDB structures (foldseek):
  4emi-assembly1_A  TM=8.796E-01  e=7.446E-34  Pseudomonas putida
  4h4p-assembly1_A  TM=8.722E-01  e=3.003E-32  Acidovorax sp. KKS102
  2v3b-assembly1_A  TM=8.936E-01  e=1.572E-31  Pseudomonas aeruginosa PAO1
  5voh-assembly1_C  TM=8.707E-01  e=1.163E-29  Levilactobacillus brevis KB290
  2cdu-assembly1_B  TM=8.642E-01  e=1.393E-28  Fructilactobacillus sanfranciscensis